Protein 2APN (pdb70)

Foldseek 3Di:
DDDPFDFFEDEDQVVLVVAQVVVVVVVPPAFAKEWEFDADPPAGWFTDIDTHRPADPQWRKGAHNRHIYTYHVVCRVRRGHKYKYWDADPVGIDIGIGDCRGDDDDPDDDDDDD

Structure (mmCIF, N/CA/C/O backbone):
data_2APN
#
_entry.id   2APN
#
loop_
_atom_site.group_PDB
_atom_site.id
_atom_site.type_symbol
_atom_site.label_atom_id
_atom_site.label_alt_id
_atom_site.label_comp_id
_atom_site.label_asym_id
_atom_site.label_entity_id
_atom_site.label_seq_id
_atom_site.pdbx_PDB_ins_code
_atom_site.Cartn_x
_atom_site.Cartn_y
_atom_site.Cartn_z
_atom_site.occupancy
_atom_site.B_iso_or_equiv
_atom_site.auth_seq_id
_atom_site.auth_comp_id
_atom_site.auth_asym_id
_atom_site.auth_atom_id
_atom_site.pdbx_PDB_model_num
ATOM 1 N N . MET A 1 1 ? -27.019 -10.551 -5.075 1.00 0.00 1 MET A N 1
ATOM 2 C CA . MET A 1 1 ? -25.534 -10.567 -4.995 1.00 0.00 1 MET A CA 1
ATOM 3 C C . MET A 1 1 ? -25.058 -10.688 -3.552 1.00 0.00 1 MET A C 1
ATOM 4 O O . MET A 1 1 ? -25.862 -10.934 -2.642 1.00 0.00 1 MET A O 1
ATOM 20 N N . ILE A 1 2 ? -23.761 -10.512 -3.340 1.00 0.00 2 ILE A N 1
ATOM 21 C CA . ILE A 1 2 ? -23.179 -10.601 -2.008 1.00 0.00 2 ILE A CA 1
ATOM 22 C C . ILE A 1 2 ? -23.025 -9.214 -1.393 1.00 0.00 2 ILE A C 1
ATOM 23 O O . ILE A 1 2 ? -23.664 -8.256 -1.826 1.00 0.00 2 ILE A O 1
ATOM 39 N N . ASP A 1 3 ? -22.174 -9.119 -0.381 1.00 0.00 3 ASP A N 1
ATOM 40 C CA . ASP A 1 3 ? -21.930 -7.851 0.300 1.00 0.00 3 ASP A CA 1
ATOM 41 C C . ASP A 1 3 ? -20.688 -7.937 1.180 1.00 0.00 3 ASP A C 1
ATOM 42 O O . ASP A 1 3 ? -20.571 -7.229 2.179 1.00 0.00 3 ASP A O 1
ATOM 51 N N . ASP A 1 4 ? -19.757 -8.810 0.797 1.00 0.00 4 ASP A N 1
ATOM 52 C CA . ASP A 1 4 ? -18.527 -8.994 1.547 1.00 0.00 4 ASP A CA 1
ATOM 53 C C . ASP A 1 4 ? -17.321 -8.922 0.614 1.00 0.00 4 ASP A C 1
ATOM 54 O O . ASP A 1 4 ? -16.376 -8.169 0.852 1.00 0.00 4 ASP A O 1
ATOM 63 N N . MET A 1 5 ? -17.371 -9.713 -0.448 1.00 0.00 5 MET A N 1
ATOM 64 C CA . MET A 1 5 ? -16.290 -9.750 -1.426 1.00 0.00 5 MET A CA 1
ATOM 65 C C . MET A 1 5 ? -16.332 -8.524 -2.336 1.00 0.00 5 MET A C 1
ATOM 66 O O . MET A 1 5 ? -17.351 -7.838 -2.417 1.00 0.00 5 MET A O 1
ATOM 80 N N . ALA A 1 6 ? -15.221 -8.253 -3.014 1.00 0.00 6 ALA A N 1
ATOM 81 C CA . ALA A 1 6 ? -15.143 -7.108 -3.907 1.00 0.00 6 ALA A CA 1
ATOM 82 C C . ALA A 1 6 ? -15.376 -5.813 -3.148 1.00 0.00 6 ALA A C 1
ATOM 83 O O . ALA A 1 6 ? -16.521 -5.402 -2.946 1.00 0.00 6 ALA A O 1
ATOM 90 N N . VAL A 1 7 ? -14.298 -5.177 -2.707 1.00 0.00 7 VAL A N 1
ATOM 91 C CA . VAL A 1 7 ? -14.405 -3.941 -1.958 1.00 0.00 7 VAL A CA 1
ATOM 92 C C . VAL A 1 7 ? -13.442 -2.865 -2.468 1.00 0.00 7 VAL A C 1
ATOM 93 O O . VAL A 1 7 ? -13.884 -1.881 -3.061 1.00 0.00 7 VAL A O 1
ATOM 106 N N . PRO A 1 8 ? -12.115 -3.001 -2.244 1.00 0.00 8 PRO A N 1
ATOM 107 C CA . PRO A 1 8 ? -11.139 -2.015 -2.676 1.00 0.00 8 PRO A CA 1
ATOM 108 C C . PRO A 1 8 ? -10.327 -2.462 -3.909 1.00 0.00 8 PRO A C 1
ATOM 109 O O . PRO A 1 8 ? -10.889 -2.718 -4.974 1.00 0.00 8 PRO A O 1
ATOM 120 N N . LEU A 1 9 ? -9.001 -2.539 -3.750 1.00 0.00 9 LEU A N 1
ATOM 121 C CA . LEU A 1 9 ? -8.088 -2.932 -4.819 1.00 0.00 9 LEU A CA 1
ATOM 122 C C . LEU A 1 9 ? -8.382 -4.334 -5.354 1.00 0.00 9 LEU A C 1
ATOM 123 O O . LEU A 1 9 ? -8.394 -5.309 -4.602 1.00 0.00 9 LEU A O 1
ATOM 139 N N . THR A 1 10 ? -8.556 -4.428 -6.671 1.00 0.00 10 THR A N 1
ATOM 140 C CA . THR A 1 10 ? -8.776 -5.707 -7.328 1.00 0.00 10 THR A CA 1
ATOM 141 C C . THR A 1 10 ? -7.460 -6.192 -7.937 1.00 0.00 10 THR A C 1
ATOM 142 O O . THR A 1 10 ? -6.855 -5.501 -8.758 1.00 0.00 10 THR A O 1
ATOM 153 N N . PHE A 1 11 ? -7.016 -7.367 -7.520 1.00 0.00 11 PHE A N 1
ATOM 154 C CA . PHE A 1 11 ? -5.763 -7.937 -8.008 1.00 0.00 11 PHE A CA 1
ATOM 155 C C . PHE A 1 11 ? -5.983 -8.760 -9.280 1.00 0.00 11 PHE A C 1
ATOM 156 O O . PHE A 1 11 ? -7.104 -8.866 -9.776 1.00 0.00 11 PHE A O 1
ATOM 173 N N . THR A 1 12 ? -4.901 -9.333 -9.806 1.00 0.00 12 THR A N 1
ATOM 174 C CA . THR A 1 12 ? -4.975 -10.139 -11.031 1.00 0.00 12 THR A CA 1
ATOM 175 C C . THR A 1 12 ? -5.335 -11.593 -10.718 1.00 0.00 12 THR A C 1
ATOM 176 O O . THR A 1 12 ? -5.860 -11.894 -9.657 1.00 0.00 12 THR A O 1
ATOM 187 N N . ASP A 1 13 ? -5.050 -12.492 -11.652 1.00 0.00 13 ASP A N 1
ATOM 188 C CA . ASP A 1 13 ? -5.336 -13.910 -11.462 1.00 0.00 13 ASP A CA 1
ATOM 189 C C . ASP A 1 13 ? -4.137 -14.629 -10.857 1.00 0.00 13 ASP A C 1
ATOM 190 O O . ASP A 1 13 ? -4.279 -15.469 -9.972 1.00 0.00 13 ASP A O 1
ATOM 199 N N . ALA A 1 14 ? -2.959 -14.299 -11.363 1.00 0.00 14 ALA A N 1
ATOM 200 C CA . ALA A 1 14 ? -1.724 -14.914 -10.901 1.00 0.00 14 ALA A CA 1
ATOM 201 C C . ALA A 1 14 ? -1.478 -14.638 -9.427 1.00 0.00 14 ALA A C 1
ATOM 202 O O . ALA A 1 14 ? -1.031 -15.521 -8.695 1.00 0.00 14 ALA A O 1
ATOM 209 N N . ALA A 1 15 ? -1.786 -13.425 -8.977 1.00 0.00 15 ALA A N 1
ATOM 210 C CA . ALA A 1 15 ? -1.603 -13.095 -7.574 1.00 0.00 15 ALA A CA 1
ATOM 211 C C . ALA A 1 15 ? -2.337 -14.128 -6.735 1.00 0.00 15 ALA A C 1
ATOM 212 O O . ALA A 1 15 ? -1.888 -14.512 -5.654 1.00 0.00 15 ALA A O 1
ATOM 219 N N . ALA A 1 16 ? -3.446 -14.615 -7.283 1.00 0.00 16 ALA A N 1
ATOM 220 C CA . ALA A 1 16 ? -4.224 -15.653 -6.632 1.00 0.00 16 ALA A CA 1
ATOM 221 C C . ALA A 1 16 ? -3.456 -16.957 -6.683 1.00 0.00 16 ALA A C 1
ATOM 222 O O . ALA A 1 16 ? -3.387 -17.699 -5.706 1.00 0.00 16 ALA A O 1
ATOM 229 N N . ASN A 1 17 ? -2.885 -17.208 -7.851 1.00 0.00 17 ASN A N 1
ATOM 230 C CA . ASN A 1 17 ? -2.116 -18.409 -8.099 1.00 0.00 17 ASN A CA 1
ATOM 231 C C . ASN A 1 17 ? -0.960 -18.553 -7.115 1.00 0.00 17 ASN A C 1
ATOM 232 O O . ASN A 1 17 ? -0.713 -19.641 -6.593 1.00 0.00 17 ASN A O 1
ATOM 243 N N . LYS A 1 18 ? -0.254 -17.458 -6.859 1.00 0.00 18 LYS A N 1
ATOM 244 C CA . LYS A 1 18 ? 0.869 -17.479 -5.932 1.00 0.00 18 LYS A CA 1
ATOM 245 C C . LYS A 1 18 ? 0.401 -17.931 -4.554 1.00 0.00 18 LYS A C 1
ATOM 246 O O . LYS A 1 18 ? 1.155 -18.543 -3.798 1.00 0.00 18 LYS A O 1
ATOM 265 N N . VAL A 1 19 ? -0.850 -17.617 -4.238 1.00 0.00 19 VAL A N 1
ATOM 266 C CA . VAL A 1 19 ? -1.434 -17.977 -2.958 1.00 0.00 19 VAL A CA 1
ATOM 267 C C . VAL A 1 19 ? -1.925 -19.414 -2.951 1.00 0.00 19 VAL A C 1
ATOM 268 O O . VAL A 1 19 ? -1.374 -20.271 -2.263 1.00 0.00 19 VAL A O 1
ATOM 281 N N . LYS A 1 20 ? -2.970 -19.680 -3.728 1.00 0.00 20 LYS A N 1
ATOM 282 C CA . LYS A 1 20 ? -3.563 -21.006 -3.821 1.00 0.00 20 LYS A CA 1
ATOM 283 C C . LYS A 1 20 ? -2.541 -22.083 -4.158 1.00 0.00 20 LYS A C 1
ATOM 284 O O . LYS A 1 20 ? -2.803 -23.276 -3.974 1.00 0.00 20 LYS A O 1
ATOM 303 N N . SER A 1 21 ? -1.403 -21.679 -4.697 1.00 0.00 21 SER A N 1
ATOM 304 C CA . SER A 1 21 ? -0.387 -22.634 -5.102 1.00 0.00 21 SER A CA 1
ATOM 305 C C . SER A 1 21 ? 0.546 -23.028 -3.966 1.00 0.00 21 SER A C 1
ATOM 306 O O . SER A 1 21 ? 0.839 -24.209 -3.771 1.00 0.00 21 SER A O 1
ATOM 314 N N . LEU A 1 22 ? 1.026 -22.039 -3.223 1.00 0.00 22 LEU A N 1
ATOM 315 C CA . LEU A 1 22 ? 1.939 -22.318 -2.125 1.00 0.00 22 LEU A CA 1
ATOM 316 C C . LEU A 1 22 ? 1.170 -22.723 -0.878 1.00 0.00 22 LEU A C 1
ATOM 317 O O . LEU A 1 22 ? 1.692 -23.434 -0.027 1.00 0.00 22 LEU A O 1
ATOM 333 N N . ILE A 1 23 ? -0.079 -22.282 -0.778 1.00 0.00 23 ILE A N 1
ATOM 334 C CA . ILE A 1 23 ? -0.900 -22.626 0.360 1.00 0.00 23 ILE A CA 1
ATOM 335 C C . ILE A 1 23 ? -1.308 -24.083 0.275 1.00 0.00 23 ILE A C 1
ATOM 336 O O . ILE A 1 23 ? -1.151 -24.844 1.226 1.00 0.00 23 ILE A O 1
ATOM 352 N N . SER A 1 24 ? -1.792 -24.471 -0.894 1.00 0.00 24 SER A N 1
ATOM 353 C CA . SER A 1 24 ? -2.179 -25.848 -1.132 1.00 0.00 24 SER A CA 1
ATOM 354 C C . SER A 1 24 ? -0.972 -26.752 -0.926 1.00 0.00 24 SER A C 1
ATOM 355 O O . SER A 1 24 ? -1.103 -27.934 -0.638 1.00 0.00 24 SER A O 1
ATOM 363 N N . GLU A 1 25 ? 0.207 -26.147 -1.070 1.00 0.00 25 GLU A N 1
ATOM 364 C CA . GLU A 1 25 ? 1.456 -26.857 -0.890 1.00 0.00 25 GLU A CA 1
ATOM 365 C C . GLU A 1 25 ? 1.806 -26.956 0.588 1.00 0.00 25 GLU A C 1
ATOM 366 O O . GLU A 1 25 ? 2.596 -27.804 1.001 1.00 0.00 25 GLU A O 1
ATOM 378 N N . GLU A 1 26 ? 1.206 -26.081 1.394 1.00 0.00 26 GLU A N 1
ATOM 379 C CA . GLU A 1 26 ? 1.451 -26.083 2.820 1.00 0.00 26 GLU A CA 1
ATOM 380 C C . GLU A 1 26 ? 0.621 -27.163 3.490 1.00 0.00 26 GLU A C 1
ATOM 381 O O . GLU A 1 26 ? 0.896 -27.569 4.622 1.00 0.00 26 GLU A O 1
ATOM 393 N N . GLU A 1 27 ? -0.412 -27.608 2.785 1.00 0.00 27 GLU A N 1
ATOM 394 C CA . GLU A 1 27 ? -1.318 -28.625 3.291 1.00 0.00 27 GLU A CA 1
ATOM 395 C C . GLU A 1 27 ? -2.329 -27.982 4.225 1.00 0.00 27 GLU A C 1
ATOM 396 O O . GLU A 1 27 ? -3.063 -28.675 4.932 1.00 0.00 27 GLU A O 1
ATOM 408 N N . ASN A 1 28 ? -2.372 -26.643 4.225 1.00 0.00 28 ASN A N 1
ATOM 409 C CA . ASN A 1 28 ? -3.316 -25.931 5.071 1.00 0.00 28 ASN A CA 1
ATOM 410 C C . ASN A 1 28 ? -4.718 -26.409 4.771 1.00 0.00 28 ASN A C 1
ATOM 411 O O . ASN A 1 28 ? -5.345 -27.077 5.588 1.00 0.00 28 ASN A O 1
ATOM 422 N N . THR A 1 29 ? -5.209 -26.034 3.585 1.00 0.00 29 THR A N 1
ATOM 423 C CA . THR A 1 29 ? -6.557 -26.419 3.165 1.00 0.00 29 THR A CA 1
ATOM 424 C C . THR A 1 29 ? -7.083 -25.509 2.054 1.00 0.00 29 THR A C 1
ATOM 425 O O . THR A 1 29 ? -7.667 -25.984 1.079 1.00 0.00 29 THR A O 1
ATOM 436 N N . ASP A 1 30 ? -6.900 -24.204 2.225 1.00 0.00 30 ASP A N 1
ATOM 437 C CA . ASP A 1 30 ? -7.382 -23.216 1.265 1.00 0.00 30 ASP A CA 1
ATOM 438 C C . ASP A 1 30 ? -7.192 -21.840 1.856 1.00 0.00 30 ASP A C 1
ATOM 439 O O . ASP A 1 30 ? -8.148 -21.153 2.215 1.00 0.00 30 ASP A O 1
ATOM 448 N N . LEU A 1 31 ? -5.935 -21.477 1.991 1.00 0.00 31 LEU A N 1
ATOM 449 C CA . LEU A 1 31 ? -5.543 -20.212 2.582 1.00 0.00 31 LEU A CA 1
ATOM 450 C C . LEU A 1 31 ? -6.109 -19.017 1.846 1.00 0.00 31 LEU A C 1
ATOM 451 O O . LEU A 1 31 ? -6.382 -19.059 0.650 1.00 0.00 31 LEU A O 1
ATOM 467 N N . LYS A 1 32 ? -6.255 -17.935 2.597 1.00 0.00 32 LYS A N 1
ATOM 468 C CA . LYS A 1 32 ? -6.762 -16.680 2.074 1.00 0.00 32 LYS A CA 1
ATOM 469 C C . LYS A 1 32 ? -5.678 -15.616 2.170 1.00 0.00 32 LYS A C 1
ATOM 470 O O . LYS A 1 32 ? -5.142 -15.365 3.249 1.00 0.00 32 LYS A O 1
ATOM 489 N N . LEU A 1 33 ? -5.344 -15.002 1.043 1.00 0.00 33 LEU A N 1
ATOM 490 C CA . LEU A 1 33 ? -4.310 -13.985 1.017 1.00 0.00 33 LEU A CA 1
ATOM 491 C C . LEU A 1 33 ? -4.659 -12.828 1.944 1.00 0.00 33 LEU A C 1
ATOM 492 O O . LEU A 1 33 ? -5.827 -12.468 2.095 1.00 0.00 33 LEU A O 1
ATOM 508 N N . ARG A 1 34 ? -3.634 -12.240 2.550 1.00 0.00 34 ARG A N 1
ATOM 509 C CA . ARG A 1 34 ? -3.821 -11.112 3.450 1.00 0.00 34 ARG A CA 1
ATOM 510 C C . ARG A 1 34 ? -2.729 -10.078 3.223 1.00 0.00 34 ARG A C 1
ATOM 511 O O . ARG A 1 34 ? -1.612 -10.207 3.720 1.00 0.00 34 ARG A O 1
ATOM 532 N N . VAL A 1 35 ? -3.058 -9.067 2.438 1.00 0.00 35 VAL A N 1
ATOM 533 C CA . VAL A 1 35 ? -2.110 -8.018 2.097 1.00 0.00 35 VAL A CA 1
ATOM 534 C C . VAL A 1 35 ? 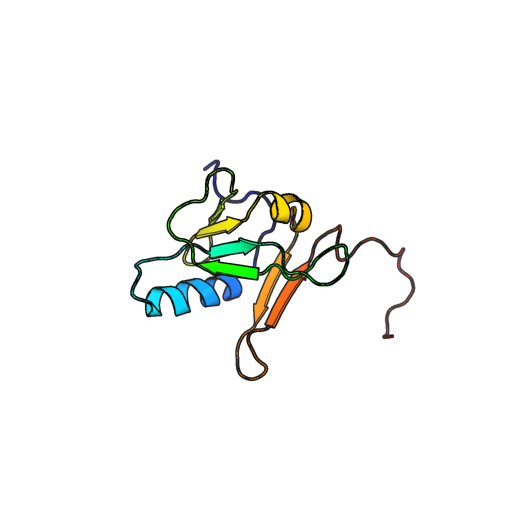-1.832 -7.063 3.245 1.00 0.00 35 VAL A C 1
ATOM 535 O O . VAL A 1 35 ? -2.661 -6.857 4.132 1.00 0.00 35 VAL A O 1
ATOM 548 N N . TYR A 1 36 ? -0.656 -6.457 3.177 1.00 0.00 36 TYR A N 1
ATOM 549 C CA . TYR A 1 36 ? -0.214 -5.474 4.154 1.00 0.00 36 TYR A CA 1
ATOM 550 C C . TYR A 1 36 ? 0.536 -4.366 3.428 1.00 0.00 36 TYR A C 1
ATOM 551 O O . TYR A 1 36 ? 0.671 -4.403 2.206 1.00 0.00 36 TYR A O 1
ATOM 569 N N . ILE A 1 37 ? 1.017 -3.380 4.167 1.00 0.00 37 ILE A N 1
ATOM 570 C CA . ILE A 1 37 ? 1.738 -2.274 3.555 1.00 0.00 37 ILE A CA 1
ATOM 571 C C . ILE A 1 37 ? 3.227 -2.592 3.419 1.00 0.00 37 ILE A C 1
ATOM 572 O O . ILE A 1 37 ? 3.942 -2.725 4.411 1.00 0.00 37 ILE A O 1
ATOM 588 N N . THR A 1 38 ? 3.681 -2.713 2.171 1.00 0.00 38 THR A N 1
ATOM 589 C CA . THR A 1 38 ? 5.080 -3.017 1.882 1.00 0.00 38 THR A CA 1
ATOM 590 C C . THR A 1 38 ? 5.547 -2.324 0.600 1.00 0.00 38 THR A C 1
ATOM 591 O O . THR A 1 38 ? 6.560 -2.703 0.015 1.00 0.00 38 THR A O 1
ATOM 602 N N . GLY A 1 39 ? 4.794 -1.316 0.170 1.00 0.00 39 GLY A N 1
ATOM 603 C CA . GLY A 1 39 ? 5.129 -0.583 -1.037 1.00 0.00 39 GLY A CA 1
ATOM 604 C C . GLY A 1 39 ? 6.533 -0.012 -1.018 1.00 0.00 39 GLY A C 1
ATOM 605 O O . GLY A 1 39 ? 7.397 -0.480 -0.278 1.00 0.00 39 GLY A O 1
ATOM 609 N N . GLY A 1 40 ? 6.758 1.005 -1.843 1.00 0.00 40 GLY A N 1
ATOM 610 C CA . GLY A 1 40 ? 8.064 1.630 -1.917 1.00 0.00 40 GLY A CA 1
ATOM 611 C C . GLY A 1 40 ? 8.042 3.076 -1.465 1.00 0.00 40 GLY A C 1
ATOM 612 O O . GLY A 1 40 ? 8.314 3.375 -0.303 1.00 0.00 40 GLY A O 1
ATOM 616 N N . GLY A 1 41 ? 7.719 3.975 -2.388 1.00 0.00 41 GLY A N 1
ATOM 617 C CA . GLY A 1 41 ? 7.669 5.388 -2.063 1.00 0.00 41 GLY A CA 1
ATOM 618 C C . GLY A 1 41 ? 6.671 5.695 -0.963 1.00 0.00 41 GLY A C 1
ATOM 619 O O . GLY A 1 41 ? 6.283 4.808 -0.202 1.00 0.00 41 GLY A O 1
ATOM 623 N N . CYS A 1 42 ? 6.254 6.953 -0.881 1.00 0.00 42 CYS A N 1
ATOM 624 C CA . CYS A 1 42 ? 5.295 7.376 0.132 1.00 0.00 42 CYS A CA 1
ATOM 625 C C . CYS A 1 42 ? 3.883 6.921 -0.226 1.00 0.00 42 CYS A C 1
ATOM 626 O O . CYS A 1 42 ? 3.033 6.757 0.650 1.00 0.00 42 CYS A O 1
ATOM 634 N N . SER A 1 43 ? 3.637 6.722 -1.517 1.00 0.00 43 SER A N 1
ATOM 635 C CA . SER A 1 43 ? 2.325 6.289 -1.988 1.00 0.00 43 SER A CA 1
ATOM 636 C C . SER A 1 43 ? 2.121 4.796 -1.749 1.00 0.00 43 SER A C 1
ATOM 637 O O . SER A 1 43 ? 1.332 4.398 -0.893 1.00 0.00 43 SER A O 1
ATOM 645 N N . GLY A 1 44 ? 2.835 3.974 -2.513 1.00 0.00 44 GLY A N 1
ATOM 646 C CA . GLY A 1 44 ? 2.714 2.534 -2.371 1.00 0.00 44 GLY A CA 1
ATOM 647 C C . GLY A 1 44 ? 2.191 1.875 -3.631 1.00 0.00 44 GLY A C 1
ATOM 648 O O . GLY A 1 44 ? 1.218 2.341 -4.223 1.00 0.00 44 GLY A O 1
ATOM 652 N N . PHE A 1 45 ? 2.839 0.792 -4.046 1.00 0.00 45 PHE A N 1
ATOM 653 C CA . PHE A 1 45 ? 2.428 0.076 -5.251 1.00 0.00 45 PHE A CA 1
ATOM 654 C C . PHE A 1 45 ? 2.722 -1.422 -5.159 1.00 0.00 45 PHE A C 1
ATOM 655 O O . PHE A 1 45 ? 2.556 -2.146 -6.138 1.00 0.00 45 PHE A O 1
ATOM 672 N N . GLN A 1 46 ? 3.167 -1.889 -3.994 1.00 0.00 46 GLN A N 1
ATOM 673 C CA . GLN A 1 46 ? 3.481 -3.304 -3.824 1.00 0.00 46 GLN A CA 1
ATOM 674 C C . GLN A 1 46 ? 2.543 -3.976 -2.831 1.00 0.00 46 GLN A C 1
ATOM 675 O O . GLN A 1 46 ? 1.623 -4.691 -3.222 1.00 0.00 46 GLN A O 1
ATOM 689 N N . TYR A 1 47 ? 2.788 -3.751 -1.544 1.00 0.00 47 TYR A N 1
ATOM 690 C CA . TYR A 1 47 ? 1.971 -4.346 -0.491 1.00 0.00 47 TYR A CA 1
ATOM 691 C C . TYR A 1 47 ? 2.303 -5.823 -0.319 1.00 0.00 47 TYR A C 1
ATOM 692 O O . TYR A 1 47 ? 2.090 -6.632 -1.222 1.00 0.00 47 TYR A O 1
ATOM 710 N N . GLY A 1 48 ? 2.842 -6.159 0.847 1.00 0.00 48 GLY A N 1
ATOM 711 C CA . GLY A 1 48 ? 3.219 -7.532 1.131 1.00 0.00 48 GLY A CA 1
ATOM 712 C C . GLY A 1 48 ? 2.029 -8.462 1.270 1.00 0.00 48 GLY A C 1
ATOM 713 O O . GLY A 1 48 ? 1.053 -8.140 1.947 1.00 0.00 48 GLY A O 1
ATOM 717 N N . PHE A 1 49 ? 2.110 -9.613 0.611 1.00 0.00 49 PHE A N 1
ATOM 718 C CA . PHE A 1 49 ? 1.039 -10.601 0.639 1.00 0.00 49 PHE A CA 1
ATOM 719 C C . PHE A 1 49 ? 1.383 -11.804 1.514 1.00 0.00 49 PHE A C 1
ATOM 720 O O . PHE A 1 49 ? 2.473 -12.368 1.418 1.00 0.00 49 PHE A O 1
ATOM 737 N N . THR A 1 50 ? 0.423 -12.211 2.339 1.00 0.00 50 THR A N 1
ATOM 738 C CA . THR A 1 50 ? 0.591 -13.376 3.208 1.00 0.00 50 THR A CA 1
ATOM 739 C C . THR A 1 50 ? -0.622 -14.292 3.077 1.00 0.00 50 THR A C 1
ATOM 740 O O . THR A 1 50 ? -1.646 -13.897 2.523 1.00 0.00 50 THR A O 1
ATOM 751 N N . PHE A 1 51 ? -0.512 -15.512 3.582 1.00 0.00 51 PHE A N 1
ATOM 752 C CA . PHE A 1 51 ? -1.607 -16.464 3.503 1.00 0.00 51 PHE A CA 1
ATOM 753 C C . PHE A 1 51 ? -2.235 -16.651 4.874 1.00 0.00 51 PHE A C 1
ATOM 754 O O . PHE A 1 51 ? -1.716 -17.372 5.725 1.00 0.00 51 PHE A O 1
ATOM 771 N N . ASP A 1 52 ? -3.345 -15.951 5.077 1.00 0.00 52 ASP A N 1
ATOM 772 C CA . ASP A 1 52 ? -4.065 -15.973 6.346 1.00 0.00 52 ASP A CA 1
ATOM 773 C C . ASP A 1 52 ? -5.487 -16.515 6.177 1.00 0.00 52 ASP A C 1
ATOM 774 O O . ASP A 1 52 ? -6.364 -15.837 5.642 1.00 0.00 52 ASP A O 1
ATOM 783 N N . GLU A 1 53 ? -5.695 -17.746 6.630 1.00 0.00 53 GLU A N 1
ATOM 784 C CA . GLU A 1 53 ? -6.996 -18.406 6.530 1.00 0.00 53 GLU A CA 1
ATOM 785 C C . GLU A 1 53 ? -7.966 -17.955 7.622 1.00 0.00 53 GLU A C 1
ATOM 786 O O . GLU A 1 53 ? -9.181 -18.074 7.462 1.00 0.00 53 GLU A O 1
ATOM 798 N N . LYS A 1 54 ? -7.440 -17.463 8.739 1.00 0.00 54 LYS A N 1
ATOM 799 C CA . LYS A 1 54 ? -8.295 -17.032 9.842 1.00 0.00 54 LYS A CA 1
ATOM 800 C C . LYS A 1 54 ? -9.300 -15.979 9.397 1.00 0.00 54 LYS A C 1
ATOM 801 O O . LYS A 1 54 ? -10.328 -16.313 8.811 1.00 0.00 54 LYS A O 1
ATOM 820 N N . VAL A 1 55 ? -9.010 -14.709 9.673 1.00 0.00 55 VAL A N 1
ATOM 821 C CA . VAL A 1 55 ? -9.909 -13.618 9.297 1.00 0.00 55 VAL A CA 1
ATOM 822 C C . VAL A 1 55 ? -9.226 -12.268 9.408 1.00 0.00 55 VAL A C 1
ATOM 823 O O . VAL A 1 55 ? -9.025 -11.571 8.414 1.00 0.00 55 VAL A O 1
ATOM 836 N N . ASN A 1 56 ? -8.908 -11.900 10.644 1.00 0.00 56 ASN A N 1
ATOM 837 C CA . ASN A 1 56 ? -8.283 -10.623 10.957 1.00 0.00 56 ASN A CA 1
ATOM 838 C C . ASN A 1 56 ? -9.355 -9.554 11.105 1.00 0.00 56 ASN A C 1
ATOM 839 O O . ASN A 1 56 ? -9.662 -8.833 10.155 1.00 0.00 56 ASN A O 1
ATOM 850 N N . ASP A 1 57 ? -9.934 -9.467 12.303 1.00 0.00 57 ASP A N 1
ATOM 851 C CA . ASP A 1 57 ? -10.987 -8.494 12.572 1.00 0.00 57 ASP A CA 1
ATOM 852 C C . ASP A 1 57 ? -10.573 -7.112 12.085 1.00 0.00 57 ASP A C 1
ATOM 853 O O . ASP A 1 57 ? -9.443 -6.680 12.298 1.00 0.00 57 ASP A O 1
ATOM 862 N N . GLY A 1 58 ? -11.492 -6.434 11.407 1.00 0.00 58 GLY A N 1
ATOM 863 C CA . GLY A 1 58 ? -11.193 -5.126 10.873 1.00 0.00 58 GLY A CA 1
ATOM 864 C C . GLY A 1 58 ? -10.293 -5.238 9.654 1.00 0.00 58 GLY A C 1
ATOM 865 O O . GLY A 1 58 ? -9.369 -4.452 9.475 1.00 0.00 58 GLY A O 1
ATOM 869 N N . ASP A 1 59 ? -10.583 -6.241 8.829 1.00 0.00 59 ASP A N 1
ATOM 870 C CA . ASP A 1 59 ? -9.809 -6.497 7.618 1.00 0.00 59 ASP A CA 1
ATOM 871 C C . ASP A 1 59 ? -10.740 -6.793 6.448 1.00 0.00 59 ASP A C 1
ATOM 872 O O . ASP A 1 59 ? -11.360 -7.855 6.399 1.00 0.00 59 ASP A O 1
ATOM 881 N N . LEU A 1 60 ? -10.841 -5.859 5.504 1.00 0.00 60 LEU A N 1
ATOM 882 C CA . LEU A 1 60 ? -11.705 -6.059 4.345 1.00 0.00 60 LEU A CA 1
ATOM 883 C C . LEU A 1 60 ? -11.262 -7.298 3.582 1.00 0.00 60 LEU A C 1
ATOM 884 O O . LEU A 1 60 ? -10.079 -7.623 3.565 1.00 0.00 60 LEU A O 1
ATOM 900 N N . THR A 1 61 ? -12.212 -8.013 2.989 1.00 0.00 61 THR A N 1
ATOM 901 C CA . THR A 1 61 ? -11.880 -9.238 2.275 1.00 0.00 61 THR A CA 1
ATOM 902 C C . THR A 1 61 ? -12.485 -9.303 0.872 1.00 0.00 61 THR A C 1
ATOM 903 O O . THR A 1 61 ? -13.700 -9.177 0.694 1.00 0.00 61 THR A O 1
ATOM 914 N N . ILE A 1 62 ? -11.619 -9.539 -0.101 1.00 0.00 62 ILE A N 1
ATOM 915 C CA . ILE A 1 62 ? -12.004 -9.673 -1.500 1.00 0.00 62 ILE A CA 1
ATOM 916 C C . ILE A 1 62 ? -11.678 -11.089 -1.972 1.00 0.00 62 ILE A C 1
ATOM 917 O O . ILE A 1 62 ? -10.550 -11.541 -1.827 1.00 0.00 62 ILE A O 1
ATOM 933 N N . GLU A 1 63 ? -12.654 -11.796 -2.526 1.00 0.00 63 GLU A N 1
ATOM 934 C CA . GLU A 1 63 ? -12.413 -13.161 -2.988 1.00 0.00 63 GLU A CA 1
ATOM 935 C C . GLU A 1 63 ? -11.320 -13.191 -4.051 1.00 0.00 63 GLU A C 1
ATOM 936 O O . GLU A 1 63 ? -11.101 -12.208 -4.758 1.00 0.00 63 GLU A O 1
ATOM 948 N N . LYS A 1 64 ? -10.627 -14.323 -4.151 1.00 0.00 64 LYS A N 1
ATOM 949 C CA . LYS A 1 64 ? -9.548 -14.471 -5.119 1.00 0.00 64 LYS A CA 1
ATOM 950 C C . LYS A 1 64 ? -9.873 -15.539 -6.157 1.00 0.00 64 LYS A C 1
ATOM 951 O O . LYS A 1 64 ? -10.843 -16.280 -6.020 1.00 0.00 64 LYS A O 1
ATOM 970 N N . SER A 1 65 ? -9.053 -15.592 -7.199 1.00 0.00 65 SER A N 1
ATOM 971 C CA . SER A 1 65 ? -9.234 -16.547 -8.287 1.00 0.00 65 SER A CA 1
ATOM 972 C C . SER A 1 65 ? -9.453 -17.961 -7.769 1.00 0.00 65 SER A C 1
ATOM 973 O O . SER A 1 65 ? -10.289 -18.697 -8.290 1.00 0.00 65 SER A O 1
ATOM 981 N N . GLY A 1 66 ? -8.689 -18.340 -6.755 1.00 0.00 66 GLY A N 1
ATOM 982 C CA . GLY A 1 66 ? -8.811 -19.680 -6.202 1.00 0.00 66 GLY A CA 1
ATOM 983 C C . GLY A 1 66 ? -8.868 -19.688 -4.685 1.00 0.00 66 GLY A C 1
ATOM 984 O O . GLY A 1 66 ? -8.818 -20.754 -4.068 1.00 0.00 66 GLY A O 1
ATOM 988 N N . VAL A 1 67 ? -8.969 -18.510 -4.085 1.00 0.00 67 VAL A N 1
ATOM 989 C CA . VAL A 1 67 ? -9.026 -18.389 -2.631 1.00 0.00 67 VAL A CA 1
ATOM 990 C C . VAL A 1 67 ? -9.742 -17.102 -2.221 1.00 0.00 67 VAL A C 1
ATOM 991 O O . VAL A 1 67 ? -10.635 -16.631 -2.926 1.00 0.00 67 VAL A O 1
ATOM 1004 N N . GLN A 1 68 ? -9.344 -16.523 -1.085 1.00 0.00 68 GLN A N 1
ATOM 1005 C CA . GLN A 1 68 ? -9.950 -15.285 -0.607 1.00 0.00 68 GLN A CA 1
ATOM 1006 C C . GLN A 1 68 ? -8.878 -14.283 -0.180 1.00 0.00 68 GLN A C 1
ATOM 1007 O O . GLN A 1 68 ? -7.915 -14.640 0.496 1.00 0.00 68 GLN A O 1
ATOM 1021 N N . LEU A 1 69 ? -9.049 -13.027 -0.583 1.00 0.00 69 LEU A N 1
ATOM 1022 C CA . LEU A 1 69 ? -8.097 -11.975 -0.239 1.00 0.00 69 LEU A CA 1
ATOM 1023 C C . LEU A 1 69 ? -8.632 -11.112 0.897 1.00 0.00 69 LEU A C 1
ATOM 1024 O O . LEU A 1 69 ? -9.796 -10.729 0.897 1.00 0.00 69 LEU A O 1
ATOM 1040 N N . VAL A 1 70 ? -7.778 -10.812 1.864 1.00 0.00 70 VAL A N 1
ATOM 1041 C CA . VAL A 1 70 ? -8.172 -9.988 3.001 1.00 0.00 70 VAL A CA 1
ATOM 1042 C C . VAL A 1 70 ? -7.037 -9.033 3.372 1.00 0.00 70 VAL A C 1
ATOM 1043 O O . VAL A 1 70 ? -5.976 -9.458 3.820 1.00 0.00 70 VAL A O 1
ATOM 1056 N N . ILE A 1 71 ? -7.249 -7.738 3.160 1.00 0.00 71 ILE A N 1
ATOM 1057 C CA . ILE A 1 71 ? -6.212 -6.754 3.457 1.00 0.00 71 ILE A CA 1
ATOM 1058 C C . ILE A 1 71 ? -6.574 -5.883 4.653 1.00 0.00 71 ILE A C 1
ATOM 1059 O O . ILE A 1 71 ? -7.744 -5.755 5.020 1.00 0.00 71 ILE A O 1
ATOM 1075 N N . ASP A 1 72 ? -5.549 -5.303 5.264 1.00 0.00 72 ASP A N 1
ATOM 1076 C CA . ASP A 1 72 ? -5.730 -4.455 6.439 1.00 0.00 72 ASP A CA 1
ATOM 1077 C C . ASP A 1 72 ? -6.110 -3.020 6.066 1.00 0.00 72 ASP A C 1
ATOM 1078 O O . ASP A 1 72 ? -5.649 -2.482 5.060 1.00 0.00 72 ASP A O 1
ATOM 1087 N N . PRO A 1 73 ? -6.968 -2.388 6.891 1.00 0.00 73 PRO A N 1
ATOM 1088 C CA . PRO A 1 73 ? -7.433 -1.013 6.679 1.00 0.00 73 PRO A CA 1
ATOM 1089 C C . PRO A 1 73 ? -6.313 -0.061 6.271 1.00 0.00 73 PRO A C 1
ATOM 1090 O O . PRO A 1 73 ? -6.512 0.829 5.448 1.00 0.00 73 PRO A O 1
ATOM 1101 N N . MET A 1 74 ? -5.134 -0.250 6.848 1.00 0.00 74 MET A N 1
ATOM 1102 C CA . MET A 1 74 ? -3.998 0.598 6.528 1.00 0.00 74 MET A CA 1
ATOM 1103 C C . MET A 1 74 ? -3.719 0.536 5.030 1.00 0.00 74 MET A C 1
ATOM 1104 O O . MET A 1 74 ? -3.547 1.555 4.365 1.00 0.00 74 MET A O 1
ATOM 1118 N N . SER A 1 75 ? -3.711 -0.664 4.494 1.00 0.00 75 SER A N 1
ATOM 1119 C CA . SER A 1 75 ? -3.490 -0.835 3.072 1.00 0.00 75 SER A CA 1
ATOM 1120 C C . SER A 1 75 ? -4.742 -0.421 2.305 1.00 0.00 75 SER A C 1
ATOM 1121 O O . SER A 1 75 ? -4.661 0.094 1.191 1.00 0.00 75 SER A O 1
ATOM 1129 N N . LEU A 1 76 ? -5.903 -0.652 2.918 1.00 0.00 76 LEU A N 1
ATOM 1130 C CA . LEU A 1 76 ? -7.188 -0.324 2.308 1.00 0.00 76 LEU A CA 1
ATOM 1131 C C . LEU A 1 76 ? -7.176 1.060 1.669 1.00 0.00 76 LEU A C 1
ATOM 1132 O O . LEU A 1 76 ? -7.648 1.235 0.551 1.00 0.00 76 LEU A O 1
ATOM 1148 N N . GLN A 1 77 ? -6.651 2.041 2.389 1.00 0.00 77 GLN A N 1
ATOM 1149 C CA . GLN A 1 77 ? -6.603 3.401 1.879 1.00 0.00 77 GLN A CA 1
ATOM 1150 C C . GLN A 1 77 ? -5.459 3.573 0.880 1.00 0.00 77 GLN A C 1
ATOM 1151 O O . GLN A 1 77 ? -5.465 4.506 0.078 1.00 0.00 77 GLN A O 1
ATOM 1165 N N . TYR A 1 78 ? -4.480 2.670 0.927 1.00 0.00 78 TYR A N 1
ATOM 1166 C CA . TYR A 1 78 ? -3.350 2.737 0.013 1.00 0.00 78 TYR A CA 1
ATOM 1167 C C . TYR A 1 78 ? -3.668 2.055 -1.318 1.00 0.00 78 TYR A C 1
ATOM 1168 O O . TYR A 1 78 ? -3.251 2.519 -2.379 1.00 0.00 78 TYR A O 1
ATOM 1186 N N . LEU A 1 79 ? -4.380 0.934 -1.247 1.00 0.00 79 LEU A N 1
ATOM 1187 C CA . LEU A 1 79 ? -4.723 0.164 -2.448 1.00 0.00 79 LEU A CA 1
ATOM 1188 C C . LEU A 1 79 ? -6.052 0.582 -3.081 1.00 0.00 79 LEU A C 1
ATOM 1189 O O . LEU A 1 79 ? -6.338 0.217 -4.218 1.00 0.00 79 LEU A O 1
ATOM 1205 N N . ILE A 1 80 ? -6.878 1.304 -2.328 1.00 0.00 80 ILE A N 1
ATOM 1206 C CA . ILE A 1 80 ? -8.209 1.730 -2.794 1.00 0.00 80 ILE A CA 1
ATOM 1207 C C . ILE A 1 80 ? -8.387 1.642 -4.314 1.00 0.00 80 ILE A C 1
ATOM 1208 O O . ILE A 1 80 ? -7.640 2.238 -5.089 1.00 0.00 80 ILE A O 1
ATOM 1224 N N . GLY A 1 81 ? -9.414 0.892 -4.703 1.00 0.00 81 GLY A N 1
ATOM 1225 C CA . GLY A 1 81 ? -9.769 0.696 -6.101 1.00 0.00 81 GLY A CA 1
ATOM 1226 C C . GLY A 1 81 ? -8.600 0.673 -7.075 1.00 0.00 81 GLY A C 1
ATOM 1227 O O . GLY A 1 81 ? -8.754 1.068 -8.231 1.00 0.00 81 GLY A O 1
ATOM 1231 N N . GLY A 1 82 ? -7.442 0.198 -6.635 1.00 0.00 82 GLY A N 1
ATOM 1232 C CA . GLY A 1 82 ? -6.298 0.129 -7.528 1.00 0.00 82 GLY A CA 1
ATOM 1233 C C . GLY A 1 82 ? -6.286 -1.163 -8.327 1.00 0.00 82 GLY A C 1
ATOM 1234 O O . GLY A 1 82 ? -7.340 -1.739 -8.596 1.00 0.00 82 GLY A O 1
ATOM 1238 N N . THR A 1 83 ? -5.098 -1.625 -8.698 1.00 0.00 83 THR A N 1
ATOM 1239 C CA . THR A 1 83 ? -4.965 -2.865 -9.459 1.00 0.00 83 THR A CA 1
ATOM 1240 C C . THR A 1 83 ? -3.639 -3.551 -9.142 1.00 0.00 83 THR A C 1
ATOM 1241 O O . THR A 1 83 ? -2.586 -2.916 -9.147 1.00 0.00 83 THR A O 1
ATOM 1252 N N . VAL A 1 84 ? -3.694 -4.852 -8.871 1.00 0.00 84 VAL A N 1
ATOM 1253 C CA . VAL A 1 84 ? -2.486 -5.611 -8.562 1.00 0.00 84 VAL A CA 1
ATOM 1254 C C . VAL A 1 84 ? -2.329 -6.808 -9.484 1.00 0.00 84 VAL A C 1
ATOM 1255 O O . VAL A 1 84 ? -3.309 -7.386 -9.951 1.00 0.00 84 VAL A O 1
ATOM 1268 N N . ASP A 1 85 ? -1.082 -7.188 -9.714 1.00 0.00 85 ASP A N 1
ATOM 1269 C CA . ASP A 1 85 ? -0.771 -8.339 -10.544 1.00 0.00 85 ASP A CA 1
ATOM 1270 C C . ASP A 1 85 ? 0.539 -8.968 -10.097 1.00 0.00 85 ASP A C 1
ATOM 1271 O O . ASP A 1 85 ? 1.469 -8.266 -9.701 1.00 0.00 85 ASP A O 1
ATOM 1280 N N . TYR A 1 86 ? 0.609 -10.291 -10.149 1.00 0.00 86 TYR A N 1
ATOM 1281 C CA . TYR A 1 86 ? 1.807 -10.999 -9.732 1.00 0.00 86 TYR A CA 1
ATOM 1282 C C . TYR A 1 86 ? 2.484 -11.687 -10.907 1.00 0.00 86 TYR A C 1
ATOM 1283 O O . TYR A 1 86 ? 1.826 -12.142 -11.842 1.00 0.00 86 TYR A O 1
ATOM 1301 N N . THR A 1 87 ? 3.805 -11.771 -10.840 1.00 0.00 87 THR A N 1
ATOM 1302 C CA . THR A 1 87 ? 4.582 -12.417 -11.884 1.00 0.00 87 THR A CA 1
ATOM 1303 C C . THR A 1 87 ? 5.820 -13.082 -11.293 1.00 0.00 87 THR A C 1
ATOM 1304 O O . THR A 1 87 ? 6.882 -12.471 -11.199 1.00 0.00 87 THR A O 1
ATOM 1315 N N . GLU A 1 88 ? 5.674 -14.339 -10.895 1.00 0.00 88 GLU A N 1
ATOM 1316 C CA . GLU A 1 88 ? 6.783 -15.085 -10.313 1.00 0.00 88 GLU A CA 1
ATOM 1317 C C . GLU A 1 88 ? 7.450 -15.973 -11.355 1.00 0.00 88 GLU A C 1
ATOM 1318 O O . GLU A 1 88 ? 6.880 -16.250 -12.410 1.00 0.00 88 GLU A O 1
ATOM 1330 N N . GLY A 1 89 ? 8.664 -16.416 -11.049 1.00 0.00 89 GLY A N 1
ATOM 1331 C CA . GLY A 1 89 ? 9.395 -17.269 -11.966 1.00 0.00 89 GLY A CA 1
ATOM 1332 C C . GLY A 1 89 ? 10.881 -17.311 -11.665 1.00 0.00 89 GLY A C 1
ATOM 1333 O O . GLY A 1 89 ? 11.286 -17.537 -10.525 1.00 0.00 89 GLY A O 1
ATOM 1337 N N . LEU A 1 90 ? 11.695 -17.094 -12.693 1.00 0.00 90 LEU A N 1
ATOM 1338 C CA . LEU A 1 90 ? 13.146 -17.110 -12.541 1.00 0.00 90 LEU A CA 1
ATOM 1339 C C . LEU A 1 90 ? 13.650 -15.787 -11.986 1.00 0.00 90 LEU A C 1
ATOM 1340 O O . LEU A 1 90 ? 14.360 -15.752 -10.981 1.00 0.00 90 LEU A O 1
ATOM 1356 N N . GLU A 1 91 ? 13.271 -14.697 -12.644 1.00 0.00 91 GLU A N 1
ATOM 1357 C CA . GLU A 1 91 ? 13.675 -13.365 -12.211 1.00 0.00 91 GLU A CA 1
ATOM 1358 C C . GLU A 1 91 ? 13.291 -13.130 -10.753 1.00 0.00 91 GLU A C 1
ATOM 1359 O O . GLU A 1 91 ? 13.828 -12.239 -10.096 1.00 0.00 91 GLU A O 1
ATOM 1371 N N . GLY A 1 92 ? 12.360 -13.940 -10.251 1.00 0.00 92 GLY A N 1
ATOM 1372 C CA . GLY A 1 92 ? 11.926 -13.802 -8.873 1.00 0.00 92 GLY A CA 1
ATOM 1373 C C . GLY A 1 92 ? 10.489 -13.334 -8.757 1.00 0.00 92 GLY A C 1
ATOM 1374 O O . GLY A 1 92 ? 9.985 -12.630 -9.632 1.00 0.00 92 GLY A O 1
ATOM 1378 N N . SER A 1 93 ? 9.829 -13.725 -7.672 1.00 0.00 93 SER A N 1
ATOM 1379 C CA . SER A 1 93 ? 8.443 -13.343 -7.439 1.00 0.00 93 SER A CA 1
ATOM 1380 C C . SER A 1 93 ? 8.297 -11.828 -7.371 1.00 0.00 93 SER A C 1
ATOM 1381 O O . SER A 1 93 ? 8.434 -11.229 -6.304 1.00 0.00 93 SER A O 1
ATOM 1389 N N . ARG A 1 94 ? 8.012 -11.213 -8.515 1.00 0.00 94 ARG A N 1
ATOM 1390 C CA . ARG A 1 94 ? 7.843 -9.766 -8.577 1.00 0.00 94 ARG A CA 1
ATOM 1391 C C . ARG A 1 94 ? 6.381 -9.384 -8.361 1.00 0.00 94 ARG A C 1
ATOM 1392 O O . ARG A 1 94 ? 5.476 -10.061 -8.848 1.00 0.00 94 ARG A O 1
ATOM 1413 N N . PHE A 1 95 ? 6.159 -8.298 -7.630 1.00 0.00 95 PHE A N 1
ATOM 1414 C CA . PHE A 1 95 ? 4.807 -7.831 -7.354 1.00 0.00 95 PHE A CA 1
ATOM 1415 C C . PHE A 1 95 ? 4.627 -6.390 -7.809 1.00 0.00 95 PHE A C 1
ATOM 1416 O O . PHE A 1 95 ? 5.496 -5.546 -7.586 1.00 0.00 95 PHE A O 1
ATOM 1433 N N . THR A 1 96 ? 3.497 -6.108 -8.449 1.00 0.00 96 THR A N 1
ATOM 1434 C CA . THR A 1 96 ? 3.223 -4.758 -8.932 1.00 0.00 96 THR A CA 1
ATOM 1435 C C . THR A 1 96 ? 1.757 -4.379 -8.747 1.00 0.00 96 THR A C 1
ATOM 1436 O O . THR A 1 96 ? 0.856 -5.126 -9.126 1.00 0.00 96 THR A O 1
ATOM 1447 N N . VAL A 1 97 ? 1.535 -3.203 -8.170 1.00 0.00 97 VAL A N 1
ATOM 1448 C CA . VAL A 1 97 ? 0.185 -2.700 -7.939 1.00 0.00 97 VAL A CA 1
ATOM 1449 C C . VAL A 1 97 ? 0.053 -1.273 -8.466 1.00 0.00 97 VAL A C 1
ATOM 1450 O O . VAL A 1 97 ? 1.051 -0.570 -8.621 1.00 0.00 97 VAL A O 1
ATOM 1463 N N . ASN A 1 98 ? -1.174 -0.851 -8.752 1.00 0.00 98 ASN A N 1
ATOM 1464 C CA . ASN A 1 98 ? -1.408 0.491 -9.273 1.00 0.00 98 ASN A CA 1
ATOM 1465 C C . ASN A 1 98 ? -2.647 1.126 -8.648 1.00 0.00 98 ASN A C 1
ATOM 1466 O O . ASN A 1 98 ? -3.725 0.533 -8.636 1.00 0.00 98 ASN A O 1
ATOM 1477 N N . ASN A 1 99 ? -2.482 2.340 -8.133 1.00 0.00 99 ASN A N 1
ATOM 1478 C CA . ASN A 1 99 ? -3.583 3.069 -7.508 1.00 0.00 99 ASN A CA 1
ATOM 1479 C C . ASN A 1 99 ? -3.419 4.573 -7.735 1.00 0.00 99 ASN A C 1
ATOM 1480 O O . ASN A 1 99 ? -2.360 5.027 -8.171 1.00 0.00 99 ASN A O 1
ATOM 1491 N N . PRO A 1 100 ? -4.465 5.371 -7.452 1.00 0.00 100 PRO A N 1
ATOM 1492 C CA . PRO A 1 100 ? -4.419 6.826 -7.640 1.00 0.00 100 PRO A CA 1
ATOM 1493 C C . PRO A 1 100 ? -3.287 7.485 -6.860 1.00 0.00 100 PRO A C 1
ATOM 1494 O O . PRO A 1 100 ? -2.606 8.375 -7.370 1.00 0.00 100 PRO A O 1
ATOM 1505 N N . ASN A 1 101 ? -3.091 7.048 -5.622 1.00 0.00 101 ASN A N 1
ATOM 1506 C CA . ASN A 1 101 ? -2.039 7.604 -4.777 1.00 0.00 101 ASN A CA 1
ATOM 1507 C C . ASN A 1 101 ? -0.656 7.247 -5.320 1.00 0.00 101 ASN A C 1
ATOM 1508 O O . ASN A 1 101 ? 0.309 7.987 -5.123 1.00 0.00 101 ASN A O 1
ATOM 1519 N N . ALA A 1 102 ? -0.567 6.112 -6.004 1.00 0.00 102 ALA A N 1
ATOM 1520 C CA . ALA A 1 102 ? 0.696 5.659 -6.574 1.00 0.00 102 ALA A CA 1
ATOM 1521 C C . ALA A 1 102 ? 0.991 6.366 -7.893 1.00 0.00 102 ALA A C 1
ATOM 1522 O O . ALA A 1 102 ? 1.920 7.167 -7.985 1.00 0.00 102 ALA A O 1
ATOM 1529 N N . THR A 1 103 ? 0.194 6.061 -8.910 1.00 0.00 103 THR A N 1
ATOM 1530 C CA . THR A 1 103 ? 0.368 6.665 -10.227 1.00 0.00 103 THR A CA 1
ATOM 1531 C C . THR A 1 103 ? 0.293 8.187 -10.146 1.00 0.00 103 THR A C 1
ATOM 1532 O O . THR A 1 103 ? 1.104 8.891 -10.746 1.00 0.00 103 THR A O 1
ATOM 1543 N N . SER A 1 104 ? -0.686 8.686 -9.398 1.00 0.00 104 SER A N 1
ATOM 1544 C CA . SER A 1 104 ? -0.866 10.124 -9.238 1.00 0.00 104 SER A CA 1
ATOM 1545 C C . SER A 1 104 ? -1.128 10.793 -10.583 1.00 0.00 104 SER A C 1
ATOM 1546 O O . SER A 1 104 ? -1.276 10.121 -11.604 1.00 0.00 104 SER A O 1
ATOM 1554 N N . THR A 1 105 ? -1.185 12.121 -10.578 1.00 0.00 105 THR A N 1
ATOM 1555 C CA . THR A 1 105 ? -1.429 12.881 -11.799 1.00 0.00 105 THR A CA 1
ATOM 1556 C C . THR A 1 105 ? -0.207 13.712 -12.176 1.00 0.00 105 THR A C 1
ATOM 1557 O O . THR A 1 105 ? 0.418 14.340 -11.321 1.00 0.00 105 THR A O 1
ATOM 1568 N N . CYS A 1 106 ? 0.129 13.713 -13.462 1.00 0.00 106 CYS A N 1
ATOM 1569 C CA . CYS A 1 106 ? 1.276 14.466 -13.953 1.00 0.00 106 CYS A CA 1
ATOM 1570 C C . CYS A 1 106 ? 0.828 15.603 -14.867 1.00 0.00 106 CYS A C 1
ATOM 1571 O O . CYS A 1 106 ? 1.367 16.707 -14.809 1.00 0.00 106 CYS A O 1
ATOM 1579 N N . GLY A 1 107 ? -0.161 15.323 -15.710 1.00 0.00 107 GLY A N 1
ATOM 1580 C CA . GLY A 1 107 ? -0.665 16.331 -16.624 1.00 0.00 107 GLY A CA 1
ATOM 1581 C C . GLY A 1 107 ? -0.325 16.029 -18.073 1.00 0.00 107 GLY A C 1
ATOM 1582 O O . GLY A 1 107 ? -0.431 16.903 -18.933 1.00 0.00 107 GLY A O 1
ATOM 1586 N N . CYS A 1 108 ? 0.085 14.792 -18.347 1.00 0.00 108 CYS A N 1
ATOM 1587 C CA . CYS A 1 108 ? 0.439 14.389 -19.704 1.00 0.00 108 CYS A CA 1
ATOM 1588 C C . CYS A 1 108 ? 1.567 15.256 -20.254 1.00 0.00 108 CYS A C 1
ATOM 1589 O O . CYS A 1 108 ? 1.324 16.315 -20.833 1.00 0.00 108 CYS A O 1
ATOM 1597 N N . GLY A 1 109 ? 2.801 14.800 -20.068 1.00 0.00 109 GLY A N 1
ATOM 1598 C CA . GLY A 1 109 ? 3.948 15.546 -20.551 1.00 0.00 109 GLY A CA 1
ATOM 1599 C C . GLY A 1 109 ? 4.990 14.653 -21.194 1.00 0.00 109 GLY A C 1
ATOM 1600 O O . GLY A 1 109 ? 6.031 14.373 -20.596 1.00 0.00 109 GLY A O 1
ATOM 1604 N N . SER A 1 110 ? 4.713 14.205 -22.414 1.00 0.00 110 SER A N 1
ATOM 1605 C CA . SER A 1 110 ? 5.636 13.338 -23.138 1.00 0.00 110 SER A CA 1
ATOM 1606 C C . SER A 1 110 ? 5.871 12.037 -22.377 1.00 0.00 110 SER A C 1
ATOM 1607 O O . SER A 1 110 ? 5.676 11.973 -21.163 1.00 0.00 110 SER A O 1
ATOM 1615 N N . SER A 1 111 ? 6.290 11.003 -23.099 1.00 0.00 111 SER A N 1
ATOM 1616 C CA . SER A 1 111 ? 6.551 9.704 -22.491 1.00 0.00 111 SER A CA 1
ATOM 1617 C C . SER A 1 111 ? 7.727 9.010 -23.174 1.00 0.00 111 SER A C 1
ATOM 1618 O O . SER A 1 111 ? 7.662 8.679 -24.358 1.00 0.00 111 SER A O 1
ATOM 1626 N N . PHE A 1 112 ? 8.799 8.794 -22.420 1.00 0.00 112 PHE A N 1
ATOM 1627 C CA . PHE A 1 112 ? 9.988 8.139 -22.953 1.00 0.00 112 PHE A CA 1
ATOM 1628 C C . PHE A 1 112 ? 10.685 7.315 -21.876 1.00 0.00 112 PHE A C 1
ATOM 1629 O O . PHE A 1 112 ? 10.527 6.096 -21.811 1.00 0.00 112 PHE A O 1
ATOM 1646 N N . SER A 1 113 ? 11.464 7.992 -21.042 1.00 0.00 113 SER A N 1
ATOM 1647 C CA . SER A 1 113 ? 12.198 7.336 -19.975 1.00 0.00 113 SER A CA 1
ATOM 1648 C C . SER A 1 113 ? 12.646 8.351 -18.929 1.00 0.00 113 SER A C 1
ATOM 1649 O O . SER A 1 113 ? 12.117 9.461 -18.857 1.00 0.00 113 SER A O 1
ATOM 1657 N N . ILE A 1 114 ? 13.620 7.960 -18.122 1.00 0.00 114 ILE A N 1
ATOM 1658 C CA . ILE A 1 114 ? 14.148 8.821 -17.075 1.00 0.00 114 ILE A CA 1
ATOM 1659 C C . ILE A 1 114 ? 14.553 10.188 -17.625 1.00 0.00 114 ILE A C 1
ATOM 1660 O O . ILE A 1 114 ? 14.823 10.279 -18.841 1.00 0.00 114 ILE A O 1
ATOM 1677 N N . MET A 1 1 ? -22.103 -14.219 -2.765 1.00 0.00 1 MET A N 2
ATOM 1678 C CA . MET A 1 1 ? -20.900 -13.361 -2.928 1.00 0.00 1 MET A CA 2
ATOM 1679 C C . MET A 1 1 ? -20.630 -13.067 -4.399 1.00 0.00 1 MET A C 2
ATOM 1680 O O . MET A 1 1 ? -21.424 -13.417 -5.271 1.00 0.00 1 MET A O 2
ATOM 1696 N N . ILE A 1 2 ? -19.506 -12.420 -4.669 1.00 0.00 2 ILE A N 2
ATOM 1697 C CA . ILE A 1 2 ? -19.130 -12.076 -6.033 1.00 0.00 2 ILE A CA 2
ATOM 1698 C C . ILE A 1 2 ? -18.114 -13.073 -6.584 1.00 0.00 2 ILE A C 2
ATOM 1699 O O . ILE A 1 2 ? -17.962 -14.175 -6.056 1.00 0.00 2 ILE A O 2
ATOM 1715 N N . ASP A 1 3 ? -17.425 -12.676 -7.648 1.00 0.00 3 ASP A N 2
ATOM 1716 C CA . ASP A 1 3 ? -16.419 -13.532 -8.279 1.00 0.00 3 ASP A CA 2
ATOM 1717 C C . ASP A 1 3 ? -15.273 -12.714 -8.853 1.00 0.00 3 ASP A C 2
ATOM 1718 O O . ASP A 1 3 ? -14.477 -13.220 -9.643 1.00 0.00 3 ASP A O 2
ATOM 1727 N N . ASP A 1 4 ? -15.184 -11.447 -8.454 1.00 0.00 4 ASP A N 2
ATOM 1728 C CA . ASP A 1 4 ? -14.128 -10.566 -8.933 1.00 0.00 4 ASP A CA 2
ATOM 1729 C C . ASP A 1 4 ? -13.472 -9.840 -7.766 1.00 0.00 4 ASP A C 2
ATOM 1730 O O . ASP A 1 4 ? -12.248 -9.827 -7.631 1.00 0.00 4 ASP A O 2
ATOM 1739 N N . MET A 1 5 ? -14.303 -9.241 -6.927 1.00 0.00 5 MET A N 2
ATOM 1740 C CA . MET A 1 5 ? -13.829 -8.509 -5.759 1.00 0.00 5 MET A CA 2
ATOM 1741 C C . MET A 1 5 ? -14.928 -8.446 -4.701 1.00 0.00 5 MET A C 2
ATOM 1742 O O . MET A 1 5 ? -15.810 -9.298 -4.685 1.00 0.00 5 MET A O 2
ATOM 1756 N N . ALA A 1 6 ? -14.879 -7.450 -3.819 1.00 0.00 6 ALA A N 2
ATOM 1757 C CA . ALA A 1 6 ? -15.885 -7.330 -2.784 1.00 0.00 6 ALA A CA 2
ATOM 1758 C C . ALA A 1 6 ? -15.883 -5.964 -2.102 1.00 0.00 6 ALA A C 2
ATOM 1759 O O . ALA A 1 6 ? -16.914 -5.539 -1.576 1.00 0.00 6 ALA A O 2
ATOM 1766 N N . VAL A 1 7 ? -14.742 -5.280 -2.072 1.00 0.00 7 VAL A N 2
ATOM 1767 C CA . VAL A 1 7 ? -14.687 -3.989 -1.404 1.00 0.00 7 VAL A CA 2
ATOM 1768 C C . VAL A 1 7 ? -13.758 -2.963 -2.080 1.00 0.00 7 VAL A C 2
ATOM 1769 O O . VAL A 1 7 ? -14.248 -1.975 -2.626 1.00 0.00 7 VAL A O 2
ATOM 1782 N N . PRO A 1 8 ? -12.413 -3.111 -2.008 1.00 0.00 8 PRO A N 2
ATOM 1783 C CA . PRO A 1 8 ? -11.484 -2.134 -2.559 1.00 0.00 8 PRO A CA 2
ATOM 1784 C C . PRO A 1 8 ? -10.703 -2.609 -3.805 1.00 0.00 8 PRO A C 2
ATOM 1785 O O . PRO A 1 8 ? -11.293 -2.941 -4.833 1.00 0.00 8 PRO A O 2
ATOM 1796 N N . LEU A 1 9 ? -9.367 -2.603 -3.696 1.00 0.00 9 LEU A N 2
ATOM 1797 C CA . LEU A 1 9 ? -8.461 -2.986 -4.780 1.00 0.00 9 LEU A CA 2
ATOM 1798 C C . LEU A 1 9 ? -8.689 -4.415 -5.263 1.00 0.00 9 LEU A C 2
ATOM 1799 O O . LEU A 1 9 ? -8.655 -5.366 -4.483 1.00 0.00 9 LEU A O 2
ATOM 1815 N N . THR A 1 10 ? -8.860 -4.551 -6.577 1.00 0.00 10 THR A N 2
ATOM 1816 C CA . THR A 1 10 ? -9.023 -5.850 -7.204 1.00 0.00 10 THR A CA 2
ATOM 1817 C C . THR A 1 10 ? -7.703 -6.266 -7.847 1.00 0.00 10 THR A C 2
ATOM 1818 O O . THR A 1 10 ? -7.173 -5.558 -8.703 1.00 0.00 10 THR A O 2
ATOM 1829 N N . PHE A 1 11 ? -7.172 -7.404 -7.429 1.00 0.00 11 PHE A N 2
ATOM 1830 C CA . PHE A 1 11 ? -5.909 -7.896 -7.964 1.00 0.00 11 PHE A CA 2
ATOM 1831 C C . PHE A 1 11 ? -6.139 -8.758 -9.203 1.00 0.00 11 PHE A C 2
ATOM 1832 O O . PHE A 1 11 ? -7.275 -8.946 -9.638 1.00 0.00 11 PHE A O 2
ATOM 1849 N N . THR A 1 12 ? -5.053 -9.270 -9.772 1.00 0.00 12 THR A N 2
ATOM 1850 C CA . THR A 1 12 ? -5.143 -10.103 -10.972 1.00 0.00 12 THR A CA 2
ATOM 1851 C C . THR A 1 12 ? -5.465 -11.554 -10.615 1.00 0.00 12 THR A C 2
ATOM 1852 O O . THR A 1 12 ? -5.923 -11.844 -9.520 1.00 0.00 12 THR A O 2
ATOM 1863 N N . ASP A 1 13 ? -5.221 -12.462 -11.550 1.00 0.00 13 ASP A N 2
ATOM 1864 C CA . ASP A 1 13 ? -5.479 -13.878 -11.326 1.00 0.00 13 ASP A CA 2
ATOM 1865 C C . ASP A 1 13 ? -4.248 -14.571 -10.764 1.00 0.00 13 ASP A C 2
ATOM 1866 O O . ASP A 1 13 ? -4.343 -15.407 -9.872 1.00 0.00 13 ASP A O 2
ATOM 1875 N N . ALA A 1 14 ? -3.095 -14.219 -11.309 1.00 0.00 14 ALA A N 2
ATOM 1876 C CA . ALA A 1 14 ? -1.837 -14.809 -10.884 1.00 0.00 14 ALA A CA 2
ATOM 1877 C C . ALA A 1 14 ? -1.559 -14.531 -9.415 1.00 0.00 14 ALA A C 2
ATOM 1878 O O . ALA A 1 14 ? -1.115 -15.407 -8.681 1.00 0.00 14 ALA A O 2
ATOM 1885 N N . ALA A 1 15 ? -1.837 -13.309 -8.968 1.00 0.00 15 ALA A N 2
ATOM 1886 C CA . ALA A 1 15 ? -1.626 -12.969 -7.569 1.00 0.00 15 ALA A CA 2
ATOM 1887 C C . ALA A 1 15 ? -2.335 -13.998 -6.702 1.00 0.00 15 ALA A C 2
ATOM 1888 O O . ALA A 1 15 ? -1.856 -14.377 -5.632 1.00 0.00 15 ALA A O 2
ATOM 1895 N N . ALA A 1 16 ? -3.459 -14.490 -7.216 1.00 0.00 16 ALA A N 2
ATOM 1896 C CA . ALA A 1 16 ? -4.220 -15.526 -6.540 1.00 0.00 16 ALA A CA 2
ATOM 1897 C C . ALA A 1 16 ? -3.460 -16.826 -6.631 1.00 0.00 16 ALA A C 2
ATOM 1898 O O . ALA A 1 16 ? -3.363 -17.596 -5.672 1.00 0.00 16 ALA A O 2
ATOM 1905 N N . ASN A 1 17 ? -2.930 -17.067 -7.825 1.00 0.00 17 ASN A N 2
ATOM 1906 C CA . ASN A 1 17 ? -2.173 -18.273 -8.118 1.00 0.00 17 ASN A CA 2
ATOM 1907 C C . ASN A 1 17 ? -1.020 -18.451 -7.139 1.00 0.00 17 ASN A C 2
ATOM 1908 O O . ASN A 1 17 ? -0.863 -19.525 -6.551 1.00 0.00 17 ASN A O 2
ATOM 1919 N N . LYS A 1 18 ? -0.208 -17.407 -6.967 1.00 0.00 18 LYS A N 2
ATOM 1920 C CA . LYS A 1 18 ? 0.924 -17.480 -6.057 1.00 0.00 18 LYS A CA 2
ATOM 1921 C C . LYS A 1 18 ? 0.456 -17.888 -4.666 1.00 0.00 18 LYS A C 2
ATOM 1922 O O . LYS A 1 18 ? 1.183 -18.551 -3.926 1.00 0.00 18 LYS A O 2
ATOM 1941 N N . VAL A 1 19 ? -0.773 -17.509 -4.334 1.00 0.00 19 VAL A N 2
ATOM 1942 C CA . VAL A 1 19 ? -1.356 -17.846 -3.050 1.00 0.00 19 VAL A CA 2
ATOM 1943 C C . VAL A 1 19 ? -1.823 -19.294 -3.040 1.00 0.00 19 VAL A C 2
ATOM 1944 O O . VAL A 1 19 ? -1.240 -20.134 -2.366 1.00 0.00 19 VAL A O 2
ATOM 1957 N N . LYS A 1 20 ? -2.876 -19.564 -3.800 1.00 0.00 20 LYS A N 2
ATOM 1958 C CA . LYS A 1 20 ? -3.448 -20.906 -3.900 1.00 0.00 20 LYS A CA 2
ATOM 1959 C C . LYS A 1 20 ? -2.410 -21.948 -4.296 1.00 0.00 20 LYS A C 2
ATOM 1960 O O . LYS A 1 20 ? -2.628 -23.147 -4.113 1.00 0.00 20 LYS A O 2
ATOM 1979 N N . SER A 1 21 ? -1.307 -21.507 -4.879 1.00 0.00 21 SER A N 2
ATOM 1980 C CA . SER A 1 21 ? -0.279 -22.424 -5.338 1.00 0.00 21 SER A CA 2
ATOM 1981 C C . SER A 1 21 ? 0.726 -22.771 -4.247 1.00 0.00 21 SER A C 2
ATOM 1982 O O . SER A 1 21 ? 1.079 -23.935 -4.074 1.00 0.00 21 SER A O 2
ATOM 1990 N N . LEU A 1 22 ? 1.194 -21.766 -3.514 1.00 0.00 22 LEU A N 2
ATOM 1991 C CA . LEU A 1 22 ? 2.168 -22.011 -2.461 1.00 0.00 22 LEU A CA 2
ATOM 1992 C C . LEU A 1 22 ? 1.472 -22.470 -1.189 1.00 0.00 22 LEU A C 2
ATOM 1993 O O . LEU A 1 22 ? 2.061 -23.177 -0.371 1.00 0.00 22 LEU A O 2
ATOM 2009 N N . ILE A 1 23 ? 0.212 -22.084 -1.030 1.00 0.00 23 ILE A N 2
ATOM 2010 C CA . ILE A 1 23 ? -0.544 -22.471 0.139 1.00 0.00 23 ILE A CA 2
ATOM 2011 C C . ILE A 1 23 ? -0.924 -23.941 0.040 1.00 0.00 23 ILE A C 2
ATOM 2012 O O . ILE A 1 23 ? -0.714 -24.710 0.965 1.00 0.00 23 ILE A O 2
ATOM 2028 N N . SER A 1 24 ? -1.448 -24.320 -1.114 1.00 0.00 24 SER A N 2
ATOM 2029 C CA . SER A 1 24 ? -1.812 -25.705 -1.355 1.00 0.00 24 SER A CA 2
ATOM 2030 C C . SER A 1 24 ? -0.582 -26.580 -1.174 1.00 0.00 24 SER A C 2
ATOM 2031 O O . SER A 1 24 ? -0.683 -27.768 -0.871 1.00 0.00 24 SER A O 2
ATOM 2039 N N . GLU A 1 25 ? 0.584 -25.960 -1.351 1.00 0.00 25 GLU A N 2
ATOM 2040 C CA . GLU A 1 25 ? 1.846 -26.653 -1.206 1.00 0.00 25 GLU A CA 2
ATOM 2041 C C . GLU A 1 25 ? 2.224 -26.740 0.265 1.00 0.00 25 GLU A C 2
ATOM 2042 O O . GLU A 1 25 ? 3.031 -27.585 0.658 1.00 0.00 25 GLU A O 2
ATOM 2054 N N . GLU A 1 26 ? 1.626 -25.874 1.090 1.00 0.00 26 GLU A N 2
ATOM 2055 C CA . GLU A 1 26 ? 1.891 -25.870 2.510 1.00 0.00 26 GLU A CA 2
ATOM 2056 C C . GLU A 1 26 ? 1.098 -26.975 3.186 1.00 0.00 26 GLU A C 2
ATOM 2057 O O . GLU A 1 26 ? 1.405 -27.378 4.317 1.00 0.00 26 GLU A O 2
ATOM 2069 N N . GLU A 1 27 ? 0.066 -27.448 2.494 1.00 0.00 27 GLU A N 2
ATOM 2070 C CA . GLU A 1 27 ? -0.801 -28.492 3.018 1.00 0.00 27 GLU A CA 2
ATOM 2071 C C . GLU A 1 27 ? -1.840 -27.876 3.945 1.00 0.00 27 GLU A C 2
ATOM 2072 O O . GLU A 1 27 ? -2.564 -28.590 4.638 1.00 0.00 27 GLU A O 2
ATOM 2084 N N . ASN A 1 28 ? -1.925 -26.546 3.938 1.00 0.00 28 ASN A N 2
ATOM 2085 C CA . ASN A 1 28 ? -2.897 -25.857 4.780 1.00 0.00 28 ASN A CA 2
ATOM 2086 C C . ASN A 1 28 ? -4.284 -26.364 4.459 1.00 0.00 28 ASN A C 2
ATOM 2087 O O . ASN A 1 28 ? -4.899 -27.070 5.255 1.00 0.00 28 ASN A O 2
ATOM 2098 N N . THR A 1 29 ? -4.779 -25.967 3.287 1.00 0.00 29 THR A N 2
ATOM 2099 C CA . THR A 1 29 ? -6.124 -26.365 2.848 1.00 0.00 29 THR A CA 2
ATOM 2100 C C . THR A 1 29 ? -6.679 -25.452 1.758 1.00 0.00 29 THR A C 2
ATOM 2101 O O . THR A 1 29 ? -7.244 -25.926 0.770 1.00 0.00 29 THR A O 2
ATOM 2112 N N . ASP A 1 30 ? -6.547 -24.144 1.964 1.00 0.00 30 ASP A N 2
ATOM 2113 C CA . ASP A 1 30 ? -7.066 -23.152 1.026 1.00 0.00 30 ASP A CA 2
ATOM 2114 C C . ASP A 1 30 ? -6.902 -21.780 1.643 1.00 0.00 30 ASP A C 2
ATOM 2115 O O . ASP A 1 30 ? -7.869 -21.124 2.036 1.00 0.00 30 ASP A O 2
ATOM 2124 N N . LEU A 1 31 ? -5.653 -21.392 1.762 1.00 0.00 31 LEU A N 2
ATOM 2125 C CA . LEU A 1 31 ? -5.285 -20.137 2.374 1.00 0.00 31 LEU A CA 2
ATOM 2126 C C . LEU A 1 31 ? -5.889 -18.931 1.681 1.00 0.00 31 LEU A C 2
ATOM 2127 O O . LEU A 1 31 ? -6.179 -18.948 0.486 1.00 0.00 31 LEU A O 2
ATOM 2143 N N . LYS A 1 32 ? -6.051 -17.879 2.469 1.00 0.00 32 LYS A N 2
ATOM 2144 C CA . LYS A 1 32 ? -6.593 -16.621 1.994 1.00 0.00 32 LYS A CA 2
ATOM 2145 C C . LYS A 1 32 ? -5.526 -15.543 2.113 1.00 0.00 32 LYS A C 2
ATOM 2146 O O . LYS A 1 32 ? -4.998 -15.301 3.198 1.00 0.00 32 LYS A O 2
ATOM 2165 N N . LEU A 1 33 ? -5.195 -14.908 0.999 1.00 0.00 33 LEU A N 2
ATOM 2166 C CA . LEU A 1 33 ? -4.178 -13.877 0.993 1.00 0.00 33 LEU A CA 2
ATOM 2167 C C . LEU A 1 33 ? -4.558 -12.740 1.933 1.00 0.00 33 LEU A C 2
ATOM 2168 O O . LEU A 1 33 ? -5.727 -12.383 2.051 1.00 0.00 33 LEU A O 2
ATOM 2184 N N . ARG A 1 34 ? -3.557 -12.170 2.593 1.00 0.00 34 ARG A N 2
ATOM 2185 C CA . ARG A 1 34 ? -3.779 -11.062 3.514 1.00 0.00 34 ARG A CA 2
ATOM 2186 C C . ARG A 1 34 ? -2.744 -9.975 3.270 1.00 0.00 34 ARG A C 2
ATOM 2187 O O . ARG A 1 34 ? -1.639 -10.014 3.809 1.00 0.00 34 ARG A O 2
ATOM 2208 N N . VAL A 1 35 ? -3.104 -9.028 2.420 1.00 0.00 35 VAL A N 2
ATOM 2209 C CA . VAL A 1 35 ? -2.211 -7.941 2.046 1.00 0.00 35 VAL A CA 2
ATOM 2210 C C . VAL A 1 35 ? -1.975 -6.940 3.167 1.00 0.00 35 VAL A C 2
ATOM 2211 O O . VAL A 1 35 ? -2.808 -6.747 4.052 1.00 0.00 35 VAL A O 2
ATOM 2224 N N . TYR A 1 36 ? -0.826 -6.282 3.078 1.00 0.00 36 TYR A N 2
ATOM 2225 C CA . TYR A 1 36 ? -0.425 -5.253 4.027 1.00 0.00 36 TYR A CA 2
ATOM 2226 C C . TYR A 1 36 ? 0.305 -4.146 3.276 1.00 0.00 36 TYR A C 2
ATOM 2227 O O . TYR A 1 36 ? 0.483 -4.233 2.063 1.00 0.00 36 TYR A O 2
ATOM 2245 N N . ILE A 1 37 ? 0.723 -3.108 3.983 1.00 0.00 37 ILE A N 2
ATOM 2246 C CA . ILE A 1 37 ? 1.421 -2.002 3.342 1.00 0.00 37 ILE A CA 2
ATOM 2247 C C . ILE A 1 37 ? 2.905 -2.315 3.162 1.00 0.00 37 ILE A C 2
ATOM 2248 O O . ILE A 1 37 ? 3.627 -2.551 4.130 1.00 0.00 37 ILE A O 2
ATOM 2264 N N . THR A 1 38 ? 3.348 -2.313 1.906 1.00 0.00 38 THR A N 2
ATOM 2265 C CA . THR A 1 38 ? 4.743 -2.595 1.580 1.00 0.00 38 THR A CA 2
ATOM 2266 C C . THR A 1 38 ? 5.108 -2.041 0.206 1.00 0.00 38 THR A C 2
ATOM 2267 O O . THR A 1 38 ? 5.863 -2.660 -0.544 1.00 0.00 38 THR A O 2
ATOM 2278 N N . GLY A 1 39 ? 4.564 -0.875 -0.115 1.00 0.00 39 GLY A N 2
ATOM 2279 C CA . GLY A 1 39 ? 4.834 -0.251 -1.395 1.00 0.00 39 GLY A CA 2
ATOM 2280 C C . GLY A 1 39 ? 6.298 0.093 -1.581 1.00 0.00 39 GLY A C 2
ATOM 2281 O O . GLY A 1 39 ? 7.179 -0.658 -1.162 1.00 0.00 39 GLY A O 2
ATOM 2285 N N . GLY A 1 40 ? 6.557 1.232 -2.213 1.00 0.00 40 GLY A N 2
ATOM 2286 C CA . GLY A 1 40 ? 7.924 1.658 -2.447 1.00 0.00 40 GLY A CA 2
ATOM 2287 C C . GLY A 1 40 ? 8.433 2.601 -1.375 1.00 0.00 40 GLY A C 2
ATOM 2288 O O . GLY A 1 40 ? 9.330 3.408 -1.624 1.00 0.00 40 GLY A O 2
ATOM 2292 N N . GLY A 1 41 ? 7.862 2.502 -0.178 1.00 0.00 41 GLY A N 2
ATOM 2293 C CA . GLY A 1 41 ? 8.278 3.358 0.916 1.00 0.00 41 GLY A CA 2
ATOM 2294 C C . GLY A 1 41 ? 7.519 4.670 0.948 1.00 0.00 41 GLY A C 2
ATOM 2295 O O . GLY A 1 41 ? 6.625 4.858 1.775 1.00 0.00 41 GLY A O 2
ATOM 2299 N N . CYS A 1 42 ? 7.875 5.580 0.048 1.00 0.00 42 CYS A N 2
ATOM 2300 C CA . CYS A 1 42 ? 7.222 6.882 -0.023 1.00 0.00 42 CYS A CA 2
ATOM 2301 C C . CYS A 1 42 ? 5.841 6.769 -0.660 1.00 0.00 42 CYS A C 2
ATOM 2302 O O . CYS A 1 42 ? 4.941 7.554 -0.358 1.00 0.00 42 CYS A O 2
ATOM 2310 N N . SER A 1 43 ? 5.679 5.791 -1.545 1.00 0.00 43 SER A N 2
ATOM 2311 C CA . SER A 1 43 ? 4.406 5.579 -2.226 1.00 0.00 43 SER A CA 2
ATOM 2312 C C . SER A 1 43 ? 3.811 4.221 -1.867 1.00 0.00 43 SER A C 2
ATOM 2313 O O . SER A 1 43 ? 4.274 3.552 -0.944 1.00 0.00 43 SER A O 2
ATOM 2321 N N . GLY A 1 44 ? 2.782 3.821 -2.608 1.00 0.00 44 GLY A N 2
ATOM 2322 C CA . GLY A 1 44 ? 2.136 2.545 -2.360 1.00 0.00 44 GLY A CA 2
ATOM 2323 C C . GLY A 1 44 ? 1.647 1.895 -3.638 1.00 0.00 44 GLY A C 2
ATOM 2324 O O . GLY A 1 44 ? 0.610 2.280 -4.179 1.00 0.00 44 GLY A O 2
ATOM 2328 N N . PHE A 1 45 ? 2.397 0.913 -4.129 1.00 0.00 45 PHE A N 2
ATOM 2329 C CA . PHE A 1 45 ? 2.029 0.221 -5.361 1.00 0.00 45 PHE A CA 2
ATOM 2330 C C . PHE A 1 45 ? 2.340 -1.275 -5.298 1.00 0.00 45 PHE A C 2
ATOM 2331 O O . PHE A 1 45 ? 2.153 -1.982 -6.281 1.00 0.00 45 PHE A O 2
ATOM 2348 N N . GLN A 1 46 ? 2.826 -1.758 -4.158 1.00 0.00 46 GLN A N 2
ATOM 2349 C CA . GLN A 1 46 ? 3.156 -3.175 -4.030 1.00 0.00 46 GLN A CA 2
ATOM 2350 C C . GLN A 1 46 ? 2.292 -3.861 -2.984 1.00 0.00 46 GLN A C 2
ATOM 2351 O O . GLN A 1 46 ? 1.401 -4.635 -3.321 1.00 0.00 46 GLN A O 2
ATOM 2365 N N . TYR A 1 47 ? 2.564 -3.583 -1.715 1.00 0.00 47 TYR A N 2
ATOM 2366 C CA . TYR A 1 47 ? 1.811 -4.184 -0.620 1.00 0.00 47 TYR A CA 2
ATOM 2367 C C . TYR A 1 47 ? 2.217 -5.640 -0.420 1.00 0.00 47 TYR A C 2
ATOM 2368 O O . TYR A 1 47 ? 2.087 -6.466 -1.323 1.00 0.00 47 TYR A O 2
ATOM 2386 N N . GLY A 1 48 ? 2.721 -5.938 0.772 1.00 0.00 48 GLY A N 2
ATOM 2387 C CA . GLY A 1 48 ? 3.158 -7.287 1.086 1.00 0.00 48 GLY A CA 2
ATOM 2388 C C . GLY A 1 48 ? 2.008 -8.265 1.220 1.00 0.00 48 GLY A C 2
ATOM 2389 O O . GLY A 1 48 ? 1.023 -7.991 1.904 1.00 0.00 48 GLY A O 2
ATOM 2393 N N . PHE A 1 49 ? 2.132 -9.402 0.547 1.00 0.00 49 PHE A N 2
ATOM 2394 C CA . PHE A 1 49 ? 1.102 -10.430 0.568 1.00 0.00 49 PHE A CA 2
ATOM 2395 C C . PHE A 1 49 ? 1.481 -11.618 1.446 1.00 0.00 49 PHE A C 2
ATOM 2396 O O . PHE A 1 49 ? 2.582 -12.158 1.344 1.00 0.00 49 PHE A O 2
ATOM 2413 N N . THR A 1 50 ? 0.536 -12.040 2.279 1.00 0.00 50 THR A N 2
ATOM 2414 C CA . THR A 1 50 ? 0.734 -13.195 3.152 1.00 0.00 50 THR A CA 2
ATOM 2415 C C . THR A 1 50 ? -0.454 -14.143 3.021 1.00 0.00 50 THR A C 2
ATOM 2416 O O . THR A 1 50 ? -1.506 -13.759 2.517 1.00 0.00 50 THR A O 2
ATOM 2427 N N . PHE A 1 51 ? -0.290 -15.381 3.468 1.00 0.00 51 PHE A N 2
ATOM 2428 C CA . PHE A 1 51 ? -1.356 -16.362 3.377 1.00 0.00 51 PHE A CA 2
ATOM 2429 C C . PHE A 1 51 ? -1.953 -16.611 4.751 1.00 0.00 51 PHE A C 2
ATOM 2430 O O . PHE A 1 51 ? -1.410 -17.355 5.561 1.00 0.00 51 PHE A O 2
ATOM 2447 N N . ASP A 1 52 ? -3.070 -15.936 5.001 1.00 0.00 52 ASP A N 2
ATOM 2448 C CA . ASP A 1 52 ? -3.766 -16.019 6.280 1.00 0.00 52 ASP A CA 2
ATOM 2449 C C . ASP A 1 52 ? -5.185 -16.565 6.102 1.00 0.00 52 ASP A C 2
ATOM 2450 O O . ASP A 1 52 ? -6.071 -15.885 5.598 1.00 0.00 52 ASP A O 2
ATOM 2459 N N . GLU A 1 53 ? -5.372 -17.811 6.522 1.00 0.00 53 GLU A N 2
ATOM 2460 C CA . GLU A 1 53 ? -6.665 -18.482 6.409 1.00 0.00 53 GLU A CA 2
ATOM 2461 C C . GLU A 1 53 ? -7.629 -18.074 7.524 1.00 0.00 53 GLU A C 2
ATOM 2462 O O . GLU A 1 53 ? -8.840 -18.179 7.361 1.00 0.00 53 GLU A O 2
ATOM 2474 N N . LYS A 1 54 ? -7.094 -17.629 8.658 1.00 0.00 54 LYS A N 2
ATOM 2475 C CA . LYS A 1 54 ? -7.939 -17.237 9.780 1.00 0.00 54 LYS A CA 2
ATOM 2476 C C . LYS A 1 54 ? -8.940 -16.158 9.373 1.00 0.00 54 LYS A C 2
ATOM 2477 O O . LYS A 1 54 ? -9.975 -16.464 8.785 1.00 0.00 54 LYS A O 2
ATOM 2496 N N . VAL A 1 55 ? -8.630 -14.897 9.679 1.00 0.00 55 VAL A N 2
ATOM 2497 C CA . VAL A 1 55 ? -9.520 -13.789 9.349 1.00 0.00 55 VAL A CA 2
ATOM 2498 C C . VAL A 1 55 ? -8.821 -12.452 9.484 1.00 0.00 55 VAL A C 2
ATOM 2499 O O . VAL A 1 55 ? -8.599 -11.741 8.513 1.00 0.00 55 VAL A O 2
ATOM 2512 N N . ASN A 1 56 ? -8.493 -12.120 10.732 1.00 0.00 56 ASN A N 2
ATOM 2513 C CA . ASN A 1 56 ? -7.843 -10.864 11.072 1.00 0.00 56 ASN A CA 2
ATOM 2514 C C . ASN A 1 56 ? -8.886 -9.772 11.234 1.00 0.00 56 ASN A C 2
ATOM 2515 O O . ASN A 1 56 ? -9.178 -9.029 10.309 1.00 0.00 56 ASN A O 2
ATOM 2526 N N . ASP A 1 57 ? -9.457 -9.698 12.439 1.00 0.00 57 ASP A N 2
ATOM 2527 C CA . ASP A 1 57 ? -10.494 -8.709 12.734 1.00 0.00 57 ASP A CA 2
ATOM 2528 C C . ASP A 1 57 ? -10.038 -7.328 12.272 1.00 0.00 57 ASP A C 2
ATOM 2529 O O . ASP A 1 57 ? -8.910 -6.923 12.512 1.00 0.00 57 ASP A O 2
ATOM 2538 N N . GLY A 1 58 ? -10.927 -6.629 11.580 1.00 0.00 58 GLY A N 2
ATOM 2539 C CA . GLY A 1 58 ? -10.585 -5.323 11.062 1.00 0.00 58 GLY A CA 2
ATOM 2540 C C . GLY A 1 58 ? -9.759 -5.453 9.811 1.00 0.00 58 GLY A C 2
ATOM 2541 O O . GLY A 1 58 ? -8.811 -4.700 9.602 1.00 0.00 58 GLY A O 2
ATOM 2545 N N . ASP A 1 59 ? -10.117 -6.432 8.984 1.00 0.00 59 ASP A N 2
ATOM 2546 C CA . ASP A 1 59 ? -9.410 -6.701 7.736 1.00 0.00 59 ASP A CA 2
ATOM 2547 C C . ASP A 1 59 ? -10.409 -7.007 6.621 1.00 0.00 59 ASP A C 2
ATOM 2548 O O . ASP A 1 59 ? -11.056 -8.054 6.636 1.00 0.00 59 ASP A O 2
ATOM 2557 N N . LEU A 1 60 ? -10.538 -6.098 5.656 1.00 0.00 60 LEU A N 2
ATOM 2558 C CA . LEU A 1 60 ? -11.471 -6.309 4.552 1.00 0.00 60 LEU A CA 2
ATOM 2559 C C . LEU A 1 60 ? -11.066 -7.541 3.751 1.00 0.00 60 LEU A C 2
ATOM 2560 O O . LEU A 1 60 ? -9.908 -7.957 3.789 1.00 0.00 60 LEU A O 2
ATOM 2576 N N . THR A 1 61 ? -12.022 -8.144 3.047 1.00 0.00 61 THR A N 2
ATOM 2577 C CA . THR A 1 61 ? -11.733 -9.349 2.275 1.00 0.00 61 THR A CA 2
ATOM 2578 C C . THR A 1 61 ? -12.359 -9.313 0.880 1.00 0.00 61 THR A C 2
ATOM 2579 O O . THR A 1 61 ? -13.554 -9.060 0.724 1.00 0.00 61 THR A O 2
ATOM 2590 N N . ILE A 1 62 ? -11.532 -9.587 -0.129 1.00 0.00 62 ILE A N 2
ATOM 2591 C CA . ILE A 1 62 ? -11.968 -9.614 -1.515 1.00 0.00 62 ILE A CA 2
ATOM 2592 C C . ILE A 1 62 ? -11.573 -10.938 -2.173 1.00 0.00 62 ILE A C 2
ATOM 2593 O O . ILE A 1 62 ? -10.474 -11.065 -2.716 1.00 0.00 62 ILE A O 2
ATOM 2609 N N . GLU A 1 63 ? -12.466 -11.923 -2.115 1.00 0.00 63 GLU A N 2
ATOM 2610 C CA . GLU A 1 63 ? -12.199 -13.239 -2.698 1.00 0.00 63 GLU A CA 2
ATOM 2611 C C . GLU A 1 63 ? -11.936 -13.136 -4.194 1.00 0.00 63 GLU A C 2
ATOM 2612 O O . GLU A 1 63 ? -12.347 -12.171 -4.838 1.00 0.00 63 GLU A O 2
ATOM 2624 N N . LYS A 1 64 ? -11.244 -14.133 -4.748 1.00 0.00 64 LYS A N 2
ATOM 2625 C CA . LYS A 1 64 ? -10.937 -14.122 -6.174 1.00 0.00 64 LYS A CA 2
ATOM 2626 C C . LYS A 1 64 ? -10.470 -15.488 -6.687 1.00 0.00 64 LYS A C 2
ATOM 2627 O O . LYS A 1 64 ? -10.653 -16.510 -6.025 1.00 0.00 64 LYS A O 2
ATOM 2646 N N . SER A 1 65 ? -9.879 -15.467 -7.888 1.00 0.00 65 SER A N 2
ATOM 2647 C CA . SER A 1 65 ? -9.365 -16.645 -8.583 1.00 0.00 65 SER A CA 2
ATOM 2648 C C . SER A 1 65 ? -9.649 -17.967 -7.876 1.00 0.00 65 SER A C 2
ATOM 2649 O O . SER A 1 65 ? -10.448 -18.777 -8.356 1.00 0.00 65 SER A O 2
ATOM 2657 N N . GLY A 1 66 ? -8.971 -18.205 -6.760 1.00 0.00 66 GLY A N 2
ATOM 2658 C CA . GLY A 1 66 ? -9.161 -19.465 -6.055 1.00 0.00 66 GLY A CA 2
ATOM 2659 C C . GLY A 1 66 ? -8.940 -19.378 -4.555 1.00 0.00 66 GLY A C 2
ATOM 2660 O O . GLY A 1 66 ? -8.680 -20.394 -3.909 1.00 0.00 66 GLY A O 2
ATOM 2664 N N . VAL A 1 67 ? -9.046 -18.186 -3.998 1.00 0.00 67 VAL A N 2
ATOM 2665 C CA . VAL A 1 67 ? -8.859 -17.998 -2.566 1.00 0.00 67 VAL A CA 2
ATOM 2666 C C . VAL A 1 67 ? -9.566 -16.734 -2.099 1.00 0.00 67 VAL A C 2
ATOM 2667 O O . VAL A 1 67 ? -10.340 -16.131 -2.842 1.00 0.00 67 VAL A O 2
ATOM 2680 N N . GLN A 1 68 ? -9.266 -16.316 -0.877 1.00 0.00 68 GLN A N 2
ATOM 2681 C CA . GLN A 1 68 ? -9.842 -15.100 -0.327 1.00 0.00 68 GLN A CA 2
ATOM 2682 C C . GLN A 1 68 ? -8.749 -14.058 -0.139 1.00 0.00 68 GLN A C 2
ATOM 2683 O O . GLN A 1 68 ? -7.772 -14.289 0.573 1.00 0.00 68 GLN A O 2
ATOM 2697 N N . LEU A 1 69 ? -8.908 -12.919 -0.795 1.00 0.00 69 LEU A N 2
ATOM 2698 C CA . LEU A 1 69 ? -7.920 -11.855 -0.710 1.00 0.00 69 LEU A CA 2
ATOM 2699 C C . LEU A 1 69 ? -8.314 -10.812 0.323 1.00 0.00 69 LEU A C 2
ATOM 2700 O O . LEU A 1 69 ? -9.139 -9.949 0.059 1.00 0.00 69 LEU A O 2
ATOM 2716 N N . VAL A 1 70 ? -7.709 -10.887 1.493 1.00 0.00 70 VAL A N 2
ATOM 2717 C CA . VAL A 1 70 ? -8.000 -9.937 2.550 1.00 0.00 70 VAL A CA 2
ATOM 2718 C C . VAL A 1 70 ? -6.859 -8.940 2.699 1.00 0.00 70 VAL A C 2
ATOM 2719 O O . VAL A 1 70 ? -5.717 -9.238 2.358 1.00 0.00 70 VAL A O 2
ATOM 2732 N N . ILE A 1 71 ? -7.171 -7.757 3.204 1.00 0.00 71 ILE A N 2
ATOM 2733 C CA . ILE A 1 71 ? -6.153 -6.735 3.391 1.00 0.00 71 ILE A CA 2
ATOM 2734 C C . ILE A 1 71 ? -6.460 -5.877 4.615 1.00 0.00 71 ILE A C 2
ATOM 2735 O O . ILE A 1 71 ? -7.584 -5.868 5.116 1.00 0.00 71 ILE A O 2
ATOM 2751 N N . ASP A 1 72 ? -5.447 -5.173 5.100 1.00 0.00 72 ASP A N 2
ATOM 2752 C CA . ASP A 1 72 ? -5.597 -4.326 6.284 1.00 0.00 72 ASP A CA 2
ATOM 2753 C C . ASP A 1 72 ? -6.102 -2.925 5.923 1.00 0.00 72 ASP A C 2
ATOM 2754 O O . ASP A 1 72 ? -5.735 -2.368 4.888 1.00 0.00 72 ASP A O 2
ATOM 2763 N N . PRO A 1 73 ? -6.961 -2.338 6.784 1.00 0.00 73 PRO A N 2
ATOM 2764 C CA . PRO A 1 73 ? -7.527 -1.001 6.570 1.00 0.00 73 PRO A CA 2
ATOM 2765 C C . PRO A 1 73 ? -6.487 0.023 6.127 1.00 0.00 73 PRO A C 2
ATOM 2766 O O . PRO A 1 73 ? -6.747 0.849 5.256 1.00 0.00 73 PRO A O 2
ATOM 2777 N N . MET A 1 74 ? -5.305 -0.030 6.725 1.00 0.00 74 MET A N 2
ATOM 2778 C CA . MET A 1 74 ? -4.242 0.896 6.372 1.00 0.00 74 MET A CA 2
ATOM 2779 C C . MET A 1 74 ? -3.992 0.831 4.867 1.00 0.00 74 MET A C 2
ATOM 2780 O O . MET A 1 74 ? -3.844 1.848 4.192 1.00 0.00 74 MET A O 2
ATOM 2794 N N . SER A 1 75 ? -3.985 -0.373 4.337 1.00 0.00 75 SER A N 2
ATOM 2795 C CA . SER A 1 75 ? -3.797 -0.554 2.913 1.00 0.00 75 SER A CA 2
ATOM 2796 C C . SER A 1 75 ? -5.075 -0.177 2.174 1.00 0.00 75 SER A C 2
ATOM 2797 O O . SER A 1 75 ? -5.030 0.322 1.051 1.00 0.00 75 SER A O 2
ATOM 2805 N N . LEU A 1 76 ? -6.219 -0.422 2.815 1.00 0.00 76 LEU A N 2
ATOM 2806 C CA . LEU A 1 76 ? -7.522 -0.123 2.223 1.00 0.00 76 LEU A CA 2
ATOM 2807 C C . LEU A 1 76 ? -7.540 1.247 1.556 1.00 0.00 76 LEU A C 2
ATOM 2808 O O . LEU A 1 76 ? -8.040 1.392 0.445 1.00 0.00 76 LEU A O 2
ATOM 2824 N N . GLN A 1 77 ? -7.007 2.249 2.243 1.00 0.00 77 GLN A N 2
ATOM 2825 C CA . GLN A 1 77 ? -6.984 3.598 1.702 1.00 0.00 77 GLN A CA 2
ATOM 2826 C C . GLN A 1 77 ? -5.857 3.763 0.684 1.00 0.00 77 GLN A C 2
ATOM 2827 O O . GLN A 1 77 ? -5.889 4.675 -0.141 1.00 0.00 77 GLN A O 2
ATOM 2841 N N . TYR A 1 78 ? -4.866 2.876 0.738 1.00 0.00 78 TYR A N 2
ATOM 2842 C CA . TYR A 1 78 ? -3.747 2.934 -0.192 1.00 0.00 78 TYR A CA 2
ATOM 2843 C C . TYR A 1 78 ? -4.082 2.225 -1.505 1.00 0.00 78 TYR A C 2
ATOM 2844 O O . TYR A 1 78 ? -3.698 2.677 -2.583 1.00 0.00 78 TYR A O 2
ATOM 2862 N N . LEU A 1 79 ? -4.771 1.092 -1.397 1.00 0.00 79 LEU A N 2
ATOM 2863 C CA . LEU A 1 79 ? -5.129 0.289 -2.569 1.00 0.00 79 LEU A CA 2
ATOM 2864 C C . LEU A 1 79 ? -6.481 0.666 -3.177 1.00 0.00 79 LEU A C 2
ATOM 2865 O O . LEU A 1 79 ? -6.792 0.262 -4.293 1.00 0.00 79 LEU A O 2
ATOM 2881 N N . ILE A 1 80 ? -7.300 1.396 -2.422 1.00 0.00 80 ILE A N 2
ATOM 2882 C CA . ILE A 1 80 ? -8.652 1.780 -2.863 1.00 0.00 80 ILE A CA 2
ATOM 2883 C C . ILE A 1 80 ? -8.869 1.633 -4.374 1.00 0.00 80 ILE A C 2
ATOM 2884 O O . ILE A 1 80 ? -8.167 2.228 -5.191 1.00 0.00 80 ILE A O 2
ATOM 2900 N N . GLY A 1 81 ? -9.878 0.832 -4.705 1.00 0.00 81 GLY A N 2
ATOM 2901 C CA . GLY A 1 81 ? -10.267 0.570 -6.084 1.00 0.00 81 GLY A CA 2
ATOM 2902 C C . GLY A 1 81 ? -9.134 0.584 -7.098 1.00 0.00 81 GLY A C 2
ATOM 2903 O O . GLY A 1 81 ? -9.347 0.953 -8.255 1.00 0.00 81 GLY A O 2
ATOM 2907 N N . GLY A 1 82 ? -7.941 0.168 -6.693 1.00 0.00 82 GLY A N 2
ATOM 2908 C CA . GLY A 1 82 ? -6.825 0.134 -7.625 1.00 0.00 82 GLY A CA 2
ATOM 2909 C C . GLY A 1 82 ? -6.767 -1.182 -8.381 1.00 0.00 82 GLY A C 2
ATOM 2910 O O . GLY A 1 82 ? -7.797 -1.816 -8.606 1.00 0.00 82 GLY A O 2
ATOM 2914 N N . THR A 1 83 ? -5.566 -1.599 -8.769 1.00 0.00 83 THR A N 2
ATOM 2915 C CA . THR A 1 83 ? -5.393 -2.855 -9.493 1.00 0.00 83 THR A CA 2
ATOM 2916 C C . THR A 1 83 ? -4.028 -3.471 -9.191 1.00 0.00 83 THR A C 2
ATOM 2917 O O . THR A 1 83 ? -3.011 -2.781 -9.209 1.00 0.00 83 THR A O 2
ATOM 2928 N N . VAL A 1 84 ? -4.013 -4.774 -8.920 1.00 0.00 84 VAL A N 2
ATOM 2929 C CA . VAL A 1 84 ? -2.761 -5.467 -8.623 1.00 0.00 84 VAL A CA 2
ATOM 2930 C C . VAL A 1 84 ? -2.570 -6.679 -9.525 1.00 0.00 84 VAL A C 2
ATOM 2931 O O . VAL A 1 84 ? -3.535 -7.279 -9.994 1.00 0.00 84 VAL A O 2
ATOM 2944 N N . ASP A 1 85 ? -1.312 -7.043 -9.738 1.00 0.00 85 ASP A N 2
ATOM 2945 C CA . ASP A 1 85 ? -0.979 -8.201 -10.553 1.00 0.00 85 ASP A CA 2
ATOM 2946 C C . ASP A 1 85 ? 0.337 -8.818 -10.099 1.00 0.00 85 ASP A C 2
ATOM 2947 O O . ASP A 1 85 ? 1.253 -8.110 -9.680 1.00 0.00 85 ASP A O 2
ATOM 2956 N N . TYR A 1 86 ? 0.425 -10.139 -10.181 1.00 0.00 86 TYR A N 2
ATOM 2957 C CA . TYR A 1 86 ? 1.628 -10.847 -9.774 1.00 0.00 86 TYR A CA 2
ATOM 2958 C C . TYR A 1 86 ? 2.249 -11.588 -10.951 1.00 0.00 86 TYR A C 2
ATOM 2959 O O . TYR A 1 86 ? 1.543 -12.102 -11.818 1.00 0.00 86 TYR A O 2
ATOM 2977 N N . THR A 1 87 ? 3.571 -11.648 -10.963 1.00 0.00 87 THR A N 2
ATOM 2978 C CA . THR A 1 87 ? 4.295 -12.338 -12.021 1.00 0.00 87 THR A CA 2
ATOM 2979 C C . THR A 1 87 ? 5.592 -12.924 -11.479 1.00 0.00 87 THR A C 2
ATOM 2980 O O . THR A 1 87 ? 6.635 -12.271 -11.491 1.00 0.00 87 THR A O 2
ATOM 2991 N N . GLU A 1 88 ? 5.518 -14.154 -10.996 1.00 0.00 88 GLU A N 2
ATOM 2992 C CA . GLU A 1 88 ? 6.684 -14.825 -10.439 1.00 0.00 88 GLU A CA 2
ATOM 2993 C C . GLU A 1 88 ? 7.300 -15.788 -11.441 1.00 0.00 88 GLU A C 2
ATOM 2994 O O . GLU A 1 88 ? 6.681 -16.140 -12.444 1.00 0.00 88 GLU A O 2
ATOM 3006 N N . GLY A 1 89 ? 8.523 -16.207 -11.152 1.00 0.00 89 GLY A N 2
ATOM 3007 C CA . GLY A 1 89 ? 9.219 -17.133 -12.025 1.00 0.00 89 GLY A CA 2
ATOM 3008 C C . GLY A 1 89 ? 10.317 -17.892 -11.301 1.00 0.00 89 GLY A C 2
ATOM 3009 O O . GLY A 1 89 ? 10.039 -18.724 -10.439 1.00 0.00 89 GLY A O 2
ATOM 3013 N N . LEU A 1 90 ? 11.564 -17.589 -11.642 1.00 0.00 90 LEU A N 2
ATOM 3014 C CA . LEU A 1 90 ? 12.704 -18.241 -11.009 1.00 0.00 90 LEU A CA 2
ATOM 3015 C C . LEU A 1 90 ? 13.246 -17.384 -9.872 1.00 0.00 90 LEU A C 2
ATOM 3016 O O . LEU A 1 90 ? 14.141 -16.566 -10.072 1.00 0.00 90 LEU A O 2
ATOM 3032 N N . GLU A 1 91 ? 12.691 -17.580 -8.682 1.00 0.00 91 GLU A N 2
ATOM 3033 C CA . GLU A 1 91 ? 13.112 -16.824 -7.510 1.00 0.00 91 GLU A CA 2
ATOM 3034 C C . GLU A 1 91 ? 12.986 -15.326 -7.761 1.00 0.00 91 GLU A C 2
ATOM 3035 O O . GLU A 1 91 ? 13.689 -14.525 -7.147 1.00 0.00 91 GLU A O 2
ATOM 3047 N N . GLY A 1 92 ? 12.087 -14.952 -8.669 1.00 0.00 92 GLY A N 2
ATOM 3048 C CA . GLY A 1 92 ? 11.890 -13.552 -8.986 1.00 0.00 92 GLY A CA 2
ATOM 3049 C C . GLY A 1 92 ? 10.441 -13.122 -8.858 1.00 0.00 92 GLY A C 2
ATOM 3050 O O . GLY A 1 92 ? 9.949 -12.333 -9.664 1.00 0.00 92 GLY A O 2
ATOM 3054 N N . SER A 1 93 ? 9.757 -13.639 -7.842 1.00 0.00 93 SER A N 2
ATOM 3055 C CA . SER A 1 93 ? 8.360 -13.302 -7.612 1.00 0.00 93 SER A CA 2
ATOM 3056 C C . SER A 1 93 ? 8.193 -11.805 -7.388 1.00 0.00 93 SER A C 2
ATOM 3057 O O . SER A 1 93 ? 8.255 -11.324 -6.257 1.00 0.00 93 SER A O 2
ATOM 3065 N N . ARG A 1 94 ? 7.977 -11.071 -8.475 1.00 0.00 94 ARG A N 2
ATOM 3066 C CA . ARG A 1 94 ? 7.798 -9.627 -8.395 1.00 0.00 94 ARG A CA 2
ATOM 3067 C C . ARG A 1 94 ? 6.322 -9.287 -8.197 1.00 0.00 94 ARG A C 2
ATOM 3068 O O . ARG A 1 94 ? 5.443 -10.092 -8.505 1.00 0.00 94 ARG A O 2
ATOM 3089 N N . PHE A 1 95 ? 6.059 -8.096 -7.671 1.00 0.00 95 PHE A N 2
ATOM 3090 C CA . PHE A 1 95 ? 4.691 -7.662 -7.423 1.00 0.00 95 PHE A CA 2
ATOM 3091 C C . PHE A 1 95 ? 4.486 -6.216 -7.856 1.00 0.00 95 PHE A C 2
ATOM 3092 O O . PHE A 1 95 ? 5.336 -5.360 -7.612 1.00 0.00 95 PHE A O 2
ATOM 3109 N N . THR A 1 96 ? 3.353 -5.945 -8.500 1.00 0.00 96 THR A N 2
ATOM 3110 C CA . THR A 1 96 ? 3.051 -4.591 -8.959 1.00 0.00 96 THR A CA 2
ATOM 3111 C C . THR A 1 96 ? 1.573 -4.255 -8.793 1.00 0.00 96 THR A C 2
ATOM 3112 O O . THR A 1 96 ? 0.698 -5.043 -9.154 1.00 0.00 96 THR A O 2
ATOM 3123 N N . VAL A 1 97 ? 1.307 -3.071 -8.251 1.00 0.00 97 VAL A N 2
ATOM 3124 C CA . VAL A 1 97 ? -0.059 -2.605 -8.039 1.00 0.00 97 VAL A CA 2
ATOM 3125 C C . VAL A 1 97 ? -0.228 -1.186 -8.574 1.00 0.00 97 VAL A C 2
ATOM 3126 O O . VAL A 1 97 ? 0.753 -0.466 -8.761 1.00 0.00 97 VAL A O 2
ATOM 3139 N N . ASN A 1 98 ? -1.471 -0.788 -8.828 1.00 0.00 98 ASN A N 2
ATOM 3140 C CA . ASN A 1 98 ? -1.747 0.545 -9.352 1.00 0.00 98 ASN A CA 2
ATOM 3141 C C . ASN A 1 98 ? -2.996 1.148 -8.715 1.00 0.00 98 ASN A C 2
ATOM 3142 O O . ASN A 1 98 ? -4.038 0.497 -8.624 1.00 0.00 98 ASN A O 2
ATOM 3153 N N . ASN A 1 99 ? -2.880 2.398 -8.279 1.00 0.00 99 ASN A N 2
ATOM 3154 C CA . ASN A 1 99 ? -3.995 3.106 -7.652 1.00 0.00 99 ASN A CA 2
ATOM 3155 C C . ASN A 1 99 ? -3.901 4.603 -7.945 1.00 0.00 99 ASN A C 2
ATOM 3156 O O . ASN A 1 99 ? -2.877 5.081 -8.431 1.00 0.00 99 ASN A O 2
ATOM 3167 N N . PRO A 1 100 ? -4.973 5.368 -7.666 1.00 0.00 100 PRO A N 2
ATOM 3168 C CA . PRO A 1 100 ? -4.996 6.813 -7.918 1.00 0.00 100 PRO A CA 2
ATOM 3169 C C . PRO A 1 100 ? -3.845 7.551 -7.242 1.00 0.00 100 PRO A C 2
ATOM 3170 O O . PRO A 1 100 ? -3.155 8.352 -7.873 1.00 0.00 100 PRO A O 2
ATOM 3181 N N . ASN A 1 101 ? -3.643 7.284 -5.957 1.00 0.00 101 ASN A N 2
ATOM 3182 C CA . ASN A 1 101 ? -2.575 7.935 -5.203 1.00 0.00 101 ASN A CA 2
ATOM 3183 C C . ASN A 1 101 ? -1.208 7.636 -5.817 1.00 0.00 101 ASN A C 2
ATOM 3184 O O . ASN A 1 101 ? -0.362 8.522 -5.931 1.00 0.00 101 ASN A O 2
ATOM 3195 N N . ALA A 1 102 ? -1.002 6.382 -6.210 1.00 0.00 102 ALA A N 2
ATOM 3196 C CA . ALA A 1 102 ? 0.261 5.965 -6.809 1.00 0.00 102 ALA A CA 2
ATOM 3197 C C . ALA A 1 102 ? 0.633 6.852 -7.994 1.00 0.00 102 ALA A C 2
ATOM 3198 O O . ALA A 1 102 ? 1.809 7.132 -8.227 1.00 0.00 102 ALA A O 2
ATOM 3205 N N . THR A 1 103 ? -0.375 7.292 -8.738 1.00 0.00 103 THR A N 2
ATOM 3206 C CA . THR A 1 103 ? -0.154 8.149 -9.898 1.00 0.00 103 THR A CA 2
ATOM 3207 C C . THR A 1 103 ? -0.813 9.511 -9.701 1.00 0.00 103 THR A C 2
ATOM 3208 O O . THR A 1 103 ? -1.634 9.940 -10.512 1.00 0.00 103 THR A O 2
ATOM 3219 N N . SER A 1 104 ? -0.449 10.186 -8.616 1.00 0.00 104 SER A N 2
ATOM 3220 C CA . SER A 1 104 ? -1.004 11.499 -8.311 1.00 0.00 104 SER A CA 2
ATOM 3221 C C . SER A 1 104 ? -0.158 12.607 -8.930 1.00 0.00 104 SER A C 2
ATOM 3222 O O . SER A 1 104 ? 0.276 13.531 -8.242 1.00 0.00 104 SER A O 2
ATOM 3230 N N . THR A 1 105 ? 0.076 12.505 -10.235 1.00 0.00 105 THR A N 2
ATOM 3231 C CA . THR A 1 105 ? 0.871 13.498 -10.948 1.00 0.00 105 THR A CA 2
ATOM 3232 C C . THR A 1 105 ? 0.329 13.715 -12.358 1.00 0.00 105 THR A C 2
ATOM 3233 O O . THR A 1 105 ? 1.039 13.524 -13.345 1.00 0.00 105 THR A O 2
ATOM 3244 N N . CYS A 1 106 ? -0.936 14.118 -12.444 1.00 0.00 106 CYS A N 2
ATOM 3245 C CA . CYS A 1 106 ? -1.573 14.362 -13.733 1.00 0.00 106 CYS A CA 2
ATOM 3246 C C . CYS A 1 106 ? -1.777 15.856 -13.972 1.00 0.00 106 CYS A C 2
ATOM 3247 O O . CYS A 1 106 ? -2.628 16.255 -14.767 1.00 0.00 106 CYS A O 2
ATOM 3255 N N . GLY A 1 107 ? -0.990 16.679 -13.283 1.00 0.00 107 GLY A N 2
ATOM 3256 C CA . GLY A 1 107 ? -1.103 18.118 -13.443 1.00 0.00 107 GLY A CA 2
ATOM 3257 C C . GLY A 1 107 ? -1.833 18.788 -12.291 1.00 0.00 107 GLY A C 2
ATOM 3258 O O . GLY A 1 107 ? -2.060 19.997 -12.315 1.00 0.00 107 GLY A O 2
ATOM 3262 N N . CYS A 1 108 ? -2.201 18.006 -11.278 1.00 0.00 108 CYS A N 2
ATOM 3263 C CA . CYS A 1 108 ? -2.907 18.542 -10.119 1.00 0.00 108 CYS A CA 2
ATOM 3264 C C . CYS A 1 108 ? -4.219 19.199 -10.537 1.00 0.00 108 CYS A C 2
ATOM 3265 O O . CYS A 1 108 ? -4.645 19.082 -11.686 1.00 0.00 108 CYS A O 2
ATOM 3273 N N . GLY A 1 109 ? -4.856 19.892 -9.598 1.00 0.00 109 GLY A N 2
ATOM 3274 C CA . GLY A 1 109 ? -6.112 20.557 -9.888 1.00 0.00 109 GLY A CA 2
ATOM 3275 C C . GLY A 1 109 ? -6.343 21.771 -9.009 1.00 0.00 109 GLY A C 2
ATOM 3276 O O . GLY A 1 109 ? -5.565 22.041 -8.094 1.00 0.00 109 GLY A O 2
ATOM 3280 N N . SER A 1 110 ? -7.415 22.506 -9.288 1.00 0.00 110 SER A N 2
ATOM 3281 C CA . SER A 1 110 ? -7.748 23.699 -8.516 1.00 0.00 110 SER A CA 2
ATOM 3282 C C . SER A 1 110 ? -9.122 23.562 -7.867 1.00 0.00 110 SER A C 2
ATOM 3283 O O . SER A 1 110 ? -9.702 22.477 -7.842 1.00 0.00 110 SER A O 2
ATOM 3291 N N . SER A 1 111 ? -9.637 24.671 -7.344 1.00 0.00 111 SER A N 2
ATOM 3292 C CA . SER A 1 111 ? -10.944 24.673 -6.695 1.00 0.00 111 SER A CA 2
ATOM 3293 C C . SER A 1 111 ? -12.034 24.221 -7.662 1.00 0.00 111 SER A C 2
ATOM 3294 O O . SER A 1 111 ? -11.786 24.049 -8.856 1.00 0.00 111 SER A O 2
ATOM 3302 N N . PHE A 1 112 ? -13.239 24.029 -7.138 1.00 0.00 112 PHE A N 2
ATOM 3303 C CA . PHE A 1 112 ? -14.368 23.596 -7.954 1.00 0.00 112 PHE A CA 2
ATOM 3304 C C . PHE A 1 112 ? -14.083 22.250 -8.607 1.00 0.00 112 PHE A C 2
ATOM 3305 O O . PHE A 1 112 ? -13.097 21.587 -8.289 1.00 0.00 112 PHE A O 2
ATOM 3322 N N . SER A 1 113 ? -14.953 21.861 -9.531 1.00 0.00 113 SER A N 2
ATOM 3323 C CA . SER A 1 113 ? -14.798 20.604 -10.245 1.00 0.00 113 SER A CA 2
ATOM 3324 C C . SER A 1 113 ? -13.713 20.726 -11.308 1.00 0.00 113 SER A C 2
ATOM 3325 O O . SER A 1 113 ? -12.923 21.670 -11.300 1.00 0.00 113 SER A O 2
ATOM 3333 N N . ILE A 1 114 ? -13.681 19.764 -12.219 1.00 0.00 114 ILE A N 2
ATOM 3334 C CA . ILE A 1 114 ? -12.697 19.749 -13.293 1.00 0.00 114 ILE A CA 2
ATOM 3335 C C . ILE A 1 114 ? -12.645 21.089 -14.022 1.00 0.00 114 ILE A C 2
ATOM 3336 O O . ILE A 1 114 ? -11.591 21.399 -14.616 1.00 0.00 114 ILE A O 2
ATOM 3353 N N . MET A 1 1 ? -25.054 -9.329 1.774 1.00 0.00 1 MET A N 3
ATOM 3354 C CA . MET A 1 1 ? -24.017 -9.170 0.725 1.00 0.00 1 MET A CA 3
ATOM 3355 C C . MET A 1 1 ? -23.781 -10.481 -0.020 1.00 0.00 1 MET A C 3
ATOM 3356 O O . MET A 1 1 ? -24.482 -11.465 0.195 1.00 0.00 1 MET A O 3
ATOM 3372 N N . ILE A 1 2 ? -22.777 -10.486 -0.904 1.00 0.00 2 ILE A N 3
ATOM 3373 C CA . ILE A 1 2 ? -22.451 -11.675 -1.680 1.00 0.00 2 ILE A CA 3
ATOM 3374 C C . ILE A 1 2 ? -21.299 -12.444 -1.041 1.00 0.00 2 ILE A C 3
ATOM 3375 O O . ILE A 1 2 ? -20.994 -12.257 0.137 1.00 0.00 2 ILE A O 3
ATOM 3391 N N . ASP A 1 3 ? -20.670 -13.309 -1.829 1.00 0.00 3 ASP A N 3
ATOM 3392 C CA . ASP A 1 3 ? -19.554 -14.114 -1.350 1.00 0.00 3 ASP A CA 3
ATOM 3393 C C . ASP A 1 3 ? -18.242 -13.623 -1.939 1.00 0.00 3 ASP A C 3
ATOM 3394 O O . ASP A 1 3 ? -17.262 -13.416 -1.219 1.00 0.00 3 ASP A O 3
ATOM 3403 N N . ASP A 1 4 ? -18.222 -13.428 -3.255 1.00 0.00 4 ASP A N 3
ATOM 3404 C CA . ASP A 1 4 ? -17.031 -12.951 -3.940 1.00 0.00 4 ASP A CA 3
ATOM 3405 C C . ASP A 1 4 ? -16.643 -11.570 -3.433 1.00 0.00 4 ASP A C 3
ATOM 3406 O O . ASP A 1 4 ? -15.478 -11.300 -3.136 1.00 0.00 4 ASP A O 3
ATOM 3415 N N . MET A 1 5 ? -17.647 -10.707 -3.315 1.00 0.00 5 MET A N 3
ATOM 3416 C CA . MET A 1 5 ? -17.449 -9.354 -2.820 1.00 0.00 5 MET A CA 3
ATOM 3417 C C . MET A 1 5 ? -16.345 -8.621 -3.591 1.00 0.00 5 MET A C 3
ATOM 3418 O O . MET A 1 5 ? -15.659 -9.200 -4.429 1.00 0.00 5 MET A O 3
ATOM 3432 N N . ALA A 1 6 ? -16.203 -7.337 -3.285 1.00 0.00 6 ALA A N 3
ATOM 3433 C CA . ALA A 1 6 ? -15.207 -6.490 -3.922 1.00 0.00 6 ALA A CA 3
ATOM 3434 C C . ALA A 1 6 ? -15.274 -5.080 -3.351 1.00 0.00 6 ALA A C 3
ATOM 3435 O O . ALA A 1 6 ? -16.063 -4.253 -3.814 1.00 0.00 6 ALA A O 3
ATOM 3442 N N . VAL A 1 7 ? -14.490 -4.822 -2.310 1.00 0.00 7 VAL A N 3
ATOM 3443 C CA . VAL A 1 7 ? -14.508 -3.523 -1.655 1.00 0.00 7 VAL A CA 3
ATOM 3444 C C . VAL A 1 7 ? -13.437 -2.564 -2.185 1.00 0.00 7 VAL A C 3
ATOM 3445 O O . VAL A 1 7 ? -13.766 -1.471 -2.647 1.00 0.00 7 VAL A O 3
ATOM 3458 N N . PRO A 1 8 ? -12.139 -2.913 -2.079 1.00 0.00 8 PRO A N 3
ATOM 3459 C CA . PRO A 1 8 ? -11.048 -2.052 -2.488 1.00 0.00 8 PRO A CA 3
ATOM 3460 C C . PRO A 1 8 ? -10.284 -2.547 -3.733 1.00 0.00 8 PRO A C 3
ATOM 3461 O O . PRO A 1 8 ? -10.883 -2.860 -4.762 1.00 0.00 8 PRO A O 3
ATOM 3472 N N . LEU A 1 9 ? -8.954 -2.587 -3.619 1.00 0.00 9 LEU A N 3
ATOM 3473 C CA . LEU A 1 9 ? -8.059 -3.003 -4.696 1.00 0.00 9 LEU A CA 3
ATOM 3474 C C . LEU A 1 9 ? -8.321 -4.432 -5.169 1.00 0.00 9 LEU A C 3
ATOM 3475 O O . LEU A 1 9 ? -8.309 -5.377 -4.379 1.00 0.00 9 LEU A O 3
ATOM 3491 N N . THR A 1 10 ? -8.499 -4.581 -6.482 1.00 0.00 10 THR A N 3
ATOM 3492 C CA . THR A 1 10 ? -8.694 -5.887 -7.092 1.00 0.00 10 THR A CA 3
ATOM 3493 C C . THR A 1 10 ? -7.391 -6.331 -7.752 1.00 0.00 10 THR A C 3
ATOM 3494 O O . THR A 1 10 ? -6.850 -5.628 -8.606 1.00 0.00 10 THR A O 3
ATOM 3505 N N . PHE A 1 11 ? -6.884 -7.486 -7.348 1.00 0.00 11 PHE A N 3
ATOM 3506 C CA . PHE A 1 11 ? -5.636 -8.004 -7.898 1.00 0.00 11 PHE A CA 3
ATOM 3507 C C . PHE A 1 11 ? -5.887 -8.838 -9.155 1.00 0.00 11 PHE A C 3
ATOM 3508 O O . PHE A 1 11 ? -7.027 -8.991 -9.592 1.00 0.00 11 PHE A O 3
ATOM 3525 N N . THR A 1 12 ? -4.810 -9.362 -9.739 1.00 0.00 12 THR A N 3
ATOM 3526 C CA . THR A 1 12 ? -4.914 -10.169 -10.958 1.00 0.00 12 THR A CA 3
ATOM 3527 C C . THR A 1 12 ? -5.274 -11.622 -10.640 1.00 0.00 12 THR A C 3
ATOM 3528 O O . THR A 1 12 ? -5.790 -11.922 -9.573 1.00 0.00 12 THR A O 3
ATOM 3539 N N . ASP A 1 13 ? -4.996 -12.521 -11.579 1.00 0.00 13 ASP A N 3
ATOM 3540 C CA . ASP A 1 13 ? -5.281 -13.934 -11.388 1.00 0.00 13 ASP A CA 3
ATOM 3541 C C . ASP A 1 13 ? -4.080 -14.647 -10.783 1.00 0.00 13 ASP A C 3
ATOM 3542 O O . ASP A 1 13 ? -4.217 -15.471 -9.882 1.00 0.00 13 ASP A O 3
ATOM 3551 N N . ALA A 1 14 ? -2.903 -14.329 -11.302 1.00 0.00 14 ALA A N 3
ATOM 3552 C CA . ALA A 1 14 ? -1.667 -14.936 -10.834 1.00 0.00 14 ALA A CA 3
ATOM 3553 C C . ALA A 1 14 ? -1.436 -14.653 -9.362 1.00 0.00 14 ALA A C 3
ATOM 3554 O O . ALA A 1 14 ? -1.031 -15.530 -8.604 1.00 0.00 14 ALA A O 3
ATOM 3561 N N . ALA A 1 15 ? -1.713 -13.423 -8.937 1.00 0.00 15 ALA A N 3
ATOM 3562 C CA . ALA A 1 15 ? -1.546 -13.075 -7.534 1.00 0.00 15 ALA A CA 3
ATOM 3563 C C . ALA A 1 15 ? -2.311 -14.083 -6.687 1.00 0.00 15 ALA A C 3
ATOM 3564 O O . ALA A 1 15 ? -1.898 -14.433 -5.581 1.00 0.00 15 ALA A O 3
ATOM 3571 N N . ALA A 1 16 ? -3.402 -14.590 -7.259 1.00 0.00 16 ALA A N 3
ATOM 3572 C CA . ALA A 1 16 ? -4.202 -15.611 -6.607 1.00 0.00 16 ALA A CA 3
ATOM 3573 C C . ALA A 1 16 ? -3.425 -16.909 -6.624 1.00 0.00 16 ALA A C 3
ATOM 3574 O O . ALA A 1 16 ? -3.354 -17.633 -5.632 1.00 0.00 16 ALA A O 3
ATOM 3581 N N . ASN A 1 17 ? -2.839 -17.181 -7.787 1.00 0.00 17 ASN A N 3
ATOM 3582 C CA . ASN A 1 17 ? -2.046 -18.374 -8.004 1.00 0.00 17 ASN A CA 3
ATOM 3583 C C . ASN A 1 17 ? -0.923 -18.464 -6.975 1.00 0.00 17 ASN A C 3
ATOM 3584 O O . ASN A 1 17 ? -0.734 -19.505 -6.347 1.00 0.00 17 ASN A O 3
ATOM 3595 N N . LYS A 1 18 ? -0.191 -17.374 -6.808 1.00 0.00 18 LYS A N 3
ATOM 3596 C CA . LYS A 1 18 ? 0.906 -17.330 -5.850 1.00 0.00 18 LYS A CA 3
ATOM 3597 C C . LYS A 1 18 ? 0.422 -17.771 -4.471 1.00 0.00 18 LYS A C 3
ATOM 3598 O O . LYS A 1 18 ? 1.176 -18.358 -3.697 1.00 0.00 18 LYS A O 3
ATOM 3617 N N . VAL A 1 19 ? -0.846 -17.501 -4.189 1.00 0.00 19 VAL A N 3
ATOM 3618 C CA . VAL A 1 19 ? -1.445 -17.871 -2.918 1.00 0.00 19 VAL A CA 3
ATOM 3619 C C . VAL A 1 19 ? -1.907 -19.320 -2.928 1.00 0.00 19 VAL A C 3
ATOM 3620 O O . VAL A 1 19 ? -1.330 -20.165 -2.251 1.00 0.00 19 VAL A O 3
ATOM 3633 N N . LYS A 1 20 ? -2.951 -19.595 -3.704 1.00 0.00 20 LYS A N 3
ATOM 3634 C CA . LYS A 1 20 ? -3.521 -20.937 -3.819 1.00 0.00 20 LYS A CA 3
ATOM 3635 C C . LYS A 1 20 ? -2.480 -21.986 -4.178 1.00 0.00 20 LYS A C 3
ATOM 3636 O O . LYS A 1 20 ? -2.709 -23.184 -3.997 1.00 0.00 20 LYS A O 3
ATOM 3655 N N . SER A 1 21 ? -1.361 -21.549 -4.735 1.00 0.00 21 SER A N 3
ATOM 3656 C CA . SER A 1 21 ? -0.328 -22.478 -5.164 1.00 0.00 21 SER A CA 3
ATOM 3657 C C . SER A 1 21 ? 0.623 -22.874 -4.045 1.00 0.00 21 SER A C 3
ATOM 3658 O O . SER A 1 21 ? 0.933 -24.056 -3.874 1.00 0.00 21 SER A O 3
ATOM 3666 N N . LEU A 1 22 ? 1.097 -21.896 -3.290 1.00 0.00 22 LEU A N 3
ATOM 3667 C CA . LEU A 1 22 ? 2.025 -22.178 -2.206 1.00 0.00 22 LEU A CA 3
ATOM 3668 C C . LEU A 1 22 ? 1.273 -22.601 -0.954 1.00 0.00 22 LEU A C 3
ATOM 3669 O O . LEU A 1 22 ? 1.808 -23.334 -0.121 1.00 0.00 22 LEU A O 3
ATOM 3685 N N . ILE A 1 23 ? 0.025 -22.175 -0.838 1.00 0.00 23 ILE A N 3
ATOM 3686 C CA . ILE A 1 23 ? -0.779 -22.534 0.306 1.00 0.00 23 ILE A CA 3
ATOM 3687 C C . ILE A 1 23 ? -1.195 -23.993 0.186 1.00 0.00 23 ILE A C 3
ATOM 3688 O O . ILE A 1 23 ? -1.029 -24.767 1.124 1.00 0.00 23 ILE A O 3
ATOM 3704 N N . SER A 1 24 ? -1.686 -24.366 -0.980 1.00 0.00 24 SER A N 3
ATOM 3705 C CA . SER A 1 24 ? -2.073 -25.732 -1.233 1.00 0.00 24 SER A CA 3
ATOM 3706 C C . SER A 1 24 ? -0.869 -26.631 -1.042 1.00 0.00 24 SER A C 3
ATOM 3707 O O . SER A 1 24 ? -1.001 -27.829 -0.754 1.00 0.00 24 SER A O 3
ATOM 3715 N N . GLU A 1 25 ? 0.311 -26.045 -1.192 1.00 0.00 25 GLU A N 3
ATOM 3716 C CA . GLU A 1 25 ? 1.559 -26.756 -1.018 1.00 0.00 25 GLU A CA 3
ATOM 3717 C C . GLU A 1 25 ? 1.917 -26.850 0.461 1.00 0.00 25 GLU A C 3
ATOM 3718 O O . GLU A 1 25 ? 2.702 -27.716 0.861 1.00 0.00 25 GLU A O 3
ATOM 3730 N N . GLU A 1 26 ? 1.321 -25.980 1.267 1.00 0.00 26 GLU A N 3
ATOM 3731 C CA . GLU A 1 26 ? 1.571 -25.991 2.699 1.00 0.00 26 GLU A CA 3
ATOM 3732 C C . GLU A 1 26 ? 0.745 -27.078 3.360 1.00 0.00 26 GLU A C 3
ATOM 3733 O O . GLU A 1 26 ? 1.020 -27.477 4.492 1.00 0.00 26 GLU A O 3
ATOM 3745 N N . GLU A 1 27 ? -0.288 -27.518 2.651 1.00 0.00 27 GLU A N 3
ATOM 3746 C CA . GLU A 1 27 ? -1.188 -28.546 3.155 1.00 0.00 27 GLU A CA 3
ATOM 3747 C C . GLU A 1 27 ? -2.209 -27.916 4.087 1.00 0.00 27 GLU A C 3
ATOM 3748 O O . GLU A 1 27 ? -2.947 -28.609 4.783 1.00 0.00 27 GLU A O 3
ATOM 3760 N N . ASN A 1 28 ? -2.262 -26.573 4.092 1.00 0.00 28 ASN A N 3
ATOM 3761 C CA . ASN A 1 28 ? -3.218 -25.865 4.932 1.00 0.00 28 ASN A CA 3
ATOM 3762 C C . ASN A 1 28 ? -4.613 -26.345 4.619 1.00 0.00 28 ASN A C 3
ATOM 3763 O O . ASN A 1 28 ? -5.245 -27.035 5.414 1.00 0.00 28 ASN A O 3
ATOM 3774 N N . THR A 1 29 ? -5.101 -25.951 3.433 1.00 0.00 29 THR A N 3
ATOM 3775 C CA . THR A 1 29 ? -6.449 -26.335 2.997 1.00 0.00 29 THR A CA 3
ATOM 3776 C C . THR A 1 29 ? -6.985 -25.414 1.905 1.00 0.00 29 THR A C 3
ATOM 3777 O O . THR A 1 29 ? -7.559 -25.877 0.920 1.00 0.00 29 THR A O 3
ATOM 3788 N N . ASP A 1 30 ? -6.828 -24.108 2.105 1.00 0.00 30 ASP A N 3
ATOM 3789 C CA . ASP A 1 30 ? -7.329 -23.113 1.162 1.00 0.00 30 ASP A CA 3
ATOM 3790 C C . ASP A 1 30 ? -7.155 -21.743 1.785 1.00 0.00 30 ASP A C 3
ATOM 3791 O O . ASP A 1 30 ? -8.112 -21.093 2.207 1.00 0.00 30 ASP A O 3
ATOM 3800 N N . LEU A 1 31 ? -5.903 -21.348 1.884 1.00 0.00 31 LEU A N 3
ATOM 3801 C CA . LEU A 1 31 ? -5.510 -20.110 2.495 1.00 0.00 31 LEU A CA 3
ATOM 3802 C C . LEU A 1 31 ? -6.118 -18.881 1.843 1.00 0.00 31 LEU A C 3
ATOM 3803 O O . LEU A 1 31 ? -6.469 -18.876 0.663 1.00 0.00 31 LEU A O 3
ATOM 3819 N N . LYS A 1 32 ? -6.210 -17.832 2.650 1.00 0.00 32 LYS A N 3
ATOM 3820 C CA . LYS A 1 32 ? -6.741 -16.551 2.227 1.00 0.00 32 LYS A CA 3
ATOM 3821 C C . LYS A 1 32 ? -5.647 -15.494 2.312 1.00 0.00 32 LYS A C 3
ATOM 3822 O O . LYS A 1 32 ? -5.111 -15.237 3.391 1.00 0.00 32 LYS A O 3
ATOM 3841 N N . LEU A 1 33 ? -5.307 -14.888 1.183 1.00 0.00 33 LEU A N 3
ATOM 3842 C CA . LEU A 1 33 ? -4.271 -13.873 1.157 1.00 0.00 33 LEU A CA 3
ATOM 3843 C C . LEU A 1 33 ? -4.634 -12.710 2.072 1.00 0.00 33 LEU A C 3
ATOM 3844 O O . LEU A 1 33 ? -5.794 -12.311 2.156 1.00 0.00 33 LEU A O 3
ATOM 3860 N N . ARG A 1 34 ? -3.630 -12.161 2.745 1.00 0.00 34 ARG A N 3
ATOM 3861 C CA . ARG A 1 34 ? -3.837 -11.031 3.640 1.00 0.00 34 ARG A CA 3
ATOM 3862 C C . ARG A 1 34 ? -2.776 -9.972 3.390 1.00 0.00 34 ARG A C 3
ATOM 3863 O O . ARG A 1 34 ? -1.662 -10.049 3.904 1.00 0.00 34 ARG A O 3
ATOM 3884 N N . VAL A 1 35 ? -3.126 -9.004 2.563 1.00 0.00 35 VAL A N 3
ATOM 3885 C CA . VAL A 1 35 ? -2.210 -7.938 2.192 1.00 0.00 35 VAL A CA 3
ATOM 3886 C C . VAL A 1 35 ? -1.961 -6.946 3.317 1.00 0.00 35 VAL A C 3
ATOM 3887 O O . VAL A 1 35 ? -2.805 -6.732 4.187 1.00 0.00 35 VAL A O 3
ATOM 3900 N N . TYR A 1 36 ? -0.792 -6.326 3.253 1.00 0.00 36 TYR A N 3
ATOM 3901 C CA . TYR A 1 36 ? -0.384 -5.316 4.216 1.00 0.00 36 TYR A CA 3
ATOM 3902 C C . TYR A 1 36 ? 0.362 -4.212 3.483 1.00 0.00 36 TYR A C 3
ATOM 3903 O O . TYR A 1 36 ? 0.524 -4.274 2.265 1.00 0.00 36 TYR A O 3
ATOM 3921 N N . ILE A 1 37 ? 0.812 -3.205 4.211 1.00 0.00 37 ILE A N 3
ATOM 3922 C CA . ILE A 1 37 ? 1.530 -2.104 3.590 1.00 0.00 37 ILE A CA 3
ATOM 3923 C C . ILE A 1 37 ? 3.012 -2.432 3.438 1.00 0.00 37 ILE A C 3
ATOM 3924 O O . ILE A 1 37 ? 3.719 -2.650 4.422 1.00 0.00 37 ILE A O 3
ATOM 3940 N N . THR A 1 38 ? 3.468 -2.466 2.190 1.00 0.00 38 THR A N 3
ATOM 3941 C CA . THR A 1 38 ? 4.860 -2.767 1.884 1.00 0.00 38 THR A CA 3
ATOM 3942 C C . THR A 1 38 ? 5.234 -2.243 0.502 1.00 0.00 38 THR A C 3
ATOM 3943 O O . THR A 1 38 ? 5.980 -2.886 -0.237 1.00 0.00 38 THR A O 3
ATOM 3954 N N . GLY A 1 39 ? 4.707 -1.076 0.159 1.00 0.00 39 GLY A N 3
ATOM 3955 C CA . GLY A 1 39 ? 4.989 -0.485 -1.134 1.00 0.00 39 GLY A CA 3
ATOM 3956 C C . GLY A 1 39 ? 6.456 -0.163 -1.320 1.00 0.00 39 GLY A C 3
ATOM 3957 O O . GLY A 1 39 ? 7.327 -0.902 -0.861 1.00 0.00 39 GLY A O 3
ATOM 3961 N N . GLY A 1 40 ? 6.727 0.943 -2.001 1.00 0.00 40 GLY A N 3
ATOM 3962 C CA . GLY A 1 40 ? 8.098 1.346 -2.244 1.00 0.00 40 GLY A CA 3
ATOM 3963 C C . GLY A 1 40 ? 8.509 2.549 -1.418 1.00 0.00 40 GLY A C 3
ATOM 3964 O O . GLY A 1 40 ? 9.208 2.412 -0.415 1.00 0.00 40 GLY A O 3
ATOM 3968 N N . GLY A 1 41 ? 8.074 3.731 -1.841 1.00 0.00 41 GLY A N 3
ATOM 3969 C CA . GLY A 1 41 ? 8.411 4.946 -1.123 1.00 0.00 41 GLY A CA 3
ATOM 3970 C C . GLY A 1 41 ? 7.558 6.125 -1.545 1.00 0.00 41 GLY A C 3
ATOM 3971 O O . GLY A 1 41 ? 7.275 6.302 -2.729 1.00 0.00 41 GLY A O 3
ATOM 3975 N N . CYS A 1 42 ? 7.144 6.933 -0.573 1.00 0.00 42 CYS A N 3
ATOM 3976 C CA . CYS A 1 42 ? 6.314 8.100 -0.850 1.00 0.00 42 CYS A CA 3
ATOM 3977 C C . CYS A 1 42 ? 5.063 7.706 -1.630 1.00 0.00 42 CYS A C 3
ATOM 3978 O O . CYS A 1 42 ? 4.479 8.524 -2.342 1.00 0.00 42 CYS A O 3
ATOM 3986 N N . SER A 1 43 ? 4.657 6.447 -1.492 1.00 0.00 43 SER A N 3
ATOM 3987 C CA . SER A 1 43 ? 3.477 5.943 -2.185 1.00 0.00 43 SER A CA 3
ATOM 3988 C C . SER A 1 43 ? 3.202 4.491 -1.795 1.00 0.00 43 SER A C 3
ATOM 3989 O O . SER A 1 43 ? 3.683 4.013 -0.769 1.00 0.00 43 SER A O 3
ATOM 3997 N N . GLY A 1 44 ? 2.428 3.795 -2.622 1.00 0.00 44 GLY A N 3
ATOM 3998 C CA . GLY A 1 44 ? 2.104 2.408 -2.348 1.00 0.00 44 GLY A CA 3
ATOM 3999 C C . GLY A 1 44 ? 1.642 1.677 -3.591 1.00 0.00 44 GLY A C 3
ATOM 4000 O O . GLY A 1 44 ? 0.542 1.922 -4.089 1.00 0.00 44 GLY A O 3
ATOM 4004 N N . PHE A 1 45 ? 2.483 0.785 -4.101 1.00 0.00 45 PHE A N 3
ATOM 4005 C CA . PHE A 1 45 ? 2.151 0.029 -5.302 1.00 0.00 45 PHE A CA 3
ATOM 4006 C C . PHE A 1 45 ? 2.578 -1.434 -5.194 1.00 0.00 45 PHE A C 3
ATOM 4007 O O . PHE A 1 45 ? 2.405 -2.200 -6.136 1.00 0.00 45 PHE A O 3
ATOM 4024 N N . GLN A 1 46 ? 3.145 -1.824 -4.057 1.00 0.00 46 GLN A N 3
ATOM 4025 C CA . GLN A 1 46 ? 3.587 -3.202 -3.879 1.00 0.00 46 GLN A CA 3
ATOM 4026 C C . GLN A 1 46 ? 2.726 -3.935 -2.854 1.00 0.00 46 GLN A C 3
ATOM 4027 O O . GLN A 1 46 ? 1.925 -4.793 -3.213 1.00 0.00 46 GLN A O 3
ATOM 4041 N N . TYR A 1 47 ? 2.898 -3.598 -1.582 1.00 0.00 47 TYR A N 3
ATOM 4042 C CA . TYR A 1 47 ? 2.134 -4.233 -0.511 1.00 0.00 47 TYR A CA 3
ATOM 4043 C C . TYR A 1 47 ? 2.572 -5.677 -0.311 1.00 0.00 47 TYR A C 3
ATOM 4044 O O . TYR A 1 47 ? 2.692 -6.440 -1.269 1.00 0.00 47 TYR A O 3
ATOM 4062 N N . GLY A 1 48 ? 2.810 -6.046 0.942 1.00 0.00 48 GLY A N 3
ATOM 4063 C CA . GLY A 1 48 ? 3.233 -7.400 1.248 1.00 0.00 48 GLY A CA 3
ATOM 4064 C C . GLY A 1 48 ? 2.065 -8.359 1.375 1.00 0.00 48 GLY A C 3
ATOM 4065 O O . GLY A 1 48 ? 1.089 -8.071 2.067 1.00 0.00 48 GLY A O 3
ATOM 4069 N N . PHE A 1 49 ? 2.160 -9.491 0.689 1.00 0.00 49 PHE A N 3
ATOM 4070 C CA . PHE A 1 49 ? 1.102 -10.494 0.708 1.00 0.00 49 PHE A CA 3
ATOM 4071 C C . PHE A 1 49 ? 1.450 -11.690 1.587 1.00 0.00 49 PHE A C 3
ATOM 4072 O O . PHE A 1 49 ? 2.540 -12.256 1.487 1.00 0.00 49 PHE A O 3
ATOM 4089 N N . THR A 1 50 ? 0.496 -12.091 2.418 1.00 0.00 50 THR A N 3
ATOM 4090 C CA . THR A 1 50 ? 0.672 -13.252 3.289 1.00 0.00 50 THR A CA 3
ATOM 4091 C C . THR A 1 50 ? -0.536 -14.178 3.172 1.00 0.00 50 THR A C 3
ATOM 4092 O O . THR A 1 50 ? -1.594 -13.770 2.698 1.00 0.00 50 THR A O 3
ATOM 4103 N N . PHE A 1 51 ? -0.379 -15.423 3.600 1.00 0.00 51 PHE A N 3
ATOM 4104 C CA . PHE A 1 51 ? -1.458 -16.392 3.527 1.00 0.00 51 PHE A CA 3
ATOM 4105 C C . PHE A 1 51 ? -2.041 -16.631 4.909 1.00 0.00 51 PHE A C 3
ATOM 4106 O O . PHE A 1 51 ? -1.481 -17.361 5.721 1.00 0.00 51 PHE A O 3
ATOM 4123 N N . ASP A 1 52 ? -3.162 -15.969 5.166 1.00 0.00 52 ASP A N 3
ATOM 4124 C CA . ASP A 1 52 ? -3.845 -16.045 6.452 1.00 0.00 52 ASP A CA 3
ATOM 4125 C C . ASP A 1 52 ? -5.248 -16.632 6.304 1.00 0.00 52 ASP A C 3
ATOM 4126 O O . ASP A 1 52 ? -6.163 -15.969 5.817 1.00 0.00 52 ASP A O 3
ATOM 4135 N N . GLU A 1 53 ? -5.401 -17.883 6.707 1.00 0.00 53 GLU A N 3
ATOM 4136 C CA . GLU A 1 53 ? -6.674 -18.591 6.615 1.00 0.00 53 GLU A CA 3
ATOM 4137 C C . GLU A 1 53 ? -7.653 -18.193 7.719 1.00 0.00 53 GLU A C 3
ATOM 4138 O O . GLU A 1 53 ? -8.863 -18.362 7.571 1.00 0.00 53 GLU A O 3
ATOM 4150 N N . LYS A 1 54 ? -7.132 -17.691 8.836 1.00 0.00 54 LYS A N 3
ATOM 4151 C CA . LYS A 1 54 ? -7.984 -17.305 9.954 1.00 0.00 54 LYS A CA 3
ATOM 4152 C C . LYS A 1 54 ? -9.041 -16.285 9.527 1.00 0.00 54 LYS A C 3
ATOM 4153 O O . LYS A 1 54 ? -10.060 -16.655 8.959 1.00 0.00 54 LYS A O 3
ATOM 4172 N N . VAL A 1 55 ? -8.789 -15.007 9.803 1.00 0.00 55 VAL A N 3
ATOM 4173 C CA . VAL A 1 55 ? -9.731 -13.948 9.444 1.00 0.00 55 VAL A CA 3
ATOM 4174 C C . VAL A 1 55 ? -9.078 -12.577 9.536 1.00 0.00 55 VAL A C 3
ATOM 4175 O O . VAL A 1 55 ? -8.896 -11.888 8.534 1.00 0.00 55 VAL A O 3
ATOM 4188 N N . ASN A 1 56 ? -8.766 -12.187 10.768 1.00 0.00 56 ASN A N 3
ATOM 4189 C CA . ASN A 1 56 ? -8.165 -10.892 11.058 1.00 0.00 56 ASN A CA 3
ATOM 4190 C C . ASN A 1 56 ? -9.251 -9.832 11.159 1.00 0.00 56 ASN A C 3
ATOM 4191 O O . ASN A 1 56 ? -9.544 -9.130 10.192 1.00 0.00 56 ASN A O 3
ATOM 4202 N N . ASP A 1 57 ? -9.863 -9.735 12.344 1.00 0.00 57 ASP A N 3
ATOM 4203 C CA . ASP A 1 57 ? -10.929 -8.771 12.576 1.00 0.00 57 ASP A CA 3
ATOM 4204 C C . ASP A 1 57 ? -10.524 -7.389 12.086 1.00 0.00 57 ASP A C 3
ATOM 4205 O O . ASP A 1 57 ? -9.408 -6.933 12.336 1.00 0.00 57 ASP A O 3
ATOM 4214 N N . GLY A 1 58 ? -11.429 -6.741 11.363 1.00 0.00 58 GLY A N 3
ATOM 4215 C CA . GLY A 1 58 ? -11.127 -5.434 10.817 1.00 0.00 58 GLY A CA 3
ATOM 4216 C C . GLY A 1 58 ? -10.242 -5.545 9.596 1.00 0.00 58 GLY A C 3
ATOM 4217 O O . GLY A 1 58 ? -9.353 -4.732 9.393 1.00 0.00 58 GLY A O 3
ATOM 4221 N N . ASP A 1 59 ? -10.507 -6.572 8.793 1.00 0.00 59 ASP A N 3
ATOM 4222 C CA . ASP A 1 59 ? -9.739 -6.823 7.579 1.00 0.00 59 ASP A CA 3
ATOM 4223 C C . ASP A 1 59 ? -10.672 -7.074 6.398 1.00 0.00 59 ASP A C 3
ATOM 4224 O O . ASP A 1 59 ? -11.274 -8.144 6.296 1.00 0.00 59 ASP A O 3
ATOM 4233 N N . LEU A 1 60 ? -10.791 -6.095 5.505 1.00 0.00 60 LEU A N 3
ATOM 4234 C CA . LEU A 1 60 ? -11.647 -6.241 4.333 1.00 0.00 60 LEU A CA 3
ATOM 4235 C C . LEU A 1 60 ? -11.194 -7.427 3.496 1.00 0.00 60 LEU A C 3
ATOM 4236 O O . LEU A 1 60 ? -9.993 -7.653 3.342 1.00 0.00 60 LEU A O 3
ATOM 4252 N N . THR A 1 61 ? -12.142 -8.200 2.979 1.00 0.00 61 THR A N 3
ATOM 4253 C CA . THR A 1 61 ? -11.801 -9.377 2.190 1.00 0.00 61 THR A CA 3
ATOM 4254 C C . THR A 1 61 ? -12.433 -9.348 0.799 1.00 0.00 61 THR A C 3
ATOM 4255 O O . THR A 1 61 ? -13.629 -9.131 0.643 1.00 0.00 61 THR A O 3
ATOM 4266 N N . ILE A 1 62 ? -11.594 -9.580 -0.203 1.00 0.00 62 ILE A N 3
ATOM 4267 C CA . ILE A 1 62 ? -12.012 -9.604 -1.597 1.00 0.00 62 ILE A CA 3
ATOM 4268 C C . ILE A 1 62 ? -11.639 -10.941 -2.243 1.00 0.00 62 ILE A C 3
ATOM 4269 O O . ILE A 1 62 ? -10.528 -11.103 -2.744 1.00 0.00 62 ILE A O 3
ATOM 4285 N N . GLU A 1 63 ? -12.563 -11.900 -2.224 1.00 0.00 63 GLU A N 3
ATOM 4286 C CA . GLU A 1 63 ? -12.305 -13.219 -2.803 1.00 0.00 63 GLU A CA 3
ATOM 4287 C C . GLU A 1 63 ? -11.975 -13.114 -4.287 1.00 0.00 63 GLU A C 3
ATOM 4288 O O . GLU A 1 63 ? -12.334 -12.134 -4.939 1.00 0.00 63 GLU A O 3
ATOM 4300 N N . LYS A 1 64 ? -11.282 -14.123 -4.821 1.00 0.00 64 LYS A N 3
ATOM 4301 C CA . LYS A 1 64 ? -10.913 -14.102 -6.233 1.00 0.00 64 LYS A CA 3
ATOM 4302 C C . LYS A 1 64 ? -10.446 -15.465 -6.753 1.00 0.00 64 LYS A C 3
ATOM 4303 O O . LYS A 1 64 ? -10.601 -16.488 -6.090 1.00 0.00 64 LYS A O 3
ATOM 4322 N N . SER A 1 65 ? -9.884 -15.422 -7.963 1.00 0.00 65 SER A N 3
ATOM 4323 C CA . SER A 1 65 ? -9.370 -16.592 -8.687 1.00 0.00 65 SER A CA 3
ATOM 4324 C C . SER A 1 65 ? -9.654 -17.937 -8.019 1.00 0.00 65 SER A C 3
ATOM 4325 O O . SER A 1 65 ? -10.469 -18.715 -8.509 1.00 0.00 65 SER A O 3
ATOM 4333 N N . GLY A 1 66 ? -8.956 -18.221 -6.929 1.00 0.00 66 GLY A N 3
ATOM 4334 C CA . GLY A 1 66 ? -9.140 -19.504 -6.267 1.00 0.00 66 GLY A CA 3
ATOM 4335 C C . GLY A 1 66 ? -9.011 -19.454 -4.755 1.00 0.00 66 GLY A C 3
ATOM 4336 O O . GLY A 1 66 ? -8.842 -20.489 -4.114 1.00 0.00 66 GLY A O 3
ATOM 4340 N N . VAL A 1 67 ? -9.099 -18.262 -4.176 1.00 0.00 67 VAL A N 3
ATOM 4341 C CA . VAL A 1 67 ? -8.999 -18.124 -2.735 1.00 0.00 67 VAL A CA 3
ATOM 4342 C C . VAL A 1 67 ? -9.769 -16.898 -2.266 1.00 0.00 67 VAL A C 3
ATOM 4343 O O . VAL A 1 67 ? -10.554 -16.317 -3.016 1.00 0.00 67 VAL A O 3
ATOM 4356 N N . GLN A 1 68 ? -9.514 -16.496 -1.033 1.00 0.00 68 GLN A N 3
ATOM 4357 C CA . GLN A 1 68 ? -10.148 -15.324 -0.467 1.00 0.00 68 GLN A CA 3
ATOM 4358 C C . GLN A 1 68 ? -9.075 -14.291 -0.139 1.00 0.00 68 GLN A C 3
ATOM 4359 O O . GLN A 1 68 ? -8.202 -14.528 0.694 1.00 0.00 68 GLN A O 3
ATOM 4373 N N . LEU A 1 69 ? -9.126 -13.155 -0.822 1.00 0.00 69 LEU A N 3
ATOM 4374 C CA . LEU A 1 69 ? -8.145 -12.105 -0.616 1.00 0.00 69 LEU A CA 3
ATOM 4375 C C . LEU A 1 69 ? -8.591 -11.174 0.497 1.00 0.00 69 LEU A C 3
ATOM 4376 O O . LEU A 1 69 ? -9.770 -10.861 0.614 1.00 0.00 69 LEU A O 3
ATOM 4392 N N . VAL A 1 70 ? -7.653 -10.746 1.322 1.00 0.00 70 VAL A N 3
ATOM 4393 C CA . VAL A 1 70 ? -7.971 -9.859 2.424 1.00 0.00 70 VAL A CA 3
ATOM 4394 C C . VAL A 1 70 ? -6.834 -8.873 2.654 1.00 0.00 70 VAL A C 3
ATOM 4395 O O . VAL A 1 70 ? -5.679 -9.171 2.368 1.00 0.00 70 VAL A O 3
ATOM 4408 N N . ILE A 1 71 ? -7.167 -7.698 3.164 1.00 0.00 71 ILE A N 3
ATOM 4409 C CA . ILE A 1 71 ? -6.157 -6.683 3.425 1.00 0.00 71 ILE A CA 3
ATOM 4410 C C . ILE A 1 71 ? -6.502 -5.876 4.671 1.00 0.00 71 ILE A C 3
ATOM 4411 O O . ILE A 1 71 ? -7.650 -5.859 5.118 1.00 0.00 71 ILE A O 3
ATOM 4427 N N . ASP A 1 72 ? -5.496 -5.224 5.236 1.00 0.00 72 ASP A N 3
ATOM 4428 C CA . ASP A 1 72 ? -5.687 -4.429 6.448 1.00 0.00 72 ASP A CA 3
ATOM 4429 C C . ASP A 1 72 ? -6.107 -2.990 6.131 1.00 0.00 72 ASP A C 3
ATOM 4430 O O . ASP A 1 72 ? -5.653 -2.398 5.153 1.00 0.00 72 ASP A O 3
ATOM 4439 N N . PRO A 1 73 ? -6.992 -2.417 6.972 1.00 0.00 73 PRO A N 3
ATOM 4440 C CA . PRO A 1 73 ? -7.496 -1.049 6.810 1.00 0.00 73 PRO A CA 3
ATOM 4441 C C . PRO A 1 73 ? -6.412 -0.055 6.408 1.00 0.00 73 PRO A C 3
ATOM 4442 O O . PRO A 1 73 ? -6.653 0.855 5.619 1.00 0.00 73 PRO A O 3
ATOM 4453 N N . MET A 1 74 ? -5.215 -0.231 6.949 1.00 0.00 74 MET A N 3
ATOM 4454 C CA . MET A 1 74 ? -4.109 0.655 6.629 1.00 0.00 74 MET A CA 3
ATOM 4455 C C . MET A 1 74 ? -3.866 0.643 5.121 1.00 0.00 74 MET A C 3
ATOM 4456 O O . MET A 1 74 ? -3.703 1.683 4.483 1.00 0.00 74 MET A O 3
ATOM 4470 N N . SER A 1 75 ? -3.877 -0.540 4.547 1.00 0.00 75 SER A N 3
ATOM 4471 C CA . SER A 1 75 ? -3.692 -0.674 3.117 1.00 0.00 75 SER A CA 3
ATOM 4472 C C . SER A 1 75 ? -4.972 -0.280 2.388 1.00 0.00 75 SER A C 3
ATOM 4473 O O . SER A 1 75 ? -4.931 0.231 1.271 1.00 0.00 75 SER A O 3
ATOM 4481 N N . LEU A 1 76 ? -6.113 -0.527 3.032 1.00 0.00 76 LEU A N 3
ATOM 4482 C CA . LEU A 1 76 ? -7.418 -0.217 2.450 1.00 0.00 76 LEU A CA 3
ATOM 4483 C C . LEU A 1 76 ? -7.423 1.143 1.763 1.00 0.00 76 LEU A C 3
ATOM 4484 O O . LEU A 1 76 ? -7.944 1.284 0.659 1.00 0.00 76 LEU A O 3
ATOM 4500 N N . GLN A 1 77 ? -6.853 2.141 2.424 1.00 0.00 77 GLN A N 3
ATOM 4501 C CA . GLN A 1 77 ? -6.810 3.486 1.872 1.00 0.00 77 GLN A CA 3
ATOM 4502 C C . GLN A 1 77 ? -5.647 3.650 0.894 1.00 0.00 77 GLN A C 3
ATOM 4503 O O . GLN A 1 77 ? -5.654 4.558 0.064 1.00 0.00 77 GLN A O 3
ATOM 4517 N N . TYR A 1 78 ? -4.649 2.773 0.991 1.00 0.00 78 TYR A N 3
ATOM 4518 C CA . TYR A 1 78 ? -3.499 2.842 0.101 1.00 0.00 78 TYR A CA 3
ATOM 4519 C C . TYR A 1 78 ? -3.782 2.141 -1.227 1.00 0.00 78 TYR A C 3
ATOM 4520 O O . TYR A 1 78 ? -3.358 2.601 -2.288 1.00 0.00 78 TYR A O 3
ATOM 4538 N N . LEU A 1 79 ? -4.475 1.009 -1.153 1.00 0.00 79 LEU A N 3
ATOM 4539 C CA . LEU A 1 79 ? -4.790 0.211 -2.343 1.00 0.00 79 LEU A CA 3
ATOM 4540 C C . LEU A 1 79 ? -6.120 0.593 -2.997 1.00 0.00 79 LEU A C 3
ATOM 4541 O O . LEU A 1 79 ? -6.394 0.190 -4.124 1.00 0.00 79 LEU A O 3
ATOM 4557 N N . ILE A 1 80 ? -6.959 1.322 -2.270 1.00 0.00 80 ILE A N 3
ATOM 4558 C CA . ILE A 1 80 ? -8.297 1.710 -2.747 1.00 0.00 80 ILE A CA 3
ATOM 4559 C C . ILE A 1 80 ? -8.483 1.561 -4.262 1.00 0.00 80 ILE A C 3
ATOM 4560 O O . ILE A 1 80 ? -7.768 2.155 -5.068 1.00 0.00 80 ILE A O 3
ATOM 4576 N N . GLY A 1 81 ? -9.486 0.759 -4.604 1.00 0.00 81 GLY A N 3
ATOM 4577 C CA . GLY A 1 81 ? -9.862 0.488 -5.985 1.00 0.00 81 GLY A CA 3
ATOM 4578 C C . GLY A 1 81 ? -8.727 0.506 -6.999 1.00 0.00 81 GLY A C 3
ATOM 4579 O O . GLY A 1 81 ? -8.944 0.863 -8.157 1.00 0.00 81 GLY A O 3
ATOM 4583 N N . GLY A 1 82 ? -7.529 0.103 -6.594 1.00 0.00 82 GLY A N 3
ATOM 4584 C CA . GLY A 1 82 ? -6.419 0.073 -7.534 1.00 0.00 82 GLY A CA 3
ATOM 4585 C C . GLY A 1 82 ? -6.404 -1.215 -8.342 1.00 0.00 82 GLY A C 3
ATOM 4586 O O . GLY A 1 82 ? -7.454 -1.811 -8.583 1.00 0.00 82 GLY A O 3
ATOM 4590 N N . THR A 1 83 ? -5.217 -1.655 -8.747 1.00 0.00 83 THR A N 3
ATOM 4591 C CA . THR A 1 83 ? -5.078 -2.892 -9.515 1.00 0.00 83 THR A CA 3
ATOM 4592 C C . THR A 1 83 ? -3.728 -3.542 -9.227 1.00 0.00 83 THR A C 3
ATOM 4593 O O . THR A 1 83 ? -2.701 -2.868 -9.212 1.00 0.00 83 THR A O 3
ATOM 4604 N N . VAL A 1 84 ? -3.728 -4.853 -9.001 1.00 0.00 84 VAL A N 3
ATOM 4605 C CA . VAL A 1 84 ? -2.484 -5.563 -8.719 1.00 0.00 84 VAL A CA 3
ATOM 4606 C C . VAL A 1 84 ? -2.326 -6.799 -9.590 1.00 0.00 84 VAL A C 3
ATOM 4607 O O . VAL A 1 84 ? -3.303 -7.391 -10.040 1.00 0.00 84 VAL A O 3
ATOM 4620 N N . ASP A 1 85 ? -1.077 -7.191 -9.788 1.00 0.00 85 ASP A N 3
ATOM 4621 C CA . ASP A 1 85 ? -0.755 -8.375 -10.562 1.00 0.00 85 ASP A CA 3
ATOM 4622 C C . ASP A 1 85 ? 0.549 -8.979 -10.062 1.00 0.00 85 ASP A C 3
ATOM 4623 O O . ASP A 1 85 ? 1.453 -8.256 -9.643 1.00 0.00 85 ASP A O 3
ATOM 4632 N N . TYR A 1 86 ? 0.644 -10.302 -10.089 1.00 0.00 86 TYR A N 3
ATOM 4633 C CA . TYR A 1 86 ? 1.842 -10.977 -9.617 1.00 0.00 86 TYR A CA 3
ATOM 4634 C C . TYR A 1 86 ? 2.578 -11.667 -10.755 1.00 0.00 86 TYR A C 3
ATOM 4635 O O . TYR A 1 86 ? 1.964 -12.183 -11.689 1.00 0.00 86 TYR A O 3
ATOM 4653 N N . THR A 1 87 ? 3.899 -11.682 -10.656 1.00 0.00 87 THR A N 3
ATOM 4654 C CA . THR A 1 87 ? 4.735 -12.317 -11.658 1.00 0.00 87 THR A CA 3
ATOM 4655 C C . THR A 1 87 ? 5.921 -13.000 -10.995 1.00 0.00 87 THR A C 3
ATOM 4656 O O . THR A 1 87 ? 6.979 -12.399 -10.815 1.00 0.00 87 THR A O 3
ATOM 4667 N N . GLU A 1 88 ? 5.737 -14.259 -10.627 1.00 0.00 88 GLU A N 3
ATOM 4668 C CA . GLU A 1 88 ? 6.796 -15.021 -9.977 1.00 0.00 88 GLU A CA 3
ATOM 4669 C C . GLU A 1 88 ? 7.412 -16.031 -10.932 1.00 0.00 88 GLU A C 3
ATOM 4670 O O . GLU A 1 88 ? 6.832 -16.361 -11.969 1.00 0.00 88 GLU A O 3
ATOM 4682 N N . GLY A 1 89 ? 8.590 -16.517 -10.569 1.00 0.00 89 GLY A N 3
ATOM 4683 C CA . GLY A 1 89 ? 9.272 -17.499 -11.398 1.00 0.00 89 GLY A CA 3
ATOM 4684 C C . GLY A 1 89 ? 10.643 -17.038 -11.859 1.00 0.00 89 GLY A C 3
ATOM 4685 O O . GLY A 1 89 ? 11.664 -17.482 -11.333 1.00 0.00 89 GLY A O 3
ATOM 4689 N N . LEU A 1 90 ? 10.668 -16.144 -12.846 1.00 0.00 90 LEU A N 3
ATOM 4690 C CA . LEU A 1 90 ? 11.923 -15.635 -13.392 1.00 0.00 90 LEU A CA 3
ATOM 4691 C C . LEU A 1 90 ? 12.855 -15.142 -12.281 1.00 0.00 90 LEU A C 3
ATOM 4692 O O . LEU A 1 90 ? 13.735 -15.874 -11.831 1.00 0.00 90 LEU A O 3
ATOM 4708 N N . GLU A 1 91 ? 12.660 -13.906 -11.837 1.00 0.00 91 GLU A N 3
ATOM 4709 C CA . GLU A 1 91 ? 13.488 -13.339 -10.780 1.00 0.00 91 GLU A CA 3
ATOM 4710 C C . GLU A 1 91 ? 13.099 -13.906 -9.417 1.00 0.00 91 GLU A C 3
ATOM 4711 O O . GLU A 1 91 ? 13.741 -13.615 -8.408 1.00 0.00 91 GLU A O 3
ATOM 4723 N N . GLY A 1 92 ? 12.042 -14.716 -9.392 1.00 0.00 92 GLY A N 3
ATOM 4724 C CA . GLY A 1 92 ? 11.589 -15.305 -8.147 1.00 0.00 92 GLY A CA 3
ATOM 4725 C C . GLY A 1 92 ? 10.125 -15.024 -7.883 1.00 0.00 92 GLY A C 3
ATOM 4726 O O . GLY A 1 92 ? 9.271 -15.876 -8.124 1.00 0.00 92 GLY A O 3
ATOM 4730 N N . SER A 1 93 ? 9.835 -13.826 -7.391 1.00 0.00 93 SER A N 3
ATOM 4731 C CA . SER A 1 93 ? 8.463 -13.430 -7.098 1.00 0.00 93 SER A CA 3
ATOM 4732 C C . SER A 1 93 ? 8.288 -11.922 -7.258 1.00 0.00 93 SER A C 3
ATOM 4733 O O . SER A 1 93 ? 8.471 -11.164 -6.306 1.00 0.00 93 SER A O 3
ATOM 4741 N N . ARG A 1 94 ? 7.932 -11.494 -8.466 1.00 0.00 94 ARG A N 3
ATOM 4742 C CA . ARG A 1 94 ? 7.735 -10.075 -8.742 1.00 0.00 94 ARG A CA 3
ATOM 4743 C C . ARG A 1 94 ? 6.308 -9.651 -8.415 1.00 0.00 94 ARG A C 3
ATOM 4744 O O . ARG A 1 94 ? 5.355 -10.372 -8.706 1.00 0.00 94 ARG A O 3
ATOM 4765 N N . PHE A 1 95 ? 6.166 -8.472 -7.819 1.00 0.00 95 PHE A N 3
ATOM 4766 C CA . PHE A 1 95 ? 4.851 -7.954 -7.466 1.00 0.00 95 PHE A CA 3
ATOM 4767 C C . PHE A 1 95 ? 4.722 -6.488 -7.856 1.00 0.00 95 PHE A C 3
ATOM 4768 O O . PHE A 1 95 ? 5.586 -5.672 -7.536 1.00 0.00 95 PHE A O 3
ATOM 4785 N N . THR A 1 96 ? 3.636 -6.158 -8.547 1.00 0.00 96 THR A N 3
ATOM 4786 C CA . THR A 1 96 ? 3.400 -4.783 -8.976 1.00 0.00 96 THR A CA 3
ATOM 4787 C C . THR A 1 96 ? 1.922 -4.420 -8.894 1.00 0.00 96 THR A C 3
ATOM 4788 O O . THR A 1 96 ? 1.071 -5.090 -9.478 1.00 0.00 96 THR A O 3
ATOM 4799 N N . VAL A 1 97 ? 1.630 -3.351 -8.165 1.00 0.00 97 VAL A N 3
ATOM 4800 C CA . VAL A 1 97 ? 0.259 -2.880 -7.999 1.00 0.00 97 VAL A CA 3
ATOM 4801 C C . VAL A 1 97 ? 0.110 -1.461 -8.543 1.00 0.00 97 VAL A C 3
ATOM 4802 O O . VAL A 1 97 ? 1.102 -0.799 -8.842 1.00 0.00 97 VAL A O 3
ATOM 4815 N N . ASN A 1 98 ? -1.130 -1.001 -8.680 1.00 0.00 98 ASN A N 3
ATOM 4816 C CA . ASN A 1 98 ? -1.389 0.338 -9.197 1.00 0.00 98 ASN A CA 3
ATOM 4817 C C . ASN A 1 98 ? -2.584 0.976 -8.497 1.00 0.00 98 ASN A C 3
ATOM 4818 O O . ASN A 1 98 ? -3.418 0.285 -7.912 1.00 0.00 98 ASN A O 3
ATOM 4829 N N . ASN A 1 99 ? -2.658 2.301 -8.564 1.00 0.00 99 ASN A N 3
ATOM 4830 C CA . ASN A 1 99 ? -3.750 3.042 -7.938 1.00 0.00 99 ASN A CA 3
ATOM 4831 C C . ASN A 1 99 ? -3.606 4.541 -8.194 1.00 0.00 99 ASN A C 3
ATOM 4832 O O . ASN A 1 99 ? -2.525 5.021 -8.533 1.00 0.00 99 ASN A O 3
ATOM 4843 N N . PRO A 1 100 ? -4.705 5.301 -8.040 1.00 0.00 100 PRO A N 3
ATOM 4844 C CA . PRO A 1 100 ? -4.702 6.751 -8.261 1.00 0.00 100 PRO A CA 3
ATOM 4845 C C . PRO A 1 100 ? -3.972 7.516 -7.160 1.00 0.00 100 PRO A C 3
ATOM 4846 O O . PRO A 1 100 ? -3.236 8.465 -7.432 1.00 0.00 100 PRO A O 3
ATOM 4857 N N . ASN A 1 101 ? -4.191 7.104 -5.918 1.00 0.00 101 ASN A N 3
ATOM 4858 C CA . ASN A 1 101 ? -3.565 7.755 -4.771 1.00 0.00 101 ASN A CA 3
ATOM 4859 C C . ASN A 1 101 ? -2.039 7.715 -4.864 1.00 0.00 101 ASN A C 3
ATOM 4860 O O . ASN A 1 101 ? -1.353 8.558 -4.287 1.00 0.00 101 ASN A O 3
ATOM 4871 N N . ALA A 1 102 ? -1.511 6.729 -5.585 1.00 0.00 102 ALA A N 3
ATOM 4872 C CA . ALA A 1 102 ? -0.068 6.587 -5.737 1.00 0.00 102 ALA A CA 3
ATOM 4873 C C . ALA A 1 102 ? 0.352 6.702 -7.198 1.00 0.00 102 ALA A C 3
ATOM 4874 O O . ALA A 1 102 ? 1.149 5.903 -7.691 1.00 0.00 102 ALA A O 3
ATOM 4881 N N . THR A 1 103 ? -0.185 7.705 -7.885 1.00 0.00 103 THR A N 3
ATOM 4882 C CA . THR A 1 103 ? 0.137 7.927 -9.289 1.00 0.00 103 THR A CA 3
ATOM 4883 C C . THR A 1 103 ? 0.080 9.414 -9.629 1.00 0.00 103 THR A C 3
ATOM 4884 O O . THR A 1 103 ? -0.853 9.877 -10.283 1.00 0.00 103 THR A O 3
ATOM 4895 N N . SER A 1 104 ? 1.086 10.155 -9.179 1.00 0.00 104 SER A N 3
ATOM 4896 C CA . SER A 1 104 ? 1.153 11.589 -9.433 1.00 0.00 104 SER A CA 3
ATOM 4897 C C . SER A 1 104 ? 2.603 12.055 -9.537 1.00 0.00 104 SER A C 3
ATOM 4898 O O . SER A 1 104 ? 3.502 11.450 -8.956 1.00 0.00 104 SER A O 3
ATOM 4906 N N . THR A 1 105 ? 2.819 13.133 -10.283 1.00 0.00 105 THR A N 3
ATOM 4907 C CA . THR A 1 105 ? 4.159 13.681 -10.463 1.00 0.00 105 THR A CA 3
ATOM 4908 C C . THR A 1 105 ? 4.138 15.204 -10.393 1.00 0.00 105 THR A C 3
ATOM 4909 O O . THR A 1 105 ? 4.134 15.883 -11.420 1.00 0.00 105 THR A O 3
ATOM 4920 N N . CYS A 1 106 ? 4.126 15.734 -9.175 1.00 0.00 106 CYS A N 3
ATOM 4921 C CA . CYS A 1 106 ? 4.106 17.178 -8.969 1.00 0.00 106 CYS A CA 3
ATOM 4922 C C . CYS A 1 106 ? 5.421 17.659 -8.364 1.00 0.00 106 CYS A C 3
ATOM 4923 O O . CYS A 1 106 ? 5.600 17.638 -7.147 1.00 0.00 106 CYS A O 3
ATOM 4931 N N . GLY A 1 107 ? 6.339 18.093 -9.223 1.00 0.00 107 GLY A N 3
ATOM 4932 C CA . GLY A 1 107 ? 7.625 18.573 -8.754 1.00 0.00 107 GLY A CA 3
ATOM 4933 C C . GLY A 1 107 ? 7.759 20.082 -8.859 1.00 0.00 107 GLY A C 3
ATOM 4934 O O . GLY A 1 107 ? 8.867 20.615 -8.810 1.00 0.00 107 GLY A O 3
ATOM 4938 N N . CYS A 1 108 ? 6.630 20.774 -9.004 1.00 0.00 108 CYS A N 3
ATOM 4939 C CA . CYS A 1 108 ? 6.637 22.227 -9.115 1.00 0.00 108 CYS A CA 3
ATOM 4940 C C . CYS A 1 108 ? 5.214 22.774 -9.192 1.00 0.00 108 CYS A C 3
ATOM 4941 O O . CYS A 1 108 ? 4.614 22.823 -10.266 1.00 0.00 108 CYS A O 3
ATOM 4949 N N . GLY A 1 109 ? 4.681 23.184 -8.046 1.00 0.00 109 GLY A N 3
ATOM 4950 C CA . GLY A 1 109 ? 3.334 23.722 -8.006 1.00 0.00 109 GLY A CA 3
ATOM 4951 C C . GLY A 1 109 ? 2.820 23.894 -6.589 1.00 0.00 109 GLY A C 3
ATOM 4952 O O . GLY A 1 109 ? 3.553 24.346 -5.707 1.00 0.00 109 GLY A O 3
ATOM 4956 N N . SER A 1 110 ? 1.560 23.535 -6.370 1.00 0.00 110 SER A N 3
ATOM 4957 C CA . SER A 1 110 ? 0.949 23.651 -5.052 1.00 0.00 110 SER A CA 3
ATOM 4958 C C . SER A 1 110 ? 0.445 22.297 -4.563 1.00 0.00 110 SER A C 3
ATOM 4959 O O . SER A 1 110 ? -0.413 21.679 -5.193 1.00 0.00 110 SER A O 3
ATOM 4967 N N . SER A 1 111 ? 0.985 21.842 -3.438 1.00 0.00 111 SER A N 3
ATOM 4968 C CA . SER A 1 111 ? 0.592 20.561 -2.864 1.00 0.00 111 SER A CA 3
ATOM 4969 C C . SER A 1 111 ? 1.084 20.435 -1.426 1.00 0.00 111 SER A C 3
ATOM 4970 O O . SER A 1 111 ? 2.001 21.142 -1.010 1.00 0.00 111 SER A O 3
ATOM 4978 N N . PHE A 1 112 ? 0.466 19.533 -0.671 1.00 0.00 112 PHE A N 3
ATOM 4979 C CA . PHE A 1 112 ? 0.841 19.317 0.722 1.00 0.00 112 PHE A CA 3
ATOM 4980 C C . PHE A 1 112 ? 0.661 20.589 1.538 1.00 0.00 112 PHE A C 3
ATOM 4981 O O . PHE A 1 112 ? 0.111 21.578 1.053 1.00 0.00 112 PHE A O 3
ATOM 4998 N N . SER A 1 113 ? 1.135 20.558 2.778 1.00 0.00 113 SER A N 3
ATOM 4999 C CA . SER A 1 113 ? 1.037 21.709 3.661 1.00 0.00 113 SER A CA 3
ATOM 5000 C C . SER A 1 113 ? 2.374 21.988 4.334 1.00 0.00 113 SER A C 3
ATOM 5001 O O . SER A 1 113 ? 3.243 21.119 4.403 1.00 0.00 113 SER A O 3
ATOM 5009 N N . ILE A 1 114 ? 2.531 23.209 4.828 1.00 0.00 114 ILE A N 3
ATOM 5010 C CA . ILE A 1 114 ? 3.757 23.620 5.496 1.00 0.00 114 ILE A CA 3
ATOM 5011 C C . ILE A 1 114 ? 4.166 22.624 6.579 1.00 0.00 114 ILE A C 3
ATOM 5012 O O . ILE A 1 114 ? 5.285 22.763 7.118 1.00 0.00 114 ILE A O 3
ATOM 5029 N N . MET A 1 1 ? -20.359 -12.886 6.464 1.00 0.00 1 MET A N 4
ATOM 5030 C CA . MET A 1 1 ? -19.767 -12.136 5.323 1.00 0.00 1 MET A CA 4
ATOM 5031 C C . MET A 1 1 ? -20.824 -11.800 4.277 1.00 0.00 1 MET A C 4
ATOM 5032 O O . MET A 1 1 ? -22.001 -12.103 4.450 1.00 0.00 1 MET A O 4
ATOM 5048 N N . ILE A 1 2 ? -20.390 -11.169 3.187 1.00 0.00 2 ILE A N 4
ATOM 5049 C CA . ILE A 1 2 ? -21.303 -10.789 2.116 1.00 0.00 2 ILE A CA 4
ATOM 5050 C C . ILE A 1 2 ? -21.229 -11.783 0.964 1.00 0.00 2 ILE A C 4
ATOM 5051 O O . ILE A 1 2 ? -20.728 -12.898 1.116 1.00 0.00 2 ILE A O 4
ATOM 5067 N N . ASP A 1 3 ? -21.727 -11.367 -0.194 1.00 0.00 3 ASP A N 4
ATOM 5068 C CA . ASP A 1 3 ? -21.727 -12.215 -1.383 1.00 0.00 3 ASP A CA 4
ATOM 5069 C C . ASP A 1 3 ? -21.216 -11.458 -2.611 1.00 0.00 3 ASP A C 4
ATOM 5070 O O . ASP A 1 3 ? -20.752 -12.067 -3.569 1.00 0.00 3 ASP A O 4
ATOM 5079 N N . ASP A 1 4 ? -21.318 -10.131 -2.571 1.00 0.00 4 ASP A N 4
ATOM 5080 C CA . ASP A 1 4 ? -20.868 -9.302 -3.681 1.00 0.00 4 ASP A CA 4
ATOM 5081 C C . ASP A 1 4 ? -19.345 -9.164 -3.676 1.00 0.00 4 ASP A C 4
ATOM 5082 O O . ASP A 1 4 ? -18.696 -9.288 -4.709 1.00 0.00 4 ASP A O 4
ATOM 5091 N N . MET A 1 5 ? -18.798 -8.906 -2.494 1.00 0.00 5 MET A N 4
ATOM 5092 C CA . MET A 1 5 ? -17.356 -8.752 -2.342 1.00 0.00 5 MET A CA 4
ATOM 5093 C C . MET A 1 5 ? -16.821 -7.663 -3.268 1.00 0.00 5 MET A C 4
ATOM 5094 O O . MET A 1 5 ? -17.592 -6.927 -3.883 1.00 0.00 5 MET A O 4
ATOM 5108 N N . ALA A 1 6 ? -15.495 -7.554 -3.354 1.00 0.00 6 ALA A N 4
ATOM 5109 C CA . ALA A 1 6 ? -14.871 -6.542 -4.191 1.00 0.00 6 ALA A CA 4
ATOM 5110 C C . ALA A 1 6 ? -15.010 -5.172 -3.546 1.00 0.00 6 ALA A C 4
ATOM 5111 O O . ALA A 1 6 ? -15.719 -4.301 -4.050 1.00 0.00 6 ALA A O 4
ATOM 5118 N N . VAL A 1 7 ? -14.343 -5.000 -2.409 1.00 0.00 7 VAL A N 4
ATOM 5119 C CA . VAL A 1 7 ? -14.405 -3.751 -1.669 1.00 0.00 7 VAL A CA 4
ATOM 5120 C C . VAL A 1 7 ? -13.408 -2.711 -2.180 1.00 0.00 7 VAL A C 4
ATOM 5121 O O . VAL A 1 7 ? -13.807 -1.654 -2.665 1.00 0.00 7 VAL A O 4
ATOM 5134 N N . PRO A 1 8 ? -12.089 -2.958 -2.047 1.00 0.00 8 PRO A N 4
ATOM 5135 C CA . PRO A 1 8 ? -11.059 -2.018 -2.450 1.00 0.00 8 PRO A CA 4
ATOM 5136 C C . PRO A 1 8 ? -10.260 -2.462 -3.693 1.00 0.00 8 PRO A C 4
ATOM 5137 O O . PRO A 1 8 ? -10.836 -2.757 -4.740 1.00 0.00 8 PRO A O 4
ATOM 5148 N N . LEU A 1 9 ? -8.928 -2.487 -3.561 1.00 0.00 9 LEU A N 4
ATOM 5149 C CA . LEU A 1 9 ? -8.020 -2.863 -4.641 1.00 0.00 9 LEU A CA 4
ATOM 5150 C C . LEU A 1 9 ? -8.278 -4.279 -5.151 1.00 0.00 9 LEU A C 4
ATOM 5151 O O . LEU A 1 9 ? -8.250 -5.244 -4.388 1.00 0.00 9 LEU A O 4
ATOM 5167 N N . THR A 1 10 ? -8.475 -4.394 -6.463 1.00 0.00 10 THR A N 4
ATOM 5168 C CA . THR A 1 10 ? -8.671 -5.687 -7.097 1.00 0.00 10 THR A CA 4
ATOM 5169 C C . THR A 1 10 ? -7.360 -6.141 -7.732 1.00 0.00 10 THR A C 4
ATOM 5170 O O . THR A 1 10 ? -6.803 -5.451 -8.586 1.00 0.00 10 THR A O 4
ATOM 5181 N N . PHE A 1 11 ? -6.870 -7.293 -7.308 1.00 0.00 11 PHE A N 4
ATOM 5182 C CA . PHE A 1 11 ? -5.621 -7.831 -7.830 1.00 0.00 11 PHE A CA 4
ATOM 5183 C C . PHE A 1 11 ? -5.872 -8.684 -9.072 1.00 0.00 11 PHE A C 4
ATOM 5184 O O . PHE A 1 11 ? -7.010 -8.828 -9.517 1.00 0.00 11 PHE A O 4
ATOM 5201 N N . THR A 1 12 ? -4.801 -9.239 -9.633 1.00 0.00 12 THR A N 4
ATOM 5202 C CA . THR A 1 12 ? -4.914 -10.068 -10.833 1.00 0.00 12 THR A CA 4
ATOM 5203 C C . THR A 1 12 ? -5.295 -11.506 -10.480 1.00 0.00 12 THR A C 4
ATOM 5204 O O . THR A 1 12 ? -5.781 -11.779 -9.390 1.00 0.00 12 THR A O 4
ATOM 5215 N N . ASP A 1 13 ? -5.070 -12.424 -11.413 1.00 0.00 13 ASP A N 4
ATOM 5216 C CA . ASP A 1 13 ? -5.381 -13.830 -11.193 1.00 0.00 13 ASP A CA 4
ATOM 5217 C C . ASP A 1 13 ? -4.180 -14.569 -10.622 1.00 0.00 13 ASP A C 4
ATOM 5218 O O . ASP A 1 13 ? -4.311 -15.402 -9.730 1.00 0.00 13 ASP A O 4
ATOM 5227 N N . ALA A 1 14 ? -3.011 -14.264 -11.163 1.00 0.00 14 ALA A N 4
ATOM 5228 C CA . ALA A 1 14 ? -1.777 -14.902 -10.734 1.00 0.00 14 ALA A CA 4
ATOM 5229 C C . ALA A 1 14 ? -1.498 -14.642 -9.263 1.00 0.00 14 ALA A C 4
ATOM 5230 O O . ALA A 1 14 ? -1.099 -15.548 -8.533 1.00 0.00 14 ALA A O 4
ATOM 5237 N N . ALA A 1 15 ? -1.722 -13.410 -8.813 1.00 0.00 15 ALA A N 4
ATOM 5238 C CA . ALA A 1 15 ? -1.503 -13.085 -7.410 1.00 0.00 15 ALA A CA 4
ATOM 5239 C C . ALA A 1 15 ? -2.252 -14.091 -6.550 1.00 0.00 15 ALA A C 4
ATOM 5240 O O . ALA A 1 15 ? -1.788 -14.493 -5.481 1.00 0.00 15 ALA A O 4
ATOM 5247 N N . ALA A 1 16 ? -3.392 -14.537 -7.066 1.00 0.00 16 ALA A N 4
ATOM 5248 C CA . ALA A 1 16 ? -4.192 -15.547 -6.395 1.00 0.00 16 ALA A CA 4
ATOM 5249 C C . ALA A 1 16 ? -3.484 -16.883 -6.494 1.00 0.00 16 ALA A C 4
ATOM 5250 O O . ALA A 1 16 ? -3.424 -17.655 -5.537 1.00 0.00 16 ALA A O 4
ATOM 5257 N N . ASN A 1 17 ? -2.957 -17.136 -7.686 1.00 0.00 17 ASN A N 4
ATOM 5258 C CA . ASN A 1 17 ? -2.249 -18.366 -7.983 1.00 0.00 17 ASN A CA 4
ATOM 5259 C C . ASN A 1 17 ? -1.105 -18.607 -7.007 1.00 0.00 17 ASN A C 4
ATOM 5260 O O . ASN A 1 17 ? -0.977 -19.690 -6.444 1.00 0.00 17 ASN A O 4
ATOM 5271 N N . LYS A 1 18 ? -0.265 -17.592 -6.803 1.00 0.00 18 LYS A N 4
ATOM 5272 C CA . LYS A 1 18 ? 0.861 -17.724 -5.891 1.00 0.00 18 LYS A CA 4
ATOM 5273 C C . LYS A 1 18 ? 0.371 -18.118 -4.504 1.00 0.00 18 LYS A C 4
ATOM 5274 O O . LYS A 1 18 ? 1.062 -18.817 -3.766 1.00 0.00 18 LYS A O 4
ATOM 5293 N N . VAL A 1 19 ? -0.839 -17.679 -4.170 1.00 0.00 19 VAL A N 4
ATOM 5294 C CA . VAL A 1 19 ? -1.438 -17.996 -2.886 1.00 0.00 19 VAL A CA 4
ATOM 5295 C C . VAL A 1 19 ? -1.944 -19.434 -2.880 1.00 0.00 19 VAL A C 4
ATOM 5296 O O . VAL A 1 19 ? -1.393 -20.288 -2.195 1.00 0.00 19 VAL A O 4
ATOM 5309 N N . LYS A 1 20 ? -2.993 -19.679 -3.654 1.00 0.00 20 LYS A N 4
ATOM 5310 C CA . LYS A 1 20 ? -3.598 -21.006 -3.758 1.00 0.00 20 LYS A CA 4
ATOM 5311 C C . LYS A 1 20 ? -2.583 -22.073 -4.134 1.00 0.00 20 LYS A C 4
ATOM 5312 O O . LYS A 1 20 ? -2.840 -23.267 -3.960 1.00 0.00 20 LYS A O 4
ATOM 5331 N N . SER A 1 21 ? -1.459 -21.660 -4.697 1.00 0.00 21 SER A N 4
ATOM 5332 C CA . SER A 1 21 ? -0.455 -22.610 -5.139 1.00 0.00 21 SER A CA 4
ATOM 5333 C C . SER A 1 21 ? 0.531 -22.979 -4.037 1.00 0.00 21 SER A C 4
ATOM 5334 O O . SER A 1 21 ? 0.842 -24.157 -3.848 1.00 0.00 21 SER A O 4
ATOM 5342 N N . LEU A 1 22 ? 1.031 -21.986 -3.319 1.00 0.00 22 LEU A N 4
ATOM 5343 C CA . LEU A 1 22 ? 1.989 -22.253 -2.259 1.00 0.00 22 LEU A CA 4
ATOM 5344 C C . LEU A 1 22 ? 1.277 -22.676 -0.985 1.00 0.00 22 LEU A C 4
ATOM 5345 O O . LEU A 1 22 ? 1.841 -23.392 -0.165 1.00 0.00 22 LEU A O 4
ATOM 5361 N N . ILE A 1 23 ? 0.028 -22.256 -0.832 1.00 0.00 23 ILE A N 4
ATOM 5362 C CA . ILE A 1 23 ? -0.749 -22.624 0.327 1.00 0.00 23 ILE A CA 4
ATOM 5363 C C . ILE A 1 23 ? -1.137 -24.084 0.251 1.00 0.00 23 ILE A C 4
ATOM 5364 O O . ILE A 1 23 ? -0.936 -24.851 1.188 1.00 0.00 23 ILE A O 4
ATOM 5380 N N . SER A 1 24 ? -1.659 -24.483 -0.902 1.00 0.00 24 SER A N 4
ATOM 5381 C CA . SER A 1 24 ? -2.032 -25.858 -1.125 1.00 0.00 24 SER A CA 4
ATOM 5382 C C . SER A 1 24 ? -0.815 -26.742 -0.903 1.00 0.00 24 SER A C 4
ATOM 5383 O O . SER A 1 24 ? -0.937 -27.929 -0.580 1.00 0.00 24 SER A O 4
ATOM 5391 N N . GLU A 1 25 ? 0.360 -26.142 -1.076 1.00 0.00 25 GLU A N 4
ATOM 5392 C CA . GLU A 1 25 ? 1.612 -26.849 -0.888 1.00 0.00 25 GLU A CA 4
ATOM 5393 C C . GLU A 1 25 ? 1.949 -26.937 0.591 1.00 0.00 25 GLU A C 4
ATOM 5394 O O . GLU A 1 25 ? 2.735 -27.787 1.005 1.00 0.00 25 GLU A O 4
ATOM 5406 N N . GLU A 1 26 ? 1.343 -26.068 1.404 1.00 0.00 26 GLU A N 4
ATOM 5407 C CA . GLU A 1 26 ? 1.577 -26.081 2.835 1.00 0.00 26 GLU A CA 4
ATOM 5408 C C . GLU A 1 26 ? 0.741 -27.163 3.487 1.00 0.00 26 GLU A C 4
ATOM 5409 O O . GLU A 1 26 ? 1.006 -27.577 4.619 1.00 0.00 26 GLU A O 4
ATOM 5421 N N . GLU A 1 27 ? -0.284 -27.613 2.774 1.00 0.00 27 GLU A N 4
ATOM 5422 C CA . GLU A 1 27 ? -1.193 -28.630 3.272 1.00 0.00 27 GLU A CA 4
ATOM 5423 C C . GLU A 1 27 ? -2.219 -27.995 4.191 1.00 0.00 27 GLU A C 4
ATOM 5424 O O . GLU A 1 27 ? -2.964 -28.687 4.884 1.00 0.00 27 GLU A O 4
ATOM 5436 N N . ASN A 1 28 ? -2.264 -26.655 4.186 1.00 0.00 28 ASN A N 4
ATOM 5437 C CA . ASN A 1 28 ? -3.217 -25.939 5.021 1.00 0.00 28 ASN A CA 4
ATOM 5438 C C . ASN A 1 28 ? -4.618 -26.410 4.701 1.00 0.00 28 ASN A C 4
ATOM 5439 O O . ASN A 1 28 ? -5.252 -27.094 5.509 1.00 0.00 28 ASN A O 4
ATOM 5450 N N . THR A 1 29 ? -5.096 -26.027 3.514 1.00 0.00 29 THR A N 4
ATOM 5451 C CA . THR A 1 29 ? -6.446 -26.406 3.076 1.00 0.00 29 THR A CA 4
ATOM 5452 C C . THR A 1 29 ? -6.973 -25.489 1.964 1.00 0.00 29 THR A C 4
ATOM 5453 O O . THR A 1 29 ? -7.531 -25.963 0.980 1.00 0.00 29 THR A O 4
ATOM 5464 N N . ASP A 1 30 ? -6.817 -24.191 2.159 1.00 0.00 30 ASP A N 4
ATOM 5465 C CA . ASP A 1 30 ? -7.305 -23.198 1.205 1.00 0.00 30 ASP A CA 4
ATOM 5466 C C . ASP A 1 30 ? -7.116 -21.818 1.803 1.00 0.00 30 ASP A C 4
ATOM 5467 O O . ASP A 1 30 ? -8.071 -21.132 2.169 1.00 0.00 30 ASP A O 4
ATOM 5476 N N . LEU A 1 31 ? -5.859 -21.450 1.937 1.00 0.00 31 LEU A N 4
ATOM 5477 C CA . LEU A 1 31 ? -5.473 -20.201 2.527 1.00 0.00 31 LEU A CA 4
ATOM 5478 C C . LEU A 1 31 ? -6.045 -18.999 1.801 1.00 0.00 31 LEU A C 4
ATOM 5479 O O . LEU A 1 31 ? -6.342 -19.042 0.607 1.00 0.00 31 LEU A O 4
ATOM 5495 N N . LYS A 1 32 ? -6.174 -17.922 2.558 1.00 0.00 32 LYS A N 4
ATOM 5496 C CA . LYS A 1 32 ? -6.689 -16.667 2.051 1.00 0.00 32 LYS A CA 4
ATOM 5497 C C . LYS A 1 32 ? -5.611 -15.601 2.183 1.00 0.00 32 LYS A C 4
ATOM 5498 O O . LYS A 1 32 ? -5.103 -15.356 3.277 1.00 0.00 32 LYS A O 4
ATOM 5517 N N . LEU A 1 33 ? -5.242 -14.985 1.068 1.00 0.00 33 LEU A N 4
ATOM 5518 C CA . LEU A 1 33 ? -4.204 -13.973 1.073 1.00 0.00 33 LEU A CA 4
ATOM 5519 C C . LEU A 1 33 ? -4.573 -12.816 1.991 1.00 0.00 33 LEU A C 4
ATOM 5520 O O . LEU A 1 33 ? -5.732 -12.413 2.070 1.00 0.00 33 LEU A O 4
ATOM 5536 N N . ARG A 1 34 ? -3.568 -12.279 2.673 1.00 0.00 34 ARG A N 4
ATOM 5537 C CA . ARG A 1 34 ? -3.771 -11.159 3.577 1.00 0.00 34 ARG A CA 4
ATOM 5538 C C . ARG A 1 34 ? -2.695 -10.107 3.350 1.00 0.00 34 ARG A C 4
ATOM 5539 O O . ARG A 1 34 ? -1.589 -10.200 3.877 1.00 0.00 34 ARG A O 4
ATOM 5560 N N . VAL A 1 35 ? -3.028 -9.124 2.533 1.00 0.00 35 VAL A N 4
ATOM 5561 C CA . VAL A 1 35 ? -2.100 -8.059 2.188 1.00 0.00 35 VAL A CA 4
ATOM 5562 C C . VAL A 1 35 ? -1.864 -7.082 3.330 1.00 0.00 35 VAL A C 4
ATOM 5563 O O . VAL A 1 35 ? -2.717 -6.879 4.193 1.00 0.00 35 VAL A O 4
ATOM 5576 N N . TYR A 1 36 ? -0.691 -6.464 3.294 1.00 0.00 36 TYR A N 4
ATOM 5577 C CA . TYR A 1 36 ? -0.291 -5.473 4.284 1.00 0.00 36 TYR A CA 4
ATOM 5578 C C . TYR A 1 36 ? 0.538 -4.390 3.607 1.00 0.00 36 TYR A C 4
ATOM 5579 O O . TYR A 1 36 ? 0.769 -4.443 2.399 1.00 0.00 36 TYR A O 4
ATOM 5597 N N . ILE A 1 37 ? 0.984 -3.410 4.378 1.00 0.00 37 ILE A N 4
ATOM 5598 C CA . ILE A 1 37 ? 1.785 -2.327 3.825 1.00 0.00 37 ILE A CA 4
ATOM 5599 C C . ILE A 1 37 ? 3.270 -2.673 3.871 1.00 0.00 37 ILE A C 4
ATOM 5600 O O . ILE A 1 37 ? 3.874 -2.728 4.943 1.00 0.00 37 ILE A O 4
ATOM 5616 N N . THR A 1 38 ? 3.847 -2.915 2.698 1.00 0.00 38 THR A N 4
ATOM 5617 C CA . THR A 1 38 ? 5.259 -3.269 2.595 1.00 0.00 38 THR A CA 4
ATOM 5618 C C . THR A 1 38 ? 6.011 -2.322 1.662 1.00 0.00 38 THR A C 4
ATOM 5619 O O . THR A 1 38 ? 7.186 -2.031 1.878 1.00 0.00 38 THR A O 4
ATOM 5630 N N . GLY A 1 39 ? 5.330 -1.849 0.622 1.00 0.00 39 GLY A N 4
ATOM 5631 C CA . GLY A 1 39 ? 5.959 -0.948 -0.324 1.00 0.00 39 GLY A CA 4
ATOM 5632 C C . GLY A 1 39 ? 5.671 0.505 -0.019 1.00 0.00 39 GLY A C 4
ATOM 5633 O O . GLY A 1 39 ? 5.523 0.886 1.143 1.00 0.00 39 GLY A O 4
ATOM 5637 N N . GLY A 1 40 ? 5.592 1.320 -1.063 1.00 0.00 40 GLY A N 4
ATOM 5638 C CA . GLY A 1 40 ? 5.321 2.730 -0.879 1.00 0.00 40 GLY A CA 4
ATOM 5639 C C . GLY A 1 40 ? 5.947 3.588 -1.958 1.00 0.00 40 GLY A C 4
ATOM 5640 O O . GLY A 1 40 ? 5.245 4.142 -2.801 1.00 0.00 40 GLY A O 4
ATOM 5644 N N . GLY A 1 41 ? 7.272 3.703 -1.926 1.00 0.00 41 GLY A N 4
ATOM 5645 C CA . GLY A 1 41 ? 7.970 4.509 -2.912 1.00 0.00 41 GLY A CA 4
ATOM 5646 C C . GLY A 1 41 ? 7.491 5.946 -2.908 1.00 0.00 41 GLY A C 4
ATOM 5647 O O . GLY A 1 41 ? 8.075 6.804 -2.244 1.00 0.00 41 GLY A O 4
ATOM 5651 N N . CYS A 1 42 ? 6.415 6.205 -3.641 1.00 0.00 42 CYS A N 4
ATOM 5652 C CA . CYS A 1 42 ? 5.837 7.540 -3.714 1.00 0.00 42 CYS A CA 4
ATOM 5653 C C . CYS A 1 42 ? 4.397 7.535 -3.198 1.00 0.00 42 CYS A C 4
ATOM 5654 O O . CYS A 1 42 ? 3.677 8.525 -3.336 1.00 0.00 42 CYS A O 4
ATOM 5662 N N . SER A 1 43 ? 3.983 6.414 -2.604 1.00 0.00 43 SER A N 4
ATOM 5663 C CA . SER A 1 43 ? 2.629 6.279 -2.071 1.00 0.00 43 SER A CA 4
ATOM 5664 C C . SER A 1 43 ? 2.363 4.844 -1.622 1.00 0.00 43 SER A C 4
ATOM 5665 O O . SER A 1 43 ? 2.198 4.571 -0.433 1.00 0.00 43 SER A O 4
ATOM 5673 N N . GLY A 1 44 ? 2.316 3.934 -2.589 1.00 0.00 44 GLY A N 4
ATOM 5674 C CA . GLY A 1 44 ? 2.063 2.535 -2.296 1.00 0.00 44 GLY A CA 4
ATOM 5675 C C . GLY A 1 44 ? 1.699 1.759 -3.542 1.00 0.00 44 GLY A C 4
ATOM 5676 O O . GLY A 1 44 ? 0.678 2.035 -4.173 1.00 0.00 44 GLY A O 4
ATOM 5680 N N . PHE A 1 45 ? 2.539 0.799 -3.915 1.00 0.00 45 PHE A N 4
ATOM 5681 C CA . PHE A 1 45 ? 2.286 0.010 -5.113 1.00 0.00 45 PHE A CA 4
ATOM 5682 C C . PHE A 1 45 ? 2.728 -1.450 -4.971 1.00 0.00 45 PHE A C 4
ATOM 5683 O O . PHE A 1 45 ? 2.608 -2.224 -5.917 1.00 0.00 45 PHE A O 4
ATOM 5700 N N . GLN A 1 46 ? 3.248 -1.831 -3.808 1.00 0.00 46 GLN A N 4
ATOM 5701 C CA . GLN A 1 46 ? 3.698 -3.202 -3.607 1.00 0.00 46 GLN A CA 4
ATOM 5702 C C . GLN A 1 46 ? 2.786 -3.950 -2.642 1.00 0.00 46 GLN A C 4
ATOM 5703 O O . GLN A 1 46 ? 1.932 -4.724 -3.067 1.00 0.00 46 GLN A O 4
ATOM 5717 N N . TYR A 1 47 ? 2.966 -3.717 -1.345 1.00 0.00 47 TYR A N 4
ATOM 5718 C CA . TYR A 1 47 ? 2.148 -4.374 -0.328 1.00 0.00 47 TYR A CA 4
ATOM 5719 C C . TYR A 1 47 ? 2.562 -5.829 -0.148 1.00 0.00 47 TYR A C 4
ATOM 5720 O O . TYR A 1 47 ? 2.561 -6.611 -1.100 1.00 0.00 47 TYR A O 4
ATOM 5738 N N . GLY A 1 48 ? 2.915 -6.182 1.081 1.00 0.00 48 GLY A N 4
ATOM 5739 C CA . GLY A 1 48 ? 3.329 -7.542 1.375 1.00 0.00 48 GLY A CA 4
ATOM 5740 C C . GLY A 1 48 ? 2.156 -8.495 1.479 1.00 0.00 48 GLY A C 4
ATOM 5741 O O . GLY A 1 48 ? 1.168 -8.205 2.152 1.00 0.00 48 GLY A O 4
ATOM 5745 N N . PHE A 1 49 ? 2.259 -9.627 0.793 1.00 0.00 49 PHE A N 4
ATOM 5746 C CA . PHE A 1 49 ? 1.196 -10.623 0.792 1.00 0.00 49 PHE A CA 4
ATOM 5747 C C . PHE A 1 49 ? 1.525 -11.824 1.671 1.00 0.00 49 PHE A C 4
ATOM 5748 O O . PHE A 1 49 ? 2.620 -12.383 1.602 1.00 0.00 49 PHE A O 4
ATOM 5765 N N . THR A 1 50 ? 0.548 -12.232 2.472 1.00 0.00 50 THR A N 4
ATOM 5766 C CA . THR A 1 50 ? 0.700 -13.394 3.344 1.00 0.00 50 THR A CA 4
ATOM 5767 C C . THR A 1 50 ? -0.508 -14.312 3.194 1.00 0.00 50 THR A C 4
ATOM 5768 O O . THR A 1 50 ? -1.545 -13.904 2.675 1.00 0.00 50 THR A O 4
ATOM 5779 N N . PHE A 1 51 ? -0.375 -15.551 3.643 1.00 0.00 51 PHE A N 4
ATOM 5780 C CA . PHE A 1 51 ? -1.458 -16.514 3.544 1.00 0.00 51 PHE A CA 4
ATOM 5781 C C . PHE A 1 51 ? -2.083 -16.733 4.913 1.00 0.00 51 PHE A C 4
ATOM 5782 O O . PHE A 1 51 ? -1.569 -17.478 5.745 1.00 0.00 51 PHE A O 4
ATOM 5799 N N . ASP A 1 52 ? -3.186 -16.025 5.136 1.00 0.00 52 ASP A N 4
ATOM 5800 C CA . ASP A 1 52 ? -3.907 -16.066 6.406 1.00 0.00 52 ASP A CA 4
ATOM 5801 C C . ASP A 1 52 ? -5.307 -16.660 6.237 1.00 0.00 52 ASP A C 4
ATOM 5802 O O . ASP A 1 52 ? -6.204 -16.024 5.685 1.00 0.00 52 ASP A O 4
ATOM 5811 N N . GLU A 1 53 ? -5.471 -17.893 6.700 1.00 0.00 53 GLU A N 4
ATOM 5812 C CA . GLU A 1 53 ? -6.741 -18.605 6.594 1.00 0.00 53 GLU A CA 4
ATOM 5813 C C . GLU A 1 53 ? -7.782 -18.120 7.608 1.00 0.00 53 GLU A C 4
ATOM 5814 O O . GLU A 1 53 ? -8.976 -18.313 7.407 1.00 0.00 53 GLU A O 4
ATOM 5826 N N . LYS A 1 54 ? -7.333 -17.519 8.710 1.00 0.00 54 LYS A N 4
ATOM 5827 C CA . LYS A 1 54 ? -8.262 -17.051 9.739 1.00 0.00 54 LYS A CA 4
ATOM 5828 C C . LYS A 1 54 ? -9.321 -16.128 9.136 1.00 0.00 54 LYS A C 4
ATOM 5829 O O . LYS A 1 54 ? -10.313 -16.608 8.598 1.00 0.00 54 LYS A O 4
ATOM 5848 N N . VAL A 1 55 ? -9.102 -14.810 9.205 1.00 0.00 55 VAL A N 4
ATOM 5849 C CA . VAL A 1 55 ? -10.053 -13.851 8.635 1.00 0.00 55 VAL A CA 4
ATOM 5850 C C . VAL A 1 55 ? -9.782 -12.406 9.036 1.00 0.00 55 VAL A C 4
ATOM 5851 O O . VAL A 1 55 ? -10.241 -11.488 8.358 1.00 0.00 55 VAL A O 4
ATOM 5864 N N . ASN A 1 56 ? -9.049 -12.192 10.123 1.00 0.00 56 ASN A N 4
ATOM 5865 C CA . ASN A 1 56 ? -8.763 -10.839 10.576 1.00 0.00 56 ASN A CA 4
ATOM 5866 C C . ASN A 1 56 ? -10.040 -10.008 10.580 1.00 0.00 56 ASN A C 4
ATOM 5867 O O . ASN A 1 56 ? -10.419 -9.409 9.576 1.00 0.00 56 ASN A O 4
ATOM 5878 N N . ASP A 1 57 ? -10.726 -10.000 11.718 1.00 0.00 57 ASP A N 4
ATOM 5879 C CA . ASP A 1 57 ? -11.988 -9.270 11.847 1.00 0.00 57 ASP A CA 4
ATOM 5880 C C . ASP A 1 57 ? -11.871 -7.854 11.283 1.00 0.00 57 ASP A C 4
ATOM 5881 O O . ASP A 1 57 ? -12.670 -7.456 10.434 1.00 0.00 57 ASP A O 4
ATOM 5890 N N . GLY A 1 58 ? -10.870 -7.105 11.727 1.00 0.00 58 GLY A N 4
ATOM 5891 C CA . GLY A 1 58 ? -10.677 -5.762 11.214 1.00 0.00 58 GLY A CA 4
ATOM 5892 C C . GLY A 1 58 ? -9.847 -5.772 9.949 1.00 0.00 58 GLY A C 4
ATOM 5893 O O . GLY A 1 58 ? -8.823 -5.095 9.861 1.00 0.00 58 GLY A O 4
ATOM 5897 N N . ASP A 1 59 ? -10.279 -6.566 8.972 1.00 0.00 59 ASP A N 4
ATOM 5898 C CA . ASP A 1 59 ? -9.569 -6.696 7.706 1.00 0.00 59 ASP A CA 4
ATOM 5899 C C . ASP A 1 59 ? -10.541 -6.929 6.552 1.00 0.00 59 ASP A C 4
ATOM 5900 O O . ASP A 1 59 ? -11.200 -7.969 6.493 1.00 0.00 59 ASP A O 4
ATOM 5909 N N . LEU A 1 60 ? -10.637 -5.967 5.637 1.00 0.00 60 LEU A N 4
ATOM 5910 C CA . LEU A 1 60 ? -11.526 -6.106 4.488 1.00 0.00 60 LEU A CA 4
ATOM 5911 C C . LEU A 1 60 ? -11.087 -7.286 3.635 1.00 0.00 60 LEU A C 4
ATOM 5912 O O . LEU A 1 60 ? -9.960 -7.750 3.759 1.00 0.00 60 LEU A O 4
ATOM 5928 N N . THR A 1 61 ? -11.983 -7.794 2.793 1.00 0.00 61 THR A N 4
ATOM 5929 C CA . THR A 1 61 ? -11.636 -8.944 1.963 1.00 0.00 61 THR A CA 4
ATOM 5930 C C . THR A 1 61 ? -12.236 -8.856 0.563 1.00 0.00 61 THR A C 4
ATOM 5931 O O . THR A 1 61 ? -13.286 -8.253 0.345 1.00 0.00 61 THR A O 4
ATOM 5942 N N . ILE A 1 62 ? -11.531 -9.475 -0.381 1.00 0.00 62 ILE A N 4
ATOM 5943 C CA . ILE A 1 62 ? -11.930 -9.503 -1.776 1.00 0.00 62 ILE A CA 4
ATOM 5944 C C . ILE A 1 62 ? -11.590 -10.861 -2.392 1.00 0.00 62 ILE A C 4
ATOM 5945 O O . ILE A 1 62 ? -10.471 -11.073 -2.851 1.00 0.00 62 ILE A O 4
ATOM 5961 N N . GLU A 1 63 ? -12.550 -11.783 -2.393 1.00 0.00 63 GLU A N 4
ATOM 5962 C CA . GLU A 1 63 ? -12.317 -13.116 -2.944 1.00 0.00 63 GLU A CA 4
ATOM 5963 C C . GLU A 1 63 ? -11.925 -13.040 -4.412 1.00 0.00 63 GLU A C 4
ATOM 5964 O O . GLU A 1 63 ? -12.272 -12.084 -5.106 1.00 0.00 63 GLU A O 4
ATOM 5976 N N . LYS A 1 64 ? -11.187 -14.043 -4.881 1.00 0.00 64 LYS A N 4
ATOM 5977 C CA . LYS A 1 64 ? -10.745 -14.061 -6.271 1.00 0.00 64 LYS A CA 4
ATOM 5978 C C . LYS A 1 64 ? -10.328 -15.451 -6.735 1.00 0.00 64 LYS A C 4
ATOM 5979 O O . LYS A 1 64 ? -10.563 -16.445 -6.050 1.00 0.00 64 LYS A O 4
ATOM 5998 N N . SER A 1 65 ? -9.716 -15.484 -7.924 1.00 0.00 65 SER A N 4
ATOM 5999 C CA . SER A 1 65 ? -9.233 -16.704 -8.579 1.00 0.00 65 SER A CA 4
ATOM 6000 C C . SER A 1 65 ? -9.600 -18.004 -7.852 1.00 0.00 65 SER A C 4
ATOM 6001 O O . SER A 1 65 ? -10.435 -18.769 -8.324 1.00 0.00 65 SER A O 4
ATOM 6009 N N . GLY A 1 66 ? -8.946 -18.255 -6.722 1.00 0.00 66 GLY A N 4
ATOM 6010 C CA . GLY A 1 66 ? -9.213 -19.489 -5.996 1.00 0.00 66 GLY A CA 4
ATOM 6011 C C . GLY A 1 66 ? -9.053 -19.369 -4.487 1.00 0.00 66 GLY A C 4
ATOM 6012 O O . GLY A 1 66 ? -9.002 -20.386 -3.793 1.00 0.00 66 GLY A O 4
ATOM 6016 N N . VAL A 1 67 ? -8.981 -18.150 -3.973 1.00 0.00 67 VAL A N 4
ATOM 6017 C CA . VAL A 1 67 ? -8.836 -17.944 -2.536 1.00 0.00 67 VAL A CA 4
ATOM 6018 C C . VAL A 1 67 ? -9.617 -16.711 -2.083 1.00 0.00 67 VAL A C 4
ATOM 6019 O O . VAL A 1 67 ? -10.595 -16.316 -2.719 1.00 0.00 67 VAL A O 4
ATOM 6032 N N . GLN A 1 68 ? -9.170 -16.095 -0.991 1.00 0.00 68 GLN A N 4
ATOM 6033 C CA . GLN A 1 68 ? -9.815 -14.901 -0.467 1.00 0.00 68 GLN A CA 4
ATOM 6034 C C . GLN A 1 68 ? -8.759 -13.861 -0.087 1.00 0.00 68 GLN A C 4
ATOM 6035 O O . GLN A 1 68 ? -7.895 -14.113 0.751 1.00 0.00 68 GLN A O 4
ATOM 6049 N N . LEU A 1 69 ? -8.820 -12.700 -0.735 1.00 0.00 69 LEU A N 4
ATOM 6050 C CA . LEU A 1 69 ? -7.857 -11.632 -0.486 1.00 0.00 69 LEU A CA 4
ATOM 6051 C C . LEU A 1 69 ? -8.332 -10.694 0.616 1.00 0.00 69 LEU A C 4
ATOM 6052 O O . LEU A 1 69 ? -9.145 -9.804 0.376 1.00 0.00 69 LEU A O 4
ATOM 6068 N N . VAL A 1 70 ? -7.809 -10.884 1.820 1.00 0.00 70 VAL A N 4
ATOM 6069 C CA . VAL A 1 70 ? -8.175 -10.039 2.947 1.00 0.00 70 VAL A CA 4
ATOM 6070 C C . VAL A 1 70 ? -7.023 -9.096 3.297 1.00 0.00 70 VAL A C 4
ATOM 6071 O O . VAL A 1 70 ? -5.947 -9.535 3.683 1.00 0.00 70 VAL A O 4
ATOM 6084 N N . ILE A 1 71 ? -7.245 -7.796 3.145 1.00 0.00 71 ILE A N 4
ATOM 6085 C CA . ILE A 1 71 ? -6.198 -6.820 3.435 1.00 0.00 71 ILE A CA 4
ATOM 6086 C C . ILE A 1 71 ? -6.545 -5.957 4.644 1.00 0.00 71 ILE A C 4
ATOM 6087 O O . ILE A 1 71 ? -7.710 -5.814 5.013 1.00 0.00 71 ILE A O 4
ATOM 6103 N N . ASP A 1 72 ? -5.512 -5.397 5.257 1.00 0.00 72 ASP A N 4
ATOM 6104 C CA . ASP A 1 72 ? -5.676 -4.555 6.443 1.00 0.00 72 ASP A CA 4
ATOM 6105 C C . ASP A 1 72 ? -6.096 -3.127 6.074 1.00 0.00 72 ASP A C 4
ATOM 6106 O O . ASP A 1 72 ? -5.674 -2.592 5.049 1.00 0.00 72 ASP A O 4
ATOM 6115 N N . PRO A 1 73 ? -6.944 -2.497 6.913 1.00 0.00 73 PRO A N 4
ATOM 6116 C CA . PRO A 1 73 ? -7.436 -1.131 6.683 1.00 0.00 73 PRO A CA 4
ATOM 6117 C C . PRO A 1 73 ? -6.320 -0.145 6.344 1.00 0.00 73 PRO A C 4
ATOM 6118 O O . PRO A 1 73 ? -6.512 0.768 5.543 1.00 0.00 73 PRO A O 4
ATOM 6129 N N . MET A 1 74 ? -5.154 -0.330 6.952 1.00 0.00 74 MET A N 4
ATOM 6130 C CA . MET A 1 74 ? -4.020 0.544 6.701 1.00 0.00 74 MET A CA 4
ATOM 6131 C C . MET A 1 74 ? -3.730 0.589 5.201 1.00 0.00 74 MET A C 4
ATOM 6132 O O . MET A 1 74 ? -3.553 1.655 4.599 1.00 0.00 74 MET A O 4
ATOM 6146 N N . SER A 1 75 ? -3.712 -0.582 4.598 1.00 0.00 75 SER A N 4
ATOM 6147 C CA . SER A 1 75 ? -3.468 -0.685 3.175 1.00 0.00 75 SER A CA 4
ATOM 6148 C C . SER A 1 75 ? -4.697 -0.240 2.399 1.00 0.00 75 SER A C 4
ATOM 6149 O O . SER A 1 75 ? -4.587 0.273 1.289 1.00 0.00 75 SER A O 4
ATOM 6157 N N . LEU A 1 76 ? -5.873 -0.446 2.988 1.00 0.00 76 LEU A N 4
ATOM 6158 C CA . LEU A 1 76 ? -7.129 -0.081 2.343 1.00 0.00 76 LEU A CA 4
ATOM 6159 C C . LEU A 1 76 ? -7.050 1.316 1.723 1.00 0.00 76 LEU A C 4
ATOM 6160 O O . LEU A 1 76 ? -7.451 1.508 0.581 1.00 0.00 76 LEU A O 4
ATOM 6176 N N . GLN A 1 77 ? -6.513 2.281 2.468 1.00 0.00 77 GLN A N 4
ATOM 6177 C CA . GLN A 1 77 ? -6.370 3.646 1.956 1.00 0.00 77 GLN A CA 4
ATOM 6178 C C . GLN A 1 77 ? -5.257 3.714 0.918 1.00 0.00 77 GLN A C 4
ATOM 6179 O O . GLN A 1 77 ? -5.244 4.605 0.070 1.00 0.00 77 GLN A O 4
ATOM 6193 N N . TYR A 1 78 ? -4.308 2.786 1.005 1.00 0.00 78 TYR A N 4
ATOM 6194 C CA . TYR A 1 78 ? -3.183 2.771 0.083 1.00 0.00 78 TYR A CA 4
ATOM 6195 C C . TYR A 1 78 ? -3.526 2.064 -1.228 1.00 0.00 78 TYR A C 4
ATOM 6196 O O . TYR A 1 78 ? -3.097 2.486 -2.302 1.00 0.00 78 TYR A O 4
ATOM 6214 N N . LEU A 1 79 ? -4.276 0.974 -1.129 1.00 0.00 79 LEU A N 4
ATOM 6215 C CA . LEU A 1 79 ? -4.650 0.187 -2.304 1.00 0.00 79 LEU A CA 4
ATOM 6216 C C . LEU A 1 79 ? -5.970 0.634 -2.939 1.00 0.00 79 LEU A C 4
ATOM 6217 O O . LEU A 1 79 ? -6.284 0.239 -4.057 1.00 0.00 79 LEU A O 4
ATOM 6233 N N . ILE A 1 80 ? -6.758 1.415 -2.203 1.00 0.00 80 ILE A N 4
ATOM 6234 C CA . ILE A 1 80 ? -8.080 1.870 -2.667 1.00 0.00 80 ILE A CA 4
ATOM 6235 C C . ILE A 1 80 ? -8.289 1.712 -4.179 1.00 0.00 80 ILE A C 4
ATOM 6236 O O . ILE A 1 80 ? -7.566 2.275 -4.999 1.00 0.00 80 ILE A O 4
ATOM 6252 N N . GLY A 1 81 ? -9.318 0.935 -4.506 1.00 0.00 81 GLY A N 4
ATOM 6253 C CA . GLY A 1 81 ? -9.713 0.663 -5.882 1.00 0.00 81 GLY A CA 4
ATOM 6254 C C . GLY A 1 81 ? -8.589 0.675 -6.910 1.00 0.00 81 GLY A C 4
ATOM 6255 O O . GLY A 1 81 ? -8.808 1.070 -8.055 1.00 0.00 81 GLY A O 4
ATOM 6259 N N . GLY A 1 82 ? -7.401 0.227 -6.527 1.00 0.00 82 GLY A N 4
ATOM 6260 C CA . GLY A 1 82 ? -6.297 0.191 -7.476 1.00 0.00 82 GLY A CA 4
ATOM 6261 C C . GLY A 1 82 ? -6.280 -1.105 -8.269 1.00 0.00 82 GLY A C 4
ATOM 6262 O O . GLY A 1 82 ? -7.330 -1.699 -8.516 1.00 0.00 82 GLY A O 4
ATOM 6266 N N . THR A 1 83 ? -5.090 -1.554 -8.663 1.00 0.00 83 THR A N 4
ATOM 6267 C CA . THR A 1 83 ? -4.949 -2.796 -9.419 1.00 0.00 83 THR A CA 4
ATOM 6268 C C . THR A 1 83 ? -3.604 -3.450 -9.115 1.00 0.00 83 THR A C 4
ATOM 6269 O O . THR A 1 83 ? -2.572 -2.781 -9.100 1.00 0.00 83 THR A O 4
ATOM 6280 N N . VAL A 1 84 ? -3.618 -4.758 -8.874 1.00 0.00 84 VAL A N 4
ATOM 6281 C CA . VAL A 1 84 ? -2.386 -5.483 -8.572 1.00 0.00 84 VAL A CA 4
ATOM 6282 C C . VAL A 1 84 ? -2.235 -6.723 -9.441 1.00 0.00 84 VAL A C 4
ATOM 6283 O O . VAL A 1 84 ? -3.218 -7.293 -9.910 1.00 0.00 84 VAL A O 4
ATOM 6296 N N . ASP A 1 85 ? -0.991 -7.147 -9.624 1.00 0.00 85 ASP A N 4
ATOM 6297 C CA . ASP A 1 85 ? -0.698 -8.338 -10.403 1.00 0.00 85 ASP A CA 4
ATOM 6298 C C . ASP A 1 85 ? 0.584 -9.000 -9.916 1.00 0.00 85 ASP A C 4
ATOM 6299 O O . ASP A 1 85 ? 1.520 -8.325 -9.485 1.00 0.00 85 ASP A O 4
ATOM 6308 N N . TYR A 1 86 ? 0.619 -10.324 -9.984 1.00 0.00 86 TYR A N 4
ATOM 6309 C CA . TYR A 1 86 ? 1.780 -11.083 -9.551 1.00 0.00 86 TYR A CA 4
ATOM 6310 C C . TYR A 1 86 ? 2.357 -11.891 -10.705 1.00 0.00 86 TYR A C 4
ATOM 6311 O O . TYR A 1 86 ? 1.620 -12.425 -11.533 1.00 0.00 86 TYR A O 4
ATOM 6329 N N . THR A 1 87 ? 3.676 -11.984 -10.747 1.00 0.00 87 THR A N 4
ATOM 6330 C CA . THR A 1 87 ? 4.352 -12.735 -11.794 1.00 0.00 87 THR A CA 4
ATOM 6331 C C . THR A 1 87 ? 5.663 -13.317 -11.284 1.00 0.00 87 THR A C 4
ATOM 6332 O O . THR A 1 87 ? 6.713 -12.683 -11.379 1.00 0.00 87 THR A O 4
ATOM 6343 N N . GLU A 1 88 ? 5.595 -14.527 -10.740 1.00 0.00 88 GLU A N 4
ATOM 6344 C CA . GLU A 1 88 ? 6.782 -15.188 -10.215 1.00 0.00 88 GLU A CA 4
ATOM 6345 C C . GLU A 1 88 ? 7.374 -16.152 -11.235 1.00 0.00 88 GLU A C 4
ATOM 6346 O O . GLU A 1 88 ? 6.721 -16.524 -12.210 1.00 0.00 88 GLU A O 4
ATOM 6358 N N . GLY A 1 89 ? 8.622 -16.544 -11.004 1.00 0.00 89 GLY A N 4
ATOM 6359 C CA . GLY A 1 89 ? 9.297 -17.453 -11.909 1.00 0.00 89 GLY A CA 4
ATOM 6360 C C . GLY A 1 89 ? 10.467 -16.792 -12.606 1.00 0.00 89 GLY A C 4
ATOM 6361 O O . GLY A 1 89 ? 11.497 -17.423 -12.845 1.00 0.00 89 GLY A O 4
ATOM 6365 N N . LEU A 1 90 ? 10.308 -15.512 -12.927 1.00 0.00 90 LEU A N 4
ATOM 6366 C CA . LEU A 1 90 ? 11.358 -14.755 -13.595 1.00 0.00 90 LEU A CA 4
ATOM 6367 C C . LEU A 1 90 ? 12.130 -13.911 -12.589 1.00 0.00 90 LEU A C 4
ATOM 6368 O O . LEU A 1 90 ? 11.647 -12.878 -12.126 1.00 0.00 90 LEU A O 4
ATOM 6384 N N . GLU A 1 91 ? 13.333 -14.362 -12.252 1.00 0.00 91 GLU A N 4
ATOM 6385 C CA . GLU A 1 91 ? 14.178 -13.655 -11.299 1.00 0.00 91 GLU A CA 4
ATOM 6386 C C . GLU A 1 91 ? 13.547 -13.625 -9.907 1.00 0.00 91 GLU A C 4
ATOM 6387 O O . GLU A 1 91 ? 14.003 -12.891 -9.031 1.00 0.00 91 GLU A O 4
ATOM 6399 N N . GLY A 1 92 ? 12.504 -14.430 -9.700 1.00 0.00 92 GLY A N 4
ATOM 6400 C CA . GLY A 1 92 ? 11.851 -14.470 -8.404 1.00 0.00 92 GLY A CA 4
ATOM 6401 C C . GLY A 1 92 ? 10.461 -13.866 -8.423 1.00 0.00 92 GLY A C 4
ATOM 6402 O O . GLY A 1 92 ? 10.139 -13.049 -9.286 1.00 0.00 92 GLY A O 4
ATOM 6406 N N . SER A 1 93 ? 9.635 -14.278 -7.467 1.00 0.00 93 SER A N 4
ATOM 6407 C CA . SER A 1 93 ? 8.268 -13.789 -7.362 1.00 0.00 93 SER A CA 4
ATOM 6408 C C . SER A 1 93 ? 8.225 -12.277 -7.177 1.00 0.00 93 SER A C 4
ATOM 6409 O O . SER A 1 93 ? 8.388 -11.770 -6.067 1.00 0.00 93 SER A O 4
ATOM 6417 N N . ARG A 1 94 ? 7.989 -11.564 -8.274 1.00 0.00 94 ARG A N 4
ATOM 6418 C CA . ARG A 1 94 ? 7.905 -10.110 -8.241 1.00 0.00 94 ARG A CA 4
ATOM 6419 C C . ARG A 1 94 ? 6.457 -9.681 -8.015 1.00 0.00 94 ARG A C 4
ATOM 6420 O O . ARG A 1 94 ? 5.528 -10.414 -8.350 1.00 0.00 94 ARG A O 4
ATOM 6441 N N . PHE A 1 95 ? 6.267 -8.500 -7.440 1.00 0.00 95 PHE A N 4
ATOM 6442 C CA . PHE A 1 95 ? 4.925 -7.999 -7.170 1.00 0.00 95 PHE A CA 4
ATOM 6443 C C . PHE A 1 95 ? 4.797 -6.529 -7.550 1.00 0.00 95 PHE A C 4
ATOM 6444 O O . PHE A 1 95 ? 5.645 -5.711 -7.194 1.00 0.00 95 PHE A O 4
ATOM 6461 N N . THR A 1 96 ? 3.730 -6.197 -8.273 1.00 0.00 96 THR A N 4
ATOM 6462 C CA . THR A 1 96 ? 3.503 -4.816 -8.690 1.00 0.00 96 THR A CA 4
ATOM 6463 C C . THR A 1 96 ? 2.028 -4.439 -8.600 1.00 0.00 96 THR A C 4
ATOM 6464 O O . THR A 1 96 ? 1.151 -5.193 -9.024 1.00 0.00 96 THR A O 4
ATOM 6475 N N . VAL A 1 97 ? 1.767 -3.258 -8.047 1.00 0.00 97 VAL A N 4
ATOM 6476 C CA . VAL A 1 97 ? 0.405 -2.755 -7.896 1.00 0.00 97 VAL A CA 4
ATOM 6477 C C . VAL A 1 97 ? 0.287 -1.354 -8.491 1.00 0.00 97 VAL A C 4
ATOM 6478 O O . VAL A 1 97 ? 1.295 -0.710 -8.778 1.00 0.00 97 VAL A O 4
ATOM 6491 N N . ASN A 1 98 ? -0.944 -0.884 -8.681 1.00 0.00 98 ASN A N 4
ATOM 6492 C CA . ASN A 1 98 ? -1.168 0.443 -9.251 1.00 0.00 98 ASN A CA 4
ATOM 6493 C C . ASN A 1 98 ? -2.457 1.063 -8.721 1.00 0.00 98 ASN A C 4
ATOM 6494 O O . ASN A 1 98 ? -3.519 0.446 -8.764 1.00 0.00 98 ASN A O 4
ATOM 6505 N N . ASN A 1 99 ? -2.354 2.293 -8.228 1.00 0.00 99 ASN A N 4
ATOM 6506 C CA . ASN A 1 99 ? -3.513 3.008 -7.696 1.00 0.00 99 ASN A CA 4
ATOM 6507 C C . ASN A 1 99 ? -3.426 4.493 -8.046 1.00 0.00 99 ASN A C 4
ATOM 6508 O O . ASN A 1 99 ? -2.385 4.968 -8.501 1.00 0.00 99 ASN A O 4
ATOM 6519 N N . PRO A 1 100 ? -4.520 5.252 -7.849 1.00 0.00 100 PRO A N 4
ATOM 6520 C CA . PRO A 1 100 ? -4.551 6.685 -8.159 1.00 0.00 100 PRO A CA 4
ATOM 6521 C C . PRO A 1 100 ? -3.430 7.461 -7.474 1.00 0.00 100 PRO A C 4
ATOM 6522 O O . PRO A 1 100 ? -2.599 8.082 -8.137 1.00 0.00 100 PRO A O 4
ATOM 6533 N N . ASN A 1 101 ? -3.416 7.429 -6.147 1.00 0.00 101 ASN A N 4
ATOM 6534 C CA . ASN A 1 101 ? -2.399 8.138 -5.378 1.00 0.00 101 ASN A CA 4
ATOM 6535 C C . ASN A 1 101 ? -0.991 7.714 -5.799 1.00 0.00 101 ASN A C 4
ATOM 6536 O O . ASN A 1 101 ? -0.050 8.505 -5.736 1.00 0.00 101 ASN A O 4
ATOM 6547 N N . ALA A 1 102 ? -0.857 6.463 -6.229 1.00 0.00 102 ALA A N 4
ATOM 6548 C CA . ALA A 1 102 ? 0.434 5.936 -6.661 1.00 0.00 102 ALA A CA 4
ATOM 6549 C C . ALA A 1 102 ? 1.058 6.813 -7.746 1.00 0.00 102 ALA A C 4
ATOM 6550 O O . ALA A 1 102 ? 2.280 6.934 -7.830 1.00 0.00 102 ALA A O 4
ATOM 6557 N N . THR A 1 103 ? 0.211 7.422 -8.573 1.00 0.00 103 THR A N 4
ATOM 6558 C CA . THR A 1 103 ? 0.675 8.289 -9.652 1.00 0.00 103 THR A CA 4
ATOM 6559 C C . THR A 1 103 ? 1.700 7.577 -10.531 1.00 0.00 103 THR A C 4
ATOM 6560 O O . THR A 1 103 ? 2.873 7.470 -10.174 1.00 0.00 103 THR A O 4
ATOM 6571 N N . SER A 1 104 ? 1.248 7.095 -11.685 1.00 0.00 104 SER A N 4
ATOM 6572 C CA . SER A 1 104 ? 2.124 6.395 -12.618 1.00 0.00 104 SER A CA 4
ATOM 6573 C C . SER A 1 104 ? 2.157 7.104 -13.968 1.00 0.00 104 SER A C 4
ATOM 6574 O O . SER A 1 104 ? 1.167 7.115 -14.699 1.00 0.00 104 SER A O 4
ATOM 6582 N N . THR A 1 105 ? 3.302 7.697 -14.292 1.00 0.00 105 THR A N 4
ATOM 6583 C CA . THR A 1 105 ? 3.462 8.409 -15.555 1.00 0.00 105 THR A CA 4
ATOM 6584 C C . THR A 1 105 ? 4.751 7.990 -16.256 1.00 0.00 105 THR A C 4
ATOM 6585 O O . THR A 1 105 ? 5.454 7.089 -15.799 1.00 0.00 105 THR A O 4
ATOM 6596 N N . CYS A 1 106 ? 5.055 8.650 -17.369 1.00 0.00 106 CYS A N 4
ATOM 6597 C CA . CYS A 1 106 ? 6.258 8.347 -18.134 1.00 0.00 106 CYS A CA 4
ATOM 6598 C C . CYS A 1 106 ? 7.305 9.443 -17.961 1.00 0.00 106 CYS A C 4
ATOM 6599 O O . CYS A 1 106 ? 7.164 10.541 -18.500 1.00 0.00 106 CYS A O 4
ATOM 6607 N N . GLY A 1 107 ? 8.354 9.137 -17.206 1.00 0.00 107 GLY A N 4
ATOM 6608 C CA . GLY A 1 107 ? 9.409 10.105 -16.974 1.00 0.00 107 GLY A CA 4
ATOM 6609 C C . GLY A 1 107 ? 10.027 9.977 -15.593 1.00 0.00 107 GLY A C 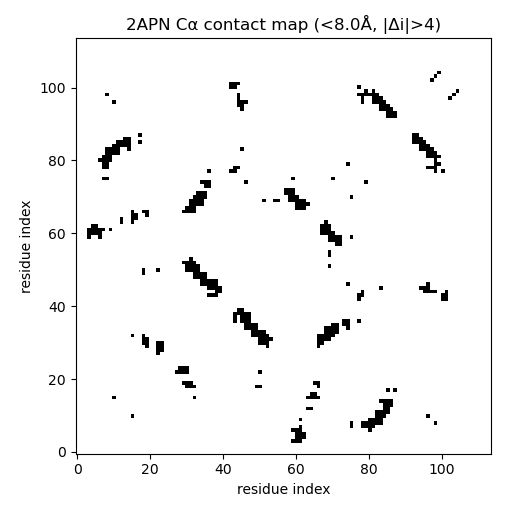4
ATOM 6610 O O . GLY A 1 107 ? 11.132 10.462 -15.355 1.00 0.00 107 GLY A O 4
ATOM 6614 N N . CYS A 1 108 ? 9.313 9.321 -14.679 1.00 0.00 108 CYS A N 4
ATOM 6615 C CA . CYS A 1 108 ? 9.804 9.135 -13.319 1.00 0.00 108 CYS A CA 4
ATOM 6616 C C . CYS A 1 108 ? 10.918 8.093 -13.280 1.00 0.00 108 CYS A C 4
ATOM 6617 O O . CYS A 1 108 ? 11.102 7.333 -14.230 1.00 0.00 108 CYS A O 4
ATOM 6625 N N . GLY A 1 109 ? 11.656 8.065 -12.176 1.00 0.00 109 GLY A N 4
ATOM 6626 C CA . GLY A 1 109 ? 12.742 7.111 -12.036 1.00 0.00 109 GLY A CA 4
ATOM 6627 C C . GLY A 1 109 ? 12.247 5.704 -11.769 1.00 0.00 109 GLY A C 4
ATOM 6628 O O . GLY A 1 109 ? 11.654 5.435 -10.725 1.00 0.00 109 GLY A O 4
ATOM 6632 N N . SER A 1 110 ? 12.490 4.803 -12.716 1.00 0.00 110 SER A N 4
ATOM 6633 C CA . SER A 1 110 ? 12.065 3.415 -12.579 1.00 0.00 110 SER A CA 4
ATOM 6634 C C . SER A 1 110 ? 12.954 2.489 -13.403 1.00 0.00 110 SER A C 4
ATOM 6635 O O . SER A 1 110 ? 12.584 2.071 -14.500 1.00 0.00 110 SER A O 4
ATOM 6643 N N . SER A 1 111 ? 14.128 2.174 -12.866 1.00 0.00 111 SER A N 4
ATOM 6644 C CA . SER A 1 111 ? 15.071 1.298 -13.552 1.00 0.00 111 SER A CA 4
ATOM 6645 C C . SER A 1 111 ? 15.581 0.209 -12.613 1.00 0.00 111 SER A C 4
ATOM 6646 O O . SER A 1 111 ? 15.685 0.415 -11.405 1.00 0.00 111 SER A O 4
ATOM 6654 N N . PHE A 1 112 ? 15.900 -0.950 -13.180 1.00 0.00 112 PHE A N 4
ATOM 6655 C CA . PHE A 1 112 ? 16.399 -2.073 -12.395 1.00 0.00 112 PHE A CA 4
ATOM 6656 C C . PHE A 1 112 ? 17.680 -2.633 -12.998 1.00 0.00 112 PHE A C 4
ATOM 6657 O O . PHE A 1 112 ? 18.246 -2.057 -13.928 1.00 0.00 112 PHE A O 4
ATOM 6674 N N . SER A 1 113 ? 18.125 -3.765 -12.468 1.00 0.00 113 SER A N 4
ATOM 6675 C CA . SER A 1 113 ? 19.334 -4.414 -12.955 1.00 0.00 113 SER A CA 4
ATOM 6676 C C . SER A 1 113 ? 19.114 -5.914 -13.106 1.00 0.00 113 SER A C 4
ATOM 6677 O O . SER A 1 113 ? 18.187 -6.480 -12.527 1.00 0.00 113 SER A O 4
ATOM 6685 N N . ILE A 1 114 ? 19.974 -6.549 -13.891 1.00 0.00 114 ILE A N 4
ATOM 6686 C CA . ILE A 1 114 ? 19.885 -7.982 -14.128 1.00 0.00 114 ILE A CA 4
ATOM 6687 C C . ILE A 1 114 ? 19.891 -8.762 -12.817 1.00 0.00 114 ILE A C 4
ATOM 6688 O O . ILE A 1 114 ? 20.498 -8.273 -11.841 1.00 0.00 114 ILE A O 4
ATOM 6705 N N . MET A 1 1 ? -17.809 -9.330 -12.431 1.00 0.00 1 MET A N 5
ATOM 6706 C CA . MET A 1 1 ? -17.505 -9.509 -10.988 1.00 0.00 1 MET A CA 5
ATOM 6707 C C . MET A 1 1 ? -18.786 -9.744 -10.181 1.00 0.00 1 MET A C 5
ATOM 6708 O O . MET A 1 1 ? -19.859 -9.949 -10.747 1.00 0.00 1 MET A O 5
ATOM 6724 N N . ILE A 1 2 ? -18.653 -9.714 -8.861 1.00 0.00 2 ILE A N 5
ATOM 6725 C CA . ILE A 1 2 ? -19.797 -9.924 -7.976 1.00 0.00 2 ILE A CA 5
ATOM 6726 C C . ILE A 1 2 ? -20.353 -8.592 -7.490 1.00 0.00 2 ILE A C 5
ATOM 6727 O O . ILE A 1 2 ? -20.098 -7.543 -8.081 1.00 0.00 2 ILE A O 5
ATOM 6743 N N . ASP A 1 3 ? -21.117 -8.643 -6.409 1.00 0.00 3 ASP A N 5
ATOM 6744 C CA . ASP A 1 3 ? -21.724 -7.445 -5.831 1.00 0.00 3 ASP A CA 5
ATOM 6745 C C . ASP A 1 3 ? -21.677 -7.481 -4.305 1.00 0.00 3 ASP A C 5
ATOM 6746 O O . ASP A 1 3 ? -22.289 -6.646 -3.637 1.00 0.00 3 ASP A O 5
ATOM 6755 N N . ASP A 1 4 ? -20.952 -8.452 -3.756 1.00 0.00 4 ASP A N 5
ATOM 6756 C CA . ASP A 1 4 ? -20.823 -8.598 -2.315 1.00 0.00 4 ASP A CA 5
ATOM 6757 C C . ASP A 1 4 ? -19.384 -8.379 -1.884 1.00 0.00 4 ASP A C 5
ATOM 6758 O O . ASP A 1 4 ? -19.107 -7.723 -0.880 1.00 0.00 4 ASP A O 5
ATOM 6767 N N . MET A 1 5 ? -18.460 -8.935 -2.665 1.00 0.00 5 MET A N 5
ATOM 6768 C CA . MET A 1 5 ? -17.041 -8.806 -2.380 1.00 0.00 5 MET A CA 5
ATOM 6769 C C . MET A 1 5 ? -16.402 -7.774 -3.311 1.00 0.00 5 MET A C 5
ATOM 6770 O O . MET A 1 5 ? -17.101 -6.974 -3.931 1.00 0.00 5 MET A O 5
ATOM 6784 N N . ALA A 1 6 ? -15.066 -7.777 -3.395 1.00 0.00 6 ALA A N 5
ATOM 6785 C CA . ALA A 1 6 ? -14.352 -6.825 -4.234 1.00 0.00 6 ALA A CA 5
ATOM 6786 C C . ALA A 1 6 ? -14.467 -5.426 -3.653 1.00 0.00 6 ALA A C 5
ATOM 6787 O O . ALA A 1 6 ? -14.779 -4.465 -4.357 1.00 0.00 6 ALA A O 5
ATOM 6794 N N . VAL A 1 7 ? -14.247 -5.332 -2.349 1.00 0.00 7 VAL A N 5
ATOM 6795 C CA . VAL A 1 7 ? -14.365 -4.066 -1.639 1.00 0.00 7 VAL A CA 5
ATOM 6796 C C . VAL A 1 7 ? -13.481 -2.974 -2.249 1.00 0.00 7 VAL A C 5
ATOM 6797 O O . VAL A 1 7 ? -13.998 -1.987 -2.771 1.00 0.00 7 VAL A O 5
ATOM 6810 N N . PRO A 1 8 ? -12.140 -3.090 -2.158 1.00 0.00 8 PRO A N 5
ATOM 6811 C CA . PRO A 1 8 ? -11.222 -2.082 -2.658 1.00 0.00 8 PRO A CA 5
ATOM 6812 C C . PRO A 1 8 ? -10.436 -2.516 -3.912 1.00 0.00 8 PRO A C 5
ATOM 6813 O O . PRO A 1 8 ? -11.020 -2.797 -4.958 1.00 0.00 8 PRO A O 5
ATOM 6824 N N . LEU A 1 9 ? -9.103 -2.545 -3.790 1.00 0.00 9 LEU A N 5
ATOM 6825 C CA . LEU A 1 9 ? -8.202 -2.911 -4.878 1.00 0.00 9 LEU A CA 5
ATOM 6826 C C . LEU A 1 9 ? -8.463 -4.324 -5.396 1.00 0.00 9 LEU A C 5
ATOM 6827 O O . LEU A 1 9 ? -8.435 -5.293 -4.636 1.00 0.00 9 LEU A O 5
ATOM 6843 N N . THR A 1 10 ? -8.660 -4.435 -6.709 1.00 0.00 10 THR A N 5
ATOM 6844 C CA . THR A 1 10 ? -8.861 -5.725 -7.347 1.00 0.00 10 THR A CA 5
ATOM 6845 C C . THR A 1 10 ? -7.543 -6.196 -7.957 1.00 0.00 10 THR A C 5
ATOM 6846 O O . THR A 1 10 ? -6.960 -5.514 -8.800 1.00 0.00 10 THR A O 5
ATOM 6857 N N . PHE A 1 11 ? -7.075 -7.354 -7.521 1.00 0.00 11 PHE A N 5
ATOM 6858 C CA . PHE A 1 11 ? -5.821 -7.911 -8.015 1.00 0.00 11 PHE A CA 5
ATOM 6859 C C . PHE A 1 11 ? -6.054 -8.760 -9.266 1.00 0.00 11 PHE A C 5
ATOM 6860 O O . PHE A 1 11 ? -7.185 -8.891 -9.735 1.00 0.00 11 PHE A O 5
ATOM 6877 N N . THR A 1 12 ? -4.979 -9.327 -9.807 1.00 0.00 12 THR A N 5
ATOM 6878 C CA . THR A 1 12 ? -5.073 -10.157 -11.012 1.00 0.00 12 THR A CA 5
ATOM 6879 C C . THR A 1 12 ? -5.425 -11.605 -10.665 1.00 0.00 12 THR A C 5
ATOM 6880 O O . THR A 1 12 ? -5.935 -11.884 -9.590 1.00 0.00 12 THR A O 5
ATOM 6891 N N . ASP A 1 13 ? -5.149 -12.524 -11.583 1.00 0.00 13 ASP A N 5
ATOM 6892 C CA . ASP A 1 13 ? -5.427 -13.936 -11.355 1.00 0.00 13 ASP A CA 5
ATOM 6893 C C . ASP A 1 13 ? -4.216 -14.630 -10.748 1.00 0.00 13 ASP A C 5
ATOM 6894 O O . ASP A 1 13 ? -4.340 -15.443 -9.836 1.00 0.00 13 ASP A O 5
ATOM 6903 N N . ALA A 1 14 ? -3.047 -14.307 -11.279 1.00 0.00 14 ALA A N 5
ATOM 6904 C CA . ALA A 1 14 ? -1.800 -14.894 -10.816 1.00 0.00 14 ALA A CA 5
ATOM 6905 C C . ALA A 1 14 ? -1.554 -14.608 -9.349 1.00 0.00 14 ALA A C 5
ATOM 6906 O O . ALA A 1 14 ? -1.124 -15.486 -8.603 1.00 0.00 14 ALA A O 5
ATOM 6913 N N . ALA A 1 15 ? -1.840 -13.382 -8.921 1.00 0.00 15 ALA A N 5
ATOM 6914 C CA . ALA A 1 15 ? -1.652 -13.028 -7.522 1.00 0.00 15 ALA A CA 5
ATOM 6915 C C . ALA A 1 15 ? -2.379 -14.045 -6.657 1.00 0.00 15 ALA A C 5
ATOM 6916 O O . ALA A 1 15 ? -1.926 -14.402 -5.569 1.00 0.00 15 ALA A O 5
ATOM 6923 N N . ALA A 1 16 ? -3.487 -14.550 -7.187 1.00 0.00 16 ALA A N 5
ATOM 6924 C CA . ALA A 1 16 ? -4.259 -15.578 -6.507 1.00 0.00 16 ALA A CA 5
ATOM 6925 C C . ALA A 1 16 ? -3.505 -16.887 -6.573 1.00 0.00 16 ALA A C 5
ATOM 6926 O O . ALA A 1 16 ? -3.432 -17.640 -5.603 1.00 0.00 16 ALA A O 5
ATOM 6933 N N . ASN A 1 17 ? -2.959 -17.145 -7.756 1.00 0.00 17 ASN A N 5
ATOM 6934 C CA . ASN A 1 17 ? -2.213 -18.358 -8.024 1.00 0.00 17 ASN A CA 5
ATOM 6935 C C . ASN A 1 17 ? -1.075 -18.564 -7.032 1.00 0.00 17 ASN A C 5
ATOM 6936 O O . ASN A 1 17 ? -0.932 -19.640 -6.464 1.00 0.00 17 ASN A O 5
ATOM 6947 N N . LYS A 1 18 ? -0.255 -17.526 -6.811 1.00 0.00 18 LYS A N 5
ATOM 6948 C CA . LYS A 1 18 ? 0.858 -17.653 -5.882 1.00 0.00 18 LYS A CA 5
ATOM 6949 C C . LYS A 1 18 ? 0.346 -18.005 -4.490 1.00 0.00 18 LYS A C 5
ATOM 6950 O O . LYS A 1 18 ? 1.026 -18.689 -3.727 1.00 0.00 18 LYS A O 5
ATOM 6969 N N . VAL A 1 19 ? -0.873 -17.570 -4.179 1.00 0.00 19 VAL A N 5
ATOM 6970 C CA . VAL A 1 19 ? -1.477 -17.875 -2.892 1.00 0.00 19 VAL A CA 5
ATOM 6971 C C . VAL A 1 19 ? -1.925 -19.323 -2.858 1.00 0.00 19 VAL A C 5
ATOM 6972 O O . VAL A 1 19 ? -1.360 -20.147 -2.145 1.00 0.00 19 VAL A O 5
ATOM 6985 N N . LYS A 1 20 ? -2.948 -19.627 -3.653 1.00 0.00 20 LYS A N 5
ATOM 6986 C CA . LYS A 1 20 ? -3.507 -20.970 -3.742 1.00 0.00 20 LYS A CA 5
ATOM 6987 C C . LYS A 1 20 ? -2.455 -22.016 -4.100 1.00 0.00 20 LYS A C 5
ATOM 6988 O O . LYS A 1 20 ? -2.675 -23.210 -3.911 1.00 0.00 20 LYS A O 5
ATOM 7007 N N . SER A 1 21 ? -1.336 -21.574 -4.656 1.00 0.00 21 SER A N 5
ATOM 7008 C CA . SER A 1 21 ? -0.293 -22.496 -5.075 1.00 0.00 21 SER A CA 5
ATOM 7009 C C . SER A 1 21 ? 0.676 -22.837 -3.950 1.00 0.00 21 SER A C 5
ATOM 7010 O O . SER A 1 21 ? 1.017 -24.012 -3.759 1.00 0.00 21 SER A O 5
ATOM 7018 N N . LEU A 1 22 ? 1.127 -21.834 -3.220 1.00 0.00 22 LEU A N 5
ATOM 7019 C CA . LEU A 1 22 ? 2.067 -22.073 -2.138 1.00 0.00 22 LEU A CA 5
ATOM 7020 C C . LEU A 1 22 ? 1.333 -22.501 -0.885 1.00 0.00 22 LEU A C 5
ATOM 7021 O O . LEU A 1 22 ? 1.894 -23.211 -0.047 1.00 0.00 22 LEU A O 5
ATOM 7037 N N . ILE A 1 23 ? 0.077 -22.102 -0.749 1.00 0.00 23 ILE A N 5
ATOM 7038 C CA . ILE A 1 23 ? -0.712 -22.481 0.399 1.00 0.00 23 ILE A CA 5
ATOM 7039 C C . ILE A 1 23 ? -1.079 -23.942 0.312 1.00 0.00 23 ILE A C 5
ATOM 7040 O O . ILE A 1 23 ? -0.880 -24.713 1.256 1.00 0.00 23 ILE A O 5
ATOM 7056 N N . SER A 1 24 ? -1.574 -24.349 -0.852 1.00 0.00 24 SER A N 5
ATOM 7057 C CA . SER A 1 24 ? -1.924 -25.734 -1.088 1.00 0.00 24 SER A CA 5
ATOM 7058 C C . SER A 1 24 ? -0.690 -26.600 -0.863 1.00 0.00 24 SER A C 5
ATOM 7059 O O . SER A 1 24 ? -0.791 -27.792 -0.558 1.00 0.00 24 SER A O 5
ATOM 7067 N N . GLU A 1 25 ? 0.476 -25.977 -1.013 1.00 0.00 25 GLU A N 5
ATOM 7068 C CA . GLU A 1 25 ? 1.740 -26.658 -0.828 1.00 0.00 25 GLU A CA 5
ATOM 7069 C C . GLU A 1 25 ? 2.075 -26.751 0.655 1.00 0.00 25 GLU A C 5
ATOM 7070 O O . GLU A 1 25 ? 2.870 -27.595 1.065 1.00 0.00 25 GLU A O 5
ATOM 7082 N N . GLU A 1 26 ? 1.450 -25.893 1.464 1.00 0.00 26 GLU A N 5
ATOM 7083 C CA . GLU A 1 26 ? 1.679 -25.910 2.892 1.00 0.00 26 GLU A CA 5
ATOM 7084 C C . GLU A 1 26 ? 0.867 -27.026 3.528 1.00 0.00 26 GLU A C 5
ATOM 7085 O O . GLU A 1 26 ? 1.136 -27.440 4.663 1.00 0.00 26 GLU A O 5
ATOM 7097 N N . GLU A 1 27 ? -0.146 -27.483 2.805 1.00 0.00 27 GLU A N 5
ATOM 7098 C CA . GLU A 1 27 ? -1.032 -28.528 3.289 1.00 0.00 27 GLU A CA 5
ATOM 7099 C C . GLU A 1 27 ? -2.069 -27.922 4.221 1.00 0.00 27 GLU A C 5
ATOM 7100 O O . GLU A 1 27 ? -2.807 -28.635 4.896 1.00 0.00 27 GLU A O 5
ATOM 7112 N N . ASN A 1 28 ? -2.138 -26.587 4.232 1.00 0.00 28 ASN A N 5
ATOM 7113 C CA . ASN A 1 28 ? -3.105 -25.901 5.073 1.00 0.00 28 ASN A CA 5
ATOM 7114 C C . ASN A 1 28 ? -4.497 -26.396 4.751 1.00 0.00 28 ASN A C 5
ATOM 7115 O O . ASN A 1 28 ? -5.109 -27.096 5.560 1.00 0.00 28 ASN A O 5
ATOM 7126 N N . THR A 1 29 ? -4.985 -26.013 3.575 1.00 0.00 29 THR A N 5
ATOM 7127 C CA . THR A 1 29 ? -6.326 -26.412 3.141 1.00 0.00 29 THR A CA 5
ATOM 7128 C C . THR A 1 29 ? -6.878 -25.500 2.050 1.00 0.00 29 THR A C 5
ATOM 7129 O O . THR A 1 29 ? -7.455 -25.967 1.062 1.00 0.00 29 THR A O 5
ATOM 7140 N N . ASP A 1 30 ? -6.732 -24.196 2.242 1.00 0.00 30 ASP A N 5
ATOM 7141 C CA . ASP A 1 30 ? -7.245 -23.205 1.301 1.00 0.00 30 ASP A CA 5
ATOM 7142 C C . ASP A 1 30 ? -7.076 -21.827 1.908 1.00 0.00 30 ASP A C 5
ATOM 7143 O O . ASP A 1 30 ? -8.043 -21.163 2.282 1.00 0.00 30 ASP A O 5
ATOM 7152 N N . LEU A 1 31 ? -5.825 -21.438 2.037 1.00 0.00 31 LEU A N 5
ATOM 7153 C CA . LEU A 1 31 ? -5.454 -20.185 2.632 1.00 0.00 31 LEU A CA 5
ATOM 7154 C C . LEU A 1 31 ? -6.049 -18.987 1.913 1.00 0.00 31 LEU A C 5
ATOM 7155 O O . LEU A 1 31 ? -6.327 -19.025 0.717 1.00 0.00 31 LEU A O 5
ATOM 7171 N N . LYS A 1 32 ? -6.216 -17.917 2.677 1.00 0.00 32 LYS A N 5
ATOM 7172 C CA . LYS A 1 32 ? -6.756 -16.668 2.169 1.00 0.00 32 LYS A CA 5
ATOM 7173 C C . LYS A 1 32 ? -5.689 -15.582 2.255 1.00 0.00 32 LYS A C 5
ATOM 7174 O O . LYS A 1 32 ? -5.150 -15.320 3.329 1.00 0.00 32 LYS A O 5
ATOM 7193 N N . LEU A 1 33 ? -5.370 -14.968 1.124 1.00 0.00 33 LEU A N 5
ATOM 7194 C CA . LEU A 1 33 ? -4.355 -13.931 1.083 1.00 0.00 33 LEU A CA 5
ATOM 7195 C C . LEU A 1 33 ? -4.718 -12.766 1.993 1.00 0.00 33 LEU A C 5
ATOM 7196 O O . LEU A 1 33 ? -5.891 -12.455 2.181 1.00 0.00 33 LEU A O 5
ATOM 7212 N N . ARG A 1 34 ? -3.698 -12.111 2.537 1.00 0.00 34 ARG A N 5
ATOM 7213 C CA . ARG A 1 34 ? -3.904 -10.959 3.401 1.00 0.00 34 ARG A CA 5
ATOM 7214 C C . ARG A 1 34 ? -2.824 -9.916 3.149 1.00 0.00 34 ARG A C 5
ATOM 7215 O O . ARG A 1 34 ? -1.708 -10.015 3.657 1.00 0.00 34 ARG A O 5
ATOM 7236 N N . VAL A 1 35 ? -3.166 -8.928 2.341 1.00 0.00 35 VAL A N 5
ATOM 7237 C CA . VAL A 1 35 ? -2.235 -7.869 1.986 1.00 0.00 35 VAL A CA 5
ATOM 7238 C C . VAL A 1 35 ? -2.009 -6.873 3.114 1.00 0.00 35 VAL A C 5
ATOM 7239 O O . VAL A 1 35 ? -2.877 -6.642 3.955 1.00 0.00 35 VAL A O 5
ATOM 7252 N N . TYR A 1 36 ? -0.834 -6.266 3.079 1.00 0.00 36 TYR A N 5
ATOM 7253 C CA . TYR A 1 36 ? -0.438 -5.249 4.043 1.00 0.00 36 TYR A CA 5
ATOM 7254 C C . TYR A 1 36 ? 0.305 -4.141 3.309 1.00 0.00 36 TYR A C 5
ATOM 7255 O O . TYR A 1 36 ? 0.473 -4.206 2.091 1.00 0.00 36 TYR A O 5
ATOM 7273 N N . ILE A 1 37 ? 0.747 -3.124 4.032 1.00 0.00 37 ILE A N 5
ATOM 7274 C CA . ILE A 1 37 ? 1.462 -2.020 3.405 1.00 0.00 37 ILE A CA 5
ATOM 7275 C C . ILE A 1 37 ? 2.949 -2.339 3.254 1.00 0.00 37 ILE A C 5
ATOM 7276 O O . ILE A 1 37 ? 3.661 -2.519 4.242 1.00 0.00 37 ILE A O 5
ATOM 7292 N N . THR A 1 38 ? 3.406 -2.402 2.006 1.00 0.00 38 THR A N 5
ATOM 7293 C CA . THR A 1 38 ? 4.807 -2.692 1.713 1.00 0.00 38 THR A CA 5
ATOM 7294 C C . THR A 1 38 ? 5.223 -2.075 0.382 1.00 0.00 38 THR A C 5
ATOM 7295 O O . THR A 1 38 ? 6.051 -2.630 -0.342 1.00 0.00 38 THR A O 5
ATOM 7306 N N . GLY A 1 39 ? 4.640 -0.928 0.067 1.00 0.00 39 GLY A N 5
ATOM 7307 C CA . GLY A 1 39 ? 4.951 -0.245 -1.174 1.00 0.00 39 GLY A CA 5
ATOM 7308 C C . GLY A 1 39 ? 6.410 0.147 -1.279 1.00 0.00 39 GLY A C 5
ATOM 7309 O O . GLY A 1 39 ? 7.282 -0.519 -0.721 1.00 0.00 39 GLY A O 5
ATOM 7313 N N . GLY A 1 40 ? 6.674 1.229 -2.003 1.00 0.00 40 GLY A N 5
ATOM 7314 C CA . GLY A 1 40 ? 8.037 1.692 -2.176 1.00 0.00 40 GLY A CA 5
ATOM 7315 C C . GLY A 1 40 ? 8.439 2.727 -1.144 1.00 0.00 40 GLY A C 5
ATOM 7316 O O . GLY A 1 40 ? 9.287 3.580 -1.409 1.00 0.00 40 GLY A O 5
ATOM 7320 N N . GLY A 1 41 ? 7.831 2.654 0.036 1.00 0.00 41 GLY A N 5
ATOM 7321 C CA . GLY A 1 41 ? 8.147 3.596 1.093 1.00 0.00 41 GLY A CA 5
ATOM 7322 C C . GLY A 1 41 ? 7.081 4.660 1.258 1.00 0.00 41 GLY A C 5
ATOM 7323 O O . GLY A 1 41 ? 6.078 4.444 1.939 1.00 0.00 41 GLY A O 5
ATOM 7327 N N . CYS A 1 42 ? 7.298 5.814 0.636 1.00 0.00 42 CYS A N 5
ATOM 7328 C CA . CYS A 1 42 ? 6.348 6.917 0.717 1.00 0.00 42 CYS A CA 5
ATOM 7329 C C . CYS A 1 42 ? 5.106 6.629 -0.121 1.00 0.00 42 CYS A C 5
ATOM 7330 O O . CYS A 1 42 ? 4.012 7.100 0.191 1.00 0.00 42 CYS A O 5
ATOM 7338 N N . SER A 1 43 ? 5.283 5.855 -1.187 1.00 0.00 43 SER A N 5
ATOM 7339 C CA . SER A 1 43 ? 4.175 5.507 -2.070 1.00 0.00 43 SER A CA 5
ATOM 7340 C C . SER A 1 43 ? 3.589 4.147 -1.698 1.00 0.00 43 SER A C 5
ATOM 7341 O O . SER A 1 43 ? 3.890 3.598 -0.639 1.00 0.00 43 SER A O 5
ATOM 7349 N N . GLY A 1 44 ? 2.750 3.612 -2.580 1.00 0.00 44 GLY A N 5
ATOM 7350 C CA . GLY A 1 44 ? 2.132 2.324 -2.331 1.00 0.00 44 GLY A CA 5
ATOM 7351 C C . GLY A 1 44 ? 1.720 1.627 -3.612 1.00 0.00 44 GLY A C 5
ATOM 7352 O O . GLY A 1 44 ? 0.630 1.865 -4.132 1.00 0.00 44 GLY A O 5
ATOM 7356 N N . PHE A 1 45 ? 2.596 0.770 -4.129 1.00 0.00 45 PHE A N 5
ATOM 7357 C CA . PHE A 1 45 ? 2.310 0.049 -5.365 1.00 0.00 45 PHE A CA 5
ATOM 7358 C C . PHE A 1 45 ? 2.636 -1.443 -5.246 1.00 0.00 45 PHE A C 5
ATOM 7359 O O . PHE A 1 45 ? 2.408 -2.202 -6.184 1.00 0.00 45 PHE A O 5
ATOM 7376 N N . GLN A 1 46 ? 3.172 -1.864 -4.105 1.00 0.00 46 GLN A N 5
ATOM 7377 C CA . GLN A 1 46 ? 3.519 -3.268 -3.910 1.00 0.00 46 GLN A CA 5
ATOM 7378 C C . GLN A 1 46 ? 2.581 -3.942 -2.920 1.00 0.00 46 GLN A C 5
ATOM 7379 O O . GLN A 1 46 ? 1.719 -4.725 -3.305 1.00 0.00 46 GLN A O 5
ATOM 7393 N N . TYR A 1 47 ? 2.765 -3.643 -1.641 1.00 0.00 47 TYR A N 5
ATOM 7394 C CA . TYR A 1 47 ? 1.945 -4.232 -0.588 1.00 0.00 47 TYR A CA 5
ATOM 7395 C C . TYR A 1 47 ? 2.307 -5.700 -0.392 1.00 0.00 47 TYR A C 5
ATOM 7396 O O . TYR A 1 47 ? 2.187 -6.511 -1.311 1.00 0.00 47 TYR A O 5
ATOM 7414 N N . GLY A 1 48 ? 2.763 -6.028 0.811 1.00 0.00 48 GLY A N 5
ATOM 7415 C CA . GLY A 1 48 ? 3.157 -7.394 1.116 1.00 0.00 48 GLY A CA 5
ATOM 7416 C C . GLY A 1 48 ? 1.979 -8.336 1.265 1.00 0.00 48 GLY A C 5
ATOM 7417 O O . GLY A 1 48 ? 0.983 -8.001 1.905 1.00 0.00 48 GLY A O 5
ATOM 7421 N N . PHE A 1 49 ? 2.089 -9.514 0.653 1.00 0.00 49 PHE A N 5
ATOM 7422 C CA . PHE A 1 49 ? 1.027 -10.510 0.700 1.00 0.00 49 PHE A CA 5
ATOM 7423 C C . PHE A 1 49 ? 1.356 -11.673 1.629 1.00 0.00 49 PHE A C 5
ATOM 7424 O O . PHE A 1 49 ? 2.447 -12.241 1.576 1.00 0.00 49 PHE A O 5
ATOM 7441 N N . THR A 1 50 ? 0.379 -12.047 2.447 1.00 0.00 50 THR A N 5
ATOM 7442 C CA . THR A 1 50 ? 0.525 -13.177 3.363 1.00 0.00 50 THR A CA 5
ATOM 7443 C C . THR A 1 50 ? -0.660 -14.122 3.190 1.00 0.00 50 THR A C 5
ATOM 7444 O O . THR A 1 50 ? -1.677 -13.746 2.610 1.00 0.00 50 THR A O 5
ATOM 7455 N N . PHE A 1 51 ? -0.534 -15.343 3.686 1.00 0.00 51 PHE A N 5
ATOM 7456 C CA . PHE A 1 51 ? -1.604 -16.314 3.564 1.00 0.00 51 PHE A CA 5
ATOM 7457 C C . PHE A 1 51 ? -2.231 -16.572 4.915 1.00 0.00 51 PHE A C 5
ATOM 7458 O O . PHE A 1 51 ? -1.682 -17.306 5.743 1.00 0.00 51 PHE A O 5
ATOM 7475 N N . ASP A 1 52 ? -3.370 -15.941 5.149 1.00 0.00 52 ASP A N 5
ATOM 7476 C CA . ASP A 1 52 ? -4.086 -16.064 6.415 1.00 0.00 52 ASP A CA 5
ATOM 7477 C C . ASP A 1 52 ? -5.466 -16.692 6.229 1.00 0.00 52 ASP A C 5
ATOM 7478 O O . ASP A 1 52 ? -6.365 -16.100 5.632 1.00 0.00 52 ASP A O 5
ATOM 7487 N N . GLU A 1 53 ? -5.614 -17.904 6.735 1.00 0.00 53 GLU A N 5
ATOM 7488 C CA . GLU A 1 53 ? -6.869 -18.642 6.625 1.00 0.00 53 GLU A CA 5
ATOM 7489 C C . GLU A 1 53 ? -7.879 -18.219 7.691 1.00 0.00 53 GLU A C 5
ATOM 7490 O O . GLU A 1 53 ? -9.056 -18.556 7.603 1.00 0.00 53 GLU A O 5
ATOM 7502 N N . LYS A 1 54 ? -7.412 -17.502 8.707 1.00 0.00 54 LYS A N 5
ATOM 7503 C CA . LYS A 1 54 ? -8.282 -17.065 9.785 1.00 0.00 54 LYS A CA 5
ATOM 7504 C C . LYS A 1 54 ? -9.358 -16.097 9.275 1.00 0.00 54 LYS A C 5
ATOM 7505 O O . LYS A 1 54 ? -10.304 -16.520 8.611 1.00 0.00 54 LYS A O 5
ATOM 7524 N N . VAL A 1 55 ? -9.220 -14.813 9.600 1.00 0.00 55 VAL A N 5
ATOM 7525 C CA . VAL A 1 55 ? -10.200 -13.810 9.176 1.00 0.00 55 VAL A CA 5
ATOM 7526 C C . VAL A 1 55 ? -9.654 -12.399 9.275 1.00 0.00 55 VAL A C 5
ATOM 7527 O O . VAL A 1 55 ? -9.709 -11.632 8.315 1.00 0.00 55 VAL A O 5
ATOM 7540 N N . ASN A 1 56 ? -9.185 -12.048 10.463 1.00 0.00 56 ASN A N 5
ATOM 7541 C CA . ASN A 1 56 ? -8.683 -10.709 10.708 1.00 0.00 56 ASN A CA 5
ATOM 7542 C C . ASN A 1 56 ? -9.843 -9.735 10.589 1.00 0.00 56 ASN A C 5
ATOM 7543 O O . ASN A 1 56 ? -9.960 -9.008 9.601 1.00 0.00 56 ASN A O 5
ATOM 7554 N N . ASP A 1 57 ? -10.716 -9.762 11.590 1.00 0.00 57 ASP A N 5
ATOM 7555 C CA . ASP A 1 57 ? -11.905 -8.911 11.590 1.00 0.00 57 ASP A CA 5
ATOM 7556 C C . ASP A 1 57 ? -11.573 -7.467 11.209 1.00 0.00 57 ASP A C 5
ATOM 7557 O O . ASP A 1 57 ? -12.404 -6.773 10.620 1.00 0.00 57 ASP A O 5
ATOM 7566 N N . GLY A 1 58 ? -10.354 -7.028 11.504 1.00 0.00 58 GLY A N 5
ATOM 7567 C CA . GLY A 1 58 ? -9.946 -5.691 11.132 1.00 0.00 58 GLY A CA 5
ATOM 7568 C C . GLY A 1 58 ? -9.178 -5.723 9.830 1.00 0.00 58 GLY A C 5
ATOM 7569 O O . GLY A 1 58 ? -8.095 -5.158 9.722 1.00 0.00 58 GLY A O 5
ATOM 7573 N N . ASP A 1 59 ? -9.747 -6.414 8.845 1.00 0.00 59 ASP A N 5
ATOM 7574 C CA . ASP A 1 59 ? -9.121 -6.557 7.537 1.00 0.00 59 ASP A CA 5
ATOM 7575 C C . ASP A 1 59 ? -10.181 -6.792 6.463 1.00 0.00 59 ASP A C 5
ATOM 7576 O O . ASP A 1 59 ? -10.826 -7.838 6.449 1.00 0.00 59 ASP A O 5
ATOM 7585 N N . LEU A 1 60 ? -10.363 -5.827 5.556 1.00 0.00 60 LEU A N 5
ATOM 7586 C CA . LEU A 1 60 ? -11.351 -5.984 4.492 1.00 0.00 60 LEU A CA 5
ATOM 7587 C C . LEU A 1 60 ? -11.010 -7.220 3.682 1.00 0.00 60 LEU A C 5
ATOM 7588 O O . LEU A 1 60 ? -9.841 -7.592 3.593 1.00 0.00 60 LEU A O 5
ATOM 7604 N N . THR A 1 61 ? -12.010 -7.886 3.127 1.00 0.00 61 THR A N 5
ATOM 7605 C CA . THR A 1 61 ? -11.758 -9.113 2.383 1.00 0.00 61 THR A CA 5
ATOM 7606 C C . THR A 1 61 ? -12.375 -9.126 0.987 1.00 0.00 61 THR A C 5
ATOM 7607 O O . THR A 1 61 ? -13.565 -8.861 0.804 1.00 0.00 61 THR A O 5
ATOM 7618 N N . ILE A 1 62 ? -11.539 -9.476 0.022 1.00 0.00 62 ILE A N 5
ATOM 7619 C CA . ILE A 1 62 ? -11.914 -9.589 -1.376 1.00 0.00 62 ILE A CA 5
ATOM 7620 C C . ILE A 1 62 ? -11.576 -10.999 -1.860 1.00 0.00 62 ILE A C 5
ATOM 7621 O O . ILE A 1 62 ? -10.445 -11.448 -1.710 1.00 0.00 62 ILE A O 5
ATOM 7637 N N . GLU A 1 63 ? -12.551 -11.713 -2.410 1.00 0.00 63 GLU A N 5
ATOM 7638 C CA . GLU A 1 63 ? -12.312 -13.080 -2.869 1.00 0.00 63 GLU A CA 5
ATOM 7639 C C . GLU A 1 63 ? -11.223 -13.131 -3.936 1.00 0.00 63 GLU A C 5
ATOM 7640 O O . GLU A 1 63 ? -11.004 -12.160 -4.661 1.00 0.00 63 GLU A O 5
ATOM 7652 N N . LYS A 1 64 ? -10.543 -14.273 -4.027 1.00 0.00 64 LYS A N 5
ATOM 7653 C CA . LYS A 1 64 ? -9.478 -14.452 -5.006 1.00 0.00 64 LYS A CA 5
ATOM 7654 C C . LYS A 1 64 ? -9.854 -15.507 -6.036 1.00 0.00 64 LYS A C 5
ATOM 7655 O O . LYS A 1 64 ? -10.858 -16.203 -5.892 1.00 0.00 64 LYS A O 5
ATOM 7674 N N . SER A 1 65 ? -9.036 -15.606 -7.073 1.00 0.00 65 SER A N 5
ATOM 7675 C CA . SER A 1 65 ? -9.265 -16.566 -8.148 1.00 0.00 65 SER A CA 5
ATOM 7676 C C . SER A 1 65 ? -9.523 -17.976 -7.617 1.00 0.00 65 SER A C 5
ATOM 7677 O O . SER A 1 65 ? -10.388 -18.689 -8.121 1.00 0.00 65 SER A O 5
ATOM 7685 N N . GLY A 1 66 ? -8.758 -18.366 -6.604 1.00 0.00 66 GLY A N 5
ATOM 7686 C CA . GLY A 1 66 ? -8.916 -19.695 -6.040 1.00 0.00 66 GLY A CA 5
ATOM 7687 C C . GLY A 1 66 ? -8.974 -19.703 -4.527 1.00 0.00 66 GLY A C 5
ATOM 7688 O O . GLY A 1 66 ? -8.956 -20.757 -3.900 1.00 0.00 66 GLY A O 5
ATOM 7692 N N . VAL A 1 67 ? -9.042 -18.516 -3.928 1.00 0.00 67 VAL A N 5
ATOM 7693 C CA . VAL A 1 67 ? -9.098 -18.394 -2.471 1.00 0.00 67 VAL A CA 5
ATOM 7694 C C . VAL A 1 67 ? -9.775 -17.086 -2.061 1.00 0.00 67 VAL A C 5
ATOM 7695 O O . VAL A 1 67 ? -10.633 -16.575 -2.780 1.00 0.00 67 VAL A O 5
ATOM 7708 N N . GLN A 1 68 ? -9.384 -16.539 -0.909 1.00 0.00 68 GLN A N 5
ATOM 7709 C CA . GLN A 1 68 ? -9.955 -15.288 -0.426 1.00 0.00 68 GLN A CA 5
ATOM 7710 C C . GLN A 1 68 ? -8.856 -14.308 -0.014 1.00 0.00 68 GLN A C 5
ATOM 7711 O O . GLN A 1 68 ? -7.905 -14.680 0.672 1.00 0.00 68 GLN A O 5
ATOM 7725 N N . LEU A 1 69 ? -8.992 -13.056 -0.437 1.00 0.00 69 LEU A N 5
ATOM 7726 C CA . LEU A 1 69 ? -8.013 -12.026 -0.107 1.00 0.00 69 LEU A CA 5
ATOM 7727 C C . LEU A 1 69 ? -8.553 -11.096 0.978 1.00 0.00 69 LEU A C 5
ATOM 7728 O O . LEU A 1 69 ? -9.706 -10.691 0.936 1.00 0.00 69 LEU A O 5
ATOM 7744 N N . VAL A 1 70 ? -7.712 -10.762 1.953 1.00 0.00 70 VAL A N 5
ATOM 7745 C CA . VAL A 1 70 ? -8.116 -9.876 3.039 1.00 0.00 70 VAL A CA 5
ATOM 7746 C C . VAL A 1 70 ? -6.986 -8.894 3.364 1.00 0.00 70 VAL A C 5
ATOM 7747 O O . VAL A 1 70 ? -5.943 -9.276 3.886 1.00 0.00 70 VAL A O 5
ATOM 7760 N N . ILE A 1 71 ? -7.185 -7.626 3.025 1.00 0.00 71 ILE A N 5
ATOM 7761 C CA . ILE A 1 71 ? -6.155 -6.614 3.258 1.00 0.00 71 ILE A CA 5
ATOM 7762 C C . ILE A 1 71 ? -6.425 -5.791 4.513 1.00 0.00 71 ILE A C 5
ATOM 7763 O O . ILE A 1 71 ? -7.516 -5.836 5.081 1.00 0.00 71 ILE A O 5
ATOM 7779 N N . ASP A 1 72 ? -5.405 -5.055 4.945 1.00 0.00 72 ASP A N 5
ATOM 7780 C CA . ASP A 1 72 ? -5.499 -4.228 6.148 1.00 0.00 72 ASP A CA 5
ATOM 7781 C C . ASP A 1 72 ? -6.070 -2.841 5.854 1.00 0.00 72 ASP A C 5
ATOM 7782 O O . ASP A 1 72 ? -5.808 -2.260 4.800 1.00 0.00 72 ASP A O 5
ATOM 7791 N N . PRO A 1 73 ? -6.856 -2.289 6.800 1.00 0.00 73 PRO A N 5
ATOM 7792 C CA . PRO A 1 73 ? -7.466 -0.962 6.660 1.00 0.00 73 PRO A CA 5
ATOM 7793 C C . PRO A 1 73 ? -6.472 0.094 6.184 1.00 0.00 73 PRO A C 5
ATOM 7794 O O . PRO A 1 73 ? -6.784 0.915 5.325 1.00 0.00 73 PRO A O 5
ATOM 7805 N N . MET A 1 74 ? -5.268 0.072 6.746 1.00 0.00 74 MET A N 5
ATOM 7806 C CA . MET A 1 74 ? -4.241 1.027 6.367 1.00 0.00 74 MET A CA 5
ATOM 7807 C C . MET A 1 74 ? -3.987 0.942 4.865 1.00 0.00 74 MET A C 5
ATOM 7808 O O . MET A 1 74 ? -3.855 1.952 4.179 1.00 0.00 74 MET A O 5
ATOM 7822 N N . SER A 1 75 ? -3.951 -0.268 4.352 1.00 0.00 75 SER A N 5
ATOM 7823 C CA . SER A 1 75 ? -3.748 -0.467 2.931 1.00 0.00 75 SER A CA 5
ATOM 7824 C C . SER A 1 75 ? -5.038 -0.155 2.180 1.00 0.00 75 SER A C 5
ATOM 7825 O O . SER A 1 75 ? -5.010 0.334 1.052 1.00 0.00 75 SER A O 5
ATOM 7833 N N . LEU A 1 76 ? -6.173 -0.442 2.820 1.00 0.00 76 LEU A N 5
ATOM 7834 C CA . LEU A 1 76 ? -7.485 -0.207 2.221 1.00 0.00 76 LEU A CA 5
ATOM 7835 C C . LEU A 1 76 ? -7.553 1.156 1.540 1.00 0.00 76 LEU A C 5
ATOM 7836 O O . LEU A 1 76 ? -8.074 1.277 0.434 1.00 0.00 76 LEU A O 5
ATOM 7852 N N . GLN A 1 77 ? -7.034 2.175 2.209 1.00 0.00 77 GLN A N 5
ATOM 7853 C CA . GLN A 1 77 ? -7.049 3.524 1.664 1.00 0.00 77 GLN A CA 5
ATOM 7854 C C . GLN A 1 77 ? -5.894 3.736 0.682 1.00 0.00 77 GLN A C 5
ATOM 7855 O O . GLN A 1 77 ? -5.933 4.650 -0.140 1.00 0.00 77 GLN A O 5
ATOM 7869 N N . TYR A 1 78 ? -4.871 2.887 0.770 1.00 0.00 78 TYR A N 5
ATOM 7870 C CA . TYR A 1 78 ? -3.719 2.989 -0.115 1.00 0.00 78 TYR A CA 5
ATOM 7871 C C . TYR A 1 78 ? -3.983 2.295 -1.451 1.00 0.00 78 TYR A C 5
ATOM 7872 O O . TYR A 1 78 ? -3.575 2.778 -2.507 1.00 0.00 78 TYR A O 5
ATOM 7890 N N . LEU A 1 79 ? -4.637 1.139 -1.385 1.00 0.00 79 LEU A N 5
ATOM 7891 C CA . LEU A 1 79 ? -4.927 0.342 -2.580 1.00 0.00 79 LEU A CA 5
ATOM 7892 C C . LEU A 1 79 ? -6.270 0.684 -3.232 1.00 0.00 79 LEU A C 5
ATOM 7893 O O . LEU A 1 79 ? -6.528 0.286 -4.363 1.00 0.00 79 LEU A O 5
ATOM 7909 N N . ILE A 1 80 ? -7.135 1.375 -2.496 1.00 0.00 80 ILE A N 5
ATOM 7910 C CA . ILE A 1 80 ? -8.484 1.722 -2.977 1.00 0.00 80 ILE A CA 5
ATOM 7911 C C . ILE A 1 80 ? -8.653 1.592 -4.495 1.00 0.00 80 ILE A C 5
ATOM 7912 O O . ILE A 1 80 ? -7.942 2.213 -5.284 1.00 0.00 80 ILE A O 5
ATOM 7928 N N . GLY A 1 81 ? -9.635 0.775 -4.863 1.00 0.00 81 GLY A N 5
ATOM 7929 C CA . GLY A 1 81 ? -9.984 0.524 -6.254 1.00 0.00 81 GLY A CA 5
ATOM 7930 C C . GLY A 1 81 ? -8.825 0.543 -7.239 1.00 0.00 81 GLY A C 5
ATOM 7931 O O . GLY A 1 81 ? -9.017 0.890 -8.405 1.00 0.00 81 GLY A O 5
ATOM 7935 N N . GLY A 1 82 ? -7.635 0.153 -6.802 1.00 0.00 82 GLY A N 5
ATOM 7936 C CA . GLY A 1 82 ? -6.500 0.125 -7.712 1.00 0.00 82 GLY A CA 5
ATOM 7937 C C . GLY A 1 82 ? -6.456 -1.166 -8.511 1.00 0.00 82 GLY A C 5
ATOM 7938 O O . GLY A 1 82 ? -7.497 -1.763 -8.787 1.00 0.00 82 GLY A O 5
ATOM 7942 N N . THR A 1 83 ? -5.257 -1.609 -8.875 1.00 0.00 83 THR A N 5
ATOM 7943 C CA . THR A 1 83 ? -5.096 -2.847 -9.634 1.00 0.00 83 THR A CA 5
ATOM 7944 C C . THR A 1 83 ? -3.758 -3.504 -9.304 1.00 0.00 83 THR A C 5
ATOM 7945 O O . THR A 1 83 ? -2.724 -2.839 -9.266 1.00 0.00 83 THR A O 5
ATOM 7956 N N . VAL A 1 84 ? -3.781 -4.815 -9.069 1.00 0.00 84 VAL A N 5
ATOM 7957 C CA . VAL A 1 84 ? -2.559 -5.546 -8.746 1.00 0.00 84 VAL A CA 5
ATOM 7958 C C . VAL A 1 84 ? -2.398 -6.779 -9.621 1.00 0.00 84 VAL A C 5
ATOM 7959 O O . VAL A 1 84 ? -3.377 -7.372 -10.071 1.00 0.00 84 VAL A O 5
ATOM 7972 N N . ASP A 1 85 ? -1.150 -7.173 -9.829 1.00 0.00 85 ASP A N 5
ATOM 7973 C CA . ASP A 1 85 ? -0.847 -8.356 -10.617 1.00 0.00 85 ASP A CA 5
ATOM 7974 C C . ASP A 1 85 ? 0.458 -8.992 -10.157 1.00 0.00 85 ASP A C 5
ATOM 7975 O O . ASP A 1 85 ? 1.406 -8.297 -9.794 1.00 0.00 85 ASP A O 5
ATOM 7984 N N . TYR A 1 86 ? 0.498 -10.318 -10.174 1.00 0.00 86 TYR A N 5
ATOM 7985 C CA . TYR A 1 86 ? 1.680 -11.054 -9.758 1.00 0.00 86 TYR A CA 5
ATOM 7986 C C . TYR A 1 86 ? 2.244 -11.868 -10.914 1.00 0.00 86 TYR A C 5
ATOM 7987 O O . TYR A 1 86 ? 1.497 -12.450 -11.700 1.00 0.00 86 TYR A O 5
ATOM 8005 N N . THR A 1 87 ? 3.563 -11.908 -11.010 1.00 0.00 87 THR A N 5
ATOM 8006 C CA . THR A 1 87 ? 4.219 -12.660 -12.070 1.00 0.00 87 THR A CA 5
ATOM 8007 C C . THR A 1 87 ? 5.583 -13.171 -11.618 1.00 0.00 87 THR A C 5
ATOM 8008 O O . THR A 1 87 ? 6.599 -12.498 -11.798 1.00 0.00 87 THR A O 5
ATOM 8019 N N . GLU A 1 88 ? 5.603 -14.366 -11.038 1.00 0.00 88 GLU A N 5
ATOM 8020 C CA . GLU A 1 88 ? 6.851 -14.963 -10.572 1.00 0.00 88 GLU A CA 5
ATOM 8021 C C . GLU A 1 88 ? 7.385 -15.970 -11.579 1.00 0.00 88 GLU A C 5
ATOM 8022 O O . GLU A 1 88 ? 6.660 -16.423 -12.468 1.00 0.00 88 GLU A O 5
ATOM 8034 N N . GLY A 1 89 ? 8.659 -16.319 -11.433 1.00 0.00 89 GLY A N 5
ATOM 8035 C CA . GLY A 1 89 ? 9.274 -17.273 -12.335 1.00 0.00 89 GLY A CA 5
ATOM 8036 C C . GLY A 1 89 ? 10.734 -17.527 -12.013 1.00 0.00 89 GLY A C 5
ATOM 8037 O O . GLY A 1 89 ? 11.055 -18.113 -10.979 1.00 0.00 89 GLY A O 5
ATOM 8041 N N . LEU A 1 90 ? 11.619 -17.079 -12.897 1.00 0.00 90 LEU A N 5
ATOM 8042 C CA . LEU A 1 90 ? 13.054 -17.252 -12.697 1.00 0.00 90 LEU A CA 5
ATOM 8043 C C . LEU A 1 90 ? 13.656 -16.034 -11.994 1.00 0.00 90 LEU A C 5
ATOM 8044 O O . LEU A 1 90 ? 14.315 -16.170 -10.967 1.00 0.00 90 LEU A O 5
ATOM 8060 N N . GLU A 1 91 ? 13.420 -14.860 -12.561 1.00 0.00 91 GLU A N 5
ATOM 8061 C CA . GLU A 1 91 ? 13.936 -13.622 -11.988 1.00 0.00 91 GLU A CA 5
ATOM 8062 C C . GLU A 1 91 ? 13.463 -13.449 -10.547 1.00 0.00 91 GLU A C 5
ATOM 8063 O O . GLU A 1 91 ? 14.077 -12.725 -9.764 1.00 0.00 91 GLU A O 5
ATOM 8075 N N . GLY A 1 92 ? 12.365 -14.116 -10.205 1.00 0.00 92 GLY A N 5
ATOM 8076 C CA . GLY A 1 92 ? 11.827 -14.022 -8.861 1.00 0.00 92 GLY A CA 5
ATOM 8077 C C . GLY A 1 92 ? 10.429 -13.442 -8.840 1.00 0.00 92 GLY A C 5
ATOM 8078 O O . GLY A 1 92 ? 10.079 -12.619 -9.687 1.00 0.00 92 GLY A O 5
ATOM 8082 N N . SER A 1 93 ? 9.624 -13.873 -7.876 1.00 0.00 93 SER A N 5
ATOM 8083 C CA . SER A 1 93 ? 8.255 -13.394 -7.755 1.00 0.00 93 SER A CA 5
ATOM 8084 C C . SER A 1 93 ? 8.212 -11.886 -7.559 1.00 0.00 93 SER A C 5
ATOM 8085 O O . SER A 1 93 ? 8.462 -11.380 -6.465 1.00 0.00 93 SER A O 5
ATOM 8093 N N . ARG A 1 94 ? 7.874 -11.174 -8.630 1.00 0.00 94 ARG A N 5
ATOM 8094 C CA . ARG A 1 94 ? 7.775 -9.723 -8.578 1.00 0.00 94 ARG A CA 5
ATOM 8095 C C . ARG A 1 94 ? 6.320 -9.310 -8.404 1.00 0.00 94 ARG A C 5
ATOM 8096 O O . ARG A 1 94 ? 5.416 -9.950 -8.938 1.00 0.00 94 ARG A O 5
ATOM 8117 N N . PHE A 1 95 ? 6.096 -8.250 -7.640 1.00 0.00 95 PHE A N 5
ATOM 8118 C CA . PHE A 1 95 ? 4.745 -7.773 -7.386 1.00 0.00 95 PHE A CA 5
ATOM 8119 C C . PHE A 1 95 ? 4.583 -6.321 -7.812 1.00 0.00 95 PHE A C 5
ATOM 8120 O O . PHE A 1 95 ? 5.380 -5.462 -7.433 1.00 0.00 95 PHE A O 5
ATOM 8137 N N . THR A 1 96 ? 3.550 -6.050 -8.602 1.00 0.00 96 THR A N 5
ATOM 8138 C CA . THR A 1 96 ? 3.297 -4.693 -9.075 1.00 0.00 96 THR A CA 5
ATOM 8139 C C . THR A 1 96 ? 1.822 -4.326 -8.957 1.00 0.00 96 THR A C 5
ATOM 8140 O O . THR A 1 96 ? 0.951 -5.027 -9.471 1.00 0.00 96 THR A O 5
ATOM 8151 N N . VAL A 1 97 ? 1.555 -3.214 -8.279 1.00 0.00 97 VAL A N 5
ATOM 8152 C CA . VAL A 1 97 ? 0.190 -2.733 -8.091 1.00 0.00 97 VAL A CA 5
ATOM 8153 C C . VAL A 1 97 ? 0.051 -1.309 -8.620 1.00 0.00 97 VAL A C 5
ATOM 8154 O O . VAL A 1 97 ? 1.049 -0.634 -8.870 1.00 0.00 97 VAL A O 5
ATOM 8167 N N . ASN A 1 98 ? -1.185 -0.856 -8.797 1.00 0.00 98 ASN A N 5
ATOM 8168 C CA . ASN A 1 98 ? -1.430 0.490 -9.306 1.00 0.00 98 ASN A CA 5
ATOM 8169 C C . ASN A 1 98 ? -2.711 1.081 -8.727 1.00 0.00 98 ASN A C 5
ATOM 8170 O O . ASN A 1 98 ? -3.776 0.469 -8.790 1.00 0.00 98 ASN A O 5
ATOM 8181 N N . ASN A 1 99 ? -2.598 2.281 -8.167 1.00 0.00 99 ASN A N 5
ATOM 8182 C CA . ASN A 1 99 ? -3.745 2.967 -7.579 1.00 0.00 99 ASN A CA 5
ATOM 8183 C C . ASN A 1 99 ? -3.656 4.471 -7.839 1.00 0.00 99 ASN A C 5
ATOM 8184 O O . ASN A 1 99 ? -2.613 4.972 -8.257 1.00 0.00 99 ASN A O 5
ATOM 8195 N N . PRO A 1 100 ? -4.753 5.214 -7.604 1.00 0.00 100 PRO A N 5
ATOM 8196 C CA . PRO A 1 100 ? -4.785 6.664 -7.827 1.00 0.00 100 PRO A CA 5
ATOM 8197 C C . PRO A 1 100 ? -3.765 7.415 -6.977 1.00 0.00 100 PRO A C 5
ATOM 8198 O O . PRO A 1 100 ? -3.031 8.265 -7.479 1.00 0.00 100 PRO A O 5
ATOM 8209 N N . ASN A 1 101 ? -3.728 7.102 -5.687 1.00 0.00 101 ASN A N 5
ATOM 8210 C CA . ASN A 1 101 ? -2.799 7.756 -4.770 1.00 0.00 101 ASN A CA 5
ATOM 8211 C C . ASN A 1 101 ? -1.357 7.301 -5.014 1.00 0.00 101 ASN A C 5
ATOM 8212 O O . ASN A 1 101 ? -0.414 7.913 -4.512 1.00 0.00 101 ASN A O 5
ATOM 8223 N N . ALA A 1 102 ? -1.191 6.228 -5.783 1.00 0.00 102 ALA A N 5
ATOM 8224 C CA . ALA A 1 102 ? 0.135 5.704 -6.083 1.00 0.00 102 ALA A CA 5
ATOM 8225 C C . ALA A 1 102 ? 0.622 6.190 -7.444 1.00 0.00 102 ALA A C 5
ATOM 8226 O O . ALA A 1 102 ? 1.297 5.460 -8.171 1.00 0.00 102 ALA A O 5
ATOM 8233 N N . THR A 1 103 ? 0.276 7.428 -7.784 1.00 0.00 103 THR A N 5
ATOM 8234 C CA . THR A 1 103 ? 0.677 8.011 -9.058 1.00 0.00 103 THR A CA 5
ATOM 8235 C C . THR A 1 103 ? 1.434 9.319 -8.844 1.00 0.00 103 THR A C 5
ATOM 8236 O O . THR A 1 103 ? 1.021 10.164 -8.049 1.00 0.00 103 THR A O 5
ATOM 8247 N N . SER A 1 104 ? 2.541 9.479 -9.560 1.00 0.00 104 SER A N 5
ATOM 8248 C CA . SER A 1 104 ? 3.356 10.684 -9.449 1.00 0.00 104 SER A CA 5
ATOM 8249 C C . SER A 1 104 ? 3.863 10.871 -8.023 1.00 0.00 104 SER A C 5
ATOM 8250 O O . SER A 1 104 ? 3.131 11.335 -7.149 1.00 0.00 104 SER A O 5
ATOM 8258 N N . THR A 1 105 ? 5.121 10.506 -7.795 1.00 0.00 105 THR A N 5
ATOM 8259 C CA . THR A 1 105 ? 5.726 10.634 -6.474 1.00 0.00 105 THR A CA 5
ATOM 8260 C C . THR A 1 105 ? 7.239 10.788 -6.581 1.00 0.00 105 THR A C 5
ATOM 8261 O O . THR A 1 105 ? 7.989 9.839 -6.348 1.00 0.00 105 THR A O 5
ATOM 8272 N N . CYS A 1 106 ? 7.682 11.989 -6.936 1.00 0.00 106 CYS A N 5
ATOM 8273 C CA . CYS A 1 106 ? 9.107 12.270 -7.076 1.00 0.00 106 CYS A CA 5
ATOM 8274 C C . CYS A 1 106 ? 9.413 13.715 -6.697 1.00 0.00 106 CYS A C 5
ATOM 8275 O O . CYS A 1 106 ? 10.247 14.369 -7.323 1.00 0.00 106 CYS A O 5
ATOM 8283 N N . GLY A 1 107 ? 8.733 14.207 -5.667 1.00 0.00 107 GLY A N 5
ATOM 8284 C CA . GLY A 1 107 ? 8.947 15.572 -5.222 1.00 0.00 107 GLY A CA 5
ATOM 8285 C C . GLY A 1 107 ? 8.403 15.830 -3.825 1.00 0.00 107 GLY A C 5
ATOM 8286 O O . GLY A 1 107 ? 8.960 16.639 -3.081 1.00 0.00 107 GLY A O 5
ATOM 8290 N N . CYS A 1 108 ? 7.317 15.148 -3.461 1.00 0.00 108 CYS A N 5
ATOM 8291 C CA . CYS A 1 108 ? 6.716 15.321 -2.144 1.00 0.00 108 CYS A CA 5
ATOM 8292 C C . CYS A 1 108 ? 7.687 14.901 -1.045 1.00 0.00 108 CYS A C 5
ATOM 8293 O O . CYS A 1 108 ? 7.640 13.769 -0.562 1.00 0.00 108 CYS A O 5
ATOM 8301 N N . GLY A 1 109 ? 8.564 15.818 -0.655 1.00 0.00 109 GLY A N 5
ATOM 8302 C CA . GLY A 1 109 ? 9.534 15.524 0.383 1.00 0.00 109 GLY A CA 5
ATOM 8303 C C . GLY A 1 109 ? 9.770 16.703 1.307 1.00 0.00 109 GLY A C 5
ATOM 8304 O O . GLY A 1 109 ? 10.346 17.711 0.901 1.00 0.00 109 GLY A O 5
ATOM 8308 N N . SER A 1 110 ? 9.323 16.575 2.551 1.00 0.00 110 SER A N 5
ATOM 8309 C CA . SER A 1 110 ? 9.488 17.638 3.536 1.00 0.00 110 SER A CA 5
ATOM 8310 C C . SER A 1 110 ? 8.780 18.911 3.084 1.00 0.00 110 SER A C 5
ATOM 8311 O O . SER A 1 110 ? 8.354 19.023 1.935 1.00 0.00 110 SER A O 5
ATOM 8319 N N . SER A 1 111 ? 8.658 19.869 3.998 1.00 0.00 111 SER A N 5
ATOM 8320 C CA . SER A 1 111 ? 8.001 21.136 3.695 1.00 0.00 111 SER A CA 5
ATOM 8321 C C . SER A 1 111 ? 8.866 22.314 4.129 1.00 0.00 111 SER A C 5
ATOM 8322 O O . SER A 1 111 ? 10.025 22.141 4.508 1.00 0.00 111 SER A O 5
ATOM 8330 N N . PHE A 1 112 ? 8.294 23.513 4.075 1.00 0.00 112 PHE A N 5
ATOM 8331 C CA . PHE A 1 112 ? 9.013 24.721 4.464 1.00 0.00 112 PHE A CA 5
ATOM 8332 C C . PHE A 1 112 ? 10.242 24.928 3.593 1.00 0.00 112 PHE A C 5
ATOM 8333 O O . PHE A 1 112 ? 10.460 24.207 2.619 1.00 0.00 112 PHE A O 5
ATOM 8350 N N . SER A 1 113 ? 11.051 25.915 3.959 1.00 0.00 113 SER A N 5
ATOM 8351 C CA . SER A 1 113 ? 12.268 26.215 3.226 1.00 0.00 113 SER A CA 5
ATOM 8352 C C . SER A 1 113 ? 13.480 25.642 3.946 1.00 0.00 113 SER A C 5
ATOM 8353 O O . SER A 1 113 ? 13.421 25.325 5.135 1.00 0.00 113 SER A O 5
ATOM 8361 N N . ILE A 1 114 ? 14.577 25.510 3.215 1.00 0.00 114 ILE A N 5
ATOM 8362 C CA . ILE A 1 114 ? 15.814 24.974 3.765 1.00 0.00 114 ILE A CA 5
ATOM 8363 C C . ILE A 1 114 ? 16.165 25.627 5.101 1.00 0.00 114 ILE A C 5
ATOM 8364 O O . ILE A 1 114 ? 17.004 25.061 5.833 1.00 0.00 114 ILE A O 5
ATOM 8381 N N . MET A 1 1 ? -20.430 -4.164 -12.263 1.00 0.00 1 MET A N 6
ATOM 8382 C CA . MET A 1 1 ? -19.537 -4.200 -11.075 1.00 0.00 1 MET A CA 6
ATOM 8383 C C . MET A 1 1 ? -20.129 -5.060 -9.967 1.00 0.00 1 MET A C 6
ATOM 8384 O O . MET A 1 1 ? -21.205 -5.639 -10.125 1.00 0.00 1 MET A O 6
ATOM 8400 N N . ILE A 1 2 ? -19.423 -5.140 -8.843 1.00 0.00 2 ILE A N 6
ATOM 8401 C CA . ILE A 1 2 ? -19.882 -5.928 -7.706 1.00 0.00 2 ILE A CA 6
ATOM 8402 C C . ILE A 1 2 ? -20.541 -5.040 -6.663 1.00 0.00 2 ILE A C 6
ATOM 8403 O O . ILE A 1 2 ? -20.938 -3.909 -6.946 1.00 0.00 2 ILE A O 6
ATOM 8419 N N . ASP A 1 3 ? -20.665 -5.563 -5.449 1.00 0.00 3 ASP A N 6
ATOM 8420 C CA . ASP A 1 3 ? -21.283 -4.825 -4.350 1.00 0.00 3 ASP A CA 6
ATOM 8421 C C . ASP A 1 3 ? -20.793 -5.354 -3.007 1.00 0.00 3 ASP A C 6
ATOM 8422 O O . ASP A 1 3 ? -20.269 -4.601 -2.185 1.00 0.00 3 ASP A O 6
ATOM 8431 N N . ASP A 1 4 ? -20.974 -6.653 -2.785 1.00 0.00 4 ASP A N 6
ATOM 8432 C CA . ASP A 1 4 ? -20.553 -7.283 -1.539 1.00 0.00 4 ASP A CA 6
ATOM 8433 C C . ASP A 1 4 ? -19.042 -7.494 -1.525 1.00 0.00 4 ASP A C 6
ATOM 8434 O O . ASP A 1 4 ? -18.318 -6.861 -0.754 1.00 0.00 4 ASP A O 6
ATOM 8443 N N . MET A 1 5 ? -18.568 -8.384 -2.389 1.00 0.00 5 MET A N 6
ATOM 8444 C CA . MET A 1 5 ? -17.142 -8.680 -2.483 1.00 0.00 5 MET A CA 6
ATOM 8445 C C . MET A 1 5 ? -16.429 -7.640 -3.342 1.00 0.00 5 MET A C 6
ATOM 8446 O O . MET A 1 5 ? -17.047 -6.671 -3.787 1.00 0.00 5 MET A O 6
ATOM 8460 N N . ALA A 1 6 ? -15.134 -7.844 -3.566 1.00 0.00 6 ALA A N 6
ATOM 8461 C CA . ALA A 1 6 ? -14.355 -6.916 -4.366 1.00 0.00 6 ALA A CA 6
ATOM 8462 C C . ALA A 1 6 ? -14.345 -5.528 -3.731 1.00 0.00 6 ALA A C 6
ATOM 8463 O O . ALA A 1 6 ? -14.420 -4.516 -4.425 1.00 0.00 6 ALA A O 6
ATOM 8470 N N . VAL A 1 7 ? -14.277 -5.498 -2.403 1.00 0.00 7 VAL A N 6
ATOM 8471 C CA . VAL A 1 7 ? -14.294 -4.237 -1.656 1.00 0.00 7 VAL A CA 6
ATOM 8472 C C . VAL A 1 7 ? -13.426 -3.148 -2.300 1.00 0.00 7 VAL A C 6
ATOM 8473 O O . VAL A 1 7 ? -13.968 -2.229 -2.915 1.00 0.00 7 VAL A O 6
ATOM 8486 N N . PRO A 1 8 ? -12.078 -3.181 -2.158 1.00 0.00 8 PRO A N 6
ATOM 8487 C CA . PRO A 1 8 ? -11.206 -2.156 -2.711 1.00 0.00 8 PRO A CA 6
ATOM 8488 C C . PRO A 1 8 ? -10.395 -2.630 -3.932 1.00 0.00 8 PRO A C 6
ATOM 8489 O O . PRO A 1 8 ? -10.961 -3.008 -4.958 1.00 0.00 8 PRO A O 6
ATOM 8500 N N . LEU A 1 9 ? -9.062 -2.592 -3.806 1.00 0.00 9 LEU A N 6
ATOM 8501 C CA . LEU A 1 9 ? -8.147 -2.992 -4.870 1.00 0.00 9 LEU A CA 6
ATOM 8502 C C . LEU A 1 9 ? -8.352 -4.442 -5.299 1.00 0.00 9 LEU A C 6
ATOM 8503 O O . LEU A 1 9 ? -8.288 -5.361 -4.483 1.00 0.00 9 LEU A O 6
ATOM 8519 N N . THR A 1 10 ? -8.539 -4.635 -6.602 1.00 0.00 10 THR A N 6
ATOM 8520 C CA . THR A 1 10 ? -8.684 -5.964 -7.168 1.00 0.00 10 THR A CA 6
ATOM 8521 C C . THR A 1 10 ? -7.378 -6.366 -7.843 1.00 0.00 10 THR A C 6
ATOM 8522 O O . THR A 1 10 ? -6.911 -5.686 -8.757 1.00 0.00 10 THR A O 6
ATOM 8533 N N . PHE A 1 11 ? -6.788 -7.461 -7.393 1.00 0.00 11 PHE A N 6
ATOM 8534 C CA . PHE A 1 11 ? -5.535 -7.927 -7.967 1.00 0.00 11 PHE A CA 6
ATOM 8535 C C . PHE A 1 11 ? -5.792 -8.816 -9.181 1.00 0.00 11 PHE A C 6
ATOM 8536 O O . PHE A 1 11 ? -6.941 -9.037 -9.566 1.00 0.00 11 PHE A O 6
ATOM 8553 N N . THR A 1 12 ? -4.721 -9.309 -9.793 1.00 0.00 12 THR A N 6
ATOM 8554 C CA . THR A 1 12 ? -4.846 -10.155 -10.979 1.00 0.00 12 THR A CA 6
ATOM 8555 C C . THR A 1 12 ? -5.209 -11.594 -10.610 1.00 0.00 12 THR A C 6
ATOM 8556 O O . THR A 1 12 ? -5.668 -11.869 -9.508 1.00 0.00 12 THR A O 6
ATOM 8567 N N . ASP A 1 13 ? -4.992 -12.508 -11.547 1.00 0.00 13 ASP A N 6
ATOM 8568 C CA . ASP A 1 13 ? -5.286 -13.917 -11.336 1.00 0.00 13 ASP A CA 6
ATOM 8569 C C . ASP A 1 13 ? -4.074 -14.635 -10.766 1.00 0.00 13 ASP A C 6
ATOM 8570 O O . ASP A 1 13 ? -4.189 -15.447 -9.851 1.00 0.00 13 ASP A O 6
ATOM 8579 N N . ALA A 1 14 ? -2.907 -14.326 -11.317 1.00 0.00 14 ALA A N 6
ATOM 8580 C CA . ALA A 1 14 ? -1.665 -14.939 -10.876 1.00 0.00 14 ALA A CA 6
ATOM 8581 C C . ALA A 1 14 ? -1.433 -14.683 -9.397 1.00 0.00 14 ALA A C 6
ATOM 8582 O O . ALA A 1 14 ? -1.087 -15.596 -8.650 1.00 0.00 14 ALA A O 6
ATOM 8589 N N . ALA A 1 15 ? -1.651 -13.444 -8.965 1.00 0.00 15 ALA A N 6
ATOM 8590 C CA . ALA A 1 15 ? -1.486 -13.117 -7.557 1.00 0.00 15 ALA A CA 6
ATOM 8591 C C . ALA A 1 15 ? -2.306 -14.099 -6.725 1.00 0.00 15 ALA A C 6
ATOM 8592 O O . ALA A 1 15 ? -1.923 -14.482 -5.620 1.00 0.00 15 ALA A O 6
ATOM 8599 N N . ALA A 1 16 ? -3.417 -14.544 -7.312 1.00 0.00 16 ALA A N 6
ATOM 8600 C CA . ALA A 1 16 ? -4.283 -15.530 -6.687 1.00 0.00 16 ALA A CA 6
ATOM 8601 C C . ALA A 1 16 ? -3.574 -16.863 -6.712 1.00 0.00 16 ALA A C 6
ATOM 8602 O O . ALA A 1 16 ? -3.558 -17.609 -5.732 1.00 0.00 16 ALA A O 6
ATOM 8609 N N . ASN A 1 17 ? -2.978 -17.144 -7.868 1.00 0.00 17 ASN A N 6
ATOM 8610 C CA . ASN A 1 17 ? -2.239 -18.372 -8.088 1.00 0.00 17 ASN A CA 6
ATOM 8611 C C . ASN A 1 17 ? -1.103 -18.519 -7.086 1.00 0.00 17 ASN A C 6
ATOM 8612 O O . ASN A 1 17 ? -0.908 -19.579 -6.500 1.00 0.00 17 ASN A O 6
ATOM 8623 N N . LYS A 1 18 ? -0.353 -17.435 -6.883 1.00 0.00 18 LYS A N 6
ATOM 8624 C CA . LYS A 1 18 ? 0.759 -17.445 -5.945 1.00 0.00 18 LYS A CA 6
ATOM 8625 C C . LYS A 1 18 ? 0.283 -17.893 -4.570 1.00 0.00 18 LYS A C 6
ATOM 8626 O O . LYS A 1 18 ? 1.036 -18.492 -3.805 1.00 0.00 18 LYS A O 6
ATOM 8645 N N . VAL A 1 19 ? -0.975 -17.597 -4.269 1.00 0.00 19 VAL A N 6
ATOM 8646 C CA . VAL A 1 19 ? -1.566 -17.959 -2.994 1.00 0.00 19 VAL A CA 6
ATOM 8647 C C . VAL A 1 19 ? -2.108 -19.381 -3.016 1.00 0.00 19 VAL A C 6
ATOM 8648 O O . VAL A 1 19 ? -1.576 -20.259 -2.349 1.00 0.00 19 VAL A O 6
ATOM 8661 N N . LYS A 1 20 ? -3.174 -19.584 -3.781 1.00 0.00 20 LYS A N 6
ATOM 8662 C CA . LYS A 1 20 ? -3.816 -20.889 -3.892 1.00 0.00 20 LYS A CA 6
ATOM 8663 C C . LYS A 1 20 ? -2.834 -21.994 -4.261 1.00 0.00 20 LYS A C 6
ATOM 8664 O O . LYS A 1 20 ? -3.130 -23.181 -4.089 1.00 0.00 20 LYS A O 6
ATOM 8683 N N . SER A 1 21 ? -1.695 -21.623 -4.824 1.00 0.00 21 SER A N 6
ATOM 8684 C CA . SER A 1 21 ? -0.718 -22.607 -5.269 1.00 0.00 21 SER A CA 6
ATOM 8685 C C . SER A 1 21 ? 0.262 -23.009 -4.174 1.00 0.00 21 SER A C 6
ATOM 8686 O O . SER A 1 21 ? 0.531 -24.197 -3.991 1.00 0.00 21 SER A O 6
ATOM 8694 N N . LEU A 1 22 ? 0.804 -22.041 -3.459 1.00 0.00 22 LEU A N 6
ATOM 8695 C CA . LEU A 1 22 ? 1.762 -22.342 -2.406 1.00 0.00 22 LEU A CA 6
ATOM 8696 C C . LEU A 1 22 ? 1.042 -22.767 -1.137 1.00 0.00 22 LEU A C 6
ATOM 8697 O O . LEU A 1 22 ? 1.591 -23.498 -0.325 1.00 0.00 22 LEU A O 6
ATOM 8713 N N . ILE A 1 23 ? -0.198 -22.320 -0.981 1.00 0.00 23 ILE A N 6
ATOM 8714 C CA . ILE A 1 23 ? -0.975 -22.676 0.183 1.00 0.00 23 ILE A CA 6
ATOM 8715 C C . ILE A 1 23 ? -1.386 -24.127 0.098 1.00 0.00 23 ILE A C 6
ATOM 8716 O O . ILE A 1 23 ? -1.183 -24.900 1.032 1.00 0.00 23 ILE A O 6
ATOM 8732 N N . SER A 1 24 ? -1.920 -24.506 -1.046 1.00 0.00 24 SER A N 6
ATOM 8733 C CA . SER A 1 24 ? -2.315 -25.889 -1.279 1.00 0.00 24 SER A CA 6
ATOM 8734 C C . SER A 1 24 ? -1.108 -26.788 -1.105 1.00 0.00 24 SER A C 6
ATOM 8735 O O . SER A 1 24 ? -1.232 -27.972 -0.803 1.00 0.00 24 SER A O 6
ATOM 8743 N N . GLU A 1 25 ? 0.072 -26.189 -1.279 1.00 0.00 25 GLU A N 6
ATOM 8744 C CA . GLU A 1 25 ? 1.322 -26.909 -1.131 1.00 0.00 25 GLU A CA 6
ATOM 8745 C C . GLU A 1 25 ? 1.696 -27.026 0.340 1.00 0.00 25 GLU A C 6
ATOM 8746 O O . GLU A 1 25 ? 2.481 -27.892 0.718 1.00 0.00 25 GLU A O 6
ATOM 8758 N N . GLU A 1 26 ? 1.116 -26.159 1.172 1.00 0.00 26 GLU A N 6
ATOM 8759 C CA . GLU A 1 26 ? 1.390 -26.200 2.602 1.00 0.00 26 GLU A CA 6
ATOM 8760 C C . GLU A 1 26 ? 0.559 -27.289 3.262 1.00 0.00 26 GLU A C 6
ATOM 8761 O O . GLU A 1 26 ? 0.846 -27.715 4.381 1.00 0.00 26 GLU A O 6
ATOM 8773 N N . GLU A 1 27 ? -0.495 -27.711 2.560 1.00 0.00 27 GLU A N 6
ATOM 8774 C CA . GLU A 1 27 ? -1.398 -28.721 3.076 1.00 0.00 27 GLU A CA 6
ATOM 8775 C C . GLU A 1 27 ? -2.380 -28.087 4.042 1.00 0.00 27 GLU A C 6
ATOM 8776 O O . GLU A 1 27 ? -3.113 -28.773 4.745 1.00 0.00 27 GLU A O 6
ATOM 8788 N N . ASN A 1 28 ? -2.402 -26.745 4.062 1.00 0.00 28 ASN A N 6
ATOM 8789 C CA . ASN A 1 28 ? -3.315 -26.023 4.937 1.00 0.00 28 ASN A CA 6
ATOM 8790 C C . ASN A 1 28 ? -4.731 -26.479 4.672 1.00 0.00 28 ASN A C 6
ATOM 8791 O O . ASN A 1 28 ? -5.341 -27.160 5.501 1.00 0.00 28 ASN A O 6
ATOM 8802 N N . THR A 1 29 ? -5.246 -26.097 3.504 1.00 0.00 29 THR A N 6
ATOM 8803 C CA . THR A 1 29 ? -6.609 -26.449 3.115 1.00 0.00 29 THR A CA 6
ATOM 8804 C C . THR A 1 29 ? -7.151 -25.537 2.025 1.00 0.00 29 THR A C 6
ATOM 8805 O O . THR A 1 29 ? -7.762 -25.994 1.061 1.00 0.00 29 THR A O 6
ATOM 8816 N N . ASP A 1 30 ? -6.950 -24.238 2.202 1.00 0.00 30 ASP A N 6
ATOM 8817 C CA . ASP A 1 30 ? -7.441 -23.234 1.262 1.00 0.00 30 ASP A CA 6
ATOM 8818 C C . ASP A 1 30 ? -7.234 -21.861 1.872 1.00 0.00 30 ASP A C 6
ATOM 8819 O O . ASP A 1 30 ? -8.179 -21.195 2.284 1.00 0.00 30 ASP A O 6
ATOM 8828 N N . LEU A 1 31 ? -5.976 -21.503 1.962 1.00 0.00 31 LEU A N 6
ATOM 8829 C CA . LEU A 1 31 ? -5.561 -20.257 2.565 1.00 0.00 31 LEU A CA 6
ATOM 8830 C C . LEU A 1 31 ? -6.146 -19.030 1.892 1.00 0.00 31 LEU A C 6
ATOM 8831 O O . LEU A 1 31 ? -6.485 -19.031 0.711 1.00 0.00 31 LEU A O 6
ATOM 8847 N N . LYS A 1 32 ? -6.232 -17.972 2.686 1.00 0.00 32 LYS A N 6
ATOM 8848 C CA . LYS A 1 32 ? -6.742 -16.690 2.241 1.00 0.00 32 LYS A CA 6
ATOM 8849 C C . LYS A 1 32 ? -5.633 -15.652 2.337 1.00 0.00 32 LYS A C 6
ATOM 8850 O O . LYS A 1 32 ? -5.106 -15.399 3.419 1.00 0.00 32 LYS A O 6
ATOM 8869 N N . LEU A 1 33 ? -5.269 -15.059 1.208 1.00 0.00 33 LEU A N 6
ATOM 8870 C CA . LEU A 1 33 ? -4.213 -14.067 1.193 1.00 0.00 33 LEU A CA 6
ATOM 8871 C C . LEU A 1 33 ? -4.565 -12.894 2.097 1.00 0.00 33 LEU A C 6
ATOM 8872 O O . LEU A 1 33 ? -5.722 -12.481 2.177 1.00 0.00 33 LEU A O 6
ATOM 8888 N N . ARG A 1 34 ? -3.555 -12.358 2.771 1.00 0.00 34 ARG A N 6
ATOM 8889 C CA . ARG A 1 34 ? -3.748 -11.228 3.665 1.00 0.00 34 ARG A CA 6
ATOM 8890 C C . ARG A 1 34 ? -2.656 -10.196 3.435 1.00 0.00 34 ARG A C 6
ATOM 8891 O O . ARG A 1 34 ? -1.556 -10.294 3.975 1.00 0.00 34 ARG A O 6
ATOM 8912 N N . VAL A 1 35 ? -2.966 -9.224 2.596 1.00 0.00 35 VAL A N 6
ATOM 8913 C CA . VAL A 1 35 ? -2.019 -8.181 2.238 1.00 0.00 35 VAL A CA 6
ATOM 8914 C C . VAL A 1 35 ? -1.765 -7.187 3.361 1.00 0.00 35 VAL A C 6
ATOM 8915 O O . VAL A 1 35 ? -2.617 -6.940 4.212 1.00 0.00 35 VAL A O 6
ATOM 8928 N N . TYR A 1 36 ? -0.581 -6.593 3.304 1.00 0.00 36 TYR A N 6
ATOM 8929 C CA . TYR A 1 36 ? -0.162 -5.575 4.254 1.00 0.00 36 TYR A CA 6
ATOM 8930 C C . TYR A 1 36 ? 0.585 -4.485 3.496 1.00 0.00 36 TYR A C 6
ATOM 8931 O O . TYR A 1 36 ? 0.819 -4.617 2.295 1.00 0.00 36 TYR A O 6
ATOM 8949 N N . ILE A 1 37 ? 0.947 -3.407 4.175 1.00 0.00 37 ILE A N 6
ATOM 8950 C CA . ILE A 1 37 ? 1.649 -2.315 3.513 1.00 0.00 37 ILE A CA 6
ATOM 8951 C C . ILE A 1 37 ? 3.160 -2.520 3.522 1.00 0.00 37 ILE A C 6
ATOM 8952 O O . ILE A 1 37 ? 3.790 -2.553 4.580 1.00 0.00 37 ILE A O 6
ATOM 8968 N N . THR A 1 38 ? 3.736 -2.635 2.328 1.00 0.00 38 THR A N 6
ATOM 8969 C CA . THR A 1 38 ? 5.176 -2.810 2.185 1.00 0.00 38 THR A CA 6
ATOM 8970 C C . THR A 1 38 ? 5.788 -1.611 1.461 1.00 0.00 38 THR A C 6
ATOM 8971 O O . THR A 1 38 ? 6.758 -1.021 1.937 1.00 0.00 38 THR A O 6
ATOM 8982 N N . GLY A 1 39 ? 5.204 -1.240 0.323 1.00 0.00 39 GLY A N 6
ATOM 8983 C CA . GLY A 1 39 ? 5.696 -0.096 -0.423 1.00 0.00 39 GLY A CA 6
ATOM 8984 C C . GLY A 1 39 ? 5.374 1.212 0.275 1.00 0.00 39 GLY A C 6
ATOM 8985 O O . GLY A 1 39 ? 5.860 1.484 1.372 1.00 0.00 39 GLY A O 6
ATOM 8989 N N . GLY A 1 40 ? 4.534 2.006 -0.367 1.00 0.00 40 GLY A N 6
ATOM 8990 C CA . GLY A 1 40 ? 4.114 3.287 0.189 1.00 0.00 40 GLY A CA 6
ATOM 8991 C C . GLY A 1 40 ? 5.132 4.396 -0.013 1.00 0.00 40 GLY A C 6
ATOM 8992 O O . GLY A 1 40 ? 6.089 4.513 0.752 1.00 0.00 40 GLY A O 6
ATOM 8996 N N . GLY A 1 41 ? 4.934 5.209 -1.053 1.00 0.00 41 GLY A N 6
ATOM 8997 C CA . GLY A 1 41 ? 5.864 6.292 -1.330 1.00 0.00 41 GLY A CA 6
ATOM 8998 C C . GLY A 1 41 ? 6.988 5.799 -2.199 1.00 0.00 41 GLY A C 6
ATOM 8999 O O . GLY A 1 41 ? 7.863 5.070 -1.730 1.00 0.00 41 GLY A O 6
ATOM 9003 N N . CYS A 1 42 ? 6.935 6.120 -3.487 1.00 0.00 42 CYS A N 6
ATOM 9004 C CA . CYS A 1 42 ? 7.934 5.611 -4.412 1.00 0.00 42 CYS A CA 6
ATOM 9005 C C . CYS A 1 42 ? 7.859 4.087 -4.372 1.00 0.00 42 CYS A C 6
ATOM 9006 O O . CYS A 1 42 ? 8.805 3.382 -4.725 1.00 0.00 42 CYS A O 6
ATOM 9014 N N . SER A 1 43 ? 6.703 3.603 -3.901 1.00 0.00 43 SER A N 6
ATOM 9015 C CA . SER A 1 43 ? 6.437 2.184 -3.755 1.00 0.00 43 SER A CA 6
ATOM 9016 C C . SER A 1 43 ? 4.977 1.928 -3.344 1.00 0.00 43 SER A C 6
ATOM 9017 O O . SER A 1 43 ? 4.568 0.776 -3.225 1.00 0.00 43 SER A O 6
ATOM 9025 N N . GLY A 1 44 ? 4.195 3.004 -3.119 1.00 0.00 44 GLY A N 6
ATOM 9026 C CA . GLY A 1 44 ? 2.798 2.860 -2.720 1.00 0.00 44 GLY A CA 6
ATOM 9027 C C . GLY A 1 44 ? 1.991 2.106 -3.740 1.00 0.00 44 GLY A C 6
ATOM 9028 O O . GLY A 1 44 ? 1.142 2.679 -4.422 1.00 0.00 44 GLY A O 6
ATOM 9032 N N . PHE A 1 45 ? 2.283 0.822 -3.877 1.00 0.00 45 PHE A N 6
ATOM 9033 C CA . PHE A 1 45 ? 1.607 -0.003 -4.859 1.00 0.00 45 PHE A CA 6
ATOM 9034 C C . PHE A 1 45 ? 2.118 -1.446 -4.852 1.00 0.00 45 PHE A C 6
ATOM 9035 O O . PHE A 1 45 ? 1.894 -2.178 -5.806 1.00 0.00 45 PHE A O 6
ATOM 9052 N N . GLN A 1 46 ? 2.820 -1.854 -3.802 1.00 0.00 46 GLN A N 6
ATOM 9053 C CA . GLN A 1 46 ? 3.346 -3.210 -3.731 1.00 0.00 46 GLN A CA 6
ATOM 9054 C C . GLN A 1 46 ? 2.546 -4.022 -2.732 1.00 0.00 46 GLN A C 6
ATOM 9055 O O . GLN A 1 46 ? 1.757 -4.882 -3.109 1.00 0.00 46 GLN A O 6
ATOM 9069 N N . TYR A 1 47 ? 2.738 -3.727 -1.457 1.00 0.00 47 TYR A N 6
ATOM 9070 C CA . TYR A 1 47 ? 2.014 -4.419 -0.402 1.00 0.00 47 TYR A CA 6
ATOM 9071 C C . TYR A 1 47 ? 2.466 -5.867 -0.289 1.00 0.00 47 TYR A C 6
ATOM 9072 O O . TYR A 1 47 ? 2.486 -6.605 -1.274 1.00 0.00 47 TYR A O 6
ATOM 9090 N N . GLY A 1 48 ? 2.828 -6.264 0.922 1.00 0.00 48 GLY A N 6
ATOM 9091 C CA . GLY A 1 48 ? 3.278 -7.623 1.157 1.00 0.00 48 GLY A CA 6
ATOM 9092 C C . GLY A 1 48 ? 2.123 -8.589 1.312 1.00 0.00 48 GLY A C 6
ATOM 9093 O O . GLY A 1 48 ? 1.117 -8.266 1.942 1.00 0.00 48 GLY A O 6
ATOM 9097 N N . PHE A 1 49 ? 2.250 -9.764 0.707 1.00 0.00 49 PHE A N 6
ATOM 9098 C CA . PHE A 1 49 ? 1.195 -10.766 0.755 1.00 0.00 49 PHE A CA 6
ATOM 9099 C C . PHE A 1 49 ? 1.540 -11.949 1.652 1.00 0.00 49 PHE A C 6
ATOM 9100 O O . PHE A 1 49 ? 2.637 -12.502 1.585 1.00 0.00 49 PHE A O 6
ATOM 9117 N N . THR A 1 50 ? 0.567 -12.349 2.464 1.00 0.00 50 THR A N 6
ATOM 9118 C CA . THR A 1 50 ? 0.719 -13.491 3.357 1.00 0.00 50 THR A CA 6
ATOM 9119 C C . THR A 1 50 ? -0.497 -14.404 3.223 1.00 0.00 50 THR A C 6
ATOM 9120 O O . THR A 1 50 ? -1.556 -13.973 2.775 1.00 0.00 50 THR A O 6
ATOM 9131 N N . PHE A 1 51 ? -0.348 -15.659 3.611 1.00 0.00 51 PHE A N 6
ATOM 9132 C CA . PHE A 1 51 ? -1.440 -16.612 3.519 1.00 0.00 51 PHE A CA 6
ATOM 9133 C C . PHE A 1 51 ? -2.043 -16.834 4.895 1.00 0.00 51 PHE A C 6
ATOM 9134 O O . PHE A 1 51 ? -1.526 -17.600 5.708 1.00 0.00 51 PHE A O 6
ATOM 9151 N N . ASP A 1 52 ? -3.125 -16.107 5.151 1.00 0.00 52 ASP A N 6
ATOM 9152 C CA . ASP A 1 52 ? -3.822 -16.143 6.427 1.00 0.00 52 ASP A CA 6
ATOM 9153 C C . ASP A 1 52 ? -5.253 -16.651 6.282 1.00 0.00 52 ASP A C 6
ATOM 9154 O O . ASP A 1 52 ? -6.127 -15.940 5.789 1.00 0.00 52 ASP A O 6
ATOM 9163 N N . GLU A 1 53 ? -5.475 -17.892 6.697 1.00 0.00 53 GLU A N 6
ATOM 9164 C CA . GLU A 1 53 ? -6.791 -18.524 6.597 1.00 0.00 53 GLU A CA 6
ATOM 9165 C C . GLU A 1 53 ? -7.749 -18.069 7.704 1.00 0.00 53 GLU A C 6
ATOM 9166 O O . GLU A 1 53 ? -8.968 -18.198 7.550 1.00 0.00 53 GLU A O 6
ATOM 9178 N N . LYS A 1 54 ? -7.223 -17.554 8.805 1.00 0.00 54 LYS A N 6
ATOM 9179 C CA . LYS A 1 54 ? -8.070 -17.123 9.914 1.00 0.00 54 LYS A CA 6
ATOM 9180 C C . LYS A 1 54 ? -9.082 -16.073 9.459 1.00 0.00 54 LYS A C 6
ATOM 9181 O O . LYS A 1 54 ? -10.103 -16.412 8.866 1.00 0.00 54 LYS A O 6
ATOM 9200 N N . VAL A 1 55 ? -8.804 -14.798 9.733 1.00 0.00 55 VAL A N 6
ATOM 9201 C CA . VAL A 1 55 ? -9.703 -13.714 9.358 1.00 0.00 55 VAL A CA 6
ATOM 9202 C C . VAL A 1 55 ? -9.025 -12.362 9.462 1.00 0.00 55 VAL A C 6
ATOM 9203 O O . VAL A 1 55 ? -8.831 -11.667 8.467 1.00 0.00 55 VAL A O 6
ATOM 9216 N N . ASN A 1 56 ? -8.709 -11.988 10.697 1.00 0.00 56 ASN A N 6
ATOM 9217 C CA . ASN A 1 56 ? -8.082 -10.705 10.997 1.00 0.00 56 ASN A CA 6
ATOM 9218 C C . ASN A 1 56 ? -9.160 -9.646 11.157 1.00 0.00 56 ASN A C 6
ATOM 9219 O O . ASN A 1 56 ? -9.481 -8.932 10.208 1.00 0.00 56 ASN A O 6
ATOM 9230 N N . ASP A 1 57 ? -9.729 -9.559 12.360 1.00 0.00 57 ASP A N 6
ATOM 9231 C CA . ASP A 1 57 ? -10.788 -8.593 12.636 1.00 0.00 57 ASP A CA 6
ATOM 9232 C C . ASP A 1 57 ? -10.392 -7.209 12.142 1.00 0.00 57 ASP A C 6
ATOM 9233 O O . ASP A 1 57 ? -9.258 -6.774 12.326 1.00 0.00 57 ASP A O 6
ATOM 9242 N N . GLY A 1 58 ? -11.329 -6.534 11.487 1.00 0.00 58 GLY A N 6
ATOM 9243 C CA . GLY A 1 58 ? -11.041 -5.222 10.946 1.00 0.00 58 GLY A CA 6
ATOM 9244 C C . GLY A 1 58 ? -10.146 -5.325 9.730 1.00 0.00 58 GLY A C 6
ATOM 9245 O O . GLY A 1 58 ? -9.230 -4.531 9.560 1.00 0.00 58 GLY A O 6
ATOM 9249 N N . ASP A 1 59 ? -10.425 -6.325 8.900 1.00 0.00 59 ASP A N 6
ATOM 9250 C CA . ASP A 1 59 ? -9.644 -6.568 7.690 1.00 0.00 59 ASP A CA 6
ATOM 9251 C C . ASP A 1 59 ? -10.564 -6.828 6.502 1.00 0.00 59 ASP A C 6
ATOM 9252 O O . ASP A 1 59 ? -11.193 -7.885 6.416 1.00 0.00 59 ASP A O 6
ATOM 9261 N N . LEU A 1 60 ? -10.643 -5.865 5.587 1.00 0.00 60 LEU A N 6
ATOM 9262 C CA . LEU A 1 60 ? -11.496 -6.010 4.413 1.00 0.00 60 LEU A CA 6
ATOM 9263 C C . LEU A 1 60 ? -11.055 -7.222 3.602 1.00 0.00 60 LEU A C 6
ATOM 9264 O O . LEU A 1 60 ? -9.868 -7.533 3.540 1.00 0.00 60 LEU A O 6
ATOM 9280 N N . THR A 1 61 ? -12.011 -7.924 3.011 1.00 0.00 61 THR A N 6
ATOM 9281 C CA . THR A 1 61 ? -11.695 -9.122 2.242 1.00 0.00 61 THR A CA 6
ATOM 9282 C C . THR A 1 61 ? -12.296 -9.088 0.837 1.00 0.00 61 THR A C 6
ATOM 9283 O O . THR A 1 61 ? -13.408 -8.598 0.628 1.00 0.00 61 THR A O 6
ATOM 9294 N N . ILE A 1 62 ? -11.540 -9.617 -0.112 1.00 0.00 62 ILE A N 6
ATOM 9295 C CA . ILE A 1 62 ? -11.938 -9.671 -1.513 1.00 0.00 62 ILE A CA 6
ATOM 9296 C C . ILE A 1 62 ? -11.632 -11.059 -2.093 1.00 0.00 62 ILE A C 6
ATOM 9297 O O . ILE A 1 62 ? -10.483 -11.371 -2.389 1.00 0.00 62 ILE A O 6
ATOM 9313 N N . GLU A 1 63 ? -12.659 -11.898 -2.230 1.00 0.00 63 GLU A N 6
ATOM 9314 C CA . GLU A 1 63 ? -12.476 -13.258 -2.747 1.00 0.00 63 GLU A CA 6
ATOM 9315 C C . GLU A 1 63 ? -11.882 -13.257 -4.153 1.00 0.00 63 GLU A C 6
ATOM 9316 O O . GLU A 1 63 ? -12.025 -12.284 -4.893 1.00 0.00 63 GLU A O 6
ATOM 9328 N N . LYS A 1 64 ? -11.208 -14.353 -4.520 1.00 0.00 64 LYS A N 6
ATOM 9329 C CA . LYS A 1 64 ? -10.598 -14.450 -5.843 1.00 0.00 64 LYS A CA 6
ATOM 9330 C C . LYS A 1 64 ? -10.580 -15.879 -6.396 1.00 0.00 64 LYS A C 6
ATOM 9331 O O . LYS A 1 64 ? -10.809 -16.853 -5.680 1.00 0.00 64 LYS A O 6
ATOM 9350 N N . SER A 1 65 ? -10.286 -15.947 -7.693 1.00 0.00 65 SER A N 6
ATOM 9351 C CA . SER A 1 65 ? -10.192 -17.180 -8.474 1.00 0.00 65 SER A CA 6
ATOM 9352 C C . SER A 1 65 ? -10.058 -18.456 -7.651 1.00 0.00 65 SER A C 6
ATOM 9353 O O . SER A 1 65 ? -10.829 -19.402 -7.852 1.00 0.00 65 SER A O 6
ATOM 9361 N N . GLY A 1 66 ? -9.058 -18.536 -6.782 1.00 0.00 66 GLY A N 6
ATOM 9362 C CA . GLY A 1 66 ? -8.859 -19.765 -6.031 1.00 0.00 66 GLY A CA 6
ATOM 9363 C C . GLY A 1 66 ? -8.805 -19.603 -4.529 1.00 0.00 66 GLY A C 6
ATOM 9364 O O . GLY A 1 66 ? -8.621 -20.583 -3.809 1.00 0.00 66 GLY A O 6
ATOM 9368 N N . VAL A 1 67 ? -8.949 -18.383 -4.035 1.00 0.00 67 VAL A N 6
ATOM 9369 C CA . VAL A 1 67 ? -8.896 -18.159 -2.601 1.00 0.00 67 VAL A CA 6
ATOM 9370 C C . VAL A 1 67 ? -9.686 -16.917 -2.204 1.00 0.00 67 VAL A C 6
ATOM 9371 O O . VAL A 1 67 ? -10.584 -16.479 -2.921 1.00 0.00 67 VAL A O 6
ATOM 9384 N N . GLN A 1 68 ? -9.333 -16.346 -1.058 1.00 0.00 68 GLN A N 6
ATOM 9385 C CA . GLN A 1 68 ? -9.991 -15.153 -0.568 1.00 0.00 68 GLN A CA 6
ATOM 9386 C C . GLN A 1 68 ? -8.956 -14.163 -0.036 1.00 0.00 68 GLN A C 6
ATOM 9387 O O . GLN A 1 68 ? -8.154 -14.494 0.835 1.00 0.00 68 GLN A O 6
ATOM 9401 N N . LEU A 1 69 ? -8.971 -12.950 -0.578 1.00 0.00 69 LEU A N 6
ATOM 9402 C CA . LEU A 1 69 ? -8.028 -11.921 -0.160 1.00 0.00 69 LEU A CA 6
ATOM 9403 C C . LEU A 1 69 ? -8.565 -11.154 1.040 1.00 0.00 69 LEU A C 6
ATOM 9404 O O . LEU A 1 69 ? -9.766 -10.915 1.153 1.00 0.00 69 LEU A O 6
ATOM 9420 N N . VAL A 1 70 ? -7.664 -10.774 1.931 1.00 0.00 70 VAL A N 6
ATOM 9421 C CA . VAL A 1 70 ? -8.031 -10.029 3.125 1.00 0.00 70 VAL A CA 6
ATOM 9422 C C . VAL A 1 70 ? -6.891 -9.088 3.509 1.00 0.00 70 VAL A C 6
ATOM 9423 O O . VAL A 1 70 ? -5.846 -9.518 3.985 1.00 0.00 70 VAL A O 6
ATOM 9436 N N . ILE A 1 71 ? -7.083 -7.797 3.272 1.00 0.00 71 ILE A N 6
ATOM 9437 C CA . ILE A 1 71 ? -6.042 -6.822 3.571 1.00 0.00 71 ILE A CA 6
ATOM 9438 C C . ILE A 1 71 ? -6.418 -5.932 4.747 1.00 0.00 71 ILE A C 6
ATOM 9439 O O . ILE A 1 71 ? -7.588 -5.805 5.104 1.00 0.00 71 ILE A O 6
ATOM 9455 N N . ASP A 1 72 ? -5.403 -5.328 5.346 1.00 0.00 72 ASP A N 6
ATOM 9456 C CA . ASP A 1 72 ? -5.600 -4.454 6.498 1.00 0.00 72 ASP A CA 6
ATOM 9457 C C . ASP A 1 72 ? -6.053 -3.054 6.077 1.00 0.00 72 ASP A C 6
ATOM 9458 O O . ASP A 1 72 ? -5.636 -2.541 5.038 1.00 0.00 72 ASP A O 6
ATOM 9467 N N . PRO A 1 73 ? -6.919 -2.422 6.892 1.00 0.00 73 PRO A N 6
ATOM 9468 C CA . PRO A 1 73 ? -7.441 -1.078 6.621 1.00 0.00 73 PRO A CA 6
ATOM 9469 C C . PRO A 1 73 ? -6.358 -0.096 6.184 1.00 0.00 73 PRO A C 6
ATOM 9470 O O . PRO A 1 73 ? -6.601 0.782 5.360 1.00 0.00 73 PRO A O 6
ATOM 9481 N N . MET A 1 74 ? -5.160 -0.246 6.732 1.00 0.00 74 MET A N 6
ATOM 9482 C CA . MET A 1 74 ? -4.057 0.631 6.380 1.00 0.00 74 MET A CA 6
ATOM 9483 C C . MET A 1 74 ? -3.827 0.586 4.870 1.00 0.00 74 MET A C 6
ATOM 9484 O O . MET A 1 74 ? -3.597 1.605 4.221 1.00 0.00 74 MET A O 6
ATOM 9498 N N . SER A 1 75 ? -3.920 -0.601 4.310 1.00 0.00 75 SER A N 6
ATOM 9499 C CA . SER A 1 75 ? -3.749 -0.765 2.881 1.00 0.00 75 SER A CA 6
ATOM 9500 C C . SER A 1 75 ? -5.001 -0.289 2.150 1.00 0.00 75 SER A C 6
ATOM 9501 O O . SER A 1 75 ? -4.923 0.224 1.036 1.00 0.00 75 SER A O 6
ATOM 9509 N N . LEU A 1 76 ? -6.158 -0.469 2.789 1.00 0.00 76 LEU A N 6
ATOM 9510 C CA . LEU A 1 76 ? -7.438 -0.075 2.202 1.00 0.00 76 LEU A CA 6
ATOM 9511 C C . LEU A 1 76 ? -7.353 1.287 1.520 1.00 0.00 76 LEU A C 6
ATOM 9512 O O . LEU A 1 76 ? -7.865 1.466 0.419 1.00 0.00 76 LEU A O 6
ATOM 9528 N N . GLN A 1 77 ? -6.717 2.242 2.184 1.00 0.00 77 GLN A N 6
ATOM 9529 C CA . GLN A 1 77 ? -6.585 3.584 1.637 1.00 0.00 77 GLN A CA 6
ATOM 9530 C C . GLN A 1 77 ? -5.409 3.679 0.664 1.00 0.00 77 GLN A C 6
ATOM 9531 O O . GLN A 1 77 ? -5.354 4.589 -0.160 1.00 0.00 77 GLN A O 6
ATOM 9545 N N . TYR A 1 78 ? -4.472 2.737 0.760 1.00 0.00 78 TYR A N 6
ATOM 9546 C CA . TYR A 1 78 ? -3.314 2.732 -0.123 1.00 0.00 78 TYR A CA 6
ATOM 9547 C C . TYR A 1 78 ? -3.638 2.061 -1.458 1.00 0.00 78 TYR A C 6
ATOM 9548 O O . TYR A 1 78 ? -3.190 2.505 -2.515 1.00 0.00 78 TYR A O 6
ATOM 9566 N N . LEU A 1 79 ? -4.393 0.971 -1.389 1.00 0.00 79 LEU A N 6
ATOM 9567 C CA . LEU A 1 79 ? -4.757 0.198 -2.580 1.00 0.00 79 LEU A CA 6
ATOM 9568 C C . LEU A 1 79 ? -6.065 0.656 -3.226 1.00 0.00 79 LEU A C 6
ATOM 9569 O O . LEU A 1 79 ? -6.372 0.267 -4.346 1.00 0.00 79 LEU A O 6
ATOM 9585 N N . ILE A 1 80 ? -6.855 1.432 -2.494 1.00 0.00 80 ILE A N 6
ATOM 9586 C CA . ILE A 1 80 ? -8.171 1.890 -2.965 1.00 0.00 80 ILE A CA 6
ATOM 9587 C C . ILE A 1 80 ? -8.379 1.735 -4.478 1.00 0.00 80 ILE A C 6
ATOM 9588 O O . ILE A 1 80 ? -7.630 2.264 -5.299 1.00 0.00 80 ILE A O 6
ATOM 9604 N N . GLY A 1 81 ? -9.438 1.005 -4.796 1.00 0.00 81 GLY A N 6
ATOM 9605 C CA . GLY A 1 81 ? -9.857 0.737 -6.166 1.00 0.00 81 GLY A CA 6
ATOM 9606 C C . GLY A 1 81 ? -8.747 0.706 -7.203 1.00 0.00 81 GLY A C 6
ATOM 9607 O O . GLY A 1 81 ? -8.958 1.120 -8.343 1.00 0.00 81 GLY A O 6
ATOM 9611 N N . GLY A 1 82 ? -7.580 0.199 -6.836 1.00 0.00 82 GLY A N 6
ATOM 9612 C CA . GLY A 1 82 ? -6.490 0.118 -7.792 1.00 0.00 82 GLY A CA 6
ATOM 9613 C C . GLY A 1 82 ? -6.499 -1.200 -8.552 1.00 0.00 82 GLY A C 6
ATOM 9614 O O . GLY A 1 82 ? -7.551 -1.820 -8.714 1.00 0.00 82 GLY A O 6
ATOM 9618 N N . THR A 1 83 ? -5.327 -1.637 -9.005 1.00 0.00 83 THR A N 6
ATOM 9619 C CA . THR A 1 83 ? -5.200 -2.898 -9.734 1.00 0.00 83 THR A CA 6
ATOM 9620 C C . THR A 1 83 ? -3.831 -3.513 -9.458 1.00 0.00 83 THR A C 6
ATOM 9621 O O . THR A 1 83 ? -2.823 -2.814 -9.486 1.00 0.00 83 THR A O 6
ATOM 9632 N N . VAL A 1 84 ? -3.790 -4.815 -9.194 1.00 0.00 84 VAL A N 6
ATOM 9633 C CA . VAL A 1 84 ? -2.513 -5.472 -8.916 1.00 0.00 84 VAL A CA 6
ATOM 9634 C C . VAL A 1 84 ? -2.327 -6.737 -9.734 1.00 0.00 84 VAL A C 6
ATOM 9635 O O . VAL A 1 84 ? -3.288 -7.337 -10.210 1.00 0.00 84 VAL A O 6
ATOM 9648 N N . ASP A 1 85 ? -1.069 -7.143 -9.869 1.00 0.00 85 ASP A N 6
ATOM 9649 C CA . ASP A 1 85 ? -0.729 -8.351 -10.597 1.00 0.00 85 ASP A CA 6
ATOM 9650 C C . ASP A 1 85 ? 0.553 -8.969 -10.058 1.00 0.00 85 ASP A C 6
ATOM 9651 O O . ASP A 1 85 ? 1.457 -8.261 -9.612 1.00 0.00 85 ASP A O 6
ATOM 9660 N N . TYR A 1 86 ? 0.628 -10.291 -10.105 1.00 0.00 86 TYR A N 6
ATOM 9661 C CA . TYR A 1 86 ? 1.797 -11.006 -9.630 1.00 0.00 86 TYR A CA 6
ATOM 9662 C C . TYR A 1 86 ? 2.436 -11.794 -10.762 1.00 0.00 86 TYR A C 6
ATOM 9663 O O . TYR A 1 86 ? 1.744 -12.424 -11.562 1.00 0.00 86 TYR A O 6
ATOM 9681 N N . THR A 1 87 ? 3.756 -11.757 -10.823 1.00 0.00 87 THR A N 6
ATOM 9682 C CA . THR A 1 87 ? 4.484 -12.474 -11.858 1.00 0.00 87 THR A CA 6
ATOM 9683 C C . THR A 1 87 ? 5.809 -13.002 -11.330 1.00 0.00 87 THR A C 6
ATOM 9684 O O . THR A 1 87 ? 6.838 -12.332 -11.420 1.00 0.00 87 THR A O 6
ATOM 9695 N N . GLU A 1 88 ? 5.780 -14.211 -10.792 1.00 0.00 88 GLU A N 6
ATOM 9696 C CA . GLU A 1 88 ? 6.988 -14.833 -10.266 1.00 0.00 88 GLU A CA 6
ATOM 9697 C C . GLU A 1 88 ? 7.798 -15.459 -11.394 1.00 0.00 88 GLU A C 6
ATOM 9698 O O . GLU A 1 88 ? 7.354 -15.509 -12.541 1.00 0.00 88 GLU A O 6
ATOM 9710 N N . GLY A 1 89 ? 8.995 -15.918 -11.060 1.00 0.00 89 GLY A N 6
ATOM 9711 C CA . GLY A 1 89 ? 9.866 -16.519 -12.050 1.00 0.00 89 GLY A CA 6
ATOM 9712 C C . GLY A 1 89 ? 11.042 -15.623 -12.366 1.00 0.00 89 GLY A C 6
ATOM 9713 O O . GLY A 1 89 ? 12.189 -16.070 -12.386 1.00 0.00 89 GLY A O 6
ATOM 9717 N N . LEU A 1 90 ? 10.755 -14.346 -12.592 1.00 0.00 90 LEU A N 6
ATOM 9718 C CA . LEU A 1 90 ? 11.793 -13.368 -12.885 1.00 0.00 90 LEU A CA 6
ATOM 9719 C C . LEU A 1 90 ? 12.366 -12.823 -11.584 1.00 0.00 90 LEU A C 6
ATOM 9720 O O . LEU A 1 90 ? 11.721 -12.036 -10.891 1.00 0.00 90 LEU A O 6
ATOM 9736 N N . GLU A 1 91 ? 13.576 -13.256 -11.250 1.00 0.00 91 GLU A N 6
ATOM 9737 C CA . GLU A 1 91 ? 14.232 -12.823 -10.023 1.00 0.00 91 GLU A CA 6
ATOM 9738 C C . GLU A 1 91 ? 13.505 -13.361 -8.789 1.00 0.00 91 GLU A C 6
ATOM 9739 O O . GLU A 1 91 ? 13.775 -12.933 -7.667 1.00 0.00 91 GLU A O 6
ATOM 9751 N N . GLY A 1 92 ? 12.591 -14.312 -8.999 1.00 0.00 92 GLY A N 6
ATOM 9752 C CA . GLY A 1 92 ? 11.858 -14.894 -7.888 1.00 0.00 92 GLY A CA 6
ATOM 9753 C C . GLY A 1 92 ? 10.358 -14.670 -7.973 1.00 0.00 92 GLY A C 6
ATOM 9754 O O . GLY A 1 92 ? 9.643 -15.439 -8.612 1.00 0.00 92 GLY A O 6
ATOM 9758 N N . SER A 1 93 ? 9.886 -13.619 -7.311 1.00 0.00 93 SER A N 6
ATOM 9759 C CA . SER A 1 93 ? 8.470 -13.284 -7.288 1.00 0.00 93 SER A CA 6
ATOM 9760 C C . SER A 1 93 ? 8.269 -11.781 -7.135 1.00 0.00 93 SER A C 6
ATOM 9761 O O . SER A 1 93 ? 8.236 -11.263 -6.018 1.00 0.00 93 SER A O 6
ATOM 9769 N N . ARG A 1 94 ? 8.125 -11.080 -8.257 1.00 0.00 94 ARG A N 6
ATOM 9770 C CA . ARG A 1 94 ? 7.918 -9.636 -8.222 1.00 0.00 94 ARG A CA 6
ATOM 9771 C C . ARG A 1 94 ? 6.439 -9.316 -8.041 1.00 0.00 94 ARG A C 6
ATOM 9772 O O . ARG A 1 94 ? 5.573 -10.059 -8.504 1.00 0.00 94 ARG A O 6
ATOM 9793 N N . PHE A 1 95 ? 6.154 -8.216 -7.353 1.00 0.00 95 PHE A N 6
ATOM 9794 C CA . PHE A 1 95 ? 4.776 -7.815 -7.101 1.00 0.00 95 PHE A CA 6
ATOM 9795 C C . PHE A 1 95 ? 4.584 -6.321 -7.316 1.00 0.00 95 PHE A C 6
ATOM 9796 O O . PHE A 1 95 ? 5.325 -5.507 -6.764 1.00 0.00 95 PHE A O 6
ATOM 9813 N N . THR A 1 96 ? 3.578 -5.957 -8.106 1.00 0.00 96 THR A N 6
ATOM 9814 C CA . THR A 1 96 ? 3.300 -4.547 -8.357 1.00 0.00 96 THR A CA 6
ATOM 9815 C C . THR A 1 96 ? 1.802 -4.288 -8.461 1.00 0.00 96 THR A C 6
ATOM 9816 O O . THR A 1 96 ? 1.048 -5.110 -8.981 1.00 0.00 96 THR A O 6
ATOM 9827 N N . VAL A 1 97 ? 1.386 -3.137 -7.951 1.00 0.00 97 VAL A N 6
ATOM 9828 C CA . VAL A 1 97 ? -0.017 -2.741 -7.962 1.00 0.00 97 VAL A CA 6
ATOM 9829 C C . VAL A 1 97 ? -0.178 -1.370 -8.620 1.00 0.00 97 VAL A C 6
ATOM 9830 O O . VAL A 1 97 ? 0.811 -0.710 -8.937 1.00 0.00 97 VAL A O 6
ATOM 9843 N N . ASN A 1 98 ? -1.420 -0.949 -8.834 1.00 0.00 98 ASN A N 6
ATOM 9844 C CA . ASN A 1 98 ? -1.690 0.340 -9.462 1.00 0.00 98 ASN A CA 6
ATOM 9845 C C . ASN A 1 98 ? -2.836 1.054 -8.759 1.00 0.00 98 ASN A C 6
ATOM 9846 O O . ASN A 1 98 ? -3.866 0.450 -8.470 1.00 0.00 98 ASN A O 6
ATOM 9857 N N . ASN A 1 99 ? -2.648 2.339 -8.483 1.00 0.00 99 ASN A N 6
ATOM 9858 C CA . ASN A 1 99 ? -3.667 3.133 -7.804 1.00 0.00 99 ASN A CA 6
ATOM 9859 C C . ASN A 1 99 ? -3.225 4.599 -7.709 1.00 0.00 99 ASN A C 6
ATOM 9860 O O . ASN A 1 99 ? -2.113 4.937 -8.118 1.00 0.00 99 ASN A O 6
ATOM 9871 N N . PRO A 1 100 ? -4.083 5.497 -7.184 1.00 0.00 100 PRO A N 6
ATOM 9872 C CA . PRO A 1 100 ? -3.747 6.920 -7.069 1.00 0.00 100 PRO A CA 6
ATOM 9873 C C . PRO A 1 100 ? -2.718 7.187 -5.980 1.00 0.00 100 PRO A C 6
ATOM 9874 O O . PRO A 1 100 ? -1.838 8.033 -6.137 1.00 0.00 100 PRO A O 6
ATOM 9885 N N . ASN A 1 101 ? -2.830 6.456 -4.879 1.00 0.00 101 ASN A N 6
ATOM 9886 C CA . ASN A 1 101 ? -1.903 6.608 -3.762 1.00 0.00 101 ASN A CA 6
ATOM 9887 C C . ASN A 1 101 ? -0.455 6.410 -4.223 1.00 0.00 101 ASN A C 6
ATOM 9888 O O . ASN A 1 101 ? 0.483 6.814 -3.536 1.00 0.00 101 ASN A O 6
ATOM 9899 N N . ALA A 1 102 ? -0.281 5.788 -5.390 1.00 0.00 102 ALA A N 6
ATOM 9900 C CA . ALA A 1 102 ? 1.049 5.540 -5.940 1.00 0.00 102 ALA A CA 6
ATOM 9901 C C . ALA A 1 102 ? 1.647 6.795 -6.581 1.00 0.00 102 ALA A C 6
ATOM 9902 O O . ALA A 1 102 ? 2.681 6.720 -7.245 1.00 0.00 102 ALA A O 6
ATOM 9909 N N . THR A 1 103 ? 1.004 7.944 -6.384 1.00 0.00 103 THR A N 6
ATOM 9910 C CA . THR A 1 103 ? 1.489 9.198 -6.950 1.00 0.00 103 THR A CA 6
ATOM 9911 C C . THR A 1 103 ? 1.525 9.130 -8.474 1.00 0.00 103 THR A C 6
ATOM 9912 O O . THR A 1 103 ? 2.496 8.655 -9.063 1.00 0.00 103 THR A O 6
ATOM 9923 N N . SER A 1 104 ? 0.458 9.610 -9.105 1.00 0.00 104 SER A N 6
ATOM 9924 C CA . SER A 1 104 ? 0.363 9.607 -10.561 1.00 0.00 104 SER A CA 6
ATOM 9925 C C . SER A 1 104 ? -0.943 10.247 -11.021 1.00 0.00 104 SER A C 6
ATOM 9926 O O . SER A 1 104 ? -1.948 9.562 -11.209 1.00 0.00 104 SER A O 6
ATOM 9934 N N . THR A 1 105 ? -0.921 11.565 -11.199 1.00 0.00 105 THR A N 6
ATOM 9935 C CA . THR A 1 105 ? -2.105 12.296 -11.635 1.00 0.00 105 THR A CA 6
ATOM 9936 C C . THR A 1 105 ? -2.033 12.611 -13.127 1.00 0.00 105 THR A C 6
ATOM 9937 O O . THR A 1 105 ? -2.658 11.935 -13.943 1.00 0.00 105 THR A O 6
ATOM 9948 N N . CYS A 1 106 ? -1.267 13.641 -13.475 1.00 0.00 106 CYS A N 6
ATOM 9949 C CA . CYS A 1 106 ? -1.115 14.043 -14.870 1.00 0.00 106 CYS A CA 6
ATOM 9950 C C . CYS A 1 106 ? -0.154 15.220 -14.994 1.00 0.00 106 CYS A C 6
ATOM 9951 O O . CYS A 1 106 ? -0.363 16.123 -15.804 1.00 0.00 106 CYS A O 6
ATOM 9959 N N . GLY A 1 107 ? 0.901 15.204 -14.186 1.00 0.00 107 GLY A N 6
ATOM 9960 C CA . GLY A 1 107 ? 1.880 16.276 -14.222 1.00 0.00 107 GLY A CA 6
ATOM 9961 C C . GLY A 1 107 ? 2.903 16.100 -15.329 1.00 0.00 107 GLY A C 6
ATOM 9962 O O . GLY A 1 107 ? 3.636 17.034 -15.656 1.00 0.00 107 GLY A O 6
ATOM 9966 N N . CYS A 1 108 ? 2.958 14.902 -15.908 1.00 0.00 108 CYS A N 6
ATOM 9967 C CA . CYS A 1 108 ? 3.903 14.617 -16.982 1.00 0.00 108 CYS A CA 6
ATOM 9968 C C . CYS A 1 108 ? 5.340 14.776 -16.497 1.00 0.00 108 CYS A C 6
ATOM 9969 O O . CYS A 1 108 ? 5.981 15.797 -16.749 1.00 0.00 108 CYS A O 6
ATOM 9977 N N . GLY A 1 109 ? 5.840 13.762 -15.800 1.00 0.00 109 GLY A N 6
ATOM 9978 C CA . GLY A 1 109 ? 7.197 13.809 -15.290 1.00 0.00 109 GLY A CA 6
ATOM 9979 C C . GLY A 1 109 ? 7.243 14.004 -13.787 1.00 0.00 109 GLY A C 6
ATOM 9980 O O . GLY A 1 109 ? 6.258 13.755 -13.092 1.00 0.00 109 GLY A O 6
ATOM 9984 N N . SER A 1 110 ? 8.389 14.452 -13.284 1.00 0.00 110 SER A N 6
ATOM 9985 C CA . SER A 1 110 ? 8.558 14.680 -11.855 1.00 0.00 110 SER A CA 6
ATOM 9986 C C . SER A 1 110 ? 9.937 15.260 -11.555 1.00 0.00 110 SER A C 6
ATOM 9987 O O . SER A 1 110 ? 10.073 16.167 -10.733 1.00 0.00 110 SER A O 6
ATOM 9995 N N . SER A 1 111 ? 10.954 14.732 -12.226 1.00 0.00 111 SER A N 6
ATOM 9996 C CA . SER A 1 111 ? 12.322 15.198 -12.031 1.00 0.00 111 SER A CA 6
ATOM 9997 C C . SER A 1 111 ? 12.956 15.601 -13.358 1.00 0.00 111 SER A C 6
ATOM 9998 O O . SER A 1 111 ? 12.570 15.105 -14.417 1.00 0.00 111 SER A O 6
ATOM 10006 N N . PHE A 1 112 ? 13.931 16.501 -13.293 1.00 0.00 112 PHE A N 6
ATOM 10007 C CA . PHE A 1 112 ? 14.620 16.970 -14.490 1.00 0.00 112 PHE A CA 6
ATOM 10008 C C . PHE A 1 112 ? 15.523 15.885 -15.059 1.00 0.00 112 PHE A C 6
ATOM 10009 O O . PHE A 1 112 ? 15.498 14.739 -14.608 1.00 0.00 112 PHE A O 6
ATOM 10026 N N . SER A 1 113 ? 16.327 16.257 -16.048 1.00 0.00 113 SER A N 6
ATOM 10027 C CA . SER A 1 113 ? 17.249 15.322 -16.675 1.00 0.00 113 SER A CA 6
ATOM 10028 C C . SER A 1 113 ? 18.673 15.861 -16.632 1.00 0.00 113 SER A C 6
ATOM 10029 O O . SER A 1 113 ? 18.893 17.059 -16.454 1.00 0.00 113 SER A O 6
ATOM 10037 N N . ILE A 1 114 ? 19.636 14.963 -16.793 1.00 0.00 114 ILE A N 6
ATOM 10038 C CA . ILE A 1 114 ? 21.045 15.330 -16.772 1.00 0.00 114 ILE A CA 6
ATOM 10039 C C . ILE A 1 114 ? 21.331 16.510 -17.698 1.00 0.00 114 ILE A C 6
ATOM 10040 O O . ILE A 1 114 ? 20.717 16.572 -18.783 1.00 0.00 114 ILE A O 6
ATOM 10057 N N . MET A 1 1 ? -22.600 -12.441 -4.165 1.00 0.00 1 MET A N 7
ATOM 10058 C CA . MET A 1 1 ? -21.319 -11.698 -4.092 1.00 0.00 1 MET A CA 7
ATOM 10059 C C . MET A 1 1 ? -20.680 -11.559 -5.475 1.00 0.00 1 MET A C 7
ATOM 10060 O O . MET A 1 1 ? -21.322 -11.818 -6.493 1.00 0.00 1 MET A O 7
ATOM 10076 N N . ILE A 1 2 ? -19.421 -11.147 -5.500 1.00 0.00 2 ILE A N 7
ATOM 10077 C CA . ILE A 1 2 ? -18.704 -10.972 -6.750 1.00 0.00 2 ILE A CA 7
ATOM 10078 C C . ILE A 1 2 ? -17.891 -12.219 -7.087 1.00 0.00 2 ILE A C 7
ATOM 10079 O O . ILE A 1 2 ? -18.146 -13.301 -6.562 1.00 0.00 2 ILE A O 7
ATOM 10095 N N . ASP A 1 3 ? -16.918 -12.059 -7.972 1.00 0.00 3 ASP A N 7
ATOM 10096 C CA . ASP A 1 3 ? -16.075 -13.174 -8.389 1.00 0.00 3 ASP A CA 7
ATOM 10097 C C . ASP A 1 3 ? -14.597 -12.786 -8.424 1.00 0.00 3 ASP A C 7
ATOM 10098 O O . ASP A 1 3 ? -13.725 -13.628 -8.200 1.00 0.00 3 ASP A O 7
ATOM 10107 N N . ASP A 1 4 ? -14.312 -11.519 -8.712 1.00 0.00 4 ASP A N 7
ATOM 10108 C CA . ASP A 1 4 ? -12.935 -11.047 -8.781 1.00 0.00 4 ASP A CA 7
ATOM 10109 C C . ASP A 1 4 ? -12.560 -10.259 -7.533 1.00 0.00 4 ASP A C 7
ATOM 10110 O O . ASP A 1 4 ? -11.520 -10.502 -6.921 1.00 0.00 4 ASP A O 7
ATOM 10119 N N . MET A 1 5 ? -13.408 -9.309 -7.165 1.00 0.00 5 MET A N 7
ATOM 10120 C CA . MET A 1 5 ? -13.163 -8.479 -5.994 1.00 0.00 5 MET A CA 7
ATOM 10121 C C . MET A 1 5 ? -14.379 -8.478 -5.067 1.00 0.00 5 MET A C 7
ATOM 10122 O O . MET A 1 5 ? -15.177 -9.413 -5.093 1.00 0.00 5 MET A O 7
ATOM 10136 N N . ALA A 1 6 ? -14.519 -7.436 -4.250 1.00 0.00 6 ALA A N 7
ATOM 10137 C CA . ALA A 1 6 ? -15.639 -7.350 -3.335 1.00 0.00 6 ALA A CA 7
ATOM 10138 C C . ALA A 1 6 ? -15.703 -5.999 -2.626 1.00 0.00 6 ALA A C 7
ATOM 10139 O O . ALA A 1 6 ? -16.784 -5.531 -2.285 1.00 0.00 6 ALA A O 7
ATOM 10146 N N . VAL A 1 7 ? -14.548 -5.376 -2.383 1.00 0.00 7 VAL A N 7
ATOM 10147 C CA . VAL A 1 7 ? -14.532 -4.095 -1.692 1.00 0.00 7 VAL A CA 7
ATOM 10148 C C . VAL A 1 7 ? -13.660 -3.028 -2.387 1.00 0.00 7 VAL A C 7
ATOM 10149 O O . VAL A 1 7 ? -14.214 -2.130 -3.021 1.00 0.00 7 VAL A O 7
ATOM 10162 N N . PRO A 1 8 ? -12.313 -3.042 -2.255 1.00 0.00 8 PRO A N 7
ATOM 10163 C CA . PRO A 1 8 ? -11.462 -2.016 -2.848 1.00 0.00 8 PRO A CA 7
ATOM 10164 C C . PRO A 1 8 ? -10.647 -2.486 -4.074 1.00 0.00 8 PRO A C 7
ATOM 10165 O O . PRO A 1 8 ? -11.209 -2.788 -5.127 1.00 0.00 8 PRO A O 7
ATOM 10176 N N . LEU A 1 9 ? -9.315 -2.508 -3.925 1.00 0.00 9 LEU A N 7
ATOM 10177 C CA . LEU A 1 9 ? -8.389 -2.892 -4.991 1.00 0.00 9 LEU A CA 7
ATOM 10178 C C . LEU A 1 9 ? -8.635 -4.311 -5.502 1.00 0.00 9 LEU A C 7
ATOM 10179 O O . LEU A 1 9 ? -8.642 -5.272 -4.734 1.00 0.00 9 LEU A O 7
ATOM 10195 N N . THR A 1 10 ? -8.782 -4.428 -6.823 1.00 0.00 10 THR A N 7
ATOM 10196 C CA . THR A 1 10 ? -8.963 -5.718 -7.468 1.00 0.00 10 THR A CA 7
ATOM 10197 C C . THR A 1 10 ? -7.630 -6.194 -8.039 1.00 0.00 10 THR A C 7
ATOM 10198 O O . THR A 1 10 ? -7.016 -5.509 -8.858 1.00 0.00 10 THR A O 7
ATOM 10209 N N . PHE A 1 11 ? -7.185 -7.361 -7.601 1.00 0.00 11 PHE A N 7
ATOM 10210 C CA . PHE A 1 11 ? -5.920 -7.922 -8.063 1.00 0.00 11 PHE A CA 7
ATOM 10211 C C . PHE A 1 11 ? -6.124 -8.766 -9.324 1.00 0.00 11 PHE A C 7
ATOM 10212 O O . PHE A 1 11 ? -7.243 -8.892 -9.822 1.00 0.00 11 PHE A O 7
ATOM 10229 N N . THR A 1 12 ? -5.038 -9.338 -9.839 1.00 0.00 12 THR A N 7
ATOM 10230 C CA . THR A 1 12 ? -5.105 -10.164 -11.049 1.00 0.00 12 THR A CA 7
ATOM 10231 C C . THR A 1 12 ? -5.449 -11.616 -10.710 1.00 0.00 12 THR A C 7
ATOM 10232 O O . THR A 1 12 ? -5.974 -11.902 -9.645 1.00 0.00 12 THR A O 7
ATOM 10243 N N . ASP A 1 13 ? -5.150 -12.530 -11.626 1.00 0.00 13 ASP A N 7
ATOM 10244 C CA . ASP A 1 13 ? -5.418 -13.946 -11.407 1.00 0.00 13 ASP A CA 7
ATOM 10245 C C . ASP A 1 13 ? -4.213 -14.634 -10.783 1.00 0.00 13 ASP A C 7
ATOM 10246 O O . ASP A 1 13 ? -4.344 -15.450 -9.875 1.00 0.00 13 ASP A O 7
ATOM 10255 N N . ALA A 1 14 ? -3.038 -14.301 -11.296 1.00 0.00 14 ALA A N 7
ATOM 10256 C CA . ALA A 1 14 ? -1.794 -14.885 -10.818 1.00 0.00 14 ALA A CA 7
ATOM 10257 C C . ALA A 1 14 ? -1.572 -14.590 -9.343 1.00 0.00 14 ALA A C 7
ATOM 10258 O O . ALA A 1 14 ? -1.137 -15.462 -8.591 1.00 0.00 14 ALA A O 7
ATOM 10265 N N . ALA A 1 15 ? -1.884 -13.369 -8.916 1.00 0.00 15 ALA A N 7
ATOM 10266 C CA . ALA A 1 15 ? -1.720 -13.013 -7.516 1.00 0.00 15 ALA A CA 7
ATOM 10267 C C . ALA A 1 15 ? -2.455 -14.034 -6.660 1.00 0.00 15 ALA A C 7
ATOM 10268 O O . ALA A 1 15 ? -2.033 -14.366 -5.553 1.00 0.00 15 ALA A O 7
ATOM 10275 N N . ALA A 1 16 ? -3.534 -14.568 -7.217 1.00 0.00 16 ALA A N 7
ATOM 10276 C CA . ALA A 1 16 ? -4.307 -15.600 -6.548 1.00 0.00 16 ALA A CA 7
ATOM 10277 C C . ALA A 1 16 ? -3.549 -16.912 -6.606 1.00 0.00 16 ALA A C 7
ATOM 10278 O O . ALA A 1 16 ? -3.495 -17.671 -5.639 1.00 0.00 16 ALA A O 7
ATOM 10285 N N . ASN A 1 17 ? -2.981 -17.163 -7.776 1.00 0.00 17 ASN A N 7
ATOM 10286 C CA . ASN A 1 17 ? -2.227 -18.374 -8.038 1.00 0.00 17 ASN A CA 7
ATOM 10287 C C . ASN A 1 17 ? -1.098 -18.568 -7.030 1.00 0.00 17 ASN A C 7
ATOM 10288 O O . ASN A 1 17 ? -0.972 -19.643 -6.445 1.00 0.00 17 ASN A O 7
ATOM 10299 N N . LYS A 1 18 ? -0.275 -17.547 -6.824 1.00 0.00 18 LYS A N 7
ATOM 10300 C CA . LYS A 1 18 ? 0.829 -17.665 -5.879 1.00 0.00 18 LYS A CA 7
ATOM 10301 C C . LYS A 1 18 ? 0.302 -18.088 -4.518 1.00 0.00 18 LYS A C 7
ATOM 10302 O O . LYS A 1 18 ? 0.954 -18.838 -3.794 1.00 0.00 18 LYS A O 7
ATOM 10321 N N . VAL A 1 19 ? -0.894 -17.613 -4.183 1.00 0.00 19 VAL A N 7
ATOM 10322 C CA . VAL A 1 19 ? -1.514 -17.956 -2.915 1.00 0.00 19 VAL A CA 7
ATOM 10323 C C . VAL A 1 19 ? -1.970 -19.404 -2.910 1.00 0.00 19 VAL A C 7
ATOM 10324 O O . VAL A 1 19 ? -1.393 -20.241 -2.225 1.00 0.00 19 VAL A O 7
ATOM 10337 N N . LYS A 1 20 ? -3.011 -19.685 -3.685 1.00 0.00 20 LYS A N 7
ATOM 10338 C CA . LYS A 1 20 ? -3.574 -21.028 -3.788 1.00 0.00 20 LYS A CA 7
ATOM 10339 C C . LYS A 1 20 ? -2.537 -22.078 -4.168 1.00 0.00 20 LYS A C 7
ATOM 10340 O O . LYS A 1 20 ? -2.767 -23.278 -3.995 1.00 0.00 20 LYS A O 7
ATOM 10359 N N . SER A 1 21 ? -1.422 -21.637 -4.729 1.00 0.00 21 SER A N 7
ATOM 10360 C CA . SER A 1 21 ? -0.397 -22.568 -5.174 1.00 0.00 21 SER A CA 7
ATOM 10361 C C . SER A 1 21 ? 0.578 -22.941 -4.063 1.00 0.00 21 SER A C 7
ATOM 10362 O O . SER A 1 21 ? 0.910 -24.122 -3.901 1.00 0.00 21 SER A O 7
ATOM 10370 N N . LEU A 1 22 ? 1.040 -21.958 -3.313 1.00 0.00 22 LEU A N 7
ATOM 10371 C CA . LEU A 1 22 ? 1.984 -22.228 -2.241 1.00 0.00 22 LEU A CA 7
ATOM 10372 C C . LEU A 1 22 ? 1.253 -22.649 -0.976 1.00 0.00 22 LEU A C 7
ATOM 10373 O O . LEU A 1 22 ? 1.808 -23.352 -0.141 1.00 0.00 22 LEU A O 7
ATOM 10389 N N . ILE A 1 23 ? 0.001 -22.221 -0.839 1.00 0.00 23 ILE A N 7
ATOM 10390 C CA . ILE A 1 23 ? -0.785 -22.592 0.316 1.00 0.00 23 ILE A CA 7
ATOM 10391 C C . ILE A 1 23 ? -1.183 -24.048 0.219 1.00 0.00 23 ILE A C 7
ATOM 10392 O O . ILE A 1 23 ? -0.984 -24.819 1.154 1.00 0.00 23 ILE A O 7
ATOM 10408 N N . SER A 1 24 ? -1.699 -24.429 -0.933 1.00 0.00 24 SER A N 7
ATOM 10409 C CA . SER A 1 24 ? -2.078 -25.808 -1.178 1.00 0.00 24 SER A CA 7
ATOM 10410 C C . SER A 1 24 ? -0.855 -26.688 -1.034 1.00 0.00 24 SER A C 7
ATOM 10411 O O . SER A 1 24 ? -0.961 -27.887 -0.754 1.00 0.00 24 SER A O 7
ATOM 10419 N N . GLU A 1 25 ? 0.316 -26.077 -1.204 1.00 0.00 25 GLU A N 7
ATOM 10420 C CA . GLU A 1 25 ? 1.575 -26.778 -1.087 1.00 0.00 25 GLU A CA 7
ATOM 10421 C C . GLU A 1 25 ? 1.985 -26.874 0.376 1.00 0.00 25 GLU A C 7
ATOM 10422 O O . GLU A 1 25 ? 2.796 -27.725 0.748 1.00 0.00 25 GLU A O 7
ATOM 10434 N N . GLU A 1 26 ? 1.406 -26.011 1.208 1.00 0.00 26 GLU A N 7
ATOM 10435 C CA . GLU A 1 26 ? 1.707 -26.017 2.629 1.00 0.00 26 GLU A CA 7
ATOM 10436 C C . GLU A 1 26 ? 0.919 -27.120 3.317 1.00 0.00 26 GLU A C 7
ATOM 10437 O O . GLU A 1 26 ? 1.243 -27.523 4.441 1.00 0.00 26 GLU A O 7
ATOM 10449 N N . GLU A 1 27 ? -0.133 -27.574 2.643 1.00 0.00 27 GLU A N 7
ATOM 10450 C CA . GLU A 1 27 ? -1.000 -28.617 3.179 1.00 0.00 27 GLU A CA 7
ATOM 10451 C C . GLU A 1 27 ? -2.002 -27.992 4.139 1.00 0.00 27 GLU A C 7
ATOM 10452 O O . GLU A 1 27 ? -2.707 -28.707 4.857 1.00 0.00 27 GLU A O 7
ATOM 10464 N N . ASN A 1 28 ? -2.072 -26.661 4.145 1.00 0.00 28 ASN A N 7
ATOM 10465 C CA . ASN A 1 28 ? -3.008 -25.977 5.025 1.00 0.00 28 ASN A CA 7
ATOM 10466 C C . ASN A 1 28 ? -4.408 -26.467 4.752 1.00 0.00 28 ASN A C 7
ATOM 10467 O O . ASN A 1 28 ? -5.001 -27.165 5.572 1.00 0.00 28 ASN A O 7
ATOM 10478 N N . THR A 1 29 ? -4.933 -26.092 3.586 1.00 0.00 29 THR A N 7
ATOM 10479 C CA . THR A 1 29 ? -6.291 -26.488 3.191 1.00 0.00 29 THR A CA 7
ATOM 10480 C C . THR A 1 29 ? -6.866 -25.588 2.106 1.00 0.00 29 THR A C 7
ATOM 10481 O O . THR A 1 29 ? -7.462 -26.058 1.144 1.00 0.00 29 THR A O 7
ATOM 10492 N N . ASP A 1 30 ? -6.714 -24.280 2.292 1.00 0.00 30 ASP A N 7
ATOM 10493 C CA . ASP A 1 30 ? -7.245 -23.287 1.361 1.00 0.00 30 ASP A CA 7
ATOM 10494 C C . ASP A 1 30 ? -7.072 -21.914 1.972 1.00 0.00 30 ASP A C 7
ATOM 10495 O O . ASP A 1 30 ? -8.034 -21.261 2.375 1.00 0.00 30 ASP A O 7
ATOM 10504 N N . LEU A 1 31 ? -5.823 -21.523 2.069 1.00 0.00 31 LEU A N 7
ATOM 10505 C CA . LEU A 1 31 ? -5.445 -20.269 2.669 1.00 0.00 31 LEU A CA 7
ATOM 10506 C C . LEU A 1 31 ? -6.065 -19.068 1.976 1.00 0.00 31 LEU A C 7
ATOM 10507 O O . LEU A 1 31 ? -6.435 -19.119 0.805 1.00 0.00 31 LEU A O 7
ATOM 10523 N N . LYS A 1 32 ? -6.149 -17.983 2.731 1.00 0.00 32 LYS A N 7
ATOM 10524 C CA . LYS A 1 32 ? -6.695 -16.732 2.244 1.00 0.00 32 LYS A CA 7
ATOM 10525 C C . LYS A 1 32 ? -5.621 -15.653 2.295 1.00 0.00 32 LYS A C 7
ATOM 10526 O O . LYS A 1 32 ? -5.069 -15.372 3.359 1.00 0.00 32 LYS A O 7
ATOM 10545 N N . LEU A 1 33 ? -5.318 -15.055 1.152 1.00 0.00 33 LEU A N 7
ATOM 10546 C CA . LEU A 1 33 ? -4.302 -14.022 1.090 1.00 0.00 33 LEU A CA 7
ATOM 10547 C C . LEU A 1 33 ? -4.666 -12.861 2.006 1.00 0.00 33 LEU A C 7
ATOM 10548 O O . LEU A 1 33 ? -5.837 -12.515 2.149 1.00 0.00 33 LEU A O 7
ATOM 10564 N N . ARG A 1 34 ? -3.652 -12.260 2.618 1.00 0.00 34 ARG A N 7
ATOM 10565 C CA . ARG A 1 34 ? -3.866 -11.131 3.511 1.00 0.00 34 ARG A CA 7
ATOM 10566 C C . ARG A 1 34 ? -2.791 -10.077 3.293 1.00 0.00 34 ARG A C 7
ATOM 10567 O O . ARG A 1 34 ? -1.685 -10.171 3.824 1.00 0.00 34 ARG A O 7
ATOM 10588 N N . VAL A 1 35 ? -3.121 -9.088 2.480 1.00 0.00 35 VAL A N 7
ATOM 10589 C CA . VAL A 1 35 ? -2.190 -8.021 2.145 1.00 0.00 35 VAL A CA 7
ATOM 10590 C C . VAL A 1 35 ? -1.945 -7.052 3.288 1.00 0.00 35 VAL A C 7
ATOM 10591 O O . VAL A 1 35 ? -2.789 -6.851 4.164 1.00 0.00 35 VAL A O 7
ATOM 10604 N N . TYR A 1 36 ? -0.783 -6.422 3.221 1.00 0.00 36 TYR A N 7
ATOM 10605 C CA . TYR A 1 36 ? -0.368 -5.415 4.186 1.00 0.00 36 TYR A CA 7
ATOM 10606 C C . TYR A 1 36 ? 0.380 -4.316 3.445 1.00 0.00 36 TYR A C 7
ATOM 10607 O O . TYR A 1 36 ? 0.673 -4.458 2.258 1.00 0.00 36 TYR A O 7
ATOM 10625 N N . ILE A 1 37 ? 0.678 -3.222 4.124 1.00 0.00 37 ILE A N 7
ATOM 10626 C CA . ILE A 1 37 ? 1.380 -2.120 3.483 1.00 0.00 37 ILE A CA 7
ATOM 10627 C C . ILE A 1 37 ? 2.872 -2.415 3.351 1.00 0.00 37 ILE A C 7
ATOM 10628 O O . ILE A 1 37 ? 3.576 -2.595 4.345 1.00 0.00 37 ILE A O 7
ATOM 10644 N N . THR A 1 38 ? 3.342 -2.461 2.106 1.00 0.00 38 THR A N 7
ATOM 10645 C CA . THR A 1 38 ? 4.747 -2.731 1.819 1.00 0.00 38 THR A CA 7
ATOM 10646 C C . THR A 1 38 ? 5.122 -2.225 0.430 1.00 0.00 38 THR A C 7
ATOM 10647 O O . THR A 1 38 ? 5.862 -2.881 -0.304 1.00 0.00 38 THR A O 7
ATOM 10658 N N . GLY A 1 39 ? 4.604 -1.056 0.073 1.00 0.00 39 GLY A N 7
ATOM 10659 C CA . GLY A 1 39 ? 4.891 -0.485 -1.229 1.00 0.00 39 GLY A CA 7
ATOM 10660 C C . GLY A 1 39 ? 6.360 -0.163 -1.418 1.00 0.00 39 GLY A C 7
ATOM 10661 O O . GLY A 1 39 ? 7.230 -0.920 -0.987 1.00 0.00 39 GLY A O 7
ATOM 10665 N N . GLY A 1 40 ? 6.634 0.963 -2.066 1.00 0.00 40 GLY A N 7
ATOM 10666 C CA . GLY A 1 40 ? 8.005 1.370 -2.306 1.00 0.00 40 GLY A CA 7
ATOM 10667 C C . GLY A 1 40 ? 8.515 2.339 -1.259 1.00 0.00 40 GLY A C 7
ATOM 10668 O O . GLY A 1 40 ? 9.400 3.151 -1.533 1.00 0.00 40 GLY A O 7
ATOM 10672 N N . GLY A 1 41 ? 7.957 2.257 -0.056 1.00 0.00 41 GLY A N 7
ATOM 10673 C CA . GLY A 1 41 ? 8.373 3.140 1.017 1.00 0.00 41 GLY A CA 7
ATOM 10674 C C . GLY A 1 41 ? 7.787 4.531 0.878 1.00 0.00 41 GLY A C 7
ATOM 10675 O O . GLY A 1 41 ? 6.876 4.905 1.617 1.00 0.00 41 GLY A O 7
ATOM 10679 N N . CYS A 1 42 ? 8.309 5.297 -0.073 1.00 0.00 42 CYS A N 7
ATOM 10680 C CA . CYS A 1 42 ? 7.830 6.654 -0.310 1.00 0.00 42 CYS A CA 7
ATOM 10681 C C . CYS A 1 42 ? 6.415 6.638 -0.881 1.00 0.00 42 CYS A C 7
ATOM 10682 O O . CYS A 1 42 ? 5.638 7.569 -0.669 1.00 0.00 42 CYS A O 7
ATOM 10690 N N . SER A 1 43 ? 6.088 5.573 -1.607 1.00 0.00 43 SER A N 7
ATOM 10691 C CA . SER A 1 43 ? 4.767 5.434 -2.209 1.00 0.00 43 SER A CA 7
ATOM 10692 C C . SER A 1 43 ? 4.171 4.064 -1.899 1.00 0.00 43 SER A C 7
ATOM 10693 O O . SER A 1 43 ? 4.793 3.243 -1.226 1.00 0.00 43 SER A O 7
ATOM 10701 N N . GLY A 1 44 ? 2.962 3.825 -2.397 1.00 0.00 44 GLY A N 7
ATOM 10702 C CA . GLY A 1 44 ? 2.301 2.554 -2.165 1.00 0.00 44 GLY A CA 7
ATOM 10703 C C . GLY A 1 44 ? 1.741 1.956 -3.441 1.00 0.00 44 GLY A C 7
ATOM 10704 O O . GLY A 1 44 ? 0.718 2.414 -3.950 1.00 0.00 44 GLY A O 7
ATOM 10708 N N . PHE A 1 45 ? 2.415 0.937 -3.962 1.00 0.00 45 PHE A N 7
ATOM 10709 C CA . PHE A 1 45 ? 1.977 0.285 -5.192 1.00 0.00 45 PHE A CA 7
ATOM 10710 C C . PHE A 1 45 ? 2.266 -1.215 -5.182 1.00 0.00 45 PHE A C 7
ATOM 10711 O O . PHE A 1 45 ? 2.032 -1.895 -6.176 1.00 0.00 45 PHE A O 7
ATOM 10728 N N . GLN A 1 46 ? 2.785 -1.736 -4.073 1.00 0.00 46 GLN A N 7
ATOM 10729 C CA . GLN A 1 46 ? 3.099 -3.158 -3.991 1.00 0.00 46 GLN A CA 7
ATOM 10730 C C . GLN A 1 46 ? 2.273 -3.860 -2.922 1.00 0.00 46 GLN A C 7
ATOM 10731 O O . GLN A 1 46 ? 1.371 -4.631 -3.236 1.00 0.00 46 GLN A O 7
ATOM 10745 N N . TYR A 1 47 ? 2.591 -3.597 -1.659 1.00 0.00 47 TYR A N 7
ATOM 10746 C CA . TYR A 1 47 ? 1.879 -4.217 -0.544 1.00 0.00 47 TYR A CA 7
ATOM 10747 C C . TYR A 1 47 ? 2.301 -5.672 -0.374 1.00 0.00 47 TYR A C 7
ATOM 10748 O O . TYR A 1 47 ? 2.312 -6.445 -1.332 1.00 0.00 47 TYR A O 7
ATOM 10766 N N . GLY A 1 48 ? 2.660 -6.031 0.852 1.00 0.00 48 GLY A N 7
ATOM 10767 C CA . GLY A 1 48 ? 3.093 -7.388 1.138 1.00 0.00 48 GLY A CA 7
ATOM 10768 C C . GLY A 1 48 ? 1.939 -8.361 1.285 1.00 0.00 48 GLY A C 7
ATOM 10769 O O . GLY A 1 48 ? 0.950 -8.068 1.954 1.00 0.00 48 GLY A O 7
ATOM 10773 N N . PHE A 1 49 ? 2.063 -9.517 0.640 1.00 0.00 49 PHE A N 7
ATOM 10774 C CA . PHE A 1 49 ? 1.024 -10.539 0.678 1.00 0.00 49 PHE A CA 7
ATOM 10775 C C . PHE A 1 49 ? 1.402 -11.721 1.566 1.00 0.00 49 PHE A C 7
ATOM 10776 O O . PHE A 1 49 ? 2.510 -12.251 1.483 1.00 0.00 49 PHE A O 7
ATOM 10793 N N . THR A 1 50 ? 0.448 -12.151 2.385 1.00 0.00 50 THR A N 7
ATOM 10794 C CA . THR A 1 50 ? 0.642 -13.300 3.264 1.00 0.00 50 THR A CA 7
ATOM 10795 C C . THR A 1 50 ? -0.538 -14.257 3.120 1.00 0.00 50 THR A C 7
ATOM 10796 O O . THR A 1 50 ? -1.578 -13.888 2.578 1.00 0.00 50 THR A O 7
ATOM 10807 N N . PHE A 1 51 ? -0.384 -15.482 3.604 1.00 0.00 51 PHE A N 7
ATOM 10808 C CA . PHE A 1 51 ? -1.445 -16.465 3.512 1.00 0.00 51 PHE A CA 7
ATOM 10809 C C . PHE A 1 51 ? -2.038 -16.702 4.883 1.00 0.00 51 PHE A C 7
ATOM 10810 O O . PHE A 1 51 ? -1.502 -17.455 5.692 1.00 0.00 51 PHE A O 7
ATOM 10827 N N . ASP A 1 52 ? -3.132 -16.008 5.143 1.00 0.00 52 ASP A N 7
ATOM 10828 C CA . ASP A 1 52 ? -3.819 -16.071 6.420 1.00 0.00 52 ASP A CA 7
ATOM 10829 C C . ASP A 1 52 ? -5.255 -16.548 6.261 1.00 0.00 52 ASP A C 7
ATOM 10830 O O . ASP A 1 52 ? -6.110 -15.827 5.749 1.00 0.00 52 ASP A O 7
ATOM 10839 N N . GLU A 1 53 ? -5.502 -17.776 6.685 1.00 0.00 53 GLU A N 7
ATOM 10840 C CA . GLU A 1 53 ? -6.823 -18.386 6.582 1.00 0.00 53 GLU A CA 7
ATOM 10841 C C . GLU A 1 53 ? -7.810 -17.839 7.617 1.00 0.00 53 GLU A C 7
ATOM 10842 O O . GLU A 1 53 ? -9.017 -17.874 7.398 1.00 0.00 53 GLU A O 7
ATOM 10854 N N . LYS A 1 54 ? -7.307 -17.354 8.755 1.00 0.00 54 LYS A N 7
ATOM 10855 C CA . LYS A 1 54 ? -8.198 -16.832 9.798 1.00 0.00 54 LYS A CA 7
ATOM 10856 C C . LYS A 1 54 ? -9.176 -15.807 9.222 1.00 0.00 54 LYS A C 7
ATOM 10857 O O . LYS A 1 54 ? -10.253 -16.184 8.778 1.00 0.00 54 LYS A O 7
ATOM 10876 N N . VAL A 1 55 ? -8.801 -14.527 9.235 1.00 0.00 55 VAL A N 7
ATOM 10877 C CA . VAL A 1 55 ? -9.668 -13.476 8.689 1.00 0.00 55 VAL A CA 7
ATOM 10878 C C . VAL A 1 55 ? -9.183 -12.065 9.024 1.00 0.00 55 VAL A C 7
ATOM 10879 O O . VAL A 1 55 ? -9.559 -11.102 8.355 1.00 0.00 55 VAL A O 7
ATOM 10892 N N . ASN A 1 56 ? -8.347 -11.938 10.046 1.00 0.00 56 ASN A N 7
ATOM 10893 C CA . ASN A 1 56 ? -7.823 -10.639 10.437 1.00 0.00 56 ASN A CA 7
ATOM 10894 C C . ASN A 1 56 ? -8.954 -9.696 10.821 1.00 0.00 56 ASN A C 7
ATOM 10895 O O . ASN A 1 56 ? -9.394 -8.886 10.009 1.00 0.00 56 ASN A O 7
ATOM 10906 N N . ASP A 1 57 ? -9.412 -9.790 12.056 1.00 0.00 57 ASP A N 7
ATOM 10907 C CA . ASP A 1 57 ? -10.488 -8.911 12.520 1.00 0.00 57 ASP A CA 7
ATOM 10908 C C . ASP A 1 57 ? -10.138 -7.470 12.179 1.00 0.00 57 ASP A C 7
ATOM 10909 O O . ASP A 1 57 ? -9.052 -6.990 12.512 1.00 0.00 57 ASP A O 7
ATOM 10918 N N . GLY A 1 58 ? -11.036 -6.796 11.483 1.00 0.00 58 GLY A N 7
ATOM 10919 C CA . GLY A 1 58 ? -10.772 -5.432 11.076 1.00 0.00 58 GLY A CA 7
ATOM 10920 C C . GLY A 1 58 ? -9.936 -5.396 9.821 1.00 0.00 58 GLY A C 7
ATOM 10921 O O . GLY A 1 58 ? -9.029 -4.568 9.681 1.00 0.00 58 GLY A O 7
ATOM 10925 N N . ASP A 1 59 ? -10.246 -6.302 8.898 1.00 0.00 59 ASP A N 7
ATOM 10926 C CA . ASP A 1 59 ? -9.521 -6.392 7.616 1.00 0.00 59 ASP A CA 7
ATOM 10927 C C . ASP A 1 59 ? -10.490 -6.765 6.500 1.00 0.00 59 ASP A C 7
ATOM 10928 O O . ASP A 1 59 ? -11.076 -7.850 6.510 1.00 0.00 59 ASP A O 7
ATOM 10937 N N . LEU A 1 60 ? -10.672 -5.855 5.549 1.00 0.00 60 LEU A N 7
ATOM 10938 C CA . LEU A 1 60 ? -11.579 -6.093 4.431 1.00 0.00 60 LEU A CA 7
ATOM 10939 C C . LEU A 1 60 ? -11.134 -7.324 3.654 1.00 0.00 60 LEU A C 7
ATOM 10940 O O . LEU A 1 60 ? -9.988 -7.742 3.762 1.00 0.00 60 LEU A O 7
ATOM 10956 N N . THR A 1 61 ? -12.051 -7.930 2.901 1.00 0.00 61 THR A N 7
ATOM 10957 C CA . THR A 1 61 ? -11.701 -9.135 2.158 1.00 0.00 61 THR A CA 7
ATOM 10958 C C . THR A 1 61 ? -12.341 -9.201 0.773 1.00 0.00 61 THR A C 7
ATOM 10959 O O . THR A 1 61 ? -13.542 -9.022 0.602 1.00 0.00 61 THR A O 7
ATOM 10970 N N . ILE A 1 62 ? -11.496 -9.506 -0.206 1.00 0.00 62 ILE A N 7
ATOM 10971 C CA . ILE A 1 62 ? -11.900 -9.662 -1.594 1.00 0.00 62 ILE A CA 7
ATOM 10972 C C . ILE A 1 62 ? -11.594 -11.093 -2.031 1.00 0.00 62 ILE A C 7
ATOM 10973 O O . ILE A 1 62 ? -10.465 -11.551 -1.889 1.00 0.00 62 ILE A O 7
ATOM 10989 N N . GLU A 1 63 ? -12.582 -11.810 -2.547 1.00 0.00 63 GLU A N 7
ATOM 10990 C CA . GLU A 1 63 ? -12.353 -13.190 -2.968 1.00 0.00 63 GLU A CA 7
ATOM 10991 C C . GLU A 1 63 ? -11.276 -13.253 -4.046 1.00 0.00 63 GLU A C 7
ATOM 10992 O O . GLU A 1 63 ? -11.073 -12.295 -4.789 1.00 0.00 63 GLU A O 7
ATOM 11004 N N . LYS A 1 64 ? -10.581 -14.385 -4.120 1.00 0.00 64 LYS A N 7
ATOM 11005 C CA . LYS A 1 64 ? -9.521 -14.560 -5.104 1.00 0.00 64 LYS A CA 7
ATOM 11006 C C . LYS A 1 64 ? -9.874 -15.646 -6.111 1.00 0.00 64 LYS A C 7
ATOM 11007 O O . LYS A 1 64 ? -10.857 -16.370 -5.949 1.00 0.00 64 LYS A O 7
ATOM 11026 N N . SER A 1 65 ? -9.060 -15.739 -7.154 1.00 0.00 65 SER A N 7
ATOM 11027 C CA . SER A 1 65 ? -9.265 -16.721 -8.212 1.00 0.00 65 SER A CA 7
ATOM 11028 C C . SER A 1 65 ? -9.470 -18.120 -7.651 1.00 0.00 65 SER A C 7
ATOM 11029 O O . SER A 1 65 ? -10.315 -18.873 -8.137 1.00 0.00 65 SER A O 7
ATOM 11037 N N . GLY A 1 66 ? -8.689 -18.477 -6.643 1.00 0.00 66 GLY A N 7
ATOM 11038 C CA . GLY A 1 66 ? -8.794 -19.794 -6.049 1.00 0.00 66 GLY A CA 7
ATOM 11039 C C . GLY A 1 66 ? -8.851 -19.773 -4.535 1.00 0.00 66 GLY A C 7
ATOM 11040 O O . GLY A 1 66 ? -8.787 -20.813 -3.888 1.00 0.00 66 GLY A O 7
ATOM 11044 N N . VAL A 1 67 ? -8.966 -18.574 -3.961 1.00 0.00 67 VAL A N 7
ATOM 11045 C CA . VAL A 1 67 ? -9.029 -18.426 -2.511 1.00 0.00 67 VAL A CA 7
ATOM 11046 C C . VAL A 1 67 ? -9.762 -17.136 -2.138 1.00 0.00 67 VAL A C 7
ATOM 11047 O O . VAL A 1 67 ? -10.614 -16.664 -2.889 1.00 0.00 67 VAL A O 7
ATOM 11060 N N . GLN A 1 68 ? -9.422 -16.560 -0.985 1.00 0.00 68 GLN A N 7
ATOM 11061 C CA . GLN A 1 68 ? -10.047 -15.322 -0.541 1.00 0.00 68 GLN A CA 7
ATOM 11062 C C . GLN A 1 68 ? -8.986 -14.341 -0.036 1.00 0.00 68 GLN A C 7
ATOM 11063 O O . GLN A 1 68 ? -8.121 -14.704 0.760 1.00 0.00 68 GLN A O 7
ATOM 11077 N N . LEU A 1 69 ? -9.049 -13.104 -0.519 1.00 0.00 69 LEU A N 7
ATOM 11078 C CA . LEU A 1 69 ? -8.087 -12.077 -0.129 1.00 0.00 69 LEU A CA 7
ATOM 11079 C C . LEU A 1 69 ? -8.636 -11.197 0.993 1.00 0.00 69 LEU A C 7
ATOM 11080 O O . LEU A 1 69 ? -9.803 -10.816 0.976 1.00 0.00 69 LEU A O 7
ATOM 11096 N N . VAL A 1 70 ? -7.786 -10.877 1.964 1.00 0.00 70 VAL A N 7
ATOM 11097 C CA . VAL A 1 70 ? -8.182 -10.037 3.091 1.00 0.00 70 VAL A CA 7
ATOM 11098 C C . VAL A 1 70 ? -7.052 -9.066 3.450 1.00 0.00 70 VAL A C 7
ATOM 11099 O O . VAL A 1 70 ? -5.984 -9.479 3.890 1.00 0.00 70 VAL A O 7
ATOM 11112 N N . ILE A 1 71 ? -7.276 -7.773 3.236 1.00 0.00 71 ILE A N 7
ATOM 11113 C CA . ILE A 1 71 ? -6.243 -6.782 3.524 1.00 0.00 71 ILE A CA 7
ATOM 11114 C C . ILE A 1 71 ? -6.587 -5.923 4.739 1.00 0.00 71 ILE A C 7
ATOM 11115 O O . ILE A 1 71 ? -7.670 -6.041 5.316 1.00 0.00 71 ILE A O 7
ATOM 11131 N N . ASP A 1 72 ? -5.640 -5.077 5.130 1.00 0.00 72 ASP A N 7
ATOM 11132 C CA . ASP A 1 72 ? -5.806 -4.205 6.292 1.00 0.00 72 ASP A CA 7
ATOM 11133 C C . ASP A 1 72 ? -6.302 -2.811 5.901 1.00 0.00 72 ASP A C 7
ATOM 11134 O O . ASP A 1 72 ? -5.922 -2.275 4.860 1.00 0.00 72 ASP A O 7
ATOM 11143 N N . PRO A 1 73 ? -7.164 -2.205 6.745 1.00 0.00 73 PRO A N 7
ATOM 11144 C CA . PRO A 1 73 ? -7.719 -0.869 6.500 1.00 0.00 73 PRO A CA 7
ATOM 11145 C C . PRO A 1 73 ? -6.658 0.142 6.067 1.00 0.00 73 PRO A C 7
ATOM 11146 O O . PRO A 1 73 ? -6.910 0.997 5.222 1.00 0.00 73 PRO A O 7
ATOM 11157 N N . MET A 1 74 ? -5.467 0.040 6.645 1.00 0.00 74 MET A N 7
ATOM 11158 C CA . MET A 1 74 ? -4.384 0.946 6.299 1.00 0.00 74 MET A CA 7
ATOM 11159 C C . MET A 1 74 ? -4.116 0.871 4.798 1.00 0.00 74 MET A C 7
ATOM 11160 O O . MET A 1 74 ? -3.947 1.882 4.121 1.00 0.00 74 MET A O 7
ATOM 11174 N N . SER A 1 75 ? -4.113 -0.337 4.274 1.00 0.00 75 SER A N 7
ATOM 11175 C CA . SER A 1 75 ? -3.903 -0.529 2.853 1.00 0.00 75 SER A CA 7
ATOM 11176 C C . SER A 1 75 ? -5.168 -0.152 2.088 1.00 0.00 75 SER A C 7
ATOM 11177 O O . SER A 1 75 ? -5.103 0.329 0.959 1.00 0.00 75 SER A O 7
ATOM 11185 N N . LEU A 1 76 ? -6.324 -0.378 2.718 1.00 0.00 76 LEU A N 7
ATOM 11186 C CA . LEU A 1 76 ? -7.616 -0.076 2.103 1.00 0.00 76 LEU A CA 7
ATOM 11187 C C . LEU A 1 76 ? -7.608 1.282 1.410 1.00 0.00 76 LEU A C 7
ATOM 11188 O O . LEU A 1 76 ? -8.097 1.415 0.292 1.00 0.00 76 LEU A O 7
ATOM 11204 N N . GLN A 1 77 ? -7.061 2.285 2.081 1.00 0.00 77 GLN A N 7
ATOM 11205 C CA . GLN A 1 77 ? -7.007 3.627 1.521 1.00 0.00 77 GLN A CA 7
ATOM 11206 C C . GLN A 1 77 ? -5.842 3.766 0.540 1.00 0.00 77 GLN A C 7
ATOM 11207 O O . GLN A 1 77 ? -5.833 4.669 -0.295 1.00 0.00 77 GLN A O 7
ATOM 11221 N N . TYR A 1 78 ? -4.863 2.868 0.645 1.00 0.00 78 TYR A N 7
ATOM 11222 C CA . TYR A 1 78 ? -3.707 2.900 -0.240 1.00 0.00 78 TYR A CA 7
ATOM 11223 C C . TYR A 1 78 ? -4.005 2.198 -1.565 1.00 0.00 78 TYR A C 7
ATOM 11224 O O . TYR A 1 78 ? -3.570 2.642 -2.628 1.00 0.00 78 TYR A O 7
ATOM 11242 N N . LEU A 1 79 ? -4.719 1.079 -1.484 1.00 0.00 79 LEU A N 7
ATOM 11243 C CA . LEU A 1 79 ? -5.046 0.281 -2.668 1.00 0.00 79 LEU A CA 7
ATOM 11244 C C . LEU A 1 79 ? -6.366 0.682 -3.330 1.00 0.00 79 LEU A C 7
ATOM 11245 O O . LEU A 1 79 ? -6.637 0.287 -4.460 1.00 0.00 79 LEU A O 7
ATOM 11261 N N . ILE A 1 80 ? -7.203 1.422 -2.609 1.00 0.00 80 ILE A N 7
ATOM 11262 C CA . ILE A 1 80 ? -8.529 1.832 -3.105 1.00 0.00 80 ILE A CA 7
ATOM 11263 C C . ILE A 1 80 ? -8.685 1.697 -4.625 1.00 0.00 80 ILE A C 7
ATOM 11264 O O . ILE A 1 80 ? -7.927 2.269 -5.407 1.00 0.00 80 ILE A O 7
ATOM 11280 N N . GLY A 1 81 ? -9.708 0.937 -5.004 1.00 0.00 81 GLY A N 7
ATOM 11281 C CA . GLY A 1 81 ? -10.050 0.697 -6.399 1.00 0.00 81 GLY A CA 7
ATOM 11282 C C . GLY A 1 81 ? -8.878 0.678 -7.370 1.00 0.00 81 GLY A C 7
ATOM 11283 O O . GLY A 1 81 ? -9.035 1.060 -8.530 1.00 0.00 81 GLY A O 7
ATOM 11287 N N . GLY A 1 82 ? -7.716 0.220 -6.923 1.00 0.00 82 GLY A N 7
ATOM 11288 C CA . GLY A 1 82 ? -6.569 0.154 -7.814 1.00 0.00 82 GLY A CA 7
ATOM 11289 C C . GLY A 1 82 ? -6.534 -1.152 -8.588 1.00 0.00 82 GLY A C 7
ATOM 11290 O O . GLY A 1 82 ? -7.578 -1.751 -8.846 1.00 0.00 82 GLY A O 7
ATOM 11294 N N . THR A 1 83 ? -5.337 -1.605 -8.951 1.00 0.00 83 THR A N 7
ATOM 11295 C CA . THR A 1 83 ? -5.186 -2.858 -9.688 1.00 0.00 83 THR A CA 7
ATOM 11296 C C . THR A 1 83 ? -3.849 -3.518 -9.362 1.00 0.00 83 THR A C 7
ATOM 11297 O O . THR A 1 83 ? -2.802 -2.877 -9.424 1.00 0.00 83 THR A O 7
ATOM 11308 N N . VAL A 1 84 ? -3.889 -4.805 -9.025 1.00 0.00 84 VAL A N 7
ATOM 11309 C CA . VAL A 1 84 ? -2.669 -5.540 -8.698 1.00 0.00 84 VAL A CA 7
ATOM 11310 C C . VAL A 1 84 ? -2.495 -6.760 -9.588 1.00 0.00 84 VAL A C 7
ATOM 11311 O O . VAL A 1 84 ? -3.466 -7.351 -10.058 1.00 0.00 84 VAL A O 7
ATOM 11324 N N . ASP A 1 85 ? -1.242 -7.146 -9.784 1.00 0.00 85 ASP A N 7
ATOM 11325 C CA . ASP A 1 85 ? -0.918 -8.316 -10.582 1.00 0.00 85 ASP A CA 7
ATOM 11326 C C . ASP A 1 85 ? 0.385 -8.942 -10.105 1.00 0.00 85 ASP A C 7
ATOM 11327 O O . ASP A 1 85 ? 1.318 -8.238 -9.717 1.00 0.00 85 ASP A O 7
ATOM 11336 N N . TYR A 1 86 ? 0.442 -10.265 -10.128 1.00 0.00 86 TYR A N 7
ATOM 11337 C CA . TYR A 1 86 ? 1.626 -10.985 -9.692 1.00 0.00 86 TYR A CA 7
ATOM 11338 C C . TYR A 1 86 ? 2.235 -11.775 -10.839 1.00 0.00 86 TYR A C 7
ATOM 11339 O O . TYR A 1 86 ? 1.523 -12.356 -11.657 1.00 0.00 86 TYR A O 7
ATOM 11357 N N . THR A 1 87 ? 3.557 -11.803 -10.885 1.00 0.00 87 THR A N 7
ATOM 11358 C CA . THR A 1 87 ? 4.264 -12.534 -11.924 1.00 0.00 87 THR A CA 7
ATOM 11359 C C . THR A 1 87 ? 5.608 -13.037 -11.413 1.00 0.00 87 THR A C 7
ATOM 11360 O O . THR A 1 87 ? 6.624 -12.352 -11.530 1.00 0.00 87 THR A O 7
ATOM 11371 N N . GLU A 1 88 ? 5.607 -14.238 -10.846 1.00 0.00 88 GLU A N 7
ATOM 11372 C CA . GLU A 1 88 ? 6.830 -14.830 -10.318 1.00 0.00 88 GLU A CA 7
ATOM 11373 C C . GLU A 1 88 ? 7.428 -15.828 -11.303 1.00 0.00 88 GLU A C 7
ATOM 11374 O O . GLU A 1 88 ? 6.755 -16.286 -12.226 1.00 0.00 88 GLU A O 7
ATOM 11386 N N . GLY A 1 89 ? 8.698 -16.155 -11.097 1.00 0.00 89 GLY A N 7
ATOM 11387 C CA . GLY A 1 89 ? 9.376 -17.095 -11.971 1.00 0.00 89 GLY A CA 7
ATOM 11388 C C . GLY A 1 89 ? 10.827 -17.305 -11.581 1.00 0.00 89 GLY A C 7
ATOM 11389 O O . GLY A 1 89 ? 11.118 -17.915 -10.553 1.00 0.00 89 GLY A O 7
ATOM 11393 N N . LEU A 1 90 ? 11.738 -16.800 -12.407 1.00 0.00 90 LEU A N 7
ATOM 11394 C CA . LEU A 1 90 ? 13.166 -16.935 -12.143 1.00 0.00 90 LEU A CA 7
ATOM 11395 C C . LEU A 1 90 ? 13.709 -15.696 -11.439 1.00 0.00 90 LEU A C 7
ATOM 11396 O O . LEU A 1 90 ? 14.322 -15.791 -10.376 1.00 0.00 90 LEU A O 7
ATOM 11412 N N . GLU A 1 91 ? 13.476 -14.532 -12.039 1.00 0.00 91 GLU A N 7
ATOM 11413 C CA . GLU A 1 91 ? 13.938 -13.272 -11.469 1.00 0.00 91 GLU A CA 7
ATOM 11414 C C . GLU A 1 91 ? 13.403 -13.082 -10.053 1.00 0.00 91 GLU A C 7
ATOM 11415 O O . GLU A 1 91 ? 13.978 -12.340 -9.257 1.00 0.00 91 GLU A O 7
ATOM 11427 N N . GLY A 1 92 ? 12.298 -13.757 -9.744 1.00 0.00 92 GLY A N 7
ATOM 11428 C CA . GLY A 1 92 ? 11.708 -13.646 -8.423 1.00 0.00 92 GLY A CA 7
ATOM 11429 C C . GLY A 1 92 ? 10.277 -13.147 -8.469 1.00 0.00 92 GLY A C 7
ATOM 11430 O O . GLY A 1 92 ? 9.911 -12.372 -9.353 1.00 0.00 92 GLY A O 7
ATOM 11434 N N . SER A 1 93 ? 9.466 -13.595 -7.517 1.00 0.00 93 SER A N 7
ATOM 11435 C CA . SER A 1 93 ? 8.068 -13.194 -7.453 1.00 0.00 93 SER A CA 7
ATOM 11436 C C . SER A 1 93 ? 7.930 -11.685 -7.306 1.00 0.00 93 SER A C 7
ATOM 11437 O O . SER A 1 93 ? 7.916 -11.155 -6.194 1.00 0.00 93 SER A O 7
ATOM 11445 N N . ARG A 1 94 ? 7.816 -10.997 -8.437 1.00 0.00 94 ARG A N 7
ATOM 11446 C CA . ARG A 1 94 ? 7.665 -9.550 -8.439 1.00 0.00 94 ARG A CA 7
ATOM 11447 C C . ARG A 1 94 ? 6.194 -9.181 -8.262 1.00 0.00 94 ARG A C 7
ATOM 11448 O O . ARG A 1 94 ? 5.309 -9.846 -8.801 1.00 0.00 94 ARG A O 7
ATOM 11469 N N . PHE A 1 95 ? 5.937 -8.127 -7.499 1.00 0.00 95 PHE A N 7
ATOM 11470 C CA . PHE A 1 95 ? 4.572 -7.686 -7.248 1.00 0.00 95 PHE A CA 7
ATOM 11471 C C . PHE A 1 95 ? 4.379 -6.232 -7.660 1.00 0.00 95 PHE A C 7
ATOM 11472 O O . PHE A 1 95 ? 5.156 -5.359 -7.272 1.00 0.00 95 PHE A O 7
ATOM 11489 N N . THR A 1 96 ? 3.339 -5.973 -8.449 1.00 0.00 96 THR A N 7
ATOM 11490 C CA . THR A 1 96 ? 3.057 -4.616 -8.906 1.00 0.00 96 THR A CA 7
ATOM 11491 C C . THR A 1 96 ? 1.575 -4.275 -8.785 1.00 0.00 96 THR A C 7
ATOM 11492 O O . THR A 1 96 ? 0.712 -5.010 -9.264 1.00 0.00 96 THR A O 7
ATOM 11503 N N . VAL A 1 97 ? 1.295 -3.142 -8.151 1.00 0.00 97 VAL A N 7
ATOM 11504 C CA . VAL A 1 97 ? -0.076 -2.671 -7.971 1.00 0.00 97 VAL A CA 7
ATOM 11505 C C . VAL A 1 97 ? -0.215 -1.247 -8.500 1.00 0.00 97 VAL A C 7
ATOM 11506 O O . VAL A 1 97 ? 0.777 -0.533 -8.642 1.00 0.00 97 VAL A O 7
ATOM 11519 N N . ASN A 1 98 ? -1.442 -0.837 -8.806 1.00 0.00 98 ASN A N 7
ATOM 11520 C CA . ASN A 1 98 ? -1.681 0.503 -9.334 1.00 0.00 98 ASN A CA 7
ATOM 11521 C C . ASN A 1 98 ? -2.901 1.150 -8.686 1.00 0.00 98 ASN A C 7
ATOM 11522 O O . ASN A 1 98 ? -3.981 0.563 -8.643 1.00 0.00 98 ASN A O 7
ATOM 11533 N N . ASN A 1 99 ? -2.718 2.370 -8.190 1.00 0.00 99 ASN A N 7
ATOM 11534 C CA . ASN A 1 99 ? -3.800 3.113 -7.548 1.00 0.00 99 ASN A CA 7
ATOM 11535 C C . ASN A 1 99 ? -3.624 4.613 -7.786 1.00 0.00 99 ASN A C 7
ATOM 11536 O O . ASN A 1 99 ? -2.577 5.050 -8.262 1.00 0.00 99 ASN A O 7
ATOM 11547 N N . PRO A 1 100 ? -4.647 5.427 -7.465 1.00 0.00 100 PRO A N 7
ATOM 11548 C CA . PRO A 1 100 ? -4.586 6.879 -7.658 1.00 0.00 100 PRO A CA 7
ATOM 11549 C C . PRO A 1 100 ? -3.378 7.510 -6.974 1.00 0.00 100 PRO A C 7
ATOM 11550 O O . PRO A 1 100 ? -2.563 8.171 -7.617 1.00 0.00 100 PRO A O 7
ATOM 11561 N N . ASN A 1 101 ? -3.270 7.307 -5.666 1.00 0.00 101 ASN A N 7
ATOM 11562 C CA . ASN A 1 101 ? -2.160 7.863 -4.899 1.00 0.00 101 ASN A CA 7
ATOM 11563 C C . ASN A 1 101 ? -0.817 7.341 -5.411 1.00 0.00 101 ASN A C 7
ATOM 11564 O O . ASN A 1 101 ? 0.221 7.970 -5.204 1.00 0.00 101 ASN A O 7
ATOM 11575 N N . ALA A 1 102 ? -0.842 6.189 -6.078 1.00 0.00 102 ALA A N 7
ATOM 11576 C CA . ALA A 1 102 ? 0.376 5.590 -6.613 1.00 0.00 102 ALA A CA 7
ATOM 11577 C C . ALA A 1 102 ? 0.782 6.210 -7.953 1.00 0.00 102 ALA A C 7
ATOM 11578 O O . ALA A 1 102 ? 1.679 5.705 -8.626 1.00 0.00 102 ALA A O 7
ATOM 11585 N N . THR A 1 103 ? 0.126 7.307 -8.337 1.00 0.00 103 THR A N 7
ATOM 11586 C CA . THR A 1 103 ? 0.432 7.988 -9.594 1.00 0.00 103 THR A CA 7
ATOM 11587 C C . THR A 1 103 ? 0.456 7.010 -10.767 1.00 0.00 103 THR A C 7
ATOM 11588 O O . THR A 1 103 ? 1.453 6.326 -10.998 1.00 0.00 103 THR A O 7
ATOM 11599 N N . SER A 1 104 ? -0.646 6.956 -11.508 1.00 0.00 104 SER A N 7
ATOM 11600 C CA . SER A 1 104 ? -0.749 6.067 -12.660 1.00 0.00 104 SER A CA 7
ATOM 11601 C C . SER A 1 104 ? -0.059 6.674 -13.877 1.00 0.00 104 SER A C 7
ATOM 11602 O O . SER A 1 104 ? -0.343 7.809 -14.261 1.00 0.00 104 SER A O 7
ATOM 11610 N N . THR A 1 105 ? 0.848 5.912 -14.479 1.00 0.00 105 THR A N 7
ATOM 11611 C CA . THR A 1 105 ? 1.580 6.377 -15.653 1.00 0.00 105 THR A CA 7
ATOM 11612 C C . THR A 1 105 ? 2.409 7.614 -15.322 1.00 0.00 105 THR A C 7
ATOM 11613 O O . THR A 1 105 ? 2.337 8.144 -14.213 1.00 0.00 105 THR A O 7
ATOM 11624 N N . CYS A 1 106 ? 3.196 8.071 -16.291 1.00 0.00 106 CYS A N 7
ATOM 11625 C CA . CYS A 1 106 ? 4.038 9.245 -16.101 1.00 0.00 106 CYS A CA 7
ATOM 11626 C C . CYS A 1 106 ? 4.039 10.124 -17.348 1.00 0.00 106 CYS A C 7
ATOM 11627 O O . CYS A 1 106 ? 4.374 9.667 -18.441 1.00 0.00 106 CYS A O 7
ATOM 11635 N N . GLY A 1 107 ? 3.662 11.387 -17.176 1.00 0.00 107 GLY A N 7
ATOM 11636 C CA . GLY A 1 107 ? 3.627 12.310 -18.295 1.00 0.00 107 GLY A CA 7
ATOM 11637 C C . GLY A 1 107 ? 4.164 13.684 -17.936 1.00 0.00 107 GLY A C 7
ATOM 11638 O O . GLY A 1 107 ? 3.917 14.657 -18.649 1.00 0.00 107 GLY A O 7
ATOM 11642 N N . CYS A 1 108 ? 4.901 13.768 -16.830 1.00 0.00 108 CYS A N 7
ATOM 11643 C CA . CYS A 1 108 ? 5.469 15.036 -16.387 1.00 0.00 108 CYS A CA 7
ATOM 11644 C C . CYS A 1 108 ? 6.993 14.991 -16.424 1.00 0.00 108 CYS A C 7
ATOM 11645 O O . CYS A 1 108 ? 7.663 15.635 -15.616 1.00 0.00 108 CYS A O 7
ATOM 11653 N N . GLY A 1 109 ? 7.535 14.225 -17.364 1.00 0.00 109 GLY A N 7
ATOM 11654 C CA . GLY A 1 109 ? 8.976 14.110 -17.489 1.00 0.00 109 GLY A CA 7
ATOM 11655 C C . GLY A 1 109 ? 9.579 13.213 -16.426 1.00 0.00 109 GLY A C 7
ATOM 11656 O O . GLY A 1 109 ? 9.275 12.022 -16.365 1.00 0.00 109 GLY A O 7
ATOM 11660 N N . SER A 1 110 ? 10.436 13.785 -15.587 1.00 0.00 110 SER A N 7
ATOM 11661 C CA . SER A 1 110 ? 11.083 13.029 -14.522 1.00 0.00 110 SER A CA 7
ATOM 11662 C C . SER A 1 110 ? 11.915 11.886 -15.095 1.00 0.00 110 SER A C 7
ATOM 11663 O O . SER A 1 110 ? 11.838 11.585 -16.286 1.00 0.00 110 SER A O 7
ATOM 11671 N N . SER A 1 111 ? 12.709 11.252 -14.238 1.00 0.00 111 SER A N 7
ATOM 11672 C CA . SER A 1 111 ? 13.557 10.142 -14.659 1.00 0.00 111 SER A CA 7
ATOM 11673 C C . SER A 1 111 ? 14.261 9.513 -13.462 1.00 0.00 111 SER A C 7
ATOM 11674 O O . SER A 1 111 ? 14.175 10.017 -12.343 1.00 0.00 111 SER A O 7
ATOM 11682 N N . PHE A 1 112 ? 14.960 8.409 -13.706 1.00 0.00 112 PHE A N 7
ATOM 11683 C CA . PHE A 1 112 ? 15.681 7.711 -12.648 1.00 0.00 112 PHE A CA 7
ATOM 11684 C C . PHE A 1 112 ? 17.175 7.980 -12.736 1.00 0.00 112 PHE A C 7
ATOM 11685 O O . PHE A 1 112 ? 17.629 8.783 -13.552 1.00 0.00 112 PHE A O 7
ATOM 11702 N N . SER A 1 113 ? 17.937 7.292 -11.894 1.00 0.00 113 SER A N 7
ATOM 11703 C CA . SER A 1 113 ? 19.382 7.440 -11.877 1.00 0.00 113 SER A CA 7
ATOM 11704 C C . SER A 1 113 ? 20.057 6.167 -12.370 1.00 0.00 113 SER A C 7
ATOM 11705 O O . SER A 1 113 ? 19.444 5.101 -12.414 1.00 0.00 113 SER A O 7
ATOM 11713 N N . ILE A 1 114 ? 21.323 6.291 -12.739 1.00 0.00 114 ILE A N 7
ATOM 11714 C CA . ILE A 1 114 ? 22.098 5.162 -13.234 1.00 0.00 114 ILE A CA 7
ATOM 11715 C C . ILE A 1 114 ? 21.986 3.954 -12.305 1.00 0.00 114 ILE A C 7
ATOM 11716 O O . ILE A 1 114 ? 21.640 4.150 -11.121 1.00 0.00 114 ILE A O 7
ATOM 11733 N N . MET A 1 1 ? -21.186 -7.342 -11.758 1.00 0.00 1 MET A N 8
ATOM 11734 C CA . MET A 1 1 ? -21.407 -8.355 -10.694 1.00 0.00 1 MET A CA 8
ATOM 11735 C C . MET A 1 1 ? -20.140 -8.583 -9.876 1.00 0.00 1 MET A C 8
ATOM 11736 O O . MET A 1 1 ? -19.173 -7.835 -9.993 1.00 0.00 1 MET A O 8
ATOM 11752 N N . ILE A 1 2 ? -20.162 -9.620 -9.044 1.00 0.00 2 ILE A N 8
ATOM 11753 C CA . ILE A 1 2 ? -19.012 -9.951 -8.207 1.00 0.00 2 ILE A CA 8
ATOM 11754 C C . ILE A 1 2 ? -18.169 -11.045 -8.851 1.00 0.00 2 ILE A C 8
ATOM 11755 O O . ILE A 1 2 ? -18.247 -11.269 -10.058 1.00 0.00 2 ILE A O 8
ATOM 11771 N N . ASP A 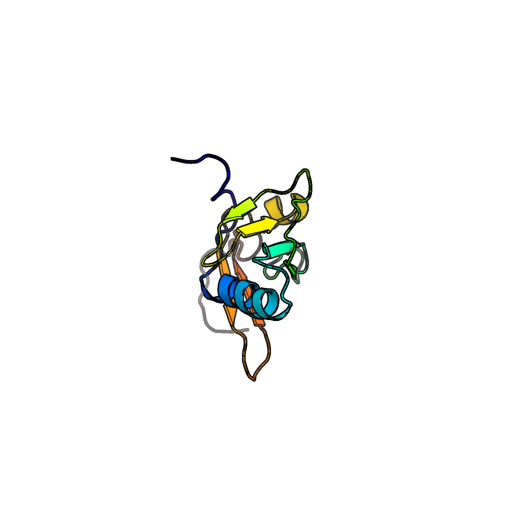1 3 ? -17.357 -11.713 -8.033 1.00 0.00 3 ASP A N 8
ATOM 11772 C CA . ASP A 1 3 ? -16.478 -12.792 -8.491 1.00 0.00 3 ASP A CA 8
ATOM 11773 C C . ASP A 1 3 ? -15.115 -12.251 -8.918 1.00 0.00 3 ASP A C 8
ATOM 11774 O O . ASP A 1 3 ? -14.182 -13.017 -9.157 1.00 0.00 3 ASP A O 8
ATOM 11783 N N . ASP A 1 4 ? -15.002 -10.927 -9.002 1.00 0.00 4 ASP A N 8
ATOM 11784 C CA . ASP A 1 4 ? -13.751 -10.289 -9.388 1.00 0.00 4 ASP A CA 8
ATOM 11785 C C . ASP A 1 4 ? -13.091 -9.658 -8.171 1.00 0.00 4 ASP A C 8
ATOM 11786 O O . ASP A 1 4 ? -11.881 -9.765 -7.974 1.00 0.00 4 ASP A O 8
ATOM 11795 N N . MET A 1 5 ? -13.908 -9.002 -7.360 1.00 0.00 5 MET A N 8
ATOM 11796 C CA . MET A 1 5 ? -13.436 -8.344 -6.149 1.00 0.00 5 MET A CA 8
ATOM 11797 C C . MET A 1 5 ? -14.559 -8.294 -5.112 1.00 0.00 5 MET A C 8
ATOM 11798 O O . MET A 1 5 ? -15.427 -9.165 -5.104 1.00 0.00 5 MET A O 8
ATOM 11812 N N . ALA A 1 6 ? -14.546 -7.289 -4.244 1.00 0.00 6 ALA A N 8
ATOM 11813 C CA . ALA A 1 6 ? -15.592 -7.181 -3.227 1.00 0.00 6 ALA A CA 8
ATOM 11814 C C . ALA A 1 6 ? -15.607 -5.817 -2.551 1.00 0.00 6 ALA A C 8
ATOM 11815 O O . ALA A 1 6 ? -16.670 -5.343 -2.149 1.00 0.00 6 ALA A O 8
ATOM 11822 N N . VAL A 1 7 ? -14.444 -5.187 -2.390 1.00 0.00 7 VAL A N 8
ATOM 11823 C CA . VAL A 1 7 ? -14.401 -3.895 -1.721 1.00 0.00 7 VAL A CA 8
ATOM 11824 C C . VAL A 1 7 ? -13.481 -2.860 -2.410 1.00 0.00 7 VAL A C 8
ATOM 11825 O O . VAL A 1 7 ? -13.991 -1.933 -3.038 1.00 0.00 7 VAL A O 8
ATOM 11838 N N . PRO A 1 8 ? -12.138 -2.931 -2.267 1.00 0.00 8 PRO A N 8
ATOM 11839 C CA . PRO A 1 8 ? -11.243 -1.934 -2.838 1.00 0.00 8 PRO A CA 8
ATOM 11840 C C . PRO A 1 8 ? -10.406 -2.427 -4.038 1.00 0.00 8 PRO A C 8
ATOM 11841 O O . PRO A 1 8 ? -10.943 -2.718 -5.107 1.00 0.00 8 PRO A O 8
ATOM 11852 N N . LEU A 1 9 ? -9.079 -2.481 -3.850 1.00 0.00 9 LEU A N 8
ATOM 11853 C CA . LEU A 1 9 ? -8.133 -2.889 -4.886 1.00 0.00 9 LEU A CA 8
ATOM 11854 C C . LEU A 1 9 ? -8.396 -4.301 -5.406 1.00 0.00 9 LEU A C 8
ATOM 11855 O O . LEU A 1 9 ? -8.443 -5.262 -4.638 1.00 0.00 9 LEU A O 8
ATOM 11871 N N . THR A 1 10 ? -8.509 -4.413 -6.728 1.00 0.00 10 THR A N 8
ATOM 11872 C CA . THR A 1 10 ? -8.701 -5.698 -7.379 1.00 0.00 10 THR A CA 8
ATOM 11873 C C . THR A 1 10 ? -7.367 -6.187 -7.939 1.00 0.00 10 THR A C 8
ATOM 11874 O O . THR A 1 10 ? -6.733 -5.501 -8.742 1.00 0.00 10 THR A O 8
ATOM 11885 N N . PHE A 1 11 ? -6.945 -7.366 -7.511 1.00 0.00 11 PHE A N 8
ATOM 11886 C CA . PHE A 1 11 ? -5.684 -7.940 -7.963 1.00 0.00 11 PHE A CA 8
ATOM 11887 C C . PHE A 1 11 ? -5.891 -8.783 -9.224 1.00 0.00 11 PHE A C 8
ATOM 11888 O O . PHE A 1 11 ? -7.010 -8.896 -9.725 1.00 0.00 11 PHE A O 8
ATOM 11905 N N . THR A 1 12 ? -4.810 -9.368 -9.732 1.00 0.00 12 THR A N 8
ATOM 11906 C CA . THR A 1 12 ? -4.884 -10.195 -10.941 1.00 0.00 12 THR A CA 8
ATOM 11907 C C . THR A 1 12 ? -5.247 -11.642 -10.601 1.00 0.00 12 THR A C 8
ATOM 11908 O O . THR A 1 12 ? -5.777 -11.918 -9.536 1.00 0.00 12 THR A O 8
ATOM 11919 N N . ASP A 1 13 ? -4.959 -12.562 -11.514 1.00 0.00 13 ASP A N 8
ATOM 11920 C CA . ASP A 1 13 ? -5.247 -13.974 -11.290 1.00 0.00 13 ASP A CA 8
ATOM 11921 C C . ASP A 1 13 ? -4.051 -14.676 -10.664 1.00 0.00 13 ASP A C 8
ATOM 11922 O O . ASP A 1 13 ? -4.193 -15.493 -9.758 1.00 0.00 13 ASP A O 8
ATOM 11931 N N . ALA A 1 14 ? -2.873 -14.358 -11.173 1.00 0.00 14 ALA A N 8
ATOM 11932 C CA . ALA A 1 14 ? -1.637 -14.956 -10.693 1.00 0.00 14 ALA A CA 8
ATOM 11933 C C . ALA A 1 14 ? -1.408 -14.658 -9.219 1.00 0.00 14 ALA A C 8
ATOM 11934 O O . ALA A 1 14 ? -0.995 -15.537 -8.463 1.00 0.00 14 ALA A O 8
ATOM 11941 N N . ALA A 1 15 ? -1.693 -13.428 -8.797 1.00 0.00 15 ALA A N 8
ATOM 11942 C CA . ALA A 1 15 ? -1.525 -13.072 -7.397 1.00 0.00 15 ALA A CA 8
ATOM 11943 C C . ALA A 1 15 ? -2.274 -14.080 -6.540 1.00 0.00 15 ALA A C 8
ATOM 11944 O O . ALA A 1 15 ? -1.858 -14.415 -5.433 1.00 0.00 15 ALA A O 8
ATOM 11951 N N . ALA A 1 16 ? -3.360 -14.603 -7.098 1.00 0.00 16 ALA A N 8
ATOM 11952 C CA . ALA A 1 16 ? -4.144 -15.626 -6.426 1.00 0.00 16 ALA A CA 8
ATOM 11953 C C . ALA A 1 16 ? -3.394 -16.943 -6.478 1.00 0.00 16 ALA A C 8
ATOM 11954 O O . ALA A 1 16 ? -3.349 -17.700 -5.508 1.00 0.00 16 ALA A O 8
ATOM 11961 N N . ASN A 1 17 ? -2.822 -17.201 -7.645 1.00 0.00 17 ASN A N 8
ATOM 11962 C CA . ASN A 1 17 ? -2.072 -18.412 -7.897 1.00 0.00 17 ASN A CA 8
ATOM 11963 C C . ASN A 1 17 ? -0.957 -18.628 -6.883 1.00 0.00 17 ASN A C 8
ATOM 11964 O O . ASN A 1 17 ? -0.839 -19.699 -6.300 1.00 0.00 17 ASN A O 8
ATOM 11975 N N . LYS A 1 18 ? -0.127 -17.605 -6.664 1.00 0.00 18 LYS A N 8
ATOM 11976 C CA . LYS A 1 18 ? 0.966 -17.733 -5.708 1.00 0.00 18 LYS A CA 8
ATOM 11977 C C . LYS A 1 18 ? 0.422 -18.121 -4.343 1.00 0.00 18 LYS A C 8
ATOM 11978 O O . LYS A 1 18 ? 1.069 -18.847 -3.590 1.00 0.00 18 LYS A O 8
ATOM 11997 N N . VAL A 1 19 ? -0.786 -17.651 -4.036 1.00 0.00 19 VAL A N 8
ATOM 11998 C CA . VAL A 1 19 ? -1.422 -17.971 -2.770 1.00 0.00 19 VAL A CA 8
ATOM 11999 C C . VAL A 1 19 ? -1.888 -19.422 -2.750 1.00 0.00 19 VAL A C 8
ATOM 12000 O O . VAL A 1 19 ? -1.327 -20.251 -2.044 1.00 0.00 19 VAL A O 8
ATOM 12013 N N . LYS A 1 20 ? -2.916 -19.704 -3.538 1.00 0.00 20 LYS A N 8
ATOM 12014 C CA . LYS A 1 20 ? -3.488 -21.043 -3.632 1.00 0.00 20 LYS A CA 8
ATOM 12015 C C . LYS A 1 20 ? -2.446 -22.105 -3.968 1.00 0.00 20 LYS A C 8
ATOM 12016 O O . LYS A 1 20 ? -2.681 -23.297 -3.772 1.00 0.00 20 LYS A O 8
ATOM 12035 N N . SER A 1 21 ? -1.318 -21.675 -4.514 1.00 0.00 21 SER A N 8
ATOM 12036 C CA . SER A 1 21 ? -0.282 -22.614 -4.920 1.00 0.00 21 SER A CA 8
ATOM 12037 C C . SER A 1 21 ? 0.663 -22.973 -3.780 1.00 0.00 21 SER A C 8
ATOM 12038 O O . SER A 1 21 ? 0.965 -24.153 -3.572 1.00 0.00 21 SER A O 8
ATOM 12046 N N . LEU A 1 22 ? 1.138 -21.972 -3.050 1.00 0.00 22 LEU A N 8
ATOM 12047 C CA . LEU A 1 22 ? 2.057 -22.232 -1.955 1.00 0.00 22 LEU A CA 8
ATOM 12048 C C . LEU A 1 22 ? 1.302 -22.638 -0.701 1.00 0.00 22 LEU A C 8
ATOM 12049 O O . LEU A 1 22 ? 1.838 -23.338 0.145 1.00 0.00 22 LEU A O 8
ATOM 12065 N N . ILE A 1 23 ? 0.049 -22.215 -0.595 1.00 0.00 23 ILE A N 8
ATOM 12066 C CA . ILE A 1 23 ? -0.760 -22.570 0.549 1.00 0.00 23 ILE A CA 8
ATOM 12067 C C . ILE A 1 23 ? -1.139 -24.027 0.479 1.00 0.00 23 ILE A C 8
ATOM 12068 O O . ILE A 1 23 ? -0.974 -24.784 1.433 1.00 0.00 23 ILE A O 8
ATOM 12084 N N . SER A 1 24 ? -1.613 -24.442 -0.690 1.00 0.00 24 SER A N 8
ATOM 12085 C CA . SER A 1 24 ? -1.970 -25.825 -0.912 1.00 0.00 24 SER A CA 8
ATOM 12086 C C . SER A 1 24 ? -0.753 -26.699 -0.664 1.00 0.00 24 SER A C 8
ATOM 12087 O O . SER A 1 24 ? -0.871 -27.889 -0.345 1.00 0.00 24 SER A O 8
ATOM 12095 N N . GLU A 1 25 ? 0.421 -26.086 -0.801 1.00 0.00 25 GLU A N 8
ATOM 12096 C CA . GLU A 1 25 ? 1.673 -26.773 -0.590 1.00 0.00 25 GLU A CA 8
ATOM 12097 C C . GLU A 1 25 ? 1.986 -26.850 0.902 1.00 0.00 25 GLU A C 8
ATOM 12098 O O . GLU A 1 25 ? 2.772 -27.690 1.337 1.00 0.00 25 GLU A O 8
ATOM 12110 N N . GLU A 1 26 ? 1.355 -25.978 1.690 1.00 0.00 26 GLU A N 8
ATOM 12111 C CA . GLU A 1 26 ? 1.563 -25.984 3.124 1.00 0.00 26 GLU A CA 8
ATOM 12112 C C . GLU A 1 26 ? 0.738 -27.070 3.772 1.00 0.00 26 GLU A C 8
ATOM 12113 O O . GLU A 1 26 ? 0.988 -27.473 4.909 1.00 0.00 26 GLU A O 8
ATOM 12125 N N . GLU A 1 27 ? -0.271 -27.542 3.040 1.00 0.00 27 GLU A N 8
ATOM 12126 C CA . GLU A 1 27 ? -1.167 -28.568 3.532 1.00 0.00 27 GLU A CA 8
ATOM 12127 C C . GLU A 1 27 ? -2.212 -27.938 4.438 1.00 0.00 27 GLU A C 8
ATOM 12128 O O . GLU A 1 27 ? -2.950 -28.640 5.135 1.00 0.00 27 GLU A O 8
ATOM 12140 N N . ASN A 1 28 ? -2.275 -26.608 4.428 1.00 0.00 28 ASN A N 8
ATOM 12141 C CA . ASN A 1 28 ? -3.249 -25.905 5.244 1.00 0.00 28 ASN A CA 8
ATOM 12142 C C . ASN A 1 28 ? -4.638 -26.393 4.915 1.00 0.00 28 ASN A C 8
ATOM 12143 O O . ASN A 1 28 ? -5.269 -27.075 5.725 1.00 0.00 28 ASN A O 8
ATOM 12154 N N . THR A 1 29 ? -5.108 -26.026 3.718 1.00 0.00 29 THR A N 8
ATOM 12155 C CA . THR A 1 29 ? -6.443 -26.416 3.273 1.00 0.00 29 THR A CA 8
ATOM 12156 C C . THR A 1 29 ? -6.965 -25.524 2.153 1.00 0.00 29 THR A C 8
ATOM 12157 O O . THR A 1 29 ? -7.515 -26.006 1.163 1.00 0.00 29 THR A O 8
ATOM 12168 N N . ASP A 1 30 ? -6.818 -24.208 2.337 1.00 0.00 30 ASP A N 8
ATOM 12169 C CA . ASP A 1 30 ? -7.305 -23.233 1.368 1.00 0.00 30 ASP A CA 8
ATOM 12170 C C . ASP A 1 30 ? -7.130 -21.845 1.949 1.00 0.00 30 ASP A C 8
ATOM 12171 O O . ASP A 1 30 ? -8.095 -21.152 2.276 1.00 0.00 30 ASP A O 8
ATOM 12180 N N . LEU A 1 31 ? -5.879 -21.478 2.103 1.00 0.00 31 LEU A N 8
ATOM 12181 C CA . LEU A 1 31 ? -5.505 -20.210 2.679 1.00 0.00 31 LEU A CA 8
ATOM 12182 C C . LEU A 1 31 ? -6.057 -19.028 1.904 1.00 0.00 31 LEU A C 8
ATOM 12183 O O . LEU A 1 31 ? -6.319 -19.113 0.706 1.00 0.00 31 LEU A O 8
ATOM 12199 N N . LYS A 1 32 ? -6.206 -17.918 2.614 1.00 0.00 32 LYS A N 8
ATOM 12200 C CA . LYS A 1 32 ? -6.703 -16.683 2.029 1.00 0.00 32 LYS A CA 8
ATOM 12201 C C . LYS A 1 32 ? -5.637 -15.602 2.153 1.00 0.00 32 LYS A C 8
ATOM 12202 O O . LYS A 1 32 ? -5.122 -15.351 3.243 1.00 0.00 32 LYS A O 8
ATOM 12221 N N . LEU A 1 33 ? -5.296 -14.974 1.037 1.00 0.00 33 LEU A N 8
ATOM 12222 C CA . LEU A 1 33 ? -4.281 -13.938 1.029 1.00 0.00 33 LEU A CA 8
ATOM 12223 C C . LEU A 1 33 ? -4.661 -12.788 1.954 1.00 0.00 33 LEU A C 8
ATOM 12224 O O . LEU A 1 33 ? -5.835 -12.454 2.096 1.00 0.00 33 LEU A O 8
ATOM 12240 N N . ARG A 1 34 ? -3.652 -12.179 2.567 1.00 0.00 34 ARG A N 8
ATOM 12241 C CA . ARG A 1 34 ? -3.865 -11.052 3.464 1.00 0.00 34 ARG A CA 8
ATOM 12242 C C . ARG A 1 34 ? -2.753 -10.028 3.281 1.00 0.00 34 ARG A C 8
ATOM 12243 O O . ARG A 1 34 ? -1.658 -10.169 3.822 1.00 0.00 34 ARG A O 8
ATOM 12264 N N . VAL A 1 35 ? -3.041 -9.016 2.482 1.00 0.00 35 VAL A N 8
ATOM 12265 C CA . VAL A 1 35 ? -2.071 -7.976 2.173 1.00 0.00 35 VAL A CA 8
ATOM 12266 C C . VAL A 1 35 ? -1.839 -7.001 3.317 1.00 0.00 35 VAL A C 8
ATOM 12267 O O . VAL A 1 35 ? -2.694 -6.795 4.179 1.00 0.00 35 VAL A O 8
ATOM 12280 N N . TYR A 1 36 ? -0.669 -6.382 3.270 1.00 0.00 36 TYR A N 8
ATOM 12281 C CA . TYR A 1 36 ? -0.257 -5.378 4.242 1.00 0.00 36 TYR A CA 8
ATOM 12282 C C . TYR A 1 36 ? 0.576 -4.317 3.530 1.00 0.00 36 TYR A C 8
ATOM 12283 O O . TYR A 1 36 ? 0.849 -4.439 2.337 1.00 0.00 36 TYR A O 8
ATOM 12301 N N . ILE A 1 37 ? 0.978 -3.281 4.251 1.00 0.00 37 ILE A N 8
ATOM 12302 C CA . ILE A 1 37 ? 1.777 -2.219 3.651 1.00 0.00 37 ILE A CA 8
ATOM 12303 C C . ILE A 1 37 ? 3.265 -2.557 3.714 1.00 0.00 37 ILE A C 8
ATOM 12304 O O . ILE A 1 37 ? 3.862 -2.584 4.791 1.00 0.00 37 ILE A O 8
ATOM 12320 N N . THR A 1 38 ? 3.854 -2.828 2.551 1.00 0.00 38 THR A N 8
ATOM 12321 C CA . THR A 1 38 ? 5.270 -3.181 2.471 1.00 0.00 38 THR A CA 8
ATOM 12322 C C . THR A 1 38 ? 6.021 -2.308 1.463 1.00 0.00 38 THR A C 8
ATOM 12323 O O . THR A 1 38 ? 7.200 -2.008 1.650 1.00 0.00 38 THR A O 8
ATOM 12334 N N . GLY A 1 39 ? 5.339 -1.911 0.393 1.00 0.00 39 GLY A N 8
ATOM 12335 C CA . GLY A 1 39 ? 5.967 -1.089 -0.627 1.00 0.00 39 GLY A CA 8
ATOM 12336 C C . GLY A 1 39 ? 5.315 0.271 -0.764 1.00 0.00 39 GLY A C 8
ATOM 12337 O O . GLY A 1 39 ? 4.233 0.505 -0.225 1.00 0.00 39 GLY A O 8
ATOM 12341 N N . GLY A 1 40 ? 5.971 1.166 -1.496 1.00 0.00 40 GLY A N 8
ATOM 12342 C CA . GLY A 1 40 ? 5.428 2.494 -1.697 1.00 0.00 40 GLY A CA 8
ATOM 12343 C C . GLY A 1 40 ? 6.406 3.592 -1.344 1.00 0.00 40 GLY A C 8
ATOM 12344 O O . GLY A 1 40 ? 6.709 4.452 -2.171 1.00 0.00 40 GLY A O 8
ATOM 12348 N N . GLY A 1 41 ? 6.889 3.578 -0.107 1.00 0.00 41 GLY A N 8
ATOM 12349 C CA . GLY A 1 41 ? 7.816 4.602 0.332 1.00 0.00 41 GLY A CA 8
ATOM 12350 C C . GLY A 1 41 ? 7.114 5.920 0.585 1.00 0.00 41 GLY A C 8
ATOM 12351 O O . GLY A 1 41 ? 7.133 6.441 1.701 1.00 0.00 41 GLY A O 8
ATOM 12355 N N . CYS A 1 42 ? 6.482 6.454 -0.456 1.00 0.00 42 CYS A N 8
ATOM 12356 C CA . CYS A 1 42 ? 5.755 7.714 -0.351 1.00 0.00 42 CYS A CA 8
ATOM 12357 C C . CYS A 1 42 ? 4.277 7.531 -0.707 1.00 0.00 42 CYS A C 8
ATOM 12358 O O . CYS A 1 42 ? 3.481 8.460 -0.567 1.00 0.00 42 CYS A O 8
ATOM 12366 N N . SER A 1 43 ? 3.912 6.333 -1.168 1.00 0.00 43 SER A N 8
ATOM 12367 C CA . SER A 1 43 ? 2.528 6.050 -1.540 1.00 0.00 43 SER A CA 8
ATOM 12368 C C . SER A 1 43 ? 2.176 4.581 -1.299 1.00 0.00 43 SER A C 8
ATOM 12369 O O . SER A 1 43 ? 1.603 4.235 -0.265 1.00 0.00 43 SER A O 8
ATOM 12377 N N . GLY A 1 44 ? 2.513 3.720 -2.259 1.00 0.00 44 GLY A N 8
ATOM 12378 C CA . GLY A 1 44 ? 2.213 2.303 -2.124 1.00 0.00 44 GLY A CA 8
ATOM 12379 C C . GLY A 1 44 ? 1.880 1.648 -3.451 1.00 0.00 44 GLY A C 8
ATOM 12380 O O . GLY A 1 44 ? 0.898 2.011 -4.097 1.00 0.00 44 GLY A O 8
ATOM 12384 N N . PHE A 1 45 ? 2.700 0.684 -3.862 1.00 0.00 45 PHE A N 8
ATOM 12385 C CA . PHE A 1 45 ? 2.474 -0.012 -5.126 1.00 0.00 45 PHE A CA 8
ATOM 12386 C C . PHE A 1 45 ? 2.823 -1.500 -5.041 1.00 0.00 45 PHE A C 8
ATOM 12387 O O . PHE A 1 45 ? 2.663 -2.229 -6.019 1.00 0.00 45 PHE A O 8
ATOM 12404 N N . GLN A 1 46 ? 3.305 -1.956 -3.890 1.00 0.00 46 GLN A N 8
ATOM 12405 C CA . GLN A 1 46 ? 3.668 -3.360 -3.732 1.00 0.00 46 GLN A CA 8
ATOM 12406 C C . GLN A 1 46 ? 2.752 -4.058 -2.736 1.00 0.00 46 GLN A C 8
ATOM 12407 O O . GLN A 1 46 ? 1.903 -4.855 -3.119 1.00 0.00 46 GLN A O 8
ATOM 12421 N N . TYR A 1 47 ? 2.927 -3.757 -1.456 1.00 0.00 47 TYR A N 8
ATOM 12422 C CA . TYR A 1 47 ? 2.109 -4.366 -0.414 1.00 0.00 47 TYR A CA 8
ATOM 12423 C C . TYR A 1 47 ? 2.492 -5.827 -0.210 1.00 0.00 47 TYR A C 8
ATOM 12424 O O . TYR A 1 47 ? 2.405 -6.638 -1.132 1.00 0.00 47 TYR A O 8
ATOM 12442 N N . GLY A 1 48 ? 2.919 -6.150 1.003 1.00 0.00 48 GLY A N 8
ATOM 12443 C CA . GLY A 1 48 ? 3.317 -7.512 1.315 1.00 0.00 48 GLY A CA 8
ATOM 12444 C C . GLY A 1 48 ? 2.134 -8.449 1.448 1.00 0.00 48 GLY A C 8
ATOM 12445 O O . GLY A 1 48 ? 1.155 -8.131 2.120 1.00 0.00 48 GLY A O 8
ATOM 12449 N N . PHE A 1 49 ? 2.220 -9.599 0.788 1.00 0.00 49 PHE A N 8
ATOM 12450 C CA . PHE A 1 49 ? 1.147 -10.584 0.816 1.00 0.00 49 PHE A CA 8
ATOM 12451 C C . PHE A 1 49 ? 1.465 -11.769 1.722 1.00 0.00 49 PHE A C 8
ATOM 12452 O O . PHE A 1 49 ? 2.551 -12.345 1.657 1.00 0.00 49 PHE A O 8
ATOM 12469 N N . THR A 1 50 ? 0.484 -12.149 2.532 1.00 0.00 50 THR A N 8
ATOM 12470 C CA . THR A 1 50 ? 0.618 -13.297 3.426 1.00 0.00 50 THR A CA 8
ATOM 12471 C C . THR A 1 50 ? -0.566 -14.235 3.218 1.00 0.00 50 THR A C 8
ATOM 12472 O O . THR A 1 50 ? -1.528 -13.882 2.541 1.00 0.00 50 THR A O 8
ATOM 12483 N N . PHE A 1 51 ? -0.502 -15.424 3.794 1.00 0.00 51 PHE A N 8
ATOM 12484 C CA . PHE A 1 51 ? -1.580 -16.383 3.643 1.00 0.00 51 PHE A CA 8
ATOM 12485 C C . PHE A 1 51 ? -2.286 -16.590 4.973 1.00 0.00 51 PHE A C 8
ATOM 12486 O O . PHE A 1 51 ? -1.816 -17.310 5.842 1.00 0.00 51 PHE A O 8
ATOM 12503 N N . ASP A 1 52 ? -3.415 -15.903 5.111 1.00 0.00 52 ASP A N 8
ATOM 12504 C CA . ASP A 1 52 ? -4.222 -15.937 6.326 1.00 0.00 52 ASP A CA 8
ATOM 12505 C C . ASP A 1 52 ? -5.587 -16.573 6.072 1.00 0.00 52 ASP A C 8
ATOM 12506 O O . ASP A 1 52 ? -6.441 -15.996 5.399 1.00 0.00 52 ASP A O 8
ATOM 12515 N N . GLU A 1 53 ? -5.773 -17.777 6.596 1.00 0.00 53 GLU A N 8
ATOM 12516 C CA . GLU A 1 53 ? -7.014 -18.525 6.421 1.00 0.00 53 GLU A CA 8
ATOM 12517 C C . GLU A 1 53 ? -8.149 -17.978 7.285 1.00 0.00 53 GLU A C 8
ATOM 12518 O O . GLU A 1 53 ? -9.317 -18.112 6.928 1.00 0.00 53 GLU A O 8
ATOM 12530 N N . LYS A 1 54 ? -7.813 -17.377 8.425 1.00 0.00 54 LYS A N 8
ATOM 12531 C CA . LYS A 1 54 ? -8.847 -16.836 9.306 1.00 0.00 54 LYS A CA 8
ATOM 12532 C C . LYS A 1 54 ? -9.708 -15.814 8.577 1.00 0.00 54 LYS A C 8
ATOM 12533 O O . LYS A 1 54 ? -10.632 -16.191 7.862 1.00 0.00 54 LYS A O 8
ATOM 12552 N N . VAL A 1 55 ? -9.394 -14.525 8.735 1.00 0.00 55 VAL A N 8
ATOM 12553 C CA . VAL A 1 55 ? -10.157 -13.463 8.067 1.00 0.00 55 VAL A CA 8
ATOM 12554 C C . VAL A 1 55 ? -9.832 -12.077 8.605 1.00 0.00 55 VAL A C 8
ATOM 12555 O O . VAL A 1 55 ? -10.091 -11.078 7.934 1.00 0.00 55 VAL A O 8
ATOM 12568 N N . ASN A 1 56 ? -9.264 -12.006 9.803 1.00 0.00 56 ASN A N 8
ATOM 12569 C CA . ASN A 1 56 ? -8.937 -10.723 10.403 1.00 0.00 56 ASN A CA 8
ATOM 12570 C C . ASN A 1 56 ? -10.125 -9.781 10.323 1.00 0.00 56 ASN A C 8
ATOM 12571 O O . ASN A 1 56 ? -10.315 -9.080 9.329 1.00 0.00 56 ASN A O 8
ATOM 12582 N N . ASP A 1 57 ? -10.935 -9.792 11.368 1.00 0.00 57 ASP A N 8
ATOM 12583 C CA . ASP A 1 57 ? -12.144 -8.955 11.413 1.00 0.00 57 ASP A CA 8
ATOM 12584 C C . ASP A 1 57 ? -11.834 -7.519 10.979 1.00 0.00 57 ASP A C 8
ATOM 12585 O O . ASP A 1 57 ? -12.580 -6.938 10.190 1.00 0.00 57 ASP A O 8
ATOM 12594 N N . GLY A 1 58 ? -10.732 -6.958 11.466 1.00 0.00 58 GLY A N 8
ATOM 12595 C CA . GLY A 1 58 ? -10.361 -5.614 11.075 1.00 0.00 58 GLY A CA 8
ATOM 12596 C C . GLY A 1 58 ? -9.516 -5.629 9.816 1.00 0.00 58 GLY A C 8
ATOM 12597 O O . GLY A 1 58 ? -8.416 -5.073 9.783 1.00 0.00 58 GLY A O 8
ATOM 12601 N N . ASP A 1 59 ? -10.032 -6.278 8.774 1.00 0.00 59 ASP A N 8
ATOM 12602 C CA . ASP A 1 59 ? -9.336 -6.387 7.497 1.00 0.00 59 ASP A CA 8
ATOM 12603 C C . ASP A 1 59 ? -10.325 -6.685 6.375 1.00 0.00 59 ASP A C 8
ATOM 12604 O O . ASP A 1 59 ? -10.934 -7.755 6.350 1.00 0.00 59 ASP A O 8
ATOM 12613 N N . LEU A 1 60 ? -10.487 -5.744 5.446 1.00 0.00 60 LEU A N 8
ATOM 12614 C CA . LEU A 1 60 ? -11.405 -5.946 4.329 1.00 0.00 60 LEU A CA 8
ATOM 12615 C C . LEU A 1 60 ? -10.985 -7.175 3.545 1.00 0.00 60 LEU A C 8
ATOM 12616 O O . LEU A 1 60 ? -9.814 -7.535 3.551 1.00 0.00 60 LEU A O 8
ATOM 12632 N N . THR A 1 61 ? -11.934 -7.847 2.902 1.00 0.00 61 THR A N 8
ATOM 12633 C CA . THR A 1 61 ? -11.600 -9.061 2.166 1.00 0.00 61 THR A CA 8
ATOM 12634 C C . THR A 1 61 ? -12.251 -9.140 0.787 1.00 0.00 61 THR A C 8
ATOM 12635 O O . THR A 1 61 ? -13.473 -9.013 0.644 1.00 0.00 61 THR A O 8
ATOM 12646 N N . ILE A 1 62 ? -11.417 -9.400 -0.205 1.00 0.00 62 ILE A N 8
ATOM 12647 C CA . ILE A 1 62 ? -11.844 -9.565 -1.584 1.00 0.00 62 ILE A CA 8
ATOM 12648 C C . ILE A 1 62 ? -11.530 -10.995 -2.022 1.00 0.00 62 ILE A C 8
ATOM 12649 O O . ILE A 1 62 ? -10.403 -11.452 -1.864 1.00 0.00 62 ILE A O 8
ATOM 12665 N N . GLU A 1 63 ? -12.511 -11.713 -2.551 1.00 0.00 63 GLU A N 8
ATOM 12666 C CA . GLU A 1 63 ? -12.277 -13.093 -2.969 1.00 0.00 63 GLU A CA 8
ATOM 12667 C C . GLU A 1 63 ? -11.190 -13.166 -4.035 1.00 0.00 63 GLU A C 8
ATOM 12668 O O . GLU A 1 63 ? -10.971 -12.209 -4.780 1.00 0.00 63 GLU A O 8
ATOM 12680 N N . LYS A 1 64 ? -10.502 -14.303 -4.099 1.00 0.00 64 LYS A N 8
ATOM 12681 C CA . LYS A 1 64 ? -9.431 -14.491 -5.070 1.00 0.00 64 LYS A CA 8
ATOM 12682 C C . LYS A 1 64 ? -9.786 -15.565 -6.088 1.00 0.00 64 LYS A C 8
ATOM 12683 O O . LYS A 1 64 ? -10.787 -16.269 -5.949 1.00 0.00 64 LYS A O 8
ATOM 12702 N N . SER A 1 65 ? -8.954 -15.676 -7.116 1.00 0.00 65 SER A N 8
ATOM 12703 C CA . SER A 1 65 ? -9.154 -16.646 -8.181 1.00 0.00 65 SER A CA 8
ATOM 12704 C C . SER A 1 65 ? -9.420 -18.040 -7.631 1.00 0.00 65 SER A C 8
ATOM 12705 O O . SER A 1 65 ? -10.283 -18.768 -8.140 1.00 0.00 65 SER A O 8
ATOM 12713 N N . GLY A 1 66 ? -8.673 -18.424 -6.605 1.00 0.00 66 GLY A N 8
ATOM 12714 C CA . GLY A 1 66 ? -8.841 -19.748 -6.024 1.00 0.00 66 GLY A CA 8
ATOM 1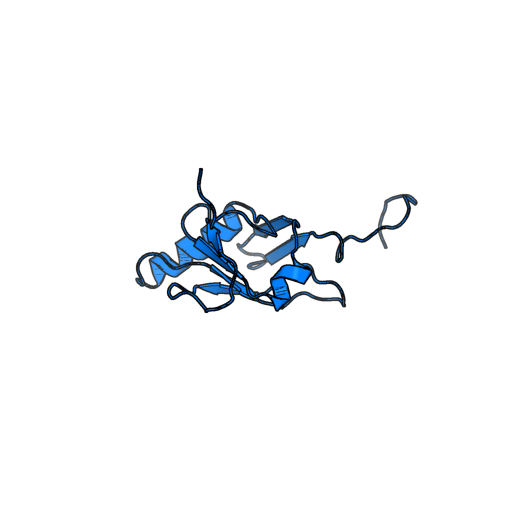2715 C C . GLY A 1 66 ? -8.897 -19.724 -4.507 1.00 0.00 66 GLY A C 8
ATOM 12716 O O . GLY A 1 66 ? -8.868 -20.776 -3.868 1.00 0.00 66 GLY A O 8
ATOM 12720 N N . VAL A 1 67 ? -8.978 -18.533 -3.927 1.00 0.00 67 VAL A N 8
ATOM 12721 C CA . VAL A 1 67 ? -9.033 -18.391 -2.474 1.00 0.00 67 VAL A CA 8
ATOM 12722 C C . VAL A 1 67 ? -9.724 -17.082 -2.080 1.00 0.00 67 VAL A C 8
ATOM 12723 O O . VAL A 1 67 ? -10.636 -16.626 -2.770 1.00 0.00 67 VAL A O 8
ATOM 12736 N N . GLN A 1 68 ? -9.286 -16.472 -0.974 1.00 0.00 68 GLN A N 8
ATOM 12737 C CA . GLN A 1 68 ? -9.867 -15.218 -0.514 1.00 0.00 68 GLN A CA 8
ATOM 12738 C C . GLN A 1 68 ? -8.776 -14.227 -0.103 1.00 0.00 68 GLN A C 8
ATOM 12739 O O . GLN A 1 68 ? -7.820 -14.591 0.579 1.00 0.00 68 GLN A O 8
ATOM 12753 N N . LEU A 1 69 ? -8.924 -12.976 -0.524 1.00 0.00 69 LEU A N 8
ATOM 12754 C CA . LEU A 1 69 ? -7.951 -11.937 -0.197 1.00 0.00 69 LEU A CA 8
ATOM 12755 C C . LEU A 1 69 ? -8.478 -11.032 0.916 1.00 0.00 69 LEU A C 8
ATOM 12756 O O . LEU A 1 69 ? -9.646 -10.658 0.913 1.00 0.00 69 LEU A O 8
ATOM 12772 N N . VAL A 1 70 ? -7.615 -10.691 1.871 1.00 0.00 70 VAL A N 8
ATOM 12773 C CA . VAL A 1 70 ? -8.011 -9.834 2.986 1.00 0.00 70 VAL A CA 8
ATOM 12774 C C . VAL A 1 70 ? -6.870 -8.885 3.377 1.00 0.00 70 VAL A C 8
ATOM 12775 O O . VAL A 1 70 ? -5.858 -9.304 3.929 1.00 0.00 70 VAL A O 8
ATOM 12788 N N . ILE A 1 71 ? -7.034 -7.600 3.080 1.00 0.00 71 ILE A N 8
ATOM 12789 C CA . ILE A 1 71 ? -5.998 -6.619 3.401 1.00 0.00 71 ILE A CA 8
ATOM 12790 C C . ILE A 1 71 ? -6.351 -5.817 4.651 1.00 0.00 71 ILE A C 8
ATOM 12791 O O . ILE A 1 71 ? -7.456 -5.925 5.182 1.00 0.00 71 ILE A O 8
ATOM 12807 N N . ASP A 1 72 ? -5.390 -5.031 5.126 1.00 0.00 72 ASP A N 8
ATOM 12808 C CA . ASP A 1 72 ? -5.582 -4.230 6.334 1.00 0.00 72 ASP A CA 8
ATOM 12809 C C . ASP A 1 72 ? -6.024 -2.799 6.021 1.00 0.00 72 ASP A C 8
ATOM 12810 O O . ASP A 1 72 ? -5.634 -2.220 5.006 1.00 0.00 72 ASP A O 8
ATOM 12819 N N . PRO A 1 73 ? -6.853 -2.212 6.911 1.00 0.00 73 PRO A N 8
ATOM 12820 C CA . PRO A 1 73 ? -7.361 -0.845 6.757 1.00 0.00 73 PRO A CA 8
ATOM 12821 C C . PRO A 1 73 ? -6.284 0.137 6.310 1.00 0.00 73 PRO A C 8
ATOM 12822 O O . PRO A 1 73 ? -6.535 1.022 5.496 1.00 0.00 73 PRO A O 8
ATOM 12833 N N . MET A 1 74 ? -5.078 -0.026 6.839 1.00 0.00 74 MET A N 8
ATOM 12834 C CA . MET A 1 74 ? -3.975 0.844 6.477 1.00 0.00 74 MET A CA 8
ATOM 12835 C C . MET A 1 74 ? -3.770 0.802 4.964 1.00 0.00 74 MET A C 8
ATOM 12836 O O . MET A 1 74 ? -3.612 1.827 4.303 1.00 0.00 74 MET A O 8
ATOM 12850 N N . SER A 1 75 ? -3.804 -0.393 4.415 1.00 0.00 75 SER A N 8
ATOM 12851 C CA . SER A 1 75 ? -3.654 -0.559 2.983 1.00 0.00 75 SER A CA 8
ATOM 12852 C C . SER A 1 75 ? -4.945 -0.165 2.273 1.00 0.00 75 SER A C 8
ATOM 12853 O O . SER A 1 75 ? -4.919 0.312 1.140 1.00 0.00 75 SER A O 8
ATOM 12861 N N . LEU A 1 76 ? -6.079 -0.371 2.947 1.00 0.00 76 LEU A N 8
ATOM 12862 C CA . LEU A 1 76 ? -7.390 -0.051 2.381 1.00 0.00 76 LEU A CA 8
ATOM 12863 C C . LEU A 1 76 ? -7.381 1.291 1.657 1.00 0.00 76 LEU A C 8
ATOM 12864 O O . LEU A 1 76 ? -7.912 1.413 0.557 1.00 0.00 76 LEU A O 8
ATOM 12880 N N . GLN A 1 77 ? -6.781 2.292 2.284 1.00 0.00 77 GLN A N 8
ATOM 12881 C CA . GLN A 1 77 ? -6.714 3.622 1.696 1.00 0.00 77 GLN A CA 8
ATOM 12882 C C . GLN A 1 77 ? -5.551 3.733 0.712 1.00 0.00 77 GLN A C 8
ATOM 12883 O O . GLN A 1 77 ? -5.532 4.623 -0.138 1.00 0.00 77 GLN A O 8
ATOM 12897 N N . TYR A 1 78 ? -4.579 2.830 0.830 1.00 0.00 78 TYR A N 8
ATOM 12898 C CA . TYR A 1 78 ? -3.424 2.837 -0.055 1.00 0.00 78 TYR A CA 8
ATOM 12899 C C . TYR A 1 78 ? -3.726 2.122 -1.372 1.00 0.00 78 TYR A C 8
ATOM 12900 O O . TYR A 1 78 ? -3.271 2.542 -2.437 1.00 0.00 78 TYR A O 8
ATOM 12918 N N . LEU A 1 79 ? -4.466 1.020 -1.284 1.00 0.00 79 LEU A N 8
ATOM 12919 C CA . LEU A 1 79 ? -4.795 0.218 -2.465 1.00 0.00 79 LEU A CA 8
ATOM 12920 C C . LEU A 1 79 ? -6.099 0.640 -3.146 1.00 0.00 79 LEU A C 8
ATOM 12921 O O . LEU A 1 79 ? -6.359 0.252 -4.280 1.00 0.00 79 LEU A O 8
ATOM 12937 N N . ILE A 1 80 ? -6.931 1.396 -2.437 1.00 0.00 80 ILE A N 8
ATOM 12938 C CA . ILE A 1 80 ? -8.240 1.832 -2.954 1.00 0.00 80 ILE A CA 8
ATOM 12939 C C . ILE A 1 80 ? -8.369 1.714 -4.478 1.00 0.00 80 ILE A C 8
ATOM 12940 O O . ILE A 1 80 ? -7.589 2.285 -5.239 1.00 0.00 80 ILE A O 8
ATOM 12956 N N . GLY A 1 81 ? -9.390 0.965 -4.887 1.00 0.00 81 GLY A N 8
ATOM 12957 C CA . GLY A 1 81 ? -9.699 0.744 -6.293 1.00 0.00 81 GLY A CA 8
ATOM 12958 C C . GLY A 1 81 ? -8.501 0.713 -7.230 1.00 0.00 81 GLY A C 8
ATOM 12959 O O . GLY A 1 81 ? -8.618 1.112 -8.390 1.00 0.00 81 GLY A O 8
ATOM 12963 N N . GLY A 1 82 ? -7.361 0.230 -6.755 1.00 0.00 82 GLY A N 8
ATOM 12964 C CA . GLY A 1 82 ? -6.188 0.154 -7.611 1.00 0.00 82 GLY A CA 8
ATOM 12965 C C . GLY A 1 82 ? -6.154 -1.137 -8.410 1.00 0.00 82 GLY A C 8
ATOM 12966 O O . GLY A 1 82 ? -7.201 -1.706 -8.718 1.00 0.00 82 GLY A O 8
ATOM 12970 N N . THR A 1 83 ? -4.955 -1.607 -8.741 1.00 0.00 83 THR A N 8
ATOM 12971 C CA . THR A 1 83 ? -4.803 -2.847 -9.499 1.00 0.00 83 THR A CA 8
ATOM 12972 C C . THR A 1 83 ? -3.491 -3.540 -9.137 1.00 0.00 83 THR A C 8
ATOM 12973 O O . THR A 1 83 ? -2.444 -2.900 -9.064 1.00 0.00 83 THR A O 8
ATOM 12984 N N . VAL A 1 84 ? -3.551 -4.851 -8.916 1.00 0.00 84 VAL A N 8
ATOM 12985 C CA . VAL A 1 84 ? -2.355 -5.615 -8.567 1.00 0.00 84 VAL A CA 8
ATOM 12986 C C . VAL A 1 84 ? -2.194 -6.839 -9.456 1.00 0.00 84 VAL A C 8
ATOM 12987 O O . VAL A 1 84 ? -3.173 -7.420 -9.921 1.00 0.00 84 VAL A O 8
ATOM 13000 N N . ASP A 1 85 ? -0.946 -7.238 -9.661 1.00 0.00 85 ASP A N 8
ATOM 13001 C CA . ASP A 1 85 ? -0.644 -8.412 -10.464 1.00 0.00 85 ASP A CA 8
ATOM 13002 C C . ASP A 1 85 ? 0.655 -9.065 -10.008 1.00 0.00 85 ASP A C 8
ATOM 13003 O O . ASP A 1 85 ? 1.605 -8.381 -9.627 1.00 0.00 85 ASP A O 8
ATOM 13012 N N . TYR A 1 86 ? 0.690 -10.390 -10.052 1.00 0.00 86 TYR A N 8
ATOM 13013 C CA . TYR A 1 86 ? 1.871 -11.138 -9.649 1.00 0.00 86 TYR A CA 8
ATOM 13014 C C . TYR A 1 86 ? 2.443 -11.916 -10.825 1.00 0.00 86 TYR A C 8
ATOM 13015 O O . TYR A 1 86 ? 1.703 -12.443 -11.655 1.00 0.00 86 TYR A O 8
ATOM 13033 N N . THR A 1 87 ? 3.763 -11.992 -10.885 1.00 0.00 87 THR A N 8
ATOM 13034 C CA . THR A 1 87 ? 4.431 -12.716 -11.956 1.00 0.00 87 THR A CA 8
ATOM 13035 C C . THR A 1 87 ? 5.763 -13.285 -11.481 1.00 0.00 87 THR A C 8
ATOM 13036 O O . THR A 1 87 ? 6.802 -12.634 -11.591 1.00 0.00 87 THR A O 8
ATOM 13047 N N . GLU A 1 88 ? 5.726 -14.505 -10.958 1.00 0.00 88 GLU A N 8
ATOM 13048 C CA . GLU A 1 88 ? 6.932 -15.162 -10.473 1.00 0.00 88 GLU A CA 8
ATOM 13049 C C . GLU A 1 88 ? 7.412 -16.212 -11.471 1.00 0.00 88 GLU A C 8
ATOM 13050 O O . GLU A 1 88 ? 6.674 -16.607 -12.374 1.00 0.00 88 GLU A O 8
ATOM 13062 N N . GLY A 1 89 ? 8.649 -16.663 -11.301 1.00 0.00 89 GLY A N 8
ATOM 13063 C CA . GLY A 1 89 ? 9.199 -17.666 -12.195 1.00 0.00 89 GLY A CA 8
ATOM 13064 C C . GLY A 1 89 ? 10.642 -17.389 -12.569 1.00 0.00 89 GLY A C 8
ATOM 13065 O O . GLY A 1 89 ? 11.539 -17.488 -11.731 1.00 0.00 89 GLY A O 8
ATOM 13069 N N . LEU A 1 90 ? 10.866 -17.045 -13.833 1.00 0.00 90 LEU A N 8
ATOM 13070 C CA . LEU A 1 90 ? 12.211 -16.755 -14.321 1.00 0.00 90 LEU A CA 8
ATOM 13071 C C . LEU A 1 90 ? 12.771 -15.507 -13.652 1.00 0.00 90 LEU A C 8
ATOM 13072 O O . LEU A 1 90 ? 13.713 -15.580 -12.864 1.00 0.00 90 LEU A O 8
ATOM 13088 N N . GLU A 1 91 ? 12.180 -14.362 -13.971 1.00 0.00 91 GLU A N 8
ATOM 13089 C CA . GLU A 1 91 ? 12.615 -13.093 -13.400 1.00 0.00 91 GLU A CA 8
ATOM 13090 C C . GLU A 1 91 ? 12.506 -13.113 -11.877 1.00 0.00 91 GLU A C 8
ATOM 13091 O O . GLU A 1 91 ? 13.139 -12.310 -11.191 1.00 0.00 91 GLU A O 8
ATOM 13103 N N . GLY A 1 92 ? 11.696 -14.031 -11.352 1.00 0.00 92 GLY A N 8
ATOM 13104 C CA . GLY A 1 92 ? 11.521 -14.128 -9.917 1.00 0.00 92 GLY A CA 8
ATOM 13105 C C . GLY A 1 92 ? 10.187 -13.571 -9.465 1.00 0.00 92 GLY A C 8
ATOM 13106 O O . GLY A 1 92 ? 9.583 -12.754 -10.159 1.00 0.00 92 GLY A O 8
ATOM 13110 N N . SER A 1 93 ? 9.724 -14.015 -8.304 1.00 0.00 93 SER A N 8
ATOM 13111 C CA . SER A 1 93 ? 8.451 -13.557 -7.769 1.00 0.00 93 SER A CA 8
ATOM 13112 C C . SER A 1 93 ? 8.456 -12.049 -7.566 1.00 0.00 93 SER A C 8
ATOM 13113 O O . SER A 1 93 ? 8.805 -11.554 -6.495 1.00 0.00 93 SER A O 8
ATOM 13121 N N . ARG A 1 94 ? 8.048 -11.328 -8.602 1.00 0.00 94 ARG A N 8
ATOM 13122 C CA . ARG A 1 94 ? 7.984 -9.873 -8.544 1.00 0.00 94 ARG A CA 8
ATOM 13123 C C . ARG A 1 94 ? 6.538 -9.422 -8.394 1.00 0.00 94 ARG A C 8
ATOM 13124 O O . ARG A 1 94 ? 5.648 -9.918 -9.085 1.00 0.00 94 ARG A O 8
ATOM 13145 N N . PHE A 1 95 ? 6.304 -8.494 -7.475 1.00 0.00 95 PHE A N 8
ATOM 13146 C CA . PHE A 1 95 ? 4.957 -7.997 -7.226 1.00 0.00 95 PHE A CA 8
ATOM 13147 C C . PHE A 1 95 ? 4.818 -6.540 -7.646 1.00 0.00 95 PHE A C 8
ATOM 13148 O O . PHE A 1 95 ? 5.660 -5.706 -7.315 1.00 0.00 95 PHE A O 8
ATOM 13165 N N . THR A 1 96 ? 3.746 -6.239 -8.373 1.00 0.00 96 THR A N 8
ATOM 13166 C CA . THR A 1 96 ? 3.505 -4.873 -8.827 1.00 0.00 96 THR A CA 8
ATOM 13167 C C . THR A 1 96 ? 2.033 -4.495 -8.697 1.00 0.00 96 THR A C 8
ATOM 13168 O O . THR A 1 96 ? 1.149 -5.217 -9.156 1.00 0.00 96 THR A O 8
ATOM 13179 N N . VAL A 1 97 ? 1.787 -3.353 -8.068 1.00 0.00 97 VAL A N 8
ATOM 13180 C CA . VAL A 1 97 ? 0.429 -2.856 -7.868 1.00 0.00 97 VAL A CA 8
ATOM 13181 C C . VAL A 1 97 ? 0.310 -1.418 -8.361 1.00 0.00 97 VAL A C 8
ATOM 13182 O O . VAL A 1 97 ? 1.318 -0.753 -8.603 1.00 0.00 97 VAL A O 8
ATOM 13195 N N . ASN A 1 98 ? -0.920 -0.940 -8.512 1.00 0.00 98 ASN A N 8
ATOM 13196 C CA . ASN A 1 98 ? -1.150 0.422 -8.980 1.00 0.00 98 ASN A CA 8
ATOM 13197 C C . ASN A 1 98 ? -2.436 0.998 -8.395 1.00 0.00 98 ASN A C 8
ATOM 13198 O O . ASN A 1 98 ? -3.324 0.260 -7.974 1.00 0.00 98 ASN A O 8
ATOM 13209 N N . ASN A 1 99 ? -2.523 2.324 -8.375 1.00 0.00 99 ASN A N 8
ATOM 13210 C CA . ASN A 1 99 ? -3.694 3.012 -7.844 1.00 0.00 99 ASN A CA 8
ATOM 13211 C C . ASN A 1 99 ? -3.567 4.522 -8.047 1.00 0.00 99 ASN A C 8
ATOM 13212 O O . ASN A 1 99 ? -2.488 5.023 -8.365 1.00 0.00 99 ASN A O 8
ATOM 13223 N N . PRO A 1 100 ? -4.672 5.268 -7.878 1.00 0.00 100 PRO A N 8
ATOM 13224 C CA . PRO A 1 100 ? -4.683 6.725 -8.059 1.00 0.00 100 PRO A CA 8
ATOM 13225 C C . PRO A 1 100 ? -3.613 7.438 -7.235 1.00 0.00 100 PRO A C 8
ATOM 13226 O O . PRO A 1 100 ? -3.054 8.444 -7.671 1.00 0.00 100 PRO A O 8
ATOM 13237 N N . ASN A 1 101 ? -3.340 6.924 -6.041 1.00 0.00 101 ASN A N 8
ATOM 13238 C CA . ASN A 1 101 ? -2.343 7.529 -5.163 1.00 0.00 101 ASN A CA 8
ATOM 13239 C C . ASN A 1 101 ? -0.921 7.172 -5.605 1.00 0.00 101 ASN A C 8
ATOM 13240 O O . ASN A 1 101 ? 0.007 7.961 -5.424 1.00 0.00 101 ASN A O 8
ATOM 13251 N N . ALA A 1 102 ? -0.754 5.986 -6.183 1.00 0.00 102 ALA A N 8
ATOM 13252 C CA . ALA A 1 102 ? 0.559 5.544 -6.645 1.00 0.00 102 ALA A CA 8
ATOM 13253 C C . ALA A 1 102 ? 0.779 5.901 -8.110 1.00 0.00 102 ALA A C 8
ATOM 13254 O O . ALA A 1 102 ? 1.225 5.073 -8.903 1.00 0.00 102 ALA A O 8
ATOM 13261 N N . THR A 1 103 ? 0.465 7.143 -8.464 1.00 0.00 103 THR A N 8
ATOM 13262 C CA . THR A 1 103 ? 0.632 7.612 -9.834 1.00 0.00 103 THR A CA 8
ATOM 13263 C C . THR A 1 103 ? 1.917 8.423 -9.973 1.00 0.00 103 THR A C 8
ATOM 13264 O O . THR A 1 103 ? 1.880 9.644 -10.122 1.00 0.00 103 THR A O 8
ATOM 13275 N N . SER A 1 104 ? 3.052 7.734 -9.919 1.00 0.00 104 SER A N 8
ATOM 13276 C CA . SER A 1 104 ? 4.350 8.389 -10.035 1.00 0.00 104 SER A CA 8
ATOM 13277 C C . SER A 1 104 ? 4.835 8.391 -11.481 1.00 0.00 104 SER A C 8
ATOM 13278 O O . SER A 1 104 ? 5.271 9.420 -11.998 1.00 0.00 104 SER A O 8
ATOM 13286 N N . THR A 1 105 ? 4.759 7.233 -12.128 1.00 0.00 105 THR A N 8
ATOM 13287 C CA . THR A 1 105 ? 5.193 7.104 -13.515 1.00 0.00 105 THR A CA 8
ATOM 13288 C C . THR A 1 105 ? 4.051 6.622 -14.404 1.00 0.00 105 THR A C 8
ATOM 13289 O O . THR A 1 105 ? 3.405 5.615 -14.111 1.00 0.00 105 THR A O 8
ATOM 13300 N N . CYS A 1 106 ? 3.810 7.345 -15.492 1.00 0.00 106 CYS A N 8
ATOM 13301 C CA . CYS A 1 106 ? 2.748 6.993 -16.426 1.00 0.00 106 CYS A CA 8
ATOM 13302 C C . CYS A 1 106 ? 3.318 6.688 -17.807 1.00 0.00 106 CYS A C 8
ATOM 13303 O O . CYS A 1 106 ? 2.662 6.911 -18.825 1.00 0.00 106 CYS A O 8
ATOM 13311 N N . GLY A 1 107 ? 4.546 6.177 -17.835 1.00 0.00 107 GLY A N 8
ATOM 13312 C CA . GLY A 1 107 ? 5.186 5.851 -19.096 1.00 0.00 107 GLY A CA 8
ATOM 13313 C C . GLY A 1 107 ? 5.681 4.416 -19.146 1.00 0.00 107 GLY A C 8
ATOM 13314 O O . GLY A 1 107 ? 6.508 4.069 -19.990 1.00 0.00 107 GLY A O 8
ATOM 13318 N N . CYS A 1 108 ? 5.177 3.579 -18.242 1.00 0.00 108 CYS A N 8
ATOM 13319 C CA . CYS A 1 108 ? 5.578 2.177 -18.194 1.00 0.00 108 CYS A CA 8
ATOM 13320 C C . CYS A 1 108 ? 4.607 1.307 -18.986 1.00 0.00 108 CYS A C 8
ATOM 13321 O O . CYS A 1 108 ? 3.391 1.471 -18.891 1.00 0.00 108 CYS A O 8
ATOM 13329 N N . GLY A 1 109 ? 5.154 0.381 -19.768 1.00 0.00 109 GLY A N 8
ATOM 13330 C CA . GLY A 1 109 ? 4.321 -0.500 -20.565 1.00 0.00 109 GLY A CA 8
ATOM 13331 C C . GLY A 1 109 ? 5.126 -1.323 -21.552 1.00 0.00 109 GLY A C 8
ATOM 13332 O O . GLY A 1 109 ? 5.281 -2.533 -21.381 1.00 0.00 109 GLY A O 8
ATOM 13336 N N . SER A 1 110 ? 5.640 -0.667 -22.587 1.00 0.00 110 SER A N 8
ATOM 13337 C CA . SER A 1 110 ? 6.432 -1.346 -23.605 1.00 0.00 110 SER A CA 8
ATOM 13338 C C . SER A 1 110 ? 7.567 -0.453 -24.097 1.00 0.00 110 SER A C 8
ATOM 13339 O O . SER A 1 110 ? 7.352 0.461 -24.893 1.00 0.00 110 SER A O 8
ATOM 13347 N N . SER A 1 111 ? 8.777 -0.724 -23.618 1.00 0.00 111 SER A N 8
ATOM 13348 C CA . SER A 1 111 ? 9.946 0.053 -24.008 1.00 0.00 111 SER A CA 8
ATOM 13349 C C . SER A 1 111 ? 11.186 -0.833 -24.087 1.00 0.00 111 SER A C 8
ATOM 13350 O O . SER A 1 111 ? 11.621 -1.399 -23.083 1.00 0.00 111 SER A O 8
ATOM 13358 N N . PHE A 1 112 ? 11.750 -0.949 -25.285 1.00 0.00 112 PHE A N 8
ATOM 13359 C CA . PHE A 1 112 ? 12.938 -1.767 -25.493 1.00 0.00 112 PHE A CA 8
ATOM 13360 C C . PHE A 1 112 ? 12.667 -3.221 -25.132 1.00 0.00 112 PHE A C 8
ATOM 13361 O O . PHE A 1 112 ? 11.527 -3.608 -24.875 1.00 0.00 112 PHE A O 8
ATOM 13378 N N . SER A 1 113 ? 13.727 -4.022 -25.107 1.00 0.00 113 SER A N 8
ATOM 13379 C CA . SER A 1 113 ? 13.609 -5.432 -24.769 1.00 0.00 113 SER A CA 8
ATOM 13380 C C . SER A 1 113 ? 14.801 -5.890 -23.938 1.00 0.00 113 SER A C 8
ATOM 13381 O O . SER A 1 113 ? 15.853 -5.249 -23.932 1.00 0.00 113 SER A O 8
ATOM 13389 N N . ILE A 1 114 ? 14.625 -7.002 -23.237 1.00 0.00 114 ILE A N 8
ATOM 13390 C CA . ILE A 1 114 ? 15.675 -7.557 -22.395 1.00 0.00 114 ILE A CA 8
ATOM 13391 C C . ILE A 1 114 ? 16.993 -7.686 -23.156 1.00 0.00 114 ILE A C 8
ATOM 13392 O O . ILE A 1 114 ? 16.965 -7.611 -24.402 1.00 0.00 114 ILE A O 8
ATOM 13409 N N . MET A 1 1 ? -22.788 -15.503 5.861 1.00 0.00 1 MET A N 9
ATOM 13410 C CA . MET A 1 1 ? -21.614 -14.881 5.201 1.00 0.00 1 MET A CA 9
ATOM 13411 C C . MET A 1 1 ? -22.039 -13.925 4.088 1.00 0.00 1 MET A C 9
ATOM 13412 O O . MET A 1 1 ? -23.228 -13.681 3.894 1.00 0.00 1 MET A O 9
ATOM 13428 N N . ILE A 1 2 ? -21.061 -13.388 3.365 1.00 0.00 2 ILE A N 9
ATOM 13429 C CA . ILE A 1 2 ? -21.345 -12.461 2.279 1.00 0.00 2 ILE A CA 9
ATOM 13430 C C . ILE A 1 2 ? -21.337 -13.185 0.937 1.00 0.00 2 ILE A C 9
ATOM 13431 O O . ILE A 1 2 ? -21.460 -14.408 0.876 1.00 0.00 2 ILE A O 9
ATOM 13447 N N . ASP A 1 3 ? -21.183 -12.422 -0.136 1.00 0.00 3 ASP A N 9
ATOM 13448 C CA . ASP A 1 3 ? -21.159 -12.985 -1.482 1.00 0.00 3 ASP A CA 9
ATOM 13449 C C . ASP A 1 3 ? -20.714 -11.942 -2.510 1.00 0.00 3 ASP A C 9
ATOM 13450 O O . ASP A 1 3 ? -19.985 -12.254 -3.451 1.00 0.00 3 ASP A O 9
ATOM 13459 N N . ASP A 1 4 ? -21.162 -10.704 -2.322 1.00 0.00 4 ASP A N 9
ATOM 13460 C CA . ASP A 1 4 ? -20.821 -9.621 -3.226 1.00 0.00 4 ASP A CA 9
ATOM 13461 C C . ASP A 1 4 ? -19.312 -9.409 -3.262 1.00 0.00 4 ASP A C 9
ATOM 13462 O O . ASP A 1 4 ? -18.707 -9.346 -4.332 1.00 0.00 4 ASP A O 9
ATOM 13471 N N . MET A 1 5 ? -18.712 -9.308 -2.080 1.00 0.00 5 MET A N 9
ATOM 13472 C CA . MET A 1 5 ? -17.264 -9.111 -1.968 1.00 0.00 5 MET A CA 9
ATOM 13473 C C . MET A 1 5 ? -16.789 -7.989 -2.882 1.00 0.00 5 MET A C 9
ATOM 13474 O O . MET A 1 5 ? -17.593 -7.289 -3.497 1.00 0.00 5 MET A O 9
ATOM 13488 N N . ALA A 1 6 ? -15.465 -7.815 -2.965 1.00 0.00 6 ALA A N 9
ATOM 13489 C CA . ALA A 1 6 ? -14.884 -6.770 -3.796 1.00 0.00 6 ALA A CA 9
ATOM 13490 C C . ALA A 1 6 ? -15.066 -5.408 -3.141 1.00 0.00 6 ALA A C 9
ATOM 13491 O O . ALA A 1 6 ? -15.890 -4.603 -3.574 1.00 0.00 6 ALA A O 9
ATOM 13498 N N . VAL A 1 7 ? -14.303 -5.167 -2.080 1.00 0.00 7 VAL A N 9
ATOM 13499 C CA . VAL A 1 7 ? -14.391 -3.914 -1.348 1.00 0.00 7 VAL A CA 9
ATOM 13500 C C . VAL A 1 7 ? -13.477 -2.835 -1.935 1.00 0.00 7 VAL A C 9
ATOM 13501 O O . VAL A 1 7 ? -13.961 -1.802 -2.394 1.00 0.00 7 VAL A O 9
ATOM 13514 N N . PRO A 1 8 ? -12.141 -3.021 -1.889 1.00 0.00 8 PRO A N 9
ATOM 13515 C CA . PRO A 1 8 ? -11.186 -2.036 -2.368 1.00 0.00 8 PRO A CA 9
ATOM 13516 C C . PRO A 1 8 ? -10.453 -2.440 -3.666 1.00 0.00 8 PRO A C 9
ATOM 13517 O O . PRO A 1 8 ? -11.081 -2.703 -4.691 1.00 0.00 8 PRO A O 9
ATOM 13528 N N . LEU A 1 9 ? -9.116 -2.460 -3.602 1.00 0.00 9 LEU A N 9
ATOM 13529 C CA . LEU A 1 9 ? -8.253 -2.793 -4.735 1.00 0.00 9 LEU A CA 9
ATOM 13530 C C . LEU A 1 9 ? -8.525 -4.192 -5.288 1.00 0.00 9 LEU A C 9
ATOM 13531 O O . LEU A 1 9 ? -8.498 -5.181 -4.555 1.00 0.00 9 LEU A O 9
ATOM 13547 N N . THR A 1 10 ? -8.728 -4.263 -6.603 1.00 0.00 10 THR A N 9
ATOM 13548 C CA . THR A 1 10 ? -8.937 -5.533 -7.281 1.00 0.00 10 THR A CA 9
ATOM 13549 C C . THR A 1 10 ? -7.627 -5.982 -7.928 1.00 0.00 10 THR A C 9
ATOM 13550 O O . THR A 1 10 ? -7.059 -5.273 -8.758 1.00 0.00 10 THR A O 9
ATOM 13561 N N . PHE A 1 11 ? -7.151 -7.152 -7.533 1.00 0.00 11 PHE A N 9
ATOM 13562 C CA . PHE A 1 11 ? -5.901 -7.693 -8.059 1.00 0.00 11 PHE A CA 9
ATOM 13563 C C . PHE A 1 11 ? -6.150 -8.521 -9.322 1.00 0.00 11 PHE A C 9
ATOM 13564 O O . PHE A 1 11 ? -7.288 -8.647 -9.777 1.00 0.00 11 PHE A O 9
ATOM 13581 N N . THR A 1 12 ? -5.080 -9.077 -9.884 1.00 0.00 12 THR A N 9
ATOM 13582 C CA . THR A 1 12 ? -5.187 -9.888 -11.103 1.00 0.00 12 THR A CA 9
ATOM 13583 C C . THR A 1 12 ? -5.568 -11.333 -10.778 1.00 0.00 12 THR A C 9
ATOM 13584 O O . THR A 1 12 ? -6.076 -11.622 -9.705 1.00 0.00 12 THR A O 9
ATOM 13595 N N . ASP A 1 13 ? -5.318 -12.240 -11.716 1.00 0.00 13 ASP A N 9
ATOM 13596 C CA . ASP A 1 13 ? -5.623 -13.645 -11.513 1.00 0.00 13 ASP A CA 9
ATOM 13597 C C . ASP A 1 13 ? -4.427 -14.392 -10.939 1.00 0.00 13 ASP A C 9
ATOM 13598 O O . ASP A 1 13 ? -4.563 -15.219 -10.041 1.00 0.00 13 ASP A O 9
ATOM 13607 N N . ALA A 1 14 ? -3.254 -14.089 -11.474 1.00 0.00 14 ALA A N 9
ATOM 13608 C CA . ALA A 1 14 ? -2.020 -14.727 -11.040 1.00 0.00 14 ALA A CA 9
ATOM 13609 C C . ALA A 1 14 ? -1.754 -14.479 -9.559 1.00 0.00 14 ALA A C 9
ATOM 13610 O O . ALA A 1 14 ? -1.343 -15.392 -8.843 1.00 0.00 14 ALA A O 9
ATOM 13617 N N . ALA A 1 15 ? -2.007 -13.267 -9.096 1.00 0.00 15 ALA A N 9
ATOM 13618 C CA . ALA A 1 15 ? -1.805 -12.957 -7.689 1.00 0.00 15 ALA A CA 9
ATOM 13619 C C . ALA A 1 15 ? -2.538 -13.990 -6.851 1.00 0.00 15 ALA A C 9
ATOM 13620 O O . ALA A 1 15 ? -2.072 -14.403 -5.788 1.00 0.00 15 ALA A O 9
ATOM 13627 N N . ALA A 1 16 ? -3.667 -14.446 -7.382 1.00 0.00 16 ALA A N 9
ATOM 13628 C CA . ALA A 1 16 ? -4.452 -15.482 -6.734 1.00 0.00 16 ALA A CA 9
ATOM 13629 C C . ALA A 1 16 ? -3.712 -16.795 -6.834 1.00 0.00 16 ALA A C 9
ATOM 13630 O O . ALA A 1 16 ? -3.637 -17.570 -5.881 1.00 0.00 16 ALA A O 9
ATOM 13637 N N . ASN A 1 17 ? -3.179 -17.039 -8.026 1.00 0.00 17 ASN A N 9
ATOM 13638 C CA . ASN A 1 17 ? -2.445 -18.257 -8.320 1.00 0.00 17 ASN A CA 9
ATOM 13639 C C . ASN A 1 17 ? -1.251 -18.423 -7.382 1.00 0.00 17 ASN A C 9
ATOM 13640 O O . ASN A 1 17 ? -1.000 -19.519 -6.883 1.00 0.00 17 ASN A O 9
ATOM 13651 N N . LYS A 1 18 ? -0.519 -17.342 -7.144 1.00 0.00 18 LYS A N 9
ATOM 13652 C CA . LYS A 1 18 ? 0.640 -17.391 -6.266 1.00 0.00 18 LYS A CA 9
ATOM 13653 C C . LYS A 1 18 ? 0.221 -17.859 -4.875 1.00 0.00 18 LYS A C 9
ATOM 13654 O O . LYS A 1 18 ? 0.992 -18.498 -4.164 1.00 0.00 18 LYS A O 9
ATOM 13673 N N . VAL A 1 19 ? -1.009 -17.527 -4.498 1.00 0.00 19 VAL A N 9
ATOM 13674 C CA . VAL A 1 19 ? -1.541 -17.902 -3.199 1.00 0.00 19 VAL A CA 9
ATOM 13675 C C . VAL A 1 19 ? -2.023 -19.343 -3.197 1.00 0.00 19 VAL A C 9
ATOM 13676 O O . VAL A 1 19 ? -1.436 -20.202 -2.548 1.00 0.00 19 VAL A O 9
ATOM 13689 N N . LYS A 1 20 ? -3.099 -19.593 -3.930 1.00 0.00 20 LYS A N 9
ATOM 13690 C CA . LYS A 1 20 ? -3.690 -20.930 -4.029 1.00 0.00 20 LYS A CA 9
ATOM 13691 C C . LYS A 1 20 ? -2.676 -21.986 -4.435 1.00 0.00 20 LYS A C 9
ATOM 13692 O O . LYS A 1 20 ? -2.920 -23.178 -4.263 1.00 0.00 20 LYS A O 9
ATOM 13711 N N . SER A 1 21 ? -1.567 -21.558 -5.018 1.00 0.00 21 SER A N 9
ATOM 13712 C CA . SER A 1 21 ? -0.567 -22.505 -5.497 1.00 0.00 21 SER A CA 9
ATOM 13713 C C . SER A 1 21 ? 0.433 -22.900 -4.420 1.00 0.00 21 SER A C 9
ATOM 13714 O O . SER A 1 21 ? 0.754 -24.080 -4.270 1.00 0.00 21 SER A O 9
ATOM 13722 N N . LEU A 1 22 ? 0.936 -21.921 -3.675 1.00 0.00 22 LEU A N 9
ATOM 13723 C CA . LEU A 1 22 ? 1.908 -22.215 -2.635 1.00 0.00 22 LEU A CA 9
ATOM 13724 C C . LEU A 1 22 ? 1.207 -22.647 -1.363 1.00 0.00 22 LEU A C 9
ATOM 13725 O O . LEU A 1 22 ? 1.781 -23.381 -0.553 1.00 0.00 22 LEU A O 9
ATOM 13741 N N . ILE A 1 23 ? -0.034 -22.227 -1.184 1.00 0.00 23 ILE A N 9
ATOM 13742 C CA . ILE A 1 23 ? -0.794 -22.593 -0.017 1.00 0.00 23 ILE A CA 9
ATOM 13743 C C . ILE A 1 23 ? -1.198 -24.058 -0.112 1.00 0.00 23 ILE A C 9
ATOM 13744 O O . ILE A 1 23 ? -0.990 -24.837 0.818 1.00 0.00 23 ILE A O 9
ATOM 13760 N N . SER A 1 24 ? -1.737 -24.421 -1.259 1.00 0.00 24 SER A N 9
ATOM 13761 C CA . SER A 1 24 ? -2.132 -25.795 -1.513 1.00 0.00 24 SER A CA 9
ATOM 13762 C C . SER A 1 24 ? -0.911 -26.693 -1.395 1.00 0.00 24 SER A C 9
ATOM 13763 O O . SER A 1 24 ? -1.018 -27.888 -1.123 1.00 0.00 24 SER A O 9
ATOM 13771 N N . GLU A 1 25 ? 0.260 -26.087 -1.584 1.00 0.00 25 GLU A N 9
ATOM 13772 C CA . GLU A 1 25 ? 1.516 -26.792 -1.496 1.00 0.00 25 GLU A CA 9
ATOM 13773 C C . GLU A 1 25 ? 1.948 -26.924 -0.042 1.00 0.00 25 GLU A C 9
ATOM 13774 O O . GLU A 1 25 ? 2.753 -27.785 0.299 1.00 0.00 25 GLU A O 9
ATOM 13786 N N . GLU A 1 26 ? 1.394 -26.065 0.819 1.00 0.00 26 GLU A N 9
ATOM 13787 C CA . GLU A 1 26 ? 1.721 -26.110 2.235 1.00 0.00 26 GLU A CA 9
ATOM 13788 C C . GLU A 1 26 ? 0.927 -27.201 2.916 1.00 0.00 26 GLU A C 9
ATOM 13789 O O . GLU A 1 26 ? 1.258 -27.630 4.017 1.00 0.00 26 GLU A O 9
ATOM 13801 N N . GLU A 1 27 ? -0.142 -27.634 2.259 1.00 0.00 27 GLU A N 9
ATOM 13802 C CA . GLU A 1 27 ? -1.018 -28.662 2.787 1.00 0.00 27 GLU A CA 9
ATOM 13803 C C . GLU A 1 27 ? -1.983 -28.046 3.785 1.00 0.00 27 GLU A C 9
ATOM 13804 O O . GLU A 1 27 ? -2.682 -28.759 4.509 1.00 0.00 27 GLU A O 9
ATOM 13816 N N . ASN A 1 28 ? -2.028 -26.714 3.818 1.00 0.00 28 ASN A N 9
ATOM 13817 C CA . ASN A 1 28 ? -2.930 -26.023 4.723 1.00 0.00 28 ASN A CA 9
ATOM 13818 C C . ASN A 1 28 ? -4.346 -26.494 4.483 1.00 0.00 28 ASN A C 9
ATOM 13819 O O . ASN A 1 28 ? -4.928 -27.188 5.316 1.00 0.00 28 ASN A O 9
ATOM 13830 N N . THR A 1 29 ? -4.895 -26.098 3.336 1.00 0.00 29 THR A N 9
ATOM 13831 C CA . THR A 1 29 ? -6.265 -26.473 2.974 1.00 0.00 29 THR A CA 9
ATOM 13832 C C . THR A 1 29 ? -6.854 -25.549 1.911 1.00 0.00 29 THR A C 9
ATOM 13833 O O . THR A 1 29 ? -7.486 -26.011 0.958 1.00 0.00 29 THR A O 9
ATOM 13844 N N . ASP A 1 30 ? -6.671 -24.244 2.099 1.00 0.00 30 ASP A N 9
ATOM 13845 C CA . ASP A 1 30 ? -7.209 -23.243 1.185 1.00 0.00 30 ASP A CA 9
ATOM 13846 C C . ASP A 1 30 ? -7.006 -21.880 1.796 1.00 0.00 30 ASP A C 9
ATOM 13847 O O . ASP A 1 30 ? -7.946 -21.215 2.231 1.00 0.00 30 ASP A O 9
ATOM 13856 N N . LEU A 1 31 ? -5.748 -21.495 1.871 1.00 0.00 31 LEU A N 9
ATOM 13857 C CA . LEU A 1 31 ? -5.341 -20.254 2.466 1.00 0.00 31 LEU A CA 9
ATOM 13858 C C . LEU A 1 31 ? -5.963 -19.041 1.801 1.00 0.00 31 LEU A C 9
ATOM 13859 O O . LEU A 1 31 ? -6.300 -19.053 0.619 1.00 0.00 31 LEU A O 9
ATOM 13875 N N . LYS A 1 32 ? -6.085 -17.988 2.594 1.00 0.00 32 LYS A N 9
ATOM 13876 C CA . LYS A 1 32 ? -6.639 -16.727 2.141 1.00 0.00 32 LYS A CA 9
ATOM 13877 C C . LYS A 1 32 ? -5.558 -15.656 2.182 1.00 0.00 32 LYS A C 9
ATOM 13878 O O . LYS A 1 32 ? -4.989 -15.383 3.239 1.00 0.00 32 LYS A O 9
ATOM 13897 N N . LEU A 1 33 ? -5.264 -15.057 1.035 1.00 0.00 33 LEU A N 9
ATOM 13898 C CA . LEU A 1 33 ? -4.242 -14.034 0.965 1.00 0.00 33 LEU A CA 9
ATOM 13899 C C . LEU A 1 33 ? -4.582 -12.869 1.885 1.00 0.00 33 LEU A C 9
ATOM 13900 O O . LEU A 1 33 ? -5.749 -12.520 2.054 1.00 0.00 33 LEU A O 9
ATOM 13916 N N . ARG A 1 34 ? -3.554 -12.267 2.468 1.00 0.00 34 ARG A N 9
ATOM 13917 C CA . ARG A 1 34 ? -3.740 -11.133 3.359 1.00 0.00 34 ARG A CA 9
ATOM 13918 C C . ARG A 1 34 ? -2.655 -10.094 3.119 1.00 0.00 34 ARG A C 9
ATOM 13919 O O . ARG A 1 34 ? -1.543 -10.201 3.634 1.00 0.00 34 ARG A O 9
ATOM 13940 N N . VAL A 1 35 ? -2.985 -9.102 2.310 1.00 0.00 35 VAL A N 9
ATOM 13941 C CA . VAL A 1 35 ? -2.043 -8.050 1.963 1.00 0.00 35 VAL A CA 9
ATOM 13942 C C . VAL A 1 35 ? -1.790 -7.081 3.105 1.00 0.00 35 VAL A C 9
ATOM 13943 O O . VAL A 1 35 ? -2.629 -6.885 3.985 1.00 0.00 35 VAL A O 9
ATOM 13956 N N . TYR A 1 36 ? -0.628 -6.451 3.040 1.00 0.00 36 TYR A N 9
ATOM 13957 C CA . TYR A 1 36 ? -0.221 -5.451 4.017 1.00 0.00 36 TYR A CA 9
ATOM 13958 C C . TYR A 1 36 ? 0.509 -4.325 3.303 1.00 0.00 36 TYR A C 9
ATOM 13959 O O . TYR A 1 36 ? 0.657 -4.351 2.082 1.00 0.00 36 TYR A O 9
ATOM 13977 N N . ILE A 1 37 ? 0.949 -3.330 4.055 1.00 0.00 37 ILE A N 9
ATOM 13978 C CA . ILE A 1 37 ? 1.641 -2.198 3.463 1.00 0.00 37 ILE A CA 9
ATOM 13979 C C . ILE A 1 37 ? 3.143 -2.450 3.347 1.00 0.00 37 ILE A C 9
ATOM 13980 O O . ILE A 1 37 ? 3.854 -2.545 4.348 1.00 0.00 37 ILE A O 9
ATOM 13996 N N . THR A 1 38 ? 3.613 -2.549 2.106 1.00 0.00 38 THR A N 9
ATOM 13997 C CA . THR A 1 38 ? 5.025 -2.779 1.821 1.00 0.00 38 THR A CA 9
ATOM 13998 C C . THR A 1 38 ? 5.402 -2.153 0.483 1.00 0.00 38 THR A C 9
ATOM 13999 O O . THR A 1 38 ? 6.252 -2.670 -0.240 1.00 0.00 38 THR A O 9
ATOM 14010 N N . GLY A 1 39 ? 4.749 -1.042 0.160 1.00 0.00 39 GLY A N 9
ATOM 14011 C CA . GLY A 1 39 ? 5.005 -0.355 -1.089 1.00 0.00 39 GLY A CA 9
ATOM 14012 C C . GLY A 1 39 ? 6.453 0.059 -1.253 1.00 0.00 39 GLY A C 9
ATOM 14013 O O . GLY A 1 39 ? 7.357 -0.568 -0.700 1.00 0.00 39 GLY A O 9
ATOM 14017 N N . GLY A 1 40 ? 6.671 1.116 -2.025 1.00 0.00 40 GLY A N 9
ATOM 14018 C CA . GLY A 1 40 ? 8.017 1.594 -2.264 1.00 0.00 40 GLY A CA 9
ATOM 14019 C C . GLY A 1 40 ? 8.044 2.879 -3.067 1.00 0.00 40 GLY A C 9
ATOM 14020 O O . GLY A 1 40 ? 8.536 2.902 -4.195 1.00 0.00 40 GLY A O 9
ATOM 14024 N N . GLY A 1 41 ? 7.515 3.951 -2.487 1.00 0.00 41 GLY A N 9
ATOM 14025 C CA . GLY A 1 41 ? 7.494 5.228 -3.174 1.00 0.00 41 GLY A CA 9
ATOM 14026 C C . GLY A 1 41 ? 6.502 6.196 -2.563 1.00 0.00 41 GLY A C 9
ATOM 14027 O O . GLY A 1 41 ? 5.664 6.761 -3.267 1.00 0.00 41 GLY A O 9
ATOM 14031 N N . CYS A 1 42 ? 6.599 6.387 -1.249 1.00 0.00 42 CYS A N 9
ATOM 14032 C CA . CYS A 1 42 ? 5.708 7.293 -0.528 1.00 0.00 42 CYS A CA 9
ATOM 14033 C C . CYS A 1 42 ? 4.270 6.777 -0.533 1.00 0.00 42 CYS A C 9
ATOM 14034 O O . CYS A 1 42 ? 3.718 6.444 0.515 1.00 0.00 42 CYS A O 9
ATOM 14042 N N . SER A 1 43 ? 3.670 6.715 -1.717 1.00 0.00 43 SER A N 9
ATOM 14043 C CA . SER A 1 43 ? 2.297 6.244 -1.855 1.00 0.00 43 SER A CA 9
ATOM 14044 C C . SER A 1 43 ? 2.207 4.737 -1.633 1.00 0.00 43 SER A C 9
ATOM 14045 O O . SER A 1 43 ? 1.597 4.276 -0.668 1.00 0.00 43 SER A O 9
ATOM 14053 N N . GLY A 1 44 ? 2.814 3.974 -2.536 1.00 0.00 44 GLY A N 9
ATOM 14054 C CA . GLY A 1 44 ? 2.786 2.527 -2.426 1.00 0.00 44 GLY A CA 9
ATOM 14055 C C . GLY A 1 44 ? 2.242 1.869 -3.679 1.00 0.00 44 GLY A C 9
ATOM 14056 O O . GLY A 1 44 ? 1.242 2.320 -4.239 1.00 0.00 44 GLY A O 9
ATOM 14060 N N . PHE A 1 45 ? 2.904 0.808 -4.125 1.00 0.00 45 PHE A N 9
ATOM 14061 C CA . PHE A 1 45 ? 2.479 0.098 -5.326 1.00 0.00 45 PHE A CA 9
ATOM 14062 C C . PHE A 1 45 ? 2.760 -1.404 -5.240 1.00 0.00 45 PHE A C 9
ATOM 14063 O O . PHE A 1 45 ? 2.513 -2.136 -6.197 1.00 0.00 45 PHE A O 9
ATOM 14080 N N . GLN A 1 46 ? 3.276 -1.867 -4.104 1.00 0.00 46 GLN A N 9
ATOM 14081 C CA . GLN A 1 46 ? 3.579 -3.285 -3.940 1.00 0.00 46 GLN A CA 9
ATOM 14082 C C . GLN A 1 46 ? 2.615 -3.951 -2.973 1.00 0.00 46 GLN A C 9
ATOM 14083 O O . GLN A 1 46 ? 1.752 -4.722 -3.380 1.00 0.00 46 GLN A O 9
ATOM 14097 N N . TYR A 1 47 ? 2.773 -3.660 -1.688 1.00 0.00 47 TYR A N 9
ATOM 14098 C CA . TYR A 1 47 ? 1.919 -4.249 -0.666 1.00 0.00 47 TYR A CA 9
ATOM 14099 C C . TYR A 1 47 ? 2.267 -5.718 -0.477 1.00 0.00 47 TYR A C 9
ATOM 14100 O O . TYR A 1 47 ? 2.037 -6.545 -1.360 1.00 0.00 47 TYR A O 9
ATOM 14118 N N . GLY A 1 48 ? 2.838 -6.030 0.677 1.00 0.00 48 GLY A N 9
ATOM 14119 C CA . GLY A 1 48 ? 3.234 -7.395 0.973 1.00 0.00 48 GLY A CA 9
ATOM 14120 C C . GLY A 1 48 ? 2.056 -8.340 1.115 1.00 0.00 48 GLY A C 9
ATOM 14121 O O . GLY A 1 48 ? 1.066 -8.016 1.766 1.00 0.00 48 GLY A O 9
ATOM 14125 N N . PHE A 1 49 ? 2.164 -9.508 0.487 1.00 0.00 49 PHE A N 9
ATOM 14126 C CA . PHE A 1 49 ? 1.104 -10.509 0.528 1.00 0.00 49 PHE A CA 9
ATOM 14127 C C . PHE A 1 49 ? 1.476 -11.705 1.402 1.00 0.00 49 PHE A C 9
ATOM 14128 O O . PHE A 1 49 ? 2.594 -12.216 1.335 1.00 0.00 49 PHE A O 9
ATOM 14145 N N . THR A 1 50 ? 0.513 -12.163 2.197 1.00 0.00 50 THR A N 9
ATOM 14146 C CA . THR A 1 50 ? 0.711 -13.324 3.061 1.00 0.00 50 THR A CA 9
ATOM 14147 C C . THR A 1 50 ? -0.481 -14.268 2.940 1.00 0.00 50 THR A C 9
ATOM 14148 O O . THR A 1 50 ? -1.540 -13.880 2.453 1.00 0.00 50 THR A O 9
ATOM 14159 N N . PHE A 1 51 ? -0.312 -15.503 3.386 1.00 0.00 51 PHE A N 9
ATOM 14160 C CA . PHE A 1 51 ? -1.382 -16.484 3.319 1.00 0.00 51 PHE A CA 9
ATOM 14161 C C . PHE A 1 51 ? -1.950 -16.722 4.711 1.00 0.00 51 PHE A C 9
ATOM 14162 O O . PHE A 1 51 ? -1.385 -17.456 5.520 1.00 0.00 51 PHE A O 9
ATOM 14179 N N . ASP A 1 52 ? -3.062 -16.042 4.981 1.00 0.00 52 ASP A N 9
ATOM 14180 C CA . ASP A 1 52 ? -3.730 -16.107 6.281 1.00 0.00 52 ASP A CA 9
ATOM 14181 C C . ASP A 1 52 ? -5.132 -16.711 6.164 1.00 0.00 52 ASP A C 9
ATOM 14182 O O . ASP A 1 52 ? -6.058 -16.068 5.673 1.00 0.00 52 ASP A O 9
ATOM 14191 N N . GLU A 1 53 ? -5.269 -17.953 6.599 1.00 0.00 53 GLU A N 9
ATOM 14192 C CA . GLU A 1 53 ? -6.539 -18.676 6.540 1.00 0.00 53 GLU A CA 9
ATOM 14193 C C . GLU A 1 53 ? -7.499 -18.293 7.668 1.00 0.00 53 GLU A C 9
ATOM 14194 O O . GLU A 1 53 ? -8.694 -18.532 7.565 1.00 0.00 53 GLU A O 9
ATOM 14206 N N . LYS A 1 54 ? -6.974 -17.736 8.759 1.00 0.00 54 LYS A N 9
ATOM 14207 C CA . LYS A 1 54 ? -7.816 -17.370 9.886 1.00 0.00 54 LYS A CA 9
ATOM 14208 C C . LYS A 1 54 ? -8.940 -16.410 9.464 1.00 0.00 54 LYS A C 9
ATOM 14209 O O . LYS A 1 54 ? -9.938 -16.845 8.904 1.00 0.00 54 LYS A O 9
ATOM 14228 N N . VAL A 1 55 ? -8.765 -15.123 9.748 1.00 0.00 55 VAL A N 9
ATOM 14229 C CA . VAL A 1 55 ? -9.772 -14.121 9.397 1.00 0.00 55 VAL A CA 9
ATOM 14230 C C . VAL A 1 55 ? -9.217 -12.716 9.440 1.00 0.00 55 VAL A C 9
ATOM 14231 O O . VAL A 1 55 ? -9.222 -12.001 8.439 1.00 0.00 55 VAL A O 9
ATOM 14244 N N . ASN A 1 56 ? -8.789 -12.306 10.624 1.00 0.00 56 ASN A N 9
ATOM 14245 C CA . ASN A 1 56 ? -8.286 -10.960 10.816 1.00 0.00 56 ASN A CA 9
ATOM 14246 C C . ASN A 1 56 ? -9.456 -9.990 10.744 1.00 0.00 56 ASN A C 9
ATOM 14247 O O . ASN A 1 56 ? -9.634 -9.282 9.755 1.00 0.00 56 ASN A O 9
ATOM 14258 N N . ASP A 1 57 ? -10.285 -9.997 11.790 1.00 0.00 57 ASP A N 9
ATOM 14259 C CA . ASP A 1 57 ? -11.482 -9.149 11.829 1.00 0.00 57 ASP A CA 9
ATOM 14260 C C . ASP A 1 57 ? -11.167 -7.708 11.410 1.00 0.00 57 ASP A C 9
ATOM 14261 O O . ASP A 1 57 ? -12.023 -7.030 10.842 1.00 0.00 57 ASP A O 9
ATOM 14270 N N . GLY A 1 58 ? -9.942 -7.253 11.658 1.00 0.00 58 GLY A N 9
ATOM 14271 C CA . GLY A 1 58 ? -9.566 -5.917 11.259 1.00 0.00 58 GLY A CA 9
ATOM 14272 C C . GLY A 1 58 ? -8.848 -5.941 9.932 1.00 0.00 58 GLY A C 9
ATOM 14273 O O . GLY A 1 58 ? -7.786 -5.338 9.778 1.00 0.00 58 GLY A O 9
ATOM 14277 N N . ASP A 1 59 ? -9.426 -6.660 8.974 1.00 0.00 59 ASP A N 9
ATOM 14278 C CA . ASP A 1 59 ? -8.831 -6.787 7.646 1.00 0.00 59 ASP A CA 9
ATOM 14279 C C . ASP A 1 59 ? -9.918 -7.000 6.593 1.00 0.00 59 ASP A C 9
ATOM 14280 O O . ASP A 1 59 ? -10.559 -8.050 6.564 1.00 0.00 59 ASP A O 9
ATOM 14289 N N . LEU A 1 60 ? -10.125 -6.007 5.721 1.00 0.00 60 LEU A N 9
ATOM 14290 C CA . LEU A 1 60 ? -11.138 -6.121 4.676 1.00 0.00 60 LEU A CA 9
ATOM 14291 C C . LEU A 1 60 ? -10.821 -7.323 3.802 1.00 0.00 60 LEU A C 9
ATOM 14292 O O . LEU A 1 60 ? -9.654 -7.676 3.638 1.00 0.00 60 LEU A O 9
ATOM 14308 N N . THR A 1 61 ? -11.849 -7.986 3.283 1.00 0.00 61 THR A N 9
ATOM 14309 C CA . THR A 1 61 ? -11.623 -9.181 2.484 1.00 0.00 61 THR A CA 9
ATOM 14310 C C . THR A 1 61 ? -12.283 -9.141 1.110 1.00 0.00 61 THR A C 9
ATOM 14311 O O . THR A 1 61 ? -13.472 -8.857 0.967 1.00 0.00 61 THR A O 9
ATOM 14322 N N . ILE A 1 62 ? -11.474 -9.478 0.113 1.00 0.00 62 ILE A N 9
ATOM 14323 C CA . ILE A 1 62 ? -11.889 -9.556 -1.276 1.00 0.00 62 ILE A CA 9
ATOM 14324 C C . ILE A 1 62 ? -11.603 -10.970 -1.769 1.00 0.00 62 ILE A C 9
ATOM 14325 O O . ILE A 1 62 ? -10.516 -11.488 -1.547 1.00 0.00 62 ILE A O 9
ATOM 14341 N N . GLU A 1 63 ? -12.572 -11.613 -2.402 1.00 0.00 63 GLU A N 9
ATOM 14342 C CA . GLU A 1 63 ? -12.376 -12.984 -2.865 1.00 0.00 63 GLU A CA 9
ATOM 14343 C C . GLU A 1 63 ? -11.214 -13.086 -3.847 1.00 0.00 63 GLU A C 9
ATOM 14344 O O . GLU A 1 63 ? -10.891 -12.127 -4.550 1.00 0.00 63 GLU A O 9
ATOM 14356 N N . LYS A 1 64 ? -10.589 -14.260 -3.883 1.00 0.00 64 LYS A N 9
ATOM 14357 C CA . LYS A 1 64 ? -9.461 -14.508 -4.765 1.00 0.00 64 LYS A CA 9
ATOM 14358 C C . LYS A 1 64 ? -9.864 -15.463 -5.883 1.00 0.00 64 LYS A C 9
ATOM 14359 O O . LYS A 1 64 ? -10.844 -16.196 -5.760 1.00 0.00 64 LYS A O 9
ATOM 14378 N N . SER A 1 65 ? -9.105 -15.445 -6.969 1.00 0.00 65 SER A N 9
ATOM 14379 C CA . SER A 1 65 ? -9.382 -16.308 -8.111 1.00 0.00 65 SER A CA 9
ATOM 14380 C C . SER A 1 65 ? -9.582 -17.752 -7.673 1.00 0.00 65 SER A C 9
ATOM 14381 O O . SER A 1 65 ? -10.419 -18.471 -8.221 1.00 0.00 65 SER A O 9
ATOM 14389 N N . GLY A 1 66 ? -8.802 -18.175 -6.687 1.00 0.00 66 GLY A N 9
ATOM 14390 C CA . GLY A 1 66 ? -8.902 -19.537 -6.195 1.00 0.00 66 GLY A CA 9
ATOM 14391 C C . GLY A 1 66 ? -8.917 -19.608 -4.677 1.00 0.00 66 GLY A C 9
ATOM 14392 O O . GLY A 1 66 ? -8.827 -20.693 -4.101 1.00 0.00 66 GLY A O 9
ATOM 14396 N N . VAL A 1 67 ? -9.037 -18.456 -4.036 1.00 0.00 67 VAL A N 9
ATOM 14397 C CA . VAL A 1 67 ? -9.067 -18.378 -2.576 1.00 0.00 67 VAL A CA 9
ATOM 14398 C C . VAL A 1 67 ? -9.785 -17.107 -2.128 1.00 0.00 67 VAL A C 9
ATOM 14399 O O . VAL A 1 67 ? -10.674 -16.612 -2.822 1.00 0.00 67 VAL A O 9
ATOM 14412 N N . GLN A 1 68 ? -9.391 -16.566 -0.976 1.00 0.00 68 GLN A N 9
ATOM 14413 C CA . GLN A 1 68 ? -9.992 -15.345 -0.459 1.00 0.00 68 GLN A CA 9
ATOM 14414 C C . GLN A 1 68 ? -8.900 -14.360 -0.035 1.00 0.00 68 GLN A C 9
ATOM 14415 O O . GLN A 1 68 ? -7.979 -14.719 0.697 1.00 0.00 68 GLN A O 9
ATOM 14429 N N . LEU A 1 69 ? -8.999 -13.123 -0.512 1.00 0.00 69 LEU A N 9
ATOM 14430 C CA . LEU A 1 69 ? -8.014 -12.094 -0.190 1.00 0.00 69 LEU A CA 9
ATOM 14431 C C . LEU A 1 69 ? -8.516 -11.190 0.935 1.00 0.00 69 LEU A C 9
ATOM 14432 O O . LEU A 1 69 ? -9.686 -10.827 0.970 1.00 0.00 69 LEU A O 9
ATOM 14448 N N . VAL A 1 70 ? -7.627 -10.837 1.860 1.00 0.00 70 VAL A N 9
ATOM 14449 C CA . VAL A 1 70 ? -7.993 -9.978 2.982 1.00 0.00 70 VAL A CA 9
ATOM 14450 C C . VAL A 1 70 ? -6.839 -9.032 3.335 1.00 0.00 70 VAL A C 9
ATOM 14451 O O . VAL A 1 70 ? -5.793 -9.461 3.808 1.00 0.00 70 VAL A O 9
ATOM 14464 N N . ILE A 1 71 ? -7.022 -7.740 3.073 1.00 0.00 71 ILE A N 9
ATOM 14465 C CA . ILE A 1 71 ? -5.967 -6.759 3.338 1.00 0.00 71 ILE A CA 9
ATOM 14466 C C . ILE A 1 71 ? -6.245 -5.913 4.581 1.00 0.00 71 ILE A C 9
ATOM 14467 O O . ILE A 1 71 ? -7.353 -5.910 5.116 1.00 0.00 71 ILE A O 9
ATOM 14483 N N . ASP A 1 72 ? -5.207 -5.212 5.039 1.00 0.00 72 ASP A N 9
ATOM 14484 C CA . ASP A 1 72 ? -5.294 -4.370 6.232 1.00 0.00 72 ASP A CA 9
ATOM 14485 C C . ASP A 1 72 ? -5.851 -2.980 5.916 1.00 0.00 72 ASP A C 9
ATOM 14486 O O . ASP A 1 72 ? -5.595 -2.424 4.847 1.00 0.00 72 ASP A O 9
ATOM 14495 N N . PRO A 1 73 ? -6.629 -2.401 6.855 1.00 0.00 73 PRO A N 9
ATOM 14496 C CA . PRO A 1 73 ? -7.231 -1.073 6.687 1.00 0.00 73 PRO A CA 9
ATOM 14497 C C . PRO A 1 73 ? -6.235 -0.027 6.196 1.00 0.00 73 PRO A C 9
ATOM 14498 O O . PRO A 1 73 ? -6.509 0.700 5.245 1.00 0.00 73 PRO A O 9
ATOM 14509 N N . MET A 1 74 ? -5.074 0.055 6.840 1.00 0.00 74 MET A N 9
ATOM 14510 C CA . MET A 1 74 ? -4.067 1.025 6.433 1.00 0.00 74 MET A CA 9
ATOM 14511 C C . MET A 1 74 ? -3.813 0.900 4.934 1.00 0.00 74 MET A C 9
ATOM 14512 O O . MET A 1 74 ? -3.594 1.883 4.233 1.00 0.00 74 MET A O 9
ATOM 14526 N N . SER A 1 75 ? -3.893 -0.321 4.438 1.00 0.00 75 SER A N 9
ATOM 14527 C CA . SER A 1 75 ? -3.716 -0.559 3.023 1.00 0.00 75 SER A CA 9
ATOM 14528 C C . SER A 1 75 ? -4.970 -0.127 2.277 1.00 0.00 75 SER A C 9
ATOM 14529 O O . SER A 1 75 ? -4.897 0.389 1.162 1.00 0.00 75 SER A O 9
ATOM 14537 N N . LEU A 1 76 ? -6.126 -0.345 2.905 1.00 0.00 76 LEU A N 9
ATOM 14538 C CA . LEU A 1 76 ? -7.411 0.008 2.307 1.00 0.00 76 LEU A CA 9
ATOM 14539 C C . LEU A 1 76 ? -7.366 1.380 1.646 1.00 0.00 76 LEU A C 9
ATOM 14540 O O . LEU A 1 76 ? -7.891 1.560 0.552 1.00 0.00 76 LEU A O 9
ATOM 14556 N N . GLN A 1 77 ? -6.750 2.342 2.320 1.00 0.00 77 GLN A N 9
ATOM 14557 C CA . GLN A 1 77 ? -6.658 3.696 1.794 1.00 0.00 77 GLN A CA 9
ATOM 14558 C C . GLN A 1 77 ? -5.538 3.824 0.760 1.00 0.00 77 GLN A C 9
ATOM 14559 O O . GLN A 1 77 ? -5.551 4.736 -0.065 1.00 0.00 77 GLN A O 9
ATOM 14573 N N . TYR A 1 78 ? -4.568 2.914 0.808 1.00 0.00 78 TYR A N 9
ATOM 14574 C CA . TYR A 1 78 ? -3.455 2.947 -0.129 1.00 0.00 78 TYR A CA 9
ATOM 14575 C C . TYR A 1 78 ? -3.800 2.233 -1.434 1.00 0.00 78 TYR A C 9
ATOM 14576 O O . TYR A 1 78 ? -3.405 2.668 -2.516 1.00 0.00 78 TYR A O 9
ATOM 14594 N N . LEU A 1 79 ? -4.512 1.120 -1.317 1.00 0.00 79 LEU A N 9
ATOM 14595 C CA . LEU A 1 79 ? -4.884 0.316 -2.483 1.00 0.00 79 LEU A CA 9
ATOM 14596 C C . LEU A 1 79 ? -6.226 0.723 -3.094 1.00 0.00 79 LEU A C 9
ATOM 14597 O O . LEU A 1 79 ? -6.548 0.318 -4.207 1.00 0.00 79 LEU A O 9
ATOM 14613 N N . ILE A 1 80 ? -7.025 1.480 -2.345 1.00 0.00 80 ILE A N 9
ATOM 14614 C CA . ILE A 1 80 ? -8.367 1.895 -2.789 1.00 0.00 80 ILE A CA 9
ATOM 14615 C C . ILE A 1 80 ? -8.591 1.733 -4.298 1.00 0.00 80 ILE A C 9
ATOM 14616 O O . ILE A 1 80 ? -7.893 2.317 -5.125 1.00 0.00 80 ILE A O 9
ATOM 14632 N N . GLY A 1 81 ? -9.601 0.928 -4.615 1.00 0.00 81 GLY A N 9
ATOM 14633 C CA . GLY A 1 81 ? -10.002 0.647 -5.988 1.00 0.00 81 GLY A CA 9
ATOM 14634 C C . GLY A 1 81 ? -8.890 0.702 -7.025 1.00 0.00 81 GLY A C 9
ATOM 14635 O O . GLY A 1 81 ? -9.131 1.100 -8.165 1.00 0.00 81 GLY A O 9
ATOM 14639 N N . GLY A 1 82 ? -7.685 0.290 -6.654 1.00 0.00 82 GLY A N 9
ATOM 14640 C CA . GLY A 1 82 ? -6.588 0.295 -7.610 1.00 0.00 82 GLY A CA 9
ATOM 14641 C C . GLY A 1 82 ? -6.551 -0.983 -8.431 1.00 0.00 82 GLY A C 9
ATOM 14642 O O . GLY A 1 82 ? -7.594 -1.578 -8.704 1.00 0.00 82 GLY A O 9
ATOM 14646 N N . THR A 1 83 ? -5.354 -1.417 -8.816 1.00 0.00 83 THR A N 9
ATOM 14647 C CA . THR A 1 83 ? -5.201 -2.644 -9.595 1.00 0.00 83 THR A CA 9
ATOM 14648 C C . THR A 1 83 ? -3.858 -3.303 -9.291 1.00 0.00 83 THR A C 9
ATOM 14649 O O . THR A 1 83 ? -2.828 -2.634 -9.243 1.00 0.00 83 THR A O 9
ATOM 14660 N N . VAL A 1 84 ? -3.874 -4.618 -9.089 1.00 0.00 84 VAL A N 9
ATOM 14661 C CA . VAL A 1 84 ? -2.647 -5.353 -8.791 1.00 0.00 84 VAL A CA 9
ATOM 14662 C C . VAL A 1 84 ? -2.506 -6.586 -9.672 1.00 0.00 84 VAL A C 9
ATOM 14663 O O . VAL A 1 84 ? -3.494 -7.156 -10.130 1.00 0.00 84 VAL A O 9
ATOM 14676 N N . ASP A 1 85 ? -1.265 -7.005 -9.873 1.00 0.00 85 ASP A N 9
ATOM 14677 C CA . ASP A 1 85 ? -0.978 -8.191 -10.663 1.00 0.00 85 ASP A CA 9
ATOM 14678 C C . ASP A 1 85 ? 0.312 -8.846 -10.188 1.00 0.00 85 ASP A C 9
ATOM 14679 O O . ASP A 1 85 ? 1.241 -8.164 -9.755 1.00 0.00 85 ASP A O 9
ATOM 14688 N N . TYR A 1 86 ? 0.364 -10.170 -10.260 1.00 0.00 86 TYR A N 9
ATOM 14689 C CA . TYR A 1 86 ? 1.539 -10.905 -9.826 1.00 0.00 86 TYR A CA 9
ATOM 14690 C C . TYR A 1 86 ? 2.161 -11.684 -10.976 1.00 0.00 86 TYR A C 9
ATOM 14691 O O . TYR A 1 86 ? 1.461 -12.202 -11.845 1.00 0.00 86 TYR A O 9
ATOM 14709 N N . THR A 1 87 ? 3.481 -11.774 -10.956 1.00 0.00 87 THR A N 9
ATOM 14710 C CA . THR A 1 87 ? 4.217 -12.501 -11.974 1.00 0.00 87 THR A CA 9
ATOM 14711 C C . THR A 1 87 ? 5.470 -13.104 -11.362 1.00 0.00 87 THR A C 9
ATOM 14712 O O . THR A 1 87 ? 6.524 -12.474 -11.331 1.00 0.00 87 THR A O 9
ATOM 14723 N N . GLU A 1 88 ? 5.349 -14.322 -10.856 1.00 0.00 88 GLU A N 9
ATOM 14724 C CA . GLU A 1 88 ? 6.478 -14.989 -10.225 1.00 0.00 88 GLU A CA 9
ATOM 14725 C C . GLU A 1 88 ? 7.710 -14.970 -11.123 1.00 0.00 88 GLU A C 9
ATOM 14726 O O . GLU A 1 88 ? 7.602 -14.812 -12.341 1.00 0.00 88 GLU A O 9
ATOM 14738 N N . GLY A 1 89 ? 8.876 -15.153 -10.518 1.00 0.00 89 GLY A N 9
ATOM 14739 C CA . GLY A 1 89 ? 10.114 -15.163 -11.275 1.00 0.00 89 GLY A CA 9
ATOM 14740 C C . GLY A 1 89 ? 11.102 -16.184 -10.749 1.00 0.00 89 GLY A C 9
ATOM 14741 O O . GLY A 1 89 ? 12.313 -16.013 -10.888 1.00 0.00 89 GLY A O 9
ATOM 14745 N N . LEU A 1 90 ? 10.581 -17.246 -10.140 1.00 0.00 90 LEU A N 9
ATOM 14746 C CA . LEU A 1 90 ? 11.421 -18.300 -9.584 1.00 0.00 90 LEU A CA 9
ATOM 14747 C C . LEU A 1 90 ? 12.300 -17.768 -8.463 1.00 0.00 90 LEU A C 9
ATOM 14748 O O . LEU A 1 90 ? 12.001 -17.959 -7.285 1.00 0.00 90 LEU A O 9
ATOM 14764 N N . GLU A 1 91 ? 13.383 -17.094 -8.835 1.00 0.00 91 GLU A N 9
ATOM 14765 C CA . GLU A 1 91 ? 14.300 -16.526 -7.855 1.00 0.00 91 GLU A CA 9
ATOM 14766 C C . GLU A 1 91 ? 13.582 -15.533 -6.946 1.00 0.00 91 GLU A C 9
ATOM 14767 O O . GLU A 1 91 ? 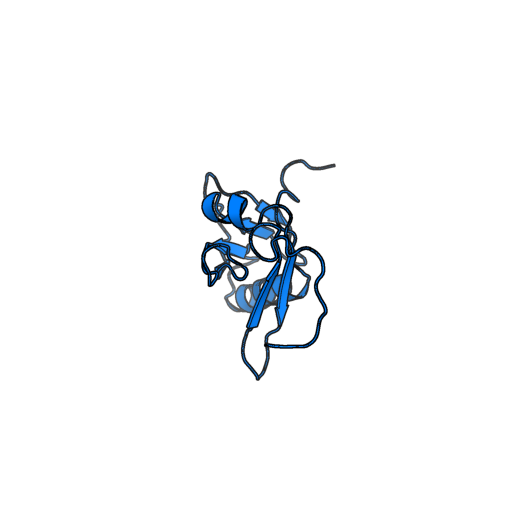14.026 -15.270 -5.828 1.00 0.00 91 GLU A O 9
ATOM 14779 N N . GLY A 1 92 ? 12.471 -14.983 -7.431 1.00 0.00 92 GLY A N 9
ATOM 14780 C CA . GLY A 1 92 ? 11.719 -14.026 -6.644 1.00 0.00 92 GLY A CA 9
ATOM 14781 C C . GLY A 1 92 ? 10.499 -13.512 -7.374 1.00 0.00 92 GLY A C 9
ATOM 14782 O O . GLY A 1 92 ? 10.619 -12.763 -8.344 1.00 0.00 92 GLY A O 9
ATOM 14786 N N . SER A 1 93 ? 9.323 -13.916 -6.913 1.00 0.00 93 SER A N 9
ATOM 14787 C CA . SER A 1 93 ? 8.082 -13.489 -7.537 1.00 0.00 93 SER A CA 9
ATOM 14788 C C . SER A 1 93 ? 7.940 -11.978 -7.498 1.00 0.00 93 SER A C 9
ATOM 14789 O O . SER A 1 93 ? 7.961 -11.365 -6.431 1.00 0.00 93 SER A O 9
ATOM 14797 N N . ARG A 1 94 ? 7.795 -11.384 -8.675 1.00 0.00 94 ARG A N 9
ATOM 14798 C CA . ARG A 1 94 ? 7.647 -9.935 -8.781 1.00 0.00 94 ARG A CA 9
ATOM 14799 C C . ARG A 1 94 ? 6.201 -9.516 -8.530 1.00 0.00 94 ARG A C 9
ATOM 14800 O O . ARG A 1 94 ? 5.266 -10.224 -8.904 1.00 0.00 94 ARG A O 9
ATOM 14821 N N . PHE A 1 95 ? 6.025 -8.363 -7.892 1.00 0.00 95 PHE A N 9
ATOM 14822 C CA . PHE A 1 95 ? 4.691 -7.855 -7.590 1.00 0.00 95 PHE A CA 9
ATOM 14823 C C . PHE A 1 95 ? 4.564 -6.387 -7.980 1.00 0.00 95 PHE A C 9
ATOM 14824 O O . PHE A 1 95 ? 5.439 -5.576 -7.673 1.00 0.00 95 PHE A O 9
ATOM 14841 N N . THR A 1 96 ? 3.470 -6.049 -8.654 1.00 0.00 96 THR A N 9
ATOM 14842 C CA . THR A 1 96 ? 3.236 -4.673 -9.078 1.00 0.00 96 THR A CA 9
ATOM 14843 C C . THR A 1 96 ? 1.768 -4.290 -8.928 1.00 0.00 96 THR A C 9
ATOM 14844 O O . THR A 1 96 ? 0.878 -5.009 -9.380 1.00 0.00 96 THR A O 9
ATOM 14855 N N . VAL A 1 97 ? 1.526 -3.151 -8.287 1.00 0.00 97 VAL A N 9
ATOM 14856 C CA . VAL A 1 97 ? 0.168 -2.665 -8.072 1.00 0.00 97 VAL A CA 9
ATOM 14857 C C . VAL A 1 97 ? 0.024 -1.222 -8.544 1.00 0.00 97 VAL A C 9
ATOM 14858 O O . VAL A 1 97 ? 1.019 -0.533 -8.775 1.00 0.00 97 VAL A O 9
ATOM 14871 N N . ASN A 1 98 ? -1.217 -0.766 -8.686 1.00 0.00 98 ASN A N 9
ATOM 14872 C CA . ASN A 1 98 ? -1.484 0.596 -9.133 1.00 0.00 98 ASN A CA 9
ATOM 14873 C C . ASN A 1 98 ? -2.729 1.159 -8.454 1.00 0.00 98 ASN A C 9
ATOM 14874 O O . ASN A 1 98 ? -3.577 0.409 -7.972 1.00 0.00 98 ASN A O 9
ATOM 14885 N N . ASN A 1 99 ? -2.828 2.484 -8.416 1.00 0.00 99 ASN A N 9
ATOM 14886 C CA . ASN A 1 99 ? -3.968 3.149 -7.791 1.00 0.00 99 ASN A CA 9
ATOM 14887 C C . ASN A 1 99 ? -3.845 4.667 -7.911 1.00 0.00 99 ASN A C 9
ATOM 14888 O O . ASN A 1 99 ? -2.769 5.188 -8.208 1.00 0.00 99 ASN A O 9
ATOM 14899 N N . PRO A 1 100 ? -4.950 5.400 -7.684 1.00 0.00 100 PRO A N 9
ATOM 14900 C CA . PRO A 1 100 ? -4.960 6.865 -7.772 1.00 0.00 100 PRO A CA 9
ATOM 14901 C C . PRO A 1 100 ? -3.995 7.518 -6.787 1.00 0.00 100 PRO A C 9
ATOM 14902 O O . PRO A 1 100 ? -3.319 8.491 -7.121 1.00 0.00 100 PRO A O 9
ATOM 14913 N N . ASN A 1 101 ? -3.940 6.981 -5.575 1.00 0.00 101 ASN A N 9
ATOM 14914 C CA . ASN A 1 101 ? -3.060 7.517 -4.542 1.00 0.00 101 ASN A CA 9
ATOM 14915 C C . ASN A 1 101 ? -1.596 7.441 -4.980 1.00 0.00 101 ASN A C 9
ATOM 14916 O O . ASN A 1 101 ? -0.801 8.329 -4.671 1.00 0.00 101 ASN A O 9
ATOM 14927 N N . ALA A 1 102 ? -1.248 6.379 -5.700 1.00 0.00 102 ALA A N 9
ATOM 14928 C CA . ALA A 1 102 ? 0.120 6.196 -6.176 1.00 0.00 102 ALA A CA 9
ATOM 14929 C C . ALA A 1 102 ? 0.278 6.701 -7.607 1.00 0.00 102 ALA A C 9
ATOM 14930 O O . ALA A 1 102 ? 1.001 6.108 -8.407 1.00 0.00 102 ALA A O 9
ATOM 14937 N N . THR A 1 103 ? -0.401 7.799 -7.922 1.00 0.00 103 THR A N 9
ATOM 14938 C CA . THR A 1 103 ? -0.333 8.384 -9.256 1.00 0.00 103 THR A CA 9
ATOM 14939 C C . THR A 1 103 ? -0.559 9.892 -9.200 1.00 0.00 103 THR A C 9
ATOM 14940 O O . THR A 1 103 ? 0.179 10.664 -9.811 1.00 0.00 103 THR A O 9
ATOM 14951 N N . SER A 1 104 ? -1.586 10.304 -8.462 1.00 0.00 104 SER A N 9
ATOM 14952 C CA . SER A 1 104 ? -1.909 11.720 -8.325 1.00 0.00 104 SER A CA 9
ATOM 14953 C C . SER A 1 104 ? -1.161 12.335 -7.147 1.00 0.00 104 SER A C 9
ATOM 14954 O O . SER A 1 104 ? -1.270 11.865 -6.015 1.00 0.00 104 SER A O 9
ATOM 14962 N N . THR A 1 105 ? -0.400 13.390 -7.421 1.00 0.00 105 THR A N 9
ATOM 14963 C CA . THR A 1 105 ? 0.368 14.069 -6.384 1.00 0.00 105 THR A CA 9
ATOM 14964 C C . THR A 1 105 ? 0.522 15.552 -6.703 1.00 0.00 105 THR A C 9
ATOM 14965 O O . THR A 1 105 ? 0.915 15.923 -7.809 1.00 0.00 105 THR A O 9
ATOM 14976 N N . CYS A 1 106 ? 0.211 16.397 -5.726 1.00 0.00 106 CYS A N 9
ATOM 14977 C CA . CYS A 1 106 ? 0.315 17.841 -5.900 1.00 0.00 106 CYS A CA 9
ATOM 14978 C C . CYS A 1 106 ? 0.118 18.567 -4.574 1.00 0.00 106 CYS A C 9
ATOM 14979 O O . CYS A 1 106 ? -0.447 19.659 -4.529 1.00 0.00 106 CYS A O 9
ATOM 14987 N N . GLY A 1 107 ? 0.590 17.952 -3.493 1.00 0.00 107 GLY A N 9
ATOM 14988 C CA . GLY A 1 107 ? 0.455 18.555 -2.179 1.00 0.00 107 GLY A CA 9
ATOM 14989 C C . GLY A 1 107 ? 1.711 18.416 -1.337 1.00 0.00 107 GLY A C 9
ATOM 14990 O O . GLY A 1 107 ? 1.690 18.682 -0.136 1.00 0.00 107 GLY A O 9
ATOM 14994 N N . CYS A 1 108 ? 2.810 17.999 -1.965 1.00 0.00 108 CYS A N 9
ATOM 14995 C CA . CYS A 1 108 ? 4.075 17.829 -1.259 1.00 0.00 108 CYS A CA 9
ATOM 14996 C C . CYS A 1 108 ? 3.918 16.880 -0.073 1.00 0.00 108 CYS A C 9
ATOM 14997 O O . CYS A 1 108 ? 4.618 17.007 0.931 1.00 0.00 108 CYS A O 9
ATOM 15005 N N . GLY A 1 109 ? 2.997 15.932 -0.197 1.00 0.00 109 GLY A N 9
ATOM 15006 C CA . GLY A 1 109 ? 2.765 14.978 0.872 1.00 0.00 109 GLY A CA 9
ATOM 15007 C C . GLY A 1 109 ? 1.681 15.431 1.828 1.00 0.00 109 GLY A C 9
ATOM 15008 O O . GLY A 1 109 ? 0.508 15.106 1.647 1.00 0.00 109 GLY A O 9
ATOM 15012 N N . SER A 1 110 ? 2.073 16.182 2.852 1.00 0.00 110 SER A N 9
ATOM 15013 C CA . SER A 1 110 ? 1.125 16.680 3.842 1.00 0.00 110 SER A CA 9
ATOM 15014 C C . SER A 1 110 ? 1.704 17.871 4.600 1.00 0.00 110 SER A C 9
ATOM 15015 O O . SER A 1 110 ? 1.122 18.956 4.609 1.00 0.00 110 SER A O 9
ATOM 15023 N N . SER A 1 111 ? 2.853 17.661 5.236 1.00 0.00 111 SER A N 9
ATOM 15024 C CA . SER A 1 111 ? 3.508 18.717 5.998 1.00 0.00 111 SER A CA 9
ATOM 15025 C C . SER A 1 111 ? 4.993 18.416 6.179 1.00 0.00 111 SER A C 9
ATOM 15026 O O . SER A 1 111 ? 5.451 17.310 5.895 1.00 0.00 111 SER A O 9
ATOM 15034 N N . PHE A 1 112 ? 5.739 19.409 6.655 1.00 0.00 112 PHE A N 9
ATOM 15035 C CA . PHE A 1 112 ? 7.172 19.251 6.874 1.00 0.00 112 PHE A CA 9
ATOM 15036 C C . PHE A 1 112 ? 7.890 18.921 5.574 1.00 0.00 112 PHE A C 9
ATOM 15037 O O . PHE A 1 112 ? 7.287 18.918 4.501 1.00 0.00 112 PHE A O 9
ATOM 15054 N N . SER A 1 113 ? 9.180 18.631 5.683 1.00 0.00 113 SER A N 9
ATOM 15055 C CA . SER A 1 113 ? 9.984 18.284 4.525 1.00 0.00 113 SER A CA 9
ATOM 15056 C C . SER A 1 113 ? 10.356 16.808 4.556 1.00 0.00 113 SER A C 9
ATOM 15057 O O . SER A 1 113 ? 10.272 16.155 5.597 1.00 0.00 113 SER A O 9
ATOM 15065 N N . ILE A 1 114 ? 10.765 16.291 3.408 1.00 0.00 114 ILE A N 9
ATOM 15066 C CA . ILE A 1 114 ? 11.152 14.893 3.283 1.00 0.00 114 ILE A CA 9
ATOM 15067 C C . ILE A 1 114 ? 12.113 14.474 4.394 1.00 0.00 114 ILE A C 9
ATOM 15068 O O . ILE A 1 114 ? 12.273 13.254 4.610 1.00 0.00 114 ILE A O 9
ATOM 15085 N N . MET A 1 1 ? -26.630 -4.773 -5.324 1.00 0.00 1 MET A N 10
ATOM 15086 C CA . MET A 1 1 ? -25.336 -5.494 -5.417 1.00 0.00 1 MET A CA 10
ATOM 15087 C C . MET A 1 1 ? -25.043 -6.275 -4.141 1.00 0.00 1 MET A C 10
ATOM 15088 O O . MET A 1 1 ? -25.916 -6.442 -3.289 1.00 0.00 1 MET A O 10
ATOM 15104 N N . ILE A 1 2 ? -23.811 -6.752 -4.014 1.00 0.00 2 ILE A N 10
ATOM 15105 C CA . ILE A 1 2 ? -23.401 -7.514 -2.841 1.00 0.00 2 ILE A CA 10
ATOM 15106 C C . ILE A 1 2 ? -22.800 -6.595 -1.784 1.00 0.00 2 ILE A C 10
ATOM 15107 O O . ILE A 1 2 ? -23.004 -5.382 -1.810 1.00 0.00 2 ILE A O 10
ATOM 15123 N N . ASP A 1 3 ? -22.062 -7.185 -0.853 1.00 0.00 3 ASP A N 10
ATOM 15124 C CA . ASP A 1 3 ? -21.423 -6.427 0.217 1.00 0.00 3 ASP A CA 10
ATOM 15125 C C . ASP A 1 3 ? -20.530 -7.323 1.064 1.00 0.00 3 ASP A C 10
ATOM 15126 O O . ASP A 1 3 ? -20.361 -7.100 2.262 1.00 0.00 3 ASP A O 10
ATOM 15135 N N . ASP A 1 4 ? -19.954 -8.338 0.427 1.00 0.00 4 ASP A N 10
ATOM 15136 C CA . ASP A 1 4 ? -19.074 -9.273 1.111 1.00 0.00 4 ASP A CA 10
ATOM 15137 C C . ASP A 1 4 ? -17.742 -9.374 0.385 1.00 0.00 4 ASP A C 10
ATOM 15138 O O . ASP A 1 4 ? -16.673 -9.301 0.997 1.00 0.00 4 ASP A O 10
ATOM 15147 N N . MET A 1 5 ? -17.811 -9.541 -0.931 1.00 0.00 5 MET A N 10
ATOM 15148 C CA . MET A 1 5 ? -16.615 -9.650 -1.757 1.00 0.00 5 MET A CA 10
ATOM 15149 C C . MET A 1 5 ? -16.488 -8.455 -2.695 1.00 0.00 5 MET A C 10
ATOM 15150 O O . MET A 1 5 ? -17.465 -7.742 -2.939 1.00 0.00 5 MET A O 10
ATOM 15164 N N . ALA A 1 6 ? -15.288 -8.239 -3.213 1.00 0.00 6 ALA A N 10
ATOM 15165 C CA . ALA A 1 6 ? -15.036 -7.127 -4.119 1.00 0.00 6 ALA A CA 10
ATOM 15166 C C . ALA A 1 6 ? -15.353 -5.805 -3.438 1.00 0.00 6 ALA A C 10
ATOM 15167 O O . ALA A 1 6 ? -16.475 -5.314 -3.513 1.00 0.00 6 ALA A O 10
ATOM 15174 N N . VAL A 1 7 ? -14.361 -5.241 -2.755 1.00 0.00 7 VAL A N 10
ATOM 15175 C CA . VAL A 1 7 ? -14.554 -3.990 -2.045 1.00 0.00 7 VAL A CA 10
ATOM 15176 C C . VAL A 1 7 ? -13.623 -2.885 -2.553 1.00 0.00 7 VAL A C 10
ATOM 15177 O O . VAL A 1 7 ? -14.087 -1.918 -3.154 1.00 0.00 7 VAL A O 10
ATOM 15190 N N . PRO A 1 8 ? -12.295 -2.979 -2.315 1.00 0.00 8 PRO A N 10
ATOM 15191 C CA . PRO A 1 8 ? -11.345 -1.966 -2.739 1.00 0.00 8 PRO A CA 10
ATOM 15192 C C . PRO A 1 8 ? -10.508 -2.392 -3.961 1.00 0.00 8 PRO A C 10
ATOM 15193 O O . PRO A 1 8 ? -11.052 -2.656 -5.034 1.00 0.00 8 PRO A O 10
ATOM 15204 N N . LEU A 1 9 ? -9.183 -2.443 -3.787 1.00 0.00 9 LEU A N 10
ATOM 15205 C CA . LEU A 1 9 ? -8.255 -2.816 -4.850 1.00 0.00 9 LEU A CA 10
ATOM 15206 C C . LEU A 1 9 ? -8.524 -4.219 -5.390 1.00 0.00 9 LEU A C 10
ATOM 15207 O O . LEU A 1 9 ? -8.534 -5.196 -4.641 1.00 0.00 9 LEU A O 10
ATOM 15223 N N . THR A 1 10 ? -8.684 -4.312 -6.710 1.00 0.00 10 THR A N 10
ATOM 15224 C CA . THR A 1 10 ? -8.886 -5.593 -7.367 1.00 0.00 10 THR A CA 10
ATOM 15225 C C . THR A 1 10 ? -7.565 -6.063 -7.971 1.00 0.00 10 THR A C 10
ATOM 15226 O O . THR A 1 10 ? -6.973 -5.378 -8.806 1.00 0.00 10 THR A O 10
ATOM 15237 N N . PHE A 1 11 ? -7.104 -7.226 -7.539 1.00 0.00 11 PHE A N 10
ATOM 15238 C CA . PHE A 1 11 ? -5.848 -7.784 -8.029 1.00 0.00 11 PHE A CA 10
ATOM 15239 C C . PHE A 1 11 ? -6.079 -8.616 -9.292 1.00 0.00 11 PHE A C 10
ATOM 15240 O O . PHE A 1 11 ? -7.207 -8.732 -9.770 1.00 0.00 11 PHE A O 10
ATOM 15257 N N . THR A 1 12 ? -5.004 -9.185 -9.830 1.00 0.00 12 THR A N 10
ATOM 15258 C CA . THR A 1 12 ? -5.099 -9.999 -11.045 1.00 0.00 12 THR A CA 10
ATOM 15259 C C . THR A 1 12 ? -5.485 -11.440 -10.714 1.00 0.00 12 THR A C 10
ATOM 15260 O O . THR A 1 12 ? -5.994 -11.721 -9.640 1.00 0.00 12 THR A O 10
ATOM 15271 N N . ASP A 1 13 ? -5.240 -12.351 -11.646 1.00 0.00 13 ASP A N 10
ATOM 15272 C CA . ASP A 1 13 ? -5.552 -13.753 -11.432 1.00 0.00 13 ASP A CA 10
ATOM 15273 C C . ASP A 1 13 ? -4.357 -14.494 -10.849 1.00 0.00 13 ASP A C 10
ATOM 15274 O O . ASP A 1 13 ? -4.499 -15.325 -9.956 1.00 0.00 13 ASP A O 10
ATOM 15283 N N . ALA A 1 14 ? -3.185 -14.203 -11.391 1.00 0.00 14 ALA A N 10
ATOM 15284 C CA . ALA A 1 14 ? -1.954 -14.844 -10.955 1.00 0.00 14 ALA A CA 10
ATOM 15285 C C . ALA A 1 14 ? -1.687 -14.603 -9.479 1.00 0.00 14 ALA A C 10
ATOM 15286 O O . ALA A 1 14 ? -1.283 -15.519 -8.762 1.00 0.00 14 ALA A O 10
ATOM 15293 N N . ALA A 1 15 ? -1.931 -13.380 -9.013 1.00 0.00 15 ALA A N 10
ATOM 15294 C CA . ALA A 1 15 ? -1.726 -13.069 -7.604 1.00 0.00 15 ALA A CA 10
ATOM 15295 C C . ALA A 1 15 ? -2.458 -14.102 -6.767 1.00 0.00 15 ALA A C 10
ATOM 15296 O O . ALA A 1 15 ? -1.992 -14.513 -5.705 1.00 0.00 15 ALA A O 10
ATOM 15303 N N . ALA A 1 16 ? -3.589 -14.558 -7.298 1.00 0.00 16 ALA A N 10
ATOM 15304 C CA . ALA A 1 16 ? -4.375 -15.593 -6.651 1.00 0.00 16 ALA A CA 10
ATOM 15305 C C . ALA A 1 16 ? -3.642 -16.917 -6.758 1.00 0.00 16 ALA A C 10
ATOM 15306 O O . ALA A 1 16 ? -3.564 -17.691 -5.805 1.00 0.00 16 ALA A O 10
ATOM 15313 N N . ASN A 1 17 ? -3.112 -17.157 -7.950 1.00 0.00 17 ASN A N 10
ATOM 15314 C CA . ASN A 1 17 ? -2.382 -18.375 -8.250 1.00 0.00 17 ASN A CA 10
ATOM 15315 C C . ASN A 1 17 ? -1.153 -18.525 -7.356 1.00 0.00 17 ASN A C 10
ATOM 15316 O O . ASN A 1 17 ? -0.793 -19.640 -6.982 1.00 0.00 17 ASN A O 10
ATOM 15327 N N . LYS A 1 18 ? -0.511 -17.418 -7.031 1.00 0.00 18 LYS A N 10
ATOM 15328 C CA . LYS A 1 18 ? 0.675 -17.454 -6.194 1.00 0.00 18 LYS A CA 10
ATOM 15329 C C . LYS A 1 18 ? 0.307 -17.817 -4.763 1.00 0.00 18 LYS A C 10
ATOM 15330 O O . LYS A 1 18 ? 1.121 -18.367 -4.021 1.00 0.00 18 LYS A O 10
ATOM 15349 N N . VAL A 1 19 ? -0.931 -17.519 -4.389 1.00 0.00 19 VAL A N 10
ATOM 15350 C CA . VAL A 1 19 ? -1.425 -17.821 -3.061 1.00 0.00 19 VAL A CA 10
ATOM 15351 C C . VAL A 1 19 ? -1.864 -19.276 -2.984 1.00 0.00 19 VAL A C 10
ATOM 15352 O O . VAL A 1 19 ? -1.281 -20.070 -2.255 1.00 0.00 19 VAL A O 10
ATOM 15365 N N . LYS A 1 20 ? -2.893 -19.609 -3.755 1.00 0.00 20 LYS A N 10
ATOM 15366 C CA . LYS A 1 20 ? -3.428 -20.960 -3.795 1.00 0.00 20 LYS A CA 10
ATOM 15367 C C . LYS A 1 20 ? -2.362 -21.989 -4.146 1.00 0.00 20 LYS A C 10
ATOM 15368 O O . LYS A 1 20 ? -2.551 -23.187 -3.919 1.00 0.00 20 LYS A O 10
ATOM 15387 N N . SER A 1 21 ? -1.268 -21.537 -4.741 1.00 0.00 21 SER A N 10
ATOM 15388 C CA . SER A 1 21 ? -0.213 -22.448 -5.161 1.00 0.00 21 SER A CA 10
ATOM 15389 C C . SER A 1 21 ? 0.809 -22.707 -4.061 1.00 0.00 21 SER A C 10
ATOM 15390 O O . SER A 1 21 ? 1.207 -23.853 -3.839 1.00 0.00 21 SER A O 10
ATOM 15398 N N . LEU A 1 22 ? 1.238 -21.660 -3.386 1.00 0.00 22 LEU A N 10
ATOM 15399 C CA . LEU A 1 22 ? 2.224 -21.817 -2.328 1.00 0.00 22 LEU A CA 10
ATOM 15400 C C . LEU A 1 22 ? 1.549 -22.248 -1.034 1.00 0.00 22 LEU A C 10
ATOM 15401 O O . LEU A 1 22 ? 2.174 -22.878 -0.185 1.00 0.00 22 LEU A O 10
ATOM 15417 N N . ILE A 1 23 ? 0.266 -21.932 -0.890 1.00 0.00 23 ILE A N 10
ATOM 15418 C CA . ILE A 1 23 ? -0.474 -22.313 0.293 1.00 0.00 23 ILE A CA 10
ATOM 15419 C C . ILE A 1 23 ? -0.761 -23.795 0.256 1.00 0.00 23 ILE A C 10
ATOM 15420 O O . ILE A 1 23 ? -0.484 -24.518 1.215 1.00 0.00 23 ILE A O 10
ATOM 15436 N N . SER A 1 24 ? -1.267 -24.257 -0.868 1.00 0.00 24 SER A N 10
ATOM 15437 C CA . SER A 1 24 ? -1.545 -25.663 -1.054 1.00 0.00 24 SER A CA 10
ATOM 15438 C C . SER A 1 24 ? -0.260 -26.450 -0.845 1.00 0.00 24 SER A C 10
ATOM 15439 O O . SER A 1 24 ? -0.283 -27.639 -0.497 1.00 0.00 24 SER A O 10
ATOM 15447 N N . GLU A 1 25 ? 0.864 -25.773 -1.048 1.00 0.00 25 GLU A N 10
ATOM 15448 C CA . GLU A 1 25 ? 2.171 -26.365 -0.873 1.00 0.00 25 GLU A CA 10
ATOM 15449 C C . GLU A 1 25 ? 2.534 -26.406 0.607 1.00 0.00 25 GLU A C 10
ATOM 15450 O O . GLU A 1 25 ? 3.372 -27.201 1.021 1.00 0.00 25 GLU A O 10
ATOM 15462 N N . GLU A 1 26 ? 1.875 -25.565 1.396 1.00 0.00 26 GLU A N 10
ATOM 15463 C CA . GLU A 1 26 ? 2.118 -25.523 2.821 1.00 0.00 26 GLU A CA 10
ATOM 15464 C C . GLU A 1 26 ? 1.386 -26.666 3.504 1.00 0.00 26 GLU A C 10
ATOM 15465 O O . GLU A 1 26 ? 1.688 -27.024 4.638 1.00 0.00 26 GLU A O 10
ATOM 15477 N N . GLU A 1 27 ? 0.401 -27.207 2.805 1.00 0.00 27 GLU A N 10
ATOM 15478 C CA . GLU A 1 27 ? -0.415 -28.294 3.320 1.00 0.00 27 GLU A CA 10
ATOM 15479 C C . GLU A 1 27 ? -1.506 -27.732 4.217 1.00 0.00 27 GLU A C 10
ATOM 15480 O O . GLU A 1 27 ? -2.197 -28.480 4.910 1.00 0.00 27 GLU A O 10
ATOM 15492 N N . ASN A 1 28 ? -1.675 -26.407 4.184 1.00 0.00 28 ASN A N 10
ATOM 15493 C CA . ASN A 1 28 ? -2.701 -25.777 4.998 1.00 0.00 28 ASN A CA 10
ATOM 15494 C C . ASN A 1 28 ? -4.056 -26.347 4.649 1.00 0.00 28 ASN A C 10
ATOM 15495 O O . ASN A 1 28 ? -4.643 -27.092 5.437 1.00 0.00 28 ASN A O 10
ATOM 15506 N N . THR A 1 29 ? -4.546 -25.982 3.466 1.00 0.00 29 THR A N 10
ATOM 15507 C CA . THR A 1 29 ? -5.860 -26.451 3.003 1.00 0.00 29 THR A CA 10
ATOM 15508 C C . THR A 1 29 ? -6.441 -25.562 1.896 1.00 0.00 29 THR A C 10
ATOM 15509 O O . THR A 1 29 ? -6.947 -26.065 0.891 1.00 0.00 29 THR A O 10
ATOM 15520 N N . ASP A 1 30 ? -6.392 -24.253 2.116 1.00 0.00 30 ASP A N 10
ATOM 15521 C CA . ASP A 1 30 ? -6.943 -23.293 1.168 1.00 0.00 30 ASP A CA 10
ATOM 15522 C C . ASP A 1 30 ? -6.841 -21.904 1.785 1.00 0.00 30 ASP A C 10
ATOM 15523 O O . ASP A 1 30 ? -7.844 -21.287 2.136 1.00 0.00 30 ASP A O 10
ATOM 15532 N N . LEU A 1 31 ? -5.613 -21.473 1.935 1.00 0.00 31 LEU A N 10
ATOM 15533 C CA . LEU A 1 31 ? -5.302 -20.201 2.546 1.00 0.00 31 LEU A CA 10
ATOM 15534 C C . LEU A 1 31 ? -5.923 -19.019 1.823 1.00 0.00 31 LEU A C 10
ATOM 15535 O O . LEU A 1 31 ? -6.199 -19.068 0.625 1.00 0.00 31 LEU A O 10
ATOM 15551 N N . LYS A 1 32 ? -6.116 -17.953 2.584 1.00 0.00 32 LYS A N 10
ATOM 15552 C CA . LYS A 1 32 ? -6.681 -16.716 2.074 1.00 0.00 32 LYS A CA 10
ATOM 15553 C C . LYS A 1 32 ? -5.635 -15.610 2.161 1.00 0.00 32 LYS A C 10
ATOM 15554 O O . LYS A 1 32 ? -5.103 -15.337 3.237 1.00 0.00 32 LYS A O 10
ATOM 15573 N N . LEU A 1 33 ? -5.326 -14.988 1.030 1.00 0.00 33 LEU A N 10
ATOM 15574 C CA . LEU A 1 33 ? -4.328 -13.933 0.996 1.00 0.00 33 LEU A CA 10
ATOM 15575 C C . LEU A 1 33 ? -4.717 -12.786 1.918 1.00 0.00 33 LEU A C 10
ATOM 15576 O O . LEU A 1 33 ? -5.897 -12.478 2.080 1.00 0.00 33 LEU A O 10
ATOM 15592 N N . ARG A 1 34 ? -3.713 -12.150 2.512 1.00 0.00 34 ARG A N 10
ATOM 15593 C CA . ARG A 1 34 ? -3.942 -11.026 3.407 1.00 0.00 34 ARG A CA 10
ATOM 15594 C C . ARG A 1 34 ? -2.879 -9.958 3.189 1.00 0.00 34 ARG A C 10
ATOM 15595 O O . ARG A 1 34 ? -1.769 -10.047 3.712 1.00 0.00 34 ARG A O 10
ATOM 15616 N N . VAL A 1 35 ? -3.222 -8.968 2.385 1.00 0.00 35 VAL A N 10
ATOM 15617 C CA . VAL A 1 35 ? -2.302 -7.891 2.053 1.00 0.00 35 VAL A CA 10
ATOM 15618 C C . VAL A 1 35 ? -2.070 -6.925 3.203 1.00 0.00 35 VAL A C 10
ATOM 15619 O O . VAL A 1 35 ? -2.913 -6.749 4.083 1.00 0.00 35 VAL A O 10
ATOM 15632 N N . TYR A 1 36 ? -0.914 -6.280 3.148 1.00 0.00 36 TYR A N 10
ATOM 15633 C CA . TYR A 1 36 ? -0.513 -5.286 4.131 1.00 0.00 36 TYR A CA 10
ATOM 15634 C C . TYR A 1 36 ? 0.248 -4.175 3.424 1.00 0.00 36 TYR A C 10
ATOM 15635 O O . TYR A 1 36 ? 0.423 -4.218 2.207 1.00 0.00 36 TYR A O 10
ATOM 15653 N N . ILE A 1 37 ? 0.696 -3.180 4.172 1.00 0.00 37 ILE A N 10
ATOM 15654 C CA . ILE A 1 37 ? 1.427 -2.074 3.573 1.00 0.00 37 ILE A CA 10
ATOM 15655 C C . ILE A 1 37 ? 2.915 -2.393 3.451 1.00 0.00 37 ILE A C 10
ATOM 15656 O O . ILE A 1 37 ? 3.609 -2.583 4.450 1.00 0.00 37 ILE A O 10
ATOM 15672 N N . THR A 1 38 ? 3.393 -2.450 2.211 1.00 0.00 38 THR A N 10
ATOM 15673 C CA . THR A 1 38 ? 4.794 -2.744 1.937 1.00 0.00 38 THR A CA 10
ATOM 15674 C C . THR A 1 38 ? 5.205 -2.204 0.572 1.00 0.00 38 THR A C 10
ATOM 15675 O O . THR A 1 38 ? 6.022 -2.806 -0.126 1.00 0.00 38 THR A O 10
ATOM 15686 N N . GLY A 1 39 ? 4.629 -1.070 0.195 1.00 0.00 39 GLY A N 10
ATOM 15687 C CA . GLY A 1 39 ? 4.940 -0.469 -1.088 1.00 0.00 39 GLY A CA 10
ATOM 15688 C C . GLY A 1 39 ? 6.393 -0.060 -1.205 1.00 0.00 39 GLY A C 10
ATOM 15689 O O . GLY A 1 39 ? 7.280 -0.728 -0.674 1.00 0.00 39 GLY A O 10
ATOM 15693 N N . GLY A 1 40 ? 6.636 1.040 -1.908 1.00 0.00 40 GLY A N 10
ATOM 15694 C CA . GLY A 1 40 ? 7.992 1.523 -2.087 1.00 0.00 40 GLY A CA 10
ATOM 15695 C C . GLY A 1 40 ? 8.387 2.558 -1.051 1.00 0.00 40 GLY A C 10
ATOM 15696 O O . GLY A 1 40 ? 9.272 3.380 -1.292 1.00 0.00 40 GLY A O 10
ATOM 15700 N N . GLY A 1 41 ? 7.731 2.519 0.104 1.00 0.00 41 GLY A N 10
ATOM 15701 C CA . GLY A 1 41 ? 8.034 3.464 1.162 1.00 0.00 41 GLY A CA 10
ATOM 15702 C C . GLY A 1 41 ? 7.347 4.801 0.960 1.00 0.00 41 GLY A C 10
ATOM 15703 O O . GLY A 1 41 ? 6.326 5.082 1.587 1.00 0.00 41 GLY A O 10
ATOM 15707 N N . CYS A 1 42 ? 7.910 5.627 0.085 1.00 0.00 42 CYS A N 10
ATOM 15708 C CA . CYS A 1 42 ? 7.347 6.942 -0.197 1.00 0.00 42 CYS A CA 10
ATOM 15709 C C . CYS A 1 42 ? 5.960 6.820 -0.822 1.00 0.00 42 CYS A C 10
ATOM 15710 O O . CYS A 1 42 ? 5.111 7.693 -0.644 1.00 0.00 42 CYS A O 10
ATOM 15718 N N . SER A 1 43 ? 5.739 5.734 -1.556 1.00 0.00 43 SER A N 10
ATOM 15719 C CA . SER A 1 43 ? 4.455 5.502 -2.208 1.00 0.00 43 SER A CA 10
ATOM 15720 C C . SER A 1 43 ? 3.901 4.127 -1.850 1.00 0.00 43 SER A C 10
ATOM 15721 O O . SER A 1 43 ? 4.444 3.431 -0.993 1.00 0.00 43 SER A O 10
ATOM 15729 N N . GLY A 1 44 ? 2.816 3.742 -2.515 1.00 0.00 44 GLY A N 10
ATOM 15730 C CA . GLY A 1 44 ? 2.204 2.452 -2.258 1.00 0.00 44 GLY A CA 10
ATOM 15731 C C . GLY A 1 44 ? 1.727 1.779 -3.529 1.00 0.00 44 GLY A C 10
ATOM 15732 O O . GLY A 1 44 ? 0.645 2.081 -4.032 1.00 0.00 44 GLY A O 10
ATOM 15736 N N . PHE A 1 45 ? 2.540 0.867 -4.053 1.00 0.00 45 PHE A N 10
ATOM 15737 C CA . PHE A 1 45 ? 2.197 0.154 -5.278 1.00 0.00 45 PHE A CA 10
ATOM 15738 C C . PHE A 1 45 ? 2.563 -1.328 -5.194 1.00 0.00 45 PHE A C 10
ATOM 15739 O O . PHE A 1 45 ? 2.389 -2.066 -6.159 1.00 0.00 45 PHE A O 10
ATOM 15756 N N . GLN A 1 46 ? 3.086 -1.763 -4.051 1.00 0.00 46 GLN A N 10
ATOM 15757 C CA . GLN A 1 46 ? 3.477 -3.158 -3.890 1.00 0.00 46 GLN A CA 10
ATOM 15758 C C . GLN A 1 46 ? 2.598 -3.873 -2.870 1.00 0.00 46 GLN A C 10
ATOM 15759 O O . GLN A 1 46 ? 1.765 -4.698 -3.234 1.00 0.00 46 GLN A O 10
ATOM 15773 N N . TYR A 1 47 ? 2.789 -3.561 -1.594 1.00 0.00 47 TYR A N 10
ATOM 15774 C CA . TYR A 1 47 ? 2.009 -4.187 -0.532 1.00 0.00 47 TYR A CA 10
ATOM 15775 C C . TYR A 1 47 ? 2.406 -5.646 -0.357 1.00 0.00 47 TYR A C 10
ATOM 15776 O O . TYR A 1 47 ? 2.389 -6.427 -1.309 1.00 0.00 47 TYR A O 10
ATOM 15794 N N . GLY A 1 48 ? 2.773 -6.003 0.867 1.00 0.00 48 GLY A N 10
ATOM 15795 C CA . GLY A 1 48 ? 3.181 -7.367 1.153 1.00 0.00 48 GLY A CA 10
ATOM 15796 C C . GLY A 1 48 ? 2.007 -8.314 1.290 1.00 0.00 48 GLY A C 10
ATOM 15797 O O . GLY A 1 48 ? 1.039 -8.017 1.989 1.00 0.00 48 GLY A O 10
ATOM 15801 N N . PHE A 1 49 ? 2.090 -9.451 0.608 1.00 0.00 49 PHE A N 10
ATOM 15802 C CA . PHE A 1 49 ? 1.027 -10.447 0.641 1.00 0.00 49 PHE A CA 10
ATOM 15803 C C . PHE A 1 49 ? 1.371 -11.631 1.535 1.00 0.00 49 PHE A C 10
ATOM 15804 O O . PHE A 1 49 ? 2.458 -12.202 1.445 1.00 0.00 49 PHE A O 10
ATOM 15821 N N . THR A 1 50 ? 0.412 -12.016 2.367 1.00 0.00 50 THR A N 10
ATOM 15822 C CA . THR A 1 50 ? 0.577 -13.164 3.253 1.00 0.00 50 THR A CA 10
ATOM 15823 C C . THR A 1 50 ? -0.616 -14.098 3.098 1.00 0.00 50 THR A C 10
ATOM 15824 O O . THR A 1 50 ? -1.646 -13.713 2.547 1.00 0.00 50 THR A O 10
ATOM 15835 N N . PHE A 1 51 ? -0.480 -15.323 3.576 1.00 0.00 51 PHE A N 10
ATOM 15836 C CA . PHE A 1 51 ? -1.551 -16.295 3.473 1.00 0.00 51 PHE A CA 10
ATOM 15837 C C . PHE A 1 51 ? -2.170 -16.523 4.840 1.00 0.00 51 PHE A C 10
ATOM 15838 O O . PHE A 1 51 ? -1.637 -17.241 5.675 1.00 0.00 51 PHE A O 10
ATOM 15855 N N . ASP A 1 52 ? -3.292 -15.845 5.052 1.00 0.00 52 ASP A N 10
ATOM 15856 C CA . ASP A 1 52 ? -4.013 -15.893 6.318 1.00 0.00 52 ASP A CA 10
ATOM 15857 C C . ASP A 1 52 ? -5.422 -16.464 6.146 1.00 0.00 52 ASP A C 10
ATOM 15858 O O . ASP A 1 52 ? -6.312 -15.803 5.609 1.00 0.00 52 ASP A O 10
ATOM 15867 N N . GLU A 1 53 ? -5.606 -17.700 6.590 1.00 0.00 53 GLU A N 10
ATOM 15868 C CA . GLU A 1 53 ? -6.894 -18.384 6.478 1.00 0.00 53 GLU A CA 10
ATOM 15869 C C . GLU A 1 53 ? -7.892 -17.951 7.557 1.00 0.00 53 GLU A C 10
ATOM 15870 O O . GLU A 1 53 ? -9.095 -18.162 7.405 1.00 0.00 53 GLU A O 10
ATOM 15882 N N . LYS A 1 54 ? -7.404 -17.372 8.653 1.00 0.00 54 LYS A N 10
ATOM 15883 C CA . LYS A 1 54 ? -8.289 -16.950 9.727 1.00 0.00 54 LYS A CA 10
ATOM 15884 C C . LYS A 1 54 ? -9.312 -15.916 9.246 1.00 0.00 54 LYS A C 10
ATOM 15885 O O . LYS A 1 54 ? -10.276 -16.279 8.580 1.00 0.00 54 LYS A O 10
ATOM 15904 N N . VAL A 1 55 ? -9.090 -14.643 9.582 1.00 0.00 55 VAL A N 10
ATOM 15905 C CA . VAL A 1 55 ? -10.010 -13.567 9.175 1.00 0.00 55 VAL A CA 10
ATOM 15906 C C . VAL A 1 55 ? -9.781 -12.296 9.980 1.00 0.00 55 VAL A C 10
ATOM 15907 O O . VAL A 1 55 ? -10.737 -11.644 10.404 1.00 0.00 55 VAL A O 10
ATOM 15920 N N . ASN A 1 56 ? -8.530 -11.961 10.195 1.00 0.00 56 ASN A N 10
ATOM 15921 C CA . ASN A 1 56 ? -8.145 -10.764 10.963 1.00 0.00 56 ASN A CA 10
ATOM 15922 C C . ASN A 1 56 ? -9.300 -9.779 11.078 1.00 0.00 56 ASN A C 10
ATOM 15923 O O . ASN A 1 56 ? -9.527 -8.969 10.185 1.00 0.00 56 ASN A O 10
ATOM 15934 N N . ASP A 1 57 ? -10.038 -9.850 12.178 1.00 0.00 57 ASP A N 10
ATOM 15935 C CA . ASP A 1 57 ? -11.179 -8.956 12.374 1.00 0.00 57 ASP A CA 10
ATOM 15936 C C . ASP A 1 57 ? -10.781 -7.517 12.072 1.00 0.00 57 ASP A C 10
ATOM 15937 O O . ASP A 1 57 ? -9.798 -7.004 12.602 1.00 0.00 57 ASP A O 10
ATOM 15946 N N . GLY A 1 58 ? -11.540 -6.892 11.181 1.00 0.00 58 GLY A N 10
ATOM 15947 C CA . GLY A 1 58 ? -11.243 -5.535 10.771 1.00 0.00 58 GLY A CA 10
ATOM 15948 C C . GLY A 1 58 ? -10.371 -5.534 9.531 1.00 0.00 58 GLY A C 10
ATOM 15949 O O . GLY A 1 58 ? -9.473 -4.702 9.381 1.00 0.00 58 GLY A O 10
ATOM 15953 N N . ASP A 1 59 ? -10.628 -6.498 8.646 1.00 0.00 59 ASP A N 10
ATOM 15954 C CA . ASP A 1 59 ? -9.872 -6.658 7.409 1.00 0.00 59 ASP A CA 10
ATOM 15955 C C . ASP A 1 59 ? -10.820 -6.891 6.234 1.00 0.00 59 ASP A C 10
ATOM 15956 O O . ASP A 1 59 ? -11.436 -7.952 6.124 1.00 0.00 59 ASP A O 10
ATOM 15965 N N . LEU A 1 60 ? -10.944 -5.904 5.353 1.00 0.00 60 LEU A N 10
ATOM 15966 C CA . LEU A 1 60 ? -11.818 -6.048 4.194 1.00 0.00 60 LEU A CA 10
ATOM 15967 C C . LEU A 1 60 ? -11.366 -7.232 3.361 1.00 0.00 60 LEU A C 10
ATOM 15968 O O . LEU A 1 60 ? -10.175 -7.384 3.092 1.00 0.00 60 LEU A O 10
ATOM 15984 N N . THR A 1 61 ? -12.300 -8.102 2.999 1.00 0.00 61 THR A N 10
ATOM 15985 C CA . THR A 1 61 ? -11.952 -9.302 2.250 1.00 0.00 61 THR A CA 10
ATOM 15986 C C . THR A 1 61 ? -12.542 -9.348 0.842 1.00 0.00 61 THR A C 10
ATOM 15987 O O . THR A 1 61 ? -13.762 -9.265 0.656 1.00 0.00 61 THR A O 10
ATOM 15998 N N . ILE A 1 62 ? -11.659 -9.535 -0.121 1.00 0.00 62 ILE A N 10
ATOM 15999 C CA . ILE A 1 62 ? -12.017 -9.667 -1.526 1.00 0.00 62 ILE A CA 10
ATOM 16000 C C . ILE A 1 62 ? -11.714 -11.100 -1.953 1.00 0.00 62 ILE A C 10
ATOM 16001 O O . ILE A 1 62 ? -10.626 -11.599 -1.692 1.00 0.00 62 ILE A O 10
ATOM 16017 N N . GLU A 1 63 ? -12.665 -11.777 -2.581 1.00 0.00 63 GLU A N 10
ATOM 16018 C CA . GLU A 1 63 ? -12.442 -13.161 -2.990 1.00 0.00 63 GLU A CA 10
ATOM 16019 C C . GLU A 1 63 ? -11.261 -13.273 -3.946 1.00 0.00 63 GLU A C 10
ATOM 16020 O O . GLU A 1 63 ? -10.942 -12.332 -4.673 1.00 0.00 63 GLU A O 10
ATOM 16032 N N . LYS A 1 64 ? -10.611 -14.434 -3.936 1.00 0.00 64 LYS A N 10
ATOM 16033 C CA . LYS A 1 64 ? -9.462 -14.678 -4.791 1.00 0.00 64 LYS A CA 10
ATOM 16034 C C . LYS A 1 64 ? -9.819 -15.660 -5.890 1.00 0.00 64 LYS A C 10
ATOM 16035 O O . LYS A 1 64 ? -10.781 -16.421 -5.769 1.00 0.00 64 LYS A O 10
ATOM 16054 N N . SER A 1 65 ? -9.044 -15.651 -6.967 1.00 0.00 65 SER A N 10
ATOM 16055 C CA . SER A 1 65 ? -9.277 -16.547 -8.098 1.00 0.00 65 SER A CA 10
ATOM 16056 C C . SER A 1 65 ? -9.453 -17.982 -7.630 1.00 0.00 65 SER A C 10
ATOM 16057 O O . SER A 1 65 ? -10.265 -18.730 -8.182 1.00 0.00 65 SER A O 10
ATOM 16065 N N . GLY A 1 66 ? -8.688 -18.369 -6.622 1.00 0.00 66 GLY A N 10
ATOM 16066 C CA . GLY A 1 66 ? -8.768 -19.717 -6.099 1.00 0.00 66 GLY A CA 10
ATOM 16067 C C . GLY A 1 66 ? -8.803 -19.763 -4.584 1.00 0.00 66 GLY A C 10
ATOM 16068 O O . GLY A 1 66 ? -8.696 -20.835 -3.986 1.00 0.00 66 GLY A O 10
ATOM 16072 N N . VAL A 1 67 ? -8.954 -18.595 -3.966 1.00 0.00 67 VAL A N 10
ATOM 16073 C CA . VAL A 1 67 ? -9.004 -18.490 -2.509 1.00 0.00 67 VAL A CA 10
ATOM 16074 C C . VAL A 1 67 ? -9.749 -17.223 -2.097 1.00 0.00 67 VAL A C 10
ATOM 16075 O O . VAL A 1 67 ? -10.646 -16.764 -2.806 1.00 0.00 67 VAL A O 10
ATOM 16088 N N . GLN A 1 68 ? -9.367 -16.643 -0.960 1.00 0.00 68 GLN A N 10
ATOM 16089 C CA . GLN A 1 68 ? -9.993 -15.419 -0.482 1.00 0.00 68 GLN A CA 10
ATOM 16090 C C . GLN A 1 68 ? -8.929 -14.389 -0.103 1.00 0.00 68 GLN A C 10
ATOM 16091 O O . GLN A 1 68 ? -7.988 -14.698 0.624 1.00 0.00 68 GLN A O 10
ATOM 16105 N N . LEU A 1 69 ? -9.080 -13.167 -0.598 1.00 0.00 69 LEU A N 10
ATOM 16106 C CA . LEU A 1 69 ? -8.128 -12.106 -0.293 1.00 0.00 69 LEU A CA 10
ATOM 16107 C C . LEU A 1 69 ? -8.679 -11.196 0.799 1.00 0.00 69 LEU A C 10
ATOM 16108 O O . LEU A 1 69 ? -9.836 -10.795 0.752 1.00 0.00 69 LEU A O 10
ATOM 16124 N N . VAL A 1 70 ? -7.853 -10.885 1.788 1.00 0.00 70 VAL A N 10
ATOM 16125 C CA . VAL A 1 70 ? -8.275 -10.030 2.890 1.00 0.00 70 VAL A CA 10
ATOM 16126 C C . VAL A 1 70 ? -7.164 -9.048 3.266 1.00 0.00 70 VAL A C 10
ATOM 16127 O O . VAL A 1 70 ? -6.109 -9.441 3.752 1.00 0.00 70 VAL A O 10
ATOM 16140 N N . ILE A 1 71 ? -7.394 -7.763 3.020 1.00 0.00 71 ILE A N 10
ATOM 16141 C CA . ILE A 1 71 ? -6.384 -6.754 3.322 1.00 0.00 71 ILE A CA 10
ATOM 16142 C C . ILE A 1 71 ? -6.742 -5.941 4.562 1.00 0.00 71 ILE A C 10
ATOM 16143 O O . ILE A 1 71 ? -7.867 -6.007 5.064 1.00 0.00 71 ILE A O 10
ATOM 16159 N N . ASP A 1 72 ? -5.766 -5.188 5.058 1.00 0.00 72 ASP A N 10
ATOM 16160 C CA . ASP A 1 72 ? -5.956 -4.372 6.253 1.00 0.00 72 ASP A CA 10
ATOM 16161 C C . ASP A 1 72 ? -6.384 -2.942 5.910 1.00 0.00 72 ASP A C 10
ATOM 16162 O O . ASP A 1 72 ? -5.957 -2.377 4.903 1.00 0.00 72 ASP A O 10
ATOM 16171 N N . PRO A 1 73 ? -7.243 -2.343 6.759 1.00 0.00 73 PRO A N 10
ATOM 16172 C CA . PRO A 1 73 ? -7.744 -0.978 6.569 1.00 0.00 73 PRO A CA 10
ATOM 16173 C C . PRO A 1 73 ? -6.642 0.018 6.218 1.00 0.00 73 PRO A C 10
ATOM 16174 O O . PRO A 1 73 ? -6.848 0.928 5.417 1.00 0.00 73 PRO A O 10
ATOM 16185 N N . MET A 1 74 ? -5.469 -0.159 6.816 1.00 0.00 74 MET A N 10
ATOM 16186 C CA . MET A 1 74 ? -4.342 0.723 6.556 1.00 0.00 74 MET A CA 10
ATOM 16187 C C . MET A 1 74 ? -4.051 0.756 5.056 1.00 0.00 74 MET A C 10
ATOM 16188 O O . MET A 1 74 ? -3.900 1.818 4.440 1.00 0.00 74 MET A O 10
ATOM 16202 N N . SER A 1 75 ? -4.004 -0.420 4.467 1.00 0.00 75 SER A N 10
ATOM 16203 C CA . SER A 1 75 ? -3.758 -0.533 3.044 1.00 0.00 75 SER A CA 10
ATOM 16204 C C . SER A 1 75 ? -4.998 -0.127 2.264 1.00 0.00 75 SER A C 10
ATOM 16205 O O . SER A 1 75 ? -4.901 0.376 1.148 1.00 0.00 75 SER A O 10
ATOM 16213 N N . LEU A 1 76 ? -6.168 -0.355 2.856 1.00 0.00 76 LEU A N 10
ATOM 16214 C CA . LEU A 1 76 ? -7.434 -0.027 2.211 1.00 0.00 76 LEU A CA 10
ATOM 16215 C C . LEU A 1 76 ? -7.390 1.366 1.576 1.00 0.00 76 LEU A C 10
ATOM 16216 O O . LEU A 1 76 ? -7.793 1.535 0.432 1.00 0.00 76 LEU A O 10
ATOM 16232 N N . GLN A 1 77 ? -6.884 2.352 2.313 1.00 0.00 77 GLN A N 10
ATOM 16233 C CA . GLN A 1 77 ? -6.778 3.715 1.784 1.00 0.00 77 GLN A CA 10
ATOM 16234 C C . GLN A 1 77 ? -5.665 3.801 0.749 1.00 0.00 77 GLN A C 10
ATOM 16235 O O . GLN A 1 77 ? -5.672 4.686 -0.106 1.00 0.00 77 GLN A O 10
ATOM 16249 N N . TYR A 1 78 ? -4.694 2.896 0.844 1.00 0.00 78 TYR A N 10
ATOM 16250 C CA . TYR A 1 78 ? -3.569 2.902 -0.077 1.00 0.00 78 TYR A CA 10
ATOM 16251 C C . TYR A 1 78 ? -3.890 2.176 -1.382 1.00 0.00 78 TYR A C 10
ATOM 16252 O O . TYR A 1 78 ? -3.462 2.596 -2.456 1.00 0.00 78 TYR A O 10
ATOM 16270 N N . LEU A 1 79 ? -4.616 1.070 -1.278 1.00 0.00 79 LEU A N 10
ATOM 16271 C CA . LEU A 1 79 ? -4.959 0.267 -2.453 1.00 0.00 79 LEU A CA 10
ATOM 16272 C C . LEU A 1 79 ? -6.279 0.684 -3.106 1.00 0.00 79 LEU A C 10
ATOM 16273 O O . LEU A 1 79 ? -6.565 0.287 -4.231 1.00 0.00 79 LEU A O 10
ATOM 16289 N N . ILE A 1 80 ? -7.096 1.447 -2.384 1.00 0.00 80 ILE A N 10
ATOM 16290 C CA . ILE A 1 80 ? -8.416 1.879 -2.875 1.00 0.00 80 ILE A CA 10
ATOM 16291 C C . ILE A 1 80 ? -8.579 1.738 -4.393 1.00 0.00 80 ILE A C 10
ATOM 16292 O O . ILE A 1 80 ? -7.832 2.316 -5.182 1.00 0.00 80 ILE A O 10
ATOM 16308 N N . GLY A 1 81 ? -9.593 0.961 -4.768 1.00 0.00 81 GLY A N 10
ATOM 16309 C CA . GLY A 1 81 ? -9.933 0.713 -6.163 1.00 0.00 81 GLY A CA 10
ATOM 16310 C C . GLY A 1 81 ? -8.765 0.725 -7.139 1.00 0.00 81 GLY A C 10
ATOM 16311 O O . GLY A 1 81 ? -8.932 1.124 -8.292 1.00 0.00 81 GLY A O 10
ATOM 16315 N N . GLY A 1 82 ? -7.596 0.274 -6.705 1.00 0.00 82 GLY A N 10
ATOM 16316 C CA . GLY A 1 82 ? -6.451 0.237 -7.604 1.00 0.00 82 GLY A CA 10
ATOM 16317 C C . GLY A 1 82 ? -6.421 -1.041 -8.423 1.00 0.00 82 GLY A C 10
ATOM 16318 O O . GLY A 1 82 ? -7.467 -1.619 -8.714 1.00 0.00 82 GLY A O 10
ATOM 16322 N N . THR A 1 83 ? -5.224 -1.492 -8.790 1.00 0.00 83 THR A N 10
ATOM 16323 C CA . THR A 1 83 ? -5.074 -2.720 -9.567 1.00 0.00 83 THR A CA 10
ATOM 16324 C C . THR A 1 83 ? -3.746 -3.398 -9.242 1.00 0.00 83 THR A C 10
ATOM 16325 O O . THR A 1 83 ? -2.706 -2.746 -9.187 1.00 0.00 83 THR A O 10
ATOM 16336 N N . VAL A 1 84 ? -3.784 -4.712 -9.031 1.00 0.00 84 VAL A N 10
ATOM 16337 C CA . VAL A 1 84 ? -2.571 -5.461 -8.716 1.00 0.00 84 VAL A CA 10
ATOM 16338 C C . VAL A 1 84 ? -2.429 -6.694 -9.595 1.00 0.00 84 VAL A C 10
ATOM 16339 O O . VAL A 1 84 ? -3.416 -7.264 -10.055 1.00 0.00 84 VAL A O 10
ATOM 16352 N N . ASP A 1 85 ? -1.187 -7.111 -9.795 1.00 0.00 85 ASP A N 10
ATOM 16353 C CA . ASP A 1 85 ? -0.897 -8.297 -10.583 1.00 0.00 85 ASP A CA 10
ATOM 16354 C C . ASP A 1 85 ? 0.393 -8.950 -10.108 1.00 0.00 85 ASP A C 10
ATOM 16355 O O . ASP A 1 85 ? 1.330 -8.267 -9.692 1.00 0.00 85 ASP A O 10
ATOM 16364 N N . TYR A 1 86 ? 0.435 -10.274 -10.161 1.00 0.00 86 TYR A N 10
ATOM 16365 C CA . TYR A 1 86 ? 1.603 -11.018 -9.725 1.00 0.00 86 TYR A CA 10
ATOM 16366 C C . TYR A 1 86 ? 2.206 -11.810 -10.877 1.00 0.00 86 TYR A C 10
ATOM 16367 O O . TYR A 1 86 ? 1.488 -12.312 -11.742 1.00 0.00 86 TYR A O 10
ATOM 16385 N N . THR A 1 87 ? 3.527 -11.921 -10.880 1.00 0.00 87 THR A N 10
ATOM 16386 C CA . THR A 1 87 ? 4.224 -12.658 -11.923 1.00 0.00 87 THR A CA 10
ATOM 16387 C C . THR A 1 87 ? 5.514 -13.275 -11.391 1.00 0.00 87 THR A C 10
ATOM 16388 O O . THR A 1 87 ? 6.576 -12.661 -11.451 1.00 0.00 87 THR A O 10
ATOM 16399 N N . GLU A 1 88 ? 5.418 -14.496 -10.877 1.00 0.00 88 GLU A N 10
ATOM 16400 C CA . GLU A 1 88 ? 6.588 -15.186 -10.347 1.00 0.00 88 GLU A CA 10
ATOM 16401 C C . GLU A 1 88 ? 7.058 -16.283 -11.294 1.00 0.00 88 GLU A C 10
ATOM 16402 O O . GLU A 1 88 ? 6.327 -16.701 -12.192 1.00 0.00 88 GLU A O 10
ATOM 16414 N N . GLY A 1 89 ? 8.287 -16.744 -11.084 1.00 0.00 89 GLY A N 10
ATOM 16415 C CA . GLY A 1 89 ? 8.845 -17.789 -11.922 1.00 0.00 89 GLY A CA 10
ATOM 16416 C C . GLY A 1 89 ? 10.288 -18.099 -11.573 1.00 0.00 89 GLY A C 10
ATOM 16417 O O . GLY A 1 89 ? 10.563 -18.750 -10.566 1.00 0.00 89 GLY A O 10
ATOM 16421 N N . LEU A 1 90 ? 11.210 -17.626 -12.404 1.00 0.00 90 LEU A N 10
ATOM 16422 C CA . LEU A 1 90 ? 12.632 -17.855 -12.176 1.00 0.00 90 LEU A CA 10
ATOM 16423 C C . LEU A 1 90 ? 13.293 -16.609 -11.595 1.00 0.00 90 LEU A C 10
ATOM 16424 O O . LEU A 1 90 ? 14.020 -16.684 -10.606 1.00 0.00 90 LEU A O 10
ATOM 16440 N N . GLU A 1 91 ? 13.028 -15.464 -12.215 1.00 0.00 91 GLU A N 10
ATOM 16441 C CA . GLU A 1 91 ? 13.592 -14.200 -11.758 1.00 0.00 91 GLU A CA 10
ATOM 16442 C C . GLU A 1 91 ? 13.115 -13.867 -10.347 1.00 0.00 91 GLU A C 10
ATOM 16443 O O . GLU A 1 91 ? 13.740 -13.075 -9.642 1.00 0.00 91 GLU A O 10
ATOM 16455 N N . GLY A 1 92 ? 12.003 -14.475 -9.939 1.00 0.00 92 GLY A N 10
ATOM 16456 C CA . GLY A 1 92 ? 11.466 -14.225 -8.614 1.00 0.00 92 GLY A CA 10
ATOM 16457 C C . GLY A 1 92 ? 10.073 -13.628 -8.658 1.00 0.00 92 GLY A C 10
ATOM 16458 O O . GLY A 1 92 ? 9.747 -12.864 -9.568 1.00 0.00 92 GLY A O 10
ATOM 16462 N N . SER A 1 93 ? 9.247 -13.981 -7.680 1.00 0.00 93 SER A N 10
ATOM 16463 C CA . SER A 1 93 ? 7.881 -13.482 -7.616 1.00 0.00 93 SER A CA 10
ATOM 16464 C C . SER A 1 93 ? 7.842 -11.964 -7.527 1.00 0.00 93 SER A C 10
ATOM 16465 O O . SER A 1 93 ? 7.951 -11.389 -6.443 1.00 0.00 93 SER A O 10
ATOM 16473 N N . ARG A 1 94 ? 7.664 -11.320 -8.675 1.00 0.00 94 ARG A N 10
ATOM 16474 C CA . ARG A 1 94 ? 7.585 -9.869 -8.730 1.00 0.00 94 ARG A CA 10
ATOM 16475 C C . ARG A 1 94 ? 6.153 -9.416 -8.475 1.00 0.00 94 ARG A C 10
ATOM 16476 O O . ARG A 1 94 ? 5.204 -10.032 -8.961 1.00 0.00 94 ARG A O 10
ATOM 16497 N N . PHE A 1 95 ? 5.996 -8.349 -7.707 1.00 0.00 95 PHE A N 10
ATOM 16498 C CA . PHE A 1 95 ? 4.670 -7.835 -7.392 1.00 0.00 95 PHE A CA 10
ATOM 16499 C C . PHE A 1 95 ? 4.543 -6.370 -7.779 1.00 0.00 95 PHE A C 10
ATOM 16500 O O . PHE A 1 95 ? 5.343 -5.534 -7.358 1.00 0.00 95 PHE A O 10
ATOM 16517 N N . THR A 1 96 ? 3.532 -6.063 -8.584 1.00 0.00 96 THR A N 10
ATOM 16518 C CA . THR A 1 96 ? 3.308 -4.689 -9.024 1.00 0.00 96 THR A CA 10
ATOM 16519 C C . THR A 1 96 ? 1.837 -4.299 -8.929 1.00 0.00 96 THR A C 10
ATOM 16520 O O . THR A 1 96 ? 0.973 -4.933 -9.532 1.00 0.00 96 THR A O 10
ATOM 16531 N N . VAL A 1 97 ? 1.570 -3.240 -8.173 1.00 0.00 97 VAL A N 10
ATOM 16532 C CA . VAL A 1 97 ? 0.211 -2.739 -7.996 1.00 0.00 97 VAL A CA 10
ATOM 16533 C C . VAL A 1 97 ? 0.102 -1.312 -8.524 1.00 0.00 97 VAL A C 10
ATOM 16534 O O . VAL A 1 97 ? 1.116 -0.665 -8.785 1.00 0.00 97 VAL A O 10
ATOM 16547 N N . ASN A 1 98 ? -1.123 -0.823 -8.691 1.00 0.00 98 ASN A N 10
ATOM 16548 C CA . ASN A 1 98 ? -1.331 0.530 -9.199 1.00 0.00 98 ASN A CA 10
ATOM 16549 C C . ASN A 1 98 ? -2.599 1.156 -8.628 1.00 0.00 98 ASN A C 10
ATOM 16550 O O . ASN A 1 98 ? -3.665 0.539 -8.627 1.00 0.00 98 ASN A O 10
ATOM 16561 N N . ASN A 1 99 ? -2.475 2.390 -8.153 1.00 0.00 99 ASN A N 10
ATOM 16562 C CA . ASN A 1 99 ? -3.607 3.117 -7.586 1.00 0.00 99 ASN A CA 10
ATOM 16563 C C . ASN A 1 99 ? -3.449 4.618 -7.837 1.00 0.00 99 ASN A C 10
ATOM 16564 O O . ASN A 1 99 ? -2.375 5.076 -8.228 1.00 0.00 99 ASN A O 10
ATOM 16575 N N . PRO A 1 100 ? -4.518 5.406 -7.629 1.00 0.00 100 PRO A N 10
ATOM 16576 C CA . PRO A 1 100 ? -4.484 6.857 -7.849 1.00 0.00 100 PRO A CA 10
ATOM 16577 C C . PRO A 1 100 ? -3.456 7.568 -6.972 1.00 0.00 100 PRO A C 10
ATOM 16578 O O . PRO A 1 100 ? -2.619 8.320 -7.468 1.00 0.00 100 PRO A O 10
ATOM 16589 N N . ASN A 1 101 ? -3.533 7.335 -5.667 1.00 0.00 101 ASN A N 10
ATOM 16590 C CA . ASN A 1 101 ? -2.612 7.967 -4.725 1.00 0.00 101 ASN A CA 10
ATOM 16591 C C . ASN A 1 101 ? -1.160 7.617 -5.048 1.00 0.00 101 ASN A C 10
ATOM 16592 O O . ASN A 1 101 ? -0.248 8.392 -4.758 1.00 0.00 101 ASN A O 10
ATOM 16603 N N . ALA A 1 102 ? -0.949 6.448 -5.646 1.00 0.00 102 ALA A N 10
ATOM 16604 C CA . ALA A 1 102 ? 0.393 6.005 -6.002 1.00 0.00 102 ALA A CA 10
ATOM 16605 C C . ALA A 1 102 ? 0.846 6.631 -7.319 1.00 0.00 102 ALA A C 10
ATOM 16606 O O . ALA A 1 102 ? 1.545 7.644 -7.327 1.00 0.00 102 ALA A O 10
ATOM 16613 N N . THR A 1 103 ? 0.444 6.021 -8.433 1.00 0.00 103 THR A N 10
ATOM 16614 C CA . THR A 1 103 ? 0.806 6.518 -9.759 1.00 0.00 103 THR A CA 10
ATOM 16615 C C . THR A 1 103 ? 2.297 6.846 -9.840 1.00 0.00 103 THR A C 10
ATOM 16616 O O . THR A 1 103 ? 2.707 7.732 -10.590 1.00 0.00 103 THR A O 10
ATOM 16627 N N . SER A 1 104 ? 3.100 6.127 -9.064 1.00 0.00 104 SER A N 10
ATOM 16628 C CA . SER A 1 104 ? 4.542 6.344 -9.047 1.00 0.00 104 SER A CA 10
ATOM 16629 C C . SER A 1 104 ? 5.293 5.035 -9.271 1.00 0.00 104 SER A C 10
ATOM 16630 O O . SER A 1 104 ? 4.701 3.957 -9.256 1.00 0.00 104 SER A O 10
ATOM 16638 N N . THR A 1 105 ? 6.602 5.138 -9.480 1.00 0.00 105 THR A N 10
ATOM 16639 C CA . THR A 1 105 ? 7.435 3.964 -9.706 1.00 0.00 105 THR A CA 10
ATOM 16640 C C . THR A 1 105 ? 8.910 4.293 -9.493 1.00 0.00 105 THR A C 10
ATOM 16641 O O . THR A 1 105 ? 9.486 5.104 -10.220 1.00 0.00 105 THR A O 10
ATOM 16652 N N . CYS A 1 106 ? 9.514 3.659 -8.495 1.00 0.00 106 CYS A N 10
ATOM 16653 C CA . CYS A 1 106 ? 10.923 3.884 -8.187 1.00 0.00 106 CYS A CA 10
ATOM 16654 C C . CYS A 1 106 ? 11.454 2.802 -7.252 1.00 0.00 106 CYS A C 10
ATOM 16655 O O . CYS A 1 106 ? 12.366 2.056 -7.605 1.00 0.00 106 CYS A O 10
ATOM 16663 N N . GLY A 1 107 ? 10.877 2.725 -6.058 1.00 0.00 107 GLY A N 10
ATOM 16664 C CA . GLY A 1 107 ? 11.306 1.731 -5.090 1.00 0.00 107 GLY A CA 10
ATOM 16665 C C . GLY A 1 107 ? 12.139 2.327 -3.969 1.00 0.00 107 GLY A C 10
ATOM 16666 O O . GLY A 1 107 ? 12.294 1.714 -2.913 1.00 0.00 107 GLY A O 10
ATOM 16670 N N . CYS A 1 108 ? 12.676 3.524 -4.195 1.00 0.00 108 CYS A N 10
ATOM 16671 C CA . CYS A 1 108 ? 13.495 4.193 -3.191 1.00 0.00 108 CYS A CA 10
ATOM 16672 C C . CYS A 1 108 ? 14.715 3.351 -2.834 1.00 0.00 108 CYS A C 10
ATOM 16673 O O . CYS A 1 108 ? 15.201 3.393 -1.703 1.00 0.00 108 CYS A O 10
ATOM 16681 N N . GLY A 1 109 ? 15.205 2.586 -3.805 1.00 0.00 109 GLY A N 10
ATOM 16682 C CA . GLY A 1 109 ? 16.365 1.745 -3.573 1.00 0.00 109 GLY A CA 10
ATOM 16683 C C . GLY A 1 109 ? 17.511 2.068 -4.511 1.00 0.00 109 GLY A C 10
ATOM 16684 O O . GLY A 1 109 ? 17.876 1.255 -5.360 1.00 0.00 109 GLY A O 10
ATOM 16688 N N . SER A 1 110 ? 18.081 3.259 -4.358 1.00 0.00 110 SER A N 10
ATOM 16689 C CA . SER A 1 110 ? 19.193 3.688 -5.198 1.00 0.00 110 SER A CA 10
ATOM 16690 C C . SER A 1 110 ? 20.515 3.583 -4.446 1.00 0.00 110 SER A C 10
ATOM 16691 O O . SER A 1 110 ? 21.526 3.156 -5.005 1.00 0.00 110 SER A O 10
ATOM 16699 N N . SER A 1 111 ? 20.502 3.974 -3.176 1.00 0.00 111 SER A N 10
ATOM 16700 C CA . SER A 1 111 ? 21.700 3.924 -2.347 1.00 0.00 111 SER A CA 10
ATOM 16701 C C . SER A 1 111 ? 21.630 2.765 -1.358 1.00 0.00 111 SER A C 10
ATOM 16702 O O . SER A 1 111 ? 20.553 2.236 -1.081 1.00 0.00 111 SER A O 10
ATOM 16710 N N . PHE A 1 112 ? 22.786 2.377 -0.827 1.00 0.00 112 PHE A N 10
ATOM 16711 C CA . PHE A 1 112 ? 22.857 1.281 0.133 1.00 0.00 112 PHE A CA 10
ATOM 16712 C C . PHE A 1 112 ? 23.129 1.804 1.536 1.00 0.00 112 PHE A C 10
ATOM 16713 O O . PHE A 1 112 ? 23.121 3.012 1.775 1.00 0.00 112 PHE A O 10
ATOM 16730 N N . SER A 1 113 ? 23.381 0.884 2.460 1.00 0.00 113 SER A N 10
ATOM 16731 C CA . SER A 1 113 ? 23.668 1.245 3.839 1.00 0.00 113 SER A CA 10
ATOM 16732 C C . SER A 1 113 ? 25.059 0.768 4.240 1.00 0.00 113 SER A C 10
ATOM 16733 O O . SER A 1 113 ? 25.633 -0.114 3.602 1.00 0.00 113 SER A O 10
ATOM 16741 N N . ILE A 1 114 ? 25.592 1.361 5.299 1.00 0.00 114 ILE A N 10
ATOM 16742 C CA . ILE A 1 114 ? 26.916 1.011 5.796 1.00 0.00 114 ILE A CA 10
ATOM 16743 C C . ILE A 1 114 ? 27.085 -0.501 5.924 1.00 0.00 114 ILE A C 10
ATOM 16744 O O . ILE A 1 114 ? 28.233 -0.978 5.816 1.00 0.00 114 ILE A O 10
ATOM 16761 N N . MET A 1 1 ? -26.412 -9.230 -0.078 1.00 0.00 1 MET A N 11
ATOM 16762 C CA . MET A 1 1 ? -25.965 -7.848 -0.399 1.00 0.00 1 MET A CA 11
ATOM 16763 C C . MET A 1 1 ? -24.478 -7.811 -0.725 1.00 0.00 1 MET A C 11
ATOM 16764 O O . MET A 1 1 ? -23.805 -8.842 -0.717 1.00 0.00 1 MET A O 11
ATOM 16780 N N . ILE A 1 2 ? -23.968 -6.617 -1.014 1.00 0.00 2 ILE A N 11
ATOM 16781 C CA . ILE A 1 2 ? -22.561 -6.445 -1.346 1.00 0.00 2 ILE A CA 11
ATOM 16782 C C . ILE A 1 2 ? -21.788 -5.900 -0.149 1.00 0.00 2 ILE A C 11
ATOM 16783 O O . ILE A 1 2 ? -22.257 -5.959 0.988 1.00 0.00 2 ILE A O 11
ATOM 16799 N N . ASP A 1 3 ? -20.590 -5.377 -0.426 1.00 0.00 3 ASP A N 11
ATOM 16800 C CA . ASP A 1 3 ? -19.731 -4.817 0.618 1.00 0.00 3 ASP A CA 11
ATOM 16801 C C . ASP A 1 3 ? -18.975 -5.924 1.350 1.00 0.00 3 ASP A C 11
ATOM 16802 O O . ASP A 1 3 ? -18.395 -5.697 2.411 1.00 0.00 3 ASP A O 11
ATOM 16811 N N . ASP A 1 4 ? -18.982 -7.118 0.768 1.00 0.00 4 ASP A N 11
ATOM 16812 C CA . ASP A 1 4 ? -18.295 -8.261 1.349 1.00 0.00 4 ASP A CA 11
ATOM 16813 C C . ASP A 1 4 ? -17.126 -8.675 0.477 1.00 0.00 4 ASP A C 11
ATOM 16814 O O . ASP A 1 4 ? -16.046 -9.002 0.970 1.00 0.00 4 ASP A O 11
ATOM 16823 N N . MET A 1 5 ? -17.354 -8.654 -0.830 1.00 0.00 5 MET A N 11
ATOM 16824 C CA . MET A 1 5 ? -16.321 -9.022 -1.800 1.00 0.00 5 MET A CA 11
ATOM 16825 C C . MET A 1 5 ? -16.089 -7.888 -2.788 1.00 0.00 5 MET A C 11
ATOM 16826 O O . MET A 1 5 ? -16.929 -6.997 -2.928 1.00 0.00 5 MET A O 11
ATOM 16840 N N . ALA A 1 6 ? -14.954 -7.924 -3.462 1.00 0.00 6 ALA A N 11
ATOM 16841 C CA . ALA A 1 6 ? -14.613 -6.892 -4.435 1.00 0.00 6 ALA A CA 11
ATOM 16842 C C . ALA A 1 6 ? -14.825 -5.516 -3.824 1.00 0.00 6 ALA A C 11
ATOM 16843 O O . ALA A 1 6 ? -15.495 -4.658 -4.398 1.00 0.00 6 ALA A O 11
ATOM 16850 N N . VAL A 1 7 ? -14.273 -5.333 -2.630 1.00 0.00 7 VAL A N 11
ATOM 16851 C CA . VAL A 1 7 ? -14.421 -4.083 -1.906 1.00 0.00 7 VAL A CA 11
ATOM 16852 C C . VAL A 1 7 ? -13.493 -2.979 -2.430 1.00 0.00 7 VAL A C 11
ATOM 16853 O O . VAL A 1 7 ? -13.969 -2.010 -3.018 1.00 0.00 7 VAL A O 11
ATOM 16866 N N . PRO A 1 8 ? -12.162 -3.071 -2.208 1.00 0.00 8 PRO A N 11
ATOM 16867 C CA . PRO A 1 8 ? -11.220 -2.050 -2.640 1.00 0.00 8 PRO A CA 11
ATOM 16868 C C . PRO A 1 8 ? -10.384 -2.460 -3.867 1.00 0.00 8 PRO A C 11
ATOM 16869 O O . PRO A 1 8 ? -10.929 -2.729 -4.937 1.00 0.00 8 PRO A O 11
ATOM 16880 N N . LEU A 1 9 ? -9.056 -2.487 -3.700 1.00 0.00 9 LEU A N 11
ATOM 16881 C CA . LEU A 1 9 ? -8.125 -2.836 -4.770 1.00 0.00 9 LEU A CA 11
ATOM 16882 C C . LEU A 1 9 ? -8.378 -4.240 -5.318 1.00 0.00 9 LEU A C 11
ATOM 16883 O O . LEU A 1 9 ? -8.357 -5.223 -4.578 1.00 0.00 9 LEU A O 11
ATOM 16899 N N . THR A 1 10 ? -8.562 -4.323 -6.635 1.00 0.00 10 THR A N 11
ATOM 16900 C CA . THR A 1 10 ? -8.752 -5.601 -7.300 1.00 0.00 10 THR A CA 11
ATOM 16901 C C . THR A 1 10 ? -7.422 -6.073 -7.883 1.00 0.00 10 THR A C 11
ATOM 16902 O O . THR A 1 10 ? -6.812 -5.382 -8.700 1.00 0.00 10 THR A O 11
ATOM 16913 N N . PHE A 1 11 ? -6.976 -7.240 -7.452 1.00 0.00 11 PHE A N 11
ATOM 16914 C CA . PHE A 1 11 ? -5.714 -7.803 -7.919 1.00 0.00 11 PHE A CA 11
ATOM 16915 C C . PHE A 1 11 ? -5.919 -8.614 -9.200 1.00 0.00 11 PHE A C 11
ATOM 16916 O O . PHE A 1 11 ? -7.036 -8.715 -9.708 1.00 0.00 11 PHE A O 11
ATOM 16933 N N . THR A 1 12 ? -4.835 -9.184 -9.720 1.00 0.00 12 THR A N 11
ATOM 16934 C CA . THR A 1 12 ? -4.905 -9.979 -10.949 1.00 0.00 12 THR A CA 11
ATOM 16935 C C . THR A 1 12 ? -5.285 -11.429 -10.650 1.00 0.00 12 THR A C 11
ATOM 16936 O O . THR A 1 12 ? -5.815 -11.731 -9.591 1.00 0.00 12 THR A O 11
ATOM 16947 N N . ASP A 1 13 ? -5.012 -12.325 -11.590 1.00 0.00 13 ASP A N 11
ATOM 16948 C CA . ASP A 1 13 ? -5.317 -13.737 -11.407 1.00 0.00 13 ASP A CA 11
ATOM 16949 C C . ASP A 1 13 ? -4.130 -14.476 -10.807 1.00 0.00 13 ASP A C 11
ATOM 16950 O O . ASP A 1 13 ? -4.285 -15.329 -9.936 1.00 0.00 13 ASP A O 11
ATOM 16959 N N . ALA A 1 14 ? -2.946 -14.150 -11.302 1.00 0.00 14 ALA A N 11
ATOM 16960 C CA . ALA A 1 14 ? -1.720 -14.788 -10.847 1.00 0.00 14 ALA A CA 11
ATOM 16961 C C . ALA A 1 14 ? -1.483 -14.550 -9.368 1.00 0.00 14 ALA A C 11
ATOM 16962 O O . ALA A 1 14 ? -1.088 -15.463 -8.643 1.00 0.00 14 ALA A O 11
ATOM 16969 N N . ALA A 1 15 ? -1.739 -13.330 -8.904 1.00 0.00 15 ALA A N 11
ATOM 16970 C CA . ALA A 1 15 ? -1.559 -13.024 -7.494 1.00 0.00 15 ALA A CA 11
ATOM 16971 C C . ALA A 1 15 ? -2.314 -14.055 -6.670 1.00 0.00 15 ALA A C 11
ATOM 16972 O O . ALA A 1 15 ? -1.868 -14.470 -5.599 1.00 0.00 15 ALA A O 11
ATOM 16979 N N . ALA A 1 16 ? -3.436 -14.510 -7.221 1.00 0.00 16 ALA A N 11
ATOM 16980 C CA . ALA A 1 16 ? -4.232 -15.544 -6.584 1.00 0.00 16 ALA A CA 11
ATOM 16981 C C . ALA A 1 16 ? -3.488 -16.858 -6.670 1.00 0.00 16 ALA A C 11
ATOM 16982 O O . ALA A 1 16 ? -3.429 -17.629 -5.713 1.00 0.00 16 ALA A O 11
ATOM 16989 N N . ASN A 1 17 ? -2.929 -17.091 -7.848 1.00 0.00 17 ASN A N 11
ATOM 16990 C CA . ASN A 1 17 ? -2.187 -18.305 -8.132 1.00 0.00 17 ASN A CA 11
ATOM 16991 C C . ASN A 1 17 ? -1.051 -18.513 -7.137 1.00 0.00 17 ASN A C 11
ATOM 16992 O O . ASN A 1 17 ? -0.896 -19.595 -6.580 1.00 0.00 17 ASN A O 11
ATOM 17003 N N . LYS A 1 18 ? -0.250 -17.466 -6.907 1.00 0.00 18 LYS A N 11
ATOM 17004 C CA . LYS A 1 18 ? 0.862 -17.573 -5.980 1.00 0.00 18 LYS A CA 11
ATOM 17005 C C . LYS A 1 18 ? 0.366 -17.981 -4.599 1.00 0.00 18 LYS A C 11
ATOM 17006 O O . LYS A 1 18 ? 1.081 -18.630 -3.838 1.00 0.00 18 LYS A O 11
ATOM 17025 N N . VAL A 1 19 ? -0.874 -17.608 -4.293 1.00 0.00 19 VAL A N 11
ATOM 17026 C CA . VAL A 1 19 ? -1.480 -17.943 -3.018 1.00 0.00 19 VAL A CA 11
ATOM 17027 C C . VAL A 1 19 ? -1.961 -19.379 -3.017 1.00 0.00 19 VAL A C 11
ATOM 17028 O O . VAL A 1 19 ? -1.399 -20.235 -2.341 1.00 0.00 19 VAL A O 11
ATOM 17041 N N . LYS A 1 20 ? -3.005 -19.644 -3.802 1.00 0.00 20 LYS A N 11
ATOM 17042 C CA . LYS A 1 20 ? -3.585 -20.976 -3.917 1.00 0.00 20 LYS A CA 11
ATOM 17043 C C . LYS A 1 20 ? -2.546 -22.028 -4.283 1.00 0.00 20 LYS A C 11
ATOM 17044 O O . LYS A 1 20 ? -2.782 -23.227 -4.115 1.00 0.00 20 LYS A O 11
ATOM 17063 N N . SER A 1 21 ? -1.417 -21.588 -4.823 1.00 0.00 21 SER A N 11
ATOM 17064 C CA . SER A 1 21 ? -0.381 -22.517 -5.254 1.00 0.00 21 SER A CA 11
ATOM 17065 C C . SER A 1 21 ? 0.590 -22.866 -4.131 1.00 0.00 21 SER A C 11
ATOM 17066 O O . SER A 1 21 ? 0.940 -24.035 -3.956 1.00 0.00 21 SER A O 11
ATOM 17074 N N . LEU A 1 22 ? 1.034 -21.869 -3.379 1.00 0.00 22 LEU A N 11
ATOM 17075 C CA . LEU A 1 22 ? 1.972 -22.124 -2.297 1.00 0.00 22 LEU A CA 11
ATOM 17076 C C . LEU A 1 22 ? 1.233 -22.570 -1.045 1.00 0.00 22 LEU A C 11
ATOM 17077 O O . LEU A 1 22 ? 1.787 -23.277 -0.216 1.00 0.00 22 LEU A O 11
ATOM 17093 N N . ILE A 1 23 ? -0.028 -22.173 -0.923 1.00 0.00 23 ILE A N 11
ATOM 17094 C CA . ILE A 1 23 ? -0.822 -22.552 0.222 1.00 0.00 23 ILE A CA 11
ATOM 17095 C C . ILE A 1 23 ? -1.201 -24.014 0.115 1.00 0.00 23 ILE A C 11
ATOM 17096 O O . ILE A 1 23 ? -1.006 -24.794 1.047 1.00 0.00 23 ILE A O 11
ATOM 17112 N N . SER A 1 24 ? -1.704 -24.396 -1.057 1.00 0.00 24 SER A N 11
ATOM 17113 C CA . SER A 1 24 ? -2.063 -25.776 -1.310 1.00 0.00 24 SER A CA 11
ATOM 17114 C C . SER A 1 24 ? -0.835 -26.652 -1.137 1.00 0.00 24 SER A C 11
ATOM 17115 O O . SER A 1 24 ? -0.933 -27.846 -0.860 1.00 0.00 24 SER A O 11
ATOM 17123 N N . GLU A 1 25 ? 0.331 -26.026 -1.286 1.00 0.00 25 GLU A N 11
ATOM 17124 C CA . GLU A 1 25 ? 1.599 -26.711 -1.131 1.00 0.00 25 GLU A CA 11
ATOM 17125 C C . GLU A 1 25 ? 1.963 -26.831 0.341 1.00 0.00 25 GLU A C 11
ATOM 17126 O O . GLU A 1 25 ? 2.768 -27.672 0.723 1.00 0.00 25 GLU A O 11
ATOM 17138 N N . GLU A 1 26 ? 1.350 -25.981 1.172 1.00 0.00 26 GLU A N 11
ATOM 17139 C CA . GLU A 1 26 ? 1.608 -26.022 2.601 1.00 0.00 26 GLU A CA 11
ATOM 17140 C C . GLU A 1 26 ? 0.799 -27.125 3.245 1.00 0.00 26 GLU A C 11
ATOM 17141 O O . GLU A 1 26 ? 1.084 -27.551 4.364 1.00 0.00 26 GLU A O 11
ATOM 17153 N N . GLU A 1 27 ? -0.235 -27.579 2.529 1.00 0.00 27 GLU A N 11
ATOM 17154 C CA . GLU A 1 27 ? -1.116 -28.622 3.026 1.00 0.00 27 GLU A CA 11
ATOM 17155 C C . GLU A 1 27 ? -2.133 -28.014 3.983 1.00 0.00 27 GLU A C 11
ATOM 17156 O O . GLU A 1 27 ? -2.855 -28.736 4.671 1.00 0.00 27 GLU A O 11
ATOM 17168 N N . ASN A 1 28 ? -2.199 -26.682 4.007 1.00 0.00 28 ASN A N 11
ATOM 17169 C CA . ASN A 1 28 ? -3.151 -26.000 4.871 1.00 0.00 28 ASN A CA 11
ATOM 17170 C C . ASN A 1 28 ? -4.548 -26.485 4.570 1.00 0.00 28 ASN A C 11
ATOM 17171 O O . ASN A 1 28 ? -5.156 -27.201 5.375 1.00 0.00 28 ASN A O 11
ATOM 17182 N N . THR A 1 29 ? -5.051 -26.092 3.402 1.00 0.00 29 THR A N 11
ATOM 17183 C CA . THR A 1 29 ? -6.403 -26.481 2.980 1.00 0.00 29 THR A CA 11
ATOM 17184 C C . THR A 1 29 ? -6.971 -25.548 1.900 1.00 0.00 29 THR A C 11
ATOM 17185 O O . THR A 1 29 ? -7.544 -26.012 0.916 1.00 0.00 29 THR A O 11
ATOM 17196 N N . ASP A 1 30 ? -6.835 -24.243 2.118 1.00 0.00 30 ASP A N 11
ATOM 17197 C CA . ASP A 1 30 ? -7.360 -23.250 1.198 1.00 0.00 30 ASP A CA 11
ATOM 17198 C C . ASP A 1 30 ? -7.175 -21.872 1.811 1.00 0.00 30 ASP A C 11
ATOM 17199 O O . ASP A 1 30 ? -8.133 -21.195 2.188 1.00 0.00 30 ASP A O 11
ATOM 17208 N N . LEU A 1 31 ? -5.920 -21.497 1.939 1.00 0.00 31 LEU A N 11
ATOM 17209 C CA . LEU A 1 31 ? -5.529 -20.250 2.532 1.00 0.00 31 LEU A CA 11
ATOM 17210 C C . LEU A 1 31 ? -6.110 -19.042 1.817 1.00 0.00 31 LEU A C 11
ATOM 17211 O O . LEU A 1 31 ? -6.425 -19.088 0.630 1.00 0.00 31 LEU A O 11
ATOM 17227 N N . LYS A 1 32 ? -6.222 -17.958 2.570 1.00 0.00 32 LYS A N 11
ATOM 17228 C CA . LYS A 1 32 ? -6.737 -16.698 2.060 1.00 0.00 32 LYS A CA 11
ATOM 17229 C C . LYS A 1 32 ? -5.659 -15.627 2.176 1.00 0.00 32 LYS A C 11
ATOM 17230 O O . LYS A 1 32 ? -5.116 -15.400 3.257 1.00 0.00 32 LYS A O 11
ATOM 17249 N N . LEU A 1 33 ? -5.338 -14.981 1.063 1.00 0.00 33 LEU A N 11
ATOM 17250 C CA . LEU A 1 33 ? -4.313 -13.953 1.054 1.00 0.00 33 LEU A CA 11
ATOM 17251 C C . LEU A 1 33 ? -4.668 -12.816 2.006 1.00 0.00 33 LEU A C 11
ATOM 17252 O O . LEU A 1 33 ? -5.840 -12.490 2.191 1.00 0.00 33 LEU A O 11
ATOM 17268 N N . ARG A 1 34 ? -3.643 -12.209 2.599 1.00 0.00 34 ARG A N 11
ATOM 17269 C CA . ARG A 1 34 ? -3.841 -11.098 3.521 1.00 0.00 34 ARG A CA 11
ATOM 17270 C C . ARG A 1 34 ? -2.748 -10.057 3.331 1.00 0.00 34 ARG A C 11
ATOM 17271 O O . ARG A 1 34 ? -1.644 -10.187 3.860 1.00 0.00 34 ARG A O 11
ATOM 17292 N N . VAL A 1 35 ? -3.059 -9.040 2.545 1.00 0.00 35 VAL A N 11
ATOM 17293 C CA . VAL A 1 35 ? -2.109 -7.981 2.242 1.00 0.00 35 VAL A CA 11
ATOM 17294 C C . VAL A 1 35 ? -1.870 -7.042 3.412 1.00 0.00 35 VAL A C 11
ATOM 17295 O O . VAL A 1 35 ? -2.710 -6.888 4.299 1.00 0.00 35 VAL A O 11
ATOM 17308 N N . TYR A 1 36 ? -0.714 -6.398 3.370 1.00 0.00 36 TYR A N 11
ATOM 17309 C CA . TYR A 1 36 ? -0.313 -5.429 4.378 1.00 0.00 36 TYR A CA 11
ATOM 17310 C C . TYR A 1 36 ? 0.513 -4.337 3.715 1.00 0.00 36 TYR A C 11
ATOM 17311 O O . TYR A 1 36 ? 0.779 -4.399 2.515 1.00 0.00 36 TYR A O 11
ATOM 17329 N N . ILE A 1 37 ? 0.922 -3.342 4.485 1.00 0.00 37 ILE A N 11
ATOM 17330 C CA . ILE A 1 37 ? 1.719 -2.255 3.938 1.00 0.00 37 ILE A CA 11
ATOM 17331 C C . ILE A 1 37 ? 3.205 -2.602 3.984 1.00 0.00 37 ILE A C 11
ATOM 17332 O O . ILE A 1 37 ? 3.813 -2.644 5.054 1.00 0.00 37 ILE A O 11
ATOM 17348 N N . THR A 1 38 ? 3.778 -2.863 2.812 1.00 0.00 38 THR A N 11
ATOM 17349 C CA . THR A 1 38 ? 5.189 -3.223 2.711 1.00 0.00 38 THR A CA 11
ATOM 17350 C C . THR A 1 38 ? 5.953 -2.264 1.800 1.00 0.00 38 THR A C 11
ATOM 17351 O O . THR A 1 38 ? 7.117 -1.951 2.052 1.00 0.00 38 THR A O 11
ATOM 17362 N N . GLY A 1 39 ? 5.298 -1.807 0.738 1.00 0.00 39 GLY A N 11
ATOM 17363 C CA . GLY A 1 39 ? 5.939 -0.899 -0.192 1.00 0.00 39 GLY A CA 11
ATOM 17364 C C . GLY A 1 39 ? 5.658 0.552 0.130 1.00 0.00 39 GLY A C 11
ATOM 17365 O O . GLY A 1 39 ? 5.497 0.918 1.294 1.00 0.00 39 GLY A O 11
ATOM 17369 N N . GLY A 1 40 ? 5.598 1.381 -0.905 1.00 0.00 40 GLY A N 11
ATOM 17370 C CA . GLY A 1 40 ? 5.334 2.789 -0.706 1.00 0.00 40 GLY A CA 11
ATOM 17371 C C . GLY A 1 40 ? 5.972 3.655 -1.771 1.00 0.00 40 GLY A C 11
ATOM 17372 O O . GLY A 1 40 ? 5.275 4.232 -2.606 1.00 0.00 40 GLY A O 11
ATOM 17376 N N . GLY A 1 41 ? 7.298 3.751 -1.740 1.00 0.00 41 GLY A N 11
ATOM 17377 C CA . GLY A 1 41 ? 8.007 4.563 -2.713 1.00 0.00 41 GLY A CA 11
ATOM 17378 C C . GLY A 1 41 ? 7.542 6.005 -2.692 1.00 0.00 41 GLY A C 11
ATOM 17379 O O . GLY A 1 41 ? 8.133 6.847 -2.017 1.00 0.00 41 GLY A O 11
ATOM 17383 N N . CYS A 1 42 ? 6.468 6.281 -3.421 1.00 0.00 42 CYS A N 11
ATOM 17384 C CA . CYS A 1 42 ? 5.902 7.623 -3.477 1.00 0.00 42 CYS A CA 11
ATOM 17385 C C . CYS A 1 42 ? 4.444 7.612 -3.016 1.00 0.00 42 CYS A C 11
ATOM 17386 O O . CYS A 1 42 ? 3.721 8.592 -3.195 1.00 0.00 42 CYS A O 11
ATOM 17394 N N . SER A 1 43 ? 4.017 6.495 -2.424 1.00 0.00 43 SER A N 11
ATOM 17395 C CA . SER A 1 43 ? 2.645 6.355 -1.940 1.00 0.00 43 SER A CA 11
ATOM 17396 C C . SER A 1 43 ? 2.366 4.920 -1.502 1.00 0.00 43 SER A C 11
ATOM 17397 O O . SER A 1 43 ? 2.093 4.656 -0.331 1.00 0.00 43 SER A O 11
ATOM 17405 N N . GLY A 1 44 ? 2.428 3.999 -2.458 1.00 0.00 44 GLY A N 11
ATOM 17406 C CA . GLY A 1 44 ? 2.172 2.599 -2.172 1.00 0.00 44 GLY A CA 11
ATOM 17407 C C . GLY A 1 44 ? 1.772 1.836 -3.416 1.00 0.00 44 GLY A C 11
ATOM 17408 O O . GLY A 1 44 ? 0.736 2.120 -4.017 1.00 0.00 44 GLY A O 11
ATOM 17412 N N . PHE A 1 45 ? 2.601 0.879 -3.819 1.00 0.00 45 PHE A N 11
ATOM 17413 C CA . PHE A 1 45 ? 2.318 0.098 -5.017 1.00 0.00 45 PHE A CA 11
ATOM 17414 C C . PHE A 1 45 ? 2.716 -1.372 -4.874 1.00 0.00 45 PHE A C 11
ATOM 17415 O O . PHE A 1 45 ? 2.560 -2.147 -5.816 1.00 0.00 45 PHE A O 11
ATOM 17432 N N . GLN A 1 46 ? 3.241 -1.763 -3.717 1.00 0.00 46 GLN A N 11
ATOM 17433 C CA . GLN A 1 46 ? 3.656 -3.144 -3.515 1.00 0.00 46 GLN A CA 11
ATOM 17434 C C . GLN A 1 46 ? 2.730 -3.872 -2.549 1.00 0.00 46 GLN A C 11
ATOM 17435 O O . GLN A 1 46 ? 1.876 -4.646 -2.970 1.00 0.00 46 GLN A O 11
ATOM 17449 N N . TYR A 1 47 ? 2.901 -3.627 -1.254 1.00 0.00 47 TYR A N 11
ATOM 17450 C CA . TYR A 1 47 ? 2.071 -4.273 -0.241 1.00 0.00 47 TYR A CA 11
ATOM 17451 C C . TYR A 1 47 ? 2.451 -5.740 -0.086 1.00 0.00 47 TYR A C 11
ATOM 17452 O O . TYR A 1 47 ? 2.385 -6.516 -1.039 1.00 0.00 47 TYR A O 11
ATOM 17470 N N . GLY A 1 48 ? 2.857 -6.109 1.124 1.00 0.00 48 GLY A N 11
ATOM 17471 C CA . GLY A 1 48 ? 3.252 -7.482 1.392 1.00 0.00 48 GLY A CA 11
ATOM 17472 C C . GLY A 1 48 ? 2.072 -8.426 1.506 1.00 0.00 48 GLY A C 11
ATOM 17473 O O . GLY A 1 48 ? 1.099 -8.134 2.202 1.00 0.00 48 GLY A O 11
ATOM 17477 N N . PHE A 1 49 ? 2.152 -9.553 0.806 1.00 0.00 49 PHE A N 11
ATOM 17478 C CA . PHE A 1 49 ? 1.084 -10.543 0.813 1.00 0.00 49 PHE A CA 11
ATOM 17479 C C . PHE A 1 49 ? 1.421 -11.759 1.671 1.00 0.00 49 PHE A C 11
ATOM 17480 O O . PHE A 1 49 ? 2.505 -12.332 1.563 1.00 0.00 49 PHE A O 11
ATOM 17497 N N . THR A 1 50 ? 0.459 -12.166 2.490 1.00 0.00 50 THR A N 11
ATOM 17498 C CA . THR A 1 50 ? 0.615 -13.344 3.340 1.00 0.00 50 THR A CA 11
ATOM 17499 C C . THR A 1 50 ? -0.582 -14.270 3.144 1.00 0.00 50 THR A C 11
ATOM 17500 O O . THR A 1 50 ? -1.580 -13.879 2.544 1.00 0.00 50 THR A O 11
ATOM 17511 N N . PHE A 1 51 ? -0.489 -15.493 3.643 1.00 0.00 51 PHE A N 11
ATOM 17512 C CA . PHE A 1 51 ? -1.573 -16.446 3.497 1.00 0.00 51 PHE A CA 11
ATOM 17513 C C . PHE A 1 51 ? -2.208 -16.728 4.839 1.00 0.00 51 PHE A C 11
ATOM 17514 O O . PHE A 1 51 ? -1.670 -17.489 5.650 1.00 0.00 51 PHE A O 11
ATOM 17531 N N . ASP A 1 52 ? -3.343 -16.091 5.084 1.00 0.00 52 ASP A N 11
ATOM 17532 C CA . ASP A 1 52 ? -4.062 -16.239 6.344 1.00 0.00 52 ASP A CA 11
ATOM 17533 C C . ASP A 1 52 ? -5.429 -16.893 6.157 1.00 0.00 52 ASP A C 11
ATOM 17534 O O . ASP A 1 52 ? -6.330 -16.329 5.538 1.00 0.00 52 ASP A O 11
ATOM 17543 N N . GLU A 1 53 ? -5.575 -18.088 6.688 1.00 0.00 53 GLU A N 11
ATOM 17544 C CA . GLU A 1 53 ? -6.825 -18.832 6.589 1.00 0.00 53 GLU A CA 11
ATOM 17545 C C . GLU A 1 53 ? -7.838 -18.363 7.634 1.00 0.00 53 GLU A C 11
ATOM 17546 O O . GLU A 1 53 ? -9.017 -18.705 7.562 1.00 0.00 53 GLU A O 11
ATOM 17558 N N . LYS A 1 54 ? -7.368 -17.598 8.617 1.00 0.00 54 LYS A N 11
ATOM 17559 C CA . LYS A 1 54 ? -8.234 -17.096 9.668 1.00 0.00 54 LYS A CA 11
ATOM 17560 C C . LYS A 1 54 ? -9.222 -16.053 9.151 1.00 0.00 54 LYS A C 11
ATOM 17561 O O . LYS A 1 54 ? -10.169 -16.393 8.449 1.00 0.00 54 LYS A O 11
ATOM 17580 N N . VAL A 1 55 ? -8.997 -14.783 9.493 1.00 0.00 55 VAL A N 11
ATOM 17581 C CA . VAL A 1 55 ? -9.884 -13.699 9.061 1.00 0.00 55 VAL A CA 11
ATOM 17582 C C . VAL A 1 55 ? -9.223 -12.343 9.231 1.00 0.00 55 VAL A C 11
ATOM 17583 O O . VAL A 1 55 ? -9.053 -11.593 8.273 1.00 0.00 55 VAL A O 11
ATOM 17596 N N . ASN A 1 56 ? -8.887 -12.041 10.479 1.00 0.00 56 ASN A N 11
ATOM 17597 C CA . ASN A 1 56 ? -8.275 -10.776 10.861 1.00 0.00 56 ASN A CA 11
ATOM 17598 C C . ASN A 1 56 ? -9.345 -9.714 11.029 1.00 0.00 56 ASN A C 11
ATOM 17599 O O . ASN A 1 56 ? -9.621 -8.938 10.115 1.00 0.00 56 ASN A O 11
ATOM 17610 N N . ASP A 1 57 ? -9.955 -9.695 12.208 1.00 0.00 57 ASP A N 11
ATOM 17611 C CA . ASP A 1 57 ? -11.016 -8.734 12.506 1.00 0.00 57 ASP A CA 11
ATOM 17612 C C . ASP A 1 57 ? -10.584 -7.329 12.120 1.00 0.00 57 ASP A C 11
ATOM 17613 O O . ASP A 1 57 ? -9.462 -6.907 12.421 1.00 0.00 57 ASP A O 11
ATOM 17622 N N . GLY A 1 58 ? -11.451 -6.622 11.410 1.00 0.00 58 GLY A N 11
ATOM 17623 C CA . GLY A 1 58 ? -11.120 -5.290 10.956 1.00 0.00 58 GLY A CA 11
ATOM 17624 C C . GLY A 1 58 ? -10.235 -5.355 9.732 1.00 0.00 58 GLY A C 11
ATOM 17625 O O . GLY A 1 58 ? -9.310 -4.556 9.570 1.00 0.00 58 GLY A O 11
ATOM 17629 N N . ASP A 1 59 ? -10.521 -6.330 8.873 1.00 0.00 59 ASP A N 11
ATOM 17630 C CA . ASP A 1 59 ? -9.752 -6.539 7.648 1.00 0.00 59 ASP A CA 11
ATOM 17631 C C . ASP A 1 59 ? -10.696 -6.811 6.483 1.00 0.00 59 ASP A C 11
ATOM 17632 O O . ASP A 1 59 ? -11.334 -7.865 6.431 1.00 0.00 59 ASP A O 11
ATOM 17641 N N . LEU A 1 60 ? -10.789 -5.869 5.546 1.00 0.00 60 LEU A N 11
ATOM 17642 C CA . LEU A 1 60 ? -11.671 -6.053 4.397 1.00 0.00 60 LEU A CA 11
ATOM 17643 C C . LEU A 1 60 ? -11.229 -7.279 3.609 1.00 0.00 60 LEU A C 11
ATOM 17644 O O . LEU A 1 60 ? -10.064 -7.662 3.659 1.00 0.00 60 LEU A O 11
ATOM 17660 N N . THR A 1 61 ? -12.162 -7.927 2.920 1.00 0.00 61 THR A N 11
ATOM 17661 C CA . THR A 1 61 ? -11.832 -9.138 2.185 1.00 0.00 61 THR A CA 11
ATOM 17662 C C . THR A 1 61 ? -12.395 -9.155 0.765 1.00 0.00 61 THR A C 11
ATOM 17663 O O . THR A 1 61 ? -13.580 -8.953 0.535 1.00 0.00 61 THR A O 11
ATOM 17674 N N . ILE A 1 62 ? -11.501 -9.436 -0.178 1.00 0.00 62 ILE A N 11
ATOM 17675 C CA . ILE A 1 62 ? -11.825 -9.539 -1.593 1.00 0.00 62 ILE A CA 11
ATOM 17676 C C . ILE A 1 62 ? -11.512 -10.959 -2.063 1.00 0.00 62 ILE A C 11
ATOM 17677 O O . ILE A 1 62 ? -10.388 -11.424 -1.910 1.00 0.00 62 ILE A O 11
ATOM 17693 N N . GLU A 1 63 ? -12.496 -11.661 -2.611 1.00 0.00 63 GLU A N 11
ATOM 17694 C CA . GLU A 1 63 ? -12.274 -13.034 -3.059 1.00 0.00 63 GLU A CA 11
ATOM 17695 C C . GLU A 1 63 ? -11.182 -13.099 -4.121 1.00 0.00 63 GLU A C 11
ATOM 17696 O O . GLU A 1 63 ? -10.955 -12.134 -4.852 1.00 0.00 63 GLU A O 11
ATOM 17708 N N . LYS A 1 64 ? -10.505 -14.242 -4.200 1.00 0.00 64 LYS A N 11
ATOM 17709 C CA . LYS A 1 64 ? -9.435 -14.428 -5.172 1.00 0.00 64 LYS A CA 11
ATOM 17710 C C . LYS A 1 64 ? -9.801 -15.485 -6.195 1.00 0.00 64 LYS A C 11
ATOM 17711 O O . LYS A 1 64 ? -10.808 -16.182 -6.059 1.00 0.00 64 LYS A O 11
ATOM 17730 N N . SER A 1 65 ? -8.976 -15.600 -7.229 1.00 0.00 65 SER A N 11
ATOM 17731 C CA . SER A 1 65 ? -9.191 -16.561 -8.302 1.00 0.00 65 SER A CA 11
ATOM 17732 C C . SER A 1 65 ? -9.459 -17.962 -7.764 1.00 0.00 65 SER A C 11
ATOM 17733 O O . SER A 1 65 ? -10.319 -18.679 -8.278 1.00 0.00 65 SER A O 11
ATOM 17741 N N . GLY A 1 66 ? -8.712 -18.357 -6.743 1.00 0.00 66 GLY A N 11
ATOM 17742 C CA . GLY A 1 66 ? -8.881 -19.682 -6.174 1.00 0.00 66 GLY A CA 11
ATOM 17743 C C . GLY A 1 66 ? -8.954 -19.675 -4.659 1.00 0.00 66 GLY A C 11
ATOM 17744 O O . GLY A 1 66 ? -8.949 -20.727 -4.026 1.00 0.00 66 GLY A O 11
ATOM 17748 N N . VAL A 1 67 ? -9.017 -18.483 -4.066 1.00 0.00 67 VAL A N 11
ATOM 17749 C CA . VAL A 1 67 ? -9.086 -18.355 -2.613 1.00 0.00 67 VAL A CA 11
ATOM 17750 C C . VAL A 1 67 ? -9.761 -17.041 -2.219 1.00 0.00 67 VAL A C 11
ATOM 17751 O O . VAL A 1 67 ? -10.617 -16.535 -2.946 1.00 0.00 67 VAL A O 11
ATOM 17764 N N . GLN A 1 68 ? -9.370 -16.482 -1.073 1.00 0.00 68 GLN A N 11
ATOM 17765 C CA . GLN A 1 68 ? -9.940 -15.224 -0.608 1.00 0.00 68 GLN A CA 11
ATOM 17766 C C . GLN A 1 68 ? -8.839 -14.254 -0.181 1.00 0.00 68 GLN A C 11
ATOM 17767 O O . GLN A 1 68 ? -7.906 -14.629 0.526 1.00 0.00 68 GLN A O 11
ATOM 17781 N N . LEU A 1 69 ? -8.955 -13.003 -0.613 1.00 0.00 69 LEU A N 11
ATOM 17782 C CA . LEU A 1 69 ? -7.975 -11.980 -0.268 1.00 0.00 69 LEU A CA 11
ATOM 17783 C C . LEU A 1 69 ? -8.521 -11.069 0.826 1.00 0.00 69 LEU A C 11
ATOM 17784 O O . LEU A 1 69 ? -9.663 -10.635 0.765 1.00 0.00 69 LEU A O 11
ATOM 17800 N N . VAL A 1 70 ? -7.703 -10.791 1.830 1.00 0.00 70 VAL A N 11
ATOM 17801 C CA . VAL A 1 70 ? -8.119 -9.934 2.932 1.00 0.00 70 VAL A CA 11
ATOM 17802 C C . VAL A 1 70 ? -7.000 -8.960 3.302 1.00 0.00 70 VAL A C 11
ATOM 17803 O O . VAL A 1 70 ? -5.915 -9.372 3.691 1.00 0.00 70 VAL A O 11
ATOM 17816 N N . ILE A 1 71 ? -7.258 -7.665 3.164 1.00 0.00 71 ILE A N 11
ATOM 17817 C CA . ILE A 1 71 ? -6.236 -6.668 3.476 1.00 0.00 71 ILE A CA 11
ATOM 17818 C C . ILE A 1 71 ? -6.638 -5.796 4.661 1.00 0.00 71 ILE A C 11
ATOM 17819 O O . ILE A 1 71 ? -7.813 -5.691 5.009 1.00 0.00 71 ILE A O 11
ATOM 17835 N N . ASP A 1 72 ? -5.637 -5.185 5.281 1.00 0.00 72 ASP A N 11
ATOM 17836 C CA . ASP A 1 72 ? -5.851 -4.330 6.448 1.00 0.00 72 ASP A CA 11
ATOM 17837 C C . ASP A 1 72 ? -6.251 -2.906 6.045 1.00 0.00 72 ASP A C 11
ATOM 17838 O O . ASP A 1 72 ? -5.784 -2.383 5.033 1.00 0.00 72 ASP A O 11
ATOM 17847 N N . PRO A 1 73 ? -7.130 -2.265 6.841 1.00 0.00 73 PRO A N 11
ATOM 17848 C CA . PRO A 1 73 ? -7.607 -0.901 6.579 1.00 0.00 73 PRO A CA 11
ATOM 17849 C C . PRO A 1 73 ? -6.483 0.066 6.217 1.00 0.00 73 PRO A C 11
ATOM 17850 O O . PRO A 1 73 ? -6.658 0.948 5.379 1.00 0.00 73 PRO A O 11
ATOM 17861 N N . MET A 1 74 ? -5.325 -0.099 6.846 1.00 0.00 74 MET A N 11
ATOM 17862 C CA . MET A 1 74 ? -4.190 0.767 6.569 1.00 0.00 74 MET A CA 11
ATOM 17863 C C . MET A 1 74 ? -3.841 0.700 5.085 1.00 0.00 74 MET A C 11
ATOM 17864 O O . MET A 1 74 ? -3.633 1.717 4.419 1.00 0.00 74 MET A O 11
ATOM 17878 N N . SER A 1 75 ? -3.809 -0.504 4.560 1.00 0.00 75 SER A N 11
ATOM 17879 C CA . SER A 1 75 ? -3.521 -0.688 3.154 1.00 0.00 75 SER A CA 11
ATOM 17880 C C . SER A 1 75 ? -4.730 -0.267 2.331 1.00 0.00 75 SER A C 11
ATOM 17881 O O . SER A 1 75 ? -4.595 0.237 1.219 1.00 0.00 75 SER A O 11
ATOM 17889 N N . LEU A 1 76 ? -5.919 -0.478 2.896 1.00 0.00 76 LEU A N 11
ATOM 17890 C CA . LEU A 1 76 ? -7.166 -0.137 2.228 1.00 0.00 76 LEU A CA 11
ATOM 17891 C C . LEU A 1 76 ? -7.111 1.262 1.615 1.00 0.00 76 LEU A C 11
ATOM 17892 O O . LEU A 1 76 ? -7.469 1.439 0.457 1.00 0.00 76 LEU A O 11
ATOM 17908 N N . GLN A 1 77 ? -6.652 2.249 2.380 1.00 0.00 77 GLN A N 11
ATOM 17909 C CA . GLN A 1 77 ? -6.553 3.611 1.857 1.00 0.00 77 GLN A CA 11
ATOM 17910 C C . GLN A 1 77 ? -5.443 3.704 0.816 1.00 0.00 77 GLN A C 11
ATOM 17911 O O . GLN A 1 77 ? -5.454 4.595 -0.034 1.00 0.00 77 GLN A O 11
ATOM 17925 N N . TYR A 1 78 ? -4.474 2.794 0.896 1.00 0.00 78 TYR A N 11
ATOM 17926 C CA . TYR A 1 78 ? -3.356 2.803 -0.034 1.00 0.00 78 TYR A CA 11
ATOM 17927 C C . TYR A 1 78 ? -3.699 2.091 -1.339 1.00 0.00 78 TYR A C 11
ATOM 17928 O O . TYR A 1 78 ? -3.289 2.523 -2.416 1.00 0.00 78 TYR A O 11
ATOM 17946 N N . LEU A 1 79 ? -4.424 0.986 -1.234 1.00 0.00 79 LEU A N 11
ATOM 17947 C CA . LEU A 1 79 ? -4.787 0.198 -2.412 1.00 0.00 79 LEU A CA 11
ATOM 17948 C C . LEU A 1 79 ? -6.120 0.621 -3.038 1.00 0.00 79 LEU A C 11
ATOM 17949 O O . LEU A 1 79 ? -6.420 0.242 -4.165 1.00 0.00 79 LEU A O 11
ATOM 17965 N N . ILE A 1 80 ? -6.930 1.368 -2.292 1.00 0.00 80 ILE A N 11
ATOM 17966 C CA . ILE A 1 80 ? -8.259 1.801 -2.759 1.00 0.00 80 ILE A CA 11
ATOM 17967 C C . ILE A 1 80 ? -8.444 1.682 -4.278 1.00 0.00 80 ILE A C 11
ATOM 17968 O O . ILE A 1 80 ? -7.716 2.286 -5.067 1.00 0.00 80 ILE A O 11
ATOM 17984 N N . GLY A 1 81 ? -9.453 0.902 -4.653 1.00 0.00 81 GLY A N 11
ATOM 17985 C CA . GLY A 1 81 ? -9.812 0.678 -6.048 1.00 0.00 81 GLY A CA 11
ATOM 17986 C C . GLY A 1 81 ? -8.653 0.697 -7.037 1.00 0.00 81 GLY A C 11
ATOM 17987 O O . GLY A 1 81 ? -8.833 1.100 -8.186 1.00 0.00 81 GLY A O 11
ATOM 17991 N N . GLY A 1 82 ? -7.477 0.250 -6.615 1.00 0.00 82 GLY A N 11
ATOM 17992 C CA . GLY A 1 82 ? -6.340 0.222 -7.525 1.00 0.00 82 GLY A CA 11
ATOM 17993 C C . GLY A 1 82 ? -6.289 -1.068 -8.327 1.00 0.00 82 GLY A C 11
ATOM 17994 O O . GLY A 1 82 ? -7.327 -1.658 -8.624 1.00 0.00 82 GLY A O 11
ATOM 17998 N N . THR A 1 83 ? -5.083 -1.514 -8.675 1.00 0.00 83 THR A N 11
ATOM 17999 C CA . THR A 1 83 ? -4.913 -2.748 -9.437 1.00 0.00 83 THR A CA 11
ATOM 18000 C C . THR A 1 83 ? -3.581 -3.412 -9.089 1.00 0.00 83 THR A C 11
ATOM 18001 O O . THR A 1 83 ? -2.545 -2.752 -9.039 1.00 0.00 83 THR A O 11
ATOM 18012 N N . VAL A 1 84 ? -3.615 -4.722 -8.855 1.00 0.00 84 VAL A N 11
ATOM 18013 C CA . VAL A 1 84 ? -2.402 -5.464 -8.516 1.00 0.00 84 VAL A CA 11
ATOM 18014 C C . VAL A 1 84 ? -2.224 -6.678 -9.416 1.00 0.00 84 VAL A C 11
ATOM 18015 O O . VAL A 1 84 ? -3.194 -7.251 -9.907 1.00 0.00 84 VAL A O 11
ATOM 18028 N N . ASP A 1 85 ? -0.973 -7.081 -9.598 1.00 0.00 85 ASP A N 11
ATOM 18029 C CA . ASP A 1 85 ? -0.661 -8.248 -10.406 1.00 0.00 85 ASP A CA 11
ATOM 18030 C C . ASP A 1 85 ? 0.625 -8.914 -9.934 1.00 0.00 85 ASP A C 11
ATOM 18031 O O . ASP A 1 85 ? 1.567 -8.242 -9.513 1.00 0.00 85 ASP A O 11
ATOM 18040 N N . TYR A 1 86 ? 0.658 -10.238 -10.012 1.00 0.00 86 TYR A N 11
ATOM 18041 C CA . TYR A 1 86 ? 1.825 -11.002 -9.600 1.00 0.00 86 TYR A CA 11
ATOM 18042 C C . TYR A 1 86 ? 2.421 -11.745 -10.787 1.00 0.00 86 TYR A C 11
ATOM 18043 O O . TYR A 1 86 ? 1.698 -12.227 -11.658 1.00 0.00 86 TYR A O 11
ATOM 18061 N N . THR A 1 87 ? 3.742 -11.841 -10.812 1.00 0.00 87 THR A N 11
ATOM 18062 C CA . THR A 1 87 ? 4.430 -12.534 -11.892 1.00 0.00 87 THR A CA 11
ATOM 18063 C C . THR A 1 87 ? 5.735 -13.147 -11.400 1.00 0.00 87 THR A C 11
ATOM 18064 O O . THR A 1 87 ? 6.788 -12.511 -11.446 1.00 0.00 87 THR A O 11
ATOM 18075 N N . GLU A 1 88 ? 5.657 -14.386 -10.931 1.00 0.00 88 GLU A N 11
ATOM 18076 C CA . GLU A 1 88 ? 6.834 -15.089 -10.433 1.00 0.00 88 GLU A CA 11
ATOM 18077 C C . GLU A 1 88 ? 7.357 -16.076 -11.472 1.00 0.00 88 GLU A C 11
ATOM 18078 O O . GLU A 1 88 ? 6.651 -16.430 -12.413 1.00 0.00 88 GLU A O 11
ATOM 18090 N N . GLY A 1 89 ? 8.597 -16.517 -11.289 1.00 0.00 89 GLY A N 11
ATOM 18091 C CA . GLY A 1 89 ? 9.190 -17.459 -12.214 1.00 0.00 89 GLY A CA 11
ATOM 18092 C C . GLY A 1 89 ? 10.585 -17.053 -12.656 1.00 0.00 89 GLY A C 11
ATOM 18093 O O . GLY A 1 89 ? 10.765 -16.022 -13.294 1.00 0.00 89 GLY A O 11
ATOM 18097 N N . LEU A 1 90 ? 11.569 -17.886 -12.327 1.00 0.00 90 LEU A N 11
ATOM 18098 C CA . LEU A 1 90 ? 12.956 -17.628 -12.699 1.00 0.00 90 LEU A CA 11
ATOM 18099 C C . LEU A 1 90 ? 13.470 -16.348 -12.061 1.00 0.00 90 LEU A C 11
ATOM 18100 O O . LEU A 1 90 ? 14.173 -16.388 -11.050 1.00 0.00 90 LEU A O 11
ATOM 18116 N N . GLU A 1 91 ? 13.121 -15.208 -12.652 1.00 0.00 91 GLU A N 11
ATOM 18117 C CA . GLU A 1 91 ? 13.554 -13.913 -12.136 1.00 0.00 91 GLU A CA 11
ATOM 18118 C C . GLU A 1 91 ? 13.206 -13.762 -10.658 1.00 0.00 91 GLU A C 11
ATOM 18119 O O . GLU A 1 91 ? 13.841 -12.993 -9.937 1.00 0.00 91 GLU A O 11
ATOM 18131 N N . GLY A 1 92 ? 12.194 -14.500 -10.210 1.00 0.00 92 GLY A N 11
ATOM 18132 C CA . GLY A 1 92 ? 11.785 -14.429 -8.820 1.00 0.00 92 GLY A CA 11
ATOM 18133 C C . GLY A 1 92 ? 10.401 -13.833 -8.657 1.00 0.00 92 GLY A C 11
ATOM 18134 O O . GLY A 1 92 ? 10.012 -12.936 -9.404 1.00 0.00 92 GLY A O 11
ATOM 18138 N N . SER A 1 93 ? 9.653 -14.337 -7.682 1.00 0.00 93 SER A N 11
ATOM 18139 C CA . SER A 1 93 ? 8.303 -13.853 -7.428 1.00 0.00 93 SER A CA 11
ATOM 18140 C C . SER A 1 93 ? 8.302 -12.367 -7.093 1.00 0.00 93 SER A C 11
ATOM 18141 O O . SER A 1 93 ? 8.637 -11.968 -5.978 1.00 0.00 93 SER A O 11
ATOM 18149 N N . ARG A 1 94 ? 7.906 -11.555 -8.067 1.00 0.00 94 ARG A N 11
ATOM 18150 C CA . ARG A 1 94 ? 7.840 -10.111 -7.876 1.00 0.00 94 ARG A CA 11
ATOM 18151 C C . ARG A 1 94 ? 6.389 -9.667 -7.744 1.00 0.00 94 ARG A C 11
ATOM 18152 O O . ARG A 1 94 ? 5.472 -10.388 -8.139 1.00 0.00 94 ARG A O 11
ATOM 18173 N N . PHE A 1 95 ? 6.180 -8.488 -7.170 1.00 0.00 95 PHE A N 11
ATOM 18174 C CA . PHE A 1 95 ? 4.833 -7.970 -6.973 1.00 0.00 95 PHE A CA 11
ATOM 18175 C C . PHE A 1 95 ? 4.725 -6.511 -7.404 1.00 0.00 95 PHE A C 11
ATOM 18176 O O . PHE A 1 95 ? 5.583 -5.692 -7.072 1.00 0.00 95 PHE A O 11
ATOM 18193 N N . THR A 1 96 ? 3.662 -6.188 -8.138 1.00 0.00 96 THR A N 11
ATOM 18194 C CA . THR A 1 96 ? 3.448 -4.819 -8.598 1.00 0.00 96 THR A CA 11
ATOM 18195 C C . THR A 1 96 ? 1.979 -4.421 -8.502 1.00 0.00 96 THR A C 11
ATOM 18196 O O . THR A 1 96 ? 1.092 -5.168 -8.914 1.00 0.00 96 THR A O 11
ATOM 18207 N N . VAL A 1 97 ? 1.734 -3.235 -7.954 1.00 0.00 97 VAL A N 11
ATOM 18208 C CA . VAL A 1 97 ? 0.375 -2.720 -7.798 1.00 0.00 97 VAL A CA 11
ATOM 18209 C C . VAL A 1 97 ? 0.271 -1.301 -8.350 1.00 0.00 97 VAL A C 11
ATOM 18210 O O . VAL A 1 97 ? 1.284 -0.653 -8.607 1.00 0.00 97 VAL A O 11
ATOM 18223 N N . ASN A 1 98 ? -0.958 -0.822 -8.534 1.00 0.00 98 ASN A N 11
ATOM 18224 C CA . ASN A 1 98 ? -1.179 0.523 -9.059 1.00 0.00 98 ASN A CA 11
ATOM 18225 C C . ASN A 1 98 ? -2.486 1.109 -8.530 1.00 0.00 98 ASN A C 11
ATOM 18226 O O . ASN A 1 98 ? -3.529 0.461 -8.574 1.00 0.00 98 ASN A O 11
ATOM 18237 N N . ASN A 1 99 ? -2.421 2.339 -8.030 1.00 0.00 99 ASN A N 11
ATOM 18238 C CA . ASN A 1 99 ? -3.603 3.008 -7.496 1.00 0.00 99 ASN A CA 11
ATOM 18239 C C . ASN A 1 99 ? -3.611 4.487 -7.885 1.00 0.00 99 ASN A C 11
ATOM 18240 O O . ASN A 1 99 ? -2.608 5.012 -8.368 1.00 0.00 99 ASN A O 11
ATOM 18251 N N . PRO A 1 100 ? -4.749 5.178 -7.689 1.00 0.00 100 PRO A N 11
ATOM 18252 C CA . PRO A 1 100 ? -4.877 6.600 -8.031 1.00 0.00 100 PRO A CA 11
ATOM 18253 C C . PRO A 1 100 ? -4.004 7.496 -7.159 1.00 0.00 100 PRO A C 11
ATOM 18254 O O . PRO A 1 100 ? -3.344 8.408 -7.658 1.00 0.00 100 PRO A O 11
ATOM 18265 N N . ASN A 1 101 ? -4.005 7.235 -5.858 1.00 0.00 101 ASN A N 11
ATOM 18266 C CA . ASN A 1 101 ? -3.213 8.027 -4.922 1.00 0.00 101 ASN A CA 11
ATOM 18267 C C . ASN A 1 101 ? -1.729 7.971 -5.282 1.00 0.00 101 ASN A C 11
ATOM 18268 O O . ASN A 1 101 ? -0.984 8.920 -5.036 1.00 0.00 101 ASN A O 11
ATOM 18279 N N . ALA A 1 102 ? -1.307 6.853 -5.867 1.00 0.00 102 ALA A N 11
ATOM 18280 C CA . ALA A 1 102 ? 0.085 6.672 -6.263 1.00 0.00 102 ALA A CA 11
ATOM 18281 C C . ALA A 1 102 ? 0.570 7.833 -7.128 1.00 0.00 102 ALA A C 11
ATOM 18282 O O . ALA A 1 102 ? 1.740 8.213 -7.075 1.00 0.00 102 ALA A O 11
ATOM 18289 N N . THR A 1 103 ? -0.336 8.392 -7.924 1.00 0.00 103 THR A N 11
ATOM 18290 C CA . THR A 1 103 ? -0.001 9.509 -8.800 1.00 0.00 103 THR A CA 11
ATOM 18291 C C . THR A 1 103 ? -0.271 10.840 -8.105 1.00 0.00 103 THR A C 11
ATOM 18292 O O . THR A 1 103 ? -1.172 10.946 -7.274 1.00 0.00 103 THR A O 11
ATOM 18303 N N . SER A 1 104 ? 0.518 11.853 -8.449 1.00 0.00 104 SER A N 11
ATOM 18304 C CA . SER A 1 104 ? 0.362 13.176 -7.856 1.00 0.00 104 SER A CA 11
ATOM 18305 C C . SER A 1 104 ? 1.026 14.247 -8.718 1.00 0.00 104 SER A C 11
ATOM 18306 O O . SER A 1 104 ? 0.471 15.327 -8.917 1.00 0.00 104 SER A O 11
ATOM 18314 N N . THR A 1 105 ? 2.217 13.941 -9.226 1.00 0.00 105 THR A N 11
ATOM 18315 C CA . THR A 1 105 ? 2.960 14.877 -10.067 1.00 0.00 105 THR A CA 11
ATOM 18316 C C . THR A 1 105 ? 3.566 15.998 -9.230 1.00 0.00 105 THR A C 11
ATOM 18317 O O . THR A 1 105 ? 4.787 16.138 -9.153 1.00 0.00 105 THR A O 11
ATOM 18328 N N . CYS A 1 106 ? 2.706 16.796 -8.604 1.00 0.00 106 CYS A N 11
ATOM 18329 C CA . CYS A 1 106 ? 3.161 17.906 -7.774 1.00 0.00 106 CYS A CA 11
ATOM 18330 C C . CYS A 1 106 ? 2.352 17.986 -6.482 1.00 0.00 106 CYS A C 11
ATOM 18331 O O . CYS A 1 106 ? 2.089 19.074 -5.970 1.00 0.00 106 CYS A O 11
ATOM 18339 N N . GLY A 1 107 ? 1.960 16.828 -5.961 1.00 0.00 107 GLY A N 11
ATOM 18340 C CA . GLY A 1 107 ? 1.187 16.792 -4.734 1.00 0.00 107 GLY A CA 11
ATOM 18341 C C . GLY A 1 107 ? 1.484 15.565 -3.891 1.00 0.00 107 GLY A C 11
ATOM 18342 O O . GLY A 1 107 ? 0.701 15.208 -3.010 1.00 0.00 107 GLY A O 11
ATOM 18346 N N . CYS A 1 108 ? 2.616 14.916 -4.156 1.00 0.00 108 CYS A N 11
ATOM 18347 C CA . CYS A 1 108 ? 3.005 13.725 -3.409 1.00 0.00 108 CYS A CA 11
ATOM 18348 C C . CYS A 1 108 ? 3.929 14.087 -2.251 1.00 0.00 108 CYS A C 11
ATOM 18349 O O . CYS A 1 108 ? 3.712 13.665 -1.115 1.00 0.00 108 CYS A O 11
ATOM 18357 N N . GLY A 1 109 ? 4.959 14.874 -2.546 1.00 0.00 109 GLY A N 11
ATOM 18358 C CA . GLY A 1 109 ? 5.899 15.280 -1.518 1.00 0.00 109 GLY A CA 11
ATOM 18359 C C . GLY A 1 109 ? 7.076 14.331 -1.400 1.00 0.00 109 GLY A C 11
ATOM 18360 O O . GLY A 1 109 ? 6.927 13.203 -0.931 1.00 0.00 109 GLY A O 11
ATOM 18364 N N . SER A 1 110 ? 8.249 14.790 -1.826 1.00 0.00 110 SER A N 11
ATOM 18365 C CA . SER A 1 110 ? 9.457 13.975 -1.765 1.00 0.00 110 SER A CA 11
ATOM 18366 C C . SER A 1 110 ? 9.318 12.726 -2.630 1.00 0.00 110 SER A C 11
ATOM 18367 O O . SER A 1 110 ? 8.443 11.892 -2.398 1.00 0.00 110 SER A O 11
ATOM 18375 N N . SER A 1 111 ? 10.189 12.603 -3.627 1.00 0.00 111 SER A N 11
ATOM 18376 C CA . SER A 1 111 ? 10.164 11.456 -4.527 1.00 0.00 111 SER A CA 11
ATOM 18377 C C . SER A 1 111 ? 11.564 10.878 -4.709 1.00 0.00 111 SER A C 11
ATOM 18378 O O . SER A 1 111 ? 12.558 11.600 -4.641 1.00 0.00 111 SER A O 11
ATOM 18386 N N . PHE A 1 112 ? 11.634 9.571 -4.940 1.00 0.00 112 PHE A N 11
ATOM 18387 C CA . PHE A 1 112 ? 12.913 8.896 -5.133 1.00 0.00 112 PHE A CA 11
ATOM 18388 C C . PHE A 1 112 ? 13.800 9.050 -3.906 1.00 0.00 112 PHE A C 11
ATOM 18389 O O . PHE A 1 112 ? 13.361 9.530 -2.861 1.00 0.00 112 PHE A O 11
ATOM 18406 N N . SER A 1 113 ? 15.057 8.647 -4.047 1.00 0.00 113 SER A N 11
ATOM 18407 C CA . SER A 1 113 ? 16.017 8.746 -2.960 1.00 0.00 113 SER A CA 11
ATOM 18408 C C . SER A 1 113 ? 16.339 10.207 -2.665 1.00 0.00 113 SER A C 11
ATOM 18409 O O . SER A 1 113 ? 15.625 11.112 -3.099 1.00 0.00 113 SER A O 11
ATOM 18417 N N . ILE A 1 114 ? 17.414 10.426 -1.922 1.00 0.00 114 ILE A N 11
ATOM 18418 C CA . ILE A 1 114 ? 17.839 11.770 -1.558 1.00 0.00 114 ILE A CA 11
ATOM 18419 C C . ILE A 1 114 ? 17.924 12.683 -2.780 1.00 0.00 114 ILE A C 11
ATOM 18420 O O . ILE A 1 114 ? 18.110 13.903 -2.594 1.00 0.00 114 ILE A O 11
ATOM 18437 N N . MET A 1 1 ? -26.441 -11.655 1.395 1.00 0.00 1 MET A N 12
ATOM 18438 C CA . MET A 1 1 ? -26.178 -10.281 0.898 1.00 0.00 1 MET A CA 12
ATOM 18439 C C . MET A 1 1 ? -24.711 -10.112 0.513 1.00 0.00 1 MET A C 12
ATOM 18440 O O . MET A 1 1 ? -23.938 -11.073 0.520 1.00 0.00 1 MET A O 12
ATOM 18456 N N . ILE A 1 2 ? -24.331 -8.883 0.177 1.00 0.00 2 ILE A N 12
ATOM 18457 C CA . ILE A 1 2 ? -22.955 -8.588 -0.213 1.00 0.00 2 ILE A CA 12
ATOM 18458 C C . ILE A 1 2 ? -22.174 -8.036 0.975 1.00 0.00 2 ILE A C 12
ATOM 18459 O O . ILE A 1 2 ? -22.561 -8.217 2.127 1.00 0.00 2 ILE A O 12
ATOM 18475 N N . ASP A 1 3 ? -21.057 -7.372 0.673 1.00 0.00 3 ASP A N 12
ATOM 18476 C CA . ASP A 1 3 ? -20.188 -6.790 1.697 1.00 0.00 3 ASP A CA 12
ATOM 18477 C C . ASP A 1 3 ? -19.230 -7.840 2.253 1.00 0.00 3 ASP A C 12
ATOM 18478 O O . ASP A 1 3 ? -18.630 -7.650 3.311 1.00 0.00 3 ASP A O 12
ATOM 18487 N N . ASP A 1 4 ? -19.097 -8.943 1.530 1.00 0.00 4 ASP A N 12
ATOM 18488 C CA . ASP A 1 4 ? -18.204 -10.025 1.927 1.00 0.00 4 ASP A CA 12
ATOM 18489 C C . ASP A 1 4 ? -17.002 -10.087 1.003 1.00 0.00 4 ASP A C 12
ATOM 18490 O O . ASP A 1 4 ? -15.874 -10.286 1.446 1.00 0.00 4 ASP A O 12
ATOM 18499 N N . MET A 1 5 ? -17.259 -9.909 -0.289 1.00 0.00 5 MET A N 12
ATOM 18500 C CA . MET A 1 5 ? -16.211 -9.938 -1.291 1.00 0.00 5 MET A CA 12
ATOM 18501 C C . MET A 1 5 ? -16.319 -8.744 -2.235 1.00 0.00 5 MET A C 12
ATOM 18502 O O . MET A 1 5 ? -17.368 -8.105 -2.320 1.00 0.00 5 MET A O 12
ATOM 18516 N N . ALA A 1 6 ? -15.232 -8.447 -2.936 1.00 0.00 6 ALA A N 12
ATOM 18517 C CA . ALA A 1 6 ? -15.207 -7.327 -3.868 1.00 0.00 6 ALA A CA 12
ATOM 18518 C C . ALA A 1 6 ? -15.504 -6.022 -3.141 1.00 0.00 6 ALA A C 12
ATOM 18519 O O . ALA A 1 6 ? -16.664 -5.638 -2.987 1.00 0.00 6 ALA A O 12
ATOM 18526 N N . VAL A 1 7 ? -14.453 -5.349 -2.682 1.00 0.00 7 VAL A N 12
ATOM 18527 C CA . VAL A 1 7 ? -14.616 -4.100 -1.963 1.00 0.00 7 VAL A CA 12
ATOM 18528 C C . VAL A 1 7 ? -13.741 -2.984 -2.534 1.00 0.00 7 VAL A C 12
ATOM 18529 O O . VAL A 1 7 ? -14.263 -2.052 -3.147 1.00 0.00 7 VAL A O 12
ATOM 18542 N N . PRO A 1 8 ? -12.403 -3.023 -2.341 1.00 0.00 8 PRO A N 12
ATOM 18543 C CA . PRO A 1 8 ? -11.508 -1.989 -2.833 1.00 0.00 8 PRO A CA 12
ATOM 18544 C C . PRO A 1 8 ? -10.680 -2.433 -4.057 1.00 0.00 8 PRO A C 12
ATOM 18545 O O . PRO A 1 8 ? -11.232 -2.717 -5.120 1.00 0.00 8 PRO A O 12
ATOM 18556 N N . LEU A 1 9 ? -9.354 -2.477 -3.891 1.00 0.00 9 LEU A N 12
ATOM 18557 C CA . LEU A 1 9 ? -8.426 -2.864 -4.951 1.00 0.00 9 LEU A CA 12
ATOM 18558 C C . LEU A 1 9 ? -8.686 -4.277 -5.467 1.00 0.00 9 LEU A C 12
ATOM 18559 O O . LEU A 1 9 ? -8.697 -5.241 -4.701 1.00 0.00 9 LEU A O 12
ATOM 18575 N N . THR A 1 10 ? -8.838 -4.392 -6.786 1.00 0.00 10 THR A N 12
ATOM 18576 C CA . THR A 1 10 ? -9.029 -5.682 -7.427 1.00 0.00 10 THR A CA 12
ATOM 18577 C C . THR A 1 10 ? -7.703 -6.146 -8.025 1.00 0.00 10 THR A C 12
ATOM 18578 O O . THR A 1 10 ? -7.118 -5.461 -8.862 1.00 0.00 10 THR A O 12
ATOM 18589 N N . PHE A 1 11 ? -7.231 -7.301 -7.584 1.00 0.00 11 PHE A N 12
ATOM 18590 C CA . PHE A 1 11 ? -5.968 -7.845 -8.068 1.00 0.00 11 PHE A CA 12
ATOM 18591 C C . PHE A 1 11 ? -6.181 -8.692 -9.324 1.00 0.00 11 PHE A C 12
ATOM 18592 O O . PHE A 1 11 ? -7.307 -8.831 -9.804 1.00 0.00 11 PHE A O 12
ATOM 18609 N N . THR A 1 12 ? -5.096 -9.247 -9.859 1.00 0.00 12 THR A N 12
ATOM 18610 C CA . THR A 1 12 ? -5.174 -10.072 -11.070 1.00 0.00 12 THR A CA 12
ATOM 18611 C C . THR A 1 12 ? -5.536 -11.520 -10.736 1.00 0.00 12 THR A C 12
ATOM 18612 O O . THR A 1 12 ? -6.066 -11.803 -9.673 1.00 0.00 12 THR A O 12
ATOM 18623 N N . ASP A 1 13 ? -5.246 -12.435 -11.655 1.00 0.00 13 ASP A N 12
ATOM 18624 C CA . ASP A 1 13 ? -5.533 -13.850 -11.440 1.00 0.00 13 ASP A CA 12
ATOM 18625 C C . ASP A 1 13 ? -4.335 -14.553 -10.817 1.00 0.00 13 ASP A C 12
ATOM 18626 O O . ASP A 1 13 ? -4.478 -15.372 -9.913 1.00 0.00 13 ASP A O 12
ATOM 18635 N N . ALA A 1 14 ? -3.157 -14.233 -11.326 1.00 0.00 14 ALA A N 12
ATOM 18636 C CA . ALA A 1 14 ? -1.921 -14.833 -10.846 1.00 0.00 14 ALA A CA 12
ATOM 18637 C C . ALA A 1 14 ? -1.694 -14.538 -9.372 1.00 0.00 14 ALA A C 12
ATOM 18638 O O . ALA A 1 14 ? -1.269 -15.413 -8.620 1.00 0.00 14 ALA A O 12
ATOM 18645 N N . ALA A 1 15 ? -1.995 -13.311 -8.947 1.00 0.00 15 ALA A N 12
ATOM 18646 C CA . ALA A 1 15 ? -1.831 -12.956 -7.547 1.00 0.00 15 ALA A CA 12
ATOM 18647 C C . ALA A 1 15 ? -2.562 -13.981 -6.698 1.00 0.00 15 ALA A C 12
ATOM 18648 O O . ALA A 1 15 ? -2.119 -14.346 -5.608 1.00 0.00 15 ALA A O 12
ATOM 18655 N N . ALA A 1 16 ? -3.662 -14.487 -7.248 1.00 0.00 16 ALA A N 12
ATOM 18656 C CA . ALA A 1 16 ? -4.434 -15.521 -6.587 1.00 0.00 16 ALA A CA 12
ATOM 18657 C C . ALA A 1 16 ? -3.652 -16.817 -6.618 1.00 0.00 16 ALA A C 12
ATOM 18658 O O . ALA A 1 16 ? -3.573 -17.547 -5.631 1.00 0.00 16 ALA A O 12
ATOM 18665 N N . ASN A 1 17 ? -3.074 -17.080 -7.782 1.00 0.00 17 ASN A N 12
ATOM 18666 C CA . ASN A 1 17 ? -2.283 -18.271 -8.002 1.00 0.00 17 ASN A CA 12
ATOM 18667 C C . ASN A 1 17 ? -1.120 -18.344 -7.022 1.00 0.00 17 ASN A C 12
ATOM 18668 O O . ASN A 1 17 ? -0.841 -19.396 -6.451 1.00 0.00 17 ASN A O 12
ATOM 18679 N N . LYS A 1 18 ? -0.449 -17.212 -6.823 1.00 0.00 18 LYS A N 12
ATOM 18680 C CA . LYS A 1 18 ? 0.678 -17.145 -5.905 1.00 0.00 18 LYS A CA 12
ATOM 18681 C C . LYS A 1 18 ? 0.258 -17.619 -4.517 1.00 0.00 18 LYS A C 12
ATOM 18682 O O . LYS A 1 18 ? 1.060 -18.175 -3.770 1.00 0.00 18 LYS A O 12
ATOM 18701 N N . VAL A 1 19 ? -1.010 -17.392 -4.185 1.00 0.00 19 VAL A N 12
ATOM 18702 C CA . VAL A 1 19 ? -1.549 -17.788 -2.891 1.00 0.00 19 VAL A CA 12
ATOM 18703 C C . VAL A 1 19 ? -1.979 -19.246 -2.892 1.00 0.00 19 VAL A C 12
ATOM 18704 O O . VAL A 1 19 ? -1.364 -20.079 -2.236 1.00 0.00 19 VAL A O 12
ATOM 18717 N N . LYS A 1 20 ? -3.045 -19.540 -3.628 1.00 0.00 20 LYS A N 12
ATOM 18718 C CA . LYS A 1 20 ? -3.590 -20.887 -3.717 1.00 0.00 20 LYS A CA 12
ATOM 18719 C C . LYS A 1 20 ? -2.537 -21.918 -4.105 1.00 0.00 20 LYS A C 12
ATOM 18720 O O . LYS A 1 20 ? -2.744 -23.122 -3.920 1.00 0.00 20 LYS A O 12
ATOM 18739 N N . SER A 1 21 ? -1.439 -21.463 -4.686 1.00 0.00 21 SER A N 12
ATOM 18740 C CA . SER A 1 21 ? -0.403 -22.381 -5.143 1.00 0.00 21 SER A CA 12
ATOM 18741 C C . SER A 1 21 ? 0.611 -22.712 -4.054 1.00 0.00 21 SER A C 12
ATOM 18742 O O . SER A 1 21 ? 0.974 -23.876 -3.881 1.00 0.00 21 SER A O 12
ATOM 18750 N N . LEU A 1 22 ? 1.077 -21.705 -3.331 1.00 0.00 22 LEU A N 12
ATOM 18751 C CA . LEU A 1 22 ? 2.057 -21.947 -2.282 1.00 0.00 22 LEU A CA 12
ATOM 18752 C C . LEU A 1 22 ? 1.374 -22.384 -0.998 1.00 0.00 22 LEU A C 12
ATOM 18753 O O . LEU A 1 22 ? 1.974 -23.075 -0.176 1.00 0.00 22 LEU A O 12
ATOM 18769 N N . ILE A 1 23 ? 0.111 -22.011 -0.837 1.00 0.00 23 ILE A N 12
ATOM 18770 C CA . ILE A 1 23 ? -0.633 -22.401 0.339 1.00 0.00 23 ILE A CA 12
ATOM 18771 C C . ILE A 1 23 ? -0.961 -23.877 0.270 1.00 0.00 23 ILE A C 12
ATOM 18772 O O . ILE A 1 23 ? -0.709 -24.633 1.207 1.00 0.00 23 ILE A O 12
ATOM 18788 N N . SER A 1 24 ? -1.484 -24.296 -0.875 1.00 0.00 24 SER A N 12
ATOM 18789 C CA . SER A 1 24 ? -1.800 -25.688 -1.093 1.00 0.00 24 SER A CA 12
ATOM 18790 C C . SER A 1 24 ? -0.530 -26.517 -0.958 1.00 0.00 24 SER A C 12
ATOM 18791 O O . SER A 1 24 ? -0.572 -27.714 -0.667 1.00 0.00 24 SER A O 12
ATOM 18799 N N . GLU A 1 25 ? 0.602 -25.851 -1.166 1.00 0.00 25 GLU A N 12
ATOM 18800 C CA . GLU A 1 25 ? 1.898 -26.489 -1.065 1.00 0.00 25 GLU A CA 12
ATOM 18801 C C . GLU A 1 25 ? 2.330 -26.572 0.388 1.00 0.00 25 GLU A C 12
ATOM 18802 O O . GLU A 1 25 ? 3.187 -27.383 0.745 1.00 0.00 25 GLU A O 12
ATOM 18814 N N . GLU A 1 26 ? 1.727 -25.744 1.238 1.00 0.00 26 GLU A N 12
ATOM 18815 C CA . GLU A 1 26 ? 2.048 -25.756 2.651 1.00 0.00 26 GLU A CA 12
ATOM 18816 C C . GLU A 1 26 ? 1.308 -26.881 3.346 1.00 0.00 26 GLU A C 12
ATOM 18817 O O . GLU A 1 26 ? 1.653 -27.275 4.452 1.00 0.00 26 GLU A O 12
ATOM 18829 N N . GLU A 1 27 ? 0.259 -27.371 2.678 1.00 0.00 27 GLU A N 12
ATOM 18830 C CA . GLU A 1 27 ? -0.563 -28.435 3.224 1.00 0.00 27 GLU A CA 12
ATOM 18831 C C . GLU A 1 27 ? -1.543 -27.853 4.230 1.00 0.00 27 GLU A C 12
ATOM 18832 O O . GLU A 1 27 ? -2.202 -28.584 4.963 1.00 0.00 27 GLU A O 12
ATOM 18844 N N . ASN A 1 28 ? -1.651 -26.520 4.246 1.00 0.00 28 ASN A N 12
ATOM 18845 C CA . ASN A 1 28 ? -2.566 -25.857 5.168 1.00 0.00 28 ASN A CA 12
ATOM 18846 C C . ASN A 1 28 ? -3.965 -26.405 4.950 1.00 0.00 28 ASN A C 12
ATOM 18847 O O . ASN A 1 28 ? -4.501 -27.114 5.799 1.00 0.00 28 ASN A O 12
ATOM 18858 N N . THR A 1 29 ? -4.547 -26.050 3.803 1.00 0.00 29 THR A N 12
ATOM 18859 C CA . THR A 1 29 ? -5.898 -26.486 3.472 1.00 0.00 29 THR A CA 12
ATOM 18860 C C . THR A 1 29 ? -6.547 -25.604 2.405 1.00 0.00 29 THR A C 12
ATOM 18861 O O . THR A 1 29 ? -7.155 -26.104 1.458 1.00 0.00 29 THR A O 12
ATOM 18872 N N . ASP A 1 30 ? -6.441 -24.288 2.586 1.00 0.00 30 ASP A N 12
ATOM 18873 C CA . ASP A 1 30 ? -7.045 -23.334 1.666 1.00 0.00 30 ASP A CA 12
ATOM 18874 C C . ASP A 1 30 ? -6.879 -21.941 2.235 1.00 0.00 30 ASP A C 12
ATOM 18875 O O . ASP A 1 30 ? -7.843 -21.283 2.628 1.00 0.00 30 ASP A O 12
ATOM 18884 N N . LEU A 1 31 ? -5.633 -21.527 2.301 1.00 0.00 31 LEU A N 12
ATOM 18885 C CA . LEU A 1 31 ? -5.261 -20.243 2.849 1.00 0.00 31 LEU A CA 12
ATOM 18886 C C . LEU A 1 31 ? -5.915 -19.086 2.116 1.00 0.00 31 LEU A C 12
ATOM 18887 O O . LEU A 1 31 ? -6.361 -19.214 0.978 1.00 0.00 31 LEU A O 12
ATOM 18903 N N . LYS A 1 32 ? -5.948 -17.951 2.798 1.00 0.00 32 LYS A N 12
ATOM 18904 C CA . LYS A 1 32 ? -6.522 -16.729 2.263 1.00 0.00 32 LYS A CA 12
ATOM 18905 C C . LYS A 1 32 ? -5.483 -15.619 2.319 1.00 0.00 32 LYS A C 12
ATOM 18906 O O . LYS A 1 32 ? -4.886 -15.376 3.368 1.00 0.00 32 LYS A O 12
ATOM 18925 N N . LEU A 1 33 ? -5.252 -14.953 1.197 1.00 0.00 33 LEU A N 12
ATOM 18926 C CA . LEU A 1 33 ? -4.271 -13.889 1.151 1.00 0.00 33 LEU A CA 12
ATOM 18927 C C . LEU A 1 33 ? -4.680 -12.727 2.040 1.00 0.00 33 LEU A C 12
ATOM 18928 O O . LEU A 1 33 ? -5.864 -12.420 2.177 1.00 0.00 33 LEU A O 12
ATOM 18944 N N . ARG A 1 34 ? -3.688 -12.066 2.624 1.00 0.00 34 ARG A N 12
ATOM 18945 C CA . ARG A 1 34 ? -3.943 -10.915 3.473 1.00 0.00 34 ARG A CA 12
ATOM 18946 C C . ARG A 1 34 ? -2.887 -9.850 3.235 1.00 0.00 34 ARG A C 12
ATOM 18947 O O . ARG A 1 34 ? -1.787 -9.902 3.784 1.00 0.00 34 ARG A O 12
ATOM 18968 N N . VAL A 1 35 ? -3.227 -8.902 2.382 1.00 0.00 35 VAL A N 12
ATOM 18969 C CA . VAL A 1 35 ? -2.320 -7.829 2.018 1.00 0.00 35 VAL A CA 12
ATOM 18970 C C . VAL A 1 35 ? -2.107 -6.818 3.134 1.00 0.00 35 VAL A C 12
ATOM 18971 O O . VAL A 1 35 ? -2.969 -6.606 3.987 1.00 0.00 35 VAL A O 12
ATOM 18984 N N . TYR A 1 36 ? -0.951 -6.176 3.076 1.00 0.00 36 TYR A N 12
ATOM 18985 C CA . TYR A 1 36 ? -0.572 -5.141 4.029 1.00 0.00 36 TYR A CA 12
ATOM 18986 C C . TYR A 1 36 ? 0.162 -4.034 3.285 1.00 0.00 36 TYR A C 12
ATOM 18987 O O . TYR A 1 36 ? 0.336 -4.113 2.069 1.00 0.00 36 TYR A O 12
ATOM 19005 N N . ILE A 1 37 ? 0.589 -3.004 3.999 1.00 0.00 37 ILE A N 12
ATOM 19006 C CA . ILE A 1 37 ? 1.293 -1.902 3.359 1.00 0.00 37 ILE A CA 12
ATOM 19007 C C . ILE A 1 37 ? 2.801 -2.123 3.367 1.00 0.00 37 ILE A C 12
ATOM 19008 O O . ILE A 1 37 ? 3.454 -2.026 4.407 1.00 0.00 37 ILE A O 12
ATOM 19024 N N . THR A 1 38 ? 3.346 -2.411 2.191 1.00 0.00 38 THR A N 12
ATOM 19025 C CA . THR A 1 38 ? 4.778 -2.635 2.039 1.00 0.00 38 THR A CA 12
ATOM 19026 C C . THR A 1 38 ? 5.379 -1.607 1.085 1.00 0.00 38 THR A C 12
ATOM 19027 O O . THR A 1 38 ? 6.489 -1.120 1.299 1.00 0.00 38 THR A O 12
ATOM 19038 N N . GLY A 1 39 ? 4.626 -1.275 0.038 1.00 0.00 39 GLY A N 12
ATOM 19039 C CA . GLY A 1 39 ? 5.074 -0.299 -0.941 1.00 0.00 39 GLY A CA 12
ATOM 19040 C C . GLY A 1 39 ? 6.520 -0.487 -1.356 1.00 0.00 39 GLY A C 12
ATOM 19041 O O . GLY A 1 39 ? 7.142 -1.501 -1.039 1.00 0.00 39 GLY A O 12
ATOM 19045 N N . GLY A 1 40 ? 7.053 0.500 -2.067 1.00 0.00 40 GLY A N 12
ATOM 19046 C CA . GLY A 1 40 ? 8.431 0.431 -2.518 1.00 0.00 40 GLY A CA 12
ATOM 19047 C C . GLY A 1 40 ? 9.386 1.130 -1.570 1.00 0.00 40 GLY A C 12
ATOM 19048 O O . GLY A 1 40 ? 10.487 1.516 -1.961 1.00 0.00 40 GLY A O 12
ATOM 19052 N N . GLY A 1 41 ? 8.962 1.297 -0.322 1.00 0.00 41 GLY A N 12
ATOM 19053 C CA . GLY A 1 41 ? 9.797 1.958 0.663 1.00 0.00 41 GLY A CA 12
ATOM 19054 C C . GLY A 1 41 ? 9.484 3.436 0.783 1.00 0.00 41 GLY A C 12
ATOM 19055 O O . GLY A 1 41 ? 9.403 3.973 1.888 1.00 0.00 41 GLY A O 12
ATOM 19059 N N . CYS A 1 42 ? 9.303 4.093 -0.358 1.00 0.00 42 CYS A N 12
ATOM 19060 C CA . CYS A 1 42 ? 8.992 5.517 -0.381 1.00 0.00 42 CYS A CA 12
ATOM 19061 C C . CYS A 1 42 ? 7.539 5.746 -0.789 1.00 0.00 42 CYS A C 12
ATOM 19062 O O . CYS A 1 42 ? 6.915 6.724 -0.378 1.00 0.00 42 CYS A O 12
ATOM 19070 N N . SER A 1 43 ? 7.009 4.836 -1.599 1.00 0.00 43 SER A N 12
ATOM 19071 C CA . SER A 1 43 ? 5.631 4.934 -2.063 1.00 0.00 43 SER A CA 12
ATOM 19072 C C . SER A 1 43 ? 4.853 3.665 -1.723 1.00 0.00 43 SER A C 12
ATOM 19073 O O . SER A 1 43 ? 5.288 2.862 -0.898 1.00 0.00 43 SER A O 12
ATOM 19081 N N . GLY A 1 44 ? 3.701 3.488 -2.365 1.00 0.00 44 GLY A N 12
ATOM 19082 C CA . GLY A 1 44 ? 2.885 2.314 -2.116 1.00 0.00 44 GLY A CA 12
ATOM 19083 C C . GLY A 1 44 ? 2.242 1.782 -3.382 1.00 0.00 44 GLY A C 12
ATOM 19084 O O . GLY A 1 44 ? 1.179 2.251 -3.789 1.00 0.00 44 GLY A O 12
ATOM 19088 N N . PHE A 1 45 ? 2.889 0.805 -4.006 1.00 0.00 45 PHE A N 12
ATOM 19089 C CA . PHE A 1 45 ? 2.375 0.212 -5.238 1.00 0.00 45 PHE A CA 12
ATOM 19090 C C . PHE A 1 45 ? 2.547 -1.306 -5.254 1.00 0.00 45 PHE A C 12
ATOM 19091 O O . PHE A 1 45 ? 2.194 -1.960 -6.233 1.00 0.00 45 PHE A O 12
ATOM 19108 N N . GLN A 1 46 ? 3.097 -1.868 -4.181 1.00 0.00 46 GLN A N 12
ATOM 19109 C CA . GLN A 1 46 ? 3.309 -3.307 -4.111 1.00 0.00 46 GLN A CA 12
ATOM 19110 C C . GLN A 1 46 ? 2.366 -3.959 -3.114 1.00 0.00 46 GLN A C 12
ATOM 19111 O O . GLN A 1 46 ? 1.538 -4.786 -3.486 1.00 0.00 46 GLN A O 12
ATOM 19125 N N . TYR A 1 47 ? 2.499 -3.592 -1.845 1.00 0.00 47 TYR A N 12
ATOM 19126 C CA . TYR A 1 47 ? 1.657 -4.156 -0.796 1.00 0.00 47 TYR A CA 12
ATOM 19127 C C . TYR A 1 47 ? 2.054 -5.600 -0.517 1.00 0.00 47 TYR A C 12
ATOM 19128 O O . TYR A 1 47 ? 1.947 -6.467 -1.383 1.00 0.00 47 TYR A O 12
ATOM 19146 N N . GLY A 1 48 ? 2.533 -5.841 0.697 1.00 0.00 48 GLY A N 12
ATOM 19147 C CA . GLY A 1 48 ? 2.965 -7.174 1.081 1.00 0.00 48 GLY A CA 12
ATOM 19148 C C . GLY A 1 48 ? 1.819 -8.155 1.232 1.00 0.00 48 GLY A C 12
ATOM 19149 O O . GLY A 1 48 ? 0.812 -7.852 1.869 1.00 0.00 48 GLY A O 12
ATOM 19153 N N . PHE A 1 49 ? 1.971 -9.328 0.623 1.00 0.00 49 PHE A N 12
ATOM 19154 C CA . PHE A 1 49 ? 0.947 -10.362 0.670 1.00 0.00 49 PHE A CA 12
ATOM 19155 C C . PHE A 1 49 ? 1.326 -11.517 1.592 1.00 0.00 49 PHE A C 12
ATOM 19156 O O . PHE A 1 49 ? 2.435 -12.047 1.524 1.00 0.00 49 PHE A O 12
ATOM 19173 N N . THR A 1 50 ? 0.376 -11.923 2.428 1.00 0.00 50 THR A N 12
ATOM 19174 C CA . THR A 1 50 ? 0.576 -13.046 3.344 1.00 0.00 50 THR A CA 12
ATOM 19175 C C . THR A 1 50 ? -0.585 -14.026 3.213 1.00 0.00 50 THR A C 12
ATOM 19176 O O . THR A 1 50 ? -1.651 -13.666 2.720 1.00 0.00 50 THR A O 12
ATOM 19187 N N . PHE A 1 51 ? -0.387 -15.258 3.657 1.00 0.00 51 PHE A N 12
ATOM 19188 C CA . PHE A 1 51 ? -1.428 -16.264 3.574 1.00 0.00 51 PHE A CA 12
ATOM 19189 C C . PHE A 1 51 ? -1.989 -16.545 4.954 1.00 0.00 51 PHE A C 12
ATOM 19190 O O . PHE A 1 51 ? -1.387 -17.255 5.754 1.00 0.00 51 PHE A O 12
ATOM 19207 N N . ASP A 1 52 ? -3.143 -15.947 5.228 1.00 0.00 52 ASP A N 12
ATOM 19208 C CA . ASP A 1 52 ? -3.794 -16.095 6.525 1.00 0.00 52 ASP A CA 12
ATOM 19209 C C . ASP A 1 52 ? -5.146 -16.798 6.413 1.00 0.00 52 ASP A C 12
ATOM 19210 O O . ASP A 1 52 ? -6.097 -16.273 5.836 1.00 0.00 52 ASP A O 12
ATOM 19219 N N . GLU A 1 53 ? -5.212 -17.989 6.972 1.00 0.00 53 GLU A N 12
ATOM 19220 C CA . GLU A 1 53 ? -6.427 -18.794 6.966 1.00 0.00 53 GLU A CA 12
ATOM 19221 C C . GLU A 1 53 ? -7.479 -18.212 7.910 1.00 0.00 53 GLU A C 12
ATOM 19222 O O . GLU A 1 53 ? -8.662 -18.540 7.815 1.00 0.00 53 GLU A O 12
ATOM 19234 N N . LYS A 1 54 ? -7.040 -17.351 8.819 1.00 0.00 54 LYS A N 12
ATOM 19235 C CA . LYS A 1 54 ? -7.932 -16.727 9.787 1.00 0.00 54 LYS A CA 12
ATOM 19236 C C . LYS A 1 54 ? -9.031 -15.927 9.083 1.00 0.00 54 LYS A C 12
ATOM 19237 O O . LYS A 1 54 ? -10.006 -16.509 8.606 1.00 0.00 54 LYS A O 12
ATOM 19256 N N . VAL A 1 55 ? -8.870 -14.599 9.012 1.00 0.00 55 VAL A N 12
ATOM 19257 C CA . VAL A 1 55 ? -9.852 -13.725 8.355 1.00 0.00 55 VAL A CA 12
ATOM 19258 C C . VAL A 1 55 ? -9.705 -12.265 8.762 1.00 0.00 55 VAL A C 12
ATOM 19259 O O . VAL A 1 55 ? -10.202 -11.377 8.069 1.00 0.00 55 VAL A O 12
ATOM 19272 N N . ASN A 1 56 ? -9.047 -12.007 9.889 1.00 0.00 56 ASN A N 12
ATOM 19273 C CA . ASN A 1 56 ? -8.875 -10.643 10.362 1.00 0.00 56 ASN A CA 12
ATOM 19274 C C . ASN A 1 56 ? -10.214 -9.907 10.336 1.00 0.00 56 ASN A C 12
ATOM 19275 O O . ASN A 1 56 ? -10.582 -9.310 9.324 1.00 0.00 56 ASN A O 12
ATOM 19286 N N . ASP A 1 57 ? -10.932 -9.978 11.438 1.00 0.00 57 ASP A N 12
ATOM 19287 C CA . ASP A 1 57 ? -12.255 -9.340 11.539 1.00 0.00 57 ASP A CA 12
ATOM 19288 C C . ASP A 1 57 ? -12.207 -7.903 11.015 1.00 0.00 57 ASP A C 12
ATOM 19289 O O . ASP A 1 57 ? -12.995 -7.535 10.143 1.00 0.00 57 ASP A O 12
ATOM 19298 N N . GLY A 1 58 ? -11.282 -7.103 11.528 1.00 0.00 58 GLY A N 12
ATOM 19299 C CA . GLY A 1 58 ? -11.154 -5.735 11.061 1.00 0.00 58 GLY A CA 12
ATOM 19300 C C . GLY A 1 58 ? -10.289 -5.658 9.814 1.00 0.00 58 GLY A C 12
ATOM 19301 O O . GLY A 1 58 ? -9.316 -4.906 9.765 1.00 0.00 58 GLY A O 12
ATOM 19305 N N . ASP A 1 59 ? -10.646 -6.459 8.815 1.00 0.00 59 ASP A N 12
ATOM 19306 C CA . ASP A 1 59 ? -9.898 -6.514 7.561 1.00 0.00 59 ASP A CA 12
ATOM 19307 C C . ASP A 1 59 ? -10.840 -6.803 6.398 1.00 0.00 59 ASP A C 12
ATOM 19308 O O . ASP A 1 59 ? -11.416 -7.887 6.314 1.00 0.00 59 ASP A O 12
ATOM 19317 N N . LEU A 1 60 ? -10.985 -5.840 5.487 1.00 0.00 60 LEU A N 12
ATOM 19318 C CA . LEU A 1 60 ? -11.858 -6.029 4.333 1.00 0.00 60 LEU A CA 12
ATOM 19319 C C . LEU A 1 60 ? -11.370 -7.220 3.524 1.00 0.00 60 LEU A C 12
ATOM 19320 O O . LEU A 1 60 ? -10.170 -7.400 3.341 1.00 0.00 60 LEU A O 12
ATOM 19336 N N . THR A 1 61 ? -12.292 -8.063 3.077 1.00 0.00 61 THR A N 12
ATOM 19337 C CA . THR A 1 61 ? -11.913 -9.257 2.339 1.00 0.00 61 THR A CA 12
ATOM 19338 C C . THR A 1 61 ? -12.528 -9.330 0.947 1.00 0.00 61 THR A C 12
ATOM 19339 O O . THR A 1 61 ? -13.735 -9.232 0.763 1.00 0.00 61 THR A O 12
ATOM 19350 N N . ILE A 1 62 ? -11.653 -9.556 -0.026 1.00 0.00 62 ILE A N 12
ATOM 19351 C CA . ILE A 1 62 ? -12.037 -9.712 -1.418 1.00 0.00 62 ILE A CA 12
ATOM 19352 C C . ILE A 1 62 ? -11.734 -11.147 -1.837 1.00 0.00 62 ILE A C 12
ATOM 19353 O O . ILE A 1 62 ? -10.642 -11.642 -1.586 1.00 0.00 62 ILE A O 12
ATOM 19369 N N . GLU A 1 63 ? -12.692 -11.828 -2.448 1.00 0.00 63 GLU A N 12
ATOM 19370 C CA . GLU A 1 63 ? -12.473 -13.213 -2.850 1.00 0.00 63 GLU A CA 12
ATOM 19371 C C . GLU A 1 63 ? -11.305 -13.328 -3.822 1.00 0.00 63 GLU A C 12
ATOM 19372 O O . GLU A 1 63 ? -10.999 -12.390 -4.559 1.00 0.00 63 GLU A O 12
ATOM 19384 N N . LYS A 1 64 ? -10.651 -14.483 -3.805 1.00 0.00 64 LYS A N 12
ATOM 19385 C CA . LYS A 1 64 ? -9.509 -14.733 -4.666 1.00 0.00 64 LYS A CA 12
ATOM 19386 C C . LYS A 1 64 ? -9.854 -15.778 -5.719 1.00 0.00 64 LYS A C 12
ATOM 19387 O O . LYS A 1 64 ? -10.759 -16.589 -5.529 1.00 0.00 64 LYS A O 12
ATOM 19406 N N . SER A 1 65 ? -9.129 -15.751 -6.829 1.00 0.00 65 SER A N 12
ATOM 19407 C CA . SER A 1 65 ? -9.353 -16.692 -7.919 1.00 0.00 65 SER A CA 12
ATOM 19408 C C . SER A 1 65 ? -9.485 -18.121 -7.406 1.00 0.00 65 SER A C 12
ATOM 19409 O O . SER A 1 65 ? -10.274 -18.905 -7.921 1.00 0.00 65 SER A O 12
ATOM 19417 N N . GLY A 1 66 ? -8.696 -18.445 -6.388 1.00 0.00 66 GLY A N 12
ATOM 19418 C CA . GLY A 1 66 ? -8.733 -19.778 -5.826 1.00 0.00 66 GLY A CA 12
ATOM 19419 C C . GLY A 1 66 ? -8.764 -19.788 -4.309 1.00 0.00 66 GLY A C 12
ATOM 19420 O O . GLY A 1 66 ? -8.641 -20.842 -3.688 1.00 0.00 66 GLY A O 12
ATOM 19424 N N . VAL A 1 67 ? -8.925 -18.611 -3.708 1.00 0.00 67 VAL A N 12
ATOM 19425 C CA . VAL A 1 67 ? -8.970 -18.500 -2.251 1.00 0.00 67 VAL A CA 12
ATOM 19426 C C . VAL A 1 67 ? -9.758 -17.257 -1.825 1.00 0.00 67 VAL A C 12
ATOM 19427 O O . VAL A 1 67 ? -10.701 -16.852 -2.503 1.00 0.00 67 VAL A O 12
ATOM 19440 N N . GLN A 1 68 ? -9.357 -16.643 -0.711 1.00 0.00 68 GLN A N 12
ATOM 19441 C CA . GLN A 1 68 ? -10.015 -15.442 -0.219 1.00 0.00 68 GLN A CA 12
ATOM 19442 C C . GLN A 1 68 ? -8.973 -14.383 0.142 1.00 0.00 68 GLN A C 12
ATOM 19443 O O . GLN A 1 68 ? -8.060 -14.641 0.926 1.00 0.00 68 GLN A O 12
ATOM 19457 N N . LEU A 1 69 ? -9.107 -13.194 -0.435 1.00 0.00 69 LEU A N 12
ATOM 19458 C CA . LEU A 1 69 ? -8.170 -12.112 -0.164 1.00 0.00 69 LEU A CA 12
ATOM 19459 C C . LEU A 1 69 ? -8.708 -11.189 0.925 1.00 0.00 69 LEU A C 12
ATOM 19460 O O . LEU A 1 69 ? -9.886 -10.850 0.929 1.00 0.00 69 LEU A O 12
ATOM 19476 N N . VAL A 1 70 ? -7.844 -10.796 1.853 1.00 0.00 70 VAL A N 12
ATOM 19477 C CA . VAL A 1 70 ? -8.246 -9.919 2.943 1.00 0.00 70 VAL A CA 12
ATOM 19478 C C . VAL A 1 70 ? -7.134 -8.912 3.252 1.00 0.00 70 VAL A C 12
ATOM 19479 O O . VAL A 1 70 ? -6.045 -9.286 3.669 1.00 0.00 70 VAL A O 12
ATOM 19492 N N . ILE A 1 71 ? -7.406 -7.627 3.041 1.00 0.00 71 ILE A N 12
ATOM 19493 C CA . ILE A 1 71 ? -6.399 -6.600 3.296 1.00 0.00 71 ILE A CA 12
ATOM 19494 C C . ILE A 1 71 ? -6.779 -5.720 4.478 1.00 0.00 71 ILE A C 12
ATOM 19495 O O . ILE A 1 71 ? -7.958 -5.509 4.766 1.00 0.00 71 ILE A O 12
ATOM 19511 N N . ASP A 1 72 ? -5.761 -5.228 5.166 1.00 0.00 72 ASP A N 12
ATOM 19512 C CA . ASP A 1 72 ? -5.962 -4.387 6.344 1.00 0.00 72 ASP A CA 12
ATOM 19513 C C . ASP A 1 72 ? -6.439 -2.980 5.975 1.00 0.00 72 ASP A C 12
ATOM 19514 O O . ASP A 1 72 ? -6.060 -2.432 4.940 1.00 0.00 72 ASP A O 12
ATOM 19523 N N . PRO A 1 73 ? -7.290 -2.382 6.834 1.00 0.00 73 PRO A N 12
ATOM 19524 C CA . PRO A 1 73 ? -7.837 -1.038 6.622 1.00 0.00 73 PRO A CA 12
ATOM 19525 C C . PRO A 1 73 ? -6.782 -0.025 6.190 1.00 0.00 73 PRO A C 12
ATOM 19526 O O . PRO A 1 73 ? -7.053 0.863 5.384 1.00 0.00 73 PRO A O 12
ATOM 19537 N N . MET A 1 74 ? -5.574 -0.154 6.726 1.00 0.00 74 MET A N 12
ATOM 19538 C CA . MET A 1 74 ? -4.497 0.758 6.377 1.00 0.00 74 MET A CA 12
ATOM 19539 C C . MET A 1 74 ? -4.287 0.751 4.866 1.00 0.00 74 MET A C 12
ATOM 19540 O O . MET A 1 74 ? -4.147 1.793 4.229 1.00 0.00 74 MET A O 12
ATOM 19554 N N . SER A 1 75 ? -4.295 -0.433 4.292 1.00 0.00 75 SER A N 12
ATOM 19555 C CA . SER A 1 75 ? -4.133 -0.562 2.858 1.00 0.00 75 SER A CA 12
ATOM 19556 C C . SER A 1 75 ? -5.429 -0.179 2.149 1.00 0.00 75 SER A C 12
ATOM 19557 O O . SER A 1 75 ? -5.407 0.333 1.032 1.00 0.00 75 SER A O 12
ATOM 19565 N N . LEU A 1 76 ? -6.560 -0.438 2.807 1.00 0.00 76 LEU A N 12
ATOM 19566 C CA . LEU A 1 76 ? -7.874 -0.137 2.239 1.00 0.00 76 LEU A CA 12
ATOM 19567 C C . LEU A 1 76 ? -7.893 1.216 1.536 1.00 0.00 76 LEU A C 12
ATOM 19568 O O . LEU A 1 76 ? -8.435 1.344 0.440 1.00 0.00 76 LEU A O 12
ATOM 19584 N N . GLN A 1 77 ? -7.311 2.220 2.176 1.00 0.00 77 GLN A N 12
ATOM 19585 C CA . GLN A 1 77 ? -7.277 3.559 1.609 1.00 0.00 77 GLN A CA 12
ATOM 19586 C C . GLN A 1 77 ? -6.109 3.725 0.636 1.00 0.00 77 GLN A C 12
ATOM 19587 O O . GLN A 1 77 ? -6.128 4.613 -0.216 1.00 0.00 77 GLN A O 12
ATOM 19601 N N . TYR A 1 78 ? -5.096 2.869 0.763 1.00 0.00 78 TYR A N 12
ATOM 19602 C CA . TYR A 1 78 ? -3.936 2.939 -0.115 1.00 0.00 78 TYR A CA 12
ATOM 19603 C C . TYR A 1 78 ? -4.204 2.238 -1.445 1.00 0.00 78 TYR A C 12
ATOM 19604 O O . TYR A 1 78 ? -3.770 2.698 -2.501 1.00 0.00 78 TYR A O 12
ATOM 19622 N N . LEU A 1 79 ? -4.890 1.103 -1.375 1.00 0.00 79 LEU A N 12
ATOM 19623 C CA . LEU A 1 79 ? -5.184 0.305 -2.568 1.00 0.00 79 LEU A CA 12
ATOM 19624 C C . LEU A 1 79 ? -6.507 0.680 -3.242 1.00 0.00 79 LEU A C 12
ATOM 19625 O O . LEU A 1 79 ? -6.756 0.291 -4.378 1.00 0.00 79 LEU A O 12
ATOM 19641 N N . ILE A 1 80 ? -7.365 1.393 -2.522 1.00 0.00 80 ILE A N 12
ATOM 19642 C CA . ILE A 1 80 ? -8.694 1.778 -3.024 1.00 0.00 80 ILE A CA 12
ATOM 19643 C C . ILE A 1 80 ? -8.840 1.662 -4.547 1.00 0.00 80 ILE A C 12
ATOM 19644 O O . ILE A 1 80 ? -8.104 2.278 -5.316 1.00 0.00 80 ILE A O 12
ATOM 19660 N N . GLY A 1 81 ? -9.831 0.869 -4.943 1.00 0.00 81 GLY A N 12
ATOM 19661 C CA . GLY A 1 81 ? -10.159 0.643 -6.343 1.00 0.00 81 GLY A CA 12
ATOM 19662 C C . GLY A 1 81 ? -8.984 0.657 -7.309 1.00 0.00 81 GLY A C 12
ATOM 19663 O O . GLY A 1 81 ? -9.149 1.026 -8.472 1.00 0.00 81 GLY A O 12
ATOM 19667 N N . GLY A 1 82 ? -7.808 0.236 -6.859 1.00 0.00 82 GLY A N 12
ATOM 19668 C CA . GLY A 1 82 ? -6.661 0.202 -7.752 1.00 0.00 82 GLY A CA 12
ATOM 19669 C C . GLY A 1 82 ? -6.620 -1.086 -8.558 1.00 0.00 82 GLY A C 12
ATOM 19670 O O . GLY A 1 82 ? -7.662 -1.683 -8.828 1.00 0.00 82 GLY A O 12
ATOM 19674 N N . THR A 1 83 ? -5.422 -1.526 -8.930 1.00 0.00 83 THR A N 12
ATOM 19675 C CA . THR A 1 83 ? -5.267 -2.767 -9.689 1.00 0.00 83 THR A CA 12
ATOM 19676 C C . THR A 1 83 ? -3.927 -3.424 -9.374 1.00 0.00 83 THR A C 12
ATOM 19677 O O . THR A 1 83 ? -2.883 -2.775 -9.421 1.00 0.00 83 THR A O 12
ATOM 19688 N N . VAL A 1 84 ? -3.959 -4.718 -9.064 1.00 0.00 84 VAL A N 12
ATOM 19689 C CA . VAL A 1 84 ? -2.735 -5.452 -8.746 1.00 0.00 84 VAL A CA 12
ATOM 19690 C C . VAL A 1 84 ? -2.575 -6.684 -9.625 1.00 0.00 84 VAL A C 12
ATOM 19691 O O . VAL A 1 84 ? -3.553 -7.274 -10.077 1.00 0.00 84 VAL A O 12
ATOM 19704 N N . ASP A 1 85 ? -1.326 -7.078 -9.829 1.00 0.00 85 ASP A N 12
ATOM 19705 C CA . ASP A 1 85 ? -1.014 -8.260 -10.616 1.00 0.00 85 ASP A CA 12
ATOM 19706 C C . ASP A 1 85 ? 0.292 -8.883 -10.140 1.00 0.00 85 ASP A C 12
ATOM 19707 O O . ASP A 1 85 ? 1.226 -8.175 -9.763 1.00 0.00 85 ASP A O 12
ATOM 19716 N N . TYR A 1 86 ? 0.353 -10.208 -10.151 1.00 0.00 86 TYR A N 12
ATOM 19717 C CA . TYR A 1 86 ? 1.543 -10.918 -9.711 1.00 0.00 86 TYR A CA 12
ATOM 19718 C C . TYR A 1 86 ? 2.162 -11.708 -10.855 1.00 0.00 86 TYR A C 12
ATOM 19719 O O . TYR A 1 86 ? 1.455 -12.278 -11.685 1.00 0.00 86 TYR A O 12
ATOM 19737 N N . THR A 1 87 ? 3.485 -11.745 -10.885 1.00 0.00 87 THR A N 12
ATOM 19738 C CA . THR A 1 87 ? 4.201 -12.476 -11.916 1.00 0.00 87 THR A CA 12
ATOM 19739 C C . THR A 1 87 ? 5.522 -13.016 -11.378 1.00 0.00 87 THR A C 12
ATOM 19740 O O . THR A 1 87 ? 6.557 -12.354 -11.460 1.00 0.00 87 THR A O 12
ATOM 19751 N N . GLU A 1 88 ? 5.475 -14.224 -10.830 1.00 0.00 88 GLU A N 12
ATOM 19752 C CA . GLU A 1 88 ? 6.665 -14.862 -10.278 1.00 0.00 88 GLU A CA 12
ATOM 19753 C C . GLU A 1 88 ? 7.390 -15.676 -11.342 1.00 0.00 88 GLU A C 12
ATOM 19754 O O . GLU A 1 88 ? 6.832 -15.976 -12.398 1.00 0.00 88 GLU A O 12
ATOM 19766 N N . GLY A 1 89 ? 8.637 -16.032 -11.055 1.00 0.00 89 GLY A N 12
ATOM 19767 C CA . GLY A 1 89 ? 9.421 -16.811 -11.996 1.00 0.00 89 GLY A CA 12
ATOM 19768 C C . GLY A 1 89 ? 10.885 -16.887 -11.612 1.00 0.00 89 GLY A C 12
ATOM 19769 O O . GLY A 1 89 ? 11.219 -17.008 -10.434 1.00 0.00 89 GLY A O 12
ATOM 19773 N N . LEU A 1 90 ? 11.761 -16.813 -12.610 1.00 0.00 90 LEU A N 12
ATOM 19774 C CA . LEU A 1 90 ? 13.198 -16.874 -12.372 1.00 0.00 90 LEU A CA 12
ATOM 19775 C C . LEU A 1 90 ? 13.700 -15.568 -11.769 1.00 0.00 90 LEU A C 12
ATOM 19776 O O . LEU A 1 90 ? 14.415 -15.568 -10.767 1.00 0.00 90 LEU A O 12
ATOM 19792 N N . GLU A 1 91 ? 13.315 -14.454 -12.384 1.00 0.00 91 GLU A N 12
ATOM 19793 C CA . GLU A 1 91 ? 13.718 -13.139 -11.905 1.00 0.00 91 GLU A CA 12
ATOM 19794 C C . GLU A 1 91 ? 13.271 -12.926 -10.461 1.00 0.00 91 GLU A C 12
ATOM 19795 O O . GLU A 1 91 ? 13.823 -12.087 -9.748 1.00 0.00 91 GLU A O 12
ATOM 19807 N N . GLY A 1 92 ? 12.267 -13.690 -10.036 1.00 0.00 92 GLY A N 12
ATOM 19808 C CA . GLY A 1 92 ? 11.766 -13.568 -8.681 1.00 0.00 92 GLY A CA 12
ATOM 19809 C C . GLY A 1 92 ? 10.316 -13.126 -8.639 1.00 0.00 92 GLY A C 12
ATOM 19810 O O . GLY A 1 92 ? 9.833 -12.474 -9.564 1.00 0.00 92 GLY A O 12
ATOM 19814 N N . SER A 1 93 ? 9.623 -13.482 -7.563 1.00 0.00 93 SER A N 12
ATOM 19815 C CA . SER A 1 93 ? 8.222 -13.121 -7.403 1.00 0.00 93 SER A CA 12
ATOM 19816 C C . SER A 1 93 ? 8.047 -11.607 -7.420 1.00 0.00 93 SER A C 12
ATOM 19817 O O . SER A 1 93 ? 8.094 -10.953 -6.377 1.00 0.00 93 SER A O 12
ATOM 19825 N N . ARG A 1 94 ? 7.841 -11.059 -8.612 1.00 0.00 94 ARG A N 12
ATOM 19826 C CA . ARG A 1 94 ? 7.653 -9.625 -8.772 1.00 0.00 94 ARG A CA 12
ATOM 19827 C C . ARG A 1 94 ? 6.188 -9.260 -8.546 1.00 0.00 94 ARG A C 12
ATOM 19828 O O . ARG A 1 94 ? 5.285 -9.965 -8.998 1.00 0.00 94 ARG A O 12
ATOM 19849 N N . PHE A 1 95 ? 5.960 -8.160 -7.838 1.00 0.00 95 PHE A N 12
ATOM 19850 C CA . PHE A 1 95 ? 4.606 -7.710 -7.547 1.00 0.00 95 PHE A CA 12
ATOM 19851 C C . PHE A 1 95 ? 4.418 -6.247 -7.927 1.00 0.00 95 PHE A C 12
ATOM 19852 O O . PHE A 1 95 ? 5.225 -5.392 -7.565 1.00 0.00 95 PHE A O 12
ATOM 19869 N N . THR A 1 96 ? 3.342 -5.964 -8.656 1.00 0.00 96 THR A N 12
ATOM 19870 C CA . THR A 1 96 ? 3.047 -4.599 -9.079 1.00 0.00 96 THR A CA 12
ATOM 19871 C C . THR A 1 96 ? 1.575 -4.266 -8.878 1.00 0.00 96 THR A C 12
ATOM 19872 O O . THR A 1 96 ? 0.693 -5.050 -9.228 1.00 0.00 96 THR A O 12
ATOM 19883 N N . VAL A 1 97 ? 1.319 -3.091 -8.318 1.00 0.00 97 VAL A N 12
ATOM 19884 C CA . VAL A 1 97 ? -0.041 -2.632 -8.070 1.00 0.00 97 VAL A CA 12
ATOM 19885 C C . VAL A 1 97 ? -0.203 -1.189 -8.538 1.00 0.00 97 VAL A C 12
ATOM 19886 O O . VAL A 1 97 ? 0.779 -0.453 -8.647 1.00 0.00 97 VAL A O 12
ATOM 19899 N N . ASN A 1 98 ? -1.435 -0.788 -8.827 1.00 0.00 98 ASN A N 12
ATOM 19900 C CA . ASN A 1 98 ? -1.699 0.566 -9.297 1.00 0.00 98 ASN A CA 12
ATOM 19901 C C . ASN A 1 98 ? -2.887 1.186 -8.573 1.00 0.00 98 ASN A C 12
ATOM 19902 O O . ASN A 1 98 ? -3.783 0.482 -8.109 1.00 0.00 98 ASN A O 12
ATOM 19913 N N . ASN A 1 99 ? -2.883 2.512 -8.482 1.00 0.00 99 ASN A N 12
ATOM 19914 C CA . ASN A 1 99 ? -3.956 3.245 -7.817 1.00 0.00 99 ASN A CA 12
ATOM 19915 C C . ASN A 1 99 ? -3.644 4.741 -7.795 1.00 0.00 99 ASN A C 12
ATOM 19916 O O . ASN A 1 99 ? -2.523 5.152 -8.093 1.00 0.00 99 ASN A O 12
ATOM 19927 N N . PRO A 1 100 ? -4.638 5.582 -7.455 1.00 0.00 100 PRO A N 12
ATOM 19928 C CA . PRO A 1 100 ? -4.468 7.037 -7.413 1.00 0.00 100 PRO A CA 12
ATOM 19929 C C . PRO A 1 100 ? -3.204 7.469 -6.672 1.00 0.00 100 PRO A C 12
ATOM 19930 O O . PRO A 1 100 ? -2.564 8.452 -7.046 1.00 0.00 100 PRO A O 12
ATOM 19941 N N . ASN A 1 101 ? -2.852 6.740 -5.621 1.00 0.00 101 ASN A N 12
ATOM 19942 C CA . ASN A 1 101 ? -1.667 7.061 -4.833 1.00 0.00 101 ASN A CA 12
ATOM 19943 C C . ASN A 1 101 ? -0.392 6.590 -5.537 1.00 0.00 101 ASN A C 12
ATOM 19944 O O . ASN A 1 101 ? 0.579 7.339 -5.644 1.00 0.00 101 ASN A O 12
ATOM 19955 N N . ALA A 1 102 ? -0.402 5.349 -6.013 1.00 0.00 102 ALA A N 12
ATOM 19956 C CA . ALA A 1 102 ? 0.758 4.788 -6.700 1.00 0.00 102 ALA A CA 12
ATOM 19957 C C . ALA A 1 102 ? 0.942 5.415 -8.076 1.00 0.00 102 ALA A C 12
ATOM 19958 O O . ALA A 1 102 ? 1.823 6.253 -8.275 1.00 0.00 102 ALA A O 12
ATOM 19965 N N . THR A 1 103 ? 0.109 5.003 -9.026 1.00 0.00 103 THR A N 12
ATOM 19966 C CA . THR A 1 103 ? 0.177 5.520 -10.392 1.00 0.00 103 THR A CA 12
ATOM 19967 C C . THR A 1 103 ? 1.605 5.460 -10.931 1.00 0.00 103 THR A C 12
ATOM 19968 O O . THR A 1 103 ? 2.070 6.388 -11.593 1.00 0.00 103 THR A O 12
ATOM 19979 N N . SER A 1 104 ? 2.295 4.361 -10.640 1.00 0.00 104 SER A N 12
ATOM 19980 C CA . SER A 1 104 ? 3.670 4.178 -11.093 1.00 0.00 104 SER A CA 12
ATOM 19981 C C . SER A 1 104 ? 3.715 3.847 -12.582 1.00 0.00 104 SER A C 12
ATOM 19982 O O . SER A 1 104 ? 4.532 4.392 -13.323 1.00 0.00 104 SER A O 12
ATOM 19990 N N . THR A 1 105 ? 2.833 2.949 -13.010 1.00 0.00 105 THR A N 12
ATOM 19991 C CA . THR A 1 105 ? 2.772 2.543 -14.411 1.00 0.00 105 THR A CA 12
ATOM 19992 C C . THR A 1 105 ? 4.119 2.005 -14.884 1.00 0.00 1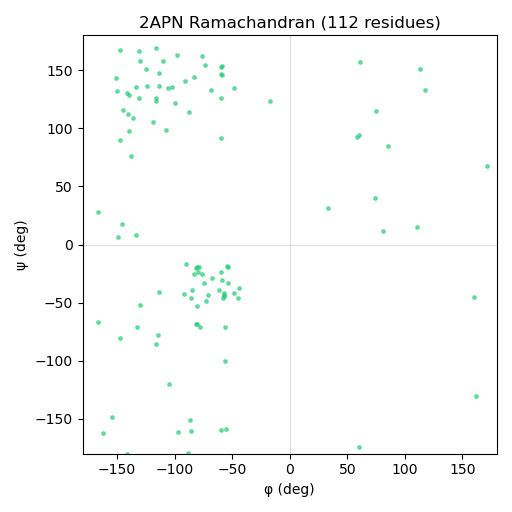05 THR A C 12
ATOM 19993 O O . THR A 1 105 ? 5.020 1.764 -14.079 1.00 0.00 105 THR A O 12
ATOM 20004 N N . CYS A 1 106 ? 4.252 1.818 -16.193 1.00 0.00 106 CYS A N 12
ATOM 20005 C CA . CYS A 1 106 ? 5.490 1.308 -16.771 1.00 0.00 106 CYS A CA 12
ATOM 20006 C C . CYS A 1 106 ? 6.373 2.451 -17.264 1.00 0.00 106 CYS A C 12
ATOM 20007 O O . CYS A 1 106 ? 6.970 2.369 -18.337 1.00 0.00 106 CYS A O 12
ATOM 20015 N N . GLY A 1 107 ? 6.450 3.516 -16.472 1.00 0.00 107 GLY A N 12
ATOM 20016 C CA . GLY A 1 107 ? 7.262 4.659 -16.845 1.00 0.00 107 GLY A CA 12
ATOM 20017 C C . GLY A 1 107 ? 6.744 5.367 -18.083 1.00 0.00 107 GLY A C 12
ATOM 20018 O O . GLY A 1 107 ? 7.466 6.146 -18.706 1.00 0.00 107 GLY A O 12
ATOM 20022 N N . CYS A 1 108 ? 5.490 5.099 -18.445 1.00 0.00 108 CYS A N 12
ATOM 20023 C CA . CYS A 1 108 ? 4.886 5.719 -19.618 1.00 0.00 108 CYS A CA 12
ATOM 20024 C C . CYS A 1 108 ? 3.726 6.625 -19.216 1.00 0.00 108 CYS A C 12
ATOM 20025 O O . CYS A 1 108 ? 3.380 6.721 -18.039 1.00 0.00 108 CYS A O 12
ATOM 20033 N N . GLY A 1 109 ? 3.130 7.287 -20.202 1.00 0.00 109 GLY A N 12
ATOM 20034 C CA . GLY A 1 109 ? 2.015 8.176 -19.931 1.00 0.00 109 GLY A CA 12
ATOM 20035 C C . GLY A 1 109 ? 1.679 9.062 -21.114 1.00 0.00 109 GLY A C 12
ATOM 20036 O O . GLY A 1 109 ? 0.716 8.805 -21.836 1.00 0.00 109 GLY A O 12
ATOM 20040 N N . SER A 1 110 ? 2.475 10.107 -21.314 1.00 0.00 110 SER A N 12
ATOM 20041 C CA . SER A 1 110 ? 2.256 11.035 -22.418 1.00 0.00 110 SER A CA 12
ATOM 20042 C C . SER A 1 110 ? 3.175 10.709 -23.591 1.00 0.00 110 SER A C 12
ATOM 20043 O O . SER A 1 110 ? 3.599 11.601 -24.326 1.00 0.00 110 SER A O 12
ATOM 20051 N N . SER A 1 111 ? 3.479 9.426 -23.760 1.00 0.00 111 SER A N 12
ATOM 20052 C CA . SER A 1 111 ? 4.347 8.984 -24.845 1.00 0.00 111 SER A CA 12
ATOM 20053 C C . SER A 1 111 ? 3.533 8.350 -25.966 1.00 0.00 111 SER A C 12
ATOM 20054 O O . SER A 1 111 ? 3.926 7.335 -26.542 1.00 0.00 111 SER A O 12
ATOM 20062 N N . PHE A 1 112 ? 2.398 8.960 -26.268 1.00 0.00 112 PHE A N 12
ATOM 20063 C CA . PHE A 1 112 ? 1.517 8.467 -27.321 1.00 0.00 112 PHE A CA 12
ATOM 20064 C C . PHE A 1 112 ? 2.166 8.616 -28.690 1.00 0.00 112 PHE A C 12
ATOM 20065 O O . PHE A 1 112 ? 3.347 8.949 -28.798 1.00 0.00 112 PHE A O 12
ATOM 20082 N N . SER A 1 113 ? 1.382 8.373 -29.734 1.00 0.00 113 SER A N 12
ATOM 20083 C CA . SER A 1 113 ? 1.872 8.485 -31.100 1.00 0.00 113 SER A CA 12
ATOM 20084 C C . SER A 1 113 ? 0.773 8.983 -32.029 1.00 0.00 113 SER A C 12
ATOM 20085 O O . SER A 1 113 ? -0.413 8.899 -31.709 1.00 0.00 113 SER A O 12
ATOM 20093 N N . ILE A 1 114 ? 1.179 9.504 -33.179 1.00 0.00 114 ILE A N 12
ATOM 20094 C CA . ILE A 1 114 ? 0.240 10.023 -34.165 1.00 0.00 114 ILE A CA 12
ATOM 20095 C C . ILE A 1 114 ? -0.874 9.021 -34.459 1.00 0.00 114 ILE A C 12
ATOM 20096 O O . ILE A 1 114 ? -2.015 9.463 -34.714 1.00 0.00 114 ILE A O 12
ATOM 20113 N N . MET A 1 1 ? -21.561 -18.112 -6.043 1.00 0.00 1 MET A N 13
ATOM 20114 C CA . MET A 1 1 ? -20.848 -17.298 -5.030 1.00 0.00 1 MET A CA 13
ATOM 20115 C C . MET A 1 1 ? -21.717 -16.148 -4.537 1.00 0.00 1 MET A C 13
ATOM 20116 O O . MET A 1 1 ? -22.912 -16.105 -4.803 1.00 0.00 1 MET A O 13
ATOM 20132 N N . ILE A 1 2 ? -21.101 -15.212 -3.815 1.00 0.00 2 ILE A N 13
ATOM 20133 C CA . ILE A 1 2 ? -21.811 -14.066 -3.284 1.00 0.00 2 ILE A CA 13
ATOM 20134 C C . ILE A 1 2 ? -21.628 -12.847 -4.183 1.00 0.00 2 ILE A C 13
ATOM 20135 O O . ILE A 1 2 ? -21.251 -12.971 -5.350 1.00 0.00 2 ILE A O 13
ATOM 20151 N N . ASP A 1 3 ? -21.899 -11.674 -3.628 1.00 0.00 3 ASP A N 13
ATOM 20152 C CA . ASP A 1 3 ? -21.767 -10.422 -4.371 1.00 0.00 3 ASP A CA 13
ATOM 20153 C C . ASP A 1 3 ? -21.099 -9.348 -3.515 1.00 0.00 3 ASP A C 13
ATOM 20154 O O . ASP A 1 3 ? -20.323 -8.538 -4.019 1.00 0.00 3 ASP A O 13
ATOM 20163 N N . ASP A 1 4 ? -21.403 -9.351 -2.221 1.00 0.00 4 ASP A N 13
ATOM 20164 C CA . ASP A 1 4 ? -20.838 -8.383 -1.284 1.00 0.00 4 ASP A CA 13
ATOM 20165 C C . ASP A 1 4 ? -19.346 -8.188 -1.525 1.00 0.00 4 ASP A C 13
ATOM 20166 O O . ASP A 1 4 ? -18.841 -7.066 -1.486 1.00 0.00 4 ASP A O 13
ATOM 20175 N N . MET A 1 5 ? -18.655 -9.293 -1.762 1.00 0.00 5 MET A N 13
ATOM 20176 C CA . MET A 1 5 ? -17.210 -9.262 -2.009 1.00 0.00 5 MET A CA 13
ATOM 20177 C C . MET A 1 5 ? -16.831 -8.170 -3.010 1.00 0.00 5 MET A C 13
ATOM 20178 O O . MET A 1 5 ? -17.704 -7.520 -3.591 1.00 0.00 5 MET A O 13
ATOM 20192 N N . ALA A 1 6 ? -15.532 -7.963 -3.186 1.00 0.00 6 ALA A N 13
ATOM 20193 C CA . ALA A 1 6 ? -15.041 -6.936 -4.091 1.00 0.00 6 ALA A CA 13
ATOM 20194 C C . ALA A 1 6 ? -15.244 -5.561 -3.472 1.00 0.00 6 ALA A C 13
ATOM 20195 O O . ALA A 1 6 ? -16.080 -4.782 -3.925 1.00 0.00 6 ALA A O 13
ATOM 20202 N N . VAL A 1 7 ? -14.497 -5.285 -2.406 1.00 0.00 7 VAL A N 13
ATOM 20203 C CA . VAL A 1 7 ? -14.617 -4.019 -1.702 1.00 0.00 7 VAL A CA 13
ATOM 20204 C C . VAL A 1 7 ? -13.714 -2.928 -2.276 1.00 0.00 7 VAL A C 13
ATOM 20205 O O . VAL A 1 7 ? -14.211 -1.932 -2.803 1.00 0.00 7 VAL A O 13
ATOM 20218 N N . PRO A 1 8 ? -12.374 -3.054 -2.156 1.00 0.00 8 PRO A N 13
ATOM 20219 C CA . PRO A 1 8 ? -11.436 -2.050 -2.624 1.00 0.00 8 PRO A CA 13
ATOM 20220 C C . PRO A 1 8 ? -10.614 -2.485 -3.855 1.00 0.00 8 PRO A C 13
ATOM 20221 O O . PRO A 1 8 ? -11.169 -2.766 -4.918 1.00 0.00 8 PRO A O 13
ATOM 20232 N N . LEU A 1 9 ? -9.285 -2.517 -3.696 1.00 0.00 9 LEU A N 13
ATOM 20233 C CA . LEU A 1 9 ? -8.351 -2.885 -4.759 1.00 0.00 9 LEU A CA 13
ATOM 20234 C C . LEU A 1 9 ? -8.601 -4.296 -5.291 1.00 0.00 9 LEU A C 13
ATOM 20235 O O . LEU A 1 9 ? -8.631 -5.264 -4.531 1.00 0.00 9 LEU A O 13
ATOM 20251 N N . THR A 1 10 ? -8.729 -4.404 -6.615 1.00 0.00 10 THR A N 13
ATOM 20252 C CA . THR A 1 10 ? -8.914 -5.690 -7.269 1.00 0.00 10 THR A CA 13
ATOM 20253 C C . THR A 1 10 ? -7.585 -6.164 -7.854 1.00 0.00 10 THR A C 13
ATOM 20254 O O . THR A 1 10 ? -6.965 -5.463 -8.655 1.00 0.00 10 THR A O 13
ATOM 20265 N N . PHE A 1 11 ? -7.149 -7.345 -7.443 1.00 0.00 11 PHE A N 13
ATOM 20266 C CA . PHE A 1 11 ? -5.887 -7.908 -7.917 1.00 0.00 11 PHE A CA 13
ATOM 20267 C C . PHE A 1 11 ? -6.093 -8.717 -9.201 1.00 0.00 11 PHE A C 13
ATOM 20268 O O . PHE A 1 11 ? -7.209 -8.818 -9.709 1.00 0.00 11 PHE A O 13
ATOM 20285 N N . THR A 1 12 ? -5.007 -9.285 -9.723 1.00 0.00 12 THR A N 13
ATOM 20286 C CA . THR A 1 12 ? -5.073 -10.079 -10.955 1.00 0.00 12 THR A CA 13
ATOM 20287 C C . THR A 1 12 ? -5.422 -11.538 -10.657 1.00 0.00 12 THR A C 13
ATOM 20288 O O . THR A 1 12 ? -5.949 -11.852 -9.602 1.00 0.00 12 THR A O 13
ATOM 20299 N N . ASP A 1 13 ? -5.124 -12.428 -11.598 1.00 0.00 13 ASP A N 13
ATOM 20300 C CA . ASP A 1 13 ? -5.398 -13.849 -11.418 1.00 0.00 13 ASP A CA 13
ATOM 20301 C C . ASP A 1 13 ? -4.194 -14.561 -10.816 1.00 0.00 13 ASP A C 13
ATOM 20302 O O . ASP A 1 13 ? -4.330 -15.408 -9.937 1.00 0.00 13 ASP A O 13
ATOM 20311 N N . ALA A 1 14 ? -3.018 -14.219 -11.317 1.00 0.00 14 ALA A N 13
ATOM 20312 C CA . ALA A 1 14 ? -1.776 -14.824 -10.857 1.00 0.00 14 ALA A CA 13
ATOM 20313 C C . ALA A 1 14 ? -1.543 -14.571 -9.377 1.00 0.00 14 ALA A C 13
ATOM 20314 O O . ALA A 1 14 ? -1.120 -15.468 -8.649 1.00 0.00 14 ALA A O 13
ATOM 20321 N N . ALA A 1 15 ? -1.837 -13.357 -8.917 1.00 0.00 15 ALA A N 13
ATOM 20322 C CA . ALA A 1 15 ? -1.666 -13.040 -7.507 1.00 0.00 15 ALA A CA 13
ATOM 20323 C C . ALA A 1 15 ? -2.406 -14.080 -6.682 1.00 0.00 15 ALA A C 13
ATOM 20324 O O . ALA A 1 15 ? -1.975 -14.457 -5.593 1.00 0.00 15 ALA A O 13
ATOM 20331 N N . ALA A 1 16 ? -3.500 -14.579 -7.251 1.00 0.00 16 ALA A N 13
ATOM 20332 C CA . ALA A 1 16 ? -4.282 -15.626 -6.615 1.00 0.00 16 ALA A CA 13
ATOM 20333 C C . ALA A 1 16 ? -3.515 -16.931 -6.687 1.00 0.00 16 ALA A C 13
ATOM 20334 O O . ALA A 1 16 ? -3.450 -17.689 -5.724 1.00 0.00 16 ALA A O 13
ATOM 20341 N N . ASN A 1 17 ? -2.943 -17.164 -7.860 1.00 0.00 17 ASN A N 13
ATOM 20342 C CA . ASN A 1 17 ? -2.175 -18.364 -8.127 1.00 0.00 17 ASN A CA 13
ATOM 20343 C C . ASN A 1 17 ? -1.026 -18.517 -7.137 1.00 0.00 17 ASN A C 13
ATOM 20344 O O . ASN A 1 17 ? -0.800 -19.611 -6.616 1.00 0.00 17 ASN A O 13
ATOM 20355 N N . LYS A 1 18 ? -0.302 -17.431 -6.877 1.00 0.00 18 LYS A N 13
ATOM 20356 C CA . LYS A 1 18 ? 0.815 -17.481 -5.953 1.00 0.00 18 LYS A CA 13
ATOM 20357 C C . LYS A 1 18 ? 0.340 -17.896 -4.568 1.00 0.00 18 LYS A C 13
ATOM 20358 O O . LYS A 1 18 ? 1.065 -18.550 -3.819 1.00 0.00 18 LYS A O 13
ATOM 20377 N N . VAL A 1 19 ? -0.890 -17.517 -4.242 1.00 0.00 19 VAL A N 13
ATOM 20378 C CA . VAL A 1 19 ? -1.477 -17.851 -2.958 1.00 0.00 19 VAL A CA 13
ATOM 20379 C C . VAL A 1 19 ? -1.899 -19.307 -2.930 1.00 0.00 19 VAL A C 13
ATOM 20380 O O . VAL A 1 19 ? -1.309 -20.121 -2.226 1.00 0.00 19 VAL A O 13
ATOM 20393 N N . LYS A 1 20 ? -2.920 -19.625 -3.712 1.00 0.00 20 LYS A N 13
ATOM 20394 C CA . LYS A 1 20 ? -3.444 -20.982 -3.799 1.00 0.00 20 LYS A CA 13
ATOM 20395 C C . LYS A 1 20 ? -2.360 -22.000 -4.139 1.00 0.00 20 LYS A C 13
ATOM 20396 O O . LYS A 1 20 ? -2.547 -23.208 -3.944 1.00 0.00 20 LYS A O 13
ATOM 20415 N N . SER A 1 21 ? -1.249 -21.528 -4.688 1.00 0.00 21 SER A N 13
ATOM 20416 C CA . SER A 1 21 ? -0.176 -22.430 -5.093 1.00 0.00 21 SER A CA 13
ATOM 20417 C C . SER A 1 21 ? 0.817 -22.702 -3.970 1.00 0.00 21 SER A C 13
ATOM 20418 O O . SER A 1 21 ? 1.219 -23.840 -3.753 1.00 0.00 21 SER A O 13
ATOM 20426 N N . LEU A 1 22 ? 1.222 -21.657 -3.259 1.00 0.00 22 LEU A N 13
ATOM 20427 C CA . LEU A 1 22 ? 2.179 -21.828 -2.177 1.00 0.00 22 LEU A CA 13
ATOM 20428 C C . LEU A 1 22 ? 1.471 -22.279 -0.907 1.00 0.00 22 LEU A C 13
ATOM 20429 O O . LEU A 1 22 ? 2.075 -22.919 -0.048 1.00 0.00 22 LEU A O 13
ATOM 20445 N N . ILE A 1 23 ? 0.187 -21.955 -0.791 1.00 0.00 23 ILE A N 13
ATOM 20446 C CA . ILE A 1 23 ? -0.582 -22.353 0.368 1.00 0.00 23 ILE A CA 13
ATOM 20447 C C . ILE A 1 23 ? -0.879 -23.837 0.305 1.00 0.00 23 ILE A C 13
ATOM 20448 O O . ILE A 1 23 ? -0.639 -24.575 1.258 1.00 0.00 23 ILE A O 13
ATOM 20464 N N . SER A 1 24 ? -1.362 -24.268 -0.844 1.00 0.00 24 SER A N 13
ATOM 20465 C CA . SER A 1 24 ? -1.649 -25.679 -1.055 1.00 0.00 24 SER A CA 13
ATOM 20466 C C . SER A 1 24 ? -0.379 -26.480 -0.829 1.00 0.00 24 SER A C 13
ATOM 20467 O O . SER A 1 24 ? -0.425 -27.674 -0.505 1.00 0.00 24 SER A O 13
ATOM 20475 N N . GLU A 1 25 ? 0.757 -25.808 -0.994 1.00 0.00 25 GLU A N 13
ATOM 20476 C CA . GLU A 1 25 ? 2.050 -26.425 -0.801 1.00 0.00 25 GLU A CA 13
ATOM 20477 C C . GLU A 1 25 ? 2.388 -26.479 0.682 1.00 0.00 25 GLU A C 13
ATOM 20478 O O . GLU A 1 25 ? 3.222 -27.281 1.103 1.00 0.00 25 GLU A O 13
ATOM 20490 N N . GLU A 1 26 ? 1.720 -25.648 1.474 1.00 0.00 26 GLU A N 13
ATOM 20491 C CA . GLU A 1 26 ? 1.945 -25.628 2.905 1.00 0.00 26 GLU A CA 13
ATOM 20492 C C . GLU A 1 26 ? 1.176 -26.746 3.568 1.00 0.00 26 GLU A C 13
ATOM 20493 O O . GLU A 1 26 ? 1.459 -27.122 4.705 1.00 0.00 26 GLU A O 13
ATOM 20505 N N . GLU A 1 27 ? 0.183 -27.267 2.854 1.00 0.00 27 GLU A N 13
ATOM 20506 C CA . GLU A 1 27 ? -0.660 -28.337 3.361 1.00 0.00 27 GLU A CA 13
ATOM 20507 C C . GLU A 1 27 ? -1.735 -27.759 4.262 1.00 0.00 27 GLU A C 13
ATOM 20508 O O . GLU A 1 27 ? -2.441 -28.484 4.955 1.00 0.00 27 GLU A O 13
ATOM 20520 N N . ASN A 1 28 ? -1.867 -26.426 4.240 1.00 0.00 28 ASN A N 13
ATOM 20521 C CA . ASN A 1 28 ? -2.878 -25.768 5.051 1.00 0.00 28 ASN A CA 13
ATOM 20522 C C . ASN A 1 28 ? -4.241 -26.312 4.720 1.00 0.00 28 ASN A C 13
ATOM 20523 O O . ASN A 1 28 ? -4.844 -27.040 5.511 1.00 0.00 28 ASN A O 13
ATOM 20534 N N . THR A 1 29 ? -4.734 -25.959 3.524 1.00 0.00 29 THR A N 13
ATOM 20535 C CA . THR A 1 29 ? -6.050 -26.403 3.080 1.00 0.00 29 THR A CA 13
ATOM 20536 C C . THR A 1 29 ? -6.626 -25.517 1.978 1.00 0.00 29 THR A C 13
ATOM 20537 O O . THR A 1 29 ? -7.156 -26.007 0.982 1.00 0.00 29 THR A O 13
ATOM 20548 N N . ASP A 1 30 ? -6.550 -24.199 2.185 1.00 0.00 30 ASP A N 13
ATOM 20549 C CA . ASP A 1 30 ? -7.095 -23.235 1.236 1.00 0.00 30 ASP A CA 13
ATOM 20550 C C . ASP A 1 30 ? -6.977 -21.851 1.842 1.00 0.00 30 ASP A C 13
ATOM 20551 O O . ASP A 1 30 ? -7.965 -21.217 2.218 1.00 0.00 30 ASP A O 13
ATOM 20560 N N . LEU A 1 31 ? -5.741 -21.418 1.973 1.00 0.00 31 LEU A N 13
ATOM 20561 C CA . LEU A 1 31 ? -5.409 -20.149 2.573 1.00 0.00 31 LEU A CA 13
ATOM 20562 C C . LEU A 1 31 ? -6.035 -18.967 1.861 1.00 0.00 31 LEU A C 13
ATOM 20563 O O . LEU A 1 31 ? -6.339 -19.006 0.673 1.00 0.00 31 LEU A O 13
ATOM 20579 N N . LYS A 1 32 ? -6.197 -17.898 2.629 1.00 0.00 32 LYS A N 13
ATOM 20580 C CA . LYS A 1 32 ? -6.759 -16.653 2.137 1.00 0.00 32 LYS A CA 13
ATOM 20581 C C . LYS A 1 32 ? -5.707 -15.554 2.225 1.00 0.00 32 LYS A C 13
ATOM 20582 O O . LYS A 1 32 ? -5.180 -15.280 3.304 1.00 0.00 32 LYS A O 13
ATOM 20601 N N . LEU A 1 33 ? -5.389 -14.934 1.096 1.00 0.00 33 LEU A N 13
ATOM 20602 C CA . LEU A 1 33 ? -4.388 -13.884 1.073 1.00 0.00 33 LEU A CA 13
ATOM 20603 C C . LEU A 1 33 ? -4.788 -12.732 1.988 1.00 0.00 33 LEU A C 13
ATOM 20604 O O . LEU A 1 33 ? -5.967 -12.406 2.115 1.00 0.00 33 LEU A O 13
ATOM 20620 N N . ARG A 1 34 ? -3.792 -12.112 2.612 1.00 0.00 34 ARG A N 13
ATOM 20621 C CA . ARG A 1 34 ? -4.026 -10.987 3.504 1.00 0.00 34 ARG A CA 13
ATOM 20622 C C . ARG A 1 34 ? -2.964 -9.923 3.280 1.00 0.00 34 ARG A C 13
ATOM 20623 O O . ARG A 1 34 ? -1.848 -10.017 3.789 1.00 0.00 34 ARG A O 13
ATOM 20644 N N . VAL A 1 35 ? -3.312 -8.929 2.484 1.00 0.00 35 VAL A N 13
ATOM 20645 C CA . VAL A 1 35 ? -2.389 -7.857 2.143 1.00 0.00 35 VAL A CA 13
ATOM 20646 C C . VAL A 1 35 ? -2.166 -6.869 3.277 1.00 0.00 35 VAL A C 13
ATOM 20647 O O . VAL A 1 35 ? -3.012 -6.681 4.151 1.00 0.00 35 VAL A O 13
ATOM 20660 N N . TYR A 1 36 ? -1.014 -6.217 3.210 1.00 0.00 36 TYR A N 13
ATOM 20661 C CA . TYR A 1 36 ? -0.619 -5.197 4.172 1.00 0.00 36 TYR A CA 13
ATOM 20662 C C . TYR A 1 36 ? 0.136 -4.095 3.439 1.00 0.00 36 TYR A C 13
ATOM 20663 O O . TYR A 1 36 ? 0.308 -4.165 2.222 1.00 0.00 36 TYR A O 13
ATOM 20681 N N . ILE A 1 37 ? 0.579 -3.079 4.163 1.00 0.00 37 ILE A N 13
ATOM 20682 C CA . ILE A 1 37 ? 1.303 -1.981 3.536 1.00 0.00 37 ILE A CA 13
ATOM 20683 C C . ILE A 1 37 ? 2.809 -2.228 3.548 1.00 0.00 37 ILE A C 13
ATOM 20684 O O . ILE A 1 37 ? 3.452 -2.184 4.596 1.00 0.00 37 ILE A O 13
ATOM 20700 N N . THR A 1 38 ? 3.361 -2.481 2.366 1.00 0.00 38 THR A N 13
ATOM 20701 C CA . THR A 1 38 ? 4.791 -2.729 2.223 1.00 0.00 38 THR A CA 13
ATOM 20702 C C . THR A 1 38 ? 5.422 -1.731 1.255 1.00 0.00 38 THR A C 13
ATOM 20703 O O . THR A 1 38 ? 6.557 -1.295 1.451 1.00 0.00 38 THR A O 13
ATOM 20714 N N . GLY A 1 39 ? 4.674 -1.373 0.211 1.00 0.00 39 GLY A N 13
ATOM 20715 C CA . GLY A 1 39 ? 5.161 -0.427 -0.783 1.00 0.00 39 GLY A CA 13
ATOM 20716 C C . GLY A 1 39 ? 6.610 -0.661 -1.165 1.00 0.00 39 GLY A C 13
ATOM 20717 O O . GLY A 1 39 ? 7.145 -1.751 -0.965 1.00 0.00 39 GLY A O 13
ATOM 20721 N N . GLY A 1 40 ? 7.243 0.368 -1.716 1.00 0.00 40 GLY A N 13
ATOM 20722 C CA . GLY A 1 40 ? 8.631 0.254 -2.120 1.00 0.00 40 GLY A CA 13
ATOM 20723 C C . GLY A 1 40 ? 9.456 1.463 -1.722 1.00 0.00 40 GLY A C 13
ATOM 20724 O O . GLY A 1 40 ? 10.137 1.448 -0.697 1.00 0.00 40 GLY A O 13
ATOM 20728 N N . GLY A 1 41 ? 9.397 2.512 -2.536 1.00 0.00 41 GLY A N 13
ATOM 20729 C CA . GLY A 1 41 ? 10.150 3.719 -2.245 1.00 0.00 41 GLY A CA 13
ATOM 20730 C C . GLY A 1 41 ? 9.479 4.968 -2.780 1.00 0.00 41 GLY A C 13
ATOM 20731 O O . GLY A 1 41 ? 10.149 5.919 -3.183 1.00 0.00 41 GLY A O 13
ATOM 20735 N N . CYS A 1 42 ? 8.150 4.966 -2.783 1.00 0.00 42 CYS A N 13
ATOM 20736 C CA . CYS A 1 42 ? 7.384 6.108 -3.272 1.00 0.00 42 CYS A CA 13
ATOM 20737 C C . CYS A 1 42 ? 6.169 6.362 -2.387 1.00 0.00 42 CYS A C 13
ATOM 20738 O O . CYS A 1 42 ? 5.893 7.499 -2.001 1.00 0.00 42 CYS A O 13
ATOM 20746 N N . SER A 1 43 ? 5.445 5.294 -2.068 1.00 0.00 43 SER A N 13
ATOM 20747 C CA . SER A 1 43 ? 4.258 5.394 -1.228 1.00 0.00 43 SER A CA 13
ATOM 20748 C C . SER A 1 43 ? 3.698 4.009 -0.924 1.00 0.00 43 SER A C 13
ATOM 20749 O O . SER A 1 43 ? 3.755 3.539 0.212 1.00 0.00 43 SER A O 13
ATOM 20757 N N . GLY A 1 44 ? 3.157 3.360 -1.950 1.00 0.00 44 GLY A N 13
ATOM 20758 C CA . GLY A 1 44 ? 2.596 2.034 -1.775 1.00 0.00 44 GLY A CA 13
ATOM 20759 C C . GLY A 1 44 ? 2.039 1.468 -3.067 1.00 0.00 44 GLY A C 13
ATOM 20760 O O . GLY A 1 44 ? 0.862 1.653 -3.374 1.00 0.00 44 GLY A O 13
ATOM 20764 N N . PHE A 1 45 ? 2.883 0.777 -3.824 1.00 0.00 45 PHE A N 13
ATOM 20765 C CA . PHE A 1 45 ? 2.461 0.184 -5.088 1.00 0.00 45 PHE A CA 13
ATOM 20766 C C . PHE A 1 45 ? 2.649 -1.330 -5.087 1.00 0.00 45 PHE A C 13
ATOM 20767 O O . PHE A 1 45 ? 2.286 -2.001 -6.047 1.00 0.00 45 PHE A O 13
ATOM 20784 N N . GLN A 1 46 ? 3.226 -1.867 -4.017 1.00 0.00 46 GLN A N 13
ATOM 20785 C CA . GLN A 1 46 ? 3.457 -3.303 -3.928 1.00 0.00 46 GLN A CA 13
ATOM 20786 C C . GLN A 1 46 ? 2.493 -3.966 -2.955 1.00 0.00 46 GLN A C 13
ATOM 20787 O O . GLN A 1 46 ? 1.677 -4.792 -3.351 1.00 0.00 46 GLN A O 13
ATOM 20801 N N . TYR A 1 47 ? 2.593 -3.608 -1.680 1.00 0.00 47 TYR A N 13
ATOM 20802 C CA . TYR A 1 47 ? 1.729 -4.184 -0.654 1.00 0.00 47 TYR A CA 13
ATOM 20803 C C . TYR A 1 47 ? 2.113 -5.633 -0.386 1.00 0.00 47 TYR A C 13
ATOM 20804 O O . TYR A 1 47 ? 2.010 -6.490 -1.264 1.00 0.00 47 TYR A O 13
ATOM 20822 N N . GLY A 1 48 ? 2.572 -5.892 0.832 1.00 0.00 48 GLY A N 13
ATOM 20823 C CA . GLY A 1 48 ? 2.987 -7.232 1.205 1.00 0.00 48 GLY A CA 13
ATOM 20824 C C . GLY A 1 48 ? 1.826 -8.196 1.346 1.00 0.00 48 GLY A C 13
ATOM 20825 O O . GLY A 1 48 ? 0.834 -7.894 2.005 1.00 0.00 48 GLY A O 13
ATOM 20829 N N . PHE A 1 49 ? 1.950 -9.355 0.706 1.00 0.00 49 PHE A N 13
ATOM 20830 C CA . PHE A 1 49 ? 0.909 -10.372 0.740 1.00 0.00 49 PHE A CA 13
ATOM 20831 C C . PHE A 1 49 ? 1.270 -11.544 1.647 1.00 0.00 49 PHE A C 13
ATOM 20832 O O . PHE A 1 49 ? 2.373 -12.085 1.576 1.00 0.00 49 PHE A O 13
ATOM 20849 N N . THR A 1 50 ? 0.309 -11.953 2.467 1.00 0.00 50 THR A N 13
ATOM 20850 C CA . THR A 1 50 ? 0.489 -13.093 3.361 1.00 0.00 50 THR A CA 13
ATOM 20851 C C . THR A 1 50 ? -0.691 -14.046 3.209 1.00 0.00 50 THR A C 13
ATOM 20852 O O . THR A 1 50 ? -1.728 -13.674 2.663 1.00 0.00 50 THR A O 13
ATOM 20863 N N . PHE A 1 51 ? -0.536 -15.271 3.684 1.00 0.00 51 PHE A N 13
ATOM 20864 C CA . PHE A 1 51 ? -1.596 -16.257 3.579 1.00 0.00 51 PHE A CA 13
ATOM 20865 C C . PHE A 1 51 ? -2.212 -16.506 4.948 1.00 0.00 51 PHE A C 13
ATOM 20866 O O . PHE A 1 51 ? -1.663 -17.222 5.779 1.00 0.00 51 PHE A O 13
ATOM 20883 N N . ASP A 1 52 ? -3.351 -15.854 5.167 1.00 0.00 52 ASP A N 13
ATOM 20884 C CA . ASP A 1 52 ? -4.078 -15.927 6.430 1.00 0.00 52 ASP A CA 13
ATOM 20885 C C . ASP A 1 52 ? -5.463 -16.550 6.256 1.00 0.00 52 ASP A C 13
ATOM 20886 O O . ASP A 1 52 ? -6.372 -15.919 5.716 1.00 0.00 52 ASP A O 13
ATOM 20895 N N . GLU A 1 53 ? -5.607 -17.793 6.694 1.00 0.00 53 GLU A N 13
ATOM 20896 C CA . GLU A 1 53 ? -6.862 -18.533 6.579 1.00 0.00 53 GLU A CA 13
ATOM 20897 C C . GLU A 1 53 ? -7.867 -18.190 7.678 1.00 0.00 53 GLU A C 13
ATOM 20898 O O . GLU A 1 53 ? -9.059 -18.444 7.529 1.00 0.00 53 GLU A O 13
ATOM 20910 N N . LYS A 1 54 ? -7.392 -17.648 8.790 1.00 0.00 54 LYS A N 13
ATOM 20911 C CA . LYS A 1 54 ? -8.269 -17.325 9.906 1.00 0.00 54 LYS A CA 13
ATOM 20912 C C . LYS A 1 54 ? -9.421 -16.414 9.465 1.00 0.00 54 LYS A C 13
ATOM 20913 O O . LYS A 1 54 ? -10.403 -16.886 8.896 1.00 0.00 54 LYS A O 13
ATOM 20932 N N . VAL A 1 55 ? -9.299 -15.112 9.723 1.00 0.00 55 VAL A N 13
ATOM 20933 C CA . VAL A 1 55 ? -10.346 -14.154 9.367 1.00 0.00 55 VAL A CA 13
ATOM 20934 C C . VAL A 1 55 ? -9.831 -12.729 9.407 1.00 0.00 55 VAL A C 13
ATOM 20935 O O . VAL A 1 55 ? -9.841 -12.021 8.401 1.00 0.00 55 VAL A O 13
ATOM 20948 N N . ASN A 1 56 ? -9.440 -12.298 10.598 1.00 0.00 56 ASN A N 13
ATOM 20949 C CA . ASN A 1 56 ? -8.978 -10.936 10.786 1.00 0.00 56 ASN A CA 13
ATOM 20950 C C . ASN A 1 56 ? -10.171 -10.000 10.639 1.00 0.00 56 ASN A C 13
ATOM 20951 O O . ASN A 1 56 ? -10.319 -9.309 9.634 1.00 0.00 56 ASN A O 13
ATOM 20962 N N . ASP A 1 57 ? -11.055 -10.016 11.639 1.00 0.00 57 ASP A N 13
ATOM 20963 C CA . ASP A 1 57 ? -12.275 -9.198 11.605 1.00 0.00 57 ASP A CA 13
ATOM 20964 C C . ASP A 1 57 ? -11.974 -7.756 11.183 1.00 0.00 57 ASP A C 13
ATOM 20965 O O . ASP A 1 57 ? -12.811 -7.114 10.544 1.00 0.00 57 ASP A O 13
ATOM 20974 N N . GLY A 1 58 ? -10.786 -7.258 11.508 1.00 0.00 58 GLY A N 13
ATOM 20975 C CA . GLY A 1 58 ? -10.424 -5.915 11.112 1.00 0.00 58 GLY A CA 13
ATOM 20976 C C . GLY A 1 58 ? -9.635 -5.933 9.822 1.00 0.00 58 GLY A C 13
ATOM 20977 O O . GLY A 1 58 ? -8.586 -5.306 9.719 1.00 0.00 58 GLY A O 13
ATOM 20981 N N . ASP A 1 59 ? -10.146 -6.674 8.842 1.00 0.00 59 ASP A N 13
ATOM 20982 C CA . ASP A 1 59 ? -9.484 -6.798 7.549 1.00 0.00 59 ASP A CA 13
ATOM 20983 C C . ASP A 1 59 ? -10.518 -7.029 6.445 1.00 0.00 59 ASP A C 13
ATOM 20984 O O . ASP A 1 59 ? -11.122 -8.096 6.375 1.00 0.00 59 ASP A O 13
ATOM 20993 N N . LEU A 1 60 ? -10.709 -6.035 5.571 1.00 0.00 60 LEU A N 13
ATOM 20994 C CA . LEU A 1 60 ? -11.668 -6.172 4.478 1.00 0.00 60 LEU A CA 13
ATOM 20995 C C . LEU A 1 60 ? -11.270 -7.359 3.616 1.00 0.00 60 LEU A C 13
ATOM 20996 O O . LEU A 1 60 ? -10.098 -7.709 3.556 1.00 0.00 60 LEU A O 13
ATOM 21012 N N . THR A 1 61 ? -12.247 -8.013 2.992 1.00 0.00 61 THR A N 13
ATOM 21013 C CA . THR A 1 61 ? -11.937 -9.194 2.198 1.00 0.00 61 THR A CA 13
ATOM 21014 C C . THR A 1 61 ? -12.543 -9.179 0.796 1.00 0.00 61 THR A C 13
ATOM 21015 O O . THR A 1 61 ? -13.713 -8.853 0.599 1.00 0.00 61 THR A O 13
ATOM 21026 N N . ILE A 1 62 ? -11.716 -9.578 -0.158 1.00 0.00 62 ILE A N 13
ATOM 21027 C CA . ILE A 1 62 ? -12.081 -9.680 -1.561 1.00 0.00 62 ILE A CA 13
ATOM 21028 C C . ILE A 1 62 ? -11.757 -11.094 -2.043 1.00 0.00 62 ILE A C 13
ATOM 21029 O O . ILE A 1 62 ? -10.635 -11.556 -1.880 1.00 0.00 62 ILE A O 13
ATOM 21045 N N . GLU A 1 63 ? -12.728 -11.795 -2.612 1.00 0.00 63 GLU A N 13
ATOM 21046 C CA . GLU A 1 63 ? -12.487 -13.162 -3.071 1.00 0.00 63 GLU A CA 13
ATOM 21047 C C . GLU A 1 63 ? -11.378 -13.206 -4.117 1.00 0.00 63 GLU A C 13
ATOM 21048 O O . GLU A 1 63 ? -11.143 -12.230 -4.830 1.00 0.00 63 GLU A O 13
ATOM 21060 N N . LYS A 1 64 ? -10.691 -14.343 -4.196 1.00 0.00 64 LYS A N 13
ATOM 21061 C CA . LYS A 1 64 ? -9.600 -14.510 -5.146 1.00 0.00 64 LYS A CA 13
ATOM 21062 C C . LYS A 1 64 ? -9.916 -15.602 -6.162 1.00 0.00 64 LYS A C 13
ATOM 21063 O O . LYS A 1 64 ? -10.891 -16.337 -6.021 1.00 0.00 64 LYS A O 13
ATOM 21082 N N . SER A 1 65 ? -9.083 -15.684 -7.192 1.00 0.00 65 SER A N 13
ATOM 21083 C CA . SER A 1 65 ? -9.255 -16.663 -8.260 1.00 0.00 65 SER A CA 13
ATOM 21084 C C . SER A 1 65 ? -9.469 -18.073 -7.720 1.00 0.00 65 SER A C 13
ATOM 21085 O O . SER A 1 65 ? -10.296 -18.816 -8.234 1.00 0.00 65 SER A O 13
ATOM 21093 N N . GLY A 1 66 ? -8.711 -18.429 -6.692 1.00 0.00 66 GLY A N 13
ATOM 21094 C CA . GLY A 1 66 ? -8.830 -19.757 -6.123 1.00 0.00 66 GLY A CA 13
ATOM 21095 C C . GLY A 1 66 ? -8.879 -19.761 -4.608 1.00 0.00 66 GLY A C 13
ATOM 21096 O O . GLY A 1 66 ? -8.786 -20.813 -3.979 1.00 0.00 66 GLY A O 13
ATOM 21100 N N . VAL A 1 67 ? -9.021 -18.583 -4.022 1.00 0.00 67 VAL A N 13
ATOM 21101 C CA . VAL A 1 67 ? -9.075 -18.452 -2.568 1.00 0.00 67 VAL A CA 13
ATOM 21102 C C . VAL A 1 67 ? -9.832 -17.182 -2.169 1.00 0.00 67 VAL A C 13
ATOM 21103 O O . VAL A 1 67 ? -10.767 -16.773 -2.859 1.00 0.00 67 VAL A O 13
ATOM 21116 N N . GLN A 1 68 ? -9.427 -16.551 -1.066 1.00 0.00 68 GLN A N 13
ATOM 21117 C CA . GLN A 1 68 ? -10.074 -15.328 -0.608 1.00 0.00 68 GLN A CA 13
ATOM 21118 C C . GLN A 1 68 ? -9.029 -14.319 -0.125 1.00 0.00 68 GLN A C 13
ATOM 21119 O O . GLN A 1 68 ? -8.121 -14.663 0.629 1.00 0.00 68 GLN A O 13
ATOM 21133 N N . LEU A 1 69 ? -9.156 -13.075 -0.581 1.00 0.00 69 LEU A N 13
ATOM 21134 C CA . LEU A 1 69 ? -8.216 -12.020 -0.206 1.00 0.00 69 LEU A CA 13
ATOM 21135 C C . LEU A 1 69 ? -8.775 -11.161 0.922 1.00 0.00 69 LEU A C 13
ATOM 21136 O O . LEU A 1 69 ? -9.955 -10.827 0.928 1.00 0.00 69 LEU A O 13
ATOM 21152 N N . VAL A 1 70 ? -7.924 -10.808 1.879 1.00 0.00 70 VAL A N 13
ATOM 21153 C CA . VAL A 1 70 ? -8.342 -9.984 3.006 1.00 0.00 70 VAL A CA 13
ATOM 21154 C C . VAL A 1 70 ? -7.226 -9.005 3.399 1.00 0.00 70 VAL A C 13
ATOM 21155 O O . VAL A 1 70 ? -6.198 -9.397 3.943 1.00 0.00 70 VAL A O 13
ATOM 21168 N N . ILE A 1 71 ? -7.424 -7.725 3.089 1.00 0.00 71 ILE A N 13
ATOM 21169 C CA . ILE A 1 71 ? -6.410 -6.708 3.385 1.00 0.00 71 ILE A CA 13
ATOM 21170 C C . ILE A 1 71 ? -6.761 -5.882 4.622 1.00 0.00 71 ILE A C 13
ATOM 21171 O O . ILE A 1 71 ? -7.897 -5.894 5.094 1.00 0.00 71 ILE A O 13
ATOM 21187 N N . ASP A 1 72 ? -5.755 -5.189 5.151 1.00 0.00 72 ASP A N 13
ATOM 21188 C CA . ASP A 1 72 ? -5.917 -4.371 6.355 1.00 0.00 72 ASP A CA 13
ATOM 21189 C C . ASP A 1 72 ? -6.406 -2.955 6.034 1.00 0.00 72 ASP A C 13
ATOM 21190 O O . ASP A 1 72 ? -6.043 -2.379 5.009 1.00 0.00 72 ASP A O 13
ATOM 21199 N N . PRO A 1 73 ? -7.245 -2.379 6.922 1.00 0.00 73 PRO A N 13
ATOM 21200 C CA . PRO A 1 73 ? -7.793 -1.029 6.746 1.00 0.00 73 PRO A CA 13
ATOM 21201 C C . PRO A 1 73 ? -6.738 -0.007 6.331 1.00 0.00 73 PRO A C 13
ATOM 21202 O O . PRO A 1 73 ? -6.993 0.858 5.498 1.00 0.00 73 PRO A O 13
ATOM 21213 N N . MET A 1 74 ? -5.546 -0.109 6.906 1.00 0.00 74 MET A N 13
ATOM 21214 C CA . MET A 1 74 ? -4.469 0.810 6.570 1.00 0.00 74 MET A CA 13
ATOM 21215 C C . MET A 1 74 ? -4.254 0.807 5.060 1.00 0.00 74 MET A C 13
ATOM 21216 O O . MET A 1 74 ? -4.105 1.849 4.425 1.00 0.00 74 MET A O 13
ATOM 21230 N N . SER A 1 75 ? -4.270 -0.376 4.485 1.00 0.00 75 SER A N 13
ATOM 21231 C CA . SER A 1 75 ? -4.109 -0.507 3.052 1.00 0.00 75 SER A CA 13
ATOM 21232 C C . SER A 1 75 ? -5.401 -0.114 2.343 1.00 0.00 75 SER A C 13
ATOM 21233 O O . SER A 1 75 ? -5.372 0.393 1.224 1.00 0.00 75 SER A O 13
ATOM 21241 N N . LEU A 1 76 ? -6.536 -0.357 3.001 1.00 0.00 76 LEU A N 13
ATOM 21242 C CA . LEU A 1 76 ? -7.846 -0.043 2.429 1.00 0.00 76 LEU A CA 13
ATOM 21243 C C . LEU A 1 76 ? -7.844 1.310 1.723 1.00 0.00 76 LEU A C 13
ATOM 21244 O O . LEU A 1 76 ? -8.371 1.440 0.621 1.00 0.00 76 LEU A O 13
ATOM 21260 N N . GLN A 1 77 ? -7.258 2.309 2.367 1.00 0.00 77 GLN A N 13
ATOM 21261 C CA . GLN A 1 77 ? -7.205 3.648 1.799 1.00 0.00 77 GLN A CA 13
ATOM 21262 C C . GLN A 1 77 ? -6.026 3.799 0.837 1.00 0.00 77 GLN A C 13
ATOM 21263 O O . GLN A 1 77 ? -6.017 4.699 -0.002 1.00 0.00 77 GLN A O 13
ATOM 21277 N N . TYR A 1 78 ? -5.036 2.917 0.957 1.00 0.00 78 TYR A N 13
ATOM 21278 C CA . TYR A 1 78 ? -3.869 2.968 0.087 1.00 0.00 78 TYR A CA 13
ATOM 21279 C C . TYR A 1 78 ? -4.137 2.261 -1.241 1.00 0.00 78 TYR A C 13
ATOM 21280 O O . TYR A 1 78 ? -3.696 2.712 -2.298 1.00 0.00 78 TYR A O 13
ATOM 21298 N N . LEU A 1 79 ? -4.829 1.129 -1.166 1.00 0.00 79 LEU A N 13
ATOM 21299 C CA . LEU A 1 79 ? -5.125 0.321 -2.351 1.00 0.00 79 LEU A CA 13
ATOM 21300 C C . LEU A 1 79 ? -6.440 0.697 -3.036 1.00 0.00 79 LEU A C 13
ATOM 21301 O O . LEU A 1 79 ? -6.688 0.288 -4.166 1.00 0.00 79 LEU A O 13
ATOM 21317 N N . ILE A 1 80 ? -7.296 1.432 -2.333 1.00 0.00 80 ILE A N 13
ATOM 21318 C CA . ILE A 1 80 ? -8.618 1.816 -2.852 1.00 0.00 80 ILE A CA 13
ATOM 21319 C C . ILE A 1 80 ? -8.753 1.663 -4.372 1.00 0.00 80 ILE A C 13
ATOM 21320 O O . ILE A 1 80 ? -8.016 2.264 -5.154 1.00 0.00 80 ILE A O 13
ATOM 21336 N N . GLY A 1 81 ? -9.729 0.847 -4.753 1.00 0.00 81 GLY A N 13
ATOM 21337 C CA . GLY A 1 81 ? -10.044 0.574 -6.150 1.00 0.00 81 GLY A CA 13
ATOM 21338 C C . GLY A 1 81 ? -8.863 0.598 -7.109 1.00 0.00 81 GLY A C 13
ATOM 21339 O O . GLY A 1 81 ? -9.027 0.954 -8.277 1.00 0.00 81 GLY A O 13
ATOM 21343 N N . GLY A 1 82 ? -7.683 0.203 -6.647 1.00 0.00 82 GLY A N 13
ATOM 21344 C CA . GLY A 1 82 ? -6.527 0.179 -7.529 1.00 0.00 82 GLY A CA 13
ATOM 21345 C C . GLY A 1 82 ? -6.468 -1.109 -8.333 1.00 0.00 82 GLY A C 13
ATOM 21346 O O . GLY A 1 82 ? -7.504 -1.701 -8.633 1.00 0.00 82 GLY A O 13
ATOM 21350 N N . THR A 1 83 ? -5.261 -1.556 -8.674 1.00 0.00 83 THR A N 13
ATOM 21351 C CA . THR A 1 83 ? -5.097 -2.794 -9.433 1.00 0.00 83 THR A CA 13
ATOM 21352 C C . THR A 1 83 ? -3.772 -3.469 -9.084 1.00 0.00 83 THR A C 13
ATOM 21353 O O . THR A 1 83 ? -2.728 -2.821 -9.047 1.00 0.00 83 THR A O 13
ATOM 21364 N N . VAL A 1 84 ? -3.818 -4.775 -8.837 1.00 0.00 84 VAL A N 13
ATOM 21365 C CA . VAL A 1 84 ? -2.612 -5.525 -8.498 1.00 0.00 84 VAL A CA 13
ATOM 21366 C C . VAL A 1 84 ? -2.435 -6.727 -9.412 1.00 0.00 84 VAL A C 13
ATOM 21367 O O . VAL A 1 84 ? -3.407 -7.310 -9.890 1.00 0.00 84 VAL A O 13
ATOM 21380 N N . ASP A 1 85 ? -1.184 -7.106 -9.623 1.00 0.00 85 ASP A N 13
ATOM 21381 C CA . ASP A 1 85 ? -0.866 -8.259 -10.448 1.00 0.00 85 ASP A CA 13
ATOM 21382 C C . ASP A 1 85 ? 0.435 -8.901 -9.992 1.00 0.00 85 ASP A C 13
ATOM 21383 O O . ASP A 1 85 ? 1.368 -8.213 -9.577 1.00 0.00 85 ASP A O 13
ATOM 21392 N N . TYR A 1 86 ? 0.488 -10.223 -10.061 1.00 0.00 86 TYR A N 13
ATOM 21393 C CA . TYR A 1 86 ? 1.669 -10.963 -9.647 1.00 0.00 86 TYR A CA 13
ATOM 21394 C C . TYR A 1 86 ? 2.260 -11.739 -10.813 1.00 0.00 86 TYR A C 13
ATOM 21395 O O . TYR A 1 86 ? 1.535 -12.299 -11.633 1.00 0.00 86 TYR A O 13
ATOM 21413 N N . THR A 1 87 ? 3.582 -11.775 -10.877 1.00 0.00 87 THR A N 13
ATOM 21414 C CA . THR A 1 87 ? 4.265 -12.495 -11.940 1.00 0.00 87 THR A CA 13
ATOM 21415 C C . THR A 1 87 ? 5.618 -13.019 -11.472 1.00 0.00 87 THR A C 13
ATOM 21416 O O . THR A 1 87 ? 6.636 -12.343 -11.614 1.00 0.00 87 THR A O 13
ATOM 21427 N N . GLU A 1 88 ? 5.626 -14.228 -10.924 1.00 0.00 88 GLU A N 13
ATOM 21428 C CA . GLU A 1 88 ? 6.865 -14.835 -10.450 1.00 0.00 88 GLU A CA 13
ATOM 21429 C C . GLU A 1 88 ? 7.415 -15.828 -11.468 1.00 0.00 88 GLU A C 13
ATOM 21430 O O . GLU A 1 88 ? 6.704 -16.261 -12.374 1.00 0.00 88 GLU A O 13
ATOM 21442 N N . GLY A 1 89 ? 8.685 -16.186 -11.308 1.00 0.00 89 GLY A N 13
ATOM 21443 C CA . GLY A 1 89 ? 9.310 -17.128 -12.218 1.00 0.00 89 GLY A CA 13
ATOM 21444 C C . GLY A 1 89 ? 10.743 -16.759 -12.557 1.00 0.00 89 GLY A C 13
ATOM 21445 O O . GLY A 1 89 ? 10.987 -15.800 -13.289 1.00 0.00 89 GLY A O 13
ATOM 21449 N N . LEU A 1 90 ? 11.689 -17.529 -12.026 1.00 0.00 90 LEU A N 13
ATOM 21450 C CA . LEU A 1 90 ? 13.109 -17.294 -12.276 1.00 0.00 90 LEU A CA 13
ATOM 21451 C C . LEU A 1 90 ? 13.555 -15.939 -11.730 1.00 0.00 90 LEU A C 13
ATOM 21452 O O . LEU A 1 90 ? 14.176 -15.862 -10.670 1.00 0.00 90 LEU A O 13
ATOM 21468 N N . GLU A 1 91 ? 13.237 -14.873 -12.461 1.00 0.00 91 GLU A N 13
ATOM 21469 C CA . GLU A 1 91 ? 13.610 -13.522 -12.050 1.00 0.00 91 GLU A CA 13
ATOM 21470 C C . GLU A 1 91 ? 13.198 -13.248 -10.606 1.00 0.00 91 GLU A C 13
ATOM 21471 O O . GLU A 1 91 ? 13.791 -12.407 -9.931 1.00 0.00 91 GLU A O 13
ATOM 21483 N N . GLY A 1 92 ? 12.178 -13.963 -10.138 1.00 0.00 92 GLY A N 13
ATOM 21484 C CA . GLY A 1 92 ? 11.707 -13.778 -8.779 1.00 0.00 92 GLY A CA 13
ATOM 21485 C C . GLY A 1 92 ? 10.292 -13.241 -8.729 1.00 0.00 92 GLY A C 13
ATOM 21486 O O . GLY A 1 92 ? 9.897 -12.435 -9.571 1.00 0.00 92 GLY A O 13
ATOM 21490 N N . SER A 1 93 ? 9.522 -13.695 -7.746 1.00 0.00 93 SER A N 13
ATOM 21491 C CA . SER A 1 93 ? 8.140 -13.262 -7.599 1.00 0.00 93 SER A CA 13
ATOM 21492 C C . SER A 1 93 ? 8.044 -11.756 -7.404 1.00 0.00 93 SER A C 13
ATOM 21493 O O . SER A 1 93 ? 8.054 -11.259 -6.278 1.00 0.00 93 SER A O 13
ATOM 21501 N N . ARG A 1 94 ? 7.928 -11.037 -8.516 1.00 0.00 94 ARG A N 13
ATOM 21502 C CA . ARG A 1 94 ? 7.802 -9.586 -8.474 1.00 0.00 94 ARG A CA 13
ATOM 21503 C C . ARG A 1 94 ? 6.339 -9.201 -8.293 1.00 0.00 94 ARG A C 13
ATOM 21504 O O . ARG A 1 94 ? 5.446 -9.864 -8.819 1.00 0.00 94 ARG A O 13
ATOM 21525 N N . PHE A 1 95 ? 6.095 -8.139 -7.538 1.00 0.00 95 PHE A N 13
ATOM 21526 C CA . PHE A 1 95 ? 4.732 -7.690 -7.286 1.00 0.00 95 PHE A CA 13
ATOM 21527 C C . PHE A 1 95 ? 4.539 -6.240 -7.704 1.00 0.00 95 PHE A C 13
ATOM 21528 O O . PHE A 1 95 ? 5.356 -5.376 -7.384 1.00 0.00 95 PHE A O 13
ATOM 21545 N N . THR A 1 96 ? 3.450 -5.978 -8.419 1.00 0.00 96 THR A N 13
ATOM 21546 C CA . THR A 1 96 ? 3.151 -4.624 -8.876 1.00 0.00 96 THR A CA 13
ATOM 21547 C C . THR A 1 96 ? 1.679 -4.281 -8.680 1.00 0.00 96 THR A C 13
ATOM 21548 O O . THR A 1 96 ? 0.793 -5.064 -9.022 1.00 0.00 96 THR A O 13
ATOM 21559 N N . VAL A 1 97 ? 1.430 -3.096 -8.133 1.00 0.00 97 VAL A N 13
ATOM 21560 C CA . VAL A 1 97 ? 0.071 -2.624 -7.893 1.00 0.00 97 VAL A CA 13
ATOM 21561 C C . VAL A 1 97 ? -0.085 -1.190 -8.388 1.00 0.00 97 VAL A C 13
ATOM 21562 O O . VAL A 1 97 ? 0.904 -0.482 -8.574 1.00 0.00 97 VAL A O 13
ATOM 21575 N N . ASN A 1 98 ? -1.325 -0.767 -8.613 1.00 0.00 98 ASN A N 13
ATOM 21576 C CA . ASN A 1 98 ? -1.586 0.584 -9.102 1.00 0.00 98 ASN A CA 13
ATOM 21577 C C . ASN A 1 98 ? -2.687 1.267 -8.299 1.00 0.00 98 ASN A C 13
ATOM 21578 O O . ASN A 1 98 ? -3.588 0.614 -7.773 1.00 0.00 98 ASN A O 13
ATOM 21589 N N . ASN A 1 99 ? -2.603 2.593 -8.214 1.00 0.00 99 ASN A N 13
ATOM 21590 C CA . ASN A 1 99 ? -3.586 3.387 -7.481 1.00 0.00 99 ASN A CA 13
ATOM 21591 C C . ASN A 1 99 ? -3.164 4.854 -7.434 1.00 0.00 99 ASN A C 13
ATOM 21592 O O . ASN A 1 99 ? -2.009 5.183 -7.701 1.00 0.00 99 ASN A O 13
ATOM 21603 N N . PRO A 1 100 ? -4.100 5.759 -7.098 1.00 0.00 100 PRO A N 13
ATOM 21604 C CA . PRO A 1 100 ? -3.817 7.198 -7.028 1.00 0.00 100 PRO A CA 13
ATOM 21605 C C . PRO A 1 100 ? -2.763 7.546 -5.982 1.00 0.00 100 PRO A C 13
ATOM 21606 O O . PRO A 1 100 ? -1.897 8.389 -6.219 1.00 0.00 100 PRO A O 13
ATOM 21617 N N . ASN A 1 101 ? -2.843 6.901 -4.824 1.00 0.00 101 ASN A N 13
ATOM 21618 C CA . ASN A 1 101 ? -1.893 7.157 -3.745 1.00 0.00 101 ASN A CA 13
ATOM 21619 C C . ASN A 1 101 ? -0.463 6.840 -4.184 1.00 0.00 101 ASN A C 13
ATOM 21620 O O . ASN A 1 101 ? 0.476 7.551 -3.827 1.00 0.00 101 ASN A O 13
ATOM 21631 N N . ALA A 1 102 ? -0.305 5.772 -4.960 1.00 0.00 102 ALA A N 13
ATOM 21632 C CA . ALA A 1 102 ? 1.014 5.370 -5.442 1.00 0.00 102 ALA A CA 13
ATOM 21633 C C . ALA A 1 102 ? 1.280 5.911 -6.843 1.00 0.00 102 ALA A C 13
ATOM 21634 O O . ALA A 1 102 ? 2.063 6.844 -7.019 1.00 0.00 102 ALA A O 13
ATOM 21641 N N . THR A 1 103 ? 0.626 5.321 -7.839 1.00 0.00 103 THR A N 13
ATOM 21642 C CA . THR A 1 103 ? 0.795 5.747 -9.223 1.00 0.00 103 THR A CA 13
ATOM 21643 C C . THR A 1 103 ? -0.026 6.999 -9.512 1.00 0.00 103 THR A C 13
ATOM 21644 O O . THR A 1 103 ? -1.146 7.146 -9.022 1.00 0.00 103 THR A O 13
ATOM 21655 N N . SER A 1 104 ? 0.537 7.899 -10.311 1.00 0.00 104 SER A N 13
ATOM 21656 C CA . SER A 1 104 ? -0.144 9.139 -10.665 1.00 0.00 104 SER A CA 13
ATOM 21657 C C . SER A 1 104 ? 0.257 9.598 -12.064 1.00 0.00 104 SER A C 13
ATOM 21658 O O . SER A 1 104 ? -0.586 9.721 -12.952 1.00 0.00 104 SER A O 13
ATOM 21666 N N . THR A 1 105 ? 1.548 9.850 -12.251 1.00 0.00 105 THR A N 13
ATOM 21667 C CA . THR A 1 105 ? 2.060 10.295 -13.541 1.00 0.00 105 THR A CA 13
ATOM 21668 C C . THR A 1 105 ? 3.362 9.578 -13.886 1.00 0.00 105 THR A C 13
ATOM 21669 O O . THR A 1 105 ? 4.397 9.818 -13.267 1.00 0.00 105 THR A O 13
ATOM 21680 N N . CYS A 1 106 ? 3.300 8.696 -14.880 1.00 0.00 106 CYS A N 13
ATOM 21681 C CA . CYS A 1 106 ? 4.474 7.944 -15.307 1.00 0.00 106 CYS A CA 13
ATOM 21682 C C . CYS A 1 106 ? 4.522 7.828 -16.827 1.00 0.00 106 CYS A C 13
ATOM 21683 O O . CYS A 1 106 ? 3.930 6.920 -17.409 1.00 0.00 106 CYS A O 13
ATOM 21691 N N . GLY A 1 107 ? 5.229 8.756 -17.464 1.00 0.00 107 GLY A N 13
ATOM 21692 C CA . GLY A 1 107 ? 5.341 8.739 -18.910 1.00 0.00 107 GLY A CA 13
ATOM 21693 C C . GLY A 1 107 ? 4.488 9.806 -19.574 1.00 0.00 107 GLY A C 13
ATOM 21694 O O . GLY A 1 107 ? 4.211 9.729 -20.772 1.00 0.00 107 GLY A O 13
ATOM 21698 N N . CYS A 1 108 ? 4.068 10.804 -18.799 1.00 0.00 108 CYS A N 13
ATOM 21699 C CA . CYS A 1 108 ? 3.243 11.884 -19.327 1.00 0.00 108 CYS A CA 13
ATOM 21700 C C . CYS A 1 108 ? 4.092 13.111 -19.644 1.00 0.00 108 CYS A C 13
ATOM 21701 O O . CYS A 1 108 ? 3.787 13.868 -20.566 1.00 0.00 108 CYS A O 13
ATOM 21709 N N . GLY A 1 109 ? 5.158 13.302 -18.873 1.00 0.00 109 GLY A N 13
ATOM 21710 C CA . GLY A 1 109 ? 6.034 14.440 -19.087 1.00 0.00 109 GLY A CA 13
ATOM 21711 C C . GLY A 1 109 ? 6.883 14.290 -20.333 1.00 0.00 109 GLY A C 13
ATOM 21712 O O . GLY A 1 109 ? 8.106 14.180 -20.250 1.00 0.00 109 GLY A O 13
ATOM 21716 N N . SER A 1 110 ? 6.234 14.287 -21.493 1.00 0.00 110 SER A N 13
ATOM 21717 C CA . SER A 1 110 ? 6.937 14.150 -22.763 1.00 0.00 110 SER A CA 13
ATOM 21718 C C . SER A 1 110 ? 6.862 15.443 -23.568 1.00 0.00 110 SER A C 13
ATOM 21719 O O . SER A 1 110 ? 6.815 15.420 -24.798 1.00 0.00 110 SER A O 13
ATOM 21727 N N . SER A 1 111 ? 6.852 16.572 -22.866 1.00 0.00 111 SER A N 13
ATOM 21728 C CA . SER A 1 111 ? 6.784 17.876 -23.515 1.00 0.00 111 SER A CA 13
ATOM 21729 C C . SER A 1 111 ? 7.153 18.989 -22.541 1.00 0.00 111 SER A C 13
ATOM 21730 O O . SER A 1 111 ? 7.002 18.843 -21.328 1.00 0.00 111 SER A O 13
ATOM 21738 N N . PHE A 1 112 ? 7.639 20.102 -23.079 1.00 0.00 112 PHE A N 13
ATOM 21739 C CA . PHE A 1 112 ? 8.030 21.242 -22.258 1.00 0.00 112 PHE A CA 13
ATOM 21740 C C . PHE A 1 112 ? 6.977 22.340 -22.310 1.00 0.00 112 PHE A C 13
ATOM 21741 O O . PHE A 1 112 ? 5.888 22.147 -22.851 1.00 0.00 112 PHE A O 13
ATOM 21758 N N . SER A 1 113 ? 7.313 23.495 -21.749 1.00 0.00 113 SER A N 13
ATOM 21759 C CA . SER A 1 113 ? 6.403 24.632 -21.735 1.00 0.00 113 SER A CA 13
ATOM 21760 C C . SER A 1 113 ? 7.164 25.932 -21.962 1.00 0.00 113 SER A C 13
ATOM 21761 O O . SER A 1 113 ? 8.379 25.997 -21.778 1.00 0.00 113 SER A O 13
ATOM 21769 N N . ILE A 1 114 ? 6.436 26.965 -22.365 1.00 0.00 114 ILE A N 13
ATOM 21770 C CA . ILE A 1 114 ? 7.026 28.271 -22.626 1.00 0.00 114 ILE A CA 13
ATOM 21771 C C . ILE A 1 114 ? 7.921 28.721 -21.472 1.00 0.00 114 ILE A C 13
ATOM 21772 O O . ILE A 1 114 ? 7.574 28.434 -20.307 1.00 0.00 114 ILE A O 13
ATOM 21789 N N . MET A 1 1 ? -27.085 -8.016 -2.244 1.00 0.00 1 MET A N 14
ATOM 21790 C CA . MET A 1 1 ? -26.285 -6.785 -2.483 1.00 0.00 1 MET A CA 14
ATOM 21791 C C . MET A 1 1 ? -24.795 -7.058 -2.329 1.00 0.00 1 MET A C 14
ATOM 21792 O O . MET A 1 1 ? -24.369 -8.211 -2.265 1.00 0.00 1 MET A O 14
ATOM 21808 N N . ILE A 1 2 ? -24.010 -5.989 -2.272 1.00 0.00 2 ILE A N 14
ATOM 21809 C CA . ILE A 1 2 ? -22.566 -6.107 -2.126 1.00 0.00 2 ILE A CA 14
ATOM 21810 C C . ILE A 1 2 ? -22.153 -5.983 -0.665 1.00 0.00 2 ILE A C 14
ATOM 21811 O O . ILE A 1 2 ? -22.967 -6.182 0.234 1.00 0.00 2 ILE A O 14
ATOM 21827 N N . ASP A 1 3 ? -20.884 -5.662 -0.438 1.00 0.00 3 ASP A N 14
ATOM 21828 C CA . ASP A 1 3 ? -20.330 -5.511 0.911 1.00 0.00 3 ASP A CA 14
ATOM 21829 C C . ASP A 1 3 ? -19.824 -6.847 1.450 1.00 0.00 3 ASP A C 14
ATOM 21830 O O . ASP A 1 3 ? -19.454 -6.954 2.619 1.00 0.00 3 ASP A O 14
ATOM 21839 N N . ASP A 1 4 ? -19.799 -7.860 0.589 1.00 0.00 4 ASP A N 14
ATOM 21840 C CA . ASP A 1 4 ? -19.334 -9.184 0.976 1.00 0.00 4 ASP A CA 14
ATOM 21841 C C . ASP A 1 4 ? -17.989 -9.476 0.311 1.00 0.00 4 ASP A C 14
ATOM 21842 O O . ASP A 1 4 ? -17.073 -9.994 0.944 1.00 0.00 4 ASP A O 14
ATOM 21851 N N . MET A 1 5 ? -17.898 -9.129 -0.965 1.00 0.00 5 MET A N 14
ATOM 21852 C CA . MET A 1 5 ? -16.673 -9.337 -1.734 1.00 0.00 5 MET A CA 14
ATOM 21853 C C . MET A 1 5 ? -16.439 -8.173 -2.685 1.00 0.00 5 MET A C 14
ATOM 21854 O O . MET A 1 5 ? -17.352 -7.413 -2.995 1.00 0.00 5 MET A O 14
ATOM 21868 N N . ALA A 1 6 ? -15.204 -8.034 -3.145 1.00 0.00 6 ALA A N 14
ATOM 21869 C CA . ALA A 1 6 ? -14.851 -6.953 -4.057 1.00 0.00 6 ALA A CA 14
ATOM 21870 C C . ALA A 1 6 ? -15.139 -5.607 -3.408 1.00 0.00 6 ALA A C 14
ATOM 21871 O O . ALA A 1 6 ? -16.176 -4.994 -3.661 1.00 0.00 6 ALA A O 14
ATOM 21878 N N . VAL A 1 7 ? -14.229 -5.164 -2.549 1.00 0.00 7 VAL A N 14
ATOM 21879 C CA . VAL A 1 7 ? -14.407 -3.905 -1.844 1.00 0.00 7 VAL A CA 14
ATOM 21880 C C . VAL A 1 7 ? -13.521 -2.792 -2.413 1.00 0.00 7 VAL A C 14
ATOM 21881 O O . VAL A 1 7 ? -14.038 -1.838 -2.993 1.00 0.00 7 VAL A O 14
ATOM 21894 N N . PRO A 1 8 ? -12.182 -2.856 -2.241 1.00 0.00 8 PRO A N 14
ATOM 21895 C CA . PRO A 1 8 ? -11.277 -1.826 -2.717 1.00 0.00 8 PRO A CA 14
ATOM 21896 C C . PRO A 1 8 ? -10.451 -2.254 -3.947 1.00 0.00 8 PRO A C 14
ATOM 21897 O O . PRO A 1 8 ? -11.004 -2.529 -5.012 1.00 0.00 8 PRO A O 14
ATOM 21908 N N . LEU A 1 9 ? -9.122 -2.291 -3.786 1.00 0.00 9 LEU A N 14
ATOM 21909 C CA . LEU A 1 9 ? -8.198 -2.662 -4.856 1.00 0.00 9 LEU A CA 14
ATOM 21910 C C . LEU A 1 9 ? -8.461 -4.072 -5.384 1.00 0.00 9 LEU A C 14
ATOM 21911 O O . LEU A 1 9 ? -8.479 -5.040 -4.625 1.00 0.00 9 LEU A O 14
ATOM 21927 N N . THR A 1 10 ? -8.618 -4.178 -6.704 1.00 0.00 10 THR A N 14
ATOM 21928 C CA . THR A 1 10 ? -8.825 -5.465 -7.350 1.00 0.00 10 THR A CA 14
ATOM 21929 C C . THR A 1 10 ? -7.505 -5.958 -7.944 1.00 0.00 10 THR A C 14
ATOM 21930 O O . THR A 1 10 ? -6.889 -5.274 -8.760 1.00 0.00 10 THR A O 14
ATOM 21941 N N . PHE A 1 11 ? -7.078 -7.140 -7.525 1.00 0.00 11 PHE A N 14
ATOM 21942 C CA . PHE A 1 11 ? -5.829 -7.721 -8.008 1.00 0.00 11 PHE A CA 14
ATOM 21943 C C . PHE A 1 11 ? -6.060 -8.541 -9.280 1.00 0.00 11 PHE A C 14
ATOM 21944 O O . PHE A 1 11 ? -7.185 -8.635 -9.772 1.00 0.00 11 PHE A O 14
ATOM 21961 N N . THR A 1 12 ? -4.988 -9.125 -9.811 1.00 0.00 12 THR A N 14
ATOM 21962 C CA . THR A 1 12 ? -5.079 -9.929 -11.036 1.00 0.00 12 THR A CA 14
ATOM 21963 C C . THR A 1 12 ? -5.459 -11.377 -10.724 1.00 0.00 12 THR A C 14
ATOM 21964 O O . THR A 1 12 ? -5.986 -11.671 -9.661 1.00 0.00 12 THR A O 14
ATOM 21975 N N . ASP A 1 13 ? -5.190 -12.280 -11.659 1.00 0.00 13 ASP A N 14
ATOM 21976 C CA . ASP A 1 13 ? -5.494 -13.694 -11.466 1.00 0.00 13 ASP A CA 14
ATOM 21977 C C . ASP A 1 13 ? -4.301 -14.425 -10.864 1.00 0.00 13 ASP A C 14
ATOM 21978 O O . ASP A 1 13 ? -4.447 -15.256 -9.971 1.00 0.00 13 ASP A O 14
ATOM 21987 N N . ALA A 1 14 ? -3.123 -14.113 -11.381 1.00 0.00 14 ALA A N 14
ATOM 21988 C CA . ALA A 1 14 ? -1.892 -14.737 -10.924 1.00 0.00 14 ALA A CA 14
ATOM 21989 C C . ALA A 1 14 ? -1.652 -14.483 -9.444 1.00 0.00 14 ALA A C 14
ATOM 21990 O O . ALA A 1 14 ? -1.233 -15.384 -8.718 1.00 0.00 14 ALA A O 14
ATOM 21997 N N . ALA A 1 15 ? -1.933 -13.266 -8.985 1.00 0.00 15 ALA A N 14
ATOM 21998 C CA . ALA A 1 15 ? -1.755 -12.950 -7.577 1.00 0.00 15 ALA A CA 14
ATOM 21999 C C . ALA A 1 15 ? -2.489 -13.988 -6.747 1.00 0.00 15 ALA A C 14
ATOM 22000 O O . ALA A 1 15 ? -2.033 -14.394 -5.676 1.00 0.00 15 ALA A O 14
ATOM 22007 N N . ALA A 1 16 ? -3.605 -14.459 -7.293 1.00 0.00 16 ALA A N 14
ATOM 22008 C CA . ALA A 1 16 ? -4.385 -15.502 -6.654 1.00 0.00 16 ALA A CA 14
ATOM 22009 C C . ALA A 1 16 ? -3.618 -16.805 -6.731 1.00 0.00 16 ALA A C 14
ATOM 22010 O O . ALA A 1 16 ? -3.540 -17.563 -5.765 1.00 0.00 16 ALA A O 14
ATOM 22017 N N . ASN A 1 17 ? -3.054 -17.042 -7.907 1.00 0.00 17 ASN A N 14
ATOM 22018 C CA . ASN A 1 17 ? -2.282 -18.235 -8.169 1.00 0.00 17 ASN A CA 14
ATOM 22019 C C . ASN A 1 17 ? -1.103 -18.361 -7.212 1.00 0.00 17 ASN A C 14
ATOM 22020 O O . ASN A 1 17 ? -0.822 -19.440 -6.696 1.00 0.00 17 ASN A O 14
ATOM 22031 N N . LYS A 1 18 ? -0.416 -17.251 -6.971 1.00 0.00 18 LYS A N 14
ATOM 22032 C CA . LYS A 1 18 ? 0.727 -17.243 -6.070 1.00 0.00 18 LYS A CA 14
ATOM 22033 C C . LYS A 1 18 ? 0.307 -17.713 -4.684 1.00 0.00 18 LYS A C 14
ATOM 22034 O O . LYS A 1 18 ? 1.103 -18.285 -3.941 1.00 0.00 18 LYS A O 14
ATOM 22053 N N . VAL A 1 19 ? -0.952 -17.462 -4.346 1.00 0.00 19 VAL A N 14
ATOM 22054 C CA . VAL A 1 19 ? -1.495 -17.845 -3.057 1.00 0.00 19 VAL A CA 14
ATOM 22055 C C . VAL A 1 19 ? -1.962 -19.291 -3.058 1.00 0.00 19 VAL A C 14
ATOM 22056 O O . VAL A 1 19 ? -1.371 -20.139 -2.401 1.00 0.00 19 VAL A O 14
ATOM 22069 N N . LYS A 1 20 ? -3.031 -19.558 -3.802 1.00 0.00 20 LYS A N 14
ATOM 22070 C CA . LYS A 1 20 ? -3.608 -20.887 -3.899 1.00 0.00 20 LYS A CA 14
ATOM 22071 C C . LYS A 1 20 ? -2.579 -21.948 -4.285 1.00 0.00 20 LYS A C 14
ATOM 22072 O O . LYS A 1 20 ? -2.811 -23.146 -4.106 1.00 0.00 20 LYS A O 14
ATOM 22091 N N . SER A 1 21 ? -1.469 -21.516 -4.862 1.00 0.00 21 SER A N 14
ATOM 22092 C CA . SER A 1 21 ? -0.448 -22.443 -5.315 1.00 0.00 21 SER A CA 14
ATOM 22093 C C . SER A 1 21 ? 0.553 -22.807 -4.226 1.00 0.00 21 SER A C 14
ATOM 22094 O O . SER A 1 21 ? 0.882 -23.979 -4.049 1.00 0.00 21 SER A O 14
ATOM 22102 N N . LEU A 1 22 ? 1.047 -21.815 -3.505 1.00 0.00 22 LEU A N 14
ATOM 22103 C CA . LEU A 1 22 ? 2.020 -22.073 -2.453 1.00 0.00 22 LEU A CA 14
ATOM 22104 C C . LEU A 1 22 ? 1.323 -22.518 -1.179 1.00 0.00 22 LEU A C 14
ATOM 22105 O O . LEU A 1 22 ? 1.907 -23.227 -0.363 1.00 0.00 22 LEU A O 14
ATOM 22121 N N . ILE A 1 23 ? 0.065 -22.129 -1.020 1.00 0.00 23 ILE A N 14
ATOM 22122 C CA . ILE A 1 23 ? -0.691 -22.512 0.148 1.00 0.00 23 ILE A CA 14
ATOM 22123 C C . ILE A 1 23 ? -1.040 -23.981 0.067 1.00 0.00 23 ILE A C 14
ATOM 22124 O O . ILE A 1 23 ? -0.803 -24.747 1.000 1.00 0.00 23 ILE A O 14
ATOM 22140 N N . SER A 1 24 ? -1.566 -24.388 -1.083 1.00 0.00 24 SER A N 14
ATOM 22141 C CA . SER A 1 24 ? -1.901 -25.774 -1.313 1.00 0.00 24 SER A CA 14
ATOM 22142 C C . SER A 1 24 ? -0.654 -26.629 -1.133 1.00 0.00 24 SER A C 14
ATOM 22143 O O . SER A 1 24 ? -0.731 -27.818 -0.828 1.00 0.00 24 SER A O 14
ATOM 22151 N N . GLU A 1 25 ? 0.498 -25.990 -1.319 1.00 0.00 25 GLU A N 14
ATOM 22152 C CA . GLU A 1 25 ? 1.775 -26.656 -1.172 1.00 0.00 25 GLU A CA 14
ATOM 22153 C C . GLU A 1 25 ? 2.154 -26.757 0.300 1.00 0.00 25 GLU A C 14
ATOM 22154 O O . GLU A 1 25 ? 2.972 -27.584 0.678 1.00 0.00 25 GLU A O 14
ATOM 22166 N N . GLU A 1 26 ? 1.536 -25.910 1.132 1.00 0.00 26 GLU A N 14
ATOM 22167 C CA . GLU A 1 26 ? 1.807 -25.939 2.556 1.00 0.00 26 GLU A CA 14
ATOM 22168 C C . GLU A 1 26 ? 1.028 -27.056 3.217 1.00 0.00 26 GLU A C 14
ATOM 22169 O O . GLU A 1 26 ? 1.333 -27.468 4.334 1.00 0.00 26 GLU A O 14
ATOM 22181 N N . GLU A 1 27 ? -0.004 -27.530 2.515 1.00 0.00 27 GLU A N 14
ATOM 22182 C CA . GLU A 1 27 ? -0.862 -28.586 3.024 1.00 0.00 27 GLU A CA 14
ATOM 22183 C C . GLU A 1 27 ? -1.885 -27.991 3.978 1.00 0.00 27 GLU A C 14
ATOM 22184 O O . GLU A 1 27 ? -2.590 -28.725 4.677 1.00 0.00 27 GLU A O 14
ATOM 22196 N N . ASN A 1 28 ? -1.970 -26.659 3.998 1.00 0.00 28 ASN A N 14
ATOM 22197 C CA . ASN A 1 28 ? -2.926 -25.992 4.864 1.00 0.00 28 ASN A CA 14
ATOM 22198 C C . ASN A 1 28 ? -4.315 -26.500 4.582 1.00 0.00 28 ASN A C 14
ATOM 22199 O O . ASN A 1 28 ? -4.901 -27.213 5.394 1.00 0.00 28 ASN A O 14
ATOM 22210 N N . THR A 1 29 ? -4.838 -26.121 3.414 1.00 0.00 29 THR A N 14
ATOM 22211 C CA . THR A 1 29 ? -6.185 -26.538 3.006 1.00 0.00 29 THR A CA 14
ATOM 22212 C C . THR A 1 29 ? -6.766 -25.618 1.935 1.00 0.00 29 THR A C 14
ATOM 22213 O O . THR A 1 29 ? -7.376 -26.086 0.972 1.00 0.00 29 THR A O 14
ATOM 22224 N N . ASP A 1 30 ? -6.605 -24.313 2.126 1.00 0.00 30 ASP A N 14
ATOM 22225 C CA . ASP A 1 30 ? -7.145 -23.324 1.201 1.00 0.00 30 ASP A CA 14
ATOM 22226 C C . ASP A 1 30 ? -6.981 -21.949 1.828 1.00 0.00 30 ASP A C 14
ATOM 22227 O O . ASP A 1 30 ? -7.947 -21.310 2.238 1.00 0.00 30 ASP A O 14
ATOM 22236 N N . LEU A 1 31 ? -5.735 -21.552 1.930 1.00 0.00 31 LEU A N 14
ATOM 22237 C CA . LEU A 1 31 ? -5.366 -20.291 2.546 1.00 0.00 31 LEU A CA 14
ATOM 22238 C C . LEU A 1 31 ? -5.995 -19.095 1.863 1.00 0.00 31 LEU A C 14
ATOM 22239 O O . LEU A 1 31 ? -6.335 -19.128 0.682 1.00 0.00 31 LEU A O 14
ATOM 22255 N N . LYS A 1 32 ? -6.119 -18.030 2.639 1.00 0.00 32 LYS A N 14
ATOM 22256 C CA . LYS A 1 32 ? -6.680 -16.779 2.167 1.00 0.00 32 LYS A CA 14
ATOM 22257 C C . LYS A 1 32 ? -5.619 -15.689 2.249 1.00 0.00 32 LYS A C 14
ATOM 22258 O O . LYS A 1 32 ? -5.065 -15.433 3.318 1.00 0.00 32 LYS A O 14
ATOM 22277 N N . LEU A 1 33 ? -5.323 -15.058 1.119 1.00 0.00 33 LEU A N 14
ATOM 22278 C CA . LEU A 1 33 ? -4.316 -14.016 1.081 1.00 0.00 33 LEU A CA 14
ATOM 22279 C C . LEU A 1 33 ? -4.679 -12.880 2.029 1.00 0.00 33 LEU A C 14
ATOM 22280 O O . LEU A 1 33 ? -5.851 -12.544 2.192 1.00 0.00 33 LEU A O 14
ATOM 22296 N N . ARG A 1 34 ? -3.663 -12.287 2.644 1.00 0.00 34 ARG A N 14
ATOM 22297 C CA . ARG A 1 34 ? -3.868 -11.182 3.565 1.00 0.00 34 ARG A CA 14
ATOM 22298 C C . ARG A 1 34 ? -2.785 -10.132 3.367 1.00 0.00 34 ARG A C 14
ATOM 22299 O O . ARG A 1 34 ? -1.671 -10.259 3.870 1.00 0.00 34 ARG A O 14
ATOM 22320 N N . VAL A 1 35 ? -3.119 -9.111 2.596 1.00 0.00 35 VAL A N 14
ATOM 22321 C CA . VAL A 1 35 ? -2.183 -8.046 2.279 1.00 0.00 35 VAL A CA 14
ATOM 22322 C C . VAL A 1 35 ? -1.943 -7.090 3.436 1.00 0.00 35 VAL A C 14
ATOM 22323 O O . VAL A 1 35 ? -2.780 -6.922 4.323 1.00 0.00 35 VAL A O 14
ATOM 22336 N N . TYR A 1 36 ? -0.793 -6.434 3.371 1.00 0.00 36 TYR A N 14
ATOM 22337 C CA . TYR A 1 36 ? -0.394 -5.437 4.354 1.00 0.00 36 TYR A CA 14
ATOM 22338 C C . TYR A 1 36 ? 0.279 -4.280 3.625 1.00 0.00 36 TYR A C 14
ATOM 22339 O O . TYR A 1 36 ? 0.388 -4.301 2.400 1.00 0.00 36 TYR A O 14
ATOM 22357 N N . ILE A 1 37 ? 0.717 -3.269 4.360 1.00 0.00 37 ILE A N 14
ATOM 22358 C CA . ILE A 1 37 ? 1.355 -2.121 3.731 1.00 0.00 37 ILE A CA 14
ATOM 22359 C C . ILE A 1 37 ? 2.871 -2.277 3.657 1.00 0.00 37 ILE A C 14
ATOM 22360 O O . ILE A 1 37 ? 3.556 -2.343 4.677 1.00 0.00 37 ILE A O 14
ATOM 22376 N N . THR A 1 38 ? 3.382 -2.311 2.431 1.00 0.00 38 THR A N 14
ATOM 22377 C CA . THR A 1 38 ? 4.814 -2.432 2.194 1.00 0.00 38 THR A CA 14
ATOM 22378 C C . THR A 1 38 ? 5.280 -1.342 1.229 1.00 0.00 38 THR A C 14
ATOM 22379 O O . THR A 1 38 ? 6.294 -0.683 1.459 1.00 0.00 38 THR A O 14
ATOM 22390 N N . GLY A 1 39 ? 4.510 -1.156 0.157 1.00 0.00 39 GLY A N 14
ATOM 22391 C CA . GLY A 1 39 ? 4.808 -0.146 -0.847 1.00 0.00 39 GLY A CA 14
ATOM 22392 C C . GLY A 1 39 ? 6.286 0.007 -1.146 1.00 0.00 39 GLY A C 14
ATOM 22393 O O . GLY A 1 39 ? 7.091 -0.869 -0.828 1.00 0.00 39 GLY A O 14
ATOM 22397 N N . GLY A 1 40 ? 6.638 1.127 -1.766 1.00 0.00 40 GLY A N 14
ATOM 22398 C CA . GLY A 1 40 ? 8.022 1.387 -2.107 1.00 0.00 40 GLY A CA 14
ATOM 22399 C C . GLY A 1 40 ? 8.430 2.818 -1.810 1.00 0.00 40 GLY A C 14
ATOM 22400 O O . GLY A 1 40 ? 9.047 3.094 -0.782 1.00 0.00 40 GLY A O 14
ATOM 22404 N N . GLY A 1 41 ? 8.081 3.730 -2.713 1.00 0.00 41 GLY A N 14
ATOM 22405 C CA . GLY A 1 41 ? 8.417 5.128 -2.526 1.00 0.00 41 GLY A CA 14
ATOM 22406 C C . GLY A 1 41 ? 7.286 6.053 -2.934 1.00 0.00 41 GLY A C 14
ATOM 22407 O O . GLY A 1 41 ? 6.994 7.029 -2.244 1.00 0.00 41 GLY A O 14
ATOM 22411 N N . CYS A 1 42 ? 6.648 5.745 -4.060 1.00 0.00 42 CYS A N 14
ATOM 22412 C CA . CYS A 1 42 ? 5.543 6.553 -4.559 1.00 0.00 42 CYS A CA 14
ATOM 22413 C C . CYS A 1 42 ? 4.225 6.133 -3.915 1.00 0.00 42 CYS A C 14
ATOM 22414 O O . CYS A 1 42 ? 3.444 5.385 -4.505 1.00 0.00 42 CYS A O 14
ATOM 22422 N N . SER A 1 43 ? 3.984 6.621 -2.703 1.00 0.00 43 SER A N 14
ATOM 22423 C CA . SER A 1 43 ? 2.760 6.300 -1.976 1.00 0.00 43 SER A CA 14
ATOM 22424 C C . SER A 1 43 ? 2.679 4.806 -1.668 1.00 0.00 43 SER A C 14
ATOM 22425 O O . SER A 1 43 ? 3.082 4.364 -0.592 1.00 0.00 43 SER A O 14
ATOM 22433 N N . GLY A 1 44 ? 2.155 4.031 -2.615 1.00 0.00 44 GLY A N 14
ATOM 22434 C CA . GLY A 1 44 ? 2.034 2.599 -2.414 1.00 0.00 44 GLY A CA 14
ATOM 22435 C C . GLY A 1 44 ? 1.587 1.875 -3.668 1.00 0.00 44 GLY A C 14
ATOM 22436 O O . GLY A 1 44 ? 0.535 2.182 -4.229 1.00 0.00 44 GLY A O 14
ATOM 22440 N N . PHE A 1 45 ? 2.390 0.916 -4.111 1.00 0.00 45 PHE A N 14
ATOM 22441 C CA . PHE A 1 45 ? 2.070 0.150 -5.312 1.00 0.00 45 PHE A CA 14
ATOM 22442 C C . PHE A 1 45 ? 2.490 -1.314 -5.187 1.00 0.00 45 PHE A C 14
ATOM 22443 O O . PHE A 1 45 ? 2.409 -2.063 -6.155 1.00 0.00 45 PHE A O 14
ATOM 22460 N N . GLN A 1 46 ? 2.952 -1.725 -4.010 1.00 0.00 46 GLN A N 14
ATOM 22461 C CA . GLN A 1 46 ? 3.376 -3.108 -3.819 1.00 0.00 46 GLN A CA 14
ATOM 22462 C C . GLN A 1 46 ? 2.460 -3.847 -2.849 1.00 0.00 46 GLN A C 14
ATOM 22463 O O . GLN A 1 46 ? 1.671 -4.696 -3.258 1.00 0.00 46 GLN A O 14
ATOM 22477 N N . TYR A 1 47 ? 2.573 -3.529 -1.566 1.00 0.00 47 TYR A N 14
ATOM 22478 C CA . TYR A 1 47 ? 1.755 -4.174 -0.541 1.00 0.00 47 TYR A CA 14
ATOM 22479 C C . TYR A 1 47 ? 2.186 -5.622 -0.343 1.00 0.00 47 TYR A C 14
ATOM 22480 O O . TYR A 1 47 ? 2.141 -6.429 -1.270 1.00 0.00 47 TYR A O 14
ATOM 22498 N N . GLY A 1 48 ? 2.612 -5.936 0.874 1.00 0.00 48 GLY A N 14
ATOM 22499 C CA . GLY A 1 48 ? 3.058 -7.285 1.180 1.00 0.00 48 GLY A CA 14
ATOM 22500 C C . GLY A 1 48 ? 1.909 -8.264 1.318 1.00 0.00 48 GLY A C 14
ATOM 22501 O O . GLY A 1 48 ? 0.903 -7.963 1.955 1.00 0.00 48 GLY A O 14
ATOM 22505 N N . PHE A 1 49 ? 2.053 -9.432 0.696 1.00 0.00 49 PHE A N 14
ATOM 22506 C CA . PHE A 1 49 ? 1.013 -10.455 0.731 1.00 0.00 49 PHE A CA 14
ATOM 22507 C C . PHE A 1 49 ? 1.403 -11.656 1.590 1.00 0.00 49 PHE A C 14
ATOM 22508 O O . PHE A 1 49 ? 2.521 -12.163 1.504 1.00 0.00 49 PHE A O 14
ATOM 22525 N N . THR A 1 50 ? 0.448 -12.122 2.391 1.00 0.00 50 THR A N 14
ATOM 22526 C CA . THR A 1 50 ? 0.652 -13.289 3.246 1.00 0.00 50 THR A CA 14
ATOM 22527 C C . THR A 1 50 ? -0.528 -14.246 3.092 1.00 0.00 50 THR A C 14
ATOM 22528 O O . THR A 1 50 ? -1.567 -13.875 2.551 1.00 0.00 50 THR A O 14
ATOM 22539 N N . PHE A 1 51 ? -0.373 -15.472 3.569 1.00 0.00 51 PHE A N 14
ATOM 22540 C CA . PHE A 1 51 ? -1.434 -16.459 3.469 1.00 0.00 51 PHE A CA 14
ATOM 22541 C C . PHE A 1 51 ? -2.037 -16.709 4.842 1.00 0.00 51 PHE A C 14
ATOM 22542 O O . PHE A 1 51 ? -1.496 -17.454 5.658 1.00 0.00 51 PHE A O 14
ATOM 22559 N N . ASP A 1 52 ? -3.151 -16.028 5.090 1.00 0.00 52 ASP A N 14
ATOM 22560 C CA . ASP A 1 52 ? -3.854 -16.101 6.367 1.00 0.00 52 ASP A CA 14
ATOM 22561 C C . ASP A 1 52 ? -5.269 -16.652 6.203 1.00 0.00 52 ASP A C 14
ATOM 22562 O O . ASP A 1 52 ? -6.159 -15.971 5.695 1.00 0.00 52 ASP A O 14
ATOM 22571 N N . GLU A 1 53 ? -5.459 -17.898 6.619 1.00 0.00 53 GLU A N 14
ATOM 22572 C CA . GLU A 1 53 ? -6.749 -18.576 6.512 1.00 0.00 53 GLU A CA 14
ATOM 22573 C C . GLU A 1 53 ? -7.741 -18.146 7.596 1.00 0.00 53 GLU A C 14
ATOM 22574 O O . GLU A 1 53 ? -8.944 -18.310 7.425 1.00 0.00 53 GLU A O 14
ATOM 22586 N N . LYS A 1 54 ? -7.243 -17.624 8.713 1.00 0.00 54 LYS A N 14
ATOM 22587 C CA . LYS A 1 54 ? -8.127 -17.213 9.794 1.00 0.00 54 LYS A CA 14
ATOM 22588 C C . LYS A 1 54 ? -9.152 -16.191 9.327 1.00 0.00 54 LYS A C 14
ATOM 22589 O O . LYS A 1 54 ? -10.158 -16.555 8.716 1.00 0.00 54 LYS A O 14
ATOM 22608 N N . VAL A 1 55 ? -8.914 -14.914 9.619 1.00 0.00 55 VAL A N 14
ATOM 22609 C CA . VAL A 1 55 ? -9.843 -13.850 9.227 1.00 0.00 55 VAL A CA 14
ATOM 22610 C C . VAL A 1 55 ? -9.208 -12.478 9.363 1.00 0.00 55 VAL A C 14
ATOM 22611 O O . VAL A 1 55 ? -9.017 -11.762 8.380 1.00 0.00 55 VAL A O 14
ATOM 22624 N N . ASN A 1 56 ? -8.921 -12.114 10.608 1.00 0.00 56 ASN A N 14
ATOM 22625 C CA . ASN A 1 56 ? -8.353 -10.818 10.946 1.00 0.00 56 ASN A CA 14
ATOM 22626 C C . ASN A 1 56 ? -9.475 -9.799 11.095 1.00 0.00 56 ASN A C 14
ATOM 22627 O O . ASN A 1 56 ? -9.797 -9.076 10.153 1.00 0.00 56 ASN A O 14
ATOM 22638 N N . ASP A 1 57 ? -10.073 -9.760 12.276 1.00 0.00 57 ASP A N 14
ATOM 22639 C CA . ASP A 1 57 ? -11.183 -8.841 12.545 1.00 0.00 57 ASP A CA 14
ATOM 22640 C C . ASP A 1 57 ? -10.820 -7.434 12.090 1.00 0.00 57 ASP A C 14
ATOM 22641 O O . ASP A 1 57 ? -9.704 -6.964 12.311 1.00 0.00 57 ASP A O 14
ATOM 22650 N N . GLY A 1 58 ? -11.762 -6.777 11.424 1.00 0.00 58 GLY A N 14
ATOM 22651 C CA . GLY A 1 58 ? -11.513 -5.447 10.921 1.00 0.00 58 GLY A CA 14
ATOM 22652 C C . GLY A 1 58 ? -10.586 -5.496 9.728 1.00 0.00 58 GLY A C 14
ATOM 22653 O O . GLY A 1 58 ? -9.681 -4.672 9.592 1.00 0.00 58 GLY A O 14
ATOM 22657 N N . ASP A 1 59 ? -10.804 -6.486 8.864 1.00 0.00 59 ASP A N 14
ATOM 22658 C CA . ASP A 1 59 ? -9.994 -6.681 7.668 1.00 0.00 59 ASP A CA 14
ATOM 22659 C C . ASP A 1 59 ? -10.892 -6.938 6.465 1.00 0.00 59 ASP A C 14
ATOM 22660 O O . ASP A 1 59 ? -11.523 -7.991 6.369 1.00 0.00 59 ASP A O 14
ATOM 22669 N N . LEU A 1 60 ? -10.955 -5.981 5.545 1.00 0.00 60 LEU A N 14
ATOM 22670 C CA . LEU A 1 60 ? -11.787 -6.141 4.356 1.00 0.00 60 LEU A CA 14
ATOM 22671 C C . LEU A 1 60 ? -11.333 -7.360 3.571 1.00 0.00 60 LEU A C 14
ATOM 22672 O O . LEU A 1 60 ? -10.135 -7.626 3.467 1.00 0.00 60 LEU A O 14
ATOM 22688 N N . THR A 1 61 ? -12.278 -8.129 3.051 1.00 0.00 61 THR A N 14
ATOM 22689 C CA . THR A 1 61 ? -11.941 -9.346 2.326 1.00 0.00 61 THR A CA 14
ATOM 22690 C C . THR A 1 61 ? -12.499 -9.373 0.907 1.00 0.00 61 THR A C 14
ATOM 22691 O O . THR A 1 61 ? -13.704 -9.346 0.680 1.00 0.00 61 THR A O 14
ATOM 22702 N N . ILE A 1 62 ? -11.578 -9.482 -0.044 1.00 0.00 62 ILE A N 14
ATOM 22703 C CA . ILE A 1 62 ? -11.903 -9.579 -1.460 1.00 0.00 62 ILE A CA 14
ATOM 22704 C C . ILE A 1 62 ? -11.624 -11.010 -1.911 1.00 0.00 62 ILE A C 14
ATOM 22705 O O . ILE A 1 62 ? -10.546 -11.534 -1.656 1.00 0.00 62 ILE A O 14
ATOM 22721 N N . GLU A 1 63 ? -12.588 -11.658 -2.549 1.00 0.00 63 GLU A N 14
ATOM 22722 C CA . GLU A 1 63 ? -12.393 -13.040 -2.981 1.00 0.00 63 GLU A CA 14
ATOM 22723 C C . GLU A 1 63 ? -11.213 -13.162 -3.938 1.00 0.00 63 GLU A C 14
ATOM 22724 O O . GLU A 1 63 ? -10.869 -12.213 -4.643 1.00 0.00 63 GLU A O 14
ATOM 22736 N N . LYS A 1 64 ? -10.593 -14.339 -3.951 1.00 0.00 64 LYS A N 14
ATOM 22737 C CA . LYS A 1 64 ? -9.450 -14.593 -4.809 1.00 0.00 64 LYS A CA 14
ATOM 22738 C C . LYS A 1 64 ? -9.822 -15.578 -5.913 1.00 0.00 64 LYS A C 14
ATOM 22739 O O . LYS A 1 64 ? -10.798 -16.310 -5.795 1.00 0.00 64 LYS A O 14
ATOM 22758 N N . SER A 1 65 ? -9.037 -15.582 -6.984 1.00 0.00 65 SER A N 14
ATOM 22759 C CA . SER A 1 65 ? -9.280 -16.472 -8.112 1.00 0.00 65 SER A CA 14
ATOM 22760 C C . SER A 1 65 ? -9.459 -17.912 -7.650 1.00 0.00 65 SER A C 14
ATOM 22761 O O . SER A 1 65 ? -10.271 -18.651 -8.197 1.00 0.00 65 SER A O 14
ATOM 22769 N N . GLY A 1 66 ? -8.690 -18.296 -6.641 1.00 0.00 66 GLY A N 14
ATOM 22770 C CA . GLY A 1 66 ? -8.771 -19.648 -6.123 1.00 0.00 66 GLY A CA 14
ATOM 22771 C C . GLY A 1 66 ? -8.814 -19.698 -4.609 1.00 0.00 66 GLY A C 14
ATOM 22772 O O . GLY A 1 66 ? -8.707 -20.761 -4.007 1.00 0.00 66 GLY A O 14
ATOM 22776 N N . VAL A 1 67 ? -8.967 -18.525 -3.987 1.00 0.00 67 VAL A N 14
ATOM 22777 C CA . VAL A 1 67 ? -9.028 -18.430 -2.535 1.00 0.00 67 VAL A CA 14
ATOM 22778 C C . VAL A 1 67 ? -9.771 -17.154 -2.125 1.00 0.00 67 VAL A C 14
ATOM 22779 O O . VAL A 1 67 ? -10.632 -16.673 -2.860 1.00 0.00 67 VAL A O 14
ATOM 22792 N N . GLN A 1 68 ? -9.425 -16.599 -0.965 1.00 0.00 68 GLN A N 14
ATOM 22793 C CA . GLN A 1 68 ? -10.053 -15.374 -0.491 1.00 0.00 68 GLN A CA 14
ATOM 22794 C C . GLN A 1 68 ? -8.987 -14.375 -0.047 1.00 0.00 68 GLN A C 14
ATOM 22795 O O . GLN A 1 68 ? -8.108 -14.707 0.746 1.00 0.00 68 GLN A O 14
ATOM 22809 N N . LEU A 1 69 ? -9.063 -13.154 -0.561 1.00 0.00 69 LEU A N 14
ATOM 22810 C CA . LEU A 1 69 ? -8.098 -12.121 -0.205 1.00 0.00 69 LEU A CA 14
ATOM 22811 C C . LEU A 1 69 ? -8.652 -11.228 0.901 1.00 0.00 69 LEU A C 14
ATOM 22812 O O . LEU A 1 69 ? -9.793 -10.786 0.836 1.00 0.00 69 LEU A O 14
ATOM 22828 N N . VAL A 1 70 ? -7.842 -10.974 1.920 1.00 0.00 70 VAL A N 14
ATOM 22829 C CA . VAL A 1 70 ? -8.262 -10.137 3.037 1.00 0.00 70 VAL A CA 14
ATOM 22830 C C . VAL A 1 70 ? -7.141 -9.176 3.434 1.00 0.00 70 VAL A C 14
ATOM 22831 O O . VAL A 1 70 ? -6.079 -9.597 3.880 1.00 0.00 70 VAL A O 14
ATOM 22844 N N . ILE A 1 71 ? -7.372 -7.879 3.256 1.00 0.00 71 ILE A N 14
ATOM 22845 C CA . ILE A 1 71 ? -6.354 -6.888 3.587 1.00 0.00 71 ILE A CA 14
ATOM 22846 C C . ILE A 1 71 ? -6.768 -6.025 4.772 1.00 0.00 71 ILE A C 14
ATOM 22847 O O . ILE A 1 71 ? -7.952 -5.892 5.083 1.00 0.00 71 ILE A O 14
ATOM 22863 N N . ASP A 1 72 ? -5.771 -5.450 5.429 1.00 0.00 72 ASP A N 14
ATOM 22864 C CA . ASP A 1 72 ? -6.000 -4.604 6.599 1.00 0.00 72 ASP A CA 14
ATOM 22865 C C . ASP A 1 72 ? -6.440 -3.192 6.199 1.00 0.00 72 ASP A C 14
ATOM 22866 O O . ASP A 1 72 ? -5.992 -2.655 5.185 1.00 0.00 72 ASP A O 14
ATOM 22875 N N . PRO A 1 73 ? -7.333 -2.576 6.999 1.00 0.00 73 PRO A N 14
ATOM 22876 C CA . PRO A 1 73 ? -7.847 -1.227 6.740 1.00 0.00 73 PRO A CA 14
ATOM 22877 C C . PRO A 1 73 ? -6.751 -0.231 6.372 1.00 0.00 73 PRO A C 14
ATOM 22878 O O . PRO A 1 73 ? -6.966 0.669 5.564 1.00 0.00 73 PRO A O 14
ATOM 22889 N N . MET A 1 74 ? -5.573 -0.392 6.962 1.00 0.00 74 MET A N 14
ATOM 22890 C CA . MET A 1 74 ? -4.464 0.498 6.675 1.00 0.00 74 MET A CA 14
ATOM 22891 C C . MET A 1 74 ? -4.174 0.490 5.176 1.00 0.00 74 MET A C 14
ATOM 22892 O O . MET A 1 74 ? -3.958 1.529 4.558 1.00 0.00 74 MET A O 14
ATOM 22906 N N . SER A 1 75 ? -4.203 -0.687 4.588 1.00 0.00 75 SER A N 14
ATOM 22907 C CA . SER A 1 75 ? -3.977 -0.808 3.162 1.00 0.00 75 SER A CA 14
ATOM 22908 C C . SER A 1 75 ? -5.213 -0.340 2.403 1.00 0.00 75 SER A C 14
ATOM 22909 O O . SER A 1 75 ? -5.112 0.235 1.320 1.00 0.00 75 SER A O 14
ATOM 22917 N N . LEU A 1 76 ? -6.383 -0.588 2.990 1.00 0.00 76 LEU A N 14
ATOM 22918 C CA . LEU A 1 76 ? -7.655 -0.209 2.382 1.00 0.00 76 LEU A CA 14
ATOM 22919 C C . LEU A 1 76 ? -7.611 1.206 1.819 1.00 0.00 76 LEU A C 14
ATOM 22920 O O . LEU A 1 76 ? -8.103 1.457 0.722 1.00 0.00 76 LEU A O 14
ATOM 22936 N N . GLN A 1 77 ? -7.038 2.127 2.582 1.00 0.00 77 GLN A N 14
ATOM 22937 C CA . GLN A 1 77 ? -6.953 3.517 2.163 1.00 0.00 77 GLN A CA 14
ATOM 22938 C C . GLN A 1 77 ? -5.783 3.744 1.203 1.00 0.00 77 GLN A C 14
ATOM 22939 O O . GLN A 1 77 ? -5.753 4.743 0.485 1.00 0.00 77 GLN A O 14
ATOM 22953 N N . TYR A 1 78 ? -4.816 2.825 1.199 1.00 0.00 78 TYR A N 14
ATOM 22954 C CA . TYR A 1 78 ? -3.658 2.949 0.321 1.00 0.00 78 TYR A CA 14
ATOM 22955 C C . TYR A 1 78 ? -3.938 2.378 -1.071 1.00 0.00 78 TYR A C 14
ATOM 22956 O O . TYR A 1 78 ? -3.473 2.912 -2.076 1.00 0.00 78 TYR A O 14
ATOM 22974 N N . LEU A 1 79 ? -4.663 1.266 -1.115 1.00 0.00 79 LEU A N 14
ATOM 22975 C CA . LEU A 1 79 ? -4.974 0.584 -2.379 1.00 0.00 79 LEU A CA 14
ATOM 22976 C C . LEU A 1 79 ? -6.289 1.058 -3.028 1.00 0.00 79 LEU A C 14
ATOM 22977 O O . LEU A 1 79 ? -6.552 0.771 -4.192 1.00 0.00 79 LEU A O 14
ATOM 22993 N N . ILE A 1 80 ? -7.116 1.731 -2.241 1.00 0.00 80 ILE A N 14
ATOM 22994 C CA . ILE A 1 80 ? -8.446 2.218 -2.657 1.00 0.00 80 ILE A CA 14
ATOM 22995 C C . ILE A 1 80 ? -8.717 2.276 -4.171 1.00 0.00 80 ILE A C 14
ATOM 22996 O O . ILE A 1 80 ? -8.738 3.343 -4.783 1.00 0.00 80 ILE A O 14
ATOM 23012 N N . GLY A 1 81 ? -9.037 1.126 -4.729 1.00 0.00 81 GLY A N 14
ATOM 23013 C CA . GLY A 1 81 ? -9.437 1.034 -6.127 1.00 0.00 81 GLY A CA 14
ATOM 23014 C C . GLY A 1 81 ? -8.324 0.864 -7.143 1.00 0.00 81 GLY A C 14
ATOM 23015 O O . GLY A 1 81 ? -8.577 0.942 -8.345 1.00 0.00 81 GLY A O 14
ATOM 23019 N N . GLY A 1 82 ? -7.110 0.619 -6.695 1.00 0.00 82 GLY A N 14
ATOM 23020 C CA . GLY A 1 82 ? -6.022 0.432 -7.639 1.00 0.00 82 GLY A CA 14
ATOM 23021 C C . GLY A 1 82 ? -6.143 -0.877 -8.396 1.00 0.00 82 GLY A C 14
ATOM 23022 O O . GLY A 1 82 ? -7.244 -1.400 -8.572 1.00 0.00 82 GLY A O 14
ATOM 23026 N N . THR A 1 83 ? -5.008 -1.411 -8.830 1.00 0.00 83 THR A N 14
ATOM 23027 C CA . THR A 1 83 ? -4.976 -2.679 -9.555 1.00 0.00 83 THR A CA 14
ATOM 23028 C C . THR A 1 83 ? -3.662 -3.398 -9.280 1.00 0.00 83 THR A C 14
ATOM 23029 O O . THR A 1 83 ? -2.593 -2.808 -9.402 1.00 0.00 83 THR A O 14
ATOM 23040 N N . VAL A 1 84 ? -3.739 -4.671 -8.911 1.00 0.00 84 VAL A N 14
ATOM 23041 C CA . VAL A 1 84 ? -2.533 -5.440 -8.617 1.00 0.00 84 VAL A CA 14
ATOM 23042 C C . VAL A 1 84 ? -2.388 -6.650 -9.528 1.00 0.00 84 VAL A C 14
ATOM 23043 O O . VAL A 1 84 ? -3.372 -7.202 -10.017 1.00 0.00 84 VAL A O 14
ATOM 23056 N N . ASP A 1 85 ? -1.144 -7.067 -9.716 1.00 0.00 85 ASP A N 14
ATOM 23057 C CA . ASP A 1 85 ? -0.840 -8.231 -10.528 1.00 0.00 85 ASP A CA 14
ATOM 23058 C C . ASP A 1 85 ? 0.439 -8.895 -10.035 1.00 0.00 85 ASP A C 14
ATOM 23059 O O . ASP A 1 85 ? 1.373 -8.217 -9.606 1.00 0.00 85 ASP A O 14
ATOM 23068 N N . TYR A 1 86 ? 0.473 -10.218 -10.083 1.00 0.00 86 TYR A N 14
ATOM 23069 C CA . TYR A 1 86 ? 1.632 -10.965 -9.626 1.00 0.00 86 TYR A CA 14
ATOM 23070 C C . TYR A 1 86 ? 2.257 -11.766 -10.758 1.00 0.00 86 TYR A C 14
ATOM 23071 O O . TYR A 1 86 ? 1.556 -12.303 -11.616 1.00 0.00 86 TYR A O 14
ATOM 23089 N N . THR A 1 87 ? 3.578 -11.856 -10.742 1.00 0.00 87 THR A N 14
ATOM 23090 C CA . THR A 1 87 ? 4.303 -12.605 -11.754 1.00 0.00 87 THR A CA 14
ATOM 23091 C C . THR A 1 87 ? 5.570 -13.211 -11.162 1.00 0.00 87 THR A C 14
ATOM 23092 O O . THR A 1 87 ? 6.637 -12.596 -11.186 1.00 0.00 87 THR A O 14
ATOM 23103 N N . GLU A 1 88 ? 5.444 -14.421 -10.631 1.00 0.00 88 GLU A N 14
ATOM 23104 C CA . GLU A 1 88 ? 6.576 -15.116 -10.029 1.00 0.00 88 GLU A CA 14
ATOM 23105 C C . GLU A 1 88 ? 7.309 -15.961 -11.063 1.00 0.00 88 GLU A C 14
ATOM 23106 O O . GLU A 1 88 ? 6.792 -16.224 -12.147 1.00 0.00 88 GLU A O 14
ATOM 23118 N N . GLY A 1 89 ? 8.518 -16.384 -10.715 1.00 0.00 89 GLY A N 14
ATOM 23119 C CA . GLY A 1 89 ? 9.309 -17.197 -11.619 1.00 0.00 89 GLY A CA 14
ATOM 23120 C C . GLY A 1 89 ? 10.790 -17.159 -11.295 1.00 0.00 89 GLY A C 14
ATOM 23121 O O . GLY A 1 89 ? 11.176 -17.038 -10.133 1.00 0.00 89 GLY A O 14
ATOM 23125 N N . LEU A 1 90 ? 11.619 -17.263 -12.329 1.00 0.00 90 LEU A N 14
ATOM 23126 C CA . LEU A 1 90 ? 13.067 -17.244 -12.156 1.00 0.00 90 LEU A CA 14
ATOM 23127 C C . LEU A 1 90 ? 13.522 -15.948 -11.500 1.00 0.00 90 LEU A C 14
ATOM 23128 O O . LEU A 1 90 ? 14.205 -15.964 -10.476 1.00 0.00 90 LEU A O 14
ATOM 23144 N N . GLU A 1 91 ? 13.132 -14.826 -12.093 1.00 0.00 91 GLU A N 14
ATOM 23145 C CA . GLU A 1 91 ? 13.491 -13.519 -11.560 1.00 0.00 91 GLU A CA 14
ATOM 23146 C C . GLU A 1 91 ? 13.019 -13.374 -10.117 1.00 0.00 91 GLU A C 14
ATOM 23147 O O . GLU A 1 91 ? 13.491 -12.504 -9.384 1.00 0.00 91 GLU A O 14
ATOM 23159 N N . GLY A 1 92 ? 12.085 -14.233 -9.710 1.00 0.00 92 GLY A N 14
ATOM 23160 C CA . GLY A 1 92 ? 11.572 -14.180 -8.357 1.00 0.00 92 GLY A CA 14
ATOM 23161 C C . GLY A 1 92 ? 10.150 -13.660 -8.295 1.00 0.00 92 GLY A C 14
ATOM 23162 O O . GLY A 1 92 ? 9.693 -12.971 -9.207 1.00 0.00 92 GLY A O 14
ATOM 23166 N N . SER A 1 93 ? 9.450 -13.994 -7.217 1.00 0.00 93 SER A N 14
ATOM 23167 C CA . SER A 1 93 ? 8.073 -13.561 -7.035 1.00 0.00 93 SER A CA 14
ATOM 23168 C C . SER A 1 93 ? 7.976 -12.040 -7.027 1.00 0.00 93 SER A C 14
ATOM 23169 O O . SER A 1 93 ? 8.071 -11.406 -5.976 1.00 0.00 93 SER A O 14
ATOM 23177 N N . ARG A 1 94 ? 7.783 -11.464 -8.207 1.00 0.00 94 ARG A N 14
ATOM 23178 C CA . ARG A 1 94 ? 7.669 -10.019 -8.346 1.00 0.00 94 ARG A CA 14
ATOM 23179 C C . ARG A 1 94 ? 6.226 -9.573 -8.126 1.00 0.00 94 ARG A C 14
ATOM 23180 O O . ARG A 1 94 ? 5.286 -10.273 -8.501 1.00 0.00 94 ARG A O 14
ATOM 23201 N N . PHE A 1 95 ? 6.058 -8.405 -7.518 1.00 0.00 95 PHE A N 14
ATOM 23202 C CA . PHE A 1 95 ? 4.729 -7.868 -7.251 1.00 0.00 95 PHE A CA 14
ATOM 23203 C C . PHE A 1 95 ? 4.642 -6.410 -7.676 1.00 0.00 95 PHE A C 14
ATOM 23204 O O . PHE A 1 95 ? 5.460 -5.585 -7.266 1.00 0.00 95 PHE A O 14
ATOM 23221 N N . THR A 1 96 ? 3.648 -6.092 -8.496 1.00 0.00 96 THR A N 14
ATOM 23222 C CA . THR A 1 96 ? 3.469 -4.723 -8.964 1.00 0.00 96 THR A CA 14
ATOM 23223 C C . THR A 1 96 ? 2.003 -4.315 -8.962 1.00 0.00 96 THR A C 14
ATOM 23224 O O . THR A 1 96 ? 1.201 -4.823 -9.747 1.00 0.00 96 THR A O 14
ATOM 23235 N N . VAL A 1 97 ? 1.670 -3.376 -8.089 1.00 0.00 97 VAL A N 14
ATOM 23236 C CA . VAL A 1 97 ? 0.311 -2.865 -7.990 1.00 0.00 97 VAL A CA 14
ATOM 23237 C C . VAL A 1 97 ? 0.227 -1.509 -8.669 1.00 0.00 97 VAL A C 14
ATOM 23238 O O . VAL A 1 97 ? 1.250 -0.904 -8.990 1.00 0.00 97 VAL A O 14
ATOM 23251 N N . ASN A 1 98 ? -0.985 -1.036 -8.892 1.00 0.00 98 ASN A N 14
ATOM 23252 C CA . ASN A 1 98 ? -1.183 0.247 -9.538 1.00 0.00 98 ASN A CA 14
ATOM 23253 C C . ASN A 1 98 ? -1.991 1.165 -8.642 1.00 0.00 98 ASN A C 14
ATOM 23254 O O . ASN A 1 98 ? -2.638 0.714 -7.697 1.00 0.00 98 ASN A O 14
ATOM 23265 N N . ASN A 1 99 ? -1.943 2.458 -8.930 1.00 0.00 99 ASN A N 14
ATOM 23266 C CA . ASN A 1 99 ? -2.664 3.435 -8.133 1.00 0.00 99 ASN A CA 14
ATOM 23267 C C . ASN A 1 99 ? -1.974 3.608 -6.775 1.00 0.00 99 ASN A C 14
ATOM 23268 O O . ASN A 1 99 ? -2.076 2.750 -5.901 1.00 0.00 99 ASN A O 14
ATOM 23279 N N . PRO A 1 100 ? -1.244 4.720 -6.576 1.00 0.00 100 PRO A N 14
ATOM 23280 C CA . PRO A 1 100 ? -0.550 4.973 -5.313 1.00 0.00 100 PRO A CA 14
ATOM 23281 C C . PRO A 1 100 ? -1.530 4.980 -4.150 1.00 0.00 100 PRO A C 14
ATOM 23282 O O . PRO A 1 100 ? -1.207 4.569 -3.036 1.00 0.00 100 PRO A O 14
ATOM 23293 N N . ASN A 1 101 ? -2.733 5.455 -4.438 1.00 0.00 101 ASN A N 14
ATOM 23294 C CA . ASN A 1 101 ? -3.802 5.538 -3.449 1.00 0.00 101 ASN A CA 14
ATOM 23295 C C . ASN A 1 101 ? -5.028 6.237 -4.038 1.00 0.00 101 ASN A C 14
ATOM 23296 O O . ASN A 1 101 ? -5.781 6.899 -3.323 1.00 0.00 101 ASN A O 14
ATOM 23307 N N . ALA A 1 102 ? -5.219 6.084 -5.346 1.00 0.00 102 ALA A N 14
ATOM 23308 C CA . ALA A 1 102 ? -6.345 6.694 -6.038 1.00 0.00 102 ALA A CA 14
ATOM 23309 C C . ALA A 1 102 ? -6.303 8.213 -5.931 1.00 0.00 102 ALA A C 14
ATOM 23310 O O . ALA A 1 102 ? -6.973 8.808 -5.088 1.00 0.00 102 ALA A O 14
ATOM 23317 N N . THR A 1 103 ? -5.509 8.835 -6.798 1.00 0.00 103 THR A N 14
ATOM 23318 C CA . THR A 1 103 ? -5.373 10.287 -6.811 1.00 0.00 103 THR A CA 14
ATOM 23319 C C . THR A 1 103 ? -4.972 10.779 -8.198 1.00 0.00 103 THR A C 14
ATOM 23320 O O . THR A 1 103 ? -4.153 10.158 -8.874 1.00 0.00 103 THR A O 14
ATOM 23331 N N . SER A 1 104 ? -5.557 11.896 -8.617 1.00 0.00 104 SER A N 14
ATOM 23332 C CA . SER A 1 104 ? -5.261 12.469 -9.926 1.00 0.00 104 SER A CA 14
ATOM 23333 C C . SER A 1 104 ? -3.774 12.776 -10.066 1.00 0.00 104 SER A C 14
ATOM 23334 O O . SER A 1 104 ? -3.108 13.131 -9.092 1.00 0.00 104 SER A O 14
ATOM 23342 N N . THR A 1 105 ? -3.259 12.638 -11.283 1.00 0.00 105 THR A N 14
ATOM 23343 C CA . THR A 1 105 ? -1.850 12.901 -11.552 1.00 0.00 105 THR A CA 14
ATOM 23344 C C . THR A 1 105 ? -1.685 13.741 -12.815 1.00 0.00 105 THR A C 14
ATOM 23345 O O . THR A 1 105 ? -2.430 13.581 -13.781 1.00 0.00 105 THR A O 14
ATOM 23356 N N . CYS A 1 106 ? -0.702 14.636 -12.799 1.00 0.00 106 CYS A N 14
ATOM 23357 C CA . CYS A 1 106 ? -0.439 15.501 -13.943 1.00 0.00 106 CYS A CA 14
ATOM 23358 C C . CYS A 1 106 ? 0.758 14.997 -14.743 1.00 0.00 106 CYS A C 14
ATOM 23359 O O . CYS A 1 106 ? 1.898 15.379 -14.480 1.00 0.00 106 CYS A O 14
ATOM 23367 N N . GLY A 1 107 ? 0.490 14.135 -15.719 1.00 0.00 107 GLY A N 14
ATOM 23368 C CA . GLY A 1 107 ? 1.555 13.592 -16.542 1.00 0.00 107 GLY A CA 14
ATOM 23369 C C . GLY A 1 107 ? 1.566 14.172 -17.946 1.00 0.00 107 GLY A C 14
ATOM 23370 O O . GLY A 1 107 ? 2.552 14.037 -18.667 1.00 0.00 107 GLY A O 14
ATOM 23374 N N . CYS A 1 108 ? 0.467 14.820 -18.333 1.00 0.00 108 CYS A N 14
ATOM 23375 C CA . CYS A 1 108 ? 0.358 15.420 -19.659 1.00 0.00 108 CYS A CA 14
ATOM 23376 C C . CYS A 1 108 ? 0.430 14.356 -20.750 1.00 0.00 108 CYS A C 14
ATOM 23377 O O . CYS A 1 108 ? -0.594 13.941 -21.294 1.00 0.00 108 CYS A O 14
ATOM 23385 N N . GLY A 1 109 ? 1.645 13.916 -21.066 1.00 0.00 109 GLY A N 14
ATOM 23386 C CA . GLY A 1 109 ? 1.823 12.904 -22.091 1.00 0.00 109 GLY A CA 14
ATOM 23387 C C . GLY A 1 109 ? 1.840 11.500 -21.522 1.00 0.00 109 GLY A C 14
ATOM 23388 O O . GLY A 1 109 ? 1.882 11.316 -20.305 1.00 0.00 109 GLY A O 14
ATOM 23392 N N . SER A 1 110 ? 1.809 10.505 -22.403 1.00 0.00 110 SER A N 14
ATOM 23393 C CA . SER A 1 110 ? 1.821 9.108 -21.981 1.00 0.00 110 SER A CA 14
ATOM 23394 C C . SER A 1 110 ? 3.098 8.413 -22.440 1.00 0.00 110 SER A C 14
ATOM 23395 O O . SER A 1 110 ? 3.112 7.728 -23.463 1.00 0.00 110 SER A O 14
ATOM 23403 N N . SER A 1 111 ? 4.170 8.590 -21.673 1.00 0.00 111 SER A N 14
ATOM 23404 C CA . SER A 1 111 ? 5.454 7.979 -22.000 1.00 0.00 111 SER A CA 14
ATOM 23405 C C . SER A 1 111 ? 5.979 7.162 -20.824 1.00 0.00 111 SER A C 14
ATOM 23406 O O . SER A 1 111 ? 6.617 7.699 -19.918 1.00 0.00 111 SER A O 14
ATOM 23414 N N . PHE A 1 112 ? 5.708 5.861 -20.846 1.00 0.00 112 PHE A N 14
ATOM 23415 C CA . PHE A 1 112 ? 6.153 4.970 -19.781 1.00 0.00 112 PHE A CA 14
ATOM 23416 C C . PHE A 1 112 ? 5.573 5.391 -18.439 1.00 0.00 112 PHE A C 14
ATOM 23417 O O . PHE A 1 112 ? 4.683 6.240 -18.371 1.00 0.00 112 PHE A O 14
ATOM 23434 N N . SER A 1 113 ? 6.092 4.797 -17.371 1.00 0.00 113 SER A N 14
ATOM 23435 C CA . SER A 1 113 ? 5.642 5.111 -16.027 1.00 0.00 113 SER A CA 14
ATOM 23436 C C . SER A 1 113 ? 6.445 6.273 -15.454 1.00 0.00 113 SER A C 14
ATOM 23437 O O . SER A 1 113 ? 7.146 6.976 -16.182 1.00 0.00 113 SER A O 14
ATOM 23445 N N . ILE A 1 114 ? 6.335 6.467 -14.149 1.00 0.00 114 ILE A N 14
ATOM 23446 C CA . ILE A 1 114 ? 7.043 7.540 -13.466 1.00 0.00 114 ILE A CA 14
ATOM 23447 C C . ILE A 1 114 ? 8.537 7.516 -13.785 1.00 0.00 114 ILE A C 14
ATOM 23448 O O . ILE A 1 114 ? 9.093 6.406 -13.927 1.00 0.00 114 ILE A O 14
ATOM 23465 N N . MET A 1 1 ? -19.070 -7.131 -11.726 1.00 0.00 1 MET A N 15
ATOM 23466 C CA . MET A 1 1 ? -18.480 -7.464 -10.403 1.00 0.00 1 MET A CA 15
ATOM 23467 C C . MET A 1 1 ? -19.509 -8.118 -9.489 1.00 0.00 1 MET A C 15
ATOM 23468 O O . MET A 1 1 ? -20.598 -8.485 -9.928 1.00 0.00 1 MET A O 15
ATOM 23484 N N . ILE A 1 2 ? -19.157 -8.262 -8.215 1.00 0.00 2 ILE A N 15
ATOM 23485 C CA . ILE A 1 2 ? -20.049 -8.872 -7.239 1.00 0.00 2 ILE A CA 15
ATOM 23486 C C . ILE A 1 2 ? -20.778 -7.803 -6.439 1.00 0.00 2 ILE A C 15
ATOM 23487 O O . ILE A 1 2 ? -20.850 -6.643 -6.845 1.00 0.00 2 ILE A O 15
ATOM 23503 N N . ASP A 1 3 ? -21.323 -8.205 -5.298 1.00 0.00 3 ASP A N 15
ATOM 23504 C CA . ASP A 1 3 ? -22.057 -7.290 -4.428 1.00 0.00 3 ASP A CA 15
ATOM 23505 C C . ASP A 1 3 ? -21.318 -7.090 -3.109 1.00 0.00 3 ASP A C 15
ATOM 23506 O O . ASP A 1 3 ? -20.897 -5.978 -2.784 1.00 0.00 3 ASP A O 15
ATOM 23515 N N . ASP A 1 4 ? -21.154 -8.174 -2.359 1.00 0.00 4 ASP A N 15
ATOM 23516 C CA . ASP A 1 4 ? -20.462 -8.118 -1.078 1.00 0.00 4 ASP A CA 15
ATOM 23517 C C . ASP A 1 4 ? -18.953 -8.091 -1.274 1.00 0.00 4 ASP A C 15
ATOM 23518 O O . ASP A 1 4 ? -18.273 -7.194 -0.781 1.00 0.00 4 ASP A O 15
ATOM 23527 N N . MET A 1 5 ? -18.441 -9.079 -1.997 1.00 0.00 5 MET A N 15
ATOM 23528 C CA . MET A 1 5 ? -17.010 -9.169 -2.263 1.00 0.00 5 MET A CA 15
ATOM 23529 C C . MET A 1 5 ? -16.570 -8.094 -3.245 1.00 0.00 5 MET A C 15
ATOM 23530 O O . MET A 1 5 ? -17.397 -7.332 -3.752 1.00 0.00 5 MET A O 15
ATOM 23544 N N . ALA A 1 6 ? -15.272 -8.021 -3.488 1.00 0.00 6 ALA A N 15
ATOM 23545 C CA . ALA A 1 6 ? -14.727 -7.017 -4.392 1.00 0.00 6 ALA A CA 15
ATOM 23546 C C . ALA A 1 6 ? -14.943 -5.633 -3.797 1.00 0.00 6 ALA A C 15
ATOM 23547 O O . ALA A 1 6 ? -15.638 -4.795 -4.372 1.00 0.00 6 ALA A O 15
ATOM 23554 N N . VAL A 1 7 ? -14.367 -5.419 -2.618 1.00 0.00 7 VAL A N 15
ATOM 23555 C CA . VAL A 1 7 ? -14.523 -4.154 -1.915 1.00 0.00 7 VAL A CA 15
ATOM 23556 C C . VAL A 1 7 ? -13.626 -3.049 -2.489 1.00 0.00 7 VAL A C 15
ATOM 23557 O O . VAL A 1 7 ? -14.135 -2.079 -3.048 1.00 0.00 7 VAL A O 15
ATOM 23570 N N . PRO A 1 8 ? -12.287 -3.138 -2.331 1.00 0.00 8 PRO A N 15
ATOM 23571 C CA . PRO A 1 8 ? -11.366 -2.118 -2.801 1.00 0.00 8 PRO A CA 15
ATOM 23572 C C . PRO A 1 8 ? -10.530 -2.554 -4.022 1.00 0.00 8 PRO A C 15
ATOM 23573 O O . PRO A 1 8 ? -11.073 -2.830 -5.092 1.00 0.00 8 PRO A O 15
ATOM 23584 N N . LEU A 1 9 ? -9.204 -2.596 -3.847 1.00 0.00 9 LEU A N 15
ATOM 23585 C CA . LEU A 1 9 ? -8.267 -2.972 -4.904 1.00 0.00 9 LEU A CA 15
ATOM 23586 C C . LEU A 1 9 ? -8.530 -4.378 -5.435 1.00 0.00 9 LEU A C 15
ATOM 23587 O O . LEU A 1 9 ? -8.543 -5.349 -4.677 1.00 0.00 9 LEU A O 15
ATOM 23603 N N . THR A 1 10 ? -8.685 -4.483 -6.753 1.00 0.00 10 THR A N 15
ATOM 23604 C CA . THR A 1 10 ? -8.883 -5.771 -7.397 1.00 0.00 10 THR A CA 15
ATOM 23605 C C . THR A 1 10 ? -7.557 -6.250 -7.980 1.00 0.00 10 THR A C 15
ATOM 23606 O O . THR A 1 10 ? -6.942 -5.562 -8.794 1.00 0.00 10 THR A O 15
ATOM 23617 N N . PHE A 1 11 ? -7.118 -7.419 -7.546 1.00 0.00 11 PHE A N 15
ATOM 23618 C CA . PHE A 1 11 ? -5.858 -7.984 -8.008 1.00 0.00 11 PHE A CA 15
ATOM 23619 C C . PHE A 1 11 ? -6.058 -8.829 -9.269 1.00 0.00 11 PHE A C 15
ATOM 23620 O O . PHE A 1 11 ? -7.174 -8.954 -9.772 1.00 0.00 11 PHE A O 15
ATOM 23637 N N . THR A 1 12 ? -4.967 -9.399 -9.777 1.00 0.00 12 THR A N 15
ATOM 23638 C CA . THR A 1 12 ? -5.027 -10.226 -10.987 1.00 0.00 12 THR A CA 15
ATOM 23639 C C . THR A 1 12 ? -5.367 -11.679 -10.651 1.00 0.00 12 THR A C 15
ATOM 23640 O O . THR A 1 12 ? -5.889 -11.969 -9.585 1.00 0.00 12 THR A O 15
ATOM 23651 N N . ASP A 1 13 ? -5.071 -12.590 -11.570 1.00 0.00 13 ASP A N 15
ATOM 23652 C CA . ASP A 1 13 ? -5.337 -14.007 -11.355 1.00 0.00 13 ASP A CA 15
ATOM 23653 C C . ASP A 1 13 ? -4.128 -14.701 -10.743 1.00 0.00 13 ASP A C 15
ATOM 23654 O O . ASP A 1 13 ? -4.256 -15.532 -9.846 1.00 0.00 13 ASP A O 15
ATOM 23663 N N . ALA A 1 14 ? -2.955 -14.361 -11.254 1.00 0.00 14 ALA A N 15
ATOM 23664 C CA . ALA A 1 14 ? -1.710 -14.952 -10.787 1.00 0.00 14 ALA A CA 15
ATOM 23665 C C . ALA A 1 14 ? -1.473 -14.667 -9.313 1.00 0.00 14 ALA A C 15
ATOM 23666 O O . ALA A 1 14 ? -1.060 -15.553 -8.565 1.00 0.00 14 ALA A O 15
ATOM 23673 N N . ALA A 1 15 ? -1.747 -13.439 -8.882 1.00 0.00 15 ALA A N 15
ATOM 23674 C CA . ALA A 1 15 ? -1.568 -13.096 -7.481 1.00 0.00 15 ALA A CA 15
ATOM 23675 C C . ALA A 1 15 ? -2.303 -14.118 -6.628 1.00 0.00 15 ALA A C 15
ATOM 23676 O O . ALA A 1 15 ? -1.854 -14.489 -5.543 1.00 0.00 15 ALA A O 15
ATOM 23683 N N . ALA A 1 16 ? -3.413 -14.616 -7.168 1.00 0.00 16 ALA A N 15
ATOM 23684 C CA . ALA A 1 16 ? -4.186 -15.649 -6.500 1.00 0.00 16 ALA A CA 15
ATOM 23685 C C . ALA A 1 16 ? -3.402 -16.945 -6.533 1.00 0.00 16 ALA A C 15
ATOM 23686 O O . ALA A 1 16 ? -3.322 -17.677 -5.548 1.00 0.00 16 ALA A O 15
ATOM 23693 N N . ASN A 1 17 ? -2.829 -17.209 -7.702 1.00 0.00 17 ASN A N 15
ATOM 23694 C CA . ASN A 1 17 ? -2.043 -18.401 -7.932 1.00 0.00 17 ASN A CA 15
ATOM 23695 C C . ASN A 1 17 ? -0.888 -18.508 -6.941 1.00 0.00 17 ASN A C 15
ATOM 23696 O O . ASN A 1 17 ? -0.627 -19.585 -6.399 1.00 0.00 17 ASN A O 15
ATOM 23707 N N . LYS A 1 18 ? -0.201 -17.399 -6.701 1.00 0.00 18 LYS A N 15
ATOM 23708 C CA . LYS A 1 18 ? 0.915 -17.386 -5.768 1.00 0.00 18 LYS A CA 15
ATOM 23709 C C . LYS A 1 18 ? 0.451 -17.848 -4.392 1.00 0.00 18 LYS A C 15
ATOM 23710 O O . LYS A 1 18 ? 1.214 -18.441 -3.631 1.00 0.00 18 LYS A O 15
ATOM 23729 N N . VAL A 1 19 ? -0.810 -17.565 -4.084 1.00 0.00 19 VAL A N 15
ATOM 23730 C CA . VAL A 1 19 ? -1.393 -17.938 -2.807 1.00 0.00 19 VAL A CA 15
ATOM 23731 C C . VAL A 1 19 ? -1.865 -19.388 -2.809 1.00 0.00 19 VAL A C 15
ATOM 23732 O O . VAL A 1 19 ? -1.293 -20.229 -2.129 1.00 0.00 19 VAL A O 15
ATOM 23745 N N . LYS A 1 20 ? -2.916 -19.653 -3.572 1.00 0.00 20 LYS A N 15
ATOM 23746 C CA . LYS A 1 20 ? -3.495 -20.990 -3.669 1.00 0.00 20 LYS A CA 15
ATOM 23747 C C . LYS A 1 20 ? -2.457 -22.051 -4.006 1.00 0.00 20 LYS A C 15
ATOM 23748 O O . LYS A 1 20 ? -2.698 -23.243 -3.813 1.00 0.00 20 LYS A O 15
ATOM 23767 N N . SER A 1 21 ? -1.328 -21.633 -4.553 1.00 0.00 21 SER A N 15
ATOM 23768 C CA . SER A 1 21 ? -0.297 -22.573 -4.958 1.00 0.00 21 SER A CA 15
ATOM 23769 C C . SER A 1 21 ? 0.646 -22.941 -3.823 1.00 0.00 21 SER A C 15
ATOM 23770 O O . SER A 1 21 ? 0.974 -24.113 -3.635 1.00 0.00 21 SER A O 15
ATOM 23778 N N . LEU A 1 22 ? 1.093 -21.948 -3.070 1.00 0.00 22 LEU A N 15
ATOM 23779 C CA . LEU A 1 22 ? 2.010 -22.203 -1.970 1.00 0.00 22 LEU A CA 15
ATOM 23780 C C . LEU A 1 22 ? 1.245 -22.606 -0.717 1.00 0.00 22 LEU A C 15
ATOM 23781 O O . LEU A 1 22 ? 1.778 -23.306 0.142 1.00 0.00 22 LEU A O 15
ATOM 23797 N N . ILE A 1 23 ? -0.010 -22.180 -0.620 1.00 0.00 23 ILE A N 15
ATOM 23798 C CA . ILE A 1 23 ? -0.825 -22.532 0.520 1.00 0.00 23 ILE A CA 15
ATOM 23799 C C . ILE A 1 23 ? -1.219 -23.990 0.436 1.00 0.00 23 ILE A C 15
ATOM 23800 O O . ILE A 1 23 ? -1.057 -24.758 1.387 1.00 0.00 23 ILE A O 15
ATOM 23816 N N . SER A 1 24 ? -1.694 -24.388 -0.736 1.00 0.00 24 SER A N 15
ATOM 23817 C CA . SER A 1 24 ? -2.069 -25.763 -0.980 1.00 0.00 24 SER A CA 15
ATOM 23818 C C . SER A 1 24 ? -0.849 -26.653 -0.799 1.00 0.00 24 SER A C 15
ATOM 23819 O O . SER A 1 24 ? -0.962 -27.840 -0.518 1.00 0.00 24 SER A O 15
ATOM 23827 N N . GLU A 1 25 ? 0.322 -26.040 -0.949 1.00 0.00 25 GLU A N 15
ATOM 23828 C CA . GLU A 1 25 ? 1.580 -26.738 -0.795 1.00 0.00 25 GLU A CA 15
ATOM 23829 C C . GLU A 1 25 ? 1.958 -26.809 0.677 1.00 0.00 25 GLU A C 15
ATOM 23830 O O . GLU A 1 25 ? 2.764 -27.654 1.075 1.00 0.00 25 GLU A O 15
ATOM 23842 N N . GLU A 1 26 ? 1.360 -25.942 1.484 1.00 0.00 26 GLU A N 15
ATOM 23843 C CA . GLU A 1 26 ? 1.632 -25.927 2.909 1.00 0.00 26 GLU A CA 15
ATOM 23844 C C . GLU A 1 26 ? 0.833 -27.019 3.600 1.00 0.00 26 GLU A C 15
ATOM 23845 O O . GLU A 1 26 ? 1.133 -27.403 4.729 1.00 0.00 26 GLU A O 15
ATOM 23857 N N . GLU A 1 27 ? -0.211 -27.489 2.909 1.00 0.00 27 GLU A N 15
ATOM 23858 C CA . GLU A 1 27 ? -1.085 -28.510 3.449 1.00 0.00 27 GLU A CA 15
ATOM 23859 C C . GLU A 1 27 ? -2.081 -27.880 4.407 1.00 0.00 27 GLU A C 15
ATOM 23860 O O . GLU A 1 27 ? -2.786 -28.581 5.132 1.00 0.00 27 GLU A O 15
ATOM 23872 N N . ASN A 1 28 ? -2.152 -26.551 4.389 1.00 0.00 28 ASN A N 15
ATOM 23873 C CA . ASN A 1 28 ? -3.086 -25.847 5.255 1.00 0.00 28 ASN A CA 15
ATOM 23874 C C . ASN A 1 28 ? -4.486 -26.338 4.994 1.00 0.00 28 ASN A C 15
ATOM 23875 O O . ASN A 1 28 ? -5.082 -27.018 5.831 1.00 0.00 28 ASN A O 15
ATOM 23886 N N . THR A 1 29 ? -5.005 -25.990 3.822 1.00 0.00 29 THR A N 15
ATOM 23887 C CA . THR A 1 29 ? -6.359 -26.386 3.433 1.00 0.00 29 THR A CA 15
ATOM 23888 C C . THR A 1 29 ? -6.928 -25.496 2.326 1.00 0.00 29 THR A C 15
ATOM 23889 O O . THR A 1 29 ? -7.515 -25.997 1.361 1.00 0.00 29 THR A O 15
ATOM 23900 N N . ASP A 1 30 ? -6.779 -24.187 2.487 1.00 0.00 30 ASP A N 15
ATOM 23901 C CA . ASP A 1 30 ? -7.304 -23.223 1.527 1.00 0.00 30 ASP A CA 15
ATOM 23902 C C . ASP A 1 30 ? -7.130 -21.825 2.099 1.00 0.00 30 ASP A C 15
ATOM 23903 O O . ASP A 1 30 ? -8.094 -21.151 2.446 1.00 0.00 30 ASP A O 15
ATOM 23912 N N . LEU A 1 31 ? -5.878 -21.450 2.220 1.00 0.00 31 LEU A N 15
ATOM 23913 C CA . LEU A 1 31 ? -5.500 -20.174 2.782 1.00 0.00 31 LEU A CA 15
ATOM 23914 C C . LEU A 1 31 ? -6.087 -18.998 2.023 1.00 0.00 31 LEU A C 15
ATOM 23915 O O . LEU A 1 31 ? -6.396 -19.088 0.836 1.00 0.00 31 LEU A O 15
ATOM 23931 N N . LYS A 1 32 ? -6.206 -17.887 2.733 1.00 0.00 32 LYS A N 15
ATOM 23932 C CA . LYS A 1 32 ? -6.724 -16.653 2.170 1.00 0.00 32 LYS A CA 15
ATOM 23933 C C . LYS A 1 32 ? -5.653 -15.574 2.258 1.00 0.00 32 LYS A C 15
ATOM 23934 O O . LYS A 1 32 ? -5.136 -15.293 3.340 1.00 0.00 32 LYS A O 15
ATOM 23953 N N . LEU A 1 33 ? -5.312 -14.979 1.123 1.00 0.00 33 LEU A N 15
ATOM 23954 C CA . LEU A 1 33 ? -4.291 -13.949 1.091 1.00 0.00 33 LEU A CA 15
ATOM 23955 C C . LEU A 1 33 ? -4.672 -12.779 1.989 1.00 0.00 33 LEU A C 15
ATOM 23956 O O . LEU A 1 33 ? -5.847 -12.440 2.115 1.00 0.00 33 LEU A O 15
ATOM 23972 N N . ARG A 1 34 ? -3.668 -12.161 2.600 1.00 0.00 34 ARG A N 15
ATOM 23973 C CA . ARG A 1 34 ? -3.895 -11.021 3.474 1.00 0.00 34 ARG A CA 15
ATOM 23974 C C . ARG A 1 34 ? -2.813 -9.972 3.260 1.00 0.00 34 ARG A C 15
ATOM 23975 O O . ARG A 1 34 ? -1.712 -10.067 3.801 1.00 0.00 34 ARG A O 15
ATOM 23996 N N . VAL A 1 35 ? -3.133 -8.987 2.439 1.00 0.00 35 VAL A N 15
ATOM 23997 C CA . VAL A 1 35 ? -2.198 -7.923 2.104 1.00 0.00 35 VAL A CA 15
ATOM 23998 C C . VAL A 1 35 ? -1.947 -6.955 3.249 1.00 0.00 35 VAL A C 15
ATOM 23999 O O . VAL A 1 35 ? -2.790 -6.751 4.124 1.00 0.00 35 VAL A O 15
ATOM 24012 N N . TYR A 1 36 ? -0.779 -6.332 3.189 1.00 0.00 36 TYR A N 15
ATOM 24013 C CA . TYR A 1 36 ? -0.362 -5.330 4.160 1.00 0.00 36 TYR A CA 15
ATOM 24014 C C . TYR A 1 36 ? 0.389 -4.224 3.431 1.00 0.00 36 TYR A C 15
ATOM 24015 O O . TYR A 1 36 ? 0.546 -4.280 2.210 1.00 0.00 36 TYR A O 15
ATOM 24033 N N . ILE A 1 37 ? 0.849 -3.218 4.160 1.00 0.00 37 ILE A N 15
ATOM 24034 C CA . ILE A 1 37 ? 1.571 -2.117 3.537 1.00 0.00 37 ILE A CA 15
ATOM 24035 C C . ILE A 1 37 ? 3.070 -2.401 3.462 1.00 0.00 37 ILE A C 15
ATOM 24036 O O . ILE A 1 37 ? 3.761 -2.443 4.481 1.00 0.00 37 ILE A O 15
ATOM 24052 N N . THR A 1 38 ? 3.559 -2.588 2.241 1.00 0.00 38 THR A N 15
ATOM 24053 C CA . THR A 1 38 ? 4.973 -2.861 2.005 1.00 0.00 38 THR A CA 15
ATOM 24054 C C . THR A 1 38 ? 5.430 -2.217 0.699 1.00 0.00 38 THR A C 15
ATOM 24055 O O . THR A 1 38 ? 6.342 -2.713 0.037 1.00 0.00 38 THR A O 15
ATOM 24066 N N . GLY A 1 39 ? 4.781 -1.118 0.334 1.00 0.00 39 GLY A N 15
ATOM 24067 C CA . GLY A 1 39 ? 5.113 -0.419 -0.890 1.00 0.00 39 GLY A CA 15
ATOM 24068 C C . GLY A 1 39 ? 6.573 -0.020 -0.971 1.00 0.00 39 GLY A C 15
ATOM 24069 O O . GLY A 1 39 ? 7.416 -0.547 -0.244 1.00 0.00 39 GLY A O 15
ATOM 24073 N N . GLY A 1 40 ? 6.866 0.909 -1.869 1.00 0.00 40 GLY A N 15
ATOM 24074 C CA . GLY A 1 40 ? 8.227 1.371 -2.055 1.00 0.00 40 GLY A CA 15
ATOM 24075 C C . GLY A 1 40 ? 8.734 2.194 -0.887 1.00 0.00 40 GLY A C 15
ATOM 24076 O O . GLY A 1 40 ? 9.736 1.848 -0.263 1.00 0.00 40 GLY A O 15
ATOM 24080 N N . GLY A 1 41 ? 8.039 3.287 -0.592 1.00 0.00 41 GLY A N 15
ATOM 24081 C CA . GLY A 1 41 ? 8.439 4.148 0.508 1.00 0.00 41 GLY A CA 15
ATOM 24082 C C . GLY A 1 41 ? 7.469 5.293 0.721 1.00 0.00 41 GLY A C 15
ATOM 24083 O O . GLY A 1 41 ? 6.631 5.246 1.621 1.00 0.00 41 GLY A O 15
ATOM 24087 N N . CYS A 1 42 ? 7.577 6.320 -0.116 1.00 0.00 42 CYS A N 15
ATOM 24088 C CA . CYS A 1 42 ? 6.694 7.478 -0.023 1.00 0.00 42 CYS A CA 15
ATOM 24089 C C . CYS A 1 42 ? 5.496 7.306 -0.951 1.00 0.00 42 CYS A C 15
ATOM 24090 O O . CYS A 1 42 ? 5.083 8.242 -1.637 1.00 0.00 42 CYS A O 15
ATOM 24098 N N . SER A 1 43 ? 4.950 6.095 -0.968 1.00 0.00 43 SER A N 15
ATOM 24099 C CA . SER A 1 43 ? 3.806 5.774 -1.809 1.00 0.00 43 SER A CA 15
ATOM 24100 C C . SER A 1 43 ? 3.314 4.357 -1.507 1.00 0.00 43 SER A C 15
ATOM 24101 O O . SER A 1 43 ? 3.442 3.882 -0.378 1.00 0.00 43 SER A O 15
ATOM 24109 N N . GLY A 1 44 ? 2.757 3.681 -2.509 1.00 0.00 44 GLY A N 15
ATOM 24110 C CA . GLY A 1 44 ? 2.270 2.331 -2.303 1.00 0.00 44 GLY A CA 15
ATOM 24111 C C . GLY A 1 44 ? 1.855 1.659 -3.595 1.00 0.00 44 GLY A C 15
ATOM 24112 O O . GLY A 1 44 ? 0.824 1.997 -4.174 1.00 0.00 44 GLY A O 15
ATOM 24116 N N . PHE A 1 45 ? 2.661 0.706 -4.051 1.00 0.00 45 PHE A N 15
ATOM 24117 C CA . PHE A 1 45 ? 2.362 -0.009 -5.285 1.00 0.00 45 PHE A CA 15
ATOM 24118 C C . PHE A 1 45 ? 2.656 -1.506 -5.168 1.00 0.00 45 PHE A C 15
ATOM 24119 O O . PHE A 1 45 ? 2.401 -2.263 -6.101 1.00 0.00 45 PHE A O 15
ATOM 24136 N N . GLN A 1 46 ? 3.196 -1.938 -4.030 1.00 0.00 46 GLN A N 15
ATOM 24137 C CA . GLN A 1 46 ? 3.511 -3.349 -3.836 1.00 0.00 46 GLN A CA 15
ATOM 24138 C C . GLN A 1 46 ? 2.563 -3.998 -2.839 1.00 0.00 46 GLN A C 15
ATOM 24139 O O . GLN A 1 46 ? 1.675 -4.754 -3.219 1.00 0.00 46 GLN A O 15
ATOM 24153 N N . TYR A 1 47 ? 2.767 -3.707 -1.561 1.00 0.00 47 TYR A N 15
ATOM 24154 C CA . TYR A 1 47 ? 1.939 -4.274 -0.505 1.00 0.00 47 TYR A CA 15
ATOM 24155 C C . TYR A 1 47 ? 2.268 -5.747 -0.305 1.00 0.00 47 TYR A C 15
ATOM 24156 O O . TYR A 1 47 ? 2.062 -6.573 -1.195 1.00 0.00 47 TYR A O 15
ATOM 24174 N N . GLY A 1 48 ? 2.802 -6.060 0.868 1.00 0.00 48 GLY A N 15
ATOM 24175 C CA . GLY A 1 48 ? 3.183 -7.426 1.179 1.00 0.00 48 GLY A CA 15
ATOM 24176 C C . GLY A 1 48 ? 1.998 -8.362 1.315 1.00 0.00 48 GLY A C 15
ATOM 24177 O O . GLY A 1 48 ? 1.005 -8.033 1.962 1.00 0.00 48 GLY A O 15
ATOM 24181 N N . PHE A 1 49 ? 2.104 -9.529 0.686 1.00 0.00 49 PHE A N 15
ATOM 24182 C CA . PHE A 1 49 ? 1.043 -10.526 0.717 1.00 0.00 49 PHE A CA 15
ATOM 24183 C C . PHE A 1 49 ? 1.377 -11.697 1.635 1.00 0.00 49 PHE A C 15
ATOM 24184 O O . PHE A 1 49 ? 2.476 -12.250 1.585 1.00 0.00 49 PHE A O 15
ATOM 24201 N N . THR A 1 50 ? 0.401 -12.089 2.447 1.00 0.00 50 THR A N 15
ATOM 24202 C CA . THR A 1 50 ? 0.561 -13.222 3.355 1.00 0.00 50 THR A CA 15
ATOM 24203 C C . THR A 1 50 ? -0.632 -14.163 3.217 1.00 0.00 50 THR A C 15
ATOM 24204 O O . THR A 1 50 ? -1.661 -13.790 2.660 1.00 0.00 50 THR A O 15
ATOM 24215 N N . PHE A 1 51 ? -0.494 -15.379 3.723 1.00 0.00 51 PHE A N 15
ATOM 24216 C CA . PHE A 1 51 ? -1.565 -16.356 3.642 1.00 0.00 51 PHE A CA 15
ATOM 24217 C C . PHE A 1 51 ? -2.206 -16.536 5.008 1.00 0.00 51 PHE A C 15
ATOM 24218 O O . PHE A 1 51 ? -1.688 -17.235 5.873 1.00 0.00 51 PHE A O 15
ATOM 24235 N N . ASP A 1 52 ? -3.326 -15.845 5.187 1.00 0.00 52 ASP A N 15
ATOM 24236 C CA . ASP A 1 52 ? -4.067 -15.849 6.439 1.00 0.00 52 ASP A CA 15
ATOM 24237 C C . ASP A 1 52 ? -5.438 -16.503 6.297 1.00 0.00 52 ASP A C 15
ATOM 24238 O O . ASP A 1 52 ? -6.356 -15.919 5.722 1.00 0.00 52 ASP A O 15
ATOM 24247 N N . GLU A 1 53 ? -5.559 -17.725 6.810 1.00 0.00 53 GLU A N 15
ATOM 24248 C CA . GLU A 1 53 ? -6.802 -18.485 6.736 1.00 0.00 53 GLU A CA 15
ATOM 24249 C C . GLU A 1 53 ? -7.872 -17.951 7.689 1.00 0.00 53 GLU A C 15
ATOM 24250 O O . GLU A 1 53 ? -9.064 -18.102 7.439 1.00 0.00 53 GLU A O 15
ATOM 24262 N N . LYS A 1 54 ? -7.446 -17.347 8.803 1.00 0.00 54 LYS A N 15
ATOM 24263 C CA . LYS A 1 54 ? -8.400 -16.822 9.781 1.00 0.00 54 LYS A CA 15
ATOM 24264 C C . LYS A 1 54 ? -9.423 -15.898 9.110 1.00 0.00 54 LYS A C 15
ATOM 24265 O O . LYS A 1 54 ? -10.426 -16.376 8.593 1.00 0.00 54 LYS A O 15
ATOM 24284 N N . VAL A 1 55 ? -9.147 -14.588 9.109 1.00 0.00 55 VAL A N 15
ATOM 24285 C CA . VAL A 1 55 ? -10.056 -13.614 8.479 1.00 0.00 55 VAL A CA 15
ATOM 24286 C C . VAL A 1 55 ? -9.789 -12.183 8.925 1.00 0.00 55 VAL A C 15
ATOM 24287 O O . VAL A 1 55 ? -10.185 -11.240 8.241 1.00 0.00 55 VAL A O 15
ATOM 24300 N N . ASN A 1 56 ? -9.124 -12.010 10.060 1.00 0.00 56 ASN A N 15
ATOM 24301 C CA . ASN A 1 56 ? -8.840 -10.678 10.566 1.00 0.00 56 ASN A CA 15
ATOM 24302 C C . ASN A 1 56 ? -10.102 -9.823 10.540 1.00 0.00 56 ASN A C 15
ATOM 24303 O O . ASN A 1 56 ? -10.412 -9.193 9.528 1.00 0.00 56 ASN A O 15
ATOM 24314 N N . ASP A 1 57 ? -10.834 -9.826 11.633 1.00 0.00 57 ASP A N 15
ATOM 24315 C CA . ASP A 1 57 ? -12.082 -9.074 11.729 1.00 0.00 57 ASP A CA 15
ATOM 24316 C C . ASP A 1 57 ? -11.914 -7.646 11.208 1.00 0.00 57 ASP A C 15
ATOM 24317 O O . ASP A 1 57 ? -12.726 -7.171 10.417 1.00 0.00 57 ASP A O 15
ATOM 24326 N N . GLY A 1 58 ? -10.839 -6.972 11.615 1.00 0.00 58 GLY A N 15
ATOM 24327 C CA . GLY A 1 58 ? -10.596 -5.627 11.140 1.00 0.00 58 GLY A CA 15
ATOM 24328 C C . GLY A 1 58 ? -9.788 -5.636 9.855 1.00 0.00 58 GLY A C 15
ATOM 24329 O O . GLY A 1 58 ? -8.740 -5.010 9.774 1.00 0.00 58 GLY A O 15
ATOM 24333 N N . ASP A 1 59 ? -10.296 -6.356 8.857 1.00 0.00 59 ASP A N 15
ATOM 24334 C CA . ASP A 1 59 ? -9.621 -6.460 7.563 1.00 0.00 59 ASP A CA 15
ATOM 24335 C C . ASP A 1 59 ? -10.619 -6.790 6.458 1.00 0.00 59 ASP A C 15
ATOM 24336 O O . ASP A 1 59 ? -11.236 -7.855 6.474 1.00 0.00 59 ASP A O 15
ATOM 24345 N N . LEU A 1 60 ? -10.779 -5.882 5.496 1.00 0.00 60 LEU A N 15
ATOM 24346 C CA . LEU A 1 60 ? -11.701 -6.110 4.390 1.00 0.00 60 LEU A CA 15
ATOM 24347 C C . LEU A 1 60 ? -11.300 -7.368 3.642 1.00 0.00 60 LEU A C 15
ATOM 24348 O O . LEU A 1 60 ? -10.185 -7.858 3.819 1.00 0.00 60 LEU A O 15
ATOM 24364 N N . THR A 1 61 ? -12.199 -7.918 2.833 1.00 0.00 61 THR A N 15
ATOM 24365 C CA . THR A 1 61 ? -11.878 -9.147 2.119 1.00 0.00 61 THR A CA 15
ATOM 24366 C C . THR A 1 61 ? -12.446 -9.193 0.701 1.00 0.00 61 THR A C 15
ATOM 24367 O O . THR A 1 61 ? -13.618 -8.926 0.464 1.00 0.00 61 THR A O 15
ATOM 24378 N N . ILE A 1 62 ? -11.572 -9.571 -0.227 1.00 0.00 62 ILE A N 15
ATOM 24379 C CA . ILE A 1 62 ? -11.904 -9.715 -1.637 1.00 0.00 62 ILE A CA 15
ATOM 24380 C C . ILE A 1 62 ? -11.557 -11.135 -2.077 1.00 0.00 62 ILE A C 15
ATOM 24381 O O . ILE A 1 62 ? -10.422 -11.568 -1.919 1.00 0.00 62 ILE A O 15
ATOM 24397 N N . GLU A 1 63 ? -12.523 -11.872 -2.609 1.00 0.00 63 GLU A N 15
ATOM 24398 C CA . GLU A 1 63 ? -12.265 -13.247 -3.031 1.00 0.00 63 GLU A CA 15
ATOM 24399 C C . GLU A 1 63 ? -11.170 -13.299 -4.092 1.00 0.00 63 GLU A C 15
ATOM 24400 O O . GLU A 1 63 ? -10.959 -12.335 -4.828 1.00 0.00 63 GLU A O 15
ATOM 24412 N N . LYS A 1 64 ? -10.470 -14.430 -4.161 1.00 0.00 64 LYS A N 15
ATOM 24413 C CA . LYS A 1 64 ? -9.394 -14.600 -5.128 1.00 0.00 64 LYS A CA 15
ATOM 24414 C C . LYS A 1 64 ? -9.730 -15.689 -6.140 1.00 0.00 64 LYS A C 15
ATOM 24415 O O . LYS A 1 64 ? -10.720 -16.407 -5.996 1.00 0.00 64 LYS A O 15
ATOM 24434 N N . SER A 1 65 ? -8.896 -15.797 -7.167 1.00 0.00 65 SER A N 15
ATOM 24435 C CA . SER A 1 65 ? -9.088 -16.785 -8.224 1.00 0.00 65 SER A CA 15
ATOM 24436 C C . SER A 1 65 ? -9.302 -18.179 -7.662 1.00 0.00 65 SER A C 15
ATOM 24437 O O . SER A 1 65 ? -10.141 -18.932 -8.154 1.00 0.00 65 SER A O 15
ATOM 24445 N N . GLY A 1 66 ? -8.530 -18.534 -6.643 1.00 0.00 66 GLY A N 15
ATOM 24446 C CA . GLY A 1 66 ? -8.646 -19.845 -6.046 1.00 0.00 66 GLY A CA 15
ATOM 24447 C C . GLY A 1 66 ? -8.735 -19.813 -4.533 1.00 0.00 66 GLY A C 15
ATOM 24448 O O . GLY A 1 66 ? -8.691 -20.853 -3.880 1.00 0.00 66 GLY A O 15
ATOM 24452 N N . VAL A 1 67 ? -8.859 -18.620 -3.973 1.00 0.00 67 VAL A N 15
ATOM 24453 C CA . VAL A 1 67 ? -8.952 -18.461 -2.527 1.00 0.00 67 VAL A CA 15
ATOM 24454 C C . VAL A 1 67 ? -9.691 -17.165 -2.174 1.00 0.00 67 VAL A C 15
ATOM 24455 O O . VAL A 1 67 ? -10.565 -16.725 -2.921 1.00 0.00 67 VAL A O 15
ATOM 24468 N N . GLN A 1 68 ? -9.338 -16.552 -1.045 1.00 0.00 68 GLN A N 15
ATOM 24469 C CA . GLN A 1 68 ? -9.974 -15.314 -0.625 1.00 0.00 68 GLN A CA 15
ATOM 24470 C C . GLN A 1 68 ? -8.928 -14.326 -0.095 1.00 0.00 68 GLN A C 15
ATOM 24471 O O . GLN A 1 68 ? -8.068 -14.684 0.706 1.00 0.00 68 GLN A O 15
ATOM 24485 N N . LEU A 1 69 ? -8.994 -13.087 -0.573 1.00 0.00 69 LEU A N 15
ATOM 24486 C CA . LEU A 1 69 ? -8.044 -12.053 -0.169 1.00 0.00 69 LEU A CA 15
ATOM 24487 C C . LEU A 1 69 ? -8.621 -11.158 0.928 1.00 0.00 69 LEU A C 15
ATOM 24488 O O . LEU A 1 69 ? -9.787 -10.781 0.880 1.00 0.00 69 LEU A O 15
ATOM 24504 N N . VAL A 1 70 ? -7.792 -10.822 1.911 1.00 0.00 70 VAL A N 15
ATOM 24505 C CA . VAL A 1 70 ? -8.211 -9.963 3.015 1.00 0.00 70 VAL A CA 15
ATOM 24506 C C . VAL A 1 70 ? -7.083 -8.992 3.376 1.00 0.00 70 VAL A C 15
ATOM 24507 O O . VAL A 1 70 ? -6.024 -9.403 3.838 1.00 0.00 70 VAL A O 15
ATOM 24520 N N . ILE A 1 71 ? -7.298 -7.703 3.139 1.00 0.00 71 ILE A N 15
ATOM 24521 C CA . ILE A 1 71 ? -6.264 -6.712 3.426 1.00 0.00 71 ILE A CA 15
ATOM 24522 C C . ILE A 1 71 ? -6.596 -5.879 4.659 1.00 0.00 71 ILE A C 15
ATOM 24523 O O . ILE A 1 71 ? -7.698 -5.962 5.205 1.00 0.00 71 ILE A O 15
ATOM 24539 N N . ASP A 1 72 ? -5.621 -5.092 5.102 1.00 0.00 72 ASP A N 15
ATOM 24540 C CA . ASP A 1 72 ? -5.788 -4.256 6.287 1.00 0.00 72 ASP A CA 15
ATOM 24541 C C . ASP A 1 72 ? -6.252 -2.842 5.937 1.00 0.00 72 ASP A C 15
ATOM 24542 O O . ASP A 1 72 ? -5.841 -2.272 4.927 1.00 0.00 72 ASP A O 15
ATOM 24551 N N . PRO A 1 73 ? -7.120 -2.257 6.788 1.00 0.00 73 PRO A N 15
ATOM 24552 C CA . PRO A 1 73 ? -7.647 -0.903 6.590 1.00 0.00 73 PRO A CA 15
ATOM 24553 C C . PRO A 1 73 ? -6.561 0.092 6.197 1.00 0.00 73 PRO A C 15
ATOM 24554 O O . PRO A 1 73 ? -6.796 1.003 5.405 1.00 0.00 73 PRO A O 15
ATOM 24565 N N . MET A 1 74 ? -5.368 -0.091 6.749 1.00 0.00 74 MET A N 15
ATOM 24566 C CA . MET A 1 74 ? -4.246 0.780 6.449 1.00 0.00 74 MET A CA 15
ATOM 24567 C C . MET A 1 74 ? -3.972 0.763 4.946 1.00 0.00 74 MET A C 15
ATOM 24568 O O . MET A 1 74 ? -3.839 1.805 4.293 1.00 0.00 74 MET A O 15
ATOM 24582 N N . SER A 1 75 ? -3.919 -0.435 4.397 1.00 0.00 75 SER A N 15
ATOM 24583 C CA . SER A 1 75 ? -3.689 -0.598 2.976 1.00 0.00 75 SER A CA 15
ATOM 24584 C C . SER A 1 75 ? -4.935 -0.203 2.196 1.00 0.00 75 SER A C 15
ATOM 24585 O O . SER A 1 75 ? -4.847 0.278 1.070 1.00 0.00 75 SER A O 15
ATOM 24593 N N . LEU A 1 76 ? -6.099 -0.417 2.807 1.00 0.00 76 LEU A N 15
ATOM 24594 C CA . LEU A 1 76 ? -7.373 -0.100 2.174 1.00 0.00 76 LEU A CA 15
ATOM 24595 C C . LEU A 1 76 ? -7.343 1.281 1.510 1.00 0.00 76 LEU A C 15
ATOM 24596 O O . LEU A 1 76 ? -7.748 1.421 0.362 1.00 0.00 76 LEU A O 15
ATOM 24612 N N . GLN A 1 77 ? -6.847 2.290 2.223 1.00 0.00 77 GLN A N 15
ATOM 24613 C CA . GLN A 1 77 ? -6.759 3.639 1.658 1.00 0.00 77 GLN A CA 15
ATOM 24614 C C . GLN A 1 77 ? -5.658 3.707 0.609 1.00 0.00 77 GLN A C 15
ATOM 24615 O O . GLN A 1 77 ? -5.674 4.578 -0.259 1.00 0.00 77 GLN A O 15
ATOM 24629 N N . TYR A 1 78 ? -4.688 2.801 0.705 1.00 0.00 78 TYR A N 15
ATOM 24630 C CA . TYR A 1 78 ? -3.575 2.788 -0.229 1.00 0.00 78 TYR A CA 15
ATOM 24631 C C . TYR A 1 78 ? -3.917 2.040 -1.515 1.00 0.00 78 TYR A C 15
ATOM 24632 O O . TYR A 1 78 ? -3.503 2.438 -2.603 1.00 0.00 78 TYR A O 15
ATOM 24650 N N . LEU A 1 79 ? -4.645 0.937 -1.382 1.00 0.00 79 LEU A N 15
ATOM 24651 C CA . LEU A 1 79 ? -5.006 0.117 -2.537 1.00 0.00 79 LEU A CA 15
ATOM 24652 C C . LEU A 1 79 ? -6.333 0.525 -3.181 1.00 0.00 79 LEU A C 15
ATOM 24653 O O . LEU A 1 79 ? -6.629 0.116 -4.299 1.00 0.00 79 LEU A O 15
ATOM 24669 N N . ILE A 1 80 ? -7.142 1.299 -2.461 1.00 0.00 80 ILE A N 15
ATOM 24670 C CA . ILE A 1 80 ? -8.466 1.728 -2.943 1.00 0.00 80 ILE A CA 15
ATOM 24671 C C . ILE A 1 80 ? -8.643 1.573 -4.460 1.00 0.00 80 ILE A C 15
ATOM 24672 O O . ILE A 1 80 ? -7.910 2.152 -5.259 1.00 0.00 80 ILE A O 15
ATOM 24688 N N . GLY A 1 81 ? -9.654 0.785 -4.818 1.00 0.00 81 GLY A N 15
ATOM 24689 C CA . GLY A 1 81 ? -10.006 0.524 -6.209 1.00 0.00 81 GLY A CA 15
ATOM 24690 C C . GLY A 1 81 ? -8.848 0.545 -7.198 1.00 0.00 81 GLY A C 15
ATOM 24691 O O . GLY A 1 81 ? -9.033 0.939 -8.350 1.00 0.00 81 GLY A O 15
ATOM 24695 N N . GLY A 1 82 ? -7.669 0.109 -6.775 1.00 0.00 82 GLY A N 15
ATOM 24696 C CA . GLY A 1 82 ? -6.534 0.083 -7.687 1.00 0.00 82 GLY A CA 15
ATOM 24697 C C . GLY A 1 82 ? -6.475 -1.217 -8.471 1.00 0.00 82 GLY A C 15
ATOM 24698 O O . GLY A 1 82 ? -7.508 -1.840 -8.717 1.00 0.00 82 GLY A O 15
ATOM 24702 N N . THR A 1 83 ? -5.273 -1.634 -8.858 1.00 0.00 83 THR A N 15
ATOM 24703 C CA . THR A 1 83 ? -5.101 -2.877 -9.606 1.00 0.00 83 THR A CA 15
ATOM 24704 C C . THR A 1 83 ? -3.777 -3.541 -9.245 1.00 0.00 83 THR A C 15
ATOM 24705 O O . THR A 1 83 ? -2.745 -2.880 -9.163 1.00 0.00 83 THR A O 15
ATOM 24716 N N . VAL A 1 84 ? -3.812 -4.853 -9.026 1.00 0.00 84 VAL A N 15
ATOM 24717 C CA . VAL A 1 84 ? -2.609 -5.594 -8.666 1.00 0.00 84 VAL A CA 15
ATOM 24718 C C . VAL A 1 84 ? -2.415 -6.816 -9.550 1.00 0.00 84 VAL A C 15
ATOM 24719 O O . VAL A 1 84 ? -3.378 -7.418 -10.022 1.00 0.00 84 VAL A O 15
ATOM 24732 N N . ASP A 1 85 ? -1.158 -7.195 -9.734 1.00 0.00 85 ASP A N 15
ATOM 24733 C CA . ASP A 1 85 ? -0.831 -8.370 -10.521 1.00 0.00 85 ASP A CA 15
ATOM 24734 C C . ASP A 1 85 ? 0.477 -8.997 -10.049 1.00 0.00 85 ASP A C 15
ATOM 24735 O O . ASP A 1 85 ? 1.400 -8.295 -9.637 1.00 0.00 85 ASP A O 15
ATOM 24744 N N . TYR A 1 86 ? 0.549 -10.321 -10.115 1.00 0.00 86 TYR A N 15
ATOM 24745 C CA . TYR A 1 86 ? 1.741 -11.042 -9.699 1.00 0.00 86 TYR A CA 15
ATOM 24746 C C . TYR A 1 86 ? 2.341 -11.817 -10.864 1.00 0.00 86 TYR A C 15
ATOM 24747 O O . TYR A 1 86 ? 1.620 -12.340 -11.714 1.00 0.00 86 TYR A O 15
ATOM 24765 N N . THR A 1 87 ? 3.662 -11.891 -10.891 1.00 0.00 87 THR A N 15
ATOM 24766 C CA . THR A 1 87 ? 4.364 -12.610 -11.943 1.00 0.00 87 THR A CA 15
ATOM 24767 C C . THR A 1 87 ? 5.681 -13.173 -11.421 1.00 0.00 87 THR A C 15
ATOM 24768 O O . THR A 1 87 ? 6.718 -12.514 -11.482 1.00 0.00 87 THR A O 15
ATOM 24779 N N . GLU A 1 88 ? 5.629 -14.394 -10.902 1.00 0.00 88 GLU A N 15
ATOM 24780 C CA . GLU A 1 88 ? 6.817 -15.045 -10.364 1.00 0.00 88 GLU A CA 15
ATOM 24781 C C . GLU A 1 88 ? 7.501 -15.902 -11.422 1.00 0.00 88 GLU A C 15
ATOM 24782 O O . GLU A 1 88 ? 6.921 -16.204 -12.464 1.00 0.00 88 GLU A O 15
ATOM 24794 N N . GLY A 1 89 ? 8.740 -16.290 -11.142 1.00 0.00 89 GLY A N 15
ATOM 24795 C CA . GLY A 1 89 ? 9.489 -17.111 -12.074 1.00 0.00 89 GLY A CA 15
ATOM 24796 C C . GLY A 1 89 ? 10.370 -16.288 -12.992 1.00 0.00 89 GLY A C 15
ATOM 24797 O O . GLY A 1 89 ? 10.195 -15.075 -13.107 1.00 0.00 89 GLY A O 15
ATOM 24801 N N . LEU A 1 90 ? 11.318 -16.953 -13.648 1.00 0.00 90 LEU A N 15
ATOM 24802 C CA . LEU A 1 90 ? 12.238 -16.287 -14.567 1.00 0.00 90 LEU A CA 15
ATOM 24803 C C . LEU A 1 90 ? 13.135 -15.296 -13.830 1.00 0.00 90 LEU A C 15
ATOM 24804 O O . LEU A 1 90 ? 14.326 -15.547 -13.642 1.00 0.00 90 LEU A O 15
ATOM 24820 N N . GLU A 1 91 ? 12.561 -14.170 -13.418 1.00 0.00 91 GLU A N 15
ATOM 24821 C CA . GLU A 1 91 ? 13.314 -13.145 -12.707 1.00 0.00 91 GLU A CA 15
ATOM 24822 C C . GLU A 1 91 ? 13.103 -13.252 -11.199 1.00 0.00 91 GLU A C 15
ATOM 24823 O O . GLU A 1 91 ? 13.945 -12.818 -10.413 1.00 0.00 91 GLU A O 15
ATOM 24835 N N . GLY A 1 92 ? 11.973 -13.828 -10.799 1.00 0.00 92 GLY A N 15
ATOM 24836 C CA . GLY A 1 92 ? 11.677 -13.976 -9.388 1.00 0.00 92 GLY A CA 15
ATOM 24837 C C . GLY A 1 92 ? 10.290 -13.481 -9.035 1.00 0.00 92 GLY A C 15
ATOM 24838 O O . GLY A 1 92 ? 9.682 -12.724 -9.792 1.00 0.00 92 GLY A O 15
ATOM 24842 N N . SER A 1 93 ? 9.788 -13.910 -7.884 1.00 0.00 93 SER A N 15
ATOM 24843 C CA . SER A 1 93 ? 8.463 -13.511 -7.430 1.00 0.00 93 SER A CA 15
ATOM 24844 C C . SER A 1 93 ? 8.384 -12.003 -7.226 1.00 0.00 93 SER A C 15
ATOM 24845 O O . SER A 1 93 ? 8.647 -11.499 -6.134 1.00 0.00 93 SER A O 15
ATOM 24853 N N . ARG A 1 94 ? 8.005 -11.288 -8.280 1.00 0.00 94 ARG A N 15
ATOM 24854 C CA . ARG A 1 94 ? 7.877 -9.837 -8.204 1.00 0.00 94 ARG A CA 15
ATOM 24855 C C . ARG A 1 94 ? 6.409 -9.448 -8.077 1.00 0.00 94 ARG A C 15
ATOM 24856 O O . ARG A 1 94 ? 5.523 -10.180 -8.518 1.00 0.00 94 ARG A O 15
ATOM 24877 N N . PHE A 1 95 ? 6.155 -8.303 -7.454 1.00 0.00 95 PHE A N 15
ATOM 24878 C CA . PHE A 1 95 ? 4.790 -7.836 -7.252 1.00 0.00 95 PHE A CA 15
ATOM 24879 C C . PHE A 1 95 ? 4.624 -6.393 -7.710 1.00 0.00 95 PHE A C 15
ATOM 24880 O O . PHE A 1 95 ? 5.457 -5.538 -7.410 1.00 0.00 95 PHE A O 15
ATOM 24897 N N . THR A 1 96 ? 3.543 -6.125 -8.437 1.00 0.00 96 THR A N 15
ATOM 24898 C CA . THR A 1 96 ? 3.279 -4.775 -8.927 1.00 0.00 96 THR A CA 15
ATOM 24899 C C . THR A 1 96 ? 1.801 -4.419 -8.810 1.00 0.00 96 THR A C 15
ATOM 24900 O O . THR A 1 96 ? 0.932 -5.164 -9.262 1.00 0.00 96 THR A O 15
ATOM 24911 N N . VAL A 1 97 ? 1.527 -3.270 -8.198 1.00 0.00 97 VAL A N 15
ATOM 24912 C CA . VAL A 1 97 ? 0.158 -2.800 -8.015 1.00 0.00 97 VAL A CA 15
ATOM 24913 C C . VAL A 1 97 ? 0.001 -1.380 -8.555 1.00 0.00 97 VAL A C 15
ATOM 24914 O O . VAL A 1 97 ? 0.991 -0.701 -8.826 1.00 0.00 97 VAL A O 15
ATOM 24927 N N . ASN A 1 98 ? -1.242 -0.939 -8.718 1.00 0.00 98 ASN A N 15
ATOM 24928 C CA . ASN A 1 98 ? -1.513 0.398 -9.235 1.00 0.00 98 ASN A CA 15
ATOM 24929 C C . ASN A 1 98 ? -2.581 1.105 -8.407 1.00 0.00 98 ASN A C 15
ATOM 24930 O O . ASN A 1 98 ? -3.424 0.462 -7.782 1.00 0.00 98 ASN A O 15
ATOM 24941 N N . ASN A 1 99 ? -2.534 2.434 -8.408 1.00 0.00 99 ASN A N 15
ATOM 24942 C CA . ASN A 1 99 ? -3.494 3.239 -7.659 1.00 0.00 99 ASN A CA 15
ATOM 24943 C C . ASN A 1 99 ? -3.189 4.728 -7.810 1.00 0.00 99 ASN A C 15
ATOM 24944 O O . ASN A 1 99 ? -2.102 5.105 -8.248 1.00 0.00 99 ASN A O 15
ATOM 24955 N N . PRO A 1 100 ? -4.151 5.598 -7.452 1.00 0.00 100 PRO A N 15
ATOM 24956 C CA . PRO A 1 100 ? -3.981 7.051 -7.555 1.00 0.00 100 PRO A CA 15
ATOM 24957 C C . PRO A 1 100 ? -2.825 7.570 -6.707 1.00 0.00 100 PRO A C 15
ATOM 24958 O O . PRO A 1 100 ? -1.976 8.319 -7.192 1.00 0.00 100 PRO A O 15
ATOM 24969 N N . ASN A 1 101 ? -2.799 7.172 -5.440 1.00 0.00 101 ASN A N 15
ATOM 24970 C CA . ASN A 1 101 ? -1.746 7.605 -4.526 1.00 0.00 101 ASN A CA 15
ATOM 24971 C C . ASN A 1 101 ? -0.364 7.264 -5.079 1.00 0.00 101 ASN A C 15
ATOM 24972 O O . ASN A 1 101 ? 0.585 8.033 -4.922 1.00 0.00 101 ASN A O 15
ATOM 24983 N N . ALA A 1 102 ? -0.258 6.108 -5.727 1.00 0.00 102 ALA A N 15
ATOM 24984 C CA . ALA A 1 102 ? 1.007 5.666 -6.304 1.00 0.00 102 ALA A CA 15
ATOM 24985 C C . ALA A 1 102 ? 1.587 6.716 -7.250 1.00 0.00 102 ALA A C 15
ATOM 24986 O O . ALA A 1 102 ? 2.799 6.770 -7.461 1.00 0.00 102 ALA A O 15
ATOM 24993 N N . THR A 1 103 ? 0.716 7.547 -7.818 1.00 0.00 103 THR A N 15
ATOM 24994 C CA . THR A 1 103 ? 1.142 8.595 -8.742 1.00 0.00 103 THR A CA 15
ATOM 24995 C C . THR A 1 103 ? 2.028 8.026 -9.847 1.00 0.00 103 THR A C 15
ATOM 24996 O O . THR A 1 103 ? 2.968 8.679 -10.301 1.00 0.00 103 THR A O 15
ATOM 25007 N N . SER A 1 104 ? 1.721 6.805 -10.274 1.00 0.00 104 SER A N 15
ATOM 25008 C CA . SER A 1 104 ? 2.488 6.148 -11.326 1.00 0.00 104 SER A CA 15
ATOM 25009 C C . SER A 1 104 ? 1.765 6.244 -12.666 1.00 0.00 104 SER A C 15
ATOM 25010 O O . SER A 1 104 ? 0.750 6.930 -12.787 1.00 0.00 104 SER A O 15
ATOM 25018 N N . THR A 1 105 ? 2.294 5.552 -13.668 1.00 0.00 105 THR A N 15
ATOM 25019 C CA . THR A 1 105 ? 1.700 5.559 -15.000 1.00 0.00 105 THR A CA 15
ATOM 25020 C C . THR A 1 105 ? 1.667 4.153 -15.589 1.00 0.00 105 THR A C 15
ATOM 25021 O O . THR A 1 105 ? 2.585 3.747 -16.303 1.00 0.00 105 THR A O 15
ATOM 25032 N N . CYS A 1 106 ? 0.605 3.414 -15.287 1.00 0.00 106 CYS A N 15
ATOM 25033 C CA . CYS A 1 106 ? 0.454 2.052 -15.788 1.00 0.00 106 CYS A CA 15
ATOM 25034 C C . CYS A 1 106 ? -0.883 1.459 -15.354 1.00 0.00 106 CYS A C 15
ATOM 25035 O O . CYS A 1 106 ? -0.964 0.752 -14.350 1.00 0.00 106 CYS A O 15
ATOM 25043 N N . GLY A 1 107 ? -1.931 1.752 -16.118 1.00 0.00 107 GLY A N 15
ATOM 25044 C CA . GLY A 1 107 ? -3.250 1.239 -15.797 1.00 0.00 107 GLY A CA 15
ATOM 25045 C C . GLY A 1 107 ? -3.688 0.121 -16.726 1.00 0.00 107 GLY A C 15
ATOM 25046 O O . GLY A 1 107 ? -4.846 -0.297 -16.698 1.00 0.00 107 GLY A O 15
ATOM 25050 N N . CYS A 1 108 ? -2.765 -0.366 -17.552 1.00 0.00 108 CYS A N 15
ATOM 25051 C CA . CYS A 1 108 ? -3.070 -1.443 -18.490 1.00 0.00 108 CYS A CA 15
ATOM 25052 C C . CYS A 1 108 ? -4.211 -1.048 -19.422 1.00 0.00 108 CYS A C 15
ATOM 25053 O O . CYS A 1 108 ? -4.650 0.103 -19.431 1.00 0.00 108 CYS A O 15
ATOM 25061 N N . GLY A 1 109 ? -4.688 -2.010 -20.205 1.00 0.00 109 GLY A N 15
ATOM 25062 C CA . GLY A 1 109 ? -5.774 -1.743 -21.131 1.00 0.00 109 GLY A CA 15
ATOM 25063 C C . GLY A 1 109 ? -6.803 -2.856 -21.150 1.00 0.00 109 GLY A C 15
ATOM 25064 O O . GLY A 1 109 ? -6.560 -3.925 -21.709 1.00 0.00 109 GLY A O 15
ATOM 25068 N N . SER A 1 110 ? -7.956 -2.604 -20.538 1.00 0.00 110 SER A N 15
ATOM 25069 C CA . SER A 1 110 ? -9.026 -3.593 -20.486 1.00 0.00 110 SER A CA 15
ATOM 25070 C C . SER A 1 110 ? -9.749 -3.682 -21.826 1.00 0.00 110 SER A C 15
ATOM 25071 O O . SER A 1 110 ? -10.239 -2.679 -22.347 1.00 0.00 110 SER A O 15
ATOM 25079 N N . SER A 1 111 ? -9.815 -4.889 -22.379 1.00 0.00 111 SER A N 15
ATOM 25080 C CA . SER A 1 111 ? -10.479 -5.108 -23.659 1.00 0.00 111 SER A CA 15
ATOM 25081 C C . SER A 1 111 ? -11.266 -6.416 -23.645 1.00 0.00 111 SER A C 15
ATOM 25082 O O . SER A 1 111 ? -10.791 -7.432 -23.140 1.00 0.00 111 SER A O 15
ATOM 25090 N N . PHE A 1 112 ? -12.472 -6.380 -24.202 1.00 0.00 112 PHE A N 15
ATOM 25091 C CA . PHE A 1 112 ? -13.325 -7.561 -24.254 1.00 0.00 112 PHE A CA 15
ATOM 25092 C C . PHE A 1 112 ? -13.748 -7.868 -25.684 1.00 0.00 112 PHE A C 15
ATOM 25093 O O . PHE A 1 112 ? -13.256 -7.258 -26.634 1.00 0.00 112 PHE A O 15
ATOM 25110 N N . SER A 1 113 ? -14.670 -8.813 -25.827 1.00 0.00 113 SER A N 15
ATOM 25111 C CA . SER A 1 113 ? -15.171 -9.199 -27.138 1.00 0.00 113 SER A CA 15
ATOM 25112 C C . SER A 1 113 ? -16.678 -9.416 -27.097 1.00 0.00 113 SER A C 15
ATOM 25113 O O . SER A 1 113 ? -17.261 -9.611 -26.031 1.00 0.00 113 SER A O 15
ATOM 25121 N N . ILE A 1 114 ? -17.300 -9.378 -28.267 1.00 0.00 114 ILE A N 15
ATOM 25122 C CA . ILE A 1 114 ? -18.741 -9.566 -28.382 1.00 0.00 114 ILE A CA 15
ATOM 25123 C C . ILE A 1 114 ? -19.212 -10.789 -27.597 1.00 0.00 114 ILE A C 15
ATOM 25124 O O . ILE A 1 114 ? -20.329 -10.738 -27.040 1.00 0.00 114 ILE A O 15
ATOM 25141 N N . MET A 1 1 ? -22.273 -13.843 2.817 1.00 0.00 1 MET A N 16
ATOM 25142 C CA . MET A 1 1 ? -23.010 -13.282 1.654 1.00 0.00 1 MET A CA 16
ATOM 25143 C C . MET A 1 1 ? -22.119 -12.340 0.845 1.00 0.00 1 MET A C 16
ATOM 25144 O O . MET A 1 1 ? -20.927 -12.217 1.113 1.00 0.00 1 MET A O 16
ATOM 25160 N N . ILE A 1 2 ? -22.711 -11.676 -0.145 1.00 0.00 2 ILE A N 16
ATOM 25161 C CA . ILE A 1 2 ? -21.978 -10.748 -0.988 1.00 0.00 2 ILE A CA 16
ATOM 25162 C C . ILE A 1 2 ? -22.177 -9.312 -0.514 1.00 0.00 2 ILE A C 16
ATOM 25163 O O . ILE A 1 2 ? -22.596 -9.076 0.621 1.00 0.00 2 ILE A O 16
ATOM 25179 N N . ASP A 1 3 ? -21.866 -8.364 -1.391 1.00 0.00 3 ASP A N 16
ATOM 25180 C CA . ASP A 1 3 ? -21.989 -6.933 -1.095 1.00 0.00 3 ASP A CA 16
ATOM 25181 C C . ASP A 1 3 ? -20.705 -6.405 -0.458 1.00 0.00 3 ASP A C 16
ATOM 25182 O O . ASP A 1 3 ? -20.205 -5.345 -0.832 1.00 0.00 3 ASP A O 16
ATOM 25191 N N . ASP A 1 4 ? -20.181 -7.155 0.502 1.00 0.00 4 ASP A N 16
ATOM 25192 C CA . ASP A 1 4 ? -18.961 -6.775 1.191 1.00 0.00 4 ASP A CA 16
ATOM 25193 C C . ASP A 1 4 ? -17.746 -7.038 0.307 1.00 0.00 4 ASP A C 16
ATOM 25194 O O . ASP A 1 4 ? -16.822 -6.229 0.244 1.00 0.00 4 ASP A O 16
ATOM 25203 N N . MET A 1 5 ? -17.765 -8.182 -0.366 1.00 0.00 5 MET A N 16
ATOM 25204 C CA . MET A 1 5 ? -16.661 -8.566 -1.249 1.00 0.00 5 MET A CA 16
ATOM 25205 C C . MET A 1 5 ? -16.434 -7.528 -2.337 1.00 0.00 5 MET A C 16
ATOM 25206 O O . MET A 1 5 ? -17.287 -6.666 -2.568 1.00 0.00 5 MET A O 16
ATOM 25220 N N . ALA A 1 6 ? -15.284 -7.606 -2.980 1.00 0.00 6 ALA A N 16
ATOM 25221 C CA . ALA A 1 6 ? -14.940 -6.655 -4.024 1.00 0.00 6 ALA A CA 16
ATOM 25222 C C . ALA A 1 6 ? -14.978 -5.249 -3.447 1.00 0.00 6 ALA A C 16
ATOM 25223 O O . ALA A 1 6 ? -15.602 -4.345 -4.003 1.00 0.00 6 ALA A O 16
ATOM 25230 N N . VAL A 1 7 ? -14.337 -5.095 -2.293 1.00 0.00 7 VAL A N 16
ATOM 25231 C CA . VAL A 1 7 ? -14.324 -3.822 -1.589 1.00 0.00 7 VAL A CA 16
ATOM 25232 C C . VAL A 1 7 ? -13.354 -2.803 -2.204 1.00 0.00 7 VAL A C 16
ATOM 25233 O O . VAL A 1 7 ? -13.800 -1.807 -2.773 1.00 0.00 7 VAL A O 16
ATOM 25246 N N . PRO A 1 8 ? -12.020 -2.984 -2.068 1.00 0.00 8 PRO A N 16
ATOM 25247 C CA . PRO A 1 8 ? -11.044 -2.030 -2.573 1.00 0.00 8 PRO A CA 16
ATOM 25248 C C . PRO A 1 8 ? -10.267 -2.509 -3.819 1.00 0.00 8 PRO A C 16
ATOM 25249 O O . PRO A 1 8 ? -10.854 -2.791 -4.862 1.00 0.00 8 PRO A O 16
ATOM 25260 N N . LEU A 1 9 ? -8.935 -2.563 -3.692 1.00 0.00 9 LEU A N 16
ATOM 25261 C CA . LEU A 1 9 ? -8.031 -2.961 -4.770 1.00 0.00 9 LEU A CA 16
ATOM 25262 C C . LEU A 1 9 ? -8.309 -4.370 -5.290 1.00 0.00 9 LEU A C 16
ATOM 25263 O O . LEU A 1 9 ? -8.335 -5.336 -4.527 1.00 0.00 9 LEU A O 16
ATOM 25279 N N . THR A 1 10 ? -8.460 -4.477 -6.611 1.00 0.00 10 THR A N 16
ATOM 25280 C CA . THR A 1 10 ? -8.671 -5.759 -7.261 1.00 0.00 10 THR A CA 16
ATOM 25281 C C . THR A 1 10 ? -7.362 -6.225 -7.896 1.00 0.00 10 THR A C 16
ATOM 25282 O O . THR A 1 10 ? -6.779 -5.525 -8.724 1.00 0.00 10 THR A O 16
ATOM 25293 N N . PHE A 1 11 ? -6.900 -7.398 -7.492 1.00 0.00 11 PHE A N 16
ATOM 25294 C CA . PHE A 1 11 ? -5.653 -7.955 -8.004 1.00 0.00 11 PHE A CA 16
ATOM 25295 C C . PHE A 1 11 ? -5.894 -8.777 -9.273 1.00 0.00 11 PHE A C 16
ATOM 25296 O O . PHE A 1 11 ? -7.025 -8.888 -9.746 1.00 0.00 11 PHE A O 16
ATOM 25313 N N . THR A 1 12 ? -4.821 -9.344 -9.825 1.00 0.00 12 THR A N 16
ATOM 25314 C CA . THR A 1 12 ? -4.919 -10.148 -11.048 1.00 0.00 12 THR A CA 16
ATOM 25315 C C . THR A 1 12 ? -5.287 -11.600 -10.731 1.00 0.00 12 THR A C 16
ATOM 25316 O O . THR A 1 12 ? -5.822 -11.894 -9.671 1.00 0.00 12 THR A O 16
ATOM 25327 N N . ASP A 1 13 ? -4.998 -12.505 -11.662 1.00 0.00 13 ASP A N 16
ATOM 25328 C CA . ASP A 1 13 ? -5.289 -13.920 -11.468 1.00 0.00 13 ASP A CA 16
ATOM 25329 C C . ASP A 1 13 ? -4.095 -14.636 -10.848 1.00 0.00 13 ASP A C 16
ATOM 25330 O O . ASP A 1 13 ? -4.243 -15.451 -9.942 1.00 0.00 13 ASP A O 16
ATOM 25339 N N . ALA A 1 14 ? -2.914 -14.328 -11.361 1.00 0.00 14 ALA A N 16
ATOM 25340 C CA . ALA A 1 14 ? -1.682 -14.939 -10.883 1.00 0.00 14 ALA A CA 16
ATOM 25341 C C . ALA A 1 14 ? -1.450 -14.641 -9.412 1.00 0.00 14 ALA A C 16
ATOM 25342 O O . ALA A 1 14 ? -1.036 -15.518 -8.656 1.00 0.00 14 ALA A O 16
ATOM 25349 N N . ALA A 1 15 ? -1.735 -13.412 -8.991 1.00 0.00 15 ALA A N 16
ATOM 25350 C CA . ALA A 1 15 ? -1.564 -13.059 -7.591 1.00 0.00 15 ALA A CA 16
ATOM 25351 C C . ALA A 1 15 ? -2.332 -14.061 -6.740 1.00 0.00 15 ALA A C 16
ATOM 25352 O O . ALA A 1 15 ? -1.941 -14.384 -5.618 1.00 0.00 15 ALA A O 16
ATOM 25359 N N . ALA A 1 16 ? -3.403 -14.592 -7.320 1.00 0.00 16 ALA A N 16
ATOM 25360 C CA . ALA A 1 16 ? -4.198 -15.609 -6.658 1.00 0.00 16 ALA A CA 16
ATOM 25361 C C . ALA A 1 16 ? -3.442 -16.922 -6.677 1.00 0.00 16 ALA A C 16
ATOM 25362 O O . ALA A 1 16 ? -3.404 -17.662 -5.695 1.00 0.00 16 ALA A O 16
ATOM 25369 N N . ASN A 1 17 ? -2.854 -17.192 -7.835 1.00 0.00 17 ASN A N 16
ATOM 25370 C CA . ASN A 1 17 ? -2.095 -18.404 -8.069 1.00 0.00 17 ASN A CA 16
ATOM 25371 C C . ASN A 1 17 ? -0.990 -18.601 -7.037 1.00 0.00 17 ASN A C 16
ATOM 25372 O O . ASN A 1 17 ? -0.879 -19.664 -6.441 1.00 0.00 17 ASN A O 16
ATOM 25383 N N . LYS A 1 18 ? -0.170 -17.573 -6.816 1.00 0.00 18 LYS A N 16
ATOM 25384 C CA . LYS A 1 18 ? 0.912 -17.683 -5.847 1.00 0.00 18 LYS A CA 16
ATOM 25385 C C . LYS A 1 18 ? 0.363 -18.109 -4.499 1.00 0.00 18 LYS A C 16
ATOM 25386 O O . LYS A 1 18 ? 1.010 -18.844 -3.757 1.00 0.00 18 LYS A O 16
ATOM 25405 N N . VAL A 1 19 ? -0.839 -17.634 -4.184 1.00 0.00 19 VAL A N 16
ATOM 25406 C CA . VAL A 1 19 ? -1.474 -17.961 -2.922 1.00 0.00 19 VAL A CA 16
ATOM 25407 C C . VAL A 1 19 ? -2.036 -19.373 -2.930 1.00 0.00 19 VAL A C 16
ATOM 25408 O O . VAL A 1 19 ? -1.535 -20.249 -2.233 1.00 0.00 19 VAL A O 16
ATOM 25421 N N . LYS A 1 20 ? -3.079 -19.588 -3.723 1.00 0.00 20 LYS A N 16
ATOM 25422 C CA . LYS A 1 20 ? -3.726 -20.894 -3.823 1.00 0.00 20 LYS A CA 16
ATOM 25423 C C . LYS A 1 20 ? -2.745 -22.005 -4.171 1.00 0.00 20 LYS A C 16
ATOM 25424 O O . LYS A 1 20 ? -3.042 -23.180 -3.973 1.00 0.00 20 LYS A O 16
ATOM 25443 N N . SER A 1 21 ? -1.602 -21.639 -4.727 1.00 0.00 21 SER A N 16
ATOM 25444 C CA . SER A 1 21 ? -0.621 -22.634 -5.142 1.00 0.00 21 SER A CA 16
ATOM 25445 C C . SER A 1 21 ? 0.348 -23.002 -4.025 1.00 0.00 21 SER A C 16
ATOM 25446 O O . SER A 1 21 ? 0.642 -24.180 -3.823 1.00 0.00 21 SER A O 16
ATOM 25454 N N . LEU A 1 22 ? 0.853 -22.010 -3.310 1.00 0.00 22 LEU A N 16
ATOM 25455 C CA . LEU A 1 22 ? 1.797 -22.281 -2.236 1.00 0.00 22 LEU A CA 16
ATOM 25456 C C . LEU A 1 22 ? 1.062 -22.681 -0.964 1.00 0.00 22 LEU A C 16
ATOM 25457 O O . LEU A 1 22 ? 1.613 -23.383 -0.116 1.00 0.00 22 LEU A O 16
ATOM 25473 N N . ILE A 1 23 ? -0.191 -22.257 -0.842 1.00 0.00 23 ILE A N 16
ATOM 25474 C CA . ILE A 1 23 ? -0.983 -22.592 0.319 1.00 0.00 23 ILE A CA 16
ATOM 25475 C C . ILE A 1 23 ? -1.386 -24.056 0.256 1.00 0.00 23 ILE A C 16
ATOM 25476 O O . ILE A 1 23 ? -1.198 -24.801 1.213 1.00 0.00 23 ILE A O 16
ATOM 25492 N N . SER A 1 24 ? -1.901 -24.454 -0.893 1.00 0.00 24 SER A N 16
ATOM 25493 C CA . SER A 1 24 ? -2.285 -25.837 -1.105 1.00 0.00 24 SER A CA 16
ATOM 25494 C C . SER A 1 24 ? -1.064 -26.729 -0.925 1.00 0.00 24 SER A C 16
ATOM 25495 O O . SER A 1 24 ? -1.178 -27.917 -0.626 1.00 0.00 24 SER A O 16
ATOM 25503 N N . GLU A 1 25 ? 0.107 -26.119 -1.098 1.00 0.00 25 GLU A N 16
ATOM 25504 C CA . GLU A 1 25 ? 1.366 -26.820 -0.948 1.00 0.00 25 GLU A CA 16
ATOM 25505 C C . GLU A 1 25 ? 1.759 -26.877 0.514 1.00 0.00 25 GLU A C 16
ATOM 25506 O O . GLU A 1 25 ? 2.566 -27.715 0.913 1.00 0.00 25 GLU A O 16
ATOM 25518 N N . GLU A 1 26 ? 1.180 -25.993 1.328 1.00 0.00 26 GLU A N 16
ATOM 25519 C CA . GLU A 1 26 ? 1.464 -25.966 2.743 1.00 0.00 26 GLU A CA 16
ATOM 25520 C C . GLU A 1 26 ? 0.667 -27.048 3.449 1.00 0.00 26 GLU A C 16
ATOM 25521 O O . GLU A 1 26 ? 0.979 -27.423 4.581 1.00 0.00 26 GLU A O 16
ATOM 25533 N N . GLU A 1 27 ? -0.380 -27.515 2.782 1.00 0.00 27 GLU A N 16
ATOM 25534 C CA . GLU A 1 27 ? -1.254 -28.539 3.333 1.00 0.00 27 GLU A CA 16
ATOM 25535 C C . GLU A 1 27 ? -2.251 -27.899 4.282 1.00 0.00 27 GLU A C 16
ATOM 25536 O O . GLU A 1 27 ? -2.956 -28.586 5.019 1.00 0.00 27 GLU A O 16
ATOM 25548 N N . ASN A 1 28 ? -2.315 -26.559 4.264 1.00 0.00 28 ASN A N 16
ATOM 25549 C CA . ASN A 1 28 ? -3.245 -25.855 5.127 1.00 0.00 28 ASN A CA 16
ATOM 25550 C C . ASN A 1 28 ? -4.649 -26.346 4.865 1.00 0.00 28 ASN A C 16
ATOM 25551 O O . ASN A 1 28 ? -5.250 -27.018 5.700 1.00 0.00 28 ASN A O 16
ATOM 25562 N N . THR A 1 29 ? -5.172 -25.989 3.690 1.00 0.00 29 THR A N 16
ATOM 25563 C CA . THR A 1 29 ? -6.529 -26.384 3.303 1.00 0.00 29 THR A CA 16
ATOM 25564 C C . THR A 1 29 ? -7.094 -25.493 2.194 1.00 0.00 29 THR A C 16
ATOM 25565 O O . THR A 1 29 ? -7.680 -25.987 1.230 1.00 0.00 29 THR A O 16
ATOM 25576 N N . ASP A 1 30 ? -6.944 -24.189 2.354 1.00 0.00 30 ASP A N 16
ATOM 25577 C CA . ASP A 1 30 ? -7.464 -23.218 1.395 1.00 0.00 30 ASP A CA 16
ATOM 25578 C C . ASP A 1 30 ? -7.263 -21.821 1.954 1.00 0.00 30 ASP A C 16
ATOM 25579 O O . ASP A 1 30 ? -8.212 -21.118 2.300 1.00 0.00 30 ASP A O 16
ATOM 25588 N N . LEU A 1 31 ? -6.003 -21.459 2.072 1.00 0.00 31 LEU A N 16
ATOM 25589 C CA . LEU A 1 31 ? -5.601 -20.195 2.622 1.00 0.00 31 LEU A CA 16
ATOM 25590 C C . LEU A 1 31 ? -6.166 -19.012 1.860 1.00 0.00 31 LEU A C 16
ATOM 25591 O O . LEU A 1 31 ? -6.463 -19.094 0.669 1.00 0.00 31 LEU A O 16
ATOM 25607 N N . LYS A 1 32 ? -6.285 -17.907 2.577 1.00 0.00 32 LYS A N 16
ATOM 25608 C CA . LYS A 1 32 ? -6.786 -16.665 2.022 1.00 0.00 32 LYS A CA 16
ATOM 25609 C C . LYS A 1 32 ? -5.700 -15.604 2.107 1.00 0.00 32 LYS A C 16
ATOM 25610 O O . LYS A 1 32 ? -5.161 -15.344 3.183 1.00 0.00 32 LYS A O 16
ATOM 25629 N N . LEU A 1 33 ? -5.364 -15.002 0.975 1.00 0.00 33 LEU A N 16
ATOM 25630 C CA . LEU A 1 33 ? -4.330 -13.990 0.939 1.00 0.00 33 LEU A CA 16
ATOM 25631 C C . LEU A 1 33 ? -4.675 -12.831 1.864 1.00 0.00 33 LEU A C 16
ATOM 25632 O O . LEU A 1 33 ? -5.840 -12.470 2.015 1.00 0.00 33 LEU A O 16
ATOM 25648 N N . ARG A 1 34 ? -3.648 -12.246 2.469 1.00 0.00 34 ARG A N 16
ATOM 25649 C CA . ARG A 1 34 ? -3.833 -11.118 3.366 1.00 0.00 34 ARG A CA 16
ATOM 25650 C C . ARG A 1 34 ? -2.719 -10.107 3.158 1.00 0.00 34 ARG A C 16
ATOM 25651 O O . ARG A 1 34 ? -1.596 -10.285 3.628 1.00 0.00 34 ARG A O 16
ATOM 25672 N N . VAL A 1 35 ? -3.037 -9.063 2.418 1.00 0.00 35 VAL A N 16
ATOM 25673 C CA . VAL A 1 35 ? -2.070 -8.027 2.094 1.00 0.00 35 VAL A CA 16
ATOM 25674 C C . VAL A 1 35 ? -1.808 -7.074 3.248 1.00 0.00 35 VAL A C 16
ATOM 25675 O O . VAL A 1 35 ? -2.644 -6.875 4.128 1.00 0.00 35 VAL A O 16
ATOM 25688 N N . TYR A 1 36 ? -0.634 -6.462 3.193 1.00 0.00 36 TYR A N 16
ATOM 25689 C CA . TYR A 1 36 ? -0.208 -5.482 4.180 1.00 0.00 36 TYR A CA 16
ATOM 25690 C C . TYR A 1 36 ? 0.586 -4.390 3.476 1.00 0.00 36 TYR A C 16
ATOM 25691 O O . TYR A 1 36 ? 0.806 -4.461 2.266 1.00 0.00 36 TYR A O 16
ATOM 25709 N N . ILE A 1 37 ? 1.016 -3.381 4.217 1.00 0.00 37 ILE A N 16
ATOM 25710 C CA . ILE A 1 37 ? 1.780 -2.292 3.624 1.00 0.00 37 ILE A CA 16
ATOM 25711 C C . ILE A 1 37 ? 3.276 -2.593 3.662 1.00 0.00 37 ILE A C 16
ATOM 25712 O O . ILE A 1 37 ? 3.896 -2.587 4.726 1.00 0.00 37 ILE A O 16
ATOM 25728 N N . THR A 1 38 ? 3.843 -2.871 2.491 1.00 0.00 38 THR A N 16
ATOM 25729 C CA . THR A 1 38 ? 5.263 -3.192 2.383 1.00 0.00 38 THR A CA 16
ATOM 25730 C C . THR A 1 38 ? 5.978 -2.277 1.387 1.00 0.00 38 THR A C 16
ATOM 25731 O O . THR A 1 38 ? 7.158 -1.969 1.554 1.00 0.00 38 THR A O 16
ATOM 25742 N N . GLY A 1 39 ? 5.265 -1.853 0.347 1.00 0.00 39 GLY A N 16
ATOM 25743 C CA . GLY A 1 39 ? 5.859 -0.990 -0.657 1.00 0.00 39 GLY A CA 16
ATOM 25744 C C . GLY A 1 39 ? 5.326 0.425 -0.597 1.00 0.00 39 GLY A C 16
ATOM 25745 O O . GLY A 1 39 ? 4.471 0.740 0.231 1.00 0.00 39 GLY A O 16
ATOM 25749 N N . GLY A 1 40 ? 5.825 1.277 -1.485 1.00 0.00 40 GLY A N 16
ATOM 25750 C CA . GLY A 1 40 ? 5.375 2.654 -1.520 1.00 0.00 40 GLY A CA 16
ATOM 25751 C C . GLY A 1 40 ? 6.431 3.641 -1.072 1.00 0.00 40 GLY A C 16
ATOM 25752 O O . GLY A 1 40 ? 6.365 4.162 0.042 1.00 0.00 40 GLY A O 16
ATOM 25756 N N . GLY A 1 41 ? 7.396 3.919 -1.943 1.00 0.00 41 GLY A N 16
ATOM 25757 C CA . GLY A 1 41 ? 8.435 4.872 -1.605 1.00 0.00 41 GLY A CA 16
ATOM 25758 C C . GLY A 1 41 ? 7.854 6.238 -1.294 1.00 0.00 41 GLY A C 16
ATOM 25759 O O . GLY A 1 41 ? 8.475 7.048 -0.607 1.00 0.00 41 GLY A O 16
ATOM 25763 N N . CYS A 1 42 ? 6.649 6.482 -1.803 1.00 0.00 42 CYS A N 16
ATOM 25764 C CA . CYS A 1 42 ? 5.958 7.746 -1.585 1.00 0.00 42 CYS A CA 16
ATOM 25765 C C . CYS A 1 42 ? 4.482 7.509 -1.270 1.00 0.00 42 CYS A C 16
ATOM 25766 O O . CYS A 1 42 ? 3.890 8.221 -0.459 1.00 0.00 42 CYS A O 16
ATOM 25774 N N . SER A 1 43 ? 3.889 6.506 -1.919 1.00 0.00 43 SER A N 16
ATOM 25775 C CA . SER A 1 43 ? 2.481 6.183 -1.706 1.00 0.00 43 SER A CA 16
ATOM 25776 C C . SER A 1 43 ? 2.287 4.691 -1.431 1.00 0.00 43 SER A C 16
ATOM 25777 O O . SER A 1 43 ? 2.056 4.286 -0.291 1.00 0.00 43 SER A O 16
ATOM 25785 N N . GLY A 1 44 ? 2.374 3.881 -2.483 1.00 0.00 44 GLY A N 16
ATOM 25786 C CA . GLY A 1 44 ? 2.196 2.446 -2.335 1.00 0.00 44 GLY A CA 16
ATOM 25787 C C . GLY A 1 44 ? 1.787 1.781 -3.634 1.00 0.00 44 GLY A C 16
ATOM 25788 O O . GLY A 1 44 ? 0.800 2.176 -4.254 1.00 0.00 44 GLY A O 16
ATOM 25792 N N . PHE A 1 45 ? 2.547 0.773 -4.054 1.00 0.00 45 PHE A N 16
ATOM 25793 C CA . PHE A 1 45 ? 2.245 0.072 -5.298 1.00 0.00 45 PHE A CA 16
ATOM 25794 C C . PHE A 1 45 ? 2.585 -1.419 -5.227 1.00 0.00 45 PHE A C 16
ATOM 25795 O O . PHE A 1 45 ? 2.434 -2.129 -6.216 1.00 0.00 45 PHE A O 16
ATOM 25812 N N . GLN A 1 46 ? 3.053 -1.897 -4.079 1.00 0.00 46 GLN A N 16
ATOM 25813 C CA . GLN A 1 46 ? 3.406 -3.306 -3.946 1.00 0.00 46 GLN A CA 16
ATOM 25814 C C . GLN A 1 46 ? 2.537 -4.002 -2.907 1.00 0.00 46 GLN A C 16
ATOM 25815 O O . GLN A 1 46 ? 1.644 -4.769 -3.256 1.00 0.00 46 GLN A O 16
ATOM 25829 N N . TYR A 1 47 ? 2.800 -3.736 -1.633 1.00 0.00 47 TYR A N 16
ATOM 25830 C CA . TYR A 1 47 ? 2.026 -4.348 -0.555 1.00 0.00 47 TYR A CA 16
ATOM 25831 C C . TYR A 1 47 ? 2.404 -5.813 -0.378 1.00 0.00 47 TYR A C 16
ATOM 25832 O O . TYR A 1 47 ? 2.295 -6.612 -1.306 1.00 0.00 47 TYR A O 16
ATOM 25850 N N . GLY A 1 48 ? 2.852 -6.153 0.825 1.00 0.00 48 GLY A N 16
ATOM 25851 C CA . GLY A 1 48 ? 3.248 -7.520 1.113 1.00 0.00 48 GLY A CA 16
ATOM 25852 C C . GLY A 1 48 ? 2.061 -8.456 1.247 1.00 0.00 48 GLY A C 16
ATOM 25853 O O . GLY A 1 48 ? 1.081 -8.135 1.915 1.00 0.00 48 GLY A O 16
ATOM 25857 N N . PHE A 1 49 ? 2.148 -9.608 0.590 1.00 0.00 49 PHE A N 16
ATOM 25858 C CA . PHE A 1 49 ? 1.073 -10.593 0.617 1.00 0.00 49 PHE A CA 16
ATOM 25859 C C . PHE A 1 49 ? 1.411 -11.796 1.492 1.00 0.00 49 PHE A C 16
ATOM 25860 O O . PHE A 1 49 ? 2.507 -12.352 1.413 1.00 0.00 49 PHE A O 16
ATOM 25877 N N . THR A 1 50 ? 0.441 -12.209 2.300 1.00 0.00 50 THR A N 16
ATOM 25878 C CA . THR A 1 50 ? 0.599 -13.371 3.171 1.00 0.00 50 THR A CA 16
ATOM 25879 C C . THR A 1 50 ? -0.614 -14.285 3.032 1.00 0.00 50 THR A C 16
ATOM 25880 O O . THR A 1 50 ? -1.638 -13.888 2.480 1.00 0.00 50 THR A O 16
ATOM 25891 N N . PHE A 1 51 ? -0.501 -15.505 3.536 1.00 0.00 51 PHE A N 16
ATOM 25892 C CA . PHE A 1 51 ? -1.595 -16.457 3.460 1.00 0.00 51 PHE A CA 16
ATOM 25893 C C . PHE A 1 51 ? -2.215 -16.629 4.835 1.00 0.00 51 PHE A C 16
ATOM 25894 O O . PHE A 1 51 ? -1.695 -17.338 5.688 1.00 0.00 51 PHE A O 16
ATOM 25911 N N . ASP A 1 52 ? -3.317 -15.917 5.039 1.00 0.00 52 ASP A N 16
ATOM 25912 C CA . ASP A 1 52 ? -4.020 -15.914 6.319 1.00 0.00 52 ASP A CA 16
ATOM 25913 C C . ASP A 1 52 ? -5.441 -16.474 6.197 1.00 0.00 52 ASP A C 16
ATOM 25914 O O . ASP A 1 52 ? -6.334 -15.825 5.651 1.00 0.00 52 ASP A O 16
ATOM 25923 N N . GLU A 1 53 ? -5.633 -17.690 6.705 1.00 0.00 53 GLU A N 16
ATOM 25924 C CA . GLU A 1 53 ? -6.931 -18.359 6.658 1.00 0.00 53 GLU A CA 16
ATOM 25925 C C . GLU A 1 53 ? -7.860 -17.927 7.798 1.00 0.00 53 GLU A C 16
ATOM 25926 O O . GLU A 1 53 ? -9.071 -18.078 7.690 1.00 0.00 53 GLU A O 16
ATOM 25938 N N . LYS A 1 54 ? -7.293 -17.415 8.890 1.00 0.00 54 LYS A N 16
ATOM 25939 C CA . LYS A 1 54 ? -8.099 -16.995 10.030 1.00 0.00 54 LYS A CA 16
ATOM 25940 C C . LYS A 1 54 ? -9.270 -16.121 9.597 1.00 0.00 54 LYS A C 16
ATOM 25941 O O . LYS A 1 54 ? -10.325 -16.644 9.240 1.00 0.00 54 LYS A O 16
ATOM 25960 N N . VAL A 1 55 ? -9.094 -14.798 9.609 1.00 0.00 55 VAL A N 16
ATOM 25961 C CA . VAL A 1 55 ? -10.163 -13.881 9.186 1.00 0.00 55 VAL A CA 16
ATOM 25962 C C . VAL A 1 55 ? -9.908 -12.423 9.559 1.00 0.00 55 VAL A C 16
ATOM 25963 O O . VAL A 1 55 ? -10.564 -11.535 9.024 1.00 0.00 55 VAL A O 16
ATOM 25976 N N . ASN A 1 56 ? -8.966 -12.175 10.469 1.00 0.00 56 ASN A N 16
ATOM 25977 C CA . ASN A 1 56 ? -8.646 -10.822 10.912 1.00 0.00 56 ASN A CA 16
ATOM 25978 C C . ASN A 1 56 ? -9.903 -9.958 10.981 1.00 0.00 56 ASN A C 16
ATOM 25979 O O . ASN A 1 56 ? -10.354 -9.412 9.984 1.00 0.00 56 ASN A O 16
ATOM 25990 N N . ASP A 1 57 ? -10.483 -9.864 12.168 1.00 0.00 57 ASP A N 16
ATOM 25991 C CA . ASP A 1 57 ? -11.723 -9.097 12.352 1.00 0.00 57 ASP A CA 16
ATOM 25992 C C . ASP A 1 57 ? -11.649 -7.727 11.668 1.00 0.00 57 ASP A C 16
ATOM 25993 O O . ASP A 1 57 ? -12.603 -7.308 11.014 1.00 0.00 57 ASP A O 16
ATOM 26002 N N . GLY A 1 58 ? -10.513 -7.049 11.779 1.00 0.00 58 GLY A N 16
ATOM 26003 C CA . GLY A 1 58 ? -10.358 -5.766 11.119 1.00 0.00 58 GLY A CA 16
ATOM 26004 C C . GLY A 1 58 ? -9.619 -5.929 9.808 1.00 0.00 58 GLY A C 16
ATOM 26005 O O . GLY A 1 58 ? -8.522 -5.400 9.634 1.00 0.00 58 GLY A O 16
ATOM 26009 N N . ASP A 1 59 ? -10.204 -6.703 8.898 1.00 0.00 59 ASP A N 16
ATOM 26010 C CA . ASP A 1 59 ? -9.587 -6.986 7.615 1.00 0.00 59 ASP A CA 16
ATOM 26011 C C . ASP A 1 59 ? -10.607 -6.983 6.468 1.00 0.00 59 ASP A C 16
ATOM 26012 O O . ASP A 1 59 ? -11.442 -7.873 6.363 1.00 0.00 59 ASP A O 16
ATOM 26021 N N . LEU A 1 60 ? -10.519 -5.996 5.584 1.00 0.00 60 LEU A N 16
ATOM 26022 C CA . LEU A 1 60 ? -11.426 -5.949 4.447 1.00 0.00 60 LEU A CA 16
ATOM 26023 C C . LEU A 1 60 ? -11.069 -7.096 3.515 1.00 0.00 60 LEU A C 16
ATOM 26024 O O . LEU A 1 60 ? -9.908 -7.255 3.138 1.00 0.00 60 LEU A O 16
ATOM 26040 N N . THR A 1 61 ? -12.043 -7.935 3.194 1.00 0.00 61 THR A N 16
ATOM 26041 C CA . THR A 1 61 ? -11.772 -9.101 2.364 1.00 0.00 61 THR A CA 16
ATOM 26042 C C . THR A 1 61 ? -12.405 -9.036 0.976 1.00 0.00 61 THR A C 16
ATOM 26043 O O . THR A 1 61 ? -13.572 -8.683 0.808 1.00 0.00 61 THR A O 16
ATOM 26054 N N . ILE A 1 62 ? -11.595 -9.424 -0.006 1.00 0.00 62 ILE A N 16
ATOM 26055 C CA . ILE A 1 62 ? -11.981 -9.480 -1.408 1.00 0.00 62 ILE A CA 16
ATOM 26056 C C . ILE A 1 62 ? -11.710 -10.895 -1.922 1.00 0.00 62 ILE A C 16
ATOM 26057 O O . ILE A 1 62 ? -10.603 -11.400 -1.774 1.00 0.00 62 ILE A O 16
ATOM 26073 N N . GLU A 1 63 ? -12.710 -11.551 -2.498 1.00 0.00 63 GLU A N 16
ATOM 26074 C CA . GLU A 1 63 ? -12.521 -12.917 -2.984 1.00 0.00 63 GLU A CA 16
ATOM 26075 C C . GLU A 1 63 ? -11.421 -12.986 -4.036 1.00 0.00 63 GLU A C 16
ATOM 26076 O O . GLU A 1 63 ? -11.135 -12.000 -4.715 1.00 0.00 63 GLU A O 16
ATOM 26088 N N . LYS A 1 64 ? -10.791 -14.155 -4.154 1.00 0.00 64 LYS A N 16
ATOM 26089 C CA . LYS A 1 64 ? -9.708 -14.344 -5.106 1.00 0.00 64 LYS A CA 16
ATOM 26090 C C . LYS A 1 64 ? -10.038 -15.425 -6.128 1.00 0.00 64 LYS A C 16
ATOM 26091 O O . LYS A 1 64 ? -11.020 -16.156 -5.991 1.00 0.00 64 LYS A O 16
ATOM 26110 N N . SER A 1 65 ? -9.209 -15.502 -7.159 1.00 0.00 65 SER A N 16
ATOM 26111 C CA . SER A 1 65 ? -9.383 -16.467 -8.240 1.00 0.00 65 SER A CA 16
ATOM 26112 C C . SER A 1 65 ? -9.653 -17.876 -7.725 1.00 0.00 65 SER A C 16
ATOM 26113 O O . SER A 1 65 ? -10.504 -18.586 -8.263 1.00 0.00 65 SER A O 16
ATOM 26121 N N . GLY A 1 66 ? -8.916 -18.289 -6.702 1.00 0.00 66 GLY A N 16
ATOM 26122 C CA . GLY A 1 66 ? -9.090 -19.622 -6.163 1.00 0.00 66 GLY A CA 16
ATOM 26123 C C . GLY A 1 66 ? -9.087 -19.663 -4.648 1.00 0.00 66 GLY A C 16
ATOM 26124 O O . GLY A 1 66 ? -8.992 -20.738 -4.051 1.00 0.00 66 GLY A O 16
ATOM 26128 N N . VAL A 1 67 ? -9.186 -18.498 -4.026 1.00 0.00 67 VAL A N 16
ATOM 26129 C CA . VAL A 1 67 ? -9.187 -18.403 -2.571 1.00 0.00 67 VAL A CA 16
ATOM 26130 C C . VAL A 1 67 ? -9.895 -17.118 -2.120 1.00 0.00 67 VAL A C 16
ATOM 26131 O O . VAL A 1 67 ? -10.920 -16.743 -2.689 1.00 0.00 67 VAL A O 16
ATOM 26144 N N . GLN A 1 68 ? -9.352 -16.438 -1.108 1.00 0.00 68 GLN A N 16
ATOM 26145 C CA . GLN A 1 68 ? -9.947 -15.203 -0.617 1.00 0.00 68 GLN A CA 16
ATOM 26146 C C . GLN A 1 68 ? -8.864 -14.202 -0.215 1.00 0.00 68 GLN A C 16
ATOM 26147 O O . GLN A 1 68 ? -7.882 -14.561 0.432 1.00 0.00 68 GLN A O 16
ATOM 26161 N N . LEU A 1 69 ? -9.050 -12.944 -0.603 1.00 0.00 69 LEU A N 16
ATOM 26162 C CA . LEU A 1 69 ? -8.088 -11.897 -0.274 1.00 0.00 69 LEU A CA 16
ATOM 26163 C C . LEU A 1 69 ? -8.592 -11.059 0.892 1.00 0.00 69 LEU A C 16
ATOM 26164 O O . LEU A 1 69 ? -9.759 -10.687 0.938 1.00 0.00 69 LEU A O 16
ATOM 26180 N N . VAL A 1 70 ? -7.713 -10.780 1.842 1.00 0.00 70 VAL A N 16
ATOM 26181 C CA . VAL A 1 70 ? -8.085 -9.997 3.012 1.00 0.00 70 VAL A CA 16
ATOM 26182 C C . VAL A 1 70 ? -6.936 -9.075 3.428 1.00 0.00 70 VAL A C 16
ATOM 26183 O O . VAL A 1 70 ? -5.911 -9.523 3.933 1.00 0.00 70 VAL A O 16
ATOM 26196 N N . ILE A 1 71 ? -7.100 -7.779 3.195 1.00 0.00 71 ILE A N 16
ATOM 26197 C CA . ILE A 1 71 ? -6.050 -6.821 3.535 1.00 0.00 71 ILE A CA 16
ATOM 26198 C C . ILE A 1 71 ? -6.386 -6.032 4.797 1.00 0.00 71 ILE A C 16
ATOM 26199 O O . ILE A 1 71 ? -7.493 -6.120 5.327 1.00 0.00 71 ILE A O 16
ATOM 26215 N N . ASP A 1 72 ? -5.404 -5.278 5.278 1.00 0.00 72 ASP A N 16
ATOM 26216 C CA . ASP A 1 72 ? -5.563 -4.481 6.493 1.00 0.00 72 ASP A CA 16
ATOM 26217 C C . ASP A 1 72 ? -6.004 -3.049 6.176 1.00 0.00 72 ASP A C 16
ATOM 26218 O O . ASP A 1 72 ? -5.597 -2.474 5.167 1.00 0.00 72 ASP A O 16
ATOM 26227 N N . PRO A 1 73 ? -6.849 -2.455 7.044 1.00 0.00 73 PRO A N 16
ATOM 26228 C CA . PRO A 1 73 ? -7.354 -1.088 6.865 1.00 0.00 73 PRO A CA 16
ATOM 26229 C C . PRO A 1 73 ? -6.269 -0.104 6.440 1.00 0.00 73 PRO A C 16
ATOM 26230 O O . PRO A 1 73 ? -6.513 0.794 5.637 1.00 0.00 73 PRO A O 16
ATOM 26241 N N . MET A 1 74 ? -5.065 -0.272 6.971 1.00 0.00 74 MET A N 16
ATOM 26242 C CA . MET A 1 74 ? -3.962 0.606 6.622 1.00 0.00 74 MET A CA 16
ATOM 26243 C C . MET A 1 74 ? -3.765 0.593 5.107 1.00 0.00 74 MET A C 16
ATOM 26244 O O . MET A 1 74 ? -3.593 1.630 4.468 1.00 0.00 74 MET A O 16
ATOM 26258 N N . SER A 1 75 ? -3.820 -0.589 4.534 1.00 0.00 75 SER A N 16
ATOM 26259 C CA . SER A 1 75 ? -3.676 -0.725 3.100 1.00 0.00 75 SER A CA 16
ATOM 26260 C C . SER A 1 75 ? -4.944 -0.252 2.396 1.00 0.00 75 SER A C 16
ATOM 26261 O O . SER A 1 75 ? -4.888 0.254 1.277 1.00 0.00 75 SER A O 16
ATOM 26269 N N . LEU A 1 76 ? -6.093 -0.429 3.055 1.00 0.00 76 LEU A N 16
ATOM 26270 C CA . LEU A 1 76 ? -7.384 -0.035 2.483 1.00 0.00 76 LEU A CA 16
ATOM 26271 C C . LEU A 1 76 ? -7.301 1.307 1.764 1.00 0.00 76 LEU A C 16
ATOM 26272 O O . LEU A 1 76 ? -7.823 1.457 0.662 1.00 0.00 76 LEU A O 16
ATOM 26288 N N . GLN A 1 77 ? -6.659 2.277 2.398 1.00 0.00 77 GLN A N 16
ATOM 26289 C CA . GLN A 1 77 ? -6.530 3.604 1.815 1.00 0.00 77 GLN A CA 16
ATOM 26290 C C . GLN A 1 77 ? -5.352 3.678 0.845 1.00 0.00 77 GLN A C 16
ATOM 26291 O O . GLN A 1 77 ? -5.297 4.568 -0.001 1.00 0.00 77 GLN A O 16
ATOM 26305 N N . TYR A 1 78 ? -4.414 2.742 0.967 1.00 0.00 78 TYR A N 16
ATOM 26306 C CA . TYR A 1 78 ? -3.253 2.719 0.089 1.00 0.00 78 TYR A CA 16
ATOM 26307 C C . TYR A 1 78 ? -3.566 2.004 -1.225 1.00 0.00 78 TYR A C 16
ATOM 26308 O O . TYR A 1 78 ? -3.096 2.406 -2.290 1.00 0.00 78 TYR A O 16
ATOM 26326 N N . LEU A 1 79 ? -4.335 0.922 -1.136 1.00 0.00 79 LEU A N 16
ATOM 26327 C CA . LEU A 1 79 ? -4.683 0.122 -2.314 1.00 0.00 79 LEU A CA 16
ATOM 26328 C C . LEU A 1 79 ? -5.974 0.572 -3.001 1.00 0.00 79 LEU A C 16
ATOM 26329 O O . LEU A 1 79 ? -6.251 0.167 -4.126 1.00 0.00 79 LEU A O 16
ATOM 26345 N N . ILE A 1 80 ? -6.783 1.362 -2.301 1.00 0.00 80 ILE A N 16
ATOM 26346 C CA . ILE A 1 80 ? -8.086 1.820 -2.814 1.00 0.00 80 ILE A CA 16
ATOM 26347 C C . ILE A 1 80 ? -8.245 1.658 -4.331 1.00 0.00 80 ILE A C 16
ATOM 26348 O O . ILE A 1 80 ? -7.468 2.185 -5.127 1.00 0.00 80 ILE A O 16
ATOM 26364 N N . GLY A 1 81 ? -9.295 0.926 -4.689 1.00 0.00 81 GLY A N 16
ATOM 26365 C CA . GLY A 1 81 ? -9.656 0.659 -6.076 1.00 0.00 81 GLY A CA 16
ATOM 26366 C C . GLY A 1 81 ? -8.505 0.647 -7.072 1.00 0.00 81 GLY A C 16
ATOM 26367 O O . GLY A 1 81 ? -8.685 1.055 -8.220 1.00 0.00 81 GLY A O 16
ATOM 26371 N N . GLY A 1 82 ? -7.339 0.165 -6.664 1.00 0.00 82 GLY A N 16
ATOM 26372 C CA . GLY A 1 82 ? -6.217 0.106 -7.587 1.00 0.00 82 GLY A CA 16
ATOM 26373 C C . GLY A 1 82 ? -6.226 -1.181 -8.393 1.00 0.00 82 GLY A C 16
ATOM 26374 O O . GLY A 1 82 ? -7.287 -1.763 -8.624 1.00 0.00 82 GLY A O 16
ATOM 26378 N N . THR A 1 83 ? -5.050 -1.641 -8.809 1.00 0.00 83 THR A N 16
ATOM 26379 C CA . THR A 1 83 ? -4.942 -2.883 -9.573 1.00 0.00 83 THR A CA 16
ATOM 26380 C C . THR A 1 83 ? -3.601 -3.558 -9.304 1.00 0.00 83 THR A C 16
ATOM 26381 O O . THR A 1 83 ? -2.552 -2.924 -9.395 1.00 0.00 83 THR A O 16
ATOM 26392 N N . VAL A 1 84 ? -3.638 -4.847 -8.980 1.00 0.00 84 VAL A N 16
ATOM 26393 C CA . VAL A 1 84 ? -2.412 -5.590 -8.701 1.00 0.00 84 VAL A CA 16
ATOM 26394 C C . VAL A 1 84 ? -2.268 -6.807 -9.603 1.00 0.00 84 VAL A C 16
ATOM 26395 O O . VAL A 1 84 ? -3.254 -7.384 -10.057 1.00 0.00 84 VAL A O 16
ATOM 26408 N N . ASP A 1 85 ? -1.023 -7.204 -9.824 1.00 0.00 85 ASP A N 16
ATOM 26409 C CA . ASP A 1 85 ? -0.721 -8.373 -10.631 1.00 0.00 85 ASP A CA 16
ATOM 26410 C C . ASP A 1 85 ? 0.585 -9.005 -10.171 1.00 0.00 85 ASP A C 16
ATOM 26411 O O . ASP A 1 85 ? 1.519 -8.304 -9.783 1.00 0.00 85 ASP A O 16
ATOM 26420 N N . TYR A 1 86 ? 0.645 -10.330 -10.205 1.00 0.00 86 TYR A N 16
ATOM 26421 C CA . TYR A 1 86 ? 1.837 -11.043 -9.776 1.00 0.00 86 TYR A CA 16
ATOM 26422 C C . TYR A 1 86 ? 2.491 -11.774 -10.938 1.00 0.00 86 TYR A C 16
ATOM 26423 O O . TYR A 1 86 ? 1.814 -12.248 -11.851 1.00 0.00 86 TYR A O 16
ATOM 26441 N N . THR A 1 87 ? 3.812 -11.870 -10.890 1.00 0.00 87 THR A N 16
ATOM 26442 C CA . THR A 1 87 ? 4.563 -12.553 -11.928 1.00 0.00 87 THR A CA 16
ATOM 26443 C C . THR A 1 87 ? 5.831 -13.177 -11.355 1.00 0.00 87 THR A C 16
ATOM 26444 O O . THR A 1 87 ? 6.887 -12.548 -11.325 1.00 0.00 87 THR A O 16
ATOM 26455 N N . GLU A 1 88 ? 5.721 -14.418 -10.898 1.00 0.00 88 GLU A N 16
ATOM 26456 C CA . GLU A 1 88 ? 6.863 -15.123 -10.326 1.00 0.00 88 GLU A CA 16
ATOM 26457 C C . GLU A 1 88 ? 7.571 -15.961 -11.380 1.00 0.00 88 GLU A C 16
ATOM 26458 O O . GLU A 1 88 ? 7.019 -16.231 -12.445 1.00 0.00 88 GLU A O 16
ATOM 26470 N N . GLY A 1 89 ? 8.798 -16.368 -11.072 1.00 0.00 89 GLY A N 16
ATOM 26471 C CA . GLY A 1 89 ? 9.566 -17.174 -12.001 1.00 0.00 89 GLY A CA 16
ATOM 26472 C C . GLY A 1 89 ? 11.042 -17.211 -11.658 1.00 0.00 89 GLY A C 16
ATOM 26473 O O . GLY A 1 89 ? 11.414 -17.431 -10.507 1.00 0.00 89 GLY A O 16
ATOM 26477 N N . LEU A 1 90 ? 11.884 -16.998 -12.665 1.00 0.00 90 LEU A N 16
ATOM 26478 C CA . LEU A 1 90 ? 13.330 -17.009 -12.470 1.00 0.00 90 LEU A CA 16
ATOM 26479 C C . LEU A 1 90 ? 13.811 -15.694 -11.876 1.00 0.00 90 LEU A C 16
ATOM 26480 O O . LEU A 1 90 ? 14.485 -15.680 -10.847 1.00 0.00 90 LEU A O 16
ATOM 26496 N N . GLU A 1 91 ? 13.454 -14.599 -12.530 1.00 0.00 91 GLU A N 16
ATOM 26497 C CA . GLU A 1 91 ? 13.840 -13.276 -12.060 1.00 0.00 91 GLU A CA 16
ATOM 26498 C C . GLU A 1 91 ? 13.400 -13.067 -10.614 1.00 0.00 91 GLU A C 16
ATOM 26499 O O . GLU A 1 91 ? 13.904 -12.181 -9.924 1.00 0.00 91 GLU A O 16
ATOM 26511 N N . GLY A 1 92 ? 12.456 -13.890 -10.159 1.00 0.00 92 GLY A N 16
ATOM 26512 C CA . GLY A 1 92 ? 11.971 -13.778 -8.797 1.00 0.00 92 GLY A CA 16
ATOM 26513 C C . GLY A 1 92 ? 10.528 -13.320 -8.727 1.00 0.00 92 GLY A C 16
ATOM 26514 O O . GLY A 1 92 ? 10.040 -12.643 -9.632 1.00 0.00 92 GLY A O 16
ATOM 26518 N N . SER A 1 93 ? 9.846 -13.690 -7.650 1.00 0.00 93 SER A N 16
ATOM 26519 C CA . SER A 1 93 ? 8.451 -13.317 -7.458 1.00 0.00 93 SER A CA 16
ATOM 26520 C C . SER A 1 93 ? 8.290 -11.802 -7.433 1.00 0.00 93 SER A C 16
ATOM 26521 O O . SER A 1 93 ? 8.362 -11.178 -6.375 1.00 0.00 93 SER A O 16
ATOM 26529 N N . ARG A 1 94 ? 8.069 -11.214 -8.604 1.00 0.00 94 ARG A N 16
ATOM 26530 C CA . ARG A 1 94 ? 7.893 -9.771 -8.706 1.00 0.00 94 ARG A CA 16
ATOM 26531 C C . ARG A 1 94 ? 6.436 -9.388 -8.470 1.00 0.00 94 ARG A C 16
ATOM 26532 O O . ARG A 1 94 ? 5.521 -10.068 -8.937 1.00 0.00 94 ARG A O 16
ATOM 26553 N N . PHE A 1 95 ? 6.226 -8.301 -7.741 1.00 0.00 95 PHE A N 16
ATOM 26554 C CA . PHE A 1 95 ? 4.878 -7.833 -7.443 1.00 0.00 95 PHE A CA 16
ATOM 26555 C C . PHE A 1 95 ? 4.707 -6.378 -7.854 1.00 0.00 95 PHE A C 16
ATOM 26556 O O . PHE A 1 95 ? 5.536 -5.530 -7.529 1.00 0.00 95 PHE A O 16
ATOM 26573 N N . THR A 1 96 ? 3.625 -6.092 -8.572 1.00 0.00 96 THR A N 16
ATOM 26574 C CA . THR A 1 96 ? 3.362 -4.728 -9.018 1.00 0.00 96 THR A CA 16
ATOM 26575 C C . THR A 1 96 ? 1.885 -4.369 -8.899 1.00 0.00 96 THR A C 16
ATOM 26576 O O . THR A 1 96 ? 1.020 -5.051 -9.448 1.00 0.00 96 THR A O 16
ATOM 26587 N N . VAL A 1 97 ? 1.615 -3.282 -8.188 1.00 0.00 97 VAL A N 16
ATOM 26588 C CA . VAL A 1 97 ? 0.252 -2.802 -7.995 1.00 0.00 97 VAL A CA 16
ATOM 26589 C C . VAL A 1 97 ? 0.117 -1.376 -8.525 1.00 0.00 97 VAL A C 16
ATOM 26590 O O . VAL A 1 97 ? 1.111 -0.670 -8.681 1.00 0.00 97 VAL A O 16
ATOM 26603 N N . ASN A 1 98 ? -1.112 -0.959 -8.809 1.00 0.00 98 ASN A N 16
ATOM 26604 C CA . ASN A 1 98 ? -1.357 0.381 -9.330 1.00 0.00 98 ASN A CA 16
ATOM 26605 C C . ASN A 1 98 ? -2.564 1.018 -8.654 1.00 0.00 98 ASN A C 16
ATOM 26606 O O . ASN A 1 98 ? -3.430 0.321 -8.126 1.00 0.00 98 ASN A O 16
ATOM 26617 N N . ASN A 1 99 ? -2.614 2.348 -8.669 1.00 0.00 99 ASN A N 16
ATOM 26618 C CA . ASN A 1 99 ? -3.716 3.079 -8.050 1.00 0.00 99 ASN A CA 16
ATOM 26619 C C . ASN A 1 99 ? -3.528 4.586 -8.211 1.00 0.00 99 ASN A C 16
ATOM 26620 O O . ASN A 1 99 ? -2.447 5.049 -8.573 1.00 0.00 99 ASN A O 16
ATOM 26631 N N . PRO A 1 100 ? -4.585 5.374 -7.945 1.00 0.00 100 PRO A N 16
ATOM 26632 C CA . PRO A 1 100 ? -4.533 6.836 -8.065 1.00 0.00 100 PRO A CA 16
ATOM 26633 C C . PRO A 1 100 ? -3.446 7.456 -7.194 1.00 0.00 100 PRO A C 16
ATOM 26634 O O . PRO A 1 100 ? -2.685 8.309 -7.650 1.00 0.00 100 PRO A O 16
ATOM 26645 N N . ASN A 1 101 ? -3.380 7.027 -5.939 1.00 0.00 101 ASN A N 16
ATOM 26646 C CA . ASN A 1 101 ? -2.385 7.549 -5.008 1.00 0.00 101 ASN A CA 16
ATOM 26647 C C . ASN A 1 101 ? -0.970 7.313 -5.533 1.00 0.00 101 ASN A C 16
ATOM 26648 O O . ASN A 1 101 ? -0.089 8.158 -5.373 1.00 0.00 101 ASN A O 16
ATOM 26659 N N . ALA A 1 102 ? -0.760 6.159 -6.161 1.00 0.00 102 ALA A N 16
ATOM 26660 C CA . ALA A 1 102 ? 0.546 5.817 -6.710 1.00 0.00 102 ALA A CA 16
ATOM 26661 C C . ALA A 1 102 ? 0.940 6.774 -7.828 1.00 0.00 102 ALA A C 16
ATOM 26662 O O . ALA A 1 102 ? 1.928 7.499 -7.721 1.00 0.00 102 ALA A O 16
ATOM 26669 N N . THR A 1 103 ? 0.160 6.768 -8.902 1.00 0.00 103 THR A N 16
ATOM 26670 C CA . THR A 1 103 ? 0.424 7.635 -10.046 1.00 0.00 103 THR A CA 16
ATOM 26671 C C . THR A 1 103 ? -0.789 8.504 -10.367 1.00 0.00 103 THR A C 16
ATOM 26672 O O . THR A 1 103 ? -0.799 9.701 -10.079 1.00 0.00 103 THR A O 16
ATOM 26683 N N . SER A 1 104 ? -1.808 7.895 -10.964 1.00 0.00 104 SER A N 16
ATOM 26684 C CA . SER A 1 104 ? -3.024 8.616 -11.324 1.00 0.00 104 SER A CA 16
ATOM 26685 C C . SER A 1 104 ? -4.195 7.656 -11.507 1.00 0.00 104 SER A C 16
ATOM 26686 O O . SER A 1 104 ? -4.004 6.447 -11.641 1.00 0.00 104 SER A O 16
ATOM 26694 N N . THR A 1 105 ? -5.406 8.203 -11.509 1.00 0.00 105 THR A N 16
ATOM 26695 C CA . THR A 1 105 ? -6.611 7.396 -11.674 1.00 0.00 105 THR A CA 16
ATOM 26696 C C . THR A 1 105 ? -6.962 7.239 -13.150 1.00 0.00 105 THR A C 16
ATOM 26697 O O . THR A 1 105 ? -6.381 7.900 -14.012 1.00 0.00 105 THR A O 16
ATOM 26708 N N . CYS A 1 106 ? -7.918 6.361 -13.436 1.00 0.00 106 CYS A N 16
ATOM 26709 C CA . CYS A 1 106 ? -8.349 6.118 -14.807 1.00 0.00 106 CYS A CA 16
ATOM 26710 C C . CYS A 1 106 ? -9.535 5.159 -14.840 1.00 0.00 106 CYS A C 16
ATOM 26711 O O . CYS A 1 106 ? -9.588 4.195 -14.076 1.00 0.00 106 CYS A O 16
ATOM 26719 N N . GLY A 1 107 ? -10.484 5.430 -15.730 1.00 0.00 107 GLY A N 16
ATOM 26720 C CA . GLY A 1 107 ? -11.656 4.581 -15.845 1.00 0.00 107 GLY A CA 16
ATOM 26721 C C . GLY A 1 107 ? -12.919 5.366 -16.156 1.00 0.00 107 GLY A C 16
ATOM 26722 O O . GLY A 1 107 ? -13.925 4.789 -16.569 1.00 0.00 107 GLY A O 16
ATOM 26726 N N . CYS A 1 108 ? -12.870 6.681 -15.957 1.00 0.00 108 CYS A N 16
ATOM 26727 C CA . CYS A 1 108 ? -14.022 7.536 -16.221 1.00 0.00 108 CYS A CA 16
ATOM 26728 C C . CYS A 1 108 ? -14.477 7.409 -17.671 1.00 0.00 108 CYS A C 16
ATOM 26729 O O . CYS A 1 108 ? -13.904 6.643 -18.446 1.00 0.00 108 CYS A O 16
ATOM 26737 N N . GLY A 1 109 ? -15.508 8.165 -18.031 1.00 0.00 109 GLY A N 16
ATOM 26738 C CA . GLY A 1 109 ? -16.021 8.123 -19.388 1.00 0.00 109 GLY A CA 16
ATOM 26739 C C . GLY A 1 109 ? -16.984 6.971 -19.606 1.00 0.00 109 GLY A C 16
ATOM 26740 O O . GLY A 1 109 ? -18.136 7.181 -19.987 1.00 0.00 109 GLY A O 16
ATOM 26744 N N . SER A 1 110 ? -16.510 5.753 -19.366 1.00 0.00 110 SER A N 16
ATOM 26745 C CA . SER A 1 110 ? -17.337 4.565 -19.538 1.00 0.00 110 SER A CA 16
ATOM 26746 C C . SER A 1 110 ? -17.161 3.605 -18.365 1.00 0.00 110 SER A C 16
ATOM 26747 O O . SER A 1 110 ? -16.464 3.912 -17.399 1.00 0.00 110 SER A O 16
ATOM 26755 N N . SER A 1 111 ? -17.801 2.444 -18.455 1.00 0.00 111 SER A N 16
ATOM 26756 C CA . SER A 1 111 ? -17.715 1.441 -17.401 1.00 0.00 111 SER A CA 16
ATOM 26757 C C . SER A 1 111 ? -17.561 0.042 -17.990 1.00 0.00 111 SER A C 16
ATOM 26758 O O . SER A 1 111 ? -18.478 -0.481 -18.624 1.00 0.00 111 SER A O 16
ATOM 26766 N N . PHE A 1 112 ? -16.394 -0.559 -17.775 1.00 0.00 112 PHE A N 16
ATOM 26767 C CA . PHE A 1 112 ? -16.118 -1.899 -18.284 1.00 0.00 112 PHE A CA 16
ATOM 26768 C C . PHE A 1 112 ? -15.856 -2.870 -17.141 1.00 0.00 112 PHE A C 16
ATOM 26769 O O . PHE A 1 112 ? -16.046 -2.538 -15.971 1.00 0.00 112 PHE A O 16
ATOM 26786 N N . SER A 1 113 ? -15.410 -4.072 -17.490 1.00 0.00 113 SER A N 16
ATOM 26787 C CA . SER A 1 113 ? -15.111 -5.093 -16.497 1.00 0.00 113 SER A CA 16
ATOM 26788 C C . SER A 1 113 ? -13.935 -5.951 -16.943 1.00 0.00 113 SER A C 16
ATOM 26789 O O . SER A 1 113 ? -13.597 -5.999 -18.125 1.00 0.00 113 SER A O 16
ATOM 26797 N N . ILE A 1 114 ? -13.314 -6.627 -15.984 1.00 0.00 114 ILE A N 16
ATOM 26798 C CA . ILE A 1 114 ? -12.172 -7.486 -16.262 1.00 0.00 114 ILE A CA 16
ATOM 26799 C C . ILE A 1 114 ? -12.464 -8.453 -17.408 1.00 0.00 114 ILE A C 16
ATOM 26800 O O . ILE A 1 114 ? -13.625 -8.898 -17.524 1.00 0.00 114 ILE A O 16
ATOM 26817 N N . MET A 1 1 ? -24.242 -5.096 -6.004 1.00 0.00 1 MET A N 17
ATOM 26818 C CA . MET A 1 1 ? -23.031 -5.838 -5.565 1.00 0.00 1 MET A CA 17
ATOM 26819 C C . MET A 1 1 ? -22.022 -5.969 -6.702 1.00 0.00 1 MET A C 17
ATOM 26820 O O . MET A 1 1 ? -22.221 -5.426 -7.789 1.00 0.00 1 MET A O 17
ATOM 26836 N N . ILE A 1 2 ? -20.941 -6.695 -6.442 1.00 0.00 2 ILE A N 17
ATOM 26837 C CA . ILE A 1 2 ? -19.897 -6.900 -7.439 1.00 0.00 2 ILE A CA 17
ATOM 26838 C C . ILE A 1 2 ? -19.744 -8.380 -7.763 1.00 0.00 2 ILE A C 17
ATOM 26839 O O . ILE A 1 2 ? -20.554 -9.207 -7.343 1.00 0.00 2 ILE A O 17
ATOM 26855 N N . ASP A 1 3 ? -18.708 -8.710 -8.515 1.00 0.00 3 ASP A N 17
ATOM 26856 C CA . ASP A 1 3 ? -18.448 -10.095 -8.904 1.00 0.00 3 ASP A CA 17
ATOM 26857 C C . ASP A 1 3 ? -16.958 -10.389 -8.993 1.00 0.00 3 ASP A C 17
ATOM 26858 O O . ASP A 1 3 ? -16.500 -11.450 -8.569 1.00 0.00 3 ASP A O 17
ATOM 26867 N N . ASP A 1 4 ? -16.200 -9.451 -9.556 1.00 0.00 4 ASP A N 17
ATOM 26868 C CA . ASP A 1 4 ? -14.760 -9.625 -9.705 1.00 0.00 4 ASP A CA 17
ATOM 26869 C C . ASP A 1 4 ? -14.041 -9.395 -8.381 1.00 0.00 4 ASP A C 17
ATOM 26870 O O . ASP A 1 4 ? -13.182 -10.181 -7.985 1.00 0.00 4 ASP A O 17
ATOM 26879 N N . MET A 1 5 ? -14.400 -8.312 -7.706 1.00 0.00 5 MET A N 17
ATOM 26880 C CA . MET A 1 5 ? -13.792 -7.972 -6.426 1.00 0.00 5 MET A CA 17
ATOM 26881 C C . MET A 1 5 ? -14.838 -7.999 -5.311 1.00 0.00 5 MET A C 17
ATOM 26882 O O . MET A 1 5 ? -15.765 -8.807 -5.348 1.00 0.00 5 MET A O 17
ATOM 26896 N N . ALA A 1 6 ? -14.695 -7.118 -4.322 1.00 0.00 6 ALA A N 17
ATOM 26897 C CA . ALA A 1 6 ? -15.641 -7.073 -3.222 1.00 0.00 6 ALA A CA 17
ATOM 26898 C C . ALA A 1 6 ? -15.627 -5.724 -2.514 1.00 0.00 6 ALA A C 17
ATOM 26899 O O . ALA A 1 6 ? -16.673 -5.258 -2.060 1.00 0.00 6 ALA A O 17
ATOM 26906 N N . VAL A 1 7 ? -14.457 -5.099 -2.390 1.00 0.00 7 VAL A N 17
ATOM 26907 C CA . VAL A 1 7 ? -14.385 -3.819 -1.698 1.00 0.00 7 VAL A CA 17
ATOM 26908 C C . VAL A 1 7 ? -13.483 -2.778 -2.392 1.00 0.00 7 VAL A C 17
ATOM 26909 O O . VAL A 1 7 ? -14.007 -1.852 -3.012 1.00 0.00 7 VAL A O 17
ATOM 26922 N N . PRO A 1 8 ? -12.130 -2.839 -2.271 1.00 0.00 8 PRO A N 17
ATOM 26923 C CA . PRO A 1 8 ? -11.247 -1.834 -2.854 1.00 0.00 8 PRO A CA 17
ATOM 26924 C C . PRO A 1 8 ? -10.422 -2.318 -4.066 1.00 0.00 8 PRO A C 17
ATOM 26925 O O . PRO A 1 8 ? -10.971 -2.609 -5.129 1.00 0.00 8 PRO A O 17
ATOM 26936 N N . LEU A 1 9 ? -9.093 -2.367 -3.890 1.00 0.00 9 LEU A N 17
ATOM 26937 C CA . LEU A 1 9 ? -8.154 -2.768 -4.934 1.00 0.00 9 LEU A CA 17
ATOM 26938 C C . LEU A 1 9 ? -8.421 -4.179 -5.454 1.00 0.00 9 LEU A C 17
ATOM 26939 O O . LEU A 1 9 ? -8.455 -5.143 -4.689 1.00 0.00 9 LEU A O 17
ATOM 26955 N N . THR A 1 10 ? -8.562 -4.289 -6.775 1.00 0.00 10 THR A N 17
ATOM 26956 C CA . THR A 1 10 ? -8.767 -5.573 -7.424 1.00 0.00 10 THR A CA 17
ATOM 26957 C C . THR A 1 10 ? -7.441 -6.077 -7.989 1.00 0.00 10 THR A C 17
ATOM 26958 O O . THR A 1 10 ? -6.801 -5.401 -8.795 1.00 0.00 10 THR A O 17
ATOM 26969 N N . PHE A 1 11 ? -7.031 -7.259 -7.556 1.00 0.00 11 PHE A N 17
ATOM 26970 C CA . PHE A 1 11 ? -5.776 -7.847 -8.009 1.00 0.00 11 PHE A CA 17
ATOM 26971 C C . PHE A 1 11 ? -5.984 -8.667 -9.285 1.00 0.00 11 PHE A C 17
ATOM 26972 O O . PHE A 1 11 ? -7.097 -8.754 -9.802 1.00 0.00 11 PHE A O 17
ATOM 26989 N N . THR A 1 12 ? -4.904 -9.257 -9.790 1.00 0.00 12 THR A N 17
ATOM 26990 C CA . THR A 1 12 ? -4.973 -10.061 -11.014 1.00 0.00 12 THR A CA 17
ATOM 26991 C C . THR A 1 12 ? -5.359 -11.509 -10.704 1.00 0.00 12 THR A C 17
ATOM 26992 O O . THR A 1 12 ? -5.898 -11.799 -9.647 1.00 0.00 12 THR A O 17
ATOM 27003 N N . ASP A 1 13 ? -5.084 -12.413 -11.634 1.00 0.00 13 ASP A N 17
ATOM 27004 C CA . ASP A 1 13 ? -5.395 -13.823 -11.443 1.00 0.00 13 ASP A CA 17
ATOM 27005 C C . ASP A 1 13 ? -4.213 -14.561 -10.831 1.00 0.00 13 ASP A C 17
ATOM 27006 O O . ASP A 1 13 ? -4.374 -15.398 -9.946 1.00 0.00 13 ASP A O 17
ATOM 27015 N N . ALA A 1 14 ? -3.027 -14.251 -11.327 1.00 0.00 14 ALA A N 17
ATOM 27016 C CA . ALA A 1 14 ? -1.805 -14.887 -10.859 1.00 0.00 14 ALA A CA 17
ATOM 27017 C C . ALA A 1 14 ? -1.578 -14.637 -9.377 1.00 0.00 14 ALA A C 17
ATOM 27018 O O . ALA A 1 14 ? -1.191 -15.547 -8.643 1.00 0.00 14 ALA A O 17
ATOM 27025 N N . ALA A 1 15 ? -1.832 -13.412 -8.923 1.00 0.00 15 ALA A N 17
ATOM 27026 C CA . ALA A 1 15 ? -1.661 -13.095 -7.513 1.00 0.00 15 ALA A CA 17
ATOM 27027 C C . ALA A 1 15 ? -2.422 -14.120 -6.688 1.00 0.00 15 ALA A C 17
ATOM 27028 O O . ALA A 1 15 ? -1.982 -14.532 -5.613 1.00 0.00 15 ALA A O 17
ATOM 27035 N N . ALA A 1 16 ? -3.544 -14.573 -7.241 1.00 0.00 16 ALA A N 17
ATOM 27036 C CA . ALA A 1 16 ? -4.346 -15.601 -6.602 1.00 0.00 16 ALA A CA 17
ATOM 27037 C C . ALA A 1 16 ? -3.609 -16.922 -6.684 1.00 0.00 16 ALA A C 17
ATOM 27038 O O . ALA A 1 16 ? -3.552 -17.689 -5.724 1.00 0.00 16 ALA A O 17
ATOM 27045 N N . ASN A 1 17 ? -3.053 -17.169 -7.863 1.00 0.00 17 ASN A N 17
ATOM 27046 C CA . ASN A 1 17 ? -2.315 -18.383 -8.133 1.00 0.00 17 ASN A CA 17
ATOM 27047 C C . ASN A 1 17 ? -1.163 -18.572 -7.153 1.00 0.00 17 ASN A C 17
ATOM 27048 O O . ASN A 1 17 ? -0.994 -19.647 -6.586 1.00 0.00 17 ASN A O 17
ATOM 27059 N N . LYS A 1 18 ? -0.368 -17.521 -6.953 1.00 0.00 18 LYS A N 17
ATOM 27060 C CA . LYS A 1 18 ? 0.761 -17.599 -6.039 1.00 0.00 18 LYS A CA 17
ATOM 27061 C C . LYS A 1 18 ? 0.293 -18.003 -4.645 1.00 0.00 18 LYS A C 17
ATOM 27062 O O . LYS A 1 18 ? 1.031 -18.629 -3.888 1.00 0.00 18 LYS A O 17
ATOM 27081 N N . VAL A 1 19 ? -0.947 -17.648 -4.324 1.00 0.00 19 VAL A N 17
ATOM 27082 C CA . VAL A 1 19 ? -1.530 -17.979 -3.036 1.00 0.00 19 VAL A CA 17
ATOM 27083 C C . VAL A 1 19 ? -2.003 -19.417 -3.015 1.00 0.00 19 VAL A C 17
ATOM 27084 O O . VAL A 1 19 ? -1.422 -20.267 -2.344 1.00 0.00 19 VAL A O 17
ATOM 27097 N N . LYS A 1 20 ? -3.063 -19.690 -3.769 1.00 0.00 20 LYS A N 17
ATOM 27098 C CA . LYS A 1 20 ? -3.642 -21.023 -3.859 1.00 0.00 20 LYS A CA 17
ATOM 27099 C C . LYS A 1 20 ? -2.608 -22.081 -4.232 1.00 0.00 20 LYS A C 17
ATOM 27100 O O . LYS A 1 20 ? -2.832 -23.275 -4.033 1.00 0.00 20 LYS A O 17
ATOM 27119 N N . SER A 1 21 ? -1.501 -21.644 -4.812 1.00 0.00 21 SER A N 17
ATOM 27120 C CA . SER A 1 21 ? -0.471 -22.573 -5.254 1.00 0.00 21 SER A CA 17
ATOM 27121 C C . SER A 1 21 ? 0.519 -22.925 -4.152 1.00 0.00 21 SER A C 17
ATOM 27122 O O . SER A 1 21 ? 0.865 -24.091 -3.969 1.00 0.00 21 SER A O 17
ATOM 27130 N N . LEU A 1 22 ? 0.983 -21.917 -3.420 1.00 0.00 22 LEU A N 17
ATOM 27131 C CA . LEU A 1 22 ? 1.943 -22.168 -2.358 1.00 0.00 22 LEU A CA 17
ATOM 27132 C C . LEU A 1 22 ? 1.231 -22.582 -1.080 1.00 0.00 22 LEU A C 17
ATOM 27133 O O . LEU A 1 22 ? 1.805 -23.284 -0.245 1.00 0.00 22 LEU A O 17
ATOM 27149 N N . ILE A 1 23 ? -0.029 -22.188 -0.940 1.00 0.00 23 ILE A N 17
ATOM 27150 C CA . ILE A 1 23 ? -0.798 -22.551 0.228 1.00 0.00 23 ILE A CA 17
ATOM 27151 C C . ILE A 1 23 ? -1.178 -24.020 0.147 1.00 0.00 23 ILE A C 17
ATOM 27152 O O . ILE A 1 23 ? -0.969 -24.785 1.081 1.00 0.00 23 ILE A O 17
ATOM 27168 N N . SER A 1 24 ? -1.700 -24.412 -1.005 1.00 0.00 24 SER A N 17
ATOM 27169 C CA . SER A 1 24 ? -2.064 -25.793 -1.235 1.00 0.00 24 SER A CA 17
ATOM 27170 C C . SER A 1 24 ? -0.832 -26.665 -1.064 1.00 0.00 24 SER A C 17
ATOM 27171 O O . SER A 1 24 ? -0.928 -27.861 -0.769 1.00 0.00 24 SER A O 17
ATOM 27179 N N . GLU A 1 25 ? 0.332 -26.046 -1.246 1.00 0.00 25 GLU A N 17
ATOM 27180 C CA . GLU A 1 25 ? 1.599 -26.732 -1.106 1.00 0.00 25 GLU A CA 17
ATOM 27181 C C . GLU A 1 25 ? 1.992 -26.810 0.357 1.00 0.00 25 GLU A C 17
ATOM 27182 O O . GLU A 1 25 ? 2.805 -27.652 0.745 1.00 0.00 25 GLU A O 17
ATOM 27194 N N . GLU A 1 26 ? 1.400 -25.947 1.179 1.00 0.00 26 GLU A N 17
ATOM 27195 C CA . GLU A 1 26 ? 1.684 -25.948 2.599 1.00 0.00 26 GLU A CA 17
ATOM 27196 C C . GLU A 1 26 ? 0.898 -27.041 3.291 1.00 0.00 26 GLU A C 17
ATOM 27197 O O . GLU A 1 26 ? 1.210 -27.444 4.412 1.00 0.00 26 GLU A O 17
ATOM 27209 N N . GLU A 1 27 ? -0.142 -27.518 2.609 1.00 0.00 27 GLU A N 17
ATOM 27210 C CA . GLU A 1 27 ? -1.009 -28.552 3.139 1.00 0.00 27 GLU A CA 17
ATOM 27211 C C . GLU A 1 27 ? -2.028 -27.934 4.084 1.00 0.00 27 GLU A C 17
ATOM 27212 O O . GLU A 1 27 ? -2.741 -28.649 4.793 1.00 0.00 27 GLU A O 17
ATOM 27224 N N . ASN A 1 28 ? -2.105 -26.607 4.082 1.00 0.00 28 ASN A N 17
ATOM 27225 C CA . ASN A 1 28 ? -3.056 -25.915 4.944 1.00 0.00 28 ASN A CA 17
ATOM 27226 C C . ASN A 1 28 ? -4.455 -26.412 4.648 1.00 0.00 28 ASN A C 17
ATOM 27227 O O . ASN A 1 28 ? -5.052 -27.109 5.467 1.00 0.00 28 ASN A O 17
ATOM 27238 N N . THR A 1 29 ? -4.971 -26.028 3.477 1.00 0.00 29 THR A N 17
ATOM 27239 C CA . THR A 1 29 ? -6.320 -26.420 3.076 1.00 0.00 29 THR A CA 17
ATOM 27240 C C . THR A 1 29 ? -6.892 -25.510 1.989 1.00 0.00 29 THR A C 17
ATOM 27241 O O . THR A 1 29 ? -7.476 -25.985 1.012 1.00 0.00 29 THR A O 17
ATOM 27252 N N . ASP A 1 30 ? -6.752 -24.204 2.185 1.00 0.00 30 ASP A N 17
ATOM 27253 C CA . ASP A 1 30 ? -7.283 -23.211 1.254 1.00 0.00 30 ASP A CA 17
ATOM 27254 C C . ASP A 1 30 ? -7.105 -21.831 1.862 1.00 0.00 30 ASP A C 17
ATOM 27255 O O . ASP A 1 30 ? -8.064 -21.176 2.256 1.00 0.00 30 ASP A O 17
ATOM 27264 N N . LEU A 1 31 ? -5.853 -21.448 1.964 1.00 0.00 31 LEU A N 17
ATOM 27265 C CA . LEU A 1 31 ? -5.466 -20.194 2.558 1.00 0.00 31 LEU A CA 17
ATOM 27266 C C . LEU A 1 31 ? -6.070 -18.989 1.862 1.00 0.00 31 LEU A C 17
ATOM 27267 O O . LEU A 1 31 ? -6.424 -19.031 0.685 1.00 0.00 31 LEU A O 17
ATOM 27283 N N . LYS A 1 32 ? -6.158 -17.908 2.623 1.00 0.00 32 LYS A N 17
ATOM 27284 C CA . LYS A 1 32 ? -6.688 -16.648 2.140 1.00 0.00 32 LYS A CA 17
ATOM 27285 C C . LYS A 1 32 ? -5.597 -15.587 2.206 1.00 0.00 32 LYS A C 17
ATOM 27286 O O . LYS A 1 32 ? -5.031 -15.339 3.272 1.00 0.00 32 LYS A O 17
ATOM 27305 N N . LEU A 1 33 ? -5.290 -14.970 1.074 1.00 0.00 33 LEU A N 17
ATOM 27306 C CA . LEU A 1 33 ? -4.256 -13.953 1.029 1.00 0.00 33 LEU A CA 17
ATOM 27307 C C . LEU A 1 33 ? -4.593 -12.804 1.972 1.00 0.00 33 LEU A C 17
ATOM 27308 O O . LEU A 1 33 ? -5.757 -12.446 2.135 1.00 0.00 33 LEU A O 17
ATOM 27324 N N . ARG A 1 34 ? -3.565 -12.226 2.585 1.00 0.00 34 ARG A N 17
ATOM 27325 C CA . ARG A 1 34 ? -3.752 -11.114 3.504 1.00 0.00 34 ARG A CA 17
ATOM 27326 C C . ARG A 1 34 ? -2.674 -10.064 3.280 1.00 0.00 34 ARG A C 17
ATOM 27327 O O . ARG A 1 34 ? -1.555 -10.179 3.777 1.00 0.00 34 ARG A O 17
ATOM 27348 N N . VAL A 1 35 ? -3.018 -9.053 2.502 1.00 0.00 35 VAL A N 17
ATOM 27349 C CA . VAL A 1 35 ? -2.088 -7.987 2.168 1.00 0.00 35 VAL A CA 17
ATOM 27350 C C . VAL A 1 35 ? -1.842 -7.027 3.321 1.00 0.00 35 VAL A C 17
ATOM 27351 O O . VAL A 1 35 ? -2.682 -6.844 4.201 1.00 0.00 35 VAL A O 17
ATOM 27364 N N . TYR A 1 36 ? -0.679 -6.397 3.269 1.00 0.00 36 TYR A N 17
ATOM 27365 C CA . TYR A 1 36 ? -0.273 -5.410 4.259 1.00 0.00 36 TYR A CA 17
ATOM 27366 C C . TYR A 1 36 ? 0.495 -4.295 3.562 1.00 0.00 36 TYR A C 17
ATOM 27367 O O . TYR A 1 36 ? 0.677 -4.329 2.345 1.00 0.00 36 TYR A O 17
ATOM 27385 N N . ILE A 1 37 ? 0.944 -3.308 4.323 1.00 0.00 37 ILE A N 17
ATOM 27386 C CA . ILE A 1 37 ? 1.684 -2.196 3.744 1.00 0.00 37 ILE A CA 17
ATOM 27387 C C . ILE A 1 37 ? 3.181 -2.494 3.716 1.00 0.00 37 ILE A C 17
ATOM 27388 O O . ILE A 1 37 ? 3.832 -2.560 4.758 1.00 0.00 37 ILE A O 17
ATOM 27404 N N . THR A 1 38 ? 3.711 -2.686 2.512 1.00 0.00 38 THR A N 17
ATOM 27405 C CA . THR A 1 38 ? 5.127 -2.993 2.341 1.00 0.00 38 THR A CA 17
ATOM 27406 C C . THR A 1 38 ? 5.806 -2.032 1.364 1.00 0.00 38 THR A C 17
ATOM 27407 O O . THR A 1 38 ? 7.001 -1.758 1.486 1.00 0.00 38 THR A O 17
ATOM 27418 N N . GLY A 1 39 ? 5.050 -1.528 0.391 1.00 0.00 39 GLY A N 17
ATOM 27419 C CA . GLY A 1 39 ? 5.618 -0.617 -0.588 1.00 0.00 39 GLY A CA 17
ATOM 27420 C C . GLY A 1 39 ? 4.867 0.692 -0.685 1.00 0.00 39 GLY A C 17
ATOM 27421 O O . GLY A 1 39 ? 3.910 0.930 0.051 1.00 0.00 39 GLY A O 17
ATOM 27425 N N . GLY A 1 40 ? 5.305 1.539 -1.610 1.00 0.00 40 GLY A N 17
ATOM 27426 C CA . GLY A 1 40 ? 4.665 2.821 -1.808 1.00 0.00 40 GLY A CA 17
ATOM 27427 C C . GLY A 1 40 ? 5.655 3.962 -1.889 1.00 0.00 40 GLY A C 17
ATOM 27428 O O . GLY A 1 40 ? 5.769 4.618 -2.924 1.00 0.00 40 GLY A O 17
ATOM 27432 N N . GLY A 1 41 ? 6.365 4.204 -0.794 1.00 0.00 41 GLY A N 17
ATOM 27433 C CA . GLY A 1 41 ? 7.333 5.285 -0.766 1.00 0.00 41 GLY A CA 17
ATOM 27434 C C . GLY A 1 41 ? 6.660 6.641 -0.826 1.00 0.00 41 GLY A C 17
ATOM 27435 O O . GLY A 1 41 ? 6.702 7.410 0.135 1.00 0.00 41 GLY A O 17
ATOM 27439 N N . CYS A 1 42 ? 6.023 6.925 -1.957 1.00 0.00 42 CYS A N 17
ATOM 27440 C CA . CYS A 1 42 ? 5.318 8.184 -2.147 1.00 0.00 42 CYS A CA 17
ATOM 27441 C C . CYS A 1 42 ? 3.808 7.967 -2.069 1.00 0.00 42 CYS A C 17
ATOM 27442 O O . CYS A 1 42 ? 3.054 8.889 -1.761 1.00 0.00 42 CYS A O 17
ATOM 27450 N N . SER A 1 43 ? 3.375 6.738 -2.347 1.00 0.00 43 SER A N 17
ATOM 27451 C CA . SER A 1 43 ? 1.956 6.398 -2.304 1.00 0.00 43 SER A CA 17
ATOM 27452 C C . SER A 1 43 ? 1.754 4.927 -1.922 1.00 0.00 43 SER A C 17
ATOM 27453 O O . SER A 1 43 ? 1.652 4.599 -0.740 1.00 0.00 43 SER A O 17
ATOM 27461 N N . GLY A 1 44 ? 1.697 4.042 -2.920 1.00 0.00 44 GLY A N 17
ATOM 27462 C CA . GLY A 1 44 ? 1.506 2.624 -2.642 1.00 0.00 44 GLY A CA 17
ATOM 27463 C C . GLY A 1 44 ? 1.291 1.804 -3.900 1.00 0.00 44 GLY A C 17
ATOM 27464 O O . GLY A 1 44 ? 0.339 2.042 -4.642 1.00 0.00 44 GLY A O 17
ATOM 27468 N N . PHE A 1 45 ? 2.173 0.833 -4.149 1.00 0.00 45 PHE A N 17
ATOM 27469 C CA . PHE A 1 45 ? 2.040 -0.006 -5.338 1.00 0.00 45 PHE A CA 17
ATOM 27470 C C . PHE A 1 45 ? 2.560 -1.433 -5.134 1.00 0.00 45 PHE A C 17
ATOM 27471 O O . PHE A 1 45 ? 2.528 -2.233 -6.064 1.00 0.00 45 PHE A O 17
ATOM 27488 N N . GLN A 1 46 ? 3.035 -1.766 -3.940 1.00 0.00 46 GLN A N 17
ATOM 27489 C CA . GLN A 1 46 ? 3.532 -3.117 -3.696 1.00 0.00 46 GLN A CA 17
ATOM 27490 C C . GLN A 1 46 ? 2.629 -3.861 -2.723 1.00 0.00 46 GLN A C 17
ATOM 27491 O O . GLN A 1 46 ? 1.804 -4.673 -3.131 1.00 0.00 46 GLN A O 17
ATOM 27505 N N . TYR A 1 47 ? 2.787 -3.580 -1.437 1.00 0.00 47 TYR A N 17
ATOM 27506 C CA . TYR A 1 47 ? 1.981 -4.229 -0.409 1.00 0.00 47 TYR A CA 17
ATOM 27507 C C . TYR A 1 47 ? 2.399 -5.684 -0.239 1.00 0.00 47 TYR A C 17
ATOM 27508 O O . TYR A 1 47 ? 2.363 -6.469 -1.185 1.00 0.00 47 TYR A O 17
ATOM 27526 N N . GLY A 1 48 ? 2.798 -6.032 0.977 1.00 0.00 48 GLY A N 17
ATOM 27527 C CA . GLY A 1 48 ? 3.224 -7.391 1.258 1.00 0.00 48 GLY A CA 17
ATOM 27528 C C . GLY A 1 48 ? 2.060 -8.356 1.373 1.00 0.00 48 GLY A C 17
ATOM 27529 O O . GLY A 1 48 ? 1.078 -8.077 2.056 1.00 0.00 48 GLY A O 17
ATOM 27533 N N . PHE A 1 49 ? 2.167 -9.487 0.685 1.00 0.00 49 PHE A N 17
ATOM 27534 C CA . PHE A 1 49 ? 1.116 -10.497 0.693 1.00 0.00 49 PHE A CA 17
ATOM 27535 C C . PHE A 1 49 ? 1.479 -11.704 1.550 1.00 0.00 49 PHE A C 17
ATOM 27536 O O . PHE A 1 49 ? 2.581 -12.246 1.453 1.00 0.00 49 PHE A O 17
ATOM 27553 N N . THR A 1 50 ? 0.521 -12.141 2.357 1.00 0.00 50 THR A N 17
ATOM 27554 C CA . THR A 1 50 ? 0.701 -13.315 3.208 1.00 0.00 50 THR A CA 17
ATOM 27555 C C . THR A 1 50 ? -0.503 -14.239 3.064 1.00 0.00 50 THR A C 17
ATOM 27556 O O . THR A 1 50 ? -1.535 -13.841 2.526 1.00 0.00 50 THR A O 17
ATOM 27567 N N . PHE A 1 51 ? -0.376 -15.468 3.539 1.00 0.00 51 PHE A N 17
ATOM 27568 C CA . PHE A 1 51 ? -1.460 -16.427 3.445 1.00 0.00 51 PHE A CA 17
ATOM 27569 C C . PHE A 1 51 ? -2.064 -16.660 4.820 1.00 0.00 51 PHE A C 17
ATOM 27570 O O . PHE A 1 51 ? -1.537 -17.409 5.631 1.00 0.00 51 PHE A O 17
ATOM 27587 N N . ASP A 1 52 ? -3.164 -15.958 5.067 1.00 0.00 52 ASP A N 17
ATOM 27588 C CA . ASP A 1 52 ? -3.865 -16.010 6.345 1.00 0.00 52 ASP A CA 17
ATOM 27589 C C . ASP A 1 52 ? -5.282 -16.563 6.198 1.00 0.00 52 ASP A C 17
ATOM 27590 O O . ASP A 1 52 ? -6.170 -15.891 5.676 1.00 0.00 52 ASP A O 17
ATOM 27599 N N . GLU A 1 53 ? -5.478 -17.797 6.649 1.00 0.00 53 GLU A N 17
ATOM 27600 C CA . GLU A 1 53 ? -6.772 -18.469 6.566 1.00 0.00 53 GLU A CA 17
ATOM 27601 C C . GLU A 1 53 ? -7.733 -18.039 7.673 1.00 0.00 53 GLU A C 17
ATOM 27602 O O . GLU A 1 53 ? -8.942 -18.182 7.539 1.00 0.00 53 GLU A O 17
ATOM 27614 N N . LYS A 1 54 ? -7.193 -17.546 8.785 1.00 0.00 54 LYS A N 17
ATOM 27615 C CA . LYS A 1 54 ? -8.026 -17.138 9.909 1.00 0.00 54 LYS A CA 17
ATOM 27616 C C . LYS A 1 54 ? -9.073 -16.112 9.480 1.00 0.00 54 LYS A C 17
ATOM 27617 O O . LYS A 1 54 ? -10.114 -16.480 8.933 1.00 0.00 54 LYS A O 17
ATOM 27636 N N . VAL A 1 55 ? -8.809 -14.830 9.728 1.00 0.00 55 VAL A N 17
ATOM 27637 C CA . VAL A 1 55 ? -9.752 -13.771 9.372 1.00 0.00 55 VAL A CA 17
ATOM 27638 C C . VAL A 1 55 ? -9.107 -12.398 9.454 1.00 0.00 55 VAL A C 17
ATOM 27639 O O . VAL A 1 55 ? -8.947 -11.705 8.446 1.00 0.00 55 VAL A O 17
ATOM 27652 N N . ASN A 1 56 ? -8.779 -12.002 10.674 1.00 0.00 56 ASN A N 17
ATOM 27653 C CA . ASN A 1 56 ? -8.193 -10.700 10.955 1.00 0.00 56 ASN A CA 17
ATOM 27654 C C . ASN A 1 56 ? -9.287 -9.666 11.104 1.00 0.00 56 ASN A C 17
ATOM 27655 O O . ASN A 1 56 ? -9.630 -8.965 10.155 1.00 0.00 56 ASN A O 17
ATOM 27666 N N . ASP A 1 57 ? -9.867 -9.585 12.295 1.00 0.00 57 ASP A N 17
ATOM 27667 C CA . ASP A 1 57 ? -10.953 -8.649 12.573 1.00 0.00 57 ASP A CA 17
ATOM 27668 C C . ASP A 1 57 ? -10.591 -7.256 12.080 1.00 0.00 57 ASP A C 17
ATOM 27669 O O . ASP A 1 57 ? -9.457 -6.795 12.258 1.00 0.00 57 ASP A O 17
ATOM 27678 N N . GLY A 1 58 ? -11.544 -6.600 11.427 1.00 0.00 58 GLY A N 17
ATOM 27679 C CA . GLY A 1 58 ? -11.289 -5.281 10.889 1.00 0.00 58 GLY A CA 17
ATOM 27680 C C . GLY A 1 58 ? -10.376 -5.356 9.686 1.00 0.00 58 GLY A C 17
ATOM 27681 O O . GLY A 1 58 ? -9.493 -4.520 9.513 1.00 0.00 58 GLY A O 17
ATOM 27685 N N . ASP A 1 59 ? -10.593 -6.375 8.859 1.00 0.00 59 ASP A N 17
ATOM 27686 C CA . ASP A 1 59 ? -9.791 -6.590 7.661 1.00 0.00 59 ASP A CA 17
ATOM 27687 C C . ASP A 1 59 ? -10.689 -6.849 6.456 1.00 0.00 59 ASP A C 17
ATOM 27688 O O . ASP A 1 59 ? -11.260 -7.927 6.324 1.00 0.00 59 ASP A O 17
ATOM 27697 N N . LEU A 1 60 ? -10.797 -5.862 5.566 1.00 0.00 60 LEU A N 17
ATOM 27698 C CA . LEU A 1 60 ? -11.628 -6.016 4.376 1.00 0.00 60 LEU A CA 17
ATOM 27699 C C . LEU A 1 60 ? -11.119 -7.184 3.550 1.00 0.00 60 LEU A C 17
ATOM 27700 O O . LEU A 1 60 ? -9.929 -7.496 3.588 1.00 0.00 60 LEU A O 17
ATOM 27716 N N . THR A 1 61 ? -12.009 -7.859 2.830 1.00 0.00 61 THR A N 17
ATOM 27717 C CA . THR A 1 61 ? -11.591 -9.015 2.049 1.00 0.00 61 THR A CA 17
ATOM 27718 C C . THR A 1 61 ? -12.245 -9.089 0.672 1.00 0.00 61 THR A C 17
ATOM 27719 O O . THR A 1 61 ? -13.461 -8.971 0.529 1.00 0.00 61 THR A O 17
ATOM 27730 N N . ILE A 1 62 ? -11.404 -9.335 -0.328 1.00 0.00 62 ILE A N 17
ATOM 27731 C CA . ILE A 1 62 ? -11.837 -9.494 -1.707 1.00 0.00 62 ILE A CA 17
ATOM 27732 C C . ILE A 1 62 ? -11.547 -10.929 -2.144 1.00 0.00 62 ILE A C 17
ATOM 27733 O O . ILE A 1 62 ? -10.425 -11.402 -1.995 1.00 0.00 62 ILE A O 17
ATOM 27749 N N . GLU A 1 63 ? -12.543 -11.635 -2.661 1.00 0.00 63 GLU A N 17
ATOM 27750 C CA . GLU A 1 63 ? -12.333 -13.020 -3.077 1.00 0.00 63 GLU A CA 17
ATOM 27751 C C . GLU A 1 63 ? -11.253 -13.107 -4.149 1.00 0.00 63 GLU A C 17
ATOM 27752 O O . GLU A 1 63 ? -11.031 -12.156 -4.898 1.00 0.00 63 GLU A O 17
ATOM 27764 N N . LYS A 1 64 ? -10.576 -14.252 -4.214 1.00 0.00 64 LYS A N 17
ATOM 27765 C CA . LYS A 1 64 ? -9.514 -14.448 -5.191 1.00 0.00 64 LYS A CA 17
ATOM 27766 C C . LYS A 1 64 ? -9.882 -15.530 -6.197 1.00 0.00 64 LYS A C 17
ATOM 27767 O O . LYS A 1 64 ? -10.877 -16.236 -6.039 1.00 0.00 64 LYS A O 17
ATOM 27786 N N . SER A 1 65 ? -9.066 -15.642 -7.236 1.00 0.00 65 SER A N 17
ATOM 27787 C CA . SER A 1 65 ? -9.282 -16.623 -8.295 1.00 0.00 65 SER A CA 17
ATOM 27788 C C . SER A 1 65 ? -9.505 -18.017 -7.733 1.00 0.00 65 SER A C 17
ATOM 27789 O O . SER A 1 65 ? -10.355 -18.763 -8.222 1.00 0.00 65 SER A O 17
ATOM 27797 N N . GLY A 1 66 ? -8.729 -18.383 -6.722 1.00 0.00 66 GLY A N 17
ATOM 27798 C CA . GLY A 1 66 ? -8.851 -19.693 -6.128 1.00 0.00 66 GLY A CA 17
ATOM 27799 C C . GLY A 1 66 ? -8.898 -19.674 -4.614 1.00 0.00 66 GLY A C 17
ATOM 27800 O O . GLY A 1 66 ? -8.830 -20.713 -3.967 1.00 0.00 66 GLY A O 17
ATOM 27804 N N . VAL A 1 67 ? -9.010 -18.478 -4.042 1.00 0.00 67 VAL A N 17
ATOM 27805 C CA . VAL A 1 67 ? -9.062 -18.328 -2.593 1.00 0.00 67 VAL A CA 17
ATOM 27806 C C . VAL A 1 67 ? -9.785 -17.031 -2.216 1.00 0.00 67 VAL A C 17
ATOM 27807 O O . VAL A 1 67 ? -10.631 -16.548 -2.969 1.00 0.00 67 VAL A O 17
ATOM 27820 N N . GLN A 1 68 ? -9.444 -16.463 -1.061 1.00 0.00 68 GLN A N 17
ATOM 27821 C CA . GLN A 1 68 ? -10.059 -15.221 -0.615 1.00 0.00 68 GLN A CA 17
ATOM 27822 C C . GLN A 1 68 ? -8.988 -14.245 -0.127 1.00 0.00 68 GLN A C 17
ATOM 27823 O O . GLN A 1 68 ? -8.117 -14.609 0.660 1.00 0.00 68 GLN A O 17
ATOM 27837 N N . LEU A 1 69 ? -9.047 -13.009 -0.612 1.00 0.00 69 LEU A N 17
ATOM 27838 C CA . LEU A 1 69 ? -8.073 -11.993 -0.229 1.00 0.00 69 LEU A CA 17
ATOM 27839 C C . LEU A 1 69 ? -8.606 -11.126 0.907 1.00 0.00 69 LEU A C 17
ATOM 27840 O O . LEU A 1 69 ? -9.747 -10.678 0.872 1.00 0.00 69 LEU A O 17
ATOM 27856 N N . VAL A 1 70 ? -7.770 -10.896 1.912 1.00 0.00 70 VAL A N 17
ATOM 27857 C CA . VAL A 1 70 ? -8.152 -10.081 3.059 1.00 0.00 70 VAL A CA 17
ATOM 27858 C C . VAL A 1 70 ? -7.020 -9.114 3.420 1.00 0.00 70 VAL A C 17
ATOM 27859 O O . VAL A 1 70 ? -5.952 -9.530 3.857 1.00 0.00 70 VAL A O 17
ATOM 27872 N N . ILE A 1 71 ? -7.248 -7.822 3.217 1.00 0.00 71 ILE A N 17
ATOM 27873 C CA . ILE A 1 71 ? -6.220 -6.826 3.508 1.00 0.00 71 ILE A CA 17
ATOM 27874 C C . ILE A 1 71 ? -6.593 -5.956 4.701 1.00 0.00 71 ILE A C 17
ATOM 27875 O O . ILE A 1 71 ? -7.767 -5.812 5.047 1.00 0.00 71 ILE A O 17
ATOM 27891 N N . ASP A 1 72 ? -5.573 -5.384 5.327 1.00 0.00 72 ASP A N 17
ATOM 27892 C CA . ASP A 1 72 ? -5.766 -4.530 6.495 1.00 0.00 72 ASP A CA 17
ATOM 27893 C C . ASP A 1 72 ? -6.214 -3.122 6.098 1.00 0.00 72 ASP A C 17
ATOM 27894 O O . ASP A 1 72 ? -5.799 -2.594 5.066 1.00 0.00 72 ASP A O 17
ATOM 27903 N N . PRO A 1 73 ? -7.071 -2.499 6.927 1.00 0.00 73 PRO A N 17
ATOM 27904 C CA . PRO A 1 73 ? -7.586 -1.149 6.679 1.00 0.00 73 PRO A CA 17
ATOM 27905 C C . PRO A 1 73 ? -6.481 -0.157 6.334 1.00 0.00 73 PRO A C 17
ATOM 27906 O O . PRO A 1 73 ? -6.691 0.772 5.559 1.00 0.00 73 PRO A O 17
ATOM 27917 N N . MET A 1 74 ? -5.301 -0.365 6.907 1.00 0.00 74 MET A N 17
ATOM 27918 C CA . MET A 1 74 ? -4.166 0.504 6.649 1.00 0.00 74 MET A CA 17
ATOM 27919 C C . MET A 1 74 ? -3.876 0.541 5.150 1.00 0.00 74 MET A C 17
ATOM 27920 O O . MET A 1 74 ? -3.717 1.605 4.543 1.00 0.00 74 MET A O 17
ATOM 27934 N N . SER A 1 75 ? -3.835 -0.633 4.553 1.00 0.00 75 SER A N 17
ATOM 27935 C CA . SER A 1 75 ? -3.587 -0.742 3.129 1.00 0.00 75 SER A CA 17
ATOM 27936 C C . SER A 1 75 ? -4.812 -0.303 2.344 1.00 0.00 75 SER A C 17
ATOM 27937 O O . SER A 1 75 ? -4.697 0.207 1.232 1.00 0.00 75 SER A O 17
ATOM 27945 N N . LEU A 1 76 ? -5.991 -0.507 2.928 1.00 0.00 76 LEU A N 17
ATOM 27946 C CA . LEU A 1 76 ? -7.244 -0.145 2.279 1.00 0.00 76 LEU A CA 17
ATOM 27947 C C . LEU A 1 76 ? -7.174 1.260 1.671 1.00 0.00 76 LEU A C 17
ATOM 27948 O O . LEU A 1 76 ? -7.570 1.460 0.527 1.00 0.00 76 LEU A O 17
ATOM 27964 N N . GLN A 1 77 ? -6.652 2.221 2.429 1.00 0.00 77 GLN A N 17
ATOM 27965 C CA . GLN A 1 77 ? -6.519 3.592 1.927 1.00 0.00 77 GLN A CA 17
ATOM 27966 C C . GLN A 1 77 ? -5.383 3.681 0.919 1.00 0.00 77 GLN A C 17
ATOM 27967 O O . GLN A 1 77 ? -5.327 4.616 0.122 1.00 0.00 77 GLN A O 17
ATOM 27981 N N . TYR A 1 78 ? -4.456 2.726 0.980 1.00 0.00 78 TYR A N 17
ATOM 27982 C CA . TYR A 1 78 ? -3.311 2.731 0.085 1.00 0.00 78 TYR A CA 17
ATOM 27983 C C . TYR A 1 78 ? -3.601 2.020 -1.239 1.00 0.00 78 TYR A C 17
ATOM 27984 O O . TYR A 1 78 ? -3.112 2.436 -2.288 1.00 0.00 78 TYR A O 17
ATOM 28002 N N . LEU A 1 79 ? -4.374 0.938 -1.188 1.00 0.00 79 LEU A N 17
ATOM 28003 C CA . LEU A 1 79 ? -4.685 0.177 -2.401 1.00 0.00 79 LEU A CA 17
ATOM 28004 C C . LEU A 1 79 ? -5.956 0.660 -3.098 1.00 0.00 79 LEU A C 17
ATOM 28005 O O . LEU A 1 79 ? -6.184 0.343 -4.260 1.00 0.00 79 LEU A O 17
ATOM 28021 N N . ILE A 1 80 ? -6.788 1.402 -2.375 1.00 0.00 80 ILE A N 17
ATOM 28022 C CA . ILE A 1 80 ? -8.061 1.906 -2.908 1.00 0.00 80 ILE A CA 17
ATOM 28023 C C . ILE A 1 80 ? -8.134 1.880 -4.436 1.00 0.00 80 ILE A C 17
ATOM 28024 O O . ILE A 1 80 ? -7.278 2.408 -5.146 1.00 0.00 80 ILE A O 17
ATOM 28040 N N . GLY A 1 81 ? -9.202 1.263 -4.893 1.00 0.00 81 GLY A N 17
ATOM 28041 C CA . GLY A 1 81 ? -9.524 1.117 -6.304 1.00 0.00 81 GLY A CA 17
ATOM 28042 C C . GLY A 1 81 ? -8.345 0.984 -7.260 1.00 0.00 81 GLY A C 17
ATOM 28043 O O . GLY A 1 81 ? -8.470 1.345 -8.431 1.00 0.00 81 GLY A O 17
ATOM 28047 N N . GLY A 1 82 ? -7.217 0.451 -6.804 1.00 0.00 82 GLY A N 17
ATOM 28048 C CA . GLY A 1 82 ? -6.086 0.283 -7.705 1.00 0.00 82 GLY A CA 17
ATOM 28049 C C . GLY A 1 82 ? -6.149 -1.038 -8.456 1.00 0.00 82 GLY A C 17
ATOM 28050 O O . GLY A 1 82 ? -7.229 -1.595 -8.647 1.00 0.00 82 GLY A O 17
ATOM 28054 N N . THR A 1 83 ? -4.990 -1.546 -8.871 1.00 0.00 83 THR A N 17
ATOM 28055 C CA . THR A 1 83 ? -4.917 -2.819 -9.585 1.00 0.00 83 THR A CA 17
ATOM 28056 C C . THR A 1 83 ? -3.609 -3.528 -9.256 1.00 0.00 83 THR A C 17
ATOM 28057 O O . THR A 1 83 ? -2.543 -2.923 -9.311 1.00 0.00 83 THR A O 17
ATOM 28068 N N . VAL A 1 84 ? -3.685 -4.810 -8.913 1.00 0.00 84 VAL A N 17
ATOM 28069 C CA . VAL A 1 84 ? -2.480 -5.566 -8.575 1.00 0.00 84 VAL A CA 17
ATOM 28070 C C . VAL A 1 84 ? -2.297 -6.781 -9.470 1.00 0.00 84 VAL A C 17
ATOM 28071 O O . VAL A 1 84 ? -3.262 -7.346 -9.981 1.00 0.00 84 VAL A O 17
ATOM 28084 N N . ASP A 1 85 ? -1.043 -7.187 -9.628 1.00 0.00 85 ASP A N 17
ATOM 28085 C CA . ASP A 1 85 ? -0.715 -8.354 -10.430 1.00 0.00 85 ASP A CA 17
ATOM 28086 C C . ASP A 1 85 ? 0.560 -9.021 -9.926 1.00 0.00 85 ASP A C 17
ATOM 28087 O O . ASP A 1 85 ? 1.488 -8.350 -9.474 1.00 0.00 85 ASP A O 17
ATOM 28096 N N . TYR A 1 86 ? 0.594 -10.345 -10.008 1.00 0.00 86 TYR A N 17
ATOM 28097 C CA . TYR A 1 86 ? 1.748 -11.111 -9.562 1.00 0.00 86 TYR A CA 17
ATOM 28098 C C . TYR A 1 86 ? 2.362 -11.887 -10.721 1.00 0.00 86 TYR A C 17
ATOM 28099 O O . TYR A 1 86 ? 1.652 -12.364 -11.606 1.00 0.00 86 TYR A O 17
ATOM 28117 N N . THR A 1 87 ? 3.681 -12.014 -10.706 1.00 0.00 87 THR A N 17
ATOM 28118 C CA . THR A 1 87 ? 4.385 -12.740 -11.756 1.00 0.00 87 THR A CA 17
ATOM 28119 C C . THR A 1 87 ? 5.667 -13.373 -11.225 1.00 0.00 87 THR A C 17
ATOM 28120 O O . THR A 1 87 ? 6.734 -12.761 -11.261 1.00 0.00 87 THR A O 17
ATOM 28131 N N . GLU A 1 88 ? 5.558 -14.602 -10.735 1.00 0.00 88 GLU A N 17
ATOM 28132 C CA . GLU A 1 88 ? 6.715 -15.312 -10.201 1.00 0.00 88 GLU A CA 17
ATOM 28133 C C . GLU A 1 88 ? 7.281 -16.288 -11.228 1.00 0.00 88 GLU A C 17
ATOM 28134 O O . GLU A 1 88 ? 6.606 -16.649 -12.192 1.00 0.00 88 GLU A O 17
ATOM 28146 N N . GLY A 1 89 ? 8.519 -16.722 -11.009 1.00 0.00 89 GLY A N 17
ATOM 28147 C CA . GLY A 1 89 ? 9.142 -17.662 -11.920 1.00 0.00 89 GLY A CA 17
ATOM 28148 C C . GLY A 1 89 ? 10.526 -17.241 -12.381 1.00 0.00 89 GLY A C 17
ATOM 28149 O O . GLY A 1 89 ? 11.534 -17.740 -11.883 1.00 0.00 89 GLY A O 17
ATOM 28153 N N . LEU A 1 90 ? 10.574 -16.331 -13.351 1.00 0.00 90 LEU A N 17
ATOM 28154 C CA . LEU A 1 90 ? 11.841 -15.857 -13.905 1.00 0.00 90 LEU A CA 17
ATOM 28155 C C . LEU A 1 90 ? 12.836 -15.447 -12.806 1.00 0.00 90 LEU A C 17
ATOM 28156 O O . LEU A 1 90 ? 13.533 -16.300 -12.258 1.00 0.00 90 LEU A O 17
ATOM 28172 N N . GLU A 1 91 ? 12.914 -14.153 -12.487 1.00 0.00 91 GLU A N 17
ATOM 28173 C CA . GLU A 1 91 ? 13.838 -13.677 -11.464 1.00 0.00 91 GLU A CA 17
ATOM 28174 C C . GLU A 1 91 ? 13.330 -14.003 -10.064 1.00 0.00 91 GLU A C 17
ATOM 28175 O O . GLU A 1 91 ? 14.093 -13.986 -9.098 1.00 0.00 91 GLU A O 17
ATOM 28187 N N . GLY A 1 92 ? 12.038 -14.294 -9.956 1.00 0.00 92 GLY A N 17
ATOM 28188 C CA . GLY A 1 92 ? 11.461 -14.610 -8.668 1.00 0.00 92 GLY A CA 17
ATOM 28189 C C . GLY A 1 92 ? 10.086 -14.003 -8.491 1.00 0.00 92 GLY A C 17
ATOM 28190 O O . GLY A 1 92 ? 9.686 -13.121 -9.251 1.00 0.00 92 GLY A O 17
ATOM 28194 N N . SER A 1 93 ? 9.362 -14.483 -7.493 1.00 0.00 93 SER A N 17
ATOM 28195 C CA . SER A 1 93 ? 8.019 -13.991 -7.218 1.00 0.00 93 SER A CA 17
ATOM 28196 C C . SER A 1 93 ? 8.023 -12.499 -6.912 1.00 0.00 93 SER A C 17
ATOM 28197 O O . SER A 1 93 ? 8.136 -12.092 -5.757 1.00 0.00 93 SER A O 17
ATOM 28205 N N . ARG A 1 94 ? 7.875 -11.688 -7.955 1.00 0.00 94 ARG A N 17
ATOM 28206 C CA . ARG A 1 94 ? 7.838 -10.241 -7.789 1.00 0.00 94 ARG A CA 17
ATOM 28207 C C . ARG A 1 94 ? 6.392 -9.778 -7.654 1.00 0.00 94 ARG A C 17
ATOM 28208 O O . ARG A 1 94 ? 5.466 -10.526 -7.963 1.00 0.00 94 ARG A O 17
ATOM 28229 N N . PHE A 1 95 ? 6.196 -8.553 -7.186 1.00 0.00 95 PHE A N 17
ATOM 28230 C CA . PHE A 1 95 ? 4.851 -8.024 -7.009 1.00 0.00 95 PHE A CA 17
ATOM 28231 C C . PHE A 1 95 ? 4.765 -6.578 -7.476 1.00 0.00 95 PHE A C 17
ATOM 28232 O O . PHE A 1 95 ? 5.621 -5.758 -7.144 1.00 0.00 95 PHE A O 17
ATOM 28249 N N . THR A 1 96 ? 3.726 -6.268 -8.243 1.00 0.00 96 THR A N 17
ATOM 28250 C CA . THR A 1 96 ? 3.543 -4.910 -8.739 1.00 0.00 96 THR A CA 17
ATOM 28251 C C . THR A 1 96 ? 2.075 -4.513 -8.773 1.00 0.00 96 THR A C 17
ATOM 28252 O O . THR A 1 96 ? 1.269 -5.119 -9.479 1.00 0.00 96 THR A O 17
ATOM 28263 N N . VAL A 1 97 ? 1.745 -3.474 -8.020 1.00 0.00 97 VAL A N 17
ATOM 28264 C CA . VAL A 1 97 ? 0.384 -2.963 -7.970 1.00 0.00 97 VAL A CA 17
ATOM 28265 C C . VAL A 1 97 ? 0.305 -1.658 -8.745 1.00 0.00 97 VAL A C 17
ATOM 28266 O O . VAL A 1 97 ? 1.328 -1.088 -9.123 1.00 0.00 97 VAL A O 17
ATOM 28279 N N . ASN A 1 98 ? -0.906 -1.185 -8.980 1.00 0.00 98 ASN A N 17
ATOM 28280 C CA . ASN A 1 98 ? -1.103 0.053 -9.710 1.00 0.00 98 ASN A CA 17
ATOM 28281 C C . ASN A 1 98 ? -1.896 1.029 -8.866 1.00 0.00 98 ASN A C 17
ATOM 28282 O O . ASN A 1 98 ? -2.383 0.675 -7.792 1.00 0.00 98 ASN A O 17
ATOM 28293 N N . ASN A 1 99 ? -2.018 2.261 -9.336 1.00 0.00 99 ASN A N 17
ATOM 28294 C CA . ASN A 1 99 ? -2.744 3.268 -8.587 1.00 0.00 99 ASN A CA 17
ATOM 28295 C C . ASN A 1 99 ? -1.987 3.581 -7.296 1.00 0.00 99 ASN A C 17
ATOM 28296 O O . ASN A 1 99 ? -1.969 2.774 -6.368 1.00 0.00 99 ASN A O 17
ATOM 28307 N N . PRO A 1 100 ? -1.332 4.753 -7.210 1.00 0.00 100 PRO A N 17
ATOM 28308 C CA . PRO A 1 100 ? -0.581 5.129 -6.014 1.00 0.00 100 PRO A CA 17
ATOM 28309 C C . PRO A 1 100 ? -1.450 5.007 -4.772 1.00 0.00 100 PRO A C 17
ATOM 28310 O O . PRO A 1 100 ? -0.990 4.595 -3.707 1.00 0.00 100 PRO A O 17
ATOM 28321 N N . ASN A 1 101 ? -2.718 5.361 -4.934 1.00 0.00 101 ASN A N 17
ATOM 28322 C CA . ASN A 1 101 ? -3.692 5.297 -3.851 1.00 0.00 101 ASN A CA 17
ATOM 28323 C C . ASN A 1 101 ? -4.975 6.047 -4.222 1.00 0.00 101 ASN A C 17
ATOM 28324 O O . ASN A 1 101 ? -5.648 6.607 -3.357 1.00 0.00 101 ASN A O 17
ATOM 28335 N N . ALA A 1 102 ? -5.304 6.056 -5.512 1.00 0.00 102 ALA A N 17
ATOM 28336 C CA . ALA A 1 102 ? -6.498 6.737 -5.998 1.00 0.00 102 ALA A CA 17
ATOM 28337 C C . ALA A 1 102 ? -6.427 8.237 -5.729 1.00 0.00 102 ALA A C 17
ATOM 28338 O O . ALA A 1 102 ? -7.260 8.791 -5.011 1.00 0.00 102 ALA A O 17
ATOM 28345 N N . THR A 1 103 ? -5.428 8.888 -6.314 1.00 0.00 103 THR A N 17
ATOM 28346 C CA . THR A 1 103 ? -5.243 10.325 -6.145 1.00 0.00 103 THR A CA 17
ATOM 28347 C C . THR A 1 103 ? -4.616 10.937 -7.394 1.00 0.00 103 THR A C 17
ATOM 28348 O O . THR A 1 103 ? -5.079 11.963 -7.895 1.00 0.00 103 THR A O 17
ATOM 28359 N N . SER A 1 104 ? -3.560 10.301 -7.890 1.00 0.00 104 SER A N 17
ATOM 28360 C CA . SER A 1 104 ? -2.867 10.779 -9.080 1.00 0.00 104 SER A CA 17
ATOM 28361 C C . SER A 1 104 ? -2.227 9.619 -9.836 1.00 0.00 104 SER A C 17
ATOM 28362 O O . SER A 1 104 ? -1.020 9.395 -9.743 1.00 0.00 104 SER A O 17
ATOM 28370 N N . THR A 1 105 ? -3.043 8.882 -10.582 1.00 0.00 105 THR A N 17
ATOM 28371 C CA . THR A 1 105 ? -2.558 7.743 -11.354 1.00 0.00 105 THR A CA 17
ATOM 28372 C C . THR A 1 105 ? -1.476 8.172 -12.340 1.00 0.00 105 THR A C 17
ATOM 28373 O O . THR A 1 105 ? -1.460 9.314 -12.800 1.00 0.00 105 THR A O 17
ATOM 28384 N N . CYS A 1 106 ? -0.576 7.249 -12.661 1.00 0.00 106 CYS A N 17
ATOM 28385 C CA . CYS A 1 106 ? 0.509 7.530 -13.592 1.00 0.00 106 CYS A CA 17
ATOM 28386 C C . CYS A 1 106 ? 0.834 6.302 -14.436 1.00 0.00 106 CYS A C 17
ATOM 28387 O O . CYS A 1 106 ? 1.204 5.253 -13.907 1.00 0.00 106 CYS A O 17
ATOM 28395 N N . GLY A 1 107 ? 0.694 6.439 -15.750 1.00 0.00 107 GLY A N 17
ATOM 28396 C CA . GLY A 1 107 ? 0.977 5.333 -16.647 1.00 0.00 107 GLY A CA 17
ATOM 28397 C C . GLY A 1 107 ? 0.126 5.367 -17.904 1.00 0.00 107 GLY A C 17
ATOM 28398 O O . GLY A 1 107 ? 0.477 4.751 -18.911 1.00 0.00 107 GLY A O 17
ATOM 28402 N N . CYS A 1 108 ? -0.993 6.086 -17.848 1.00 0.00 108 CYS A N 17
ATOM 28403 C CA . CYS A 1 108 ? -1.888 6.193 -18.996 1.00 0.00 108 CYS A CA 17
ATOM 28404 C C . CYS A 1 108 ? -2.394 4.817 -19.421 1.00 0.00 108 CYS A C 17
ATOM 28405 O O . CYS A 1 108 ? -2.651 4.577 -20.600 1.00 0.00 108 CYS A O 17
ATOM 28413 N N . GLY A 1 109 ? -2.535 3.918 -18.452 1.00 0.00 109 GLY A N 17
ATOM 28414 C CA . GLY A 1 109 ? -3.009 2.578 -18.746 1.00 0.00 109 GLY A CA 17
ATOM 28415 C C . GLY A 1 109 ? -4.372 2.300 -18.142 1.00 0.00 109 GLY A C 17
ATOM 28416 O O . GLY A 1 109 ? -4.631 2.650 -16.991 1.00 0.00 109 GLY A O 17
ATOM 28420 N N . SER A 1 110 ? -5.246 1.671 -18.921 1.00 0.00 110 SER A N 17
ATOM 28421 C CA . SER A 1 110 ? -6.590 1.346 -18.457 1.00 0.00 110 SER A CA 17
ATOM 28422 C C . SER A 1 110 ? -7.346 0.534 -19.503 1.00 0.00 110 SER A C 17
ATOM 28423 O O . SER A 1 110 ? -7.951 -0.491 -19.189 1.00 0.00 110 SER A O 17
ATOM 28431 N N . SER A 1 111 ? -7.308 1.000 -20.748 1.00 0.00 111 SER A N 17
ATOM 28432 C CA . SER A 1 111 ? -7.990 0.316 -21.840 1.00 0.00 111 SER A CA 17
ATOM 28433 C C . SER A 1 111 ? -6.989 -0.381 -22.756 1.00 0.00 111 SER A C 17
ATOM 28434 O O . SER A 1 111 ? -5.794 -0.431 -22.462 1.00 0.00 111 SER A O 17
ATOM 28442 N N . PHE A 1 112 ? -7.485 -0.917 -23.866 1.00 0.00 112 PHE A N 17
ATOM 28443 C CA . PHE A 1 112 ? -6.634 -1.612 -24.825 1.00 0.00 112 PHE A CA 17
ATOM 28444 C C . PHE A 1 112 ? -5.946 -2.807 -24.180 1.00 0.00 112 PHE A C 17
ATOM 28445 O O . PHE A 1 112 ? -6.266 -3.193 -23.057 1.00 0.00 112 PHE A O 17
ATOM 28462 N N . SER A 1 113 ? -4.991 -3.381 -24.901 1.00 0.00 113 SER A N 17
ATOM 28463 C CA . SER A 1 113 ? -4.242 -4.524 -24.405 1.00 0.00 113 SER A CA 17
ATOM 28464 C C . SER A 1 113 ? -3.138 -4.067 -23.457 1.00 0.00 113 SER A C 17
ATOM 28465 O O . SER A 1 113 ? -3.138 -2.929 -22.990 1.00 0.00 113 SER A O 17
ATOM 28473 N N . ILE A 1 114 ? -2.205 -4.966 -23.177 1.00 0.00 114 ILE A N 17
ATOM 28474 C CA . ILE A 1 114 ? -1.093 -4.669 -22.284 1.00 0.00 114 ILE A CA 17
ATOM 28475 C C . ILE A 1 114 ? -0.393 -3.368 -22.675 1.00 0.00 114 ILE A C 17
ATOM 28476 O O . ILE A 1 114 ? -0.268 -3.106 -23.888 1.00 0.00 114 ILE A O 17
ATOM 28493 N N . MET A 1 1 ? -26.986 -10.112 -8.992 1.00 0.00 1 MET A N 18
ATOM 28494 C CA . MET A 1 1 ? -25.514 -9.996 -8.882 1.00 0.00 1 MET A CA 18
ATOM 28495 C C . MET A 1 1 ? -25.078 -9.814 -7.433 1.00 0.00 1 MET A C 18
ATOM 28496 O O . MET A 1 1 ? -25.893 -9.875 -6.519 1.00 0.00 1 MET A O 18
ATOM 28512 N N . ILE A 1 2 ? -23.786 -9.590 -7.230 1.00 0.00 2 ILE A N 18
ATOM 28513 C CA . ILE A 1 2 ? -23.243 -9.399 -5.892 1.00 0.00 2 ILE A CA 18
ATOM 28514 C C . ILE A 1 2 ? -23.071 -7.915 -5.585 1.00 0.00 2 ILE A C 18
ATOM 28515 O O . ILE A 1 2 ? -23.659 -7.061 -6.248 1.00 0.00 2 ILE A O 18
ATOM 28531 N N . ASP A 1 3 ? -22.262 -7.621 -4.575 1.00 0.00 3 ASP A N 18
ATOM 28532 C CA . ASP A 1 3 ? -22.011 -6.243 -4.168 1.00 0.00 3 ASP A CA 18
ATOM 28533 C C . ASP A 1 3 ? -21.058 -6.196 -2.979 1.00 0.00 3 ASP A C 18
ATOM 28534 O O . ASP A 1 3 ? -20.189 -5.318 -2.898 1.00 0.00 3 ASP A O 18
ATOM 28543 N N . ASP A 1 4 ? -21.213 -7.143 -2.063 1.00 0.00 4 ASP A N 18
ATOM 28544 C CA . ASP A 1 4 ? -20.366 -7.211 -0.878 1.00 0.00 4 ASP A CA 18
ATOM 28545 C C . ASP A 1 4 ? -18.897 -7.360 -1.262 1.00 0.00 4 ASP A C 18
ATOM 28546 O O . ASP A 1 4 ? -18.090 -6.463 -1.023 1.00 0.00 4 ASP A O 18
ATOM 28555 N N . MET A 1 5 ? -18.565 -8.500 -1.851 1.00 0.00 5 MET A N 18
ATOM 28556 C CA . MET A 1 5 ? -17.192 -8.770 -2.267 1.00 0.00 5 MET A CA 18
ATOM 28557 C C . MET A 1 5 ? -16.698 -7.716 -3.251 1.00 0.00 5 MET A C 18
ATOM 28558 O O . MET A 1 5 ? -17.477 -6.900 -3.745 1.00 0.00 5 MET A O 18
ATOM 28572 N N . ALA A 1 6 ? -15.392 -7.724 -3.515 1.00 0.00 6 ALA A N 18
ATOM 28573 C CA . ALA A 1 6 ? -14.799 -6.752 -4.419 1.00 0.00 6 ALA A CA 18
ATOM 28574 C C . ALA A 1 6 ? -14.905 -5.359 -3.819 1.00 0.00 6 ALA A C 18
ATOM 28575 O O . ALA A 1 6 ? -15.432 -4.434 -4.440 1.00 0.00 6 ALA A O 18
ATOM 28582 N N . VAL A 1 7 ? -14.443 -5.236 -2.579 1.00 0.00 7 VAL A N 18
ATOM 28583 C CA . VAL A 1 7 ? -14.523 -3.977 -1.851 1.00 0.00 7 VAL A CA 18
ATOM 28584 C C . VAL A 1 7 ? -13.563 -2.920 -2.405 1.00 0.00 7 VAL A C 18
ATOM 28585 O O . VAL A 1 7 ? -14.011 -1.903 -2.936 1.00 0.00 7 VAL A O 18
ATOM 28598 N N . PRO A 1 8 ? -12.232 -3.100 -2.261 1.00 0.00 8 PRO A N 18
ATOM 28599 C CA . PRO A 1 8 ? -11.247 -2.128 -2.707 1.00 0.00 8 PRO A CA 18
ATOM 28600 C C . PRO A 1 8 ? -10.436 -2.582 -3.939 1.00 0.00 8 PRO A C 18
ATOM 28601 O O . PRO A 1 8 ? -11.003 -2.905 -4.984 1.00 0.00 8 PRO A O 18
ATOM 28612 N N . LEU A 1 9 ? -9.104 -2.583 -3.801 1.00 0.00 9 LEU A N 18
ATOM 28613 C CA . LEU A 1 9 ? -8.185 -2.965 -4.869 1.00 0.00 9 LEU A CA 18
ATOM 28614 C C . LEU A 1 9 ? -8.414 -4.395 -5.351 1.00 0.00 9 LEU A C 18
ATOM 28615 O O . LEU A 1 9 ? -8.380 -5.343 -4.566 1.00 0.00 9 LEU A O 18
ATOM 28631 N N . THR A 1 10 ? -8.592 -4.542 -6.662 1.00 0.00 10 THR A N 18
ATOM 28632 C CA . THR A 1 10 ? -8.763 -5.850 -7.272 1.00 0.00 10 THR A CA 18
ATOM 28633 C C . THR A 1 10 ? -7.445 -6.292 -7.900 1.00 0.00 10 THR A C 18
ATOM 28634 O O . THR A 1 10 ? -6.890 -5.597 -8.751 1.00 0.00 10 THR A O 18
ATOM 28645 N N . PHE A 1 11 ? -6.945 -7.441 -7.474 1.00 0.00 11 PHE A N 18
ATOM 28646 C CA . PHE A 1 11 ? -5.688 -7.965 -7.992 1.00 0.00 11 PHE A CA 18
ATOM 28647 C C . PHE A 1 11 ? -5.928 -8.848 -9.217 1.00 0.00 11 PHE A C 18
ATOM 28648 O O . PHE A 1 11 ? -7.066 -9.023 -9.652 1.00 0.00 11 PHE A O 18
ATOM 28665 N N . THR A 1 12 ? -4.850 -9.392 -9.774 1.00 0.00 12 THR A N 18
ATOM 28666 C CA . THR A 1 12 ? -4.953 -10.246 -10.959 1.00 0.00 12 THR A CA 18
ATOM 28667 C C . THR A 1 12 ? -5.297 -11.688 -10.580 1.00 0.00 12 THR A C 18
ATOM 28668 O O . THR A 1 12 ? -5.788 -11.951 -9.491 1.00 0.00 12 THR A O 18
ATOM 28679 N N . ASP A 1 13 ? -5.034 -12.616 -11.489 1.00 0.00 13 ASP A N 18
ATOM 28680 C CA . ASP A 1 13 ? -5.306 -14.028 -11.244 1.00 0.00 13 ASP A CA 18
ATOM 28681 C C . ASP A 1 13 ? -4.086 -14.715 -10.646 1.00 0.00 13 ASP A C 18
ATOM 28682 O O . ASP A 1 13 ? -4.197 -15.521 -9.727 1.00 0.00 13 ASP A O 18
ATOM 28691 N N . ALA A 1 14 ? -2.923 -14.390 -11.189 1.00 0.00 14 ALA A N 18
ATOM 28692 C CA . ALA A 1 14 ? -1.672 -14.977 -10.734 1.00 0.00 14 ALA A CA 18
ATOM 28693 C C . ALA A 1 14 ? -1.414 -14.664 -9.273 1.00 0.00 14 ALA A C 18
ATOM 28694 O O . ALA A 1 14 ? -0.989 -15.528 -8.507 1.00 0.00 14 ALA A O 18
ATOM 28701 N N . ALA A 1 15 ? -1.682 -13.427 -8.864 1.00 0.00 15 ALA A N 18
ATOM 28702 C CA . ALA A 1 15 ? -1.482 -13.051 -7.472 1.00 0.00 15 ALA A CA 18
ATOM 28703 C C . ALA A 1 15 ? -2.214 -14.046 -6.580 1.00 0.00 15 ALA A C 18
ATOM 28704 O O . ALA A 1 15 ? -1.766 -14.371 -5.481 1.00 0.00 15 ALA A O 18
ATOM 28711 N N . ALA A 1 16 ? -3.319 -14.566 -7.101 1.00 0.00 16 ALA A N 18
ATOM 28712 C CA . ALA A 1 16 ? -4.097 -15.576 -6.400 1.00 0.00 16 ALA A CA 18
ATOM 28713 C C . ALA A 1 16 ? -3.362 -16.896 -6.465 1.00 0.00 16 ALA A C 18
ATOM 28714 O O . ALA A 1 16 ? -3.302 -17.656 -5.499 1.00 0.00 16 ALA A O 18
ATOM 28721 N N . ASN A 1 17 ? -2.819 -17.154 -7.646 1.00 0.00 17 ASN A N 18
ATOM 28722 C CA . ASN A 1 17 ? -2.091 -18.381 -7.927 1.00 0.00 17 ASN A CA 18
ATOM 28723 C C . ASN A 1 17 ? -0.974 -18.613 -6.917 1.00 0.00 17 ASN A C 18
ATOM 28724 O O . ASN A 1 17 ? -0.893 -19.679 -6.317 1.00 0.00 17 ASN A O 18
ATOM 28735 N N . LYS A 1 18 ? -0.109 -17.612 -6.714 1.00 0.00 18 LYS A N 18
ATOM 28736 C CA . LYS A 1 18 ? 0.984 -17.765 -5.762 1.00 0.00 18 LYS A CA 18
ATOM 28737 C C . LYS A 1 18 ? 0.429 -18.149 -4.404 1.00 0.00 18 LYS A C 18
ATOM 28738 O O . LYS A 1 18 ? 1.042 -18.919 -3.666 1.00 0.00 18 LYS A O 18
ATOM 28757 N N . VAL A 1 19 ? -0.751 -17.621 -4.087 1.00 0.00 19 VAL A N 18
ATOM 28758 C CA . VAL A 1 19 ? -1.401 -17.922 -2.823 1.00 0.00 19 VAL A CA 18
ATOM 28759 C C . VAL A 1 19 ? -1.920 -19.355 -2.820 1.00 0.00 19 VAL A C 18
ATOM 28760 O O . VAL A 1 19 ? -1.397 -20.205 -2.110 1.00 0.00 19 VAL A O 18
ATOM 28773 N N . LYS A 1 20 ? -2.951 -19.594 -3.614 1.00 0.00 20 LYS A N 18
ATOM 28774 C CA . LYS A 1 20 ? -3.566 -20.920 -3.722 1.00 0.00 20 LYS A CA 18
ATOM 28775 C C . LYS A 1 20 ? -2.561 -21.998 -4.090 1.00 0.00 20 LYS A C 18
ATOM 28776 O O . LYS A 1 20 ? -2.827 -23.187 -3.907 1.00 0.00 20 LYS A O 18
ATOM 28795 N N . SER A 1 21 ? -1.431 -21.598 -4.652 1.00 0.00 21 SER A N 18
ATOM 28796 C CA . SER A 1 21 ? -0.432 -22.565 -5.090 1.00 0.00 21 SER A CA 18
ATOM 28797 C C . SER A 1 21 ? 0.551 -22.930 -3.982 1.00 0.00 21 SER A C 18
ATOM 28798 O O . SER A 1 21 ? 0.877 -24.104 -3.802 1.00 0.00 21 SER A O 18
ATOM 28806 N N . LEU A 1 22 ? 1.031 -21.938 -3.249 1.00 0.00 22 LEU A N 18
ATOM 28807 C CA . LEU A 1 22 ? 1.985 -22.199 -2.181 1.00 0.00 22 LEU A CA 18
ATOM 28808 C C . LEU A 1 22 ? 1.259 -22.620 -0.913 1.00 0.00 22 LEU A C 18
ATOM 28809 O O . LEU A 1 22 ? 1.821 -23.333 -0.078 1.00 0.00 22 LEU A O 18
ATOM 28825 N N . ILE A 1 23 ? 0.006 -22.210 -0.775 1.00 0.00 23 IL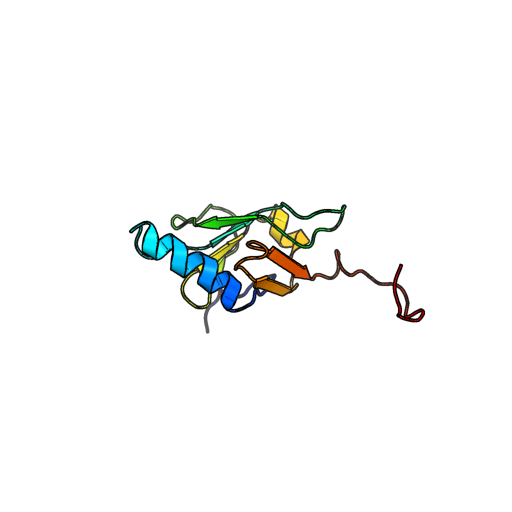E A N 18
ATOM 28826 C CA . ILE A 1 23 ? -0.777 -22.579 0.380 1.00 0.00 23 ILE A CA 18
ATOM 28827 C C . ILE A 1 23 ? -1.178 -24.029 0.291 1.00 0.00 23 ILE A C 18
ATOM 28828 O O . ILE A 1 23 ? -0.985 -24.804 1.226 1.00 0.00 23 ILE A O 18
ATOM 28844 N N . SER A 1 24 ? -1.693 -24.416 -0.861 1.00 0.00 24 SER A N 18
ATOM 28845 C CA . SER A 1 24 ? -2.076 -25.800 -1.098 1.00 0.00 24 SER A CA 18
ATOM 28846 C C . SER A 1 24 ? -0.857 -26.685 -0.926 1.00 0.00 24 SER A C 18
ATOM 28847 O O . SER A 1 24 ? -0.967 -27.882 -0.629 1.00 0.00 24 SER A O 18
ATOM 28855 N N . GLU A 1 25 ? 0.318 -26.080 -1.097 1.00 0.00 25 GLU A N 18
ATOM 28856 C CA . GLU A 1 25 ? 1.574 -26.777 -0.955 1.00 0.00 25 GLU A CA 18
ATOM 28857 C C . GLU A 1 25 ? 1.966 -26.868 0.519 1.00 0.00 25 GLU A C 18
ATOM 28858 O O . GLU A 1 25 ? 2.768 -27.715 0.904 1.00 0.00 25 GLU A O 18
ATOM 28870 N N . GLU A 1 26 ? 1.378 -25.996 1.335 1.00 0.00 26 GLU A N 18
ATOM 28871 C CA . GLU A 1 26 ? 1.658 -25.996 2.757 1.00 0.00 26 GLU A CA 18
ATOM 28872 C C . GLU A 1 26 ? 0.855 -27.088 3.442 1.00 0.00 26 GLU A C 18
ATOM 28873 O O . GLU A 1 26 ? 1.161 -27.483 4.574 1.00 0.00 26 GLU A O 18
ATOM 28885 N N . GLU A 1 27 ? -0.191 -27.546 2.756 1.00 0.00 27 GLU A N 18
ATOM 28886 C CA . GLU A 1 27 ? -1.069 -28.576 3.288 1.00 0.00 27 GLU A CA 18
ATOM 28887 C C . GLU A 1 27 ? -2.080 -27.949 4.233 1.00 0.00 27 GLU A C 18
ATOM 28888 O O . GLU A 1 27 ? -2.801 -28.645 4.943 1.00 0.00 27 GLU A O 18
ATOM 28900 N N . ASN A 1 28 ? -2.142 -26.609 4.233 1.00 0.00 28 ASN A N 18
ATOM 28901 C CA . ASN A 1 28 ? -3.085 -25.913 5.094 1.00 0.00 28 ASN A CA 18
ATOM 28902 C C . ASN A 1 28 ? -4.486 -26.396 4.807 1.00 0.00 28 ASN A C 18
ATOM 28903 O O . ASN A 1 28 ? -5.096 -27.081 5.620 1.00 0.00 28 ASN A O 18
ATOM 28914 N N . THR A 1 29 ? -4.998 -26.021 3.622 1.00 0.00 29 THR A N 18
ATOM 28915 C CA . THR A 1 29 ? -6.348 -26.417 3.219 1.00 0.00 29 THR A CA 18
ATOM 28916 C C . THR A 1 29 ? -6.905 -25.509 2.116 1.00 0.00 29 THR A C 18
ATOM 28917 O O . THR A 1 29 ? -7.483 -25.995 1.145 1.00 0.00 29 THR A O 18
ATOM 28928 N N . ASP A 1 30 ? -6.755 -24.199 2.292 1.00 0.00 30 ASP A N 18
ATOM 28929 C CA . ASP A 1 30 ? -7.265 -23.221 1.347 1.00 0.00 30 ASP A CA 18
ATOM 28930 C C . ASP A 1 30 ? -7.088 -21.846 1.935 1.00 0.00 30 ASP A C 18
ATOM 28931 O O . ASP A 1 30 ? -8.048 -21.172 2.310 1.00 0.00 30 ASP A O 18
ATOM 28940 N N . LEU A 1 31 ? -5.836 -21.462 2.050 1.00 0.00 31 LEU A N 18
ATOM 28941 C CA . LEU A 1 31 ? -5.453 -20.203 2.639 1.00 0.00 31 LEU A CA 18
ATOM 28942 C C . LEU A 1 31 ? -6.043 -19.007 1.915 1.00 0.00 31 LEU A C 18
ATOM 28943 O O . LEU A 1 31 ? -6.339 -19.054 0.722 1.00 0.00 31 LEU A O 18
ATOM 28959 N N . LYS A 1 32 ? -6.186 -17.930 2.671 1.00 0.00 32 LYS A N 18
ATOM 28960 C CA . LYS A 1 32 ? -6.716 -16.681 2.158 1.00 0.00 32 LYS A CA 18
ATOM 28961 C C . LYS A 1 32 ? -5.643 -15.607 2.265 1.00 0.00 32 LYS A C 18
ATOM 28962 O O . LYS A 1 32 ? -5.126 -15.345 3.351 1.00 0.00 32 LYS A O 18
ATOM 28981 N N . LEU A 1 33 ? -5.297 -14.999 1.141 1.00 0.00 33 LEU A N 18
ATOM 28982 C CA . LEU A 1 33 ? -4.273 -13.975 1.124 1.00 0.00 33 LEU A CA 18
ATOM 28983 C C . LEU A 1 33 ? -4.650 -12.814 2.033 1.00 0.00 33 LEU A C 18
ATOM 28984 O O . LEU A 1 33 ? -5.815 -12.433 2.123 1.00 0.00 33 LEU A O 18
ATOM 29000 N N . ARG A 1 34 ? -3.649 -12.248 2.695 1.00 0.00 34 ARG A N 18
ATOM 29001 C CA . ARG A 1 34 ? -3.867 -11.118 3.585 1.00 0.00 34 ARG A CA 18
ATOM 29002 C C . ARG A 1 34 ? -2.820 -10.046 3.333 1.00 0.00 34 ARG A C 18
ATOM 29003 O O . ARG A 1 34 ? -1.712 -10.095 3.865 1.00 0.00 34 ARG A O 18
ATOM 29024 N N . VAL A 1 35 ? -3.176 -9.096 2.487 1.00 0.00 35 VAL A N 18
ATOM 29025 C CA . VAL A 1 35 ? -2.276 -8.016 2.113 1.00 0.00 35 VAL A CA 18
ATOM 29026 C C . VAL A 1 35 ? -2.074 -6.997 3.222 1.00 0.00 35 VAL A C 18
ATOM 29027 O O . VAL A 1 35 ? -2.950 -6.765 4.056 1.00 0.00 35 VAL A O 18
ATOM 29040 N N . TYR A 1 36 ? -0.909 -6.366 3.182 1.00 0.00 36 TYR A N 18
ATOM 29041 C CA . TYR A 1 36 ? -0.546 -5.323 4.129 1.00 0.00 36 TYR A CA 18
ATOM 29042 C C . TYR A 1 36 ? 0.223 -4.235 3.393 1.00 0.00 36 TYR A C 18
ATOM 29043 O O . TYR A 1 36 ? 0.430 -4.329 2.183 1.00 0.00 36 TYR A O 18
ATOM 29061 N N . ILE A 1 37 ? 0.638 -3.201 4.107 1.00 0.00 37 ILE A N 18
ATOM 29062 C CA . ILE A 1 37 ? 1.373 -2.112 3.480 1.00 0.00 37 ILE A CA 18
ATOM 29063 C C . ILE A 1 37 ? 2.868 -2.419 3.417 1.00 0.00 37 ILE A C 18
ATOM 29064 O O . ILE A 1 37 ? 3.530 -2.566 4.445 1.00 0.00 37 ILE A O 18
ATOM 29080 N N . THR A 1 38 ? 3.387 -2.509 2.196 1.00 0.00 38 THR A N 18
ATOM 29081 C CA . THR A 1 38 ? 4.801 -2.794 1.975 1.00 0.00 38 THR A CA 18
ATOM 29082 C C . THR A 1 38 ? 5.230 -2.335 0.587 1.00 0.00 38 THR A C 18
ATOM 29083 O O . THR A 1 38 ? 6.009 -3.009 -0.087 1.00 0.00 38 THR A O 18
ATOM 29094 N N . GLY A 1 39 ? 4.710 -1.190 0.163 1.00 0.00 39 GLY A N 18
ATOM 29095 C CA . GLY A 1 39 ? 5.045 -0.664 -1.145 1.00 0.00 39 GLY A CA 18
ATOM 29096 C C . GLY A 1 39 ? 6.521 -0.360 -1.290 1.00 0.00 39 GLY A C 18
ATOM 29097 O O . GLY A 1 39 ? 7.369 -1.072 -0.752 1.00 0.00 39 GLY A O 18
ATOM 29101 N N . GLY A 1 40 ? 6.827 0.703 -2.023 1.00 0.00 40 GLY A N 18
ATOM 29102 C CA . GLY A 1 40 ? 8.209 1.088 -2.232 1.00 0.00 40 GLY A CA 18
ATOM 29103 C C . GLY A 1 40 ? 8.734 1.991 -1.135 1.00 0.00 40 GLY A C 18
ATOM 29104 O O . GLY A 1 40 ? 9.579 1.586 -0.338 1.00 0.00 40 GLY A O 18
ATOM 29108 N N . GLY A 1 41 ? 8.230 3.220 -1.094 1.00 0.00 41 GLY A N 18
ATOM 29109 C CA . GLY A 1 41 ? 8.662 4.167 -0.084 1.00 0.00 41 GLY A CA 18
ATOM 29110 C C . GLY A 1 41 ? 7.592 5.189 0.242 1.00 0.00 41 GLY A C 18
ATOM 29111 O O . GLY A 1 41 ? 6.606 4.874 0.909 1.00 0.00 41 GLY A O 18
ATOM 29115 N N . CYS A 1 42 ? 7.784 6.416 -0.231 1.00 0.00 42 CYS A N 18
ATOM 29116 C CA . CYS A 1 42 ? 6.824 7.486 0.012 1.00 0.00 42 CYS A CA 18
ATOM 29117 C C . CYS A 1 42 ? 5.450 7.117 -0.541 1.00 0.00 42 CYS A C 18
ATOM 29118 O O . CYS A 1 42 ? 4.424 7.575 -0.039 1.00 0.00 42 CYS A O 18
ATOM 29126 N N . SER A 1 43 ? 5.441 6.288 -1.581 1.00 0.00 43 SER A N 18
ATOM 29127 C CA . SER A 1 43 ? 4.197 5.856 -2.205 1.00 0.00 43 SER A CA 18
ATOM 29128 C C . SER A 1 43 ? 3.881 4.406 -1.842 1.00 0.00 43 SER A C 18
ATOM 29129 O O . SER A 1 43 ? 4.473 3.842 -0.923 1.00 0.00 43 SER A O 18
ATOM 29137 N N . GLY A 1 44 ? 2.945 3.810 -2.574 1.00 0.00 44 GLY A N 18
ATOM 29138 C CA . GLY A 1 44 ? 2.563 2.433 -2.320 1.00 0.00 44 GLY A CA 18
ATOM 29139 C C . GLY A 1 44 ? 2.005 1.759 -3.557 1.00 0.00 44 GLY A C 18
ATOM 29140 O O . GLY A 1 44 ? 0.953 2.149 -4.062 1.00 0.00 44 GLY A O 18
ATOM 29144 N N . PHE A 1 45 ? 2.714 0.751 -4.054 1.00 0.00 45 PHE A N 18
ATOM 29145 C CA . PHE A 1 45 ? 2.282 0.034 -5.249 1.00 0.00 45 PHE A CA 18
ATOM 29146 C C . PHE A 1 45 ? 2.603 -1.458 -5.170 1.00 0.00 45 PHE A C 18
ATOM 29147 O O . PHE A 1 45 ? 2.360 -2.194 -6.123 1.00 0.00 45 PHE A O 18
ATOM 29164 N N . GLN A 1 46 ? 3.160 -1.908 -4.051 1.00 0.00 46 GLN A N 18
ATOM 29165 C CA . GLN A 1 46 ? 3.507 -3.317 -3.905 1.00 0.00 46 GLN A CA 18
ATOM 29166 C C . GLN A 1 46 ? 2.611 -4.018 -2.892 1.00 0.00 46 GLN A C 18
ATOM 29167 O O . GLN A 1 46 ? 1.772 -4.835 -3.260 1.00 0.00 46 GLN A O 18
ATOM 29181 N N . TYR A 1 47 ? 2.799 -3.705 -1.616 1.00 0.00 47 TYR A N 18
ATOM 29182 C CA . TYR A 1 47 ? 2.011 -4.316 -0.550 1.00 0.00 47 TYR A CA 18
ATOM 29183 C C . TYR A 1 47 ? 2.433 -5.762 -0.325 1.00 0.00 47 TYR A C 18
ATOM 29184 O O . TYR A 1 47 ? 2.514 -6.552 -1.264 1.00 0.00 47 TYR A O 18
ATOM 29202 N N . GLY A 1 48 ? 2.710 -6.096 0.930 1.00 0.00 48 GLY A N 18
ATOM 29203 C CA . GLY A 1 48 ? 3.132 -7.445 1.267 1.00 0.00 48 GLY A CA 18
ATOM 29204 C C . GLY A 1 48 ? 1.973 -8.415 1.380 1.00 0.00 48 GLY A C 18
ATOM 29205 O O . GLY A 1 48 ? 0.976 -8.129 2.043 1.00 0.00 48 GLY A O 18
ATOM 29209 N N . PHE A 1 49 ? 2.100 -9.560 0.718 1.00 0.00 49 PHE A N 18
ATOM 29210 C CA . PHE A 1 49 ? 1.056 -10.576 0.729 1.00 0.00 49 PHE A CA 18
ATOM 29211 C C . PHE A 1 49 ? 1.406 -11.759 1.625 1.00 0.00 49 PHE A C 18
ATOM 29212 O O . PHE A 1 49 ? 2.499 -12.318 1.540 1.00 0.00 49 PHE A O 18
ATOM 29229 N N . THR A 1 50 ? 0.448 -12.154 2.455 1.00 0.00 50 THR A N 18
ATOM 29230 C CA . THR A 1 50 ? 0.623 -13.298 3.346 1.00 0.00 50 THR A CA 18
ATOM 29231 C C . THR A 1 50 ? -0.569 -14.243 3.214 1.00 0.00 50 THR A C 18
ATOM 29232 O O . THR A 1 50 ? -1.613 -13.862 2.686 1.00 0.00 50 THR A O 18
ATOM 29243 N N . PHE A 1 51 ? -0.416 -15.470 3.689 1.00 0.00 51 PHE A N 18
ATOM 29244 C CA . PHE A 1 51 ? -1.482 -16.452 3.609 1.00 0.00 51 PHE A CA 18
ATOM 29245 C C . PHE A 1 51 ? -2.081 -16.680 4.984 1.00 0.00 51 PHE A C 18
ATOM 29246 O O . PHE A 1 51 ? -1.535 -17.413 5.808 1.00 0.00 51 PHE A O 18
ATOM 29263 N N . ASP A 1 52 ? -3.194 -16.005 5.226 1.00 0.00 52 ASP A N 18
ATOM 29264 C CA . ASP A 1 52 ? -3.887 -16.072 6.506 1.00 0.00 52 ASP A CA 18
ATOM 29265 C C . ASP A 1 52 ? -5.297 -16.640 6.347 1.00 0.00 52 ASP A C 18
ATOM 29266 O O . ASP A 1 52 ? -6.191 -15.988 5.826 1.00 0.00 52 ASP A O 18
ATOM 29275 N N . GLU A 1 53 ? -5.463 -17.884 6.799 1.00 0.00 53 GLU A N 18
ATOM 29276 C CA . GLU A 1 53 ? -6.743 -18.581 6.704 1.00 0.00 53 GLU A CA 18
ATOM 29277 C C . GLU A 1 53 ? -7.737 -18.144 7.781 1.00 0.00 53 GLU A C 18
ATOM 29278 O O . GLU A 1 53 ? -8.936 -18.394 7.659 1.00 0.00 53 GLU A O 18
ATOM 29290 N N . LYS A 1 54 ? -7.246 -17.520 8.848 1.00 0.00 54 LYS A N 18
ATOM 29291 C CA . LYS A 1 54 ? -8.125 -17.093 9.934 1.00 0.00 54 LYS A CA 18
ATOM 29292 C C . LYS A 1 54 ? -9.145 -16.060 9.447 1.00 0.00 54 LYS A C 18
ATOM 29293 O O . LYS A 1 54 ? -10.123 -16.420 8.805 1.00 0.00 54 LYS A O 18
ATOM 29312 N N . VAL A 1 55 ? -8.912 -14.794 9.774 1.00 0.00 55 VAL A N 18
ATOM 29313 C CA . VAL A 1 55 ? -9.830 -13.726 9.380 1.00 0.00 55 VAL A CA 18
ATOM 29314 C C . VAL A 1 55 ? -9.171 -12.363 9.495 1.00 0.00 55 VAL A C 18
ATOM 29315 O O . VAL A 1 55 ? -8.988 -11.659 8.505 1.00 0.00 55 VAL A O 18
ATOM 29328 N N . ASN A 1 56 ? -8.864 -11.996 10.734 1.00 0.00 56 ASN A N 18
ATOM 29329 C CA . ASN A 1 56 ? -8.259 -10.707 11.047 1.00 0.00 56 ASN A CA 18
ATOM 29330 C C . ASN A 1 56 ? -9.340 -9.650 11.184 1.00 0.00 56 ASN A C 18
ATOM 29331 O O . ASN A 1 56 ? -9.644 -8.930 10.234 1.00 0.00 56 ASN A O 18
ATOM 29342 N N . ASP A 1 57 ? -9.930 -9.570 12.374 1.00 0.00 57 ASP A N 18
ATOM 29343 C CA . ASP A 1 57 ? -10.995 -8.606 12.633 1.00 0.00 57 ASP A CA 18
ATOM 29344 C C . ASP A 1 57 ? -10.586 -7.219 12.156 1.00 0.00 57 ASP A C 18
ATOM 29345 O O . ASP A 1 57 ? -9.478 -6.767 12.420 1.00 0.00 57 ASP A O 18
ATOM 29354 N N . GLY A 1 58 ? -11.487 -6.566 11.429 1.00 0.00 58 GLY A N 18
ATOM 29355 C CA . GLY A 1 58 ? -11.177 -5.256 10.894 1.00 0.00 58 GLY A CA 18
ATOM 29356 C C . GLY A 1 58 ? -10.283 -5.369 9.677 1.00 0.00 58 GLY A C 18
ATOM 29357 O O . GLY A 1 58 ? -9.369 -4.578 9.494 1.00 0.00 58 GLY A O 18
ATOM 29361 N N . ASP A 1 59 ? -10.563 -6.380 8.858 1.00 0.00 59 ASP A N 18
ATOM 29362 C CA . ASP A 1 59 ? -9.795 -6.640 7.649 1.00 0.00 59 ASP A CA 18
ATOM 29363 C C . ASP A 1 59 ? -10.726 -6.899 6.470 1.00 0.00 59 ASP A C 18
ATOM 29364 O O . ASP A 1 59 ? -11.344 -7.955 6.386 1.00 0.00 59 ASP A O 18
ATOM 29373 N N . LEU A 1 60 ? -10.819 -5.938 5.553 1.00 0.00 60 LEU A N 18
ATOM 29374 C CA . LEU A 1 60 ? -11.680 -6.097 4.387 1.00 0.00 60 LEU A CA 18
ATOM 29375 C C . LEU A 1 60 ? -11.209 -7.275 3.548 1.00 0.00 60 LEU A C 18
ATOM 29376 O O . LEU A 1 60 ? -10.047 -7.671 3.632 1.00 0.00 60 LEU A O 18
ATOM 29392 N N . THR A 1 61 ? -12.103 -7.855 2.758 1.00 0.00 61 THR A N 18
ATOM 29393 C CA . THR A 1 61 ? -11.741 -9.008 1.946 1.00 0.00 61 THR A CA 18
ATOM 29394 C C . THR A 1 61 ? -12.319 -8.937 0.534 1.00 0.00 61 THR A C 18
ATOM 29395 O O . THR A 1 61 ? -13.368 -8.339 0.298 1.00 0.00 61 THR A O 18
ATOM 29406 N N . ILE A 1 62 ? -11.601 -9.563 -0.395 1.00 0.00 62 ILE A N 18
ATOM 29407 C CA . ILE A 1 62 ? -11.983 -9.606 -1.796 1.00 0.00 62 ILE A CA 18
ATOM 29408 C C . ILE A 1 62 ? -11.631 -10.966 -2.397 1.00 0.00 62 ILE A C 18
ATOM 29409 O O . ILE A 1 62 ? -10.510 -11.175 -2.855 1.00 0.00 62 ILE A O 18
ATOM 29425 N N . GLU A 1 63 ? -12.583 -11.897 -2.389 1.00 0.00 63 GLU A N 18
ATOM 29426 C CA . GLU A 1 63 ? -12.338 -13.233 -2.928 1.00 0.00 63 GLU A CA 18
ATOM 29427 C C . GLU A 1 63 ? -11.943 -13.164 -4.397 1.00 0.00 63 GLU A C 18
ATOM 29428 O O . GLU A 1 63 ? -12.304 -12.221 -5.100 1.00 0.00 63 GLU A O 18
ATOM 29440 N N . LYS A 1 64 ? -11.189 -14.160 -4.853 1.00 0.00 64 LYS A N 18
ATOM 29441 C CA . LYS A 1 64 ? -10.741 -14.185 -6.242 1.00 0.00 64 LYS A CA 18
ATOM 29442 C C . LYS A 1 64 ? -10.303 -15.580 -6.687 1.00 0.00 64 LYS A C 18
ATOM 29443 O O . LYS A 1 64 ? -10.531 -16.563 -5.987 1.00 0.00 64 LYS A O 18
ATOM 29462 N N . SER A 1 65 ? -9.677 -15.619 -7.868 1.00 0.00 65 SER A N 18
ATOM 29463 C CA . SER A 1 65 ? -9.174 -16.838 -8.500 1.00 0.00 65 SER A CA 18
ATOM 29464 C C . SER A 1 65 ? -9.516 -18.127 -7.752 1.00 0.00 65 SER A C 18
ATOM 29465 O O . SER A 1 65 ? -10.332 -18.927 -8.224 1.00 0.00 65 SER A O 18
ATOM 29473 N N . GLY A 1 66 ? -8.869 -18.355 -6.618 1.00 0.00 66 GLY A N 18
ATOM 29474 C CA . GLY A 1 66 ? -9.115 -19.580 -5.875 1.00 0.00 66 GLY A CA 18
ATOM 29475 C C . GLY A 1 66 ? -8.950 -19.445 -4.367 1.00 0.00 66 GLY A C 18
ATOM 29476 O O . GLY A 1 66 ? -8.796 -20.456 -3.677 1.00 0.00 66 GLY A O 18
ATOM 29480 N N . VAL A 1 67 ? -8.991 -18.223 -3.850 1.00 0.00 67 VAL A N 18
ATOM 29481 C CA . VAL A 1 67 ? -8.851 -18.011 -2.418 1.00 0.00 67 VAL A CA 18
ATOM 29482 C C . VAL A 1 67 ? -9.640 -16.778 -1.971 1.00 0.00 67 VAL A C 18
ATOM 29483 O O . VAL A 1 67 ? -10.579 -16.354 -2.645 1.00 0.00 67 VAL A O 18
ATOM 29496 N N . GLN A 1 68 ? -9.244 -16.202 -0.840 1.00 0.00 68 GLN A N 18
ATOM 29497 C CA . GLN A 1 68 ? -9.899 -15.016 -0.311 1.00 0.00 68 GLN A CA 18
ATOM 29498 C C . GLN A 1 68 ? -8.853 -13.963 0.062 1.00 0.00 68 GLN A C 18
ATOM 29499 O O . GLN A 1 68 ? -8.013 -14.185 0.933 1.00 0.00 68 GLN A O 18
ATOM 29513 N N . LEU A 1 69 ? -8.897 -12.827 -0.629 1.00 0.00 69 LEU A N 18
ATOM 29514 C CA . LEU A 1 69 ? -7.942 -11.747 -0.390 1.00 0.00 69 LEU A CA 18
ATOM 29515 C C . LEU A 1 69 ? -8.432 -10.804 0.700 1.00 0.00 69 LEU A C 18
ATOM 29516 O O . LEU A 1 69 ? -9.242 -9.917 0.443 1.00 0.00 69 LEU A O 18
ATOM 29532 N N . VAL A 1 70 ? -7.926 -10.987 1.913 1.00 0.00 70 VAL A N 18
ATOM 29533 C CA . VAL A 1 70 ? -8.312 -10.135 3.032 1.00 0.00 70 VAL A CA 18
ATOM 29534 C C . VAL A 1 70 ? -7.178 -9.165 3.367 1.00 0.00 70 VAL A C 18
ATOM 29535 O O . VAL A 1 70 ? -6.109 -9.572 3.806 1.00 0.00 70 VAL A O 18
ATOM 29548 N N . ILE A 1 71 ? -7.407 -7.878 3.138 1.00 0.00 71 ILE A N 18
ATOM 29549 C CA . ILE A 1 71 ? -6.378 -6.877 3.401 1.00 0.00 71 ILE A CA 18
ATOM 29550 C C . ILE A 1 71 ? -6.722 -6.007 4.606 1.00 0.00 71 ILE A C 18
ATOM 29551 O O . ILE A 1 71 ? -7.870 -5.953 5.046 1.00 0.00 71 ILE A O 18
ATOM 29567 N N . ASP A 1 72 ? -5.706 -5.341 5.136 1.00 0.00 72 ASP A N 18
ATOM 29568 C CA . ASP A 1 72 ? -5.869 -4.481 6.308 1.00 0.00 72 ASP A CA 18
ATOM 29569 C C . ASP A 1 72 ? -6.329 -3.071 5.921 1.00 0.00 72 ASP A C 18
ATOM 29570 O O . ASP A 1 72 ? -5.947 -2.546 4.874 1.00 0.00 72 ASP A O 18
ATOM 29579 N N . PRO A 1 73 ? -7.166 -2.442 6.772 1.00 0.00 73 PRO A N 18
ATOM 29580 C CA . PRO A 1 73 ? -7.695 -1.093 6.533 1.00 0.00 73 PRO A CA 18
ATOM 29581 C C . PRO A 1 73 ? -6.619 -0.086 6.129 1.00 0.00 73 PRO A C 18
ATOM 29582 O O . PRO A 1 73 ? -6.843 0.760 5.267 1.00 0.00 73 PRO A O 18
ATOM 29593 N N . MET A 1 74 ? -5.448 -0.173 6.748 1.00 0.00 74 MET A N 18
ATOM 29594 C CA . MET A 1 74 ? -4.362 0.739 6.427 1.00 0.00 74 MET A CA 18
ATOM 29595 C C . MET A 1 74 ? -4.111 0.720 4.921 1.00 0.00 74 MET A C 18
ATOM 29596 O O . MET A 1 74 ? -3.942 1.756 4.278 1.00 0.00 74 MET A O 18
ATOM 29610 N N . SER A 1 75 ? -4.123 -0.467 4.355 1.00 0.00 75 SER A N 18
ATOM 29611 C CA . SER A 1 75 ? -3.931 -0.612 2.927 1.00 0.00 75 SER A CA 18
ATOM 29612 C C . SER A 1 75 ? -5.200 -0.201 2.186 1.00 0.00 75 SER A C 18
ATOM 29613 O O . SER A 1 75 ? -5.137 0.310 1.069 1.00 0.00 75 SER A O 18
ATOM 29621 N N . LEU A 1 76 ? -6.355 -0.435 2.813 1.00 0.00 76 LEU A N 18
ATOM 29622 C CA . LEU A 1 76 ? -7.648 -0.106 2.211 1.00 0.00 76 LEU A CA 18
ATOM 29623 C C . LEU A 1 76 ? -7.622 1.250 1.513 1.00 0.00 76 LEU A C 18
ATOM 29624 O O . LEU A 1 76 ? -8.123 1.387 0.400 1.00 0.00 76 LEU A O 18
ATOM 29640 N N . GLN A 1 77 ? -7.050 2.245 2.175 1.00 0.00 77 GLN A N 18
ATOM 29641 C CA . GLN A 1 77 ? -6.981 3.585 1.614 1.00 0.00 77 GLN A CA 18
ATOM 29642 C C . GLN A 1 77 ? -5.799 3.728 0.656 1.00 0.00 77 GLN A C 18
ATOM 29643 O O . GLN A 1 77 ? -5.781 4.629 -0.182 1.00 0.00 77 GLN A O 18
ATOM 29657 N N . TYR A 1 78 ? -4.816 2.838 0.779 1.00 0.00 78 TYR A N 18
ATOM 29658 C CA . TYR A 1 78 ? -3.649 2.881 -0.090 1.00 0.00 78 TYR A CA 18
ATOM 29659 C C . TYR A 1 78 ? -3.923 2.178 -1.419 1.00 0.00 78 TYR A C 18
ATOM 29660 O O . TYR A 1 78 ? -3.481 2.627 -2.475 1.00 0.00 78 TYR A O 18
ATOM 29678 N N . LEU A 1 79 ? -4.627 1.053 -1.346 1.00 0.00 79 LEU A N 18
ATOM 29679 C CA . LEU A 1 79 ? -4.933 0.252 -2.534 1.00 0.00 79 LEU A CA 18
ATOM 29680 C C . LEU A 1 79 ? -6.252 0.636 -3.208 1.00 0.00 79 LEU A C 18
ATOM 29681 O O . LEU A 1 79 ? -6.513 0.226 -4.334 1.00 0.00 79 LEU A O 18
ATOM 29697 N N . ILE A 1 80 ? -7.098 1.374 -2.497 1.00 0.00 80 ILE A N 18
ATOM 29698 C CA . ILE A 1 80 ? -8.427 1.763 -2.999 1.00 0.00 80 ILE A CA 18
ATOM 29699 C C . ILE A 1 80 ? -8.591 1.596 -4.514 1.00 0.00 80 ILE A C 18
ATOM 29700 O O . ILE A 1 80 ? -7.853 2.169 -5.316 1.00 0.00 80 ILE A O 18
ATOM 29716 N N . GLY A 1 81 ? -9.598 0.803 -4.864 1.00 0.00 81 GLY A N 18
ATOM 29717 C CA . GLY A 1 81 ? -9.954 0.518 -6.248 1.00 0.00 81 GLY A CA 18
ATOM 29718 C C . GLY A 1 81 ? -8.804 0.528 -7.243 1.00 0.00 81 GLY A C 18
ATOM 29719 O O . GLY A 1 81 ? -9.000 0.892 -8.403 1.00 0.00 81 GLY A O 18
ATOM 29723 N N . GLY A 1 82 ? -7.617 0.113 -6.820 1.00 0.00 82 GLY A N 18
ATOM 29724 C CA . GLY A 1 82 ? -6.492 0.075 -7.740 1.00 0.00 82 GLY A CA 18
ATOM 29725 C C . GLY A 1 82 ? -6.452 -1.224 -8.527 1.00 0.00 82 GLY A C 18
ATOM 29726 O O . GLY A 1 82 ? -7.493 -1.830 -8.779 1.00 0.00 82 GLY A O 18
ATOM 29730 N N . THR A 1 83 ? -5.255 -1.660 -8.906 1.00 0.00 83 THR A N 18
ATOM 29731 C CA . THR A 1 83 ? -5.096 -2.905 -9.654 1.00 0.00 83 THR A CA 18
ATOM 29732 C C . THR A 1 83 ? -3.745 -3.544 -9.336 1.00 0.00 83 THR A C 18
ATOM 29733 O O . THR A 1 83 ? -2.726 -2.859 -9.285 1.00 0.00 83 THR A O 18
ATOM 29744 N N . VAL A 1 84 ? -3.740 -4.857 -9.122 1.00 0.00 84 VAL A N 18
ATOM 29745 C CA . VAL A 1 84 ? -2.500 -5.563 -8.810 1.00 0.00 84 VAL A CA 18
ATOM 29746 C C . VAL A 1 84 ? -2.332 -6.817 -9.655 1.00 0.00 84 VAL A C 18
ATOM 29747 O O . VAL A 1 84 ? -3.308 -7.423 -10.095 1.00 0.00 84 VAL A O 18
ATOM 29760 N N . ASP A 1 85 ? -1.080 -7.212 -9.850 1.00 0.00 85 ASP A N 18
ATOM 29761 C CA . ASP A 1 85 ? -0.766 -8.411 -10.608 1.00 0.00 85 ASP A CA 18
ATOM 29762 C C . ASP A 1 85 ? 0.543 -9.027 -10.127 1.00 0.00 85 ASP A C 18
ATOM 29763 O O . ASP A 1 85 ? 1.467 -8.316 -9.734 1.00 0.00 85 ASP A O 18
ATOM 29772 N N . TYR A 1 86 ? 0.613 -10.352 -10.158 1.00 0.00 86 TYR A N 18
ATOM 29773 C CA . TYR A 1 86 ? 1.805 -11.063 -9.724 1.00 0.00 86 TYR A CA 18
ATOM 29774 C C . TYR A 1 86 ? 2.408 -11.860 -10.873 1.00 0.00 86 TYR A C 18
ATOM 29775 O O . TYR A 1 86 ? 1.687 -12.410 -11.704 1.00 0.00 86 TYR A O 18
ATOM 29793 N N . THR A 1 87 ? 3.730 -11.922 -10.907 1.00 0.00 87 THR A N 18
ATOM 29794 C CA . THR A 1 87 ? 4.426 -12.661 -11.950 1.00 0.00 87 THR A CA 18
ATOM 29795 C C . THR A 1 87 ? 5.754 -13.208 -11.436 1.00 0.00 87 THR A C 18
ATOM 29796 O O . THR A 1 87 ? 6.790 -12.554 -11.542 1.00 0.00 87 THR A O 18
ATOM 29807 N N . GLU A 1 88 ? 5.711 -14.413 -10.886 1.00 0.00 88 GLU A N 18
ATOM 29808 C CA . GLU A 1 88 ? 6.908 -15.062 -10.360 1.00 0.00 88 GLU A CA 18
ATOM 29809 C C . GLU A 1 88 ? 7.584 -15.894 -11.436 1.00 0.00 88 GLU A C 18
ATOM 29810 O O . GLU A 1 88 ? 6.980 -16.205 -12.469 1.00 0.00 88 GLU A O 18
ATOM 29822 N N . GLY A 1 89 ? 8.833 -16.274 -11.198 1.00 0.00 89 GLY A N 18
ATOM 29823 C CA . GLY A 1 89 ? 9.567 -17.074 -12.153 1.00 0.00 89 GLY A CA 18
ATOM 29824 C C . GLY A 1 89 ? 10.848 -16.419 -12.631 1.00 0.00 89 GLY A C 18
ATOM 29825 O O . GLY A 1 89 ? 11.942 -16.806 -12.221 1.00 0.00 89 GLY A O 18
ATOM 29829 N N . LEU A 1 90 ? 10.714 -15.420 -13.501 1.00 0.00 90 LEU A N 18
ATOM 29830 C CA . LEU A 1 90 ? 11.874 -14.707 -14.037 1.00 0.00 90 LEU A CA 18
ATOM 29831 C C . LEU A 1 90 ? 12.778 -14.210 -12.920 1.00 0.00 90 LEU A C 18
ATOM 29832 O O . LEU A 1 90 ? 13.842 -14.774 -12.669 1.00 0.00 90 LEU A O 18
ATOM 29848 N N . GLU A 1 91 ? 12.340 -13.154 -12.249 1.00 0.00 91 GLU A N 18
ATOM 29849 C CA . GLU A 1 91 ? 13.104 -12.579 -11.150 1.00 0.00 91 GLU A CA 18
ATOM 29850 C C . GLU A 1 91 ? 12.678 -13.194 -9.819 1.00 0.00 91 GLU A C 18
ATOM 29851 O O . GLU A 1 91 ? 12.799 -12.566 -8.768 1.00 0.00 91 GLU A O 18
ATOM 29863 N N . GLY A 1 92 ? 12.175 -14.426 -9.874 1.00 0.00 92 GLY A N 18
ATOM 29864 C CA . GLY A 1 92 ? 11.734 -15.099 -8.668 1.00 0.00 92 GLY A CA 18
ATOM 29865 C C . GLY A 1 92 ? 10.262 -14.873 -8.393 1.00 0.00 92 GLY A C 18
ATOM 29866 O O . GLY A 1 92 ? 9.422 -15.673 -8.792 1.00 0.00 92 GLY A O 18
ATOM 29870 N N . SER A 1 93 ? 9.955 -13.776 -7.715 1.00 0.00 93 SER A N 18
ATOM 29871 C CA . SER A 1 93 ? 8.581 -13.427 -7.388 1.00 0.00 93 SER A CA 18
ATOM 29872 C C . SER A 1 93 ? 8.426 -11.912 -7.284 1.00 0.00 93 SER A C 18
ATOM 29873 O O . SER A 1 93 ? 8.593 -11.337 -6.208 1.00 0.00 93 SER A O 18
ATOM 29881 N N . ARG A 1 94 ? 8.109 -11.269 -8.403 1.00 0.00 94 ARG A N 18
ATOM 29882 C CA . ARG A 1 94 ? 7.938 -9.819 -8.419 1.00 0.00 94 ARG A CA 18
ATOM 29883 C C . ARG A 1 94 ? 6.466 -9.444 -8.290 1.00 0.00 94 ARG A C 18
ATOM 29884 O O . ARG A 1 94 ? 5.590 -10.124 -8.823 1.00 0.00 94 ARG A O 18
ATOM 29905 N N . PHE A 1 95 ? 6.204 -8.361 -7.565 1.00 0.00 95 PHE A N 18
ATOM 29906 C CA . PHE A 1 95 ? 4.843 -7.892 -7.346 1.00 0.00 95 PHE A CA 18
ATOM 29907 C C . PHE A 1 95 ? 4.686 -6.446 -7.802 1.00 0.00 95 PHE A C 18
ATOM 29908 O O . PHE A 1 95 ? 5.534 -5.601 -7.512 1.00 0.00 95 PHE A O 18
ATOM 29925 N N . THR A 1 96 ? 3.602 -6.158 -8.520 1.00 0.00 96 THR A N 18
ATOM 29926 C CA . THR A 1 96 ? 3.362 -4.803 -9.005 1.00 0.00 96 THR A CA 18
ATOM 29927 C C . THR A 1 96 ? 1.887 -4.426 -8.929 1.00 0.00 96 THR A C 18
ATOM 29928 O O . THR A 1 96 ? 1.034 -5.069 -9.541 1.00 0.00 96 THR A O 18
ATOM 29939 N N . VAL A 1 97 ? 1.600 -3.366 -8.181 1.00 0.00 97 VAL A N 18
ATOM 29940 C CA . VAL A 1 97 ? 0.233 -2.876 -8.025 1.00 0.00 97 VAL A CA 18
ATOM 29941 C C . VAL A 1 97 ? 0.117 -1.453 -8.566 1.00 0.00 97 VAL A C 18
ATOM 29942 O O . VAL A 1 97 ? 1.127 -0.798 -8.819 1.00 0.00 97 VAL A O 18
ATOM 29955 N N . ASN A 1 98 ? -1.111 -0.980 -8.750 1.00 0.00 98 ASN A N 18
ATOM 29956 C CA . ASN A 1 98 ? -1.329 0.366 -9.274 1.00 0.00 98 ASN A CA 18
ATOM 29957 C C . ASN A 1 98 ? -2.611 0.981 -8.721 1.00 0.00 98 ASN A C 18
ATOM 29958 O O . ASN A 1 98 ? -3.678 0.368 -8.765 1.00 0.00 98 ASN A O 18
ATOM 29969 N N . ASN A 1 99 ? -2.496 2.203 -8.211 1.00 0.00 99 ASN A N 18
ATOM 29970 C CA . ASN A 1 99 ? -3.640 2.921 -7.656 1.00 0.00 99 ASN A CA 18
ATOM 29971 C C . ASN A 1 99 ? -3.485 4.423 -7.885 1.00 0.00 99 ASN A C 18
ATOM 29972 O O . ASN A 1 99 ? -2.406 4.892 -8.247 1.00 0.00 99 ASN A O 18
ATOM 29983 N N . PRO A 1 100 ? -4.561 5.203 -7.681 1.00 0.00 100 PRO A N 18
ATOM 29984 C CA . PRO A 1 100 ? -4.525 6.657 -7.872 1.00 0.00 100 PRO A CA 18
ATOM 29985 C C . PRO A 1 100 ? -3.562 7.346 -6.911 1.00 0.00 100 PRO A C 18
ATOM 29986 O O . PRO A 1 100 ? -2.815 8.242 -7.302 1.00 0.00 100 PRO A O 18
ATOM 29997 N N . ASN A 1 101 ? -3.590 6.925 -5.653 1.00 0.00 101 ASN A N 18
ATOM 29998 C CA . ASN A 1 101 ? -2.721 7.502 -4.632 1.00 0.00 101 ASN A CA 18
ATOM 29999 C C . ASN A 1 101 ? -1.313 6.901 -4.683 1.00 0.00 101 ASN A C 18
ATOM 30000 O O . ASN A 1 101 ? -0.447 7.270 -3.888 1.00 0.00 101 ASN A O 18
ATOM 30011 N N . ALA A 1 102 ? -1.087 5.977 -5.614 1.00 0.00 102 ALA A N 18
ATOM 30012 C CA . ALA A 1 102 ? 0.216 5.335 -5.751 1.00 0.00 102 ALA A CA 18
ATOM 30013 C C . ALA A 1 102 ? 1.105 6.087 -6.738 1.00 0.00 102 ALA A C 18
ATOM 30014 O O . ALA A 1 102 ? 1.838 5.477 -7.517 1.00 0.00 102 ALA A O 18
ATOM 30021 N N . THR A 1 103 ? 1.041 7.413 -6.696 1.00 0.00 103 THR A N 18
ATOM 30022 C CA . THR A 1 103 ? 1.843 8.246 -7.584 1.00 0.00 103 THR A CA 18
ATOM 30023 C C . THR A 1 103 ? 2.130 9.601 -6.944 1.00 0.00 103 THR A C 18
ATOM 30024 O O . THR A 1 103 ? 2.278 10.608 -7.637 1.00 0.00 103 THR A O 18
ATOM 30035 N N . SER A 1 104 ? 2.205 9.618 -5.616 1.00 0.00 104 SER A N 18
ATOM 30036 C CA . SER A 1 104 ? 2.475 10.849 -4.882 1.00 0.00 104 SER A CA 18
ATOM 30037 C C . SER A 1 104 ? 3.815 10.767 -4.158 1.00 0.00 104 SER A C 18
ATOM 30038 O O . SER A 1 104 ? 4.232 9.695 -3.722 1.00 0.00 104 SER A O 18
ATOM 30046 N N . THR A 1 105 ? 4.486 11.908 -4.037 1.00 0.00 105 THR A N 18
ATOM 30047 C CA . THR A 1 105 ? 5.780 11.966 -3.367 1.00 0.00 105 THR A CA 18
ATOM 30048 C C . THR A 1 105 ? 5.727 12.899 -2.162 1.00 0.00 105 THR A C 18
ATOM 30049 O O . THR A 1 105 ? 6.137 14.056 -2.242 1.00 0.00 105 THR A O 18
ATOM 30060 N N . CYS A 1 106 ? 5.218 12.387 -1.046 1.00 0.00 106 CYS A N 18
ATOM 30061 C CA . CYS A 1 106 ? 5.109 13.174 0.177 1.00 0.00 106 CYS A CA 18
ATOM 30062 C C . CYS A 1 106 ? 6.419 13.149 0.958 1.00 0.00 106 CYS A C 18
ATOM 30063 O O . CYS A 1 106 ? 6.630 12.285 1.809 1.00 0.00 106 CYS A O 18
ATOM 30071 N N . GLY A 1 107 ? 7.297 14.103 0.664 1.00 0.00 107 GLY A N 18
ATOM 30072 C CA . GLY A 1 107 ? 8.575 14.173 1.348 1.00 0.00 107 GLY A CA 18
ATOM 30073 C C . GLY A 1 107 ? 8.684 15.381 2.260 1.00 0.00 107 GLY A C 18
ATOM 30074 O O . GLY A 1 107 ? 9.543 15.422 3.141 1.00 0.00 107 GLY A O 18
ATOM 30078 N N . CYS A 1 108 ? 7.814 16.367 2.053 1.00 0.00 108 CYS A N 18
ATOM 30079 C CA . CYS A 1 108 ? 7.824 17.576 2.868 1.00 0.00 108 CYS A CA 18
ATOM 30080 C C . CYS A 1 108 ? 7.393 17.272 4.298 1.00 0.00 108 CYS A C 18
ATOM 30081 O O . CYS A 1 108 ? 6.316 16.722 4.530 1.00 0.00 108 CYS A O 18
ATOM 30089 N N . GLY A 1 109 ? 8.242 17.632 5.256 1.00 0.00 109 GLY A N 18
ATOM 30090 C CA . GLY A 1 109 ? 7.932 17.389 6.652 1.00 0.00 109 GLY A CA 18
ATOM 30091 C C . GLY A 1 109 ? 9.063 16.692 7.384 1.00 0.00 109 GLY A C 18
ATOM 30092 O O . GLY A 1 109 ? 9.885 16.015 6.769 1.00 0.00 109 GLY A O 18
ATOM 30096 N N . SER A 1 110 ? 9.102 16.859 8.702 1.00 0.00 110 SER A N 18
ATOM 30097 C CA . SER A 1 110 ? 10.140 16.241 9.520 1.00 0.00 110 SER A CA 18
ATOM 30098 C C . SER A 1 110 ? 9.677 16.094 10.966 1.00 0.00 110 SER A C 18
ATOM 30099 O O . SER A 1 110 ? 9.099 17.016 11.539 1.00 0.00 110 SER A O 18
ATOM 30107 N N . SER A 1 111 ? 9.936 14.927 11.549 1.00 0.00 111 SER A N 18
ATOM 30108 C CA . SER A 1 111 ? 9.546 14.660 12.929 1.00 0.00 111 SER A CA 18
ATOM 30109 C C . SER A 1 111 ? 10.473 13.631 13.565 1.00 0.00 111 SER A C 18
ATOM 30110 O O . SER A 1 111 ? 11.194 12.914 12.871 1.00 0.00 111 SER A O 18
ATOM 30118 N N . PHE A 1 112 ? 10.449 13.563 14.893 1.00 0.00 112 PHE A N 18
ATOM 30119 C CA . PHE A 1 112 ? 11.287 12.620 15.625 1.00 0.00 112 PHE A CA 18
ATOM 30120 C C . PHE A 1 112 ? 10.741 11.203 15.512 1.00 0.00 112 PHE A C 18
ATOM 30121 O O . PHE A 1 112 ? 9.809 10.943 14.750 1.00 0.00 112 PHE A O 18
ATOM 30138 N N . SER A 1 113 ? 11.326 10.292 16.281 1.00 0.00 113 SER A N 18
ATOM 30139 C CA . SER A 1 113 ? 10.898 8.901 16.279 1.00 0.00 113 SER A CA 18
ATOM 30140 C C . SER A 1 113 ? 10.685 8.402 17.701 1.00 0.00 113 SER A C 18
ATOM 30141 O O . SER A 1 113 ? 11.189 8.986 18.660 1.00 0.00 113 SER A O 18
ATOM 30149 N N . ILE A 1 114 ? 9.933 7.316 17.827 1.00 0.00 114 ILE A N 18
ATOM 30150 C CA . ILE A 1 114 ? 9.642 6.726 19.127 1.00 0.00 114 ILE A CA 18
ATOM 30151 C C . ILE A 1 114 ? 10.909 6.554 19.962 1.00 0.00 114 ILE A C 18
ATOM 30152 O O . ILE A 1 114 ? 10.839 6.764 21.192 1.00 0.00 114 ILE A O 18
ATOM 30169 N N . MET A 1 1 ? -25.141 -3.544 -4.310 1.00 0.00 1 MET A N 19
ATOM 30170 C CA . MET A 1 1 ? -23.861 -4.288 -4.219 1.00 0.00 1 MET A CA 19
ATOM 30171 C C . MET A 1 1 ? -23.921 -5.372 -3.150 1.00 0.00 1 MET A C 19
ATOM 30172 O O . MET A 1 1 ? -24.978 -5.617 -2.559 1.00 0.00 1 MET A O 19
ATOM 30188 N N . ILE A 1 2 ? -22.787 -6.018 -2.903 1.00 0.00 2 ILE A N 19
ATOM 30189 C CA . ILE A 1 2 ? -22.714 -7.077 -1.903 1.00 0.00 2 ILE A CA 19
ATOM 30190 C C . ILE A 1 2 ? -22.183 -6.533 -0.581 1.00 0.00 2 ILE A C 19
ATOM 30191 O O . ILE A 1 2 ? -22.223 -5.327 -0.332 1.00 0.00 2 ILE A O 19
ATOM 30207 N N . ASP A 1 3 ? -21.687 -7.429 0.262 1.00 0.00 3 ASP A N 19
ATOM 30208 C CA . ASP A 1 3 ? -21.154 -7.042 1.564 1.00 0.00 3 ASP A CA 19
ATOM 30209 C C . ASP A 1 3 ? -20.276 -8.149 2.146 1.00 0.00 3 ASP A C 19
ATOM 30210 O O . ASP A 1 3 ? -20.109 -8.244 3.362 1.00 0.00 3 ASP A O 19
ATOM 30219 N N . ASP A 1 4 ? -19.729 -8.983 1.275 1.00 0.00 4 ASP A N 19
ATOM 30220 C CA . ASP A 1 4 ? -18.869 -10.079 1.697 1.00 0.00 4 ASP A CA 19
ATOM 30221 C C . ASP A 1 4 ? -17.510 -9.984 1.020 1.00 0.00 4 ASP A C 19
ATOM 30222 O O . ASP A 1 4 ? -16.467 -10.141 1.659 1.00 0.00 4 ASP A O 19
ATOM 30231 N N . MET A 1 5 ? -17.530 -9.724 -0.281 1.00 0.00 5 MET A N 19
ATOM 30232 C CA . MET A 1 5 ? -16.306 -9.602 -1.059 1.00 0.00 5 MET A CA 19
ATOM 30233 C C . MET A 1 5 ? -16.381 -8.418 -2.022 1.00 0.00 5 MET A C 19
ATOM 30234 O O . MET A 1 5 ? -17.406 -7.738 -2.093 1.00 0.00 5 MET A O 19
ATOM 30248 N N . ALA A 1 6 ? -15.298 -8.172 -2.751 1.00 0.00 6 ALA A N 19
ATOM 30249 C CA . ALA A 1 6 ? -15.251 -7.064 -3.697 1.00 0.00 6 ALA A CA 19
ATOM 30250 C C . ALA A 1 6 ? -15.507 -5.750 -2.983 1.00 0.00 6 ALA A C 19
ATOM 30251 O O . ALA A 1 6 ? -16.629 -5.228 -3.001 1.00 0.00 6 ALA A O 19
ATOM 30258 N N . VAL A 1 7 ? -14.481 -5.232 -2.325 1.00 0.00 7 VAL A N 19
ATOM 30259 C CA . VAL A 1 7 ? -14.609 -3.994 -1.581 1.00 0.00 7 VAL A CA 19
ATOM 30260 C C . VAL A 1 7 ? -13.669 -2.908 -2.105 1.00 0.00 7 VAL A C 19
ATOM 30261 O O . VAL A 1 7 ? -14.130 -1.906 -2.651 1.00 0.00 7 VAL A O 19
ATOM 30274 N N . PRO A 1 8 ? -12.337 -3.059 -1.939 1.00 0.00 8 PRO A N 19
ATOM 30275 C CA . PRO A 1 8 ? -11.365 -2.072 -2.382 1.00 0.00 8 PRO A CA 19
ATOM 30276 C C . PRO A 1 8 ? -10.604 -2.498 -3.653 1.00 0.00 8 PRO A C 19
ATOM 30277 O O . PRO A 1 8 ? -11.214 -2.815 -4.674 1.00 0.00 8 PRO A O 19
ATOM 30288 N N . LEU A 1 9 ? -9.270 -2.494 -3.573 1.00 0.00 9 LEU A N 19
ATOM 30289 C CA . LEU A 1 9 ? -8.401 -2.865 -4.687 1.00 0.00 9 LEU A CA 19
ATOM 30290 C C . LEU A 1 9 ? -8.651 -4.292 -5.166 1.00 0.00 9 LEU A C 19
ATOM 30291 O O . LEU A 1 9 ? -8.581 -5.244 -4.388 1.00 0.00 9 LEU A O 19
ATOM 30307 N N . THR A 1 10 ? -8.889 -4.432 -6.469 1.00 0.00 10 THR A N 19
ATOM 30308 C CA . THR A 1 10 ? -9.084 -5.737 -7.078 1.00 0.00 10 THR A CA 19
ATOM 30309 C C . THR A 1 10 ? -7.788 -6.178 -7.752 1.00 0.00 10 THR A C 19
ATOM 30310 O O . THR A 1 10 ? -7.272 -5.488 -8.631 1.00 0.00 10 THR A O 19
ATOM 30321 N N . PHE A 1 11 ? -7.266 -7.319 -7.335 1.00 0.00 11 PHE A N 19
ATOM 30322 C CA . PHE A 1 11 ? -6.027 -7.840 -7.897 1.00 0.00 11 PHE A CA 19
ATOM 30323 C C . PHE A 1 11 ? -6.305 -8.709 -9.122 1.00 0.00 11 PHE A C 19
ATOM 30324 O O . PHE A 1 11 ? -7.455 -8.879 -9.525 1.00 0.00 11 PHE A O 19
ATOM 30341 N N . THR A 1 12 ? -5.245 -9.248 -9.716 1.00 0.00 12 THR A N 19
ATOM 30342 C CA . THR A 1 12 ? -5.383 -10.091 -10.906 1.00 0.00 12 THR A CA 19
ATOM 30343 C C . THR A 1 12 ? -5.719 -11.534 -10.528 1.00 0.00 12 THR A C 19
ATOM 30344 O O . THR A 1 12 ? -6.168 -11.807 -9.423 1.00 0.00 12 THR A O 19
ATOM 30355 N N . ASP A 1 13 ? -5.498 -12.449 -11.455 1.00 0.00 13 ASP A N 19
ATOM 30356 C CA . ASP A 1 13 ? -5.768 -13.861 -11.214 1.00 0.00 13 ASP A CA 19
ATOM 30357 C C . ASP A 1 13 ? -4.532 -14.568 -10.677 1.00 0.00 13 ASP A C 19
ATOM 30358 O O . ASP A 1 13 ? -4.613 -15.389 -9.767 1.00 0.00 13 ASP A O 19
ATOM 30367 N N . ALA A 1 14 ? -3.388 -14.238 -11.257 1.00 0.00 14 ALA A N 19
ATOM 30368 C CA . ALA A 1 14 ? -2.126 -14.847 -10.866 1.00 0.00 14 ALA A CA 19
ATOM 30369 C C . ALA A 1 14 ? -1.811 -14.570 -9.405 1.00 0.00 14 ALA A C 19
ATOM 30370 O O . ALA A 1 14 ? -1.371 -15.461 -8.680 1.00 0.00 14 ALA A O 19
ATOM 30377 N N . ALA A 1 15 ? -2.050 -13.341 -8.957 1.00 0.00 15 ALA A N 19
ATOM 30378 C CA . ALA A 1 15 ? -1.797 -13.001 -7.565 1.00 0.00 15 ALA A CA 19
ATOM 30379 C C . ALA A 1 15 ? -2.497 -14.018 -6.676 1.00 0.00 15 ALA A C 19
ATOM 30380 O O . ALA A 1 15 ? -1.991 -14.402 -5.620 1.00 0.00 15 ALA A O 19
ATOM 30387 N N . ALA A 1 16 ? -3.643 -14.493 -7.155 1.00 0.00 16 ALA A N 19
ATOM 30388 C CA . ALA A 1 16 ? -4.400 -15.516 -6.454 1.00 0.00 16 ALA A CA 19
ATOM 30389 C C . ALA A 1 16 ? -3.669 -16.836 -6.573 1.00 0.00 16 ALA A C 19
ATOM 30390 O O . ALA A 1 16 ? -3.560 -17.601 -5.615 1.00 0.00 16 ALA A O 19
ATOM 30397 N N . ASN A 1 17 ? -3.175 -17.076 -7.777 1.00 0.00 17 ASN A N 19
ATOM 30398 C CA . ASN A 1 17 ? -2.453 -18.297 -8.095 1.00 0.00 17 ASN A CA 19
ATOM 30399 C C . ASN A 1 17 ? -1.267 -18.490 -7.154 1.00 0.00 17 ASN A C 19
ATOM 30400 O O . ASN A 1 17 ? -1.113 -19.557 -6.561 1.00 0.00 17 ASN A O 19
ATOM 30411 N N . LYS A 1 18 ? -0.428 -17.462 -7.024 1.00 0.00 18 LYS A N 19
ATOM 30412 C CA . LYS A 1 18 ? 0.736 -17.554 -6.162 1.00 0.00 18 LYS A CA 19
ATOM 30413 C C . LYS A 1 18 ? 0.321 -17.949 -4.752 1.00 0.00 18 LYS A C 19
ATOM 30414 O O . LYS A 1 18 ? 1.066 -18.616 -4.037 1.00 0.00 18 LYS A O 19
ATOM 30433 N N . VAL A 1 19 ? -0.887 -17.547 -4.370 1.00 0.00 19 VAL A N 19
ATOM 30434 C CA . VAL A 1 19 ? -1.419 -17.871 -3.060 1.00 0.00 19 VAL A CA 19
ATOM 30435 C C . VAL A 1 19 ? -1.882 -19.316 -3.022 1.00 0.00 19 VAL A C 19
ATOM 30436 O O . VAL A 1 19 ? -1.271 -20.152 -2.368 1.00 0.00 19 VAL A O 19
ATOM 30449 N N . LYS A 1 20 ? -2.963 -19.596 -3.743 1.00 0.00 20 LYS A N 19
ATOM 30450 C CA . LYS A 1 20 ? -3.533 -20.935 -3.813 1.00 0.00 20 LYS A CA 19
ATOM 30451 C C . LYS A 1 20 ? -2.506 -21.971 -4.250 1.00 0.00 20 LYS A C 19
ATOM 30452 O O . LYS A 1 20 ? -2.703 -23.171 -4.049 1.00 0.00 20 LYS A O 19
ATOM 30471 N N . SER A 1 21 ? -1.433 -21.521 -4.884 1.00 0.00 21 SER A N 19
ATOM 30472 C CA . SER A 1 21 ? -0.413 -22.435 -5.385 1.00 0.00 21 SER A CA 19
ATOM 30473 C C . SER A 1 21 ? 0.610 -22.804 -4.316 1.00 0.00 21 SER A C 19
ATOM 30474 O O . SER A 1 21 ? 0.955 -23.978 -4.166 1.00 0.00 21 SER A O 19
ATOM 30482 N N . LEU A 1 22 ? 1.106 -21.816 -3.591 1.00 0.00 22 LEU A N 19
ATOM 30483 C CA . LEU A 1 22 ? 2.105 -22.074 -2.564 1.00 0.00 22 LEU A CA 19
ATOM 30484 C C . LEU A 1 22 ? 1.438 -22.526 -1.281 1.00 0.00 22 LEU A C 19
ATOM 30485 O O . LEU A 1 22 ? 2.036 -23.257 -0.489 1.00 0.00 22 LEU A O 19
ATOM 30501 N N . ILE A 1 23 ? 0.194 -22.123 -1.076 1.00 0.00 23 ILE A N 19
ATOM 30502 C CA . ILE A 1 23 ? -0.529 -22.507 0.114 1.00 0.00 23 ILE A CA 19
ATOM 30503 C C . ILE A 1 23 ? -0.943 -23.960 0.009 1.00 0.00 23 ILE A C 19
ATOM 30504 O O . ILE A 1 23 ? -0.722 -24.758 0.921 1.00 0.00 23 ILE A O 19
ATOM 30520 N N . SER A 1 24 ? -1.504 -24.327 -1.140 1.00 0.00 24 SER A N 19
ATOM 30521 C CA . SER A 1 24 ? -1.903 -25.694 -1.389 1.00 0.00 24 SER A CA 19
ATOM 30522 C C . SER A 1 24 ? -0.682 -26.598 -1.256 1.00 0.00 24 SER A C 19
ATOM 30523 O O . SER A 1 24 ? -0.793 -27.783 -0.965 1.00 0.00 24 SER A O 19
ATOM 30531 N N . GLU A 1 25 ? 0.487 -25.989 -1.461 1.00 0.00 25 GLU A N 19
ATOM 30532 C CA . GLU A 1 25 ? 1.744 -26.705 -1.357 1.00 0.00 25 GLU A CA 19
ATOM 30533 C C . GLU A 1 25 ? 2.163 -26.824 0.098 1.00 0.00 25 GLU A C 19
ATOM 30534 O O . GLU A 1 25 ? 2.970 -27.682 0.453 1.00 0.00 25 GLU A O 19
ATOM 30546 N N . GLU A 1 26 ? 1.603 -25.966 0.953 1.00 0.00 26 GLU A N 19
ATOM 30547 C CA . GLU A 1 26 ? 1.915 -26.002 2.365 1.00 0.00 26 GLU A CA 19
ATOM 30548 C C . GLU A 1 26 ? 1.118 -27.090 3.058 1.00 0.00 26 GLU A C 19
ATOM 30549 O O . GLU A 1 26 ? 1.444 -27.513 4.164 1.00 0.00 26 GLU A O 19
ATOM 30561 N N . GLU A 1 27 ? 0.050 -27.525 2.391 1.00 0.00 27 GLU A N 19
ATOM 30562 C CA . GLU A 1 27 ? -0.830 -28.554 2.923 1.00 0.00 27 GLU A CA 19
ATOM 30563 C C . GLU A 1 27 ? -1.810 -27.932 3.904 1.00 0.00 27 GLU A C 19
ATOM 30564 O O . GLU A 1 27 ? -2.524 -28.637 4.611 1.00 0.00 27 GLU A O 19
ATOM 30576 N N . ASN A 1 28 ? -1.853 -26.596 3.930 1.00 0.00 28 ASN A N 19
ATOM 30577 C CA . ASN A 1 28 ? -2.771 -25.898 4.818 1.00 0.00 28 ASN A CA 19
ATOM 30578 C C . ASN A 1 28 ? -4.181 -26.372 4.571 1.00 0.00 28 ASN A C 19
ATOM 30579 O O . ASN A 1 28 ? -4.773 -27.058 5.401 1.00 0.00 28 ASN A O 19
ATOM 30590 N N . THR A 1 29 ? -4.719 -25.980 3.407 1.00 0.00 29 THR A N 19
ATOM 30591 C CA . THR A 1 29 ? -6.083 -26.354 3.039 1.00 0.00 29 THR A CA 19
ATOM 30592 C C . THR A 1 29 ? -6.666 -25.436 1.962 1.00 0.00 29 THR A C 19
ATOM 30593 O O . THR A 1 29 ? -7.274 -25.898 0.997 1.00 0.00 29 THR A O 19
ATOM 30604 N N . ASP A 1 30 ? -6.507 -24.126 2.146 1.00 0.00 30 ASP A N 19
ATOM 30605 C CA . ASP A 1 30 ? -7.042 -23.141 1.222 1.00 0.00 30 ASP A CA 19
ATOM 30606 C C . ASP A 1 30 ? -6.837 -21.760 1.817 1.00 0.00 30 ASP A C 19
ATOM 30607 O O . ASP A 1 30 ? -7.783 -21.092 2.224 1.00 0.00 30 ASP A O 19
ATOM 30616 N N . LEU A 1 31 ? -5.583 -21.385 1.888 1.00 0.00 31 LEU A N 19
ATOM 30617 C CA . LEU A 1 31 ? -5.184 -20.125 2.465 1.00 0.00 31 LEU A CA 19
ATOM 30618 C C . LEU A 1 31 ? -5.802 -18.929 1.765 1.00 0.00 31 LEU A C 19
ATOM 30619 O O . LEU A 1 31 ? -6.115 -18.967 0.577 1.00 0.00 31 LEU A O 19
ATOM 30635 N N . LYS A 1 32 ? -5.950 -17.863 2.537 1.00 0.00 32 LYS A N 19
ATOM 30636 C CA . LYS A 1 32 ? -6.503 -16.614 2.049 1.00 0.00 32 LYS A CA 19
ATOM 30637 C C . LYS A 1 32 ? -5.438 -15.532 2.127 1.00 0.00 32 LYS A C 19
ATOM 30638 O O . LYS A 1 32 ? -4.889 -15.271 3.196 1.00 0.00 32 LYS A O 19
ATOM 30657 N N . LEU A 1 33 ? -5.129 -14.920 0.995 1.00 0.00 33 LEU A N 19
ATOM 30658 C CA . LEU A 1 33 ? -4.112 -13.889 0.951 1.00 0.00 33 LEU A CA 19
ATOM 30659 C C . LEU A 1 33 ? -4.466 -12.718 1.859 1.00 0.00 33 LEU A C 19
ATOM 30660 O O . LEU A 1 33 ? -5.629 -12.341 1.979 1.00 0.00 33 LEU A O 19
ATOM 30676 N N . ARG A 1 34 ? -3.445 -12.130 2.476 1.00 0.00 34 ARG A N 19
ATOM 30677 C CA . ARG A 1 34 ? -3.636 -10.981 3.349 1.00 0.00 34 ARG A CA 19
ATOM 30678 C C . ARG A 1 34 ? -2.586 -9.927 3.042 1.00 0.00 34 ARG A C 19
ATOM 30679 O O . ARG A 1 34 ? -1.429 -10.033 3.450 1.00 0.00 34 ARG A O 19
ATOM 30700 N N . VAL A 1 35 ? -3.001 -8.928 2.290 1.00 0.00 35 VAL A N 19
ATOM 30701 C CA . VAL A 1 35 ? -2.117 -7.855 1.873 1.00 0.00 35 VAL A CA 19
ATOM 30702 C C . VAL A 1 35 ? -1.854 -6.837 2.974 1.00 0.00 35 VAL A C 19
ATOM 30703 O O . VAL A 1 35 ? -2.704 -6.573 3.824 1.00 0.00 35 VAL A O 19
ATOM 30716 N N . TYR A 1 36 ? -0.667 -6.251 2.915 1.00 0.00 36 TYR A N 19
ATOM 30717 C CA . TYR A 1 36 ? -0.248 -5.226 3.862 1.00 0.00 36 TYR A CA 19
ATOM 30718 C C . TYR A 1 36 ? 0.476 -4.113 3.113 1.00 0.00 36 TYR A C 19
ATOM 30719 O O . TYR A 1 36 ? 0.618 -4.174 1.892 1.00 0.00 36 TYR A O 19
ATOM 30737 N N . ILE A 1 37 ? 0.926 -3.097 3.835 1.00 0.00 37 ILE A N 19
ATOM 30738 C CA . ILE A 1 37 ? 1.625 -1.983 3.206 1.00 0.00 37 ILE A CA 19
ATOM 30739 C C . ILE A 1 37 ? 3.122 -2.267 3.085 1.00 0.00 37 ILE A C 19
ATOM 30740 O O . ILE A 1 37 ? 3.840 -2.321 4.083 1.00 0.00 37 ILE A O 19
ATOM 30756 N N . THR A 1 38 ? 3.577 -2.447 1.848 1.00 0.00 38 THR A N 19
ATOM 30757 C CA . THR A 1 38 ? 4.983 -2.725 1.570 1.00 0.00 38 THR A CA 19
ATOM 30758 C C . THR A 1 38 ? 5.398 -2.115 0.236 1.00 0.00 38 THR A C 19
ATOM 30759 O O . THR A 1 38 ? 6.252 -2.655 -0.467 1.00 0.00 38 THR A O 19
ATOM 30770 N N . GLY A 1 39 ? 4.779 -0.993 -0.108 1.00 0.00 39 GLY A N 19
ATOM 30771 C CA . GLY A 1 39 ? 5.081 -0.326 -1.359 1.00 0.00 39 GLY A CA 19
ATOM 30772 C C . GLY A 1 39 ? 6.539 0.068 -1.485 1.00 0.00 39 GLY A C 19
ATOM 30773 O O . GLY A 1 39 ? 7.414 -0.548 -0.876 1.00 0.00 39 GLY A O 19
ATOM 30777 N N . GLY A 1 40 ? 6.797 1.096 -2.286 1.00 0.00 40 GLY A N 19
ATOM 30778 C CA . GLY A 1 40 ? 8.156 1.557 -2.491 1.00 0.00 40 GLY A CA 19
ATOM 30779 C C . GLY A 1 40 ? 8.575 2.620 -1.493 1.00 0.00 40 GLY A C 19
ATOM 30780 O O . GLY A 1 40 ? 9.448 3.439 -1.779 1.00 0.00 40 GLY A O 19
ATOM 30784 N N . GLY A 1 41 ? 7.955 2.608 -0.317 1.00 0.00 41 GLY A N 19
ATOM 30785 C CA . GLY A 1 41 ? 8.288 3.581 0.705 1.00 0.00 41 GLY A CA 19
ATOM 30786 C C . GLY A 1 41 ? 7.581 4.906 0.498 1.00 0.00 41 GLY A C 19
ATOM 30787 O O . GLY A 1 41 ? 6.521 5.148 1.075 1.00 0.00 41 GLY A O 19
ATOM 30791 N N . CYS A 1 42 ? 8.169 5.764 -0.328 1.00 0.00 42 CYS A N 19
ATOM 30792 C CA . CYS A 1 42 ? 7.591 7.072 -0.610 1.00 0.00 42 CYS A CA 19
ATOM 30793 C C . CYS A 1 42 ? 6.185 6.937 -1.189 1.00 0.00 42 CYS A C 19
ATOM 30794 O O . CYS A 1 42 ? 5.352 7.832 -1.038 1.00 0.00 42 CYS A O 19
ATOM 30802 N N . SER A 1 43 ? 5.928 5.815 -1.853 1.00 0.00 43 SER A N 19
ATOM 30803 C CA . SER A 1 43 ? 4.622 5.566 -2.454 1.00 0.00 43 SER A CA 19
ATOM 30804 C C . SER A 1 43 ? 4.099 4.185 -2.073 1.00 0.00 43 SER A C 19
ATOM 30805 O O . SER A 1 43 ? 4.643 3.525 -1.188 1.00 0.00 43 SER A O 19
ATOM 30813 N N . GLY A 1 44 ? 3.041 3.755 -2.751 1.00 0.00 44 GLY A N 19
ATOM 30814 C CA . GLY A 1 44 ? 2.457 2.455 -2.477 1.00 0.00 44 GLY A CA 19
ATOM 30815 C C . GLY A 1 44 ? 1.909 1.798 -3.727 1.00 0.00 44 GLY A C 19
ATOM 30816 O O . GLY A 1 44 ? 0.834 2.160 -4.204 1.00 0.00 44 GLY A O 19
ATOM 30820 N N . PHE A 1 45 ? 2.653 0.840 -4.270 1.00 0.00 45 PHE A N 19
ATOM 30821 C CA . PHE A 1 45 ? 2.229 0.148 -5.483 1.00 0.00 45 PHE A CA 19
ATOM 30822 C C . PHE A 1 45 ? 2.495 -1.358 -5.414 1.00 0.00 45 PHE A C 19
ATOM 30823 O O . PHE A 1 45 ? 2.173 -2.086 -6.350 1.00 0.00 45 PHE A O 19
ATOM 30840 N N . GLN A 1 46 ? 3.085 -1.827 -4.318 1.00 0.00 46 GLN A N 19
ATOM 30841 C CA . GLN A 1 46 ? 3.380 -3.248 -4.175 1.00 0.00 46 GLN A CA 19
ATOM 30842 C C . GLN A 1 46 ? 2.444 -3.907 -3.175 1.00 0.00 46 GLN A C 19
ATOM 30843 O O . GLN A 1 46 ? 1.575 -4.689 -3.548 1.00 0.00 46 GLN A O 19
ATOM 30857 N N . TYR A 1 47 ? 2.635 -3.594 -1.900 1.00 0.00 47 TYR A N 19
ATOM 30858 C CA . TYR A 1 47 ? 1.814 -4.165 -0.840 1.00 0.00 47 TYR A CA 19
ATOM 30859 C C . TYR A 1 47 ? 2.184 -5.625 -0.610 1.00 0.00 47 TYR A C 19
ATOM 30860 O O . TYR A 1 47 ? 1.965 -6.480 -1.467 1.00 0.00 47 TYR A O 19
ATOM 30878 N N . GLY A 1 48 ? 2.763 -5.891 0.553 1.00 0.00 48 GLY A N 19
ATOM 30879 C CA . GLY A 1 48 ? 3.184 -7.238 0.893 1.00 0.00 48 GLY A CA 19
ATOM 30880 C C . GLY A 1 48 ? 2.028 -8.205 1.053 1.00 0.00 48 GLY A C 19
ATOM 30881 O O . GLY A 1 48 ? 1.038 -7.903 1.719 1.00 0.00 48 GLY A O 19
ATOM 30885 N N . PHE A 1 49 ? 2.152 -9.367 0.422 1.00 0.00 49 PHE A N 19
ATOM 30886 C CA . PHE A 1 49 ? 1.120 -10.393 0.470 1.00 0.00 49 PHE A CA 19
ATOM 30887 C C . PHE A 1 49 ? 1.515 -11.569 1.361 1.00 0.00 49 PHE A C 19
ATOM 30888 O O . PHE A 1 49 ? 2.625 -12.093 1.266 1.00 0.00 49 PHE A O 19
ATOM 30905 N N . THR A 1 50 ? 0.578 -12.000 2.199 1.00 0.00 50 THR A N 19
ATOM 30906 C CA . THR A 1 50 ? 0.797 -13.145 3.083 1.00 0.00 50 THR A CA 19
ATOM 30907 C C . THR A 1 50 ? -0.373 -14.118 2.961 1.00 0.00 50 THR A C 19
ATOM 30908 O O . THR A 1 50 ? -1.432 -13.756 2.453 1.00 0.00 50 THR A O 19
ATOM 30919 N N . PHE A 1 51 ? -0.187 -15.348 3.420 1.00 0.00 51 PHE A N 19
ATOM 30920 C CA . PHE A 1 51 ? -1.236 -16.346 3.340 1.00 0.00 51 PHE A CA 19
ATOM 30921 C C . PHE A 1 51 ? -1.793 -16.631 4.719 1.00 0.00 51 PHE A C 19
ATOM 30922 O O . PHE A 1 51 ? -1.214 -17.391 5.497 1.00 0.00 51 PHE A O 19
ATOM 30939 N N . ASP A 1 52 ? -2.917 -15.995 5.022 1.00 0.00 52 ASP A N 19
ATOM 30940 C CA . ASP A 1 52 ? -3.571 -16.145 6.313 1.00 0.00 52 ASP A CA 19
ATOM 30941 C C . ASP A 1 52 ? -4.958 -16.763 6.173 1.00 0.00 52 ASP A C 19
ATOM 30942 O O . ASP A 1 52 ? -5.876 -16.156 5.629 1.00 0.00 52 ASP A O 19
ATOM 30951 N N . GLU A 1 53 ? -5.092 -17.980 6.660 1.00 0.00 53 GLU A N 19
ATOM 30952 C CA . GLU A 1 53 ? -6.352 -18.713 6.596 1.00 0.00 53 GLU A CA 19
ATOM 30953 C C . GLU A 1 53 ? -7.374 -18.148 7.578 1.00 0.00 53 GLU A C 19
ATOM 30954 O O . GLU A 1 53 ? -8.580 -18.309 7.394 1.00 0.00 53 GLU A O 19
ATOM 30966 N N . LYS A 1 54 ? -6.883 -17.493 8.626 1.00 0.00 54 LYS A N 19
ATOM 30967 C CA . LYS A 1 54 ? -7.757 -16.902 9.638 1.00 0.00 54 LYS A CA 19
ATOM 30968 C C . LYS A 1 54 ? -8.856 -16.052 8.991 1.00 0.00 54 LYS A C 19
ATOM 30969 O O . LYS A 1 54 ? -9.882 -16.588 8.599 1.00 0.00 54 LYS A O 19
ATOM 30988 N N . VAL A 1 55 ? -8.603 -14.747 8.878 1.00 0.00 55 VAL A N 19
ATOM 30989 C CA . VAL A 1 55 ? -9.568 -13.814 8.270 1.00 0.00 55 VAL A CA 19
ATOM 30990 C C . VAL A 1 55 ? -9.345 -12.387 8.749 1.00 0.00 55 VAL A C 19
ATOM 30991 O O . VAL A 1 55 ? -9.780 -11.438 8.098 1.00 0.00 55 VAL A O 19
ATOM 31004 N N . ASN A 1 56 ? -8.680 -12.231 9.890 1.00 0.00 56 ASN A N 19
ATOM 31005 C CA . ASN A 1 56 ? -8.417 -10.910 10.441 1.00 0.00 56 ASN A CA 19
ATOM 31006 C C . ASN A 1 56 ? -9.684 -10.070 10.417 1.00 0.00 56 ASN A C 19
ATOM 31007 O O . ASN A 1 56 ? -9.987 -9.403 9.428 1.00 0.00 56 ASN A O 19
ATOM 31018 N N . ASP A 1 57 ? -10.443 -10.131 11.507 1.00 0.00 57 ASP A N 19
ATOM 31019 C CA . ASP A 1 57 ? -11.704 -9.395 11.603 1.00 0.00 57 ASP A CA 19
ATOM 31020 C C . ASP A 1 57 ? -11.540 -7.944 11.145 1.00 0.00 57 ASP A C 19
ATOM 31021 O O . ASP A 1 57 ? -12.380 -7.429 10.404 1.00 0.00 57 ASP A O 19
ATOM 31030 N N . GLY A 1 58 ? -10.457 -7.295 11.558 1.00 0.00 58 GLY A N 19
ATOM 31031 C CA . GLY A 1 58 ? -10.214 -5.930 11.139 1.00 0.00 58 GLY A CA 19
ATOM 31032 C C . GLY A 1 58 ? -9.419 -5.885 9.857 1.00 0.00 58 GLY A C 19
ATOM 31033 O O . GLY A 1 58 ? -8.377 -5.235 9.787 1.00 0.00 58 GLY A O 19
ATOM 31037 N N . ASP A 1 59 ? -9.913 -6.586 8.839 1.00 0.00 59 ASP A N 19
ATOM 31038 C CA . ASP A 1 59 ? -9.241 -6.637 7.538 1.00 0.00 59 ASP A CA 19
ATOM 31039 C C . ASP A 1 59 ? -10.240 -6.960 6.431 1.00 0.00 59 ASP A C 19
ATOM 31040 O O . ASP A 1 59 ? -10.787 -8.061 6.384 1.00 0.00 59 ASP A O 19
ATOM 31049 N N . LEU A 1 60 ? -10.481 -6.000 5.538 1.00 0.00 60 LEU A N 19
ATOM 31050 C CA . LEU A 1 60 ? -11.417 -6.210 4.437 1.00 0.00 60 LEU A CA 19
ATOM 31051 C C . LEU A 1 60 ? -10.957 -7.378 3.579 1.00 0.00 60 LEU A C 19
ATOM 31052 O O . LEU A 1 60 ? -9.762 -7.538 3.336 1.00 0.00 60 LEU A O 19
ATOM 31068 N N . THR A 1 61 ? -11.899 -8.210 3.142 1.00 0.00 61 THR A N 19
ATOM 31069 C CA . THR A 1 61 ? -11.553 -9.379 2.340 1.00 0.00 61 THR A CA 19
ATOM 31070 C C . THR A 1 61 ? -12.251 -9.384 0.979 1.00 0.00 61 THR A C 19
ATOM 31071 O O . THR A 1 61 ? -13.443 -9.133 0.871 1.00 0.00 61 THR A O 19
ATOM 31082 N N . ILE A 1 62 ? -11.468 -9.678 -0.059 1.00 0.00 62 ILE A N 19
ATOM 31083 C CA . ILE A 1 62 ? -11.959 -9.734 -1.431 1.00 0.00 62 ILE A CA 19
ATOM 31084 C C . ILE A 1 62 ? -11.669 -11.101 -2.049 1.00 0.00 62 ILE A C 19
ATOM 31085 O O . ILE A 1 62 ? -10.572 -11.336 -2.551 1.00 0.00 62 ILE A O 19
ATOM 31101 N N . GLU A 1 63 ? -12.644 -12.005 -2.021 1.00 0.00 63 GLU A N 19
ATOM 31102 C CA . GLU A 1 63 ? -12.450 -13.334 -2.592 1.00 0.00 63 GLU A CA 19
ATOM 31103 C C . GLU A 1 63 ? -12.115 -13.236 -4.073 1.00 0.00 63 GLU A C 19
ATOM 31104 O O . GLU A 1 63 ? -12.513 -12.283 -4.744 1.00 0.00 63 GLU A O 19
ATOM 31116 N N . LYS A 1 64 ? -11.376 -14.217 -4.581 1.00 0.00 64 LYS A N 19
ATOM 31117 C CA . LYS A 1 64 ? -10.994 -14.209 -5.988 1.00 0.00 64 LYS A CA 19
ATOM 31118 C C . LYS A 1 64 ? -10.559 -15.583 -6.476 1.00 0.00 64 LYS A C 19
ATOM 31119 O O . LYS A 1 64 ? -10.733 -16.588 -5.785 1.00 0.00 64 LYS A O 19
ATOM 31138 N N . SER A 1 65 ? -10.004 -15.601 -7.695 1.00 0.00 65 SER A N 19
ATOM 31139 C CA . SER A 1 65 ? -9.520 -16.807 -8.371 1.00 0.00 65 SER A CA 19
ATOM 31140 C C . SER A 1 65 ? -9.803 -18.107 -7.616 1.00 0.00 65 SER A C 19
ATOM 31141 O O . SER A 1 65 ? -10.638 -18.904 -8.034 1.00 0.00 65 SER A O 19
ATOM 31149 N N . GLY A 1 66 ? -9.089 -18.322 -6.515 1.00 0.00 66 GLY A N 19
ATOM 31150 C CA . GLY A 1 66 ? -9.277 -19.546 -5.758 1.00 0.00 66 GLY A CA 19
ATOM 31151 C C . GLY A 1 66 ? -8.997 -19.411 -4.275 1.00 0.00 66 GLY A C 19
ATOM 31152 O O . GLY A 1 66 ? -8.696 -20.403 -3.610 1.00 0.00 66 GLY A O 19
ATOM 31156 N N . VAL A 1 67 ? -9.097 -18.196 -3.746 1.00 0.00 67 VAL A N 19
ATOM 31157 C CA . VAL A 1 67 ? -8.852 -17.968 -2.328 1.00 0.00 67 VAL A CA 19
ATOM 31158 C C . VAL A 1 67 ? -9.580 -16.712 -1.840 1.00 0.00 67 VAL A C 19
ATOM 31159 O O . VAL A 1 67 ? -10.563 -16.280 -2.444 1.00 0.00 67 VAL A O 19
ATOM 31172 N N . GLN A 1 68 ? -9.083 -16.126 -0.752 1.00 0.00 68 GLN A N 19
ATOM 31173 C CA . GLN A 1 68 ? -9.672 -14.917 -0.194 1.00 0.00 68 GLN A CA 19
ATOM 31174 C C . GLN A 1 68 ? -8.591 -13.870 0.068 1.00 0.00 68 GLN A C 19
ATOM 31175 O O . GLN A 1 68 ? -7.591 -14.147 0.730 1.00 0.00 68 GLN A O 19
ATOM 31189 N N . LEU A 1 69 ? -8.795 -12.669 -0.465 1.00 0.00 69 LEU A N 19
ATOM 31190 C CA . LEU A 1 69 ? -7.832 -11.582 -0.298 1.00 0.00 69 LEU A CA 19
ATOM 31191 C C . LEU A 1 69 ? -8.244 -10.643 0.831 1.00 0.00 69 LEU A C 19
ATOM 31192 O O . LEU A 1 69 ? -9.030 -9.724 0.623 1.00 0.00 69 LEU A O 19
ATOM 31208 N N . VAL A 1 70 ? -7.703 -10.867 2.019 1.00 0.00 70 VAL A N 19
ATOM 31209 C CA . VAL A 1 70 ? -8.021 -10.020 3.163 1.00 0.00 70 VAL A CA 19
ATOM 31210 C C . VAL A 1 70 ? -6.875 -9.049 3.457 1.00 0.00 70 VAL A C 19
ATOM 31211 O O . VAL A 1 70 ? -5.814 -9.441 3.937 1.00 0.00 70 VAL A O 19
ATOM 31224 N N . ILE A 1 71 ? -7.091 -7.777 3.143 1.00 0.00 71 ILE A N 19
ATOM 31225 C CA . ILE A 1 71 ? -6.066 -6.759 3.357 1.00 0.00 71 ILE A CA 19
ATOM 31226 C C . ILE A 1 71 ? -6.344 -5.940 4.615 1.00 0.00 71 ILE A C 19
ATOM 31227 O O . ILE A 1 71 ? -7.426 -6.021 5.199 1.00 0.00 71 ILE A O 19
ATOM 31243 N N . ASP A 1 72 ? -5.346 -5.171 5.039 1.00 0.00 72 ASP A N 19
ATOM 31244 C CA . ASP A 1 72 ? -5.464 -4.354 6.246 1.00 0.00 72 ASP A CA 19
ATOM 31245 C C . ASP A 1 72 ? -5.962 -2.937 5.948 1.00 0.00 72 ASP A C 19
ATOM 31246 O O . ASP A 1 72 ? -5.603 -2.339 4.934 1.00 0.00 72 ASP A O 19
ATOM 31255 N N . PRO A 1 73 ? -6.800 -2.386 6.851 1.00 0.00 73 PRO A N 19
ATOM 31256 C CA . PRO A 1 73 ? -7.359 -1.036 6.713 1.00 0.00 73 PRO A CA 19
ATOM 31257 C C . PRO A 1 73 ? -6.323 -0.007 6.270 1.00 0.00 73 PRO A C 19
ATOM 31258 O O . PRO A 1 73 ? -6.619 0.887 5.480 1.00 0.00 73 PRO A O 19
ATOM 31269 N N . MET A 1 74 ? -5.104 -0.133 6.779 1.00 0.00 74 MET A N 19
ATOM 31270 C CA . MET A 1 74 ? -4.040 0.789 6.419 1.00 0.00 74 MET A CA 19
ATOM 31271 C C . MET A 1 74 ? -3.853 0.787 4.903 1.00 0.00 74 MET A C 19
ATOM 31272 O O . MET A 1 74 ? -3.735 1.833 4.264 1.00 0.00 74 MET A O 19
ATOM 31286 N N . SER A 1 75 ? -3.863 -0.394 4.325 1.00 0.00 75 SER A N 19
ATOM 31287 C CA . SER A 1 75 ? -3.728 -0.519 2.888 1.00 0.00 75 SER A CA 19
ATOM 31288 C C . SER A 1 75 ? -5.047 -0.164 2.209 1.00 0.00 75 SER A C 19
ATOM 31289 O O . SER A 1 75 ? -5.062 0.342 1.089 1.00 0.00 75 SER A O 19
ATOM 31297 N N . LEU A 1 76 ? -6.157 -0.436 2.899 1.00 0.00 76 LEU A N 19
ATOM 31298 C CA . LEU A 1 76 ? -7.491 -0.159 2.365 1.00 0.00 76 LEU A CA 19
ATOM 31299 C C . LEU A 1 76 ? -7.554 1.200 1.675 1.00 0.00 76 LEU A C 19
ATOM 31300 O O . LEU A 1 76 ? -8.123 1.328 0.594 1.00 0.00 76 LEU A O 19
ATOM 31316 N N . GLN A 1 77 ? -6.977 2.210 2.312 1.00 0.00 77 GLN A N 19
ATOM 31317 C CA . GLN A 1 77 ? -6.981 3.553 1.755 1.00 0.00 77 GLN A CA 19
ATOM 31318 C C . GLN A 1 77 ? -5.861 3.731 0.730 1.00 0.00 77 GLN A C 19
ATOM 31319 O O . GLN A 1 77 ? -5.928 4.615 -0.124 1.00 0.00 77 GLN A O 19
ATOM 31333 N N . TYR A 1 78 ? -4.833 2.886 0.813 1.00 0.00 78 TYR A N 19
ATOM 31334 C CA . TYR A 1 78 ? -3.716 2.964 -0.117 1.00 0.00 78 TYR A CA 19
ATOM 31335 C C . TYR A 1 78 ? -4.045 2.270 -1.438 1.00 0.00 78 TYR A C 19
ATOM 31336 O O . TYR A 1 78 ? -3.669 2.742 -2.511 1.00 0.00 78 TYR A O 19
ATOM 31354 N N . LEU A 1 79 ? -4.721 1.131 -1.341 1.00 0.00 79 LEU A N 19
ATOM 31355 C CA . LEU A 1 79 ? -5.072 0.337 -2.522 1.00 0.00 79 LEU A CA 19
ATOM 31356 C C . LEU A 1 79 ? -6.433 0.700 -3.123 1.00 0.00 79 LEU A C 19
ATOM 31357 O O . LEU A 1 79 ? -6.742 0.305 -4.242 1.00 0.00 79 LEU A O 19
ATOM 31373 N N . ILE A 1 80 ? -7.259 1.405 -2.357 1.00 0.00 80 ILE A N 19
ATOM 31374 C CA . ILE A 1 80 ? -8.619 1.770 -2.784 1.00 0.00 80 ILE A CA 19
ATOM 31375 C C . ILE A 1 80 ? -8.858 1.636 -4.293 1.00 0.00 80 ILE A C 19
ATOM 31376 O O . ILE A 1 80 ? -8.187 2.259 -5.115 1.00 0.00 80 ILE A O 19
ATOM 31392 N N . GLY A 1 81 ? -9.856 0.819 -4.615 1.00 0.00 81 GLY A N 19
ATOM 31393 C CA . GLY A 1 81 ? -10.273 0.566 -5.987 1.00 0.00 81 GLY A CA 19
ATOM 31394 C C . GLY A 1 81 ? -9.169 0.600 -7.034 1.00 0.00 81 GLY A C 19
ATOM 31395 O O . GLY A 1 81 ? -9.425 0.957 -8.184 1.00 0.00 81 GLY A O 19
ATOM 31399 N N . GLY A 1 82 ? -7.955 0.211 -6.665 1.00 0.00 82 GLY A N 19
ATOM 31400 C CA . GLY A 1 82 ? -6.872 0.199 -7.638 1.00 0.00 82 GLY A CA 19
ATOM 31401 C C . GLY A 1 82 ? -6.846 -1.098 -8.432 1.00 0.00 82 GLY A C 19
ATOM 31402 O O . GLY A 1 82 ? -7.890 -1.710 -8.657 1.00 0.00 82 GLY A O 19
ATOM 31406 N N . THR A 1 83 ? -5.656 -1.527 -8.844 1.00 0.00 83 THR A N 19
ATOM 31407 C CA . THR A 1 83 ? -5.510 -2.771 -9.598 1.00 0.00 83 THR A CA 19
ATOM 31408 C C . THR A 1 83 ? -4.147 -3.403 -9.318 1.00 0.00 83 THR A C 19
ATOM 31409 O O . THR A 1 83 ? -3.129 -2.715 -9.312 1.00 0.00 83 THR A O 19
ATOM 31420 N N . VAL A 1 84 ? -4.131 -4.714 -9.090 1.00 0.00 84 VAL A N 19
ATOM 31421 C CA . VAL A 1 84 ? -2.879 -5.414 -8.811 1.00 0.00 84 VAL A CA 19
ATOM 31422 C C . VAL A 1 84 ? -2.732 -6.666 -9.664 1.00 0.00 84 VAL A C 19
ATOM 31423 O O . VAL A 1 84 ? -3.717 -7.261 -10.097 1.00 0.00 84 VAL A O 19
ATOM 31436 N N . ASP A 1 85 ? -1.487 -7.073 -9.872 1.00 0.00 85 ASP A N 19
ATOM 31437 C CA . ASP A 1 85 ? -1.190 -8.273 -10.638 1.00 0.00 85 ASP A CA 19
ATOM 31438 C C . ASP A 1 85 ? 0.114 -8.900 -10.167 1.00 0.00 85 ASP A C 19
ATOM 31439 O O . ASP A 1 85 ? 1.036 -8.199 -9.748 1.00 0.00 85 ASP A O 19
ATOM 31448 N N . TYR A 1 86 ? 0.184 -10.222 -10.227 1.00 0.00 86 TYR A N 19
ATOM 31449 C CA . TYR A 1 86 ? 1.369 -10.942 -9.797 1.00 0.00 86 TYR A CA 19
ATOM 31450 C C . TYR A 1 86 ? 1.941 -11.781 -10.930 1.00 0.00 86 TYR A C 19
ATOM 31451 O O . TYR A 1 86 ? 1.202 -12.373 -11.717 1.00 0.00 86 TYR A O 19
ATOM 31469 N N . THR A 1 87 ? 3.260 -11.843 -10.992 1.00 0.00 87 THR A N 19
ATOM 31470 C CA . THR A 1 87 ? 3.942 -12.624 -12.008 1.00 0.00 87 THR A CA 19
ATOM 31471 C C . THR A 1 87 ? 5.268 -13.119 -11.458 1.00 0.00 87 THR A C 19
ATOM 31472 O O . THR A 1 87 ? 6.291 -12.447 -11.574 1.00 0.00 87 THR A O 19
ATOM 31483 N N . GLU A 1 88 ? 5.239 -14.289 -10.838 1.00 0.00 88 GLU A N 19
ATOM 31484 C CA . GLU A 1 88 ? 6.441 -14.856 -10.249 1.00 0.00 88 GLU A CA 19
ATOM 31485 C C . GLU A 1 88 ? 7.504 -15.136 -11.303 1.00 0.00 88 GLU A C 19
ATOM 31486 O O . GLU A 1 88 ? 7.218 -15.173 -12.499 1.00 0.00 88 GLU A O 19
ATOM 31498 N N . GLY A 1 89 ? 8.735 -15.329 -10.843 1.00 0.00 89 GLY A N 19
ATOM 31499 C CA . GLY A 1 89 ? 9.836 -15.604 -11.748 1.00 0.00 89 GLY A CA 19
ATOM 31500 C C . GLY A 1 89 ? 10.818 -16.608 -11.178 1.00 0.00 89 GLY A C 19
ATOM 31501 O O . GLY A 1 89 ? 10.420 -17.662 -10.689 1.00 0.00 89 GLY A O 19
ATOM 31505 N N . LEU A 1 90 ? 12.104 -16.283 -11.243 1.00 0.00 90 LEU A N 19
ATOM 31506 C CA . LEU A 1 90 ? 13.146 -17.169 -10.733 1.00 0.00 90 LEU A CA 19
ATOM 31507 C C . LEU A 1 90 ? 13.439 -16.873 -9.268 1.00 0.00 90 LEU A C 19
ATOM 31508 O O . LEU A 1 90 ? 14.276 -16.027 -8.950 1.00 0.00 90 LEU A O 19
ATOM 31524 N N . GLU A 1 91 ? 12.743 -17.573 -8.378 1.00 0.00 91 GLU A N 19
ATOM 31525 C CA . GLU A 1 91 ? 12.926 -17.386 -6.943 1.00 0.00 91 GLU A CA 19
ATOM 31526 C C . GLU A 1 91 ? 12.820 -15.911 -6.565 1.00 0.00 91 GLU A C 19
ATOM 31527 O O . GLU A 1 91 ? 13.379 -15.478 -5.557 1.00 0.00 91 GLU A O 19
ATOM 31539 N N . GLY A 1 92 ? 12.098 -15.145 -7.378 1.00 0.00 92 GLY A N 19
ATOM 31540 C CA . GLY A 1 92 ? 11.931 -13.732 -7.109 1.00 0.00 92 GLY A CA 19
ATOM 31541 C C . GLY A 1 92 ? 10.653 -13.197 -7.712 1.00 0.00 92 GLY A C 19
ATOM 31542 O O . GLY A 1 92 ? 10.684 -12.384 -8.634 1.00 0.00 92 GLY A O 19
ATOM 31546 N N . SER A 1 93 ? 9.523 -13.669 -7.198 1.00 0.00 93 SER A N 19
ATOM 31547 C CA . SER A 1 93 ? 8.228 -13.247 -7.700 1.00 0.00 93 SER A CA 19
ATOM 31548 C C . SER A 1 93 ? 8.050 -11.748 -7.562 1.00 0.00 93 SER A C 19
ATOM 31549 O O . SER A 1 93 ? 8.056 -11.201 -6.460 1.00 0.00 93 SER A O 19
ATOM 31557 N N . ARG A 1 94 ? 7.887 -11.091 -8.701 1.00 0.00 94 ARG A N 19
ATOM 31558 C CA . ARG A 1 94 ? 7.700 -9.644 -8.725 1.00 0.00 94 ARG A CA 19
ATOM 31559 C C . ARG A 1 94 ? 6.234 -9.292 -8.503 1.00 0.00 94 ARG A C 19
ATOM 31560 O O . ARG A 1 94 ? 5.344 -10.098 -8.773 1.00 0.00 94 ARG A O 19
ATOM 31581 N N . PHE A 1 95 ? 5.989 -8.089 -7.995 1.00 0.00 95 PHE A N 19
ATOM 31582 C CA . PHE A 1 95 ? 4.628 -7.644 -7.722 1.00 0.00 95 PHE A CA 19
ATOM 31583 C C . PHE A 1 95 ? 4.432 -6.183 -8.119 1.00 0.00 95 PHE A C 19
ATOM 31584 O O . PHE A 1 95 ? 5.249 -5.327 -7.785 1.00 0.00 95 PHE A O 19
ATOM 31601 N N . THR A 1 96 ? 3.340 -5.906 -8.829 1.00 0.00 96 THR A N 19
ATOM 31602 C CA . THR A 1 96 ? 3.045 -4.543 -9.261 1.00 0.00 96 THR A CA 19
ATOM 31603 C C . THR A 1 96 ? 1.562 -4.221 -9.099 1.00 0.00 96 THR A C 19
ATOM 31604 O O . THR A 1 96 ? 0.697 -4.981 -9.533 1.00 0.00 96 THR A O 19
ATOM 31615 N N . VAL A 1 97 ? 1.280 -3.087 -8.464 1.00 0.00 97 VAL A N 19
ATOM 31616 C CA . VAL A 1 97 ? -0.094 -2.651 -8.234 1.00 0.00 97 VAL A CA 19
ATOM 31617 C C . VAL A 1 97 ? -0.296 -1.222 -8.731 1.00 0.00 97 VAL A C 19
ATOM 31618 O O . VAL A 1 97 ? 0.670 -0.512 -9.012 1.00 0.00 97 VAL A O 19
ATOM 31631 N N . ASN A 1 98 ? -1.554 -0.804 -8.841 1.00 0.00 98 ASN A N 19
ATOM 31632 C CA . ASN A 1 98 ? -1.870 0.541 -9.308 1.00 0.00 98 ASN A CA 19
ATOM 31633 C C . ASN A 1 98 ? -3.080 1.107 -8.573 1.00 0.00 98 ASN A C 19
ATOM 31634 O O . ASN A 1 98 ? -3.985 0.369 -8.185 1.00 0.00 98 ASN A O 19
ATOM 31645 N N . ASN A 1 99 ? -3.086 2.422 -8.386 1.00 0.00 99 ASN A N 19
ATOM 31646 C CA . ASN A 1 99 ? -4.182 3.095 -7.698 1.00 0.00 99 ASN A CA 19
ATOM 31647 C C . ASN A 1 99 ? -3.982 4.610 -7.725 1.00 0.00 99 ASN A C 19
ATOM 31648 O O . ASN A 1 99 ? -2.891 5.093 -8.031 1.00 0.00 99 ASN A O 19
ATOM 31659 N N . PRO A 1 100 ? -5.037 5.384 -7.416 1.00 0.00 100 PRO A N 19
ATOM 31660 C CA . PRO A 1 100 ? -4.969 6.850 -7.420 1.00 0.00 100 PRO A CA 19
ATOM 31661 C C . PRO A 1 100 ? -3.911 7.392 -6.463 1.00 0.00 100 PRO A C 19
ATOM 31662 O O . PRO A 1 100 ? -3.249 8.388 -6.757 1.00 0.00 100 PRO A O 19
ATOM 31673 N N . ASN A 1 101 ? -3.758 6.735 -5.320 1.00 0.00 101 ASN A N 19
ATOM 31674 C CA . ASN A 1 101 ? -2.781 7.158 -4.323 1.00 0.00 101 ASN A CA 19
ATOM 31675 C C . ASN A 1 101 ? -1.354 6.927 -4.827 1.00 0.00 101 ASN A C 19
ATOM 31676 O O . ASN A 1 101 ? -0.436 7.670 -4.475 1.00 0.00 101 ASN A O 19
ATOM 31687 N N . ALA A 1 102 ? -1.174 5.900 -5.652 1.00 0.00 102 ALA A N 19
ATOM 31688 C CA . ALA A 1 102 ? 0.142 5.584 -6.201 1.00 0.00 102 ALA A CA 19
ATOM 31689 C C . ALA A 1 102 ? 0.505 6.532 -7.340 1.00 0.00 102 ALA A C 19
ATOM 31690 O O . ALA A 1 102 ? 0.702 6.105 -8.479 1.00 0.00 102 ALA A O 19
ATOM 31697 N N . THR A 1 103 ? 0.591 7.819 -7.027 1.00 0.00 103 THR A N 19
ATOM 31698 C CA . THR A 1 103 ? 0.931 8.826 -8.025 1.00 0.00 103 THR A CA 19
ATOM 31699 C C . THR A 1 103 ? 2.396 9.236 -7.904 1.00 0.00 103 THR A C 19
ATOM 31700 O O . THR A 1 103 ? 3.033 9.595 -8.893 1.00 0.00 103 THR A O 19
ATOM 31711 N N . SER A 1 104 ? 2.921 9.179 -6.684 1.00 0.00 104 SER A N 19
ATOM 31712 C CA . SER A 1 104 ? 4.311 9.542 -6.430 1.00 0.00 104 SER A CA 19
ATOM 31713 C C . SER A 1 104 ? 4.590 10.976 -6.868 1.00 0.00 104 SER A C 19
ATOM 31714 O O . SER A 1 104 ? 3.805 11.577 -7.602 1.00 0.00 104 SER A O 19
ATOM 31722 N N . THR A 1 105 ? 5.714 11.520 -6.412 1.00 0.00 105 THR A N 19
ATOM 31723 C CA . THR A 1 105 ? 6.097 12.883 -6.757 1.00 0.00 105 THR A CA 19
ATOM 31724 C C . THR A 1 105 ? 7.600 13.085 -6.587 1.00 0.00 105 THR A C 19
ATOM 31725 O O . THR A 1 105 ? 8.155 12.829 -5.519 1.00 0.00 105 THR A O 19
ATOM 31736 N N . CYS A 1 106 ? 8.253 13.545 -7.649 1.00 0.00 106 CYS A N 19
ATOM 31737 C CA . CYS A 1 106 ? 9.692 13.781 -7.619 1.00 0.00 106 CYS A CA 19
ATOM 31738 C C . CYS A 1 106 ? 9.995 15.272 -7.506 1.00 0.00 106 CYS A C 19
ATOM 31739 O O . CYS A 1 106 ? 9.906 16.009 -8.488 1.00 0.00 106 CYS A O 19
ATOM 31747 N N . GLY A 1 107 ? 10.355 15.708 -6.304 1.00 0.00 107 GLY A N 19
ATOM 31748 C CA . GLY A 1 107 ? 10.665 17.109 -6.085 1.00 0.00 107 GLY A CA 19
ATOM 31749 C C . GLY A 1 107 ? 10.261 17.588 -4.703 1.00 0.00 107 GLY A C 19
ATOM 31750 O O . GLY A 1 107 ? 10.736 18.624 -4.238 1.00 0.00 107 GLY A O 19
ATOM 31754 N N . CYS A 1 108 ? 9.381 16.838 -4.043 1.00 0.00 108 CYS A N 19
ATOM 31755 C CA . CYS A 1 108 ? 8.919 17.200 -2.708 1.00 0.00 108 CYS A CA 19
ATOM 31756 C C . CYS A 1 108 ? 9.931 16.776 -1.648 1.00 0.00 108 CYS A C 19
ATOM 31757 O O . CYS A 1 108 ? 10.375 17.590 -0.839 1.00 0.00 108 CYS A O 19
ATOM 31765 N N . GLY A 1 109 ? 10.291 15.497 -1.660 1.00 0.00 109 GLY A N 19
ATOM 31766 C CA . GLY A 1 109 ? 11.247 14.987 -0.695 1.00 0.00 109 GLY A CA 19
ATOM 31767 C C . GLY A 1 109 ? 10.748 15.098 0.732 1.00 0.00 109 GLY A C 19
ATOM 31768 O O . GLY A 1 109 ? 9.559 15.319 0.964 1.00 0.00 109 GLY A O 19
ATOM 31772 N N . SER A 1 110 ? 11.657 14.944 1.689 1.00 0.00 110 SER A N 19
ATOM 31773 C CA . SER A 1 110 ? 11.303 15.027 3.102 1.00 0.00 110 SER A CA 19
ATOM 31774 C C . SER A 1 110 ? 10.314 13.931 3.482 1.00 0.00 110 SER A C 19
ATOM 31775 O O . SER A 1 110 ? 9.200 13.879 2.962 1.00 0.00 110 SER A O 19
ATOM 31783 N N . SER A 1 111 ? 10.729 13.056 4.392 1.00 0.00 111 SER A N 19
ATOM 31784 C CA . SER A 1 111 ? 9.879 11.960 4.843 1.00 0.00 111 SER A CA 19
ATOM 31785 C C . SER A 1 111 ? 10.275 11.504 6.243 1.00 0.00 111 SER A C 19
ATOM 31786 O O . SER A 1 111 ? 11.377 10.997 6.453 1.00 0.00 111 SER A O 19
ATOM 31794 N N . PHE A 1 112 ? 9.369 11.688 7.199 1.00 0.00 112 PHE A N 19
ATOM 31795 C CA . PHE A 1 112 ? 9.625 11.297 8.580 1.00 0.00 112 PHE A CA 19
ATOM 31796 C C . PHE A 1 112 ? 9.477 9.793 8.756 1.00 0.00 112 PHE A C 19
ATOM 31797 O O . PHE A 1 112 ? 9.283 9.056 7.789 1.00 0.00 112 PHE A O 19
ATOM 31814 N N . SER A 1 113 ? 9.563 9.346 10.004 1.00 0.00 113 SER A N 19
ATOM 31815 C CA . SER A 1 113 ? 9.429 7.935 10.320 1.00 0.00 113 SER A CA 19
ATOM 31816 C C . SER A 1 113 ? 8.181 7.688 11.156 1.00 0.00 113 SER A C 19
ATOM 31817 O O . SER A 1 113 ? 7.615 8.612 11.739 1.00 0.00 113 SER A O 19
ATOM 31825 N N . ILE A 1 114 ? 7.760 6.433 11.208 1.00 0.00 114 ILE A N 19
ATOM 31826 C CA . ILE A 1 114 ? 6.579 6.044 11.966 1.00 0.00 114 ILE A CA 19
ATOM 31827 C C . ILE A 1 114 ? 6.622 6.593 13.390 1.00 0.00 114 ILE A C 19
ATOM 31828 O O . ILE A 1 114 ? 7.734 6.692 13.952 1.00 0.00 114 ILE A O 19
ATOM 31845 N N . MET A 1 1 ? -23.256 -12.927 5.703 1.00 0.00 1 MET A N 20
ATOM 31846 C CA . MET A 1 1 ? -22.596 -13.715 4.634 1.00 0.00 1 MET A CA 20
ATOM 31847 C C . MET A 1 1 ? -22.152 -12.818 3.485 1.00 0.00 1 MET A C 20
ATOM 31848 O O . MET A 1 1 ? -22.431 -11.620 3.473 1.00 0.00 1 MET A O 20
ATOM 31864 N N . ILE A 1 2 ? -21.456 -13.407 2.515 1.00 0.00 2 ILE A N 20
ATOM 31865 C CA . ILE A 1 2 ? -20.973 -12.667 1.361 1.00 0.00 2 ILE A CA 20
ATOM 31866 C C . ILE A 1 2 ? -21.630 -13.162 0.082 1.00 0.00 2 ILE A C 20
ATOM 31867 O O . ILE A 1 2 ? -22.524 -14.009 0.119 1.00 0.00 2 ILE A O 20
ATOM 31883 N N . ASP A 1 3 ? -21.188 -12.629 -1.043 1.00 0.00 3 ASP A N 20
ATOM 31884 C CA . ASP A 1 3 ? -21.726 -13.014 -2.346 1.00 0.00 3 ASP A CA 20
ATOM 31885 C C . ASP A 1 3 ? -21.144 -12.147 -3.459 1.00 0.00 3 ASP A C 20
ATOM 31886 O O . ASP A 1 3 ? -20.671 -12.659 -4.468 1.00 0.00 3 ASP A O 20
ATOM 31895 N N . ASP A 1 4 ? -21.196 -10.833 -3.269 1.00 0.00 4 ASP A N 20
ATOM 31896 C CA . ASP A 1 4 ? -20.686 -9.896 -4.259 1.00 0.00 4 ASP A CA 20
ATOM 31897 C C . ASP A 1 4 ? -19.187 -9.676 -4.088 1.00 0.00 4 ASP A C 20
ATOM 31898 O O . ASP A 1 4 ? -18.427 -9.734 -5.057 1.00 0.00 4 ASP A O 20
ATOM 31907 N N . MET A 1 5 ? -18.764 -9.421 -2.855 1.00 0.00 5 MET A N 20
ATOM 31908 C CA . MET A 1 5 ? -17.355 -9.188 -2.558 1.00 0.00 5 MET A CA 20
ATOM 31909 C C . MET A 1 5 ? -16.773 -8.110 -3.472 1.00 0.00 5 MET A C 20
ATOM 31910 O O . MET A 1 5 ? -17.501 -7.446 -4.208 1.00 0.00 5 MET A O 20
ATOM 31924 N N . ALA A 1 6 ? -15.454 -7.934 -3.415 1.00 0.00 6 ALA A N 20
ATOM 31925 C CA . ALA A 1 6 ? -14.782 -6.929 -4.229 1.00 0.00 6 ALA A CA 20
ATOM 31926 C C . ALA A 1 6 ? -15.025 -5.540 -3.658 1.00 0.00 6 ALA A C 20
ATOM 31927 O O . ALA A 1 6 ? -15.778 -4.746 -4.220 1.00 0.00 6 ALA A O 20
ATOM 31934 N N . VAL A 1 7 ? -14.394 -5.267 -2.522 1.00 0.00 7 VAL A N 20
ATOM 31935 C CA . VAL A 1 7 ? -14.548 -3.989 -1.848 1.00 0.00 7 VAL A CA 20
ATOM 31936 C C . VAL A 1 7 ? -13.570 -2.935 -2.365 1.00 0.00 7 VAL A C 20
ATOM 31937 O O . VAL A 1 7 ? -13.991 -1.900 -2.881 1.00 0.00 7 VAL A O 20
ATOM 31950 N N . PRO A 1 8 ? -12.247 -3.147 -2.199 1.00 0.00 8 PRO A N 20
ATOM 31951 C CA . PRO A 1 8 ? -11.232 -2.192 -2.607 1.00 0.00 8 PRO A CA 20
ATOM 31952 C C . PRO A 1 8 ? -10.433 -2.627 -3.852 1.00 0.00 8 PRO A C 20
ATOM 31953 O O . PRO A 1 8 ? -11.006 -2.915 -4.902 1.00 0.00 8 PRO A O 20
ATOM 31964 N N . LEU A 1 9 ? -9.102 -2.646 -3.719 1.00 0.00 9 LEU A N 20
ATOM 31965 C CA . LEU A 1 9 ? -8.193 -3.012 -4.801 1.00 0.00 9 LEU A CA 20
ATOM 31966 C C . LEU A 1 9 ? -8.446 -4.425 -5.326 1.00 0.00 9 LEU A C 20
ATOM 31967 O O . LEU A 1 9 ? -8.421 -5.396 -4.570 1.00 0.00 9 LEU A O 20
ATOM 31983 N N . THR A 1 10 ? -8.635 -4.528 -6.641 1.00 0.00 10 THR A N 20
ATOM 31984 C CA . THR A 1 10 ? -8.829 -5.814 -7.292 1.00 0.00 10 THR A CA 20
ATOM 31985 C C . THR A 1 10 ? -7.507 -6.272 -7.905 1.00 0.00 10 THR A C 20
ATOM 31986 O O . THR A 1 10 ? -6.916 -5.568 -8.723 1.00 0.00 10 THR A O 20
ATOM 31997 N N . PHE A 1 11 ? -7.046 -7.442 -7.494 1.00 0.00 11 PHE A N 20
ATOM 31998 C CA . PHE A 1 11 ? -5.786 -7.990 -7.989 1.00 0.00 11 PHE A CA 20
ATOM 31999 C C . PHE A 1 11 ? -5.999 -8.808 -9.266 1.00 0.00 11 PHE A C 20
ATOM 32000 O O . PHE A 1 11 ? -7.120 -8.925 -9.758 1.00 0.00 11 PHE A O 20
ATOM 32017 N N . THR A 1 12 ? -4.911 -9.364 -9.800 1.00 0.00 12 THR A N 20
ATOM 32018 C CA . THR A 1 12 ? -4.980 -10.162 -11.028 1.00 0.00 12 THR A CA 20
ATOM 32019 C C . THR A 1 12 ? -5.336 -11.619 -10.728 1.00 0.00 12 THR A C 20
ATOM 32020 O O . THR A 1 12 ? -5.873 -11.929 -9.675 1.00 0.00 12 THR A O 20
ATOM 32031 N N . ASP A 1 13 ? -5.034 -12.513 -11.665 1.00 0.00 13 ASP A N 20
ATOM 32032 C CA . ASP A 1 13 ? -5.313 -13.933 -11.486 1.00 0.00 13 ASP A CA 20
ATOM 32033 C C . ASP A 1 13 ? -4.117 -14.646 -10.867 1.00 0.00 13 ASP A C 20
ATOM 32034 O O . ASP A 1 13 ? -4.263 -15.479 -9.980 1.00 0.00 13 ASP A O 20
ATOM 32043 N N . ALA A 1 14 ? -2.935 -14.312 -11.361 1.00 0.00 14 ALA A N 20
ATOM 32044 C CA . ALA A 1 14 ? -1.702 -14.919 -10.885 1.00 0.00 14 ALA A CA 20
ATOM 32045 C C . ALA A 1 14 ? -1.479 -14.642 -9.407 1.00 0.00 14 ALA A C 20
ATOM 32046 O O . ALA A 1 14 ? -1.044 -15.522 -8.666 1.00 0.00 14 ALA A O 20
ATOM 32053 N N . ALA A 1 15 ? -1.796 -13.427 -8.963 1.00 0.00 15 ALA A N 20
ATOM 32054 C CA . ALA A 1 15 ? -1.636 -13.093 -7.558 1.00 0.00 15 ALA A CA 20
ATOM 32055 C C . ALA A 1 15 ? -2.377 -14.127 -6.727 1.00 0.00 15 ALA A C 20
ATOM 32056 O O . ALA A 1 15 ? -1.943 -14.503 -5.637 1.00 0.00 15 ALA A O 20
ATOM 32063 N N . ALA A 1 16 ? -3.473 -14.627 -7.291 1.00 0.00 16 ALA A N 20
ATOM 32064 C CA . ALA A 1 16 ? -4.252 -15.671 -6.648 1.00 0.00 16 ALA A CA 20
ATOM 32065 C C . ALA A 1 16 ? -3.462 -16.958 -6.687 1.00 0.00 16 ALA A C 20
ATOM 32066 O O . ALA A 1 16 ? -3.383 -17.704 -5.708 1.00 0.00 16 ALA A O 20
ATOM 32073 N N . ASN A 1 17 ? -2.880 -17.212 -7.854 1.00 0.00 17 ASN A N 20
ATOM 32074 C CA . ASN A 1 17 ? -2.082 -18.399 -8.088 1.00 0.00 17 ASN A CA 20
ATOM 32075 C C . ASN A 1 17 ? -0.942 -18.507 -7.082 1.00 0.00 17 ASN A C 20
ATOM 32076 O O . ASN A 1 17 ? -0.710 -19.569 -6.507 1.00 0.00 17 ASN A O 20
ATOM 32087 N N . LYS A 1 18 ? -0.234 -17.396 -6.867 1.00 0.00 18 LYS A N 20
ATOM 32088 C CA . LYS A 1 18 ? 0.876 -17.378 -5.929 1.00 0.00 18 LYS A CA 20
ATOM 32089 C C . LYS A 1 18 ? 0.407 -17.820 -4.547 1.00 0.00 18 LYS A C 20
ATOM 32090 O O . LYS A 1 18 ? 1.176 -18.379 -3.768 1.00 0.00 18 LYS A O 20
ATOM 32109 N N . VAL A 1 19 ? -0.863 -17.563 -4.259 1.00 0.00 19 VAL A N 20
ATOM 32110 C CA . VAL A 1 19 ? -1.450 -17.925 -2.981 1.00 0.00 19 VAL A CA 20
ATOM 32111 C C . VAL A 1 19 ? -1.911 -19.374 -2.976 1.00 0.00 19 VAL A C 20
ATOM 32112 O O . VAL A 1 19 ? -1.342 -20.211 -2.285 1.00 0.00 19 VAL A O 20
ATOM 32125 N N . LYS A 1 20 ? -2.947 -19.659 -3.758 1.00 0.00 20 LYS A N 20
ATOM 32126 C CA . LYS A 1 20 ? -3.513 -20.998 -3.857 1.00 0.00 20 LYS A CA 20
ATOM 32127 C C . LYS A 1 20 ? -2.466 -22.056 -4.200 1.00 0.00 20 LYS A C 20
ATOM 32128 O O . LYS A 1 20 ? -2.702 -23.249 -4.023 1.00 0.00 20 LYS A O 20
ATOM 32147 N N . SER A 1 21 ? -1.331 -21.621 -4.731 1.00 0.00 21 SER A N 20
ATOM 32148 C CA . SER A 1 21 ? -0.291 -22.556 -5.139 1.00 0.00 21 SER A CA 20
ATOM 32149 C C . SER A 1 21 ? 0.642 -22.940 -3.999 1.00 0.00 21 SER A C 20
ATOM 32150 O O . SER A 1 21 ? 0.954 -24.108 -3.811 1.00 0.00 21 SER A O 20
ATOM 32158 N N . LEU A 1 22 ? 1.101 -21.948 -3.241 1.00 0.00 22 LEU A N 20
ATOM 32159 C CA . LEU A 1 22 ? 2.010 -22.226 -2.141 1.00 0.00 22 LEU A CA 20
ATOM 32160 C C . LEU A 1 22 ? 1.239 -22.640 -0.898 1.00 0.00 22 LEU A C 20
ATOM 32161 O O . LEU A 1 22 ? 1.762 -23.346 -0.046 1.00 0.00 22 LEU A O 20
ATOM 32177 N N . ILE A 1 23 ? -0.015 -22.211 -0.806 1.00 0.00 23 ILE A N 20
ATOM 32178 C CA . ILE A 1 23 ? -0.839 -22.564 0.326 1.00 0.00 23 ILE A CA 20
ATOM 32179 C C . ILE A 1 23 ? -1.235 -24.020 0.234 1.00 0.00 23 ILE A C 20
ATOM 32180 O O . ILE A 1 23 ? -1.087 -24.788 1.184 1.00 0.00 23 ILE A O 20
ATOM 32196 N N . SER A 1 24 ? -1.699 -24.411 -0.945 1.00 0.00 24 SER A N 20
ATOM 32197 C CA . SER A 1 24 ? -2.073 -25.791 -1.193 1.00 0.00 24 SER A CA 20
ATOM 32198 C C . SER A 1 24 ? -0.851 -26.682 -1.018 1.00 0.00 24 SER A C 20
ATOM 32199 O O . SER A 1 24 ? -0.966 -27.872 -0.760 1.00 0.00 24 SER A O 20
ATOM 32207 N N . GLU A 1 25 ? 0.319 -26.066 -1.154 1.00 0.00 25 GLU A N 20
ATOM 32208 C CA . GLU A 1 25 ? 1.577 -26.759 -1.004 1.00 0.00 25 GLU A CA 20
ATOM 32209 C C . GLU A 1 25 ? 1.955 -26.841 0.468 1.00 0.00 25 GLU A C 20
ATOM 32210 O O . GLU A 1 25 ? 2.762 -27.684 0.868 1.00 0.00 25 GLU A O 20
ATOM 32222 N N . GLU A 1 26 ? 1.355 -25.967 1.281 1.00 0.00 26 GLU A N 20
ATOM 32223 C CA . GLU A 1 26 ? 1.623 -25.970 2.706 1.00 0.00 26 GLU A CA 20
ATOM 32224 C C . GLU A 1 26 ? 0.825 -27.067 3.389 1.00 0.00 26 GLU A C 20
ATOM 32225 O O . GLU A 1 26 ? 1.119 -27.459 4.513 1.00 0.00 26 GLU A O 20
ATOM 32237 N N . GLU A 1 27 ? -0.212 -27.536 2.698 1.00 0.00 27 GLU A N 20
ATOM 32238 C CA . GLU A 1 27 ? -1.088 -28.561 3.223 1.00 0.00 27 GLU A CA 20
ATOM 32239 C C . GLU A 1 27 ? -2.102 -27.939 4.167 1.00 0.00 27 GLU A C 20
ATOM 32240 O O . GLU A 1 27 ? -2.820 -28.647 4.872 1.00 0.00 27 GLU A O 20
ATOM 32252 N N . ASN A 1 28 ? -2.175 -26.607 4.159 1.00 0.00 28 ASN A N 20
ATOM 32253 C CA . ASN A 1 28 ? -3.125 -25.907 5.014 1.00 0.00 28 ASN A CA 20
ATOM 32254 C C . ASN A 1 28 ? -4.521 -26.404 4.728 1.00 0.00 28 ASN A C 20
ATOM 32255 O O . ASN A 1 28 ? -5.132 -27.085 5.545 1.00 0.00 28 ASN A O 20
ATOM 32266 N N . THR A 1 29 ? -5.026 -26.031 3.546 1.00 0.00 29 THR A N 20
ATOM 32267 C CA . THR A 1 29 ? -6.373 -26.427 3.140 1.00 0.00 29 THR A CA 20
ATOM 32268 C C . THR A 1 29 ? -6.922 -25.534 2.028 1.00 0.00 29 THR A C 20
ATOM 32269 O O . THR A 1 29 ? -7.501 -26.025 1.054 1.00 0.00 29 THR A O 20
ATOM 32280 N N . ASP A 1 30 ? -6.768 -24.229 2.198 1.00 0.00 30 ASP A N 20
ATOM 32281 C CA . ASP A 1 30 ? -7.275 -23.249 1.240 1.00 0.00 30 ASP A CA 20
ATOM 32282 C C . ASP A 1 30 ? -7.105 -21.867 1.833 1.00 0.00 30 ASP A C 20
ATOM 32283 O O . ASP A 1 30 ? -8.071 -21.195 2.190 1.00 0.00 30 ASP A O 20
ATOM 32292 N N . LEU A 1 31 ? -5.853 -21.485 1.970 1.00 0.00 31 LEU A N 20
ATOM 32293 C CA . LEU A 1 31 ? -5.478 -20.222 2.559 1.00 0.00 31 LEU A CA 20
ATOM 32294 C C . LEU A 1 31 ? -6.057 -19.031 1.824 1.00 0.00 31 LEU A C 20
ATOM 32295 O O . LEU A 1 31 ? -6.316 -19.072 0.624 1.00 0.00 31 LEU A O 20
ATOM 32311 N N . LYS A 1 32 ? -6.231 -17.958 2.580 1.00 0.00 32 LYS A N 20
ATOM 32312 C CA . LYS A 1 32 ? -6.754 -16.709 2.059 1.00 0.00 32 LYS A CA 20
ATOM 32313 C C . LYS A 1 32 ? -5.681 -15.632 2.159 1.00 0.00 32 LYS A C 20
ATOM 32314 O O . LYS A 1 32 ? -5.146 -15.382 3.240 1.00 0.00 32 LYS A O 20
ATOM 32333 N N . LEU A 1 33 ? -5.354 -15.009 1.036 1.00 0.00 33 LEU A N 20
ATOM 32334 C CA . LEU A 1 33 ? -4.331 -13.979 1.016 1.00 0.00 33 LEU A CA 20
ATOM 32335 C C . LEU A 1 33 ? -4.700 -12.834 1.950 1.00 0.00 33 LEU A C 20
ATOM 32336 O O . LEU A 1 33 ? -5.874 -12.514 2.121 1.00 0.00 33 LEU A O 20
ATOM 32352 N N . ARG A 1 34 ? -3.685 -12.214 2.545 1.00 0.00 34 ARG A N 20
ATOM 32353 C CA . ARG A 1 34 ? -3.901 -11.096 3.449 1.00 0.00 34 ARG A CA 20
ATOM 32354 C C . ARG A 1 34 ? -2.826 -10.039 3.243 1.00 0.00 34 ARG A C 20
ATOM 32355 O O . ARG A 1 34 ? -1.718 -10.144 3.767 1.00 0.00 34 ARG A O 20
ATOM 32376 N N . VAL A 1 35 ? -3.158 -9.035 2.451 1.00 0.00 35 VAL A N 20
ATOM 32377 C CA . VAL A 1 35 ? -2.225 -7.964 2.135 1.00 0.00 35 VAL A CA 20
ATOM 32378 C C . VAL A 1 35 ? -1.993 -7.012 3.295 1.00 0.00 35 VAL A C 20
ATOM 32379 O O . VAL A 1 35 ? -2.842 -6.835 4.169 1.00 0.00 35 VAL A O 20
ATOM 32392 N N . TYR A 1 36 ? -0.837 -6.373 3.247 1.00 0.00 36 TYR A N 20
ATOM 32393 C CA . TYR A 1 36 ? -0.437 -5.382 4.232 1.00 0.00 36 TYR A CA 20
ATOM 32394 C C . TYR A 1 36 ? 0.322 -4.278 3.515 1.00 0.00 36 TYR A C 20
ATOM 32395 O O . TYR A 1 36 ? 0.591 -4.387 2.319 1.00 0.00 36 TYR A O 20
ATOM 32413 N N . ILE A 1 37 ? 0.664 -3.217 4.223 1.00 0.00 37 ILE A N 20
ATOM 32414 C CA . ILE A 1 37 ? 1.383 -2.119 3.599 1.00 0.00 37 ILE A CA 20
ATOM 32415 C C . ILE A 1 37 ? 2.864 -2.451 3.444 1.00 0.00 37 ILE A C 20
ATOM 32416 O O . ILE A 1 37 ? 3.572 -2.684 4.424 1.00 0.00 37 ILE A O 20
ATOM 32432 N N . THR A 1 38 ? 3.317 -2.469 2.195 1.00 0.00 38 THR A N 20
ATOM 32433 C CA . THR A 1 38 ? 4.708 -2.773 1.875 1.00 0.00 38 THR A CA 20
ATOM 32434 C C . THR A 1 38 ? 5.042 -2.312 0.463 1.00 0.00 38 THR A C 20
ATOM 32435 O O . THR A 1 38 ? 5.593 -3.070 -0.336 1.00 0.00 38 THR A O 20
ATOM 32446 N N . GLY A 1 39 ? 4.697 -1.068 0.157 1.00 0.00 39 GLY A N 20
ATOM 32447 C CA . GLY A 1 39 ? 4.960 -0.531 -1.162 1.00 0.00 39 GLY A CA 20
ATOM 32448 C C . GLY A 1 39 ? 6.436 -0.483 -1.493 1.00 0.00 39 GLY A C 20
ATOM 32449 O O . GLY A 1 39 ? 7.160 -1.460 -1.301 1.00 0.00 39 GLY A O 20
ATOM 32453 N N . GLY A 1 40 ? 6.879 0.658 -1.999 1.00 0.00 40 GLY A N 20
ATOM 32454 C CA . GLY A 1 40 ? 8.275 0.818 -2.359 1.00 0.00 40 GLY A CA 20
ATOM 32455 C C . GLY A 1 40 ? 8.922 2.002 -1.671 1.00 0.00 40 GLY A C 20
ATOM 32456 O O . GLY A 1 40 ? 9.657 1.836 -0.698 1.00 0.00 40 GLY A O 20
ATOM 32460 N N . GLY A 1 41 ? 8.653 3.201 -2.177 1.00 0.00 41 GLY A N 20
ATOM 32461 C CA . GLY A 1 41 ? 9.229 4.396 -1.588 1.00 0.00 41 GLY A CA 20
ATOM 32462 C C . GLY A 1 41 ? 8.389 5.634 -1.830 1.00 0.00 41 GLY A C 20
ATOM 32463 O O . GLY A 1 41 ? 7.995 5.914 -2.962 1.00 0.00 41 GLY A O 20
ATOM 32467 N N . CYS A 1 42 ? 8.120 6.378 -0.762 1.00 0.00 42 CYS A N 20
ATOM 32468 C CA . CYS A 1 42 ? 7.327 7.599 -0.857 1.00 0.00 42 CYS A CA 20
ATOM 32469 C C . CYS A 1 42 ? 5.974 7.332 -1.513 1.00 0.00 42 CYS A C 20
ATOM 32470 O O . CYS A 1 42 ? 5.378 8.229 -2.108 1.00 0.00 42 CYS A O 20
ATOM 32478 N N . SER A 1 43 ? 5.495 6.097 -1.399 1.00 0.00 43 SER A N 20
ATOM 32479 C CA . SER A 1 43 ? 4.211 5.720 -1.982 1.00 0.00 43 SER A CA 20
ATOM 32480 C C . SER A 1 43 ? 3.867 4.270 -1.658 1.00 0.00 43 SER A C 20
ATOM 32481 O O . SER A 1 43 ? 4.573 3.606 -0.900 1.00 0.00 43 SER A O 20
ATOM 32489 N N . GLY A 1 44 ? 2.775 3.787 -2.243 1.00 0.00 44 GLY A N 20
ATOM 32490 C CA . GLY A 1 44 ? 2.349 2.418 -2.013 1.00 0.00 44 GLY A CA 20
ATOM 32491 C C . GLY A 1 44 ? 1.758 1.789 -3.258 1.00 0.00 44 GLY A C 20
ATOM 32492 O O . GLY A 1 44 ? 0.631 2.102 -3.644 1.00 0.00 44 GLY A O 20
ATOM 32496 N N . PHE A 1 45 ? 2.520 0.906 -3.895 1.00 0.00 45 PHE A N 20
ATOM 32497 C CA . PHE A 1 45 ? 2.062 0.242 -5.110 1.00 0.00 45 PHE A CA 20
ATOM 32498 C C . PHE A 1 45 ? 2.366 -1.255 -5.089 1.00 0.00 45 PHE A C 20
ATOM 32499 O O . PHE A 1 45 ? 2.079 -1.956 -6.054 1.00 0.00 45 PHE A O 20
ATOM 32516 N N . GLN A 1 46 ? 2.961 -1.744 -4.007 1.00 0.00 46 GLN A N 20
ATOM 32517 C CA . GLN A 1 46 ? 3.298 -3.162 -3.914 1.00 0.00 46 GLN A CA 20
ATOM 32518 C C . GLN A 1 46 ? 2.473 -3.875 -2.849 1.00 0.00 46 GLN A C 20
ATOM 32519 O O . GLN A 1 46 ? 1.602 -4.678 -3.168 1.00 0.00 46 GLN A O 20
ATOM 32533 N N . TYR A 1 47 ? 2.758 -3.584 -1.584 1.00 0.00 47 TYR A N 20
ATOM 32534 C CA . TYR A 1 47 ? 2.040 -4.209 -0.477 1.00 0.00 47 TYR A CA 20
ATOM 32535 C C . TYR A 1 47 ? 2.464 -5.660 -0.299 1.00 0.00 47 TYR A C 20
ATOM 32536 O O . TYR A 1 47 ? 2.598 -6.406 -1.269 1.00 0.00 47 TYR A O 20
ATOM 32554 N N . GLY A 1 48 ? 2.684 -6.051 0.952 1.00 0.00 48 GLY A N 20
ATOM 32555 C CA . GLY A 1 48 ? 3.103 -7.410 1.244 1.00 0.00 48 GLY A CA 20
ATOM 32556 C C . GLY A 1 48 ? 1.938 -8.371 1.365 1.00 0.00 48 GLY A C 20
ATOM 32557 O O . GLY A 1 48 ? 0.964 -8.095 2.064 1.00 0.00 48 GLY A O 20
ATOM 32561 N N . PHE A 1 49 ? 2.034 -9.497 0.667 1.00 0.00 49 PHE A N 20
ATOM 32562 C CA . PHE A 1 49 ? 0.985 -10.506 0.679 1.00 0.00 49 PHE A CA 20
ATOM 32563 C C . PHE A 1 49 ? 1.341 -11.705 1.550 1.00 0.00 49 PHE A C 20
ATOM 32564 O O . PHE A 1 49 ? 2.436 -12.259 1.449 1.00 0.00 49 PHE A O 20
ATOM 32581 N N . THR A 1 50 ? 0.388 -12.119 2.374 1.00 0.00 50 THR A N 20
ATOM 32582 C CA . THR A 1 50 ? 0.566 -13.283 3.240 1.00 0.00 50 THR A CA 20
ATOM 32583 C C . THR A 1 50 ? -0.630 -14.217 3.090 1.00 0.00 50 THR A C 20
ATOM 32584 O O . THR A 1 50 ? -1.654 -13.835 2.530 1.00 0.00 50 THR A O 20
ATOM 32595 N N . PHE A 1 51 ? -0.504 -15.437 3.587 1.00 0.00 51 PHE A N 20
ATOM 32596 C CA . PHE A 1 51 ? -1.580 -16.405 3.487 1.00 0.00 51 PHE A CA 20
ATOM 32597 C C . PHE A 1 51 ? -2.212 -16.621 4.853 1.00 0.00 51 PHE A C 20
ATOM 32598 O O . PHE A 1 51 ? -1.691 -17.344 5.693 1.00 0.00 51 PHE A O 20
ATOM 32615 N N . ASP A 1 52 ? -3.332 -15.936 5.061 1.00 0.00 52 ASP A N 20
ATOM 32616 C CA . ASP A 1 52 ? -4.059 -15.983 6.327 1.00 0.00 52 ASP A CA 20
ATOM 32617 C C . ASP A 1 52 ? -5.469 -16.550 6.144 1.00 0.00 52 ASP A C 20
ATOM 32618 O O . ASP A 1 52 ? -6.349 -15.896 5.587 1.00 0.00 52 ASP A O 20
ATOM 32627 N N . GLU A 1 53 ? -5.664 -17.778 6.605 1.00 0.00 53 GLU A N 20
ATOM 32628 C CA . GLU A 1 53 ? -6.946 -18.466 6.499 1.00 0.00 53 GLU A CA 20
ATOM 32629 C C . GLU A 1 53 ? -7.942 -18.026 7.574 1.00 0.00 53 GLU A C 20
ATOM 32630 O O . GLU A 1 53 ? -9.143 -18.176 7.394 1.00 0.00 53 GLU A O 20
ATOM 32642 N N . LYS A 1 54 ? -7.436 -17.507 8.686 1.00 0.00 54 LYS A N 20
ATOM 32643 C CA . LYS A 1 54 ? -8.321 -17.083 9.773 1.00 0.00 54 LYS A CA 20
ATOM 32644 C C . LYS A 1 54 ? -9.316 -16.027 9.310 1.00 0.00 54 LYS A C 20
ATOM 32645 O O . LYS A 1 54 ? -10.329 -16.359 8.690 1.00 0.00 54 LYS A O 20
ATOM 32664 N N . VAL A 1 55 ? -9.046 -14.759 9.614 1.00 0.00 55 VAL A N 20
ATOM 32665 C CA . VAL A 1 55 ? -9.932 -13.665 9.224 1.00 0.00 55 VAL A CA 20
ATOM 32666 C C . VAL A 1 55 ? -9.249 -12.318 9.368 1.00 0.00 55 VAL A C 20
ATOM 32667 O O . VAL A 1 55 ? -9.032 -11.606 8.390 1.00 0.00 55 VAL A O 20
ATOM 32680 N N . ASN A 1 56 ? -8.959 -11.971 10.619 1.00 0.00 56 ASN A N 20
ATOM 32681 C CA . ASN A 1 56 ? -8.332 -10.701 10.960 1.00 0.00 56 ASN A CA 20
ATOM 32682 C C . ASN A 1 56 ? -9.404 -9.633 11.105 1.00 0.00 56 ASN A C 20
ATOM 32683 O O . ASN A 1 56 ? -9.699 -8.898 10.165 1.00 0.00 56 ASN A O 20
ATOM 32694 N N . ASP A 1 57 ? -10.003 -9.567 12.294 1.00 0.00 57 ASP A N 20
ATOM 32695 C CA . ASP A 1 57 ? -11.066 -8.599 12.564 1.00 0.00 57 ASP A CA 20
ATOM 32696 C C . ASP A 1 57 ? -10.642 -7.210 12.105 1.00 0.00 57 ASP A C 20
ATOM 32697 O O . ASP A 1 57 ? -9.513 -6.785 12.337 1.00 0.00 57 ASP A O 20
ATOM 32706 N N . GLY A 1 58 ? -11.556 -6.520 11.431 1.00 0.00 58 GLY A N 20
ATOM 32707 C CA . GLY A 1 58 ? -11.240 -5.203 10.919 1.00 0.00 58 GLY A CA 20
ATOM 32708 C C . GLY A 1 58 ? -10.340 -5.300 9.709 1.00 0.00 58 GLY A C 20
ATOM 32709 O O . GLY A 1 58 ? -9.409 -4.514 9.550 1.00 0.00 58 GLY A O 20
ATOM 32713 N N . ASP A 1 59 ? -10.618 -6.285 8.858 1.00 0.00 59 ASP A N 20
ATOM 32714 C CA . ASP A 1 59 ? -9.846 -6.521 7.652 1.00 0.00 59 ASP A CA 20
ATOM 32715 C C . ASP A 1 59 ? -10.770 -6.797 6.472 1.00 0.00 59 ASP A C 20
ATOM 32716 O O . ASP A 1 59 ? -11.415 -7.843 6.421 1.00 0.00 59 ASP A O 20
ATOM 32725 N N . LEU A 1 60 ? -10.845 -5.864 5.529 1.00 0.00 60 LEU A N 20
ATOM 32726 C CA . LEU A 1 60 ? -11.707 -6.049 4.364 1.00 0.00 60 LEU A CA 20
ATOM 32727 C C . LEU A 1 60 ? -11.268 -7.283 3.591 1.00 0.00 60 LEU A C 20
ATOM 32728 O O . LEU A 1 60 ? -10.076 -7.557 3.478 1.00 0.00 60 LEU A O 20
ATOM 32744 N N . THR A 1 61 ? -12.232 -8.054 3.093 1.00 0.00 61 THR A N 20
ATOM 32745 C CA . THR A 1 61 ? -11.902 -9.279 2.373 1.00 0.00 61 THR A CA 20
ATOM 32746 C C . THR A 1 61 ? -12.495 -9.324 0.966 1.00 0.00 61 THR A C 20
ATOM 32747 O O . THR A 1 61 ? -13.703 -9.162 0.773 1.00 0.00 61 THR A O 20
ATOM 32758 N N . ILE A 1 62 ? -11.626 -9.579 0.003 1.00 0.00 62 ILE A N 20
ATOM 32759 C CA . ILE A 1 62 ? -11.992 -9.697 -1.400 1.00 0.00 62 ILE A CA 20
ATOM 32760 C C . ILE A 1 62 ? -11.632 -11.098 -1.890 1.00 0.00 62 ILE A C 20
ATOM 32761 O O . ILE A 1 62 ? -10.495 -11.529 -1.742 1.00 0.00 62 ILE A O 20
ATOM 32777 N N . GLU A 1 63 ? -12.594 -11.822 -2.447 1.00 0.00 63 GLU A N 20
ATOM 32778 C CA . GLU A 1 63 ? -12.336 -13.184 -2.914 1.00 0.00 63 GLU A CA 20
ATOM 32779 C C . GLU A 1 63 ? -11.244 -13.212 -3.980 1.00 0.00 63 GLU A C 20
ATOM 32780 O O . GLU A 1 63 ? -11.027 -12.229 -4.688 1.00 0.00 63 GLU A O 20
ATOM 32792 N N . LYS A 1 64 ? -10.557 -14.352 -4.088 1.00 0.00 64 LYS A N 20
ATOM 32793 C CA . LYS A 1 64 ? -9.488 -14.510 -5.068 1.00 0.00 64 LYS A CA 20
ATOM 32794 C C . LYS A 1 64 ? -9.852 -15.567 -6.105 1.00 0.00 64 LYS A C 20
ATOM 32795 O O . LYS A 1 64 ? -10.841 -16.276 -5.958 1.00 0.00 64 LYS A O 20
ATOM 32814 N N . SER A 1 65 ? -9.043 -15.647 -7.154 1.00 0.00 65 SER A N 20
ATOM 32815 C CA . SER A 1 65 ? -9.264 -16.600 -8.236 1.00 0.00 65 SER A CA 20
ATOM 32816 C C . SER A 1 65 ? -9.492 -18.011 -7.713 1.00 0.00 65 SER A C 20
ATOM 32817 O O . SER A 1 65 ? -10.348 -18.740 -8.220 1.00 0.00 65 SER A O 20
ATOM 32825 N N . GLY A 1 66 ? -8.717 -18.404 -6.710 1.00 0.00 66 GLY A N 20
ATOM 32826 C CA . GLY A 1 66 ? -8.849 -19.734 -6.155 1.00 0.00 66 GLY A CA 20
ATOM 32827 C C . GLY A 1 66 ? -8.928 -19.756 -4.643 1.00 0.00 66 GLY A C 20
ATOM 32828 O O . GLY A 1 66 ? -8.918 -20.819 -4.028 1.00 0.00 66 GLY A O 20
ATOM 32832 N N . VAL A 1 67 ? -9.002 -18.568 -4.034 1.00 0.00 67 VAL A N 20
ATOM 32833 C CA . VAL A 1 67 ? -9.078 -18.461 -2.580 1.00 0.00 67 VAL A CA 20
ATOM 32834 C C . VAL A 1 67 ? -9.767 -17.162 -2.172 1.00 0.00 67 VAL A C 20
ATOM 32835 O O . VAL A 1 67 ? -10.652 -16.675 -2.877 1.00 0.00 67 VAL A O 20
ATOM 32848 N N . GLN A 1 68 ? -9.358 -16.590 -1.039 1.00 0.00 68 GLN A N 20
ATOM 32849 C CA . GLN A 1 68 ? -9.939 -15.342 -0.562 1.00 0.00 68 GLN A CA 20
ATOM 32850 C C . GLN A 1 68 ? -8.847 -14.356 -0.145 1.00 0.00 68 GLN A C 20
ATOM 32851 O O . GLN A 1 68 ? -7.879 -14.729 0.516 1.00 0.00 68 GLN A O 20
ATOM 32865 N N . LEU A 1 69 ? -9.011 -13.096 -0.535 1.00 0.00 69 LEU A N 20
ATOM 32866 C CA . LEU A 1 69 ? -8.046 -12.057 -0.198 1.00 0.00 69 LEU A CA 20
ATOM 32867 C C . LEU A 1 69 ? -8.591 -11.163 0.913 1.00 0.00 69 LEU A C 20
ATOM 32868 O O . LEU A 1 69 ? -9.760 -10.794 0.902 1.00 0.00 69 LEU A O 20
ATOM 32884 N N . VAL A 1 70 ? -7.743 -10.828 1.876 1.00 0.00 70 VAL A N 20
ATOM 32885 C CA . VAL A 1 70 ? -8.150 -9.984 2.992 1.00 0.00 70 VAL A CA 20
ATOM 32886 C C . VAL A 1 70 ? -7.041 -8.990 3.340 1.00 0.00 70 VAL A C 20
ATOM 32887 O O . VAL A 1 70 ? -5.949 -9.380 3.735 1.00 0.00 70 VAL A O 20
ATOM 32900 N N . ILE A 1 71 ? -7.314 -7.702 3.176 1.00 0.00 71 ILE A N 20
ATOM 32901 C CA . ILE A 1 71 ? -6.307 -6.685 3.464 1.00 0.00 71 ILE A CA 20
ATOM 32902 C C . ILE A 1 71 ? -6.696 -5.821 4.660 1.00 0.00 71 ILE A C 20
ATOM 32903 O O . ILE A 1 71 ? -7.864 -5.742 5.037 1.00 0.00 71 ILE A O 20
ATOM 32919 N N . ASP A 1 72 ? -5.692 -5.194 5.258 1.00 0.00 72 ASP A N 20
ATOM 32920 C CA . ASP A 1 72 ? -5.894 -4.347 6.433 1.00 0.00 72 ASP A CA 20
ATOM 32921 C C . ASP A 1 72 ? -6.327 -2.926 6.051 1.00 0.00 72 ASP A C 20
ATOM 32922 O O . ASP A 1 72 ? -5.899 -2.387 5.031 1.00 0.00 72 ASP A O 20
ATOM 32931 N N . PRO A 1 73 ? -7.195 -2.306 6.878 1.00 0.00 73 PRO A N 20
ATOM 32932 C CA . PRO A 1 73 ? -7.704 -0.950 6.645 1.00 0.00 73 PRO A CA 20
ATOM 32933 C C . PRO A 1 73 ? -6.615 0.041 6.245 1.00 0.00 73 PRO A C 20
ATOM 32934 O O . PRO A 1 73 ? -6.836 0.916 5.409 1.00 0.00 73 PRO A O 20
ATOM 32945 N N . MET A 1 74 ? -5.434 -0.091 6.837 1.00 0.00 74 MET A N 20
ATOM 32946 C CA . MET A 1 74 ? -4.330 0.800 6.519 1.00 0.00 74 MET A CA 20
ATOM 32947 C C . MET A 1 74 ? -4.066 0.763 5.015 1.00 0.00 74 MET A C 20
ATOM 32948 O O . MET A 1 74 ? -3.900 1.794 4.362 1.00 0.00 74 MET A O 20
ATOM 32962 N N . SER A 1 75 ? -4.066 -0.429 4.461 1.00 0.00 75 SER A N 20
ATOM 32963 C CA . SER A 1 75 ? -3.862 -0.584 3.036 1.00 0.00 75 SER A CA 20
ATOM 32964 C C . SER A 1 75 ? -5.138 -0.210 2.286 1.00 0.00 75 SER A C 20
ATOM 32965 O O . SER A 1 75 ? -5.085 0.286 1.162 1.00 0.00 75 SER A O 20
ATOM 32973 N N . LEU A 1 76 ? -6.286 -0.457 2.919 1.00 0.00 76 LEU A N 20
ATOM 32974 C CA . LEU A 1 76 ? -7.587 -0.164 2.316 1.00 0.00 76 LEU A CA 20
ATOM 32975 C C . LEU A 1 76 ? -7.591 1.186 1.610 1.00 0.00 76 LEU A C 20
ATOM 32976 O O . LEU A 1 76 ? -8.103 1.310 0.501 1.00 0.00 76 LEU A O 20
ATOM 32992 N N . GLN A 1 77 ? -7.031 2.194 2.265 1.00 0.00 77 GLN A N 20
ATOM 32993 C CA . GLN A 1 77 ? -6.986 3.532 1.696 1.00 0.00 77 GLN A CA 20
ATOM 32994 C C . GLN A 1 77 ? -5.822 3.678 0.717 1.00 0.00 77 GLN A C 20
ATOM 32995 O O . GLN A 1 77 ? -5.839 4.553 -0.149 1.00 0.00 77 GLN A O 20
ATOM 33009 N N . TYR A 1 78 ? -4.814 2.819 0.853 1.00 0.00 78 TYR A N 20
ATOM 33010 C CA . TYR A 1 78 ? -3.658 2.868 -0.031 1.00 0.00 78 TYR A CA 20
ATOM 33011 C C . TYR A 1 78 ? -3.942 2.161 -1.354 1.00 0.00 78 TYR A C 20
ATOM 33012 O O . TYR A 1 78 ? -3.524 2.616 -2.419 1.00 0.00 78 TYR A O 20
ATOM 33030 N N . LEU A 1 79 ? -4.626 1.025 -1.269 1.00 0.00 79 LEU A N 20
ATOM 33031 C CA . LEU A 1 79 ? -4.938 0.216 -2.451 1.00 0.00 79 LEU A CA 20
ATOM 33032 C C . LEU A 1 79 ? -6.271 0.581 -3.107 1.00 0.00 79 LEU A C 20
ATOM 33033 O O . LEU A 1 79 ? -6.541 0.167 -4.230 1.00 0.00 79 LEU A O 20
ATOM 33049 N N . ILE A 1 80 ? -7.119 1.305 -2.385 1.00 0.00 80 ILE A N 20
ATOM 33050 C CA . ILE A 1 80 ? -8.460 1.675 -2.869 1.00 0.00 80 ILE A CA 20
ATOM 33051 C C . ILE A 1 80 ? -8.637 1.511 -4.385 1.00 0.00 80 ILE A C 20
ATOM 33052 O O . ILE A 1 80 ? -7.933 2.123 -5.189 1.00 0.00 80 ILE A O 20
ATOM 33068 N N . GLY A 1 81 ? -9.615 0.681 -4.733 1.00 0.00 81 GLY A N 20
ATOM 33069 C CA . GLY A 1 81 ? -9.969 0.402 -6.118 1.00 0.00 81 GLY A CA 20
ATOM 33070 C C . GLY A 1 81 ? -8.820 0.434 -7.114 1.00 0.00 81 GLY A C 20
ATOM 33071 O O . GLY A 1 81 ? -9.026 0.777 -8.279 1.00 0.00 81 GLY A O 20
ATOM 33075 N N . GLY A 1 82 ? -7.622 0.061 -6.686 1.00 0.00 82 GLY A N 20
ATOM 33076 C CA . GLY A 1 82 ? -6.494 0.045 -7.605 1.00 0.00 82 GLY A CA 20
ATOM 33077 C C . GLY A 1 82 ? -6.448 -1.243 -8.408 1.00 0.00 82 GLY A C 20
ATOM 33078 O O . GLY A 1 82 ? -7.486 -1.847 -8.674 1.00 0.00 82 GLY A O 20
ATOM 33082 N N . THR A 1 83 ? -5.248 -1.676 -8.785 1.00 0.00 83 THR A N 20
ATOM 33083 C CA . THR A 1 83 ? -5.089 -2.915 -9.545 1.00 0.00 83 THR A CA 20
ATOM 33084 C C . THR A 1 83 ? -3.744 -3.569 -9.238 1.00 0.00 83 THR A C 20
ATOM 33085 O O . THR A 1 83 ? -2.702 -2.919 -9.301 1.00 0.00 83 THR A O 20
ATOM 33096 N N . VAL A 1 84 ? -3.773 -4.859 -8.919 1.00 0.00 84 VAL A N 20
ATOM 33097 C CA . VAL A 1 84 ? -2.548 -5.592 -8.610 1.00 0.00 84 VAL A CA 20
ATOM 33098 C C . VAL A 1 84 ? -2.378 -6.801 -9.514 1.00 0.00 84 VAL A C 20
ATOM 33099 O O . VAL A 1 84 ? -3.351 -7.390 -9.982 1.00 0.00 84 VAL A O 20
ATOM 33112 N N . ASP A 1 85 ? -1.126 -7.180 -9.725 1.00 0.00 85 ASP A N 20
ATOM 33113 C CA . ASP A 1 85 ? -0.804 -8.341 -10.536 1.00 0.00 85 ASP A CA 20
ATOM 33114 C C . ASP A 1 85 ? 0.505 -8.960 -10.071 1.00 0.00 85 ASP A C 20
ATOM 33115 O O . ASP A 1 85 ? 1.434 -8.252 -9.684 1.00 0.00 85 ASP A O 20
ATOM 33124 N N . TYR A 1 86 ? 0.575 -10.284 -10.101 1.00 0.00 86 TYR A N 20
ATOM 33125 C CA . TYR A 1 86 ? 1.773 -10.986 -9.675 1.00 0.00 86 TYR A CA 20
ATOM 33126 C C . TYR A 1 86 ? 2.454 -11.662 -10.854 1.00 0.00 86 TYR A C 20
ATOM 33127 O O . TYR A 1 86 ? 1.794 -12.122 -11.787 1.00 0.00 86 TYR A O 20
ATOM 33145 N N . THR A 1 87 ? 3.775 -11.723 -10.803 1.00 0.00 87 THR A N 20
ATOM 33146 C CA . THR A 1 87 ? 4.544 -12.347 -11.865 1.00 0.00 87 THR A CA 20
ATOM 33147 C C . THR A 1 87 ? 5.821 -12.971 -11.317 1.00 0.00 87 THR A C 20
ATOM 33148 O O . THR A 1 87 ? 6.867 -12.328 -11.264 1.00 0.00 87 THR A O 20
ATOM 33159 N N . GLU A 1 88 ? 5.731 -14.231 -10.915 1.00 0.00 88 GLU A N 20
ATOM 33160 C CA . GLU A 1 88 ? 6.886 -14.939 -10.378 1.00 0.00 88 GLU A CA 20
ATOM 33161 C C . GLU A 1 88 ? 7.607 -15.706 -11.480 1.00 0.00 88 GLU A C 20
ATOM 33162 O O . GLU A 1 88 ? 7.070 -15.904 -12.569 1.00 0.00 88 GLU A O 20
ATOM 33174 N N . GLY A 1 89 ? 8.832 -16.126 -11.188 1.00 0.00 89 GLY A N 20
ATOM 33175 C CA . GLY A 1 89 ? 9.620 -16.854 -12.160 1.00 0.00 89 GLY A CA 20
ATOM 33176 C C . GLY A 1 89 ? 10.830 -16.070 -12.622 1.00 0.00 89 GLY A C 20
ATOM 33177 O O . GLY A 1 89 ? 10.767 -14.849 -12.749 1.00 0.00 89 GLY A O 20
ATOM 33181 N N . LEU A 1 90 ? 11.935 -16.770 -12.867 1.00 0.00 90 LEU A N 20
ATOM 33182 C CA . LEU A 1 90 ? 13.168 -16.127 -13.310 1.00 0.00 90 LEU A CA 20
ATOM 33183 C C . LEU A 1 90 ? 13.695 -15.180 -12.233 1.00 0.00 90 LEU A C 20
ATOM 33184 O O . LEU A 1 90 ? 14.629 -15.516 -11.506 1.00 0.00 90 LEU A O 20
ATOM 33200 N N . GLU A 1 91 ? 13.085 -14.003 -12.123 1.00 0.00 91 GLU A N 20
ATOM 33201 C CA . GLU A 1 91 ? 13.491 -13.029 -11.121 1.00 0.00 91 GLU A CA 20
ATOM 33202 C C . GLU A 1 91 ? 13.010 -13.453 -9.734 1.00 0.00 91 GLU A C 20
ATOM 33203 O O . GLU A 1 91 ? 13.383 -12.852 -8.727 1.00 0.00 91 GLU A O 20
ATOM 33215 N N . GLY A 1 92 ? 12.176 -14.493 -9.691 1.00 0.00 92 GLY A N 20
ATOM 33216 C CA . GLY A 1 92 ? 11.660 -14.977 -8.424 1.00 0.00 92 GLY A CA 20
ATOM 33217 C C . GLY A 1 92 ? 10.166 -14.757 -8.280 1.00 0.00 92 GLY A C 20
ATOM 33218 O O . GLY A 1 92 ? 9.367 -15.565 -8.745 1.00 0.00 92 GLY A O 20
ATOM 33222 N N . SER A 1 93 ? 9.795 -13.659 -7.632 1.00 0.00 93 SER A N 20
ATOM 33223 C CA . SER A 1 93 ? 8.393 -13.322 -7.422 1.00 0.00 93 SER A CA 20
ATOM 33224 C C . SER A 1 93 ? 8.209 -11.809 -7.347 1.00 0.00 93 SER A C 20
ATOM 33225 O O . SER A 1 93 ? 8.282 -11.220 -6.269 1.00 0.00 93 SER A O 20
ATOM 33233 N N . ARG A 1 94 ? 7.974 -11.182 -8.496 1.00 0.00 94 ARG A N 20
ATOM 33234 C CA . ARG A 1 94 ? 7.785 -9.736 -8.543 1.00 0.00 94 ARG A CA 20
ATOM 33235 C C . ARG A 1 94 ? 6.320 -9.370 -8.327 1.00 0.00 94 ARG A C 20
ATOM 33236 O O . ARG A 1 94 ? 5.420 -10.048 -8.823 1.00 0.00 94 ARG A O 20
ATOM 33257 N N . PHE A 1 95 ? 6.089 -8.294 -7.584 1.00 0.00 95 PHE A N 20
ATOM 33258 C CA . PHE A 1 95 ? 4.734 -7.836 -7.304 1.00 0.00 95 PHE A CA 20
ATOM 33259 C C . PHE A 1 95 ? 4.553 -6.385 -7.730 1.00 0.00 95 PHE A C 20
ATOM 33260 O O . PHE A 1 95 ? 5.426 -5.549 -7.499 1.00 0.00 95 PHE A O 20
ATOM 33277 N N . THR A 1 96 ? 3.416 -6.088 -8.354 1.00 0.00 96 THR A N 20
ATOM 33278 C CA . THR A 1 96 ? 3.146 -4.725 -8.806 1.00 0.00 96 THR A CA 20
ATOM 33279 C C . THR A 1 96 ? 1.667 -4.369 -8.696 1.00 0.00 96 THR A C 20
ATOM 33280 O O . THR A 1 96 ? 0.804 -5.066 -9.229 1.00 0.00 96 THR A O 20
ATOM 33291 N N . VAL A 1 97 ? 1.391 -3.265 -8.010 1.00 0.00 97 VAL A N 20
ATOM 33292 C CA . VAL A 1 97 ? 0.023 -2.784 -7.831 1.00 0.00 97 VAL A CA 20
ATOM 33293 C C . VAL A 1 97 ? -0.104 -1.354 -8.349 1.00 0.00 97 VAL A C 20
ATOM 33294 O O . VAL A 1 97 ? 0.899 -0.663 -8.524 1.00 0.00 97 VAL A O 20
ATOM 33307 N N . ASN A 1 98 ? -1.331 -0.914 -8.609 1.00 0.00 98 ASN A N 20
ATOM 33308 C CA . ASN A 1 98 ? -1.557 0.435 -9.118 1.00 0.00 98 ASN A CA 20
ATOM 33309 C C . ASN A 1 98 ? -2.800 1.068 -8.498 1.00 0.00 98 ASN A C 20
ATOM 33310 O O . ASN A 1 98 ? -3.866 0.458 -8.455 1.00 0.00 98 ASN A O 20
ATOM 33321 N N . ASN A 1 99 ? -2.650 2.302 -8.025 1.00 0.00 99 ASN A N 20
ATOM 33322 C CA . ASN A 1 99 ? -3.757 3.032 -7.412 1.00 0.00 99 ASN A CA 20
ATOM 33323 C C . ASN A 1 99 ? -3.598 4.534 -7.646 1.00 0.00 99 ASN A C 20
ATOM 33324 O O . ASN A 1 99 ? -2.532 4.993 -8.056 1.00 0.00 99 ASN A O 20
ATOM 33335 N N . PRO A 1 100 ? -4.659 5.322 -7.397 1.00 0.00 100 PRO A N 20
ATOM 33336 C CA . PRO A 1 100 ? -4.623 6.777 -7.592 1.00 0.00 100 PRO A CA 20
ATOM 33337 C C . PRO A 1 100 ? -3.594 7.465 -6.702 1.00 0.00 100 PRO A C 20
ATOM 33338 O O . PRO A 1 100 ? -2.723 8.186 -7.188 1.00 0.00 100 PRO A O 20
ATOM 33349 N N . ASN A 1 101 ? -3.704 7.246 -5.397 1.00 0.00 101 ASN A N 20
ATOM 33350 C CA . ASN A 1 101 ? -2.785 7.854 -4.440 1.00 0.00 101 ASN A CA 20
ATOM 33351 C C . ASN A 1 101 ? -1.334 7.483 -4.749 1.00 0.00 101 ASN A C 20
ATOM 33352 O O . ASN A 1 101 ? -0.407 8.195 -4.361 1.00 0.00 101 ASN A O 20
ATOM 33363 N N . ALA A 1 102 ? -1.144 6.368 -5.449 1.00 0.00 102 ALA A N 20
ATOM 33364 C CA . ALA A 1 102 ? 0.194 5.911 -5.806 1.00 0.00 102 ALA A CA 20
ATOM 33365 C C . ALA A 1 102 ? 0.731 6.675 -7.011 1.00 0.00 102 ALA A C 20
ATOM 33366 O O . ALA A 1 102 ? 1.651 7.484 -6.886 1.00 0.00 102 ALA A O 20
ATOM 33373 N N . THR A 1 103 ? 0.152 6.412 -8.176 1.00 0.00 103 THR A N 20
ATOM 33374 C CA . THR A 1 103 ? 0.572 7.073 -9.406 1.00 0.00 103 THR A CA 20
ATOM 33375 C C . THR A 1 103 ? -0.356 8.236 -9.742 1.00 0.00 103 THR A C 20
ATOM 33376 O O . THR A 1 103 ? -1.577 8.081 -9.769 1.00 0.00 103 THR A O 20
ATOM 33387 N N . SER A 1 104 ? 0.232 9.400 -10.000 1.00 0.00 104 SER A N 20
ATOM 33388 C CA . SER A 1 104 ? -0.543 10.589 -10.336 1.00 0.00 104 SER A CA 20
ATOM 33389 C C . SER A 1 104 ? 0.376 11.762 -10.667 1.00 0.00 104 SER A C 20
ATOM 33390 O O . SER A 1 104 ? 0.171 12.462 -11.659 1.00 0.00 104 SER A O 20
ATOM 33398 N N . THR A 1 105 ? 1.386 11.970 -9.830 1.00 0.00 105 THR A N 20
ATOM 33399 C CA . THR A 1 105 ? 2.335 13.058 -10.035 1.00 0.00 105 THR A CA 20
ATOM 33400 C C . THR A 1 105 ? 3.627 12.806 -9.264 1.00 0.00 105 THR A C 20
ATOM 33401 O O . THR A 1 105 ? 3.653 12.021 -8.317 1.00 0.00 105 THR A O 20
ATOM 33412 N N . CYS A 1 106 ? 4.698 13.476 -9.679 1.00 0.00 106 CYS A N 20
ATOM 33413 C CA . CYS A 1 106 ? 5.993 13.324 -9.028 1.00 0.00 106 CYS A CA 20
ATOM 33414 C C . CYS A 1 106 ? 6.690 14.673 -8.879 1.00 0.00 106 CYS A C 20
ATOM 33415 O O . CYS A 1 106 ? 7.918 14.757 -8.924 1.00 0.00 106 CYS A O 20
ATOM 33423 N N . GLY A 1 107 ? 5.898 15.726 -8.704 1.00 0.00 107 GLY A N 20
ATOM 33424 C CA . GLY A 1 107 ? 6.457 17.057 -8.551 1.00 0.00 107 GLY A CA 20
ATOM 33425 C C . GLY A 1 107 ? 6.163 17.954 -9.741 1.00 0.00 107 GLY A C 20
ATOM 33426 O O . GLY A 1 107 ? 6.275 19.177 -9.643 1.00 0.00 107 GLY A O 20
ATOM 33430 N N . CYS A 1 108 ? 5.789 17.351 -10.866 1.00 0.00 108 CYS A N 20
ATOM 33431 C CA . CYS A 1 108 ? 5.482 18.111 -12.073 1.00 0.00 108 CYS A CA 20
ATOM 33432 C C . CYS A 1 108 ? 4.259 17.537 -12.781 1.00 0.00 108 CYS A C 20
ATOM 33433 O O . CYS A 1 108 ? 3.884 16.385 -12.560 1.00 0.00 108 CYS A O 20
ATOM 33441 N N . GLY A 1 109 ? 3.638 18.349 -13.631 1.00 0.00 109 GLY A N 20
ATOM 33442 C CA . GLY A 1 109 ? 2.464 17.905 -14.357 1.00 0.00 109 GLY A CA 20
ATOM 33443 C C . GLY A 1 109 ? 2.299 18.616 -15.685 1.00 0.00 109 GLY A C 20
ATOM 33444 O O . GLY A 1 109 ? 3.273 18.827 -16.408 1.00 0.00 109 GLY A O 20
ATOM 33448 N N . SER A 1 110 ? 1.063 18.988 -16.005 1.00 0.00 110 SER A N 20
ATOM 33449 C CA . SER A 1 110 ? 0.767 19.681 -17.255 1.00 0.00 110 SER A CA 20
ATOM 33450 C C . SER A 1 110 ? 1.095 18.802 -18.459 1.00 0.00 110 SER A C 20
ATOM 33451 O O . SER A 1 110 ? 0.206 18.198 -19.058 1.00 0.00 110 SER A O 20
ATOM 33459 N N . SER A 1 111 ? 2.376 18.734 -18.808 1.00 0.00 111 SER A N 20
ATOM 33460 C CA . SER A 1 111 ? 2.818 17.929 -19.941 1.00 0.00 111 SER A CA 20
ATOM 33461 C C . SER A 1 111 ? 4.340 17.844 -19.986 1.00 0.00 111 SER A C 20
ATOM 33462 O O . SER A 1 111 ? 5.026 18.861 -20.094 1.00 0.00 111 SER A O 20
ATOM 33470 N N . PHE A 1 112 ? 4.862 16.626 -19.903 1.00 0.00 112 PHE A N 20
ATOM 33471 C CA . PHE A 1 112 ? 6.304 16.408 -19.934 1.00 0.00 112 PHE A CA 20
ATOM 33472 C C . PHE A 1 112 ? 6.839 16.498 -21.357 1.00 0.00 112 PHE A C 20
ATOM 33473 O O . PHE A 1 112 ? 6.136 16.925 -22.273 1.00 0.00 112 PHE A O 20
ATOM 33490 N N . SER A 1 113 ? 8.086 16.082 -21.532 1.00 0.00 113 SER A N 20
ATOM 33491 C CA . SER A 1 113 ? 8.723 16.100 -22.838 1.00 0.00 113 SER A CA 20
ATOM 33492 C C . SER A 1 113 ? 8.609 14.734 -23.505 1.00 0.00 113 SER A C 20
ATOM 33493 O O . SER A 1 113 ? 7.821 13.887 -23.081 1.00 0.00 113 SER A O 20
ATOM 33501 N N . ILE A 1 114 ? 9.396 14.530 -24.550 1.00 0.00 114 ILE A N 20
ATOM 33502 C CA . ILE A 1 114 ? 9.394 13.274 -25.288 1.00 0.00 114 ILE A CA 20
ATOM 33503 C C . ILE A 1 114 ? 9.504 12.072 -24.350 1.00 0.00 114 ILE A C 20
ATOM 33504 O O . ILE A 1 114 ? 10.238 12.173 -23.345 1.00 0.00 114 ILE A O 20
#

Sequence (114 aa):
MIDDMAVPLTFTDAAANKVKSLISEEENTDLKLRVYITGGGCSGFQYGFTFDEKVNDGDLTIEKSGVQLVIDPMSLQYLIGGTVDYTEGLEGSRFTVNNPNATSTCGCGSSFSIMIDDMAVPLTFTDAAANKVKSLISEEENTDLKLRVYITGGGCSGFQYGFTFDEKVNDGDLTIEKSGVQLVIDPMSLQYLIGGTVDYTEGLEGSRFTVNNPNATSTCGCGSSFSIMIDDMAVPLTFTDAAANKVKSLISEEENTDLKLRVYITGGGCSGFQYGFTFDEKVNDGDLTIEKSGVQLVIDPMSLQYLIGGTVDYTEGLEGSRFTVNNPNATSTCGCGSSFSIMIDDMAVPLTFTDAAANKVKSLISEEENTDLKLRVYITGGGCSGFQYGFTFDEKVNDGDLTIEKSGVQLVIDPMSLQYLIGGTVDYTEGLEGSRFTVNNPNATSTCGCGSSFSIMIDDMAVPLTFTDAAANKVKSLISEEENTDLKLRVYITGGGCSGFQYGFTFDEKVNDGDLTIEKSGVQLVIDPMSLQYLIGGTVDYTEGLEGSRFTVNNPNATSTCGCGSSFSIMIDDMAVPLTFTDAAANKVKSLISEEENTDLKLRVYITGGGCSGFQYGFTFDEKVNDGDLTIEKSGVQLVIDPMSLQYLIGGTVDYTEGLEGSRFTVNNPNATSTCGCGSSFSIMIDDMAVPLTFTDAAANKVKSLISEEENTDLKLRVYITGGGCSGFQYGFTFDEKVNDGDLTIEKSGVQLVIDPMSLQYLIGGTVDYTEGLEGSRFTVNNPNATSTCGCGSSFSIMIDDMAVPLTFTDAAANKVKSLISEEENTDLKLRVYITGGGCSGFQYGFTFDEKVNDGDLTIEKSGVQLVIDPMSLQYLIGGTVDYTEGLEGSRFTVNNPNATSTCGCGSSFSIMIDDMAVPLTFTDAAANKVKSLISEEENTDLKLRVYITGGGCSGFQYGFTFDEKVNDGDLTIEKSGVQLVIDPMSLQYLIGGTVDYTEGLEGSRFTVNNPNATSTCGCGSSFSIMIDDMAVPLTFTDAAANKVKSLISEEENTDLKLRVYITGGGCSGFQYGFTFDEKVNDGDLTIEKSGVQLVIDPMSLQYLIGGTVDYTEGLEGSRFTVNNPNATSTCGCGSSFSIMIDDMAVPLTFTDAAANKVKSLISEEENTDLKLRVYITGGGCSGFQYGFTFDEKVNDGDLTIEKSGVQLVIDPMSLQYLIGGTVDYTEGLEGSRFTVNNPNATSTCGCGSSFSIMIDDMAVPLTFTDAAANKVKSLISEEENTDLKLRVYITGGGCSGFQYGFTFDEKVNDGDLTIEKSGVQLVIDPMSLQYLIGGTVDYTEGLEGSRFTVNNPNATSTCGCGSSFSIMIDDMAVPLTFTDAAANKVKSLISEEENTDLKLRVYITGGGCSGFQYGFTFDEKVNDGDLTIEKSGVQLVIDPMSLQYLIGGTVDYTEGLEGSRFTVNNPNATSTCGCGSSFSIMIDDMAVPLTFTDAAANKVKSLISEEENTDLKLRVYITGGGCSGFQYGFTFDEKVNDGDLTIEKSGVQLVIDPMSLQYLIGGTVDYTEGLEGSRFTVNNPNATSTCGCGSSFSIMIDDMAVPLTFTDAAANKVKSLISEEENTDLKLRVYITGGGCSGFQYGFTFDEKVNDGDLTIEKSGVQLVIDPMSLQYLIGGTVDYTEGLEGSRFTVNNPNATSTCGCGSSFSIMIDDMAVPLTFTDAAANKVKSLISEEENTDLKLRVYITGGGCSGFQYGFTFDEKVNDGDLTIEKSGVQLVIDPMSLQYLIGGTVDYTEGLEGSRFTVNNPNATSTCGCGSSFSIMIDDMAVPLTFTDAAANKVKSLISEEENTDLKLRVYITGGGCSGFQYGFTFDEKVNDGDLTIEKSGVQLVIDPMSLQYLIGGTVDYTEGLEGSRFTVNNPNATSTCGCGSSFSIMIDDMAVPLTFTDAAANKVKSLISEEENTDLKLRVYITGGGCSGFQYGFTFDEKVNDGDLTIEKSGVQLVIDPMSLQYLIGGTVDYTEGLEGSRFTVNNPNATSTCGCGSSFSIMIDDMAVPLTFTDAAANKVKSLISEEENTDLKLRVYITGGGCSGFQYGFTFDEKVNDGDLTIEKSGVQLVIDPMSLQYLIGGTVDYTEGLEGSRFTVNNPNATSTCGCGSSFSIMIDDMAVPLTFTDAAANKVKSLISEEENTDLKLRVYITGGGCSGFQYGFTFDEKVNDGDLTIEKSGVQLVIDPMSLQYLIGGTVDYTEGLEGSRFTVNNPNATSTCGCGSSFSI

Organism: Haemophilus influenzae (strain ATCC 51907 / DSM 11121 / KW20 / Rd) (NCBI:txid71421)

Radius of gyration: 14.9 Å; Cα contacts (8 Å, |Δi|>4): 228; chains: 1; bounding box: 40×45×36 Å

InterPro domains:
  IPR000361 Core domain, A-type assembly protein ATAP [PF01521] (9-109)
  IPR016092 FeS A-type assembly protein ATAP [TIGR00049] (9-113)
  IPR017870 FeS cluster insertion, C-terminal, conserved site [PS01152] (95-112)
  IPR023063 FeS A-type assembly protein ErpA, proteobacteria [MF_01380] (1-114)
  IPR035903 HesB-like domain superfamily [G3DSA:2.60.300.12] (9-114)
  I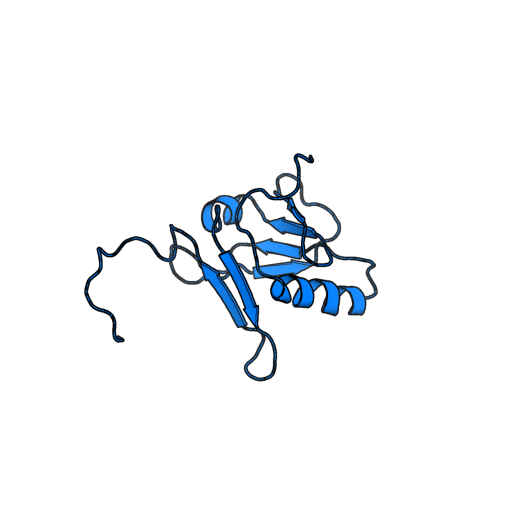PR035903 HesB-like domain superfamily [SSF89360] (8-103)

Secondary structure (DSSP, 8-state):
--SSS--S-EE-SHHHHHHHHHHHHHT-SS-EEEE----SSSS-S---EEE--S--SS-EEEE-SSSEEEE-HHHHHHHTT-EEEEE-SSS--EEEEE-HHHH--------S--

Nearest PDB structures (foldseek):
  2apn-assembly1_A  TM=9.055E-01  e=5.478E-21  Haemophilus influenzae
  1nwb-assembly1_A  TM=8.165E-01  e=5.853E-08  Aquifex aeolicus
  2d2a-assembly2_A  TM=6.911E-01  e=3.407E-07  Escherichia coli
  1r94-assembly1_A  TM=7.564E-01  e=6.891E-07  Escherichia coli
  1s98-assembly1_A  TM=7.178E-01  e=5.072E-06  Escherichia coli

Solvent-accessible surface area: 7179 Å² total; per-residue (Å²): 220,112,135,95,63,66,85,19,6,89,22,43,96,41,0,0,66,30,0,81,62,52,0,74,148,111,158,55,86,80,15,35,0,84,5,70,59,71,24,52,66,138,38,6,83,62,3,13,19,40,58,12,72,150,89,40,150,56,16,60,20,8,114,10,78,35,16,44,2,0,4,37,63,104,0,54,94,54,3,56,65,8,69,5,51,25,72,86,59,177,139,28,71,116,22,55,1,65,5,85,54,30,96,78,132,127,60,127,65,103,105,201,95,222

CATH classification: 2.60.300.12